Protein AF-0000000084587937 (afdb_homodimer)

InterPro domains:
  IPR008906 HAT, C-terminal dimerisation domain [PF05699] (592-671)
  IPR012337 Ribonuclease H-like superfamily [SSF53098] (220-672)
  IPR052035 Zinc finger BED domain-containing [PTHR46481] (29-673)

pLDDT: mean 74.57, std 22.75, range [17.94, 98.0]

Solvent-accessible surface area (backbone atoms only — not comparable to full-atom values): 96131 Å² total; per-residue (Å²): 128,82,76,77,56,80,65,52,80,54,34,46,64,87,81,43,53,25,82,91,40,92,83,28,32,26,27,34,52,44,46,56,34,50,51,42,36,51,53,50,51,53,49,42,52,52,35,40,72,74,68,75,44,94,73,76,79,56,72,69,54,38,49,69,70,48,23,52,72,73,45,78,62,36,51,47,43,64,69,50,46,42,52,41,47,62,64,41,86,65,49,54,70,68,56,32,53,56,45,56,57,51,51,55,55,50,60,54,50,58,61,54,53,60,56,53,59,60,51,59,66,55,63,80,67,66,70,90,72,89,72,80,79,77,77,77,82,73,83,80,71,83,72,76,79,74,67,87,77,73,76,66,61,61,50,53,68,69,54,44,50,52,50,48,48,51,50,43,50,37,32,40,64,59,66,51,64,57,43,41,48,70,32,66,60,45,43,51,49,42,53,68,61,32,62,30,55,75,78,61,48,44,62,53,37,66,67,46,46,42,57,52,53,34,50,52,52,51,52,51,48,30,63,70,37,45,75,31,61,28,24,35,25,33,39,60,48,60,48,75,40,54,45,40,29,37,36,36,34,36,35,39,92,87,39,79,42,84,71,49,73,41,77,50,36,83,51,74,92,38,26,65,53,53,37,50,54,49,50,54,49,51,52,51,41,35,70,68,29,41,38,43,78,47,25,44,12,26,47,65,47,50,41,44,46,50,19,46,50,53,46,33,70,76,38,64,44,40,53,58,40,56,17,47,32,57,50,52,49,28,46,51,10,55,51,54,68,66,65,50,74,59,55,55,41,54,33,52,51,35,46,46,46,51,50,36,67,72,25,46,45,46,36,47,53,46,40,53,30,16,35,71,66,67,67,40,39,79,58,81,52,74,49,47,62,53,35,71,62,32,46,52,48,23,51,50,45,52,58,71,41,42,63,20,50,54,49,42,56,71,72,40,51,73,73,61,48,20,55,52,59,44,87,51,67,69,42,27,53,52,37,47,52,46,49,50,53,73,70,33,65,64,48,56,53,41,44,52,49,48,47,62,65,43,47,62,56,45,34,47,37,46,44,32,47,33,81,68,23,28,31,30,59,51,46,32,44,53,51,38,50,43,52,57,33,66,65,39,59,76,91,42,30,65,57,16,50,56,50,44,51,46,50,44,54,56,52,66,72,36,53,47,66,61,29,54,47,22,35,37,60,32,84,64,45,31,65,71,54,44,26,53,85,81,47,58,61,33,77,72,57,35,46,57,59,53,50,55,50,49,29,41,59,69,65,44,62,88,82,58,75,78,50,68,44,29,53,52,40,50,51,32,45,73,66,44,32,84,90,33,75,55,8,62,72,64,49,39,48,49,56,48,46,51,52,18,33,74,67,27,27,60,64,60,64,57,60,51,43,54,73,69,54,81,82,58,92,50,43,48,38,44,56,40,54,48,42,43,55,48,53,58,37,44,30,29,33,40,56,44,41,44,48,51,15,53,41,48,71,60,42,32,51,48,26,21,42,51,51,68,66,54,49,51,43,39,49,56,43,28,53,50,55,52,48,53,43,57,71,30,71,69,35,68,70,60,58,73,72,80,67,69,70,79,37,38,65,60,78,62,71,86,67,79,77,61,71,65,76,61,78,60,56,75,66,47,72,63,86,64,68,81,83,71,79,84,76,70,40,36,37,50,74,75,64,78,74,65,43,69,72,52,37,68,45,78,49,50,76,34,41,40,23,20,36,53,58,68,47,30,49,50,25,52,46,49,39,39,46,47,26,32,50,50,35,50,44,36,51,49,38,52,51,50,50,54,50,51,51,70,66,41,88,78,45,56,64,50,54,62,21,58,53,46,43,55,90,72,77,78,51,64,84,61,45,40,54,78,66,72,80,68,81,62,72,66,73,74,69,75,87,75,80,84,73,78,69,65,77,76,54,60,60,58,69,58,48,63,36,12,48,53,51,48,54,52,50,49,50,50,53,43,47,42,55,9,51,63,48,64,70,63,78,77,77,76,72,73,76,74,86,117,128,82,75,77,57,78,67,51,78,53,33,45,62,89,82,42,52,24,83,91,39,88,83,28,32,26,28,34,51,45,47,56,36,50,51,43,36,51,53,50,49,52,48,38,52,52,33,42,72,72,67,76,43,93,73,72,80,54,73,69,56,38,47,69,72,46,24,54,72,74,45,80,64,38,50,47,42,67,68,51,45,43,52,42,49,63,64,42,85,65,48,54,70,69,56,33,54,55,44,56,57,51,53,57,56,51,58,56,51,55,63,56,52,62,58,52,56,64,54,54,66,59,61,75,72,67,68,98,83,82,84,86,82,79,79,79,84,72,84,81,72,81,72,77,76,73,67,87,77,70,76,64,61,60,51,51,68,69,55,41,51,51,50,48,48,50,51,42,50,38,33,40,65,58,66,50,64,58,44,42,46,70,33,66,61,44,43,50,49,42,53,68,61,32,64,29,56,74,78,60,48,44,63,52,36,64,67,45,45,43,57,52,53,33,50,51,52,50,52,50,48,28,64,71,36,46,75,31,61,26,24,34,25,32,40,61,48,57,47,75,38,54,46,39,30,37,36,36,34,36,34,38,91,88,39,79,41,84,72,49,75,40,78,50,36,82,52,73,92,38,26,65,54,52,37,50,53,51,51,53,49,52,52,50,42,37,68,69,28,41,40,42,78,48,25,42,10,25,46,67,46,51,41,44,46,51,20,47,50,54,45,34,71,77,40,64,46,39,53,59,40,56,16,46,34,57,51,53,50,27,46,50,9,55,52,53,68,67,63,50,75,59,56,54,40,53,32,52,48,36,46,46,48,49,50,37,66,72,26,45,46,49,38,46,52,47,41,53,30,16,36,71,66,68,68,42,41,78,57,82,54,76,50,47,63,51,36,71,61,33,46,52,49,22,50,51,45,52,58,71,40,43,64,20,50,54,51,43,57,71,74,40,50,70,72,60,46,20,54,53,58,44,87,49,67,69,40,26,52,50,36,47,52,47,50,50,52,73,68,32,67,65,48,56,52,40,45,51,50,48,48,64,65,44,47,62,54,45,33,47,38,48,44,32,47,34,83,69,22,29,32,29,59,49,46,32,43,53,51,38,49,43,52,56,32,66,64,39,58,77,91,43,30,64,57,16,49,54,51,44,51,43,50,44,56,56,53,67,73,35,51,45,63,62,30,53,46,22,35,39,59,33,84,63,44,31,64,72,54,45,28,54,84,81,46,59,62,32,78,70,58,33,45,56,59,52,50,56,50,50,27,40,58,70,67,44,62,87,82,57,77,77,50,68,44,29,53,52,40,49,50,31,46,72,65,44,32,83,90,32,75,54,8,62,73,65,47,37,48,50,55,46,46,50,53,18,35,73,67,26,28,62,65,60,65,56,57,50,41,56,75,70,54,83,82,59,91,50,43,47,38,43,56,40,54,50,40,44,56,47,54,58,38,43,31,30,33,37,56,43,41,46,48,51,15,55,39,48,70,61,41,32,52,50,25,21,43,51,53,68,67,55,48,50,42,40,50,56,42,26,55,50,53,53,48,53,44,56,70,28,72,71,34,69,68,61,57,74,70,79,64,68,70,79,38,39,66,59,80,65,70,84,67,73,72,67,71,68,79,62,78,63,56,73,74,47,70,64,84,72,70,82,82,71,80,83,78,70,42,34,39,52,75,76,64,80,72,66,45,69,72,52,34,70,48,76,47,49,77,35,43,43,22,20,37,54,58,60,50,31,49,51,27,51,46,48,39,42,45,48,28,32,49,51,34,49,44,34,50,49,41,52,51,50,51,54,49,51,52,70,65,40,86,77,46,53,63,49,57,62,18,57,55,39,51,52,94,68,84,76,54,64,84,61,45,41,54,79,65,72,80,68,82,63,72,66,74,74,68,77,86,76,81,84,74,77,68,65,75,77,56,60,60,59,67,59,47,63,41,12,47,52,52,48,54,51,49,50,49,48,53,43,47,42,55,9,50,62,46,65,69,62,80,76,77,79,72,74,76,74,82,118

Organism: NCBI:txid1423351

Nearest PDB structures (foldseek):
  3k9j-assembly3_B  TM=3.665E-01  e=6.910E-01  Homo sapiens
  3k9j-assembly2_A  TM=2.861E-01  e=4.932E-01  Homo sapiens
  3k9j-assembly3_B  TM=3.667E-01  e=8.224E-01  Homo sapiens
  3k9j-assembly2_A  TM=2.836E-01  e=1.059E+00  Homo sapiens
  8otz-assembly1_EY  TM=1.089E-01  e=8.691E+00  Bos taurus

Sequence (1764 aa):
MRPKDVSWGYFYSDGTKYKNDQSHENAWCRSEVDQKMQQLRERDKAAQYNGNIEVTRSEAGLKCDVAMKEVDPLSGKPDNLIDHLLKCSHVSSNIKAEMKKHRHVRDEAKKAGAIAKEALQAQISMVMPGATQAVDSGRGSTDISAAPGILLEKFPLPTQKEFEKDICDLFVACNFAWNALDNPIFRQFIGRWIPGAKSPSRGTISHRTLPERVAEVEDQAKKATRGGLAMGQSDGWKNIARNPVVAMMMTVRRQTHVLSVNHVGAERKTAENLLQLIKINMEEVELGYGVEWIGWCTDAGSDAQKARMLLHSEFPWLINPVCYAHQINLILGDLFKAKMDFISAVAMSQEVIKWFNNHSRALEMLHNEQLHSLRKTLALITPVLTRWTSIYMSVRRLLDCLPAFRGMINNCPCDQFQTLAGVDRKSRDKALDVWNILNNNQFWKDLTRVSGILAPLTVAAHITEGATTRLDQVALTYGNLYRIYSQLDGEDMPVGKVICESFERRWASGDQDPLILAVFFNPYIRGDLFDKASGDFLCGPFFGTVTRVWKRVFRHPEDSPPDPSFFGAYTEYYSRGPNSIFSDENMCLSMHEEIAHAQGKEVDIIQVWEALDDGSFSGRNWLVKLAIRILSVVANSAGCERLFSQMGRIHTKYRARLDLKRVRNAVVLKNSLMRQFEESPEAKHRNLKRKIRDYDEEEVGASQALVNDTSSEIAQSSTTHSLNDSNDASVTEPLDDSEIENNGYDFSDAEVEIAQRDDPERMLRTMANKLVNDALTDDAAAAEIGRLIRNAPNPNPLIHSAYFGRPVQTPLAVLFNFSPPTNHPAPPAPSGSNSSAPKRKSFDMYWRGAIRNMERRLQELELSQGLVSAQKPGCSAPPDERMRPKDVSWGYFYSDGTKYKNDQSHENAWCRSEVDQKMQQLRERDKAAQYNGNIEVTRSEAGLKCDVAMKEVDPLSGKPDNLIDHLLKCSHVSSNIKAEMKKHRHVRDEAKKAGAIAKEALQAQISMVMPGATQAVDSGRGSTDISAAPGILLEKFPLPTQKEFEKDICDLFVACNFAWNALDNPIFRQFIGRWIPGAKSPSRGTISHRTLPERVAEVEDQAKKATRGGLAMGQSDGWKNIARNPVVAMMMTVRRQTHVLSVNHVGAERKTAENLLQLIKINMEEVELGYGVEWIGWCTDAGSDAQKARMLLHSEFPWLINPVCYAHQINLILGDLFKAKMDFISAVAMSQEVIKWFNNHSRALEMLHNEQLHSLRKTLALITPVLTRWTSIYMSVRRLLDCLPAFRGMINNCPCDQFQTLAGVDRKSRDKALDVWNILNNNQFWKDLTRVSGILAPLTVAAHITEGATTRLDQVALTYGNLYRIYSQLDGEDMPVGKVICESFERRWASGDQDPLILAVFFNPYIRGDLFDKASGDFLCGPFFGTVTRVWKRVFRHPEDSPPDPSFFGAYTEYYSRGPNSIFSDENMCLSMHEEIAHAQGKEVDIIQVWEALDDGSFSGRNWLVKLAIRILSVVANSAGCERLFSQMGRIHTKYRARLDLKRVRNAVVLKNSLMRQFEESPEAKHRNLKRKIRDYDEEEVGASQALVNDTSSEIAQSSTTHSLNDSNDASVTEPLDDSEIENNGYDFSDAEVEIAQRDDPERMLRTMANKLVNDALTDDAAAAEIGRLIRNAPNPNPLIHSAYFGRPVQTPLAVLFNFSPPTNHPAPPAPSGSNSSAPKRKSFDMYWRGAIRNMERRLQELELSQGLVSAQKPGCSAPPDER

Radius of gyration: 39.72 Å; Cα contacts (8 Å, |Δi|>4): 2370; chains: 2; bounding box: 78×128×119 Å

Secondary structure (DSSP, 8-state):
-PPPPGGGGGEE--S-B-TT-SS-BEEEEHHHHHHHHHHHHHHHHHHHHTTS-SSPPPHHHHIIIIIHHHS--EE--HHHHHHHHHH-TTS-HHHHHHHHHHHHHHHHHHHHHHHHHHHHHHHTTSS-----------------------------HHHHHHHHHHHHHHHHHTT--GGGGG-HHHHHHHHHHSTTPPPPPHHIIIIIIHHHHHHHHHHHHHHHHTT-EEEEEEEEEE-TT--EEEEEEEEETTEEEEEEEEE-SSS---HHHHHHHHHHHHHHHHHHH--EEEEEEB-SSHHHHHHHHHHHHH-TTS---B-HHHHHHHHHHHHHHT--THHHHHHHHHHHHHHHHH-HHHHHHHHHHHHHHTSS--PPPPPPTT-THHHHHHHHHHHHTHHHHHHHHHHS-HHHHHHTS-SSHHHHHHHHHHHHHHH-HHHHHHHHHHHHHHHHHHHHHHHHTSTT-BHHHHHHHHHHHHHHHHT--GGGHHHHHHHHHHHHHHHHHS-HHHHHHHHHT-TTTTTTTB-GGGSTTSHHHHHHHHHHHHHHHTT--TTPPPPHHHHHHHHHHHHT-TTSTTSTTTTTHHHHHHHHHHHTS---HHHHHHTT--S-SSTTHHHHHHHHHHHT-B---HHHHHHHHHHHHHS-GGGTTS-HHHHHHHHHHHHHHHHHHHHSHHHHHHTTS---TTS------S------SGGGSGGGSSS-----------------SGGGS--SS---HHHHHHHHHS-HHHHHHHHHHHHHHHHHHHHHHHHHHHHHHHH-SS--HHHHHHHS-SSS---HHHHB--S-----------SS------PPP-GGGGHHHHHHHHHHHHHHHHHHTT----------------/-PPPPGGGGGEE--S-B-TT-SS-BEEEEHHHHHHHHHHHHHHHHHHHHHTS-SSPPPHHHHIIIIIHHHS--EE--HHHHHHHHHH-TTS-HHHHHHHHHHHHHHHHHHHHHHHHHHHHHHHTTS------------------------------HHHHHHHHHHHHHHHHHTT--GGGGG-HHHHHHHHHHSTTPPPPPHHIIIIIIHHHHHHHHHHHHHHHHTT-EEEEEEEEEE-TT--EEEEEEEEETTEEEEEEEEE-SSS---HHHHHHHHHHHHHHHHHHH--EEEEEEB-SSHHHHHHHHHHHHH-TTS---B-HHHHHHHHHHHHHHT--THHHHHHHHHHHHHHHHH-HHHHHHHHHHHHHHTSS--PPPPPPTT-THHHHHHHHHHHHTHHHHHHHHHHS-HHHHHHTS-S-HHHHHHHHHHHHHHH-HHHHHHHHHHHHHHHHHHHHHHHHTSTT-BHHHHHHHHHHHHHHHHT--GGGHHHHHHHHHHHHHHHHHS-HHHHHHHHHT-TTTTTTTB-GGGSTTSHHHHHHHHHHHHHHHTT--TTPPPPHHHHHHHHHHHHT-TTSTTSTTTTTHHHHHHHHHHHTS---HHHHHHTT--S-SSTTHHHHHHHHHHHT-B---HHHHHHHHHHHHHS-GGGTTS-HHHHHHHHHHHHHHHHHHHHSHHHHHHTTS---TTS------GGGG---GGGGSGGGSSS-----------------SGGGS--SS---HHHHHHHHHS-HHHHHHHHHHHHHHHHHHHHHHHHHHHHHHHH-SS--HHHHHHHH-SSS---HHHHB--S-----------SS------PPP-GGGGHHHHHHHHHHHHHHHHHHTT----------------

Structure (mmCIF, N/CA/C/O backbone):
data_AF-0000000084587937-model_v1
#
loop_
_entity.id
_entity.type
_entity.pdbx_description
1 polymer 'HAT family dimerization protein'
#
loop_
_atom_site.group_PDB
_atom_site.id
_atom_site.type_symbol
_atom_site.label_atom_id
_atom_site.label_alt_id
_atom_site.label_comp_id
_atom_site.label_asym_id
_atom_site.label_entity_id
_atom_site.label_seq_id
_atom_site.pdbx_PDB_ins_code
_atom_site.Cartn_x
_atom_site.Cartn_y
_atom_site.Cartn_z
_atom_site.occupancy
_atom_site.B_iso_or_equiv
_atom_site.auth_seq_id
_atom_site.auth_comp_id
_atom_site.auth_asym_id
_atom_site.auth_atom_id
_atom_site.pdbx_PDB_model_num
ATOM 1 N N . MET A 1 1 ? 11.297 22.25 -34.844 1 34.25 1 MET A N 1
ATOM 2 C CA . MET A 1 1 ? 12.094 21.078 -35.188 1 34.25 1 MET A CA 1
ATOM 3 C C . MET A 1 1 ? 13.047 21.359 -36.344 1 34.25 1 MET A C 1
ATOM 5 O O . MET A 1 1 ? 12.656 21.984 -37.312 1 34.25 1 MET A O 1
ATOM 9 N N . ARG A 1 2 ? 14.164 21.172 -36.312 1 53.69 2 ARG A N 1
ATOM 10 C CA . ARG A 1 2 ? 15.086 21.438 -37.406 1 53.69 2 ARG A CA 1
ATOM 11 C C . ARG A 1 2 ? 14.773 20.578 -38.625 1 53.69 2 ARG A C 1
ATOM 13 O O . ARG A 1 2 ? 14.43 19.391 -38.469 1 53.69 2 ARG A O 1
ATOM 20 N N . PRO A 1 3 ? 14.641 21.016 -39.688 1 60.59 3 PRO A N 1
ATOM 21 C CA . PRO A 1 3 ? 14.359 20.25 -40.906 1 60.59 3 PRO A CA 1
ATOM 22 C C . PRO A 1 3 ? 15.414 19.188 -41.188 1 60.59 3 PRO A C 1
ATOM 24 O O . PRO A 1 3 ? 16.594 19.375 -40.844 1 60.59 3 PRO A O 1
ATOM 27 N N . LYS A 1 4 ? 14.938 18.031 -41.625 1 71.88 4 LYS A N 1
ATOM 28 C CA . LYS A 1 4 ? 15.883 16.969 -41.938 1 71.88 4 LYS A CA 1
ATOM 29 C C . LYS A 1 4 ? 16.828 17.391 -43.062 1 71.88 4 LYS A C 1
ATOM 31 O O . LYS A 1 4 ? 16.422 18.125 -43.969 1 71.88 4 LYS A O 1
ATOM 36 N N . ASP A 1 5 ? 17.922 17 -42.875 1 76.75 5 ASP A N 1
ATOM 37 C CA . ASP A 1 5 ? 18.953 17.297 -43.875 1 76.75 5 ASP A CA 1
ATOM 38 C C . ASP A 1 5 ? 18.578 16.703 -45.219 1 76.75 5 ASP A C 1
ATOM 40 O O . ASP A 1 5 ? 17.859 15.695 -45.312 1 76.75 5 ASP A O 1
ATOM 44 N N . VAL A 1 6 ? 18.891 17.25 -46.312 1 76.81 6 VAL A N 1
ATOM 45 C CA . VAL A 1 6 ? 18.578 16.859 -47.688 1 76.81 6 VAL A CA 1
ATOM 46 C C . VAL A 1 6 ? 19.016 15.43 -47.938 1 76.81 6 VAL A C 1
ATOM 48 O O . VAL A 1 6 ? 18.453 14.734 -48.781 1 76.81 6 VAL A O 1
ATOM 51 N N . SER A 1 7 ? 19.938 14.938 -47.125 1 80.5 7 SER A N 1
ATOM 52 C CA . SER A 1 7 ? 20.453 13.578 -47.281 1 80.5 7 SER A CA 1
ATOM 53 C C . SER A 1 7 ? 19.391 12.539 -46.938 1 80.5 7 SER A C 1
ATOM 55 O O . SER A 1 7 ? 19.422 11.414 -47.438 1 80.5 7 SER A O 1
ATOM 57 N N . TRP A 1 8 ? 18.422 12.875 -46.25 1 79.56 8 TRP A N 1
ATOM 58 C CA . TRP A 1 8 ? 17.391 11.953 -45.812 1 79.56 8 TRP A CA 1
ATOM 59 C C . TRP A 1 8 ? 16.438 11.617 -46.938 1 79.56 8 TRP A C 1
ATOM 61 O O . TRP A 1 8 ? 15.695 10.633 -46.875 1 79.56 8 TRP A O 1
ATOM 71 N N . GLY A 1 9 ? 16.406 12.312 -47.938 1 79.56 9 GLY A N 1
ATOM 72 C CA . GLY A 1 9 ? 15.617 12.031 -49.125 1 79.56 9 GLY A CA 1
ATOM 73 C C . GLY A 1 9 ? 15.953 10.695 -49.75 1 79.56 9 GLY A C 1
ATOM 74 O O . GLY A 1 9 ? 15.141 10.141 -50.5 1 79.56 9 GLY A O 1
ATOM 75 N N . TYR A 1 10 ? 17.125 10.164 -49.406 1 81.62 10 TYR A N 1
ATOM 76 C CA . TYR A 1 10 ? 17.594 8.93 -50.031 1 81.62 10 TYR A CA 1
ATOM 77 C C . TYR A 1 10 ? 17.562 7.77 -49.031 1 81.62 10 TYR A C 1
ATOM 79 O O . TYR A 1 10 ? 18.109 6.695 -49.312 1 81.62 10 TYR A O 1
ATOM 87 N N . PHE A 1 11 ? 17.047 8.016 -47.938 1 80.44 11 PHE A N 1
ATOM 88 C CA . PHE A 1 11 ? 16.938 6.977 -46.906 1 80.44 11 PHE A CA 1
ATOM 89 C C . PHE A 1 11 ? 15.5 6.785 -46.469 1 80.44 11 PHE A C 1
ATOM 91 O O . PHE A 1 11 ? 14.695 7.723 -46.531 1 80.44 11 PHE A O 1
ATOM 98 N N . TYR A 1 12 ? 15.188 5.637 -46.156 1 77.75 12 TYR A N 1
ATOM 99 C CA . TYR A 1 12 ? 13.93 5.316 -45.5 1 77.75 12 TYR A CA 1
ATOM 100 C C . TYR A 1 12 ? 14.078 5.422 -44 1 77.75 12 TYR A C 1
ATOM 102 O O . TYR A 1 12 ? 15.141 5.125 -43.438 1 77.75 12 TYR A O 1
ATOM 110 N N . SER A 1 13 ? 13.164 6.02 -43.312 1 74.19 13 SER A N 1
ATOM 111 C CA . SER A 1 13 ? 13.156 6 -41.844 1 74.19 13 SER A CA 1
ATOM 112 C C . SER A 1 13 ? 11.891 5.34 -41.312 1 74.19 13 SER A C 1
ATOM 114 O O . SER A 1 13 ? 10.797 5.559 -41.844 1 74.19 13 SER A O 1
ATOM 116 N N . ASP A 1 14 ? 11.945 4.453 -40.5 1 66.88 14 ASP A N 1
ATOM 117 C CA . ASP A 1 14 ? 10.758 3.82 -39.938 1 66.88 14 ASP A CA 1
ATOM 118 C C . ASP A 1 14 ? 10.336 4.5 -38.656 1 66.88 14 ASP A C 1
ATOM 120 O O . ASP A 1 14 ? 9.477 3.99 -37.938 1 66.88 14 ASP A O 1
ATOM 124 N N . GLY A 1 15 ? 11.055 5.613 -38.25 1 71.19 15 GLY A N 1
ATOM 125 C CA . GLY A 1 15 ? 10.766 6.426 -37.094 1 71.19 15 GLY A CA 1
ATOM 126 C C . GLY A 1 15 ? 11.445 5.922 -35.844 1 71.19 15 GLY A C 1
ATOM 127 O O . GLY A 1 15 ? 11.328 6.535 -34.781 1 71.19 15 GLY A O 1
ATOM 128 N N . THR A 1 16 ? 12.266 4.996 -36.031 1 72.25 16 THR A N 1
ATOM 129 C CA . THR A 1 16 ? 12.969 4.418 -34.906 1 72.25 16 THR A CA 1
ATOM 130 C C . THR A 1 16 ? 14.391 4.957 -34.812 1 72.25 16 THR A C 1
ATOM 132 O O . THR A 1 16 ? 14.984 5.332 -35.812 1 72.25 16 THR A O 1
ATOM 135 N N . LYS A 1 17 ? 14.891 5.078 -33.594 1 73.06 17 LYS A N 1
ATOM 136 C CA . LYS A 1 17 ? 16.219 5.645 -33.375 1 73.06 17 LYS A CA 1
ATOM 137 C C . LYS A 1 17 ? 17.312 4.605 -33.625 1 73.06 17 LYS A C 1
ATOM 139 O O . LYS A 1 17 ? 17.062 3.4 -33.5 1 73.06 17 LYS A O 1
ATOM 144 N N . TYR A 1 18 ? 18.438 4.949 -33.969 1 71 18 TYR A N 1
ATOM 145 C CA . TYR A 1 18 ? 19.562 4.094 -34.312 1 71 18 TYR A CA 1
ATOM 146 C C . TYR A 1 18 ? 20.234 3.527 -33.062 1 71 18 TYR A C 1
ATOM 148 O O . TYR A 1 18 ? 20.797 4.277 -32.281 1 71 18 TYR A O 1
ATOM 156 N N . LYS A 1 19 ? 20.219 2.416 -32.812 1 65.25 19 LYS A N 1
ATOM 157 C CA . LYS A 1 19 ? 20.812 1.682 -31.703 1 65.25 19 LYS A CA 1
ATOM 158 C C . LYS A 1 19 ? 20.547 2.385 -30.375 1 65.25 19 LYS A C 1
ATOM 160 O O . LYS A 1 19 ? 19.406 2.656 -30.031 1 65.25 19 LYS A O 1
ATOM 165 N N . ASN A 1 20 ? 21.531 2.887 -29.75 1 58.66 20 ASN A N 1
ATOM 166 C CA . ASN A 1 20 ? 21.422 3.557 -28.453 1 58.66 20 ASN A CA 1
ATOM 167 C C . ASN A 1 20 ? 21.469 5.074 -28.609 1 58.66 20 ASN A C 1
ATOM 169 O O . ASN A 1 20 ? 21.641 5.797 -27.625 1 58.66 20 ASN A O 1
ATOM 173 N N . ASP A 1 21 ? 21.109 5.539 -29.75 1 59.88 21 ASP A N 1
ATOM 174 C CA . ASP A 1 21 ? 21.219 6.973 -30 1 59.88 21 ASP A CA 1
ATOM 175 C C . ASP A 1 21 ? 19.859 7.66 -29.828 1 59.88 21 ASP A C 1
ATOM 177 O O . ASP A 1 21 ? 18.859 7.219 -30.406 1 59.88 21 ASP A O 1
ATOM 181 N N . GLN A 1 22 ? 19.672 8.453 -28.953 1 59.69 22 GLN A N 1
ATOM 182 C CA . GLN A 1 22 ? 18.422 9.062 -28.531 1 59.69 22 GLN A CA 1
ATOM 183 C C . GLN A 1 22 ? 18.031 10.227 -29.438 1 59.69 22 GLN A C 1
ATOM 185 O O . GLN A 1 22 ? 16.938 10.766 -29.328 1 59.69 22 GLN A O 1
ATOM 190 N N . SER A 1 23 ? 18.844 10.461 -30.344 1 70.31 23 SER A N 1
ATOM 191 C CA . SER A 1 23 ? 18.594 11.695 -31.078 1 70.31 23 SER A CA 1
ATOM 192 C C . SER A 1 23 ? 18.406 11.422 -32.562 1 70.31 23 SER A C 1
ATOM 194 O O . SER A 1 23 ? 17.672 12.156 -33.25 1 70.31 23 SER A O 1
ATOM 196 N N . HIS A 1 24 ? 18.906 10.18 -33.031 1 76.38 24 HIS A N 1
ATOM 197 C CA . HIS A 1 24 ? 18.891 10.047 -34.5 1 76.38 24 HIS A CA 1
ATOM 198 C C . HIS A 1 24 ? 18.172 8.758 -34.906 1 76.38 24 HIS A C 1
ATOM 200 O O . HIS A 1 24 ? 18.344 7.719 -34.281 1 76.38 24 HIS A O 1
ATOM 206 N N . GLU A 1 25 ? 17.531 8.836 -35.938 1 75.81 25 GLU A N 1
ATOM 207 C CA . GLU A 1 25 ? 16.703 7.758 -36.438 1 75.81 25 GLU A CA 1
ATOM 208 C C . GLU A 1 25 ? 17.516 6.781 -37.281 1 75.81 25 GLU A C 1
ATOM 210 O O . GLU A 1 25 ? 18.594 7.129 -37.781 1 75.81 25 GLU A O 1
ATOM 215 N N . ASN A 1 26 ? 16.969 5.645 -37.219 1 79.25 26 ASN A N 1
ATOM 216 C CA . ASN A 1 26 ? 17.516 4.684 -38.188 1 79.25 26 ASN A CA 1
ATOM 217 C C . ASN A 1 26 ? 17.281 5.137 -39.625 1 79.25 26 ASN A C 1
ATOM 219 O O . ASN A 1 26 ? 16.219 5.66 -39.969 1 79.25 26 ASN A O 1
ATOM 223 N N . ALA A 1 27 ? 18.312 4.945 -40.375 1 81.62 27 ALA A N 1
ATOM 224 C CA . ALA A 1 27 ? 18.234 5.312 -41.781 1 81.62 27 ALA A CA 1
ATOM 225 C C . ALA A 1 27 ? 18.609 4.137 -42.688 1 81.62 27 ALA A C 1
ATOM 227 O O . ALA A 1 27 ? 19.719 3.588 -42.562 1 81.62 27 ALA A O 1
ATOM 228 N N . TRP A 1 28 ? 17.672 3.725 -43.438 1 81.56 28 TRP A N 1
ATOM 229 C CA . TRP A 1 28 ? 17.969 2.678 -44.406 1 81.56 28 TRP A CA 1
ATOM 230 C C . TRP A 1 28 ? 18.156 3.266 -45.781 1 81.56 28 TRP A C 1
ATOM 232 O O . TRP A 1 28 ? 17.281 3.957 -46.312 1 81.56 28 TRP A O 1
ATOM 242 N N . CYS A 1 29 ? 19.188 2.945 -46.375 1 81.5 29 CYS A N 1
ATOM 243 C CA . CYS A 1 29 ? 19.516 3.443 -47.719 1 81.5 29 CYS A CA 1
ATOM 244 C C . CYS A 1 29 ? 18.531 2.916 -48.75 1 81.5 29 CYS A C 1
ATOM 246 O O . CYS A 1 29 ? 18.391 1.704 -48.938 1 81.5 29 CYS A O 1
ATOM 248 N N . ARG A 1 30 ? 17.766 3.695 -49.375 1 80.19 30 ARG A N 1
ATOM 249 C CA . ARG A 1 30 ? 16.703 3.334 -50.312 1 80.19 30 ARG A CA 1
ATOM 250 C C . ARG A 1 30 ? 17.25 2.488 -51.438 1 80.19 30 ARG A C 1
ATOM 252 O O . ARG A 1 30 ? 16.609 1.527 -51.875 1 80.19 30 ARG A O 1
ATOM 259 N N . SER A 1 31 ? 18.5 2.787 -51.844 1 80.5 31 SER A N 1
ATOM 260 C CA . SER A 1 31 ? 19.094 2.041 -52.938 1 80.5 31 SER A CA 1
ATOM 261 C C . SER A 1 31 ? 19.469 0.624 -52.5 1 80.5 31 SER A C 1
ATOM 263 O O . SER A 1 31 ? 19.297 -0.325 -53.281 1 80.5 31 SER A O 1
ATOM 265 N N . GLU A 1 32 ? 19.906 0.54 -51.312 1 79.69 32 GLU A N 1
ATOM 266 C CA . GLU A 1 32 ? 20.219 -0.792 -50.812 1 79.69 32 GLU A CA 1
ATOM 267 C C . GLU A 1 32 ? 18.953 -1.612 -50.562 1 79.69 32 GLU A C 1
ATOM 269 O O . GLU A 1 32 ? 18.906 -2.803 -50.875 1 79.69 32 GLU A O 1
ATOM 274 N N . VAL A 1 33 ? 17.938 -1.027 -50.188 1 78.81 33 VAL A N 1
ATOM 275 C CA . VAL A 1 33 ? 16.672 -1.712 -49.938 1 78.81 33 VAL A CA 1
ATOM 276 C C . VAL A 1 33 ? 16.031 -2.109 -51.25 1 78.81 33 VAL A C 1
ATOM 278 O O . VAL A 1 33 ? 15.508 -3.221 -51.406 1 78.81 33 VAL A O 1
ATOM 281 N N . ASP A 1 34 ? 16.141 -1.333 -52.094 1 76.12 34 ASP A N 1
ATOM 282 C CA . ASP A 1 34 ? 15.578 -1.621 -53.406 1 76.12 34 ASP A CA 1
ATOM 283 C C . ASP A 1 34 ? 16.328 -2.773 -54.094 1 76.12 34 ASP A C 1
ATOM 285 O O . ASP A 1 34 ? 15.703 -3.625 -54.719 1 76.12 34 ASP A O 1
ATOM 289 N N . GLN A 1 35 ? 17.578 -2.715 -53.906 1 77.25 35 GLN A N 1
ATOM 290 C CA . GLN A 1 35 ? 18.344 -3.83 -54.438 1 77.25 35 GLN A CA 1
ATOM 291 C C . GLN A 1 35 ? 17.984 -5.141 -53.75 1 77.25 35 GLN A C 1
ATOM 293 O O . GLN A 1 35 ? 17.828 -6.172 -54.406 1 77.25 35 GLN A O 1
ATOM 298 N N . LYS A 1 36 ? 17.797 -4.996 -52.531 1 76.56 36 LYS A N 1
ATOM 299 C CA . LYS A 1 36 ? 17.422 -6.203 -51.812 1 76.56 36 LYS A CA 1
ATOM 300 C C . LYS A 1 36 ? 16 -6.645 -52.156 1 76.56 36 LYS A C 1
ATOM 302 O O . LYS A 1 36 ? 15.734 -7.84 -52.281 1 76.56 36 LYS A O 1
ATOM 307 N N . MET A 1 37 ? 15.234 -5.867 -52.344 1 74.69 37 MET A N 1
ATOM 308 C CA . MET A 1 37 ? 13.875 -6.18 -52.781 1 74.69 37 MET A CA 1
ATOM 309 C C . MET A 1 37 ? 13.883 -6.855 -54.125 1 74.69 37 MET A C 1
ATOM 311 O O . MET A 1 37 ? 13.117 -7.793 -54.375 1 74.69 37 MET A O 1
ATOM 315 N N . GLN A 1 38 ? 14.727 -6.398 -54.906 1 74.44 38 GLN A N 1
ATOM 316 C CA . GLN A 1 38 ? 14.844 -7.02 -56.219 1 74.44 38 GLN A CA 1
ATOM 317 C C . GLN A 1 38 ? 15.375 -8.445 -56.094 1 74.44 38 GLN A C 1
ATOM 319 O O . GLN A 1 38 ? 14.891 -9.352 -56.781 1 74.44 38 GLN A O 1
ATOM 324 N N . GLN A 1 39 ? 16.25 -8.617 -55.25 1 72.31 39 GLN A N 1
ATOM 325 C CA . GLN A 1 39 ? 16.766 -9.961 -55.031 1 72.31 39 GLN A CA 1
ATOM 326 C C . GLN A 1 39 ? 15.703 -10.883 -54.469 1 72.31 39 GLN A C 1
ATOM 328 O O . GLN A 1 39 ? 15.594 -12.047 -54.875 1 72.31 39 GLN A O 1
ATOM 333 N N . LEU A 1 40 ? 14.906 -10.344 -53.688 1 72.62 40 LEU A N 1
ATOM 334 C CA . LEU A 1 40 ? 13.859 -11.141 -53.031 1 72.62 40 LEU A CA 1
ATOM 335 C C . LEU A 1 40 ? 12.734 -11.438 -54.031 1 72.62 40 LEU A C 1
ATOM 337 O O . LEU A 1 40 ? 12.18 -12.539 -54.031 1 72.62 40 LEU A O 1
ATOM 341 N N . ARG A 1 41 ? 12.516 -10.602 -54.781 1 71.69 41 ARG A N 1
ATOM 342 C CA . ARG A 1 41 ? 11.539 -10.836 -55.844 1 71.69 41 ARG A CA 1
ATOM 343 C C . ARG A 1 41 ? 12.016 -11.945 -56.781 1 71.69 41 ARG A C 1
ATOM 345 O O . ARG A 1 41 ? 11.219 -12.797 -57.188 1 71.69 41 ARG A O 1
ATOM 352 N N . GLU A 1 42 ? 13.258 -11.844 -57.062 1 72.19 42 GLU A N 1
ATOM 353 C CA . GLU A 1 42 ? 13.812 -12.875 -57.938 1 72.19 42 GLU A CA 1
ATOM 354 C C . GLU A 1 42 ? 13.812 -14.234 -57.25 1 72.19 42 GLU A C 1
ATOM 356 O O . GLU A 1 42 ? 13.531 -15.258 -57.875 1 72.19 42 GLU A O 1
ATOM 361 N N . ARG A 1 43 ? 13.93 -14.172 -56 1 67.56 43 ARG A N 1
ATOM 362 C CA . ARG A 1 43 ? 13.867 -15.43 -55.25 1 67.56 43 ARG A CA 1
ATOM 363 C C . ARG A 1 43 ? 12.438 -15.945 -55.188 1 67.56 43 ARG A C 1
ATOM 365 O O . ARG A 1 43 ? 12.203 -17.156 -55.281 1 67.56 43 ARG A O 1
ATOM 372 N N . ASP A 1 44 ? 11.562 -15.172 -55.125 1 66.12 44 ASP A N 1
ATOM 373 C CA . ASP A 1 44 ? 10.156 -15.562 -55.094 1 66.12 44 ASP A CA 1
ATOM 374 C C . ASP A 1 44 ? 9.703 -16.094 -56.438 1 66.12 44 ASP A C 1
ATOM 376 O O . ASP A 1 44 ? 8.977 -17.094 -56.5 1 66.12 44 ASP A O 1
ATOM 380 N N . LYS A 1 45 ? 10.031 -15.484 -57.312 1 68.19 45 LYS A N 1
ATOM 381 C CA . LYS A 1 45 ? 9.711 -15.961 -58.656 1 68.19 45 LYS A CA 1
ATOM 382 C C . LYS A 1 45 ? 10.336 -17.328 -58.938 1 68.19 45 LYS A C 1
ATOM 384 O O . LYS A 1 45 ? 9.703 -18.203 -59.531 1 68.19 45 LYS A O 1
ATOM 389 N N . ALA A 1 46 ? 11.516 -17.375 -58.5 1 64.62 46 ALA A N 1
ATOM 390 C CA . ALA A 1 46 ? 12.172 -18.672 -58.688 1 64.62 46 ALA A CA 1
ATOM 391 C C . ALA A 1 46 ? 11.492 -19.75 -57.844 1 64.62 46 ALA A C 1
ATOM 393 O O . ALA A 1 46 ? 11.32 -20.891 -58.281 1 64.62 46 ALA A O 1
ATOM 394 N N . ALA A 1 47 ? 10.961 -19.438 -56.719 1 64.44 47 ALA A N 1
ATOM 395 C CA . ALA A 1 47 ? 10.281 -20.391 -55.844 1 64.44 47 ALA A CA 1
ATOM 396 C C . ALA A 1 47 ? 8.883 -20.703 -56.375 1 64.44 47 ALA A C 1
ATOM 398 O O . ALA A 1 47 ? 8.414 -21.844 -56.281 1 64.44 47 ALA A O 1
ATOM 399 N N . GLN A 1 48 ? 8.25 -19.875 -56.906 1 63 48 GLN A N 1
ATOM 400 C CA . GLN A 1 48 ? 6.988 -20.141 -57.594 1 63 48 GLN A CA 1
ATOM 401 C C . GLN A 1 48 ? 7.184 -21.094 -58.781 1 63 48 GLN A C 1
ATOM 403 O O . GLN A 1 48 ? 6.371 -22 -58.969 1 63 48 GLN A O 1
ATOM 408 N N . TYR A 1 49 ? 8.195 -20.766 -59.5 1 62.31 49 TYR A N 1
ATOM 409 C CA . TYR A 1 49 ? 8.484 -21.641 -60.625 1 62.31 49 TYR A CA 1
ATOM 410 C C . TYR A 1 49 ? 8.812 -23.047 -60.156 1 62.31 49 TYR A C 1
ATOM 412 O O . TYR A 1 49 ? 8.422 -24.031 -60.781 1 62.31 49 TYR A O 1
ATOM 420 N N . ASN A 1 50 ? 9.5 -23.078 -59.094 1 58.75 50 ASN A N 1
ATOM 421 C CA . ASN A 1 50 ? 9.883 -24.406 -58.625 1 58.75 50 ASN A CA 1
ATOM 422 C C . ASN A 1 50 ? 8.781 -25.031 -57.75 1 58.75 50 ASN A C 1
ATOM 424 O O . ASN A 1 50 ? 8.945 -26.156 -57.25 1 58.75 50 ASN A O 1
ATOM 428 N N . GLY A 1 51 ? 7.43 -24.578 -57.531 1 58.53 51 GLY A N 1
ATOM 429 C CA . GLY A 1 51 ? 6.191 -25.078 -56.938 1 58.53 51 GLY A CA 1
ATOM 430 C C . GLY A 1 51 ? 6.121 -24.875 -55.438 1 58.53 51 GLY A C 1
ATOM 431 O O . GLY A 1 51 ? 5.262 -25.469 -54.781 1 58.53 51 GLY A O 1
ATOM 432 N N . ASN A 1 52 ? 6.871 -24.359 -54.812 1 55.62 52 ASN A N 1
ATOM 433 C CA . ASN A 1 52 ? 7.062 -24.312 -53.344 1 55.62 52 ASN A CA 1
ATOM 434 C C . ASN A 1 52 ? 6.234 -23.203 -52.719 1 55.62 52 ASN A C 1
ATOM 436 O O . ASN A 1 52 ? 5.973 -23.25 -51.5 1 55.62 52 ASN A O 1
ATOM 440 N N . ILE A 1 53 ? 5.973 -22.094 -53.312 1 57.06 53 ILE A N 1
ATOM 441 C CA . ILE A 1 53 ? 5.164 -21 -52.781 1 57.06 53 ILE A CA 1
ATOM 442 C C . ILE A 1 53 ? 4.047 -20.656 -53.75 1 57.06 53 ILE A C 1
ATOM 444 O O . ILE A 1 53 ? 4.254 -20.672 -54.969 1 57.06 53 ILE A O 1
ATOM 448 N N . GLU A 1 54 ? 2.799 -20.672 -53.344 1 53.94 54 GLU A N 1
ATOM 449 C CA . GLU A 1 54 ? 1.696 -20.438 -54.25 1 53.94 54 GLU A CA 1
ATOM 450 C C . GLU A 1 54 ? 1.623 -18.969 -54.656 1 53.94 54 GLU A C 1
ATOM 452 O O . GLU A 1 54 ? 1.265 -18.641 -55.812 1 53.94 54 GLU A O 1
ATOM 457 N N . VAL A 1 55 ? 1.684 -17.922 -53.75 1 55.97 55 VAL A N 1
ATOM 458 C CA . VAL A 1 55 ? 1.43 -16.547 -54.156 1 55.97 55 VAL A CA 1
ATOM 459 C C . VAL A 1 55 ? 2.65 -15.688 -53.844 1 55.97 55 VAL A C 1
ATOM 461 O O . VAL A 1 55 ? 3.312 -15.891 -52.812 1 55.97 55 VAL A O 1
ATOM 464 N N . THR A 1 56 ? 3.162 -14.93 -54.75 1 57.56 56 THR A N 1
ATOM 465 C CA . THR A 1 56 ? 4.27 -13.992 -54.625 1 57.56 56 THR A CA 1
ATOM 466 C C . THR A 1 56 ? 3.912 -12.867 -53.656 1 57.56 56 THR A C 1
ATOM 468 O O . THR A 1 56 ? 2.775 -12.391 -53.625 1 57.56 56 THR A O 1
ATOM 471 N N . ARG A 1 57 ? 4.723 -12.586 -52.906 1 56.5 57 ARG A N 1
ATOM 472 C CA . ARG A 1 57 ? 4.449 -11.539 -51.906 1 56.5 57 ARG A CA 1
ATOM 473 C C . ARG A 1 57 ? 4.219 -10.195 -52.594 1 56.5 57 ARG A C 1
ATOM 475 O O . ARG A 1 57 ? 4.809 -9.906 -53.656 1 56.5 57 ARG A O 1
ATOM 482 N N . SER A 1 58 ? 3.342 -9.367 -52.219 1 59.94 58 SER A N 1
ATOM 483 C CA . SER A 1 58 ? 3.068 -8.031 -52.75 1 59.94 58 SER A CA 1
ATOM 484 C C . SER A 1 58 ? 4.258 -7.098 -52.531 1 59.94 58 SER A C 1
ATOM 486 O O . SER A 1 58 ? 5.121 -7.363 -51.688 1 59.94 58 SER A O 1
ATOM 488 N N . GLU A 1 59 ? 4.387 -6 -53.188 1 57.56 59 GLU A N 1
ATOM 489 C CA . GLU A 1 59 ? 5.488 -5.039 -53.125 1 57.56 59 GLU A CA 1
ATOM 490 C C . GLU A 1 59 ? 5.629 -4.434 -51.75 1 57.56 59 GLU A C 1
ATOM 492 O O . GLU A 1 59 ? 6.746 -4.242 -51.25 1 57.56 59 GLU A O 1
ATOM 497 N N . ALA A 1 60 ? 4.617 -4.023 -51.125 1 59.06 60 ALA A N 1
ATOM 498 C CA . ALA A 1 60 ? 4.602 -3.402 -49.812 1 59.06 60 ALA A CA 1
ATOM 499 C C . ALA A 1 60 ? 5.059 -4.387 -48.75 1 59.06 60 ALA A C 1
ATOM 501 O O . ALA A 1 60 ? 5.766 -4.012 -47.812 1 59.06 60 ALA A O 1
ATOM 502 N N . GLY A 1 61 ? 4.75 -5.473 -48.875 1 56.12 61 GLY A N 1
ATOM 503 C CA . GLY A 1 61 ? 5.156 -6.578 -48.031 1 56.12 61 GLY A CA 1
ATOM 504 C C . GLY A 1 61 ? 6.637 -6.906 -48.125 1 56.12 61 GLY A C 1
ATOM 505 O O . GLY A 1 61 ? 7.27 -7.273 -47.156 1 56.12 61 GLY A O 1
ATOM 506 N N . LEU A 1 62 ? 7.102 -6.805 -49.25 1 58.66 62 LEU A N 1
ATOM 507 C CA . LEU A 1 62 ? 8.516 -7.031 -49.531 1 58.66 62 LEU A CA 1
ATOM 508 C C . LEU A 1 62 ? 9.375 -5.922 -48.938 1 58.66 62 LEU A C 1
ATOM 510 O O . LEU A 1 62 ? 10.5 -6.168 -48.531 1 58.66 62 LEU A O 1
ATOM 514 N N . LYS A 1 63 ? 8.953 -4.781 -49.094 1 58.25 63 LYS A N 1
ATOM 515 C CA . LYS A 1 63 ? 9.672 -3.604 -48.625 1 58.25 63 LYS A CA 1
ATOM 516 C C . LYS A 1 63 ? 9.82 -3.633 -47.094 1 58.25 63 LYS A C 1
ATOM 518 O O . LYS A 1 63 ? 10.922 -3.426 -46.562 1 58.25 63 LYS A O 1
ATOM 523 N N . CYS A 1 64 ? 8.633 -3.541 -46.406 1 51.91 64 CYS A N 1
ATOM 524 C CA . CYS A 1 64 ? 8.609 -3.297 -44.969 1 51.91 64 CYS A CA 1
ATOM 525 C C . CYS A 1 64 ? 9.148 -4.5 -44.188 1 51.91 64 CYS A C 1
ATOM 527 O O . CYS A 1 64 ? 9.883 -4.34 -43.219 1 51.91 64 CYS A O 1
ATOM 529 N N . ASP A 1 65 ? 8.781 -5.734 -44.531 1 51.25 65 ASP A N 1
ATOM 530 C CA . ASP A 1 65 ? 8.875 -6.914 -43.688 1 51.25 65 ASP A CA 1
ATOM 531 C C . ASP A 1 65 ? 10.203 -7.641 -43.875 1 51.25 65 ASP A C 1
ATOM 533 O O . ASP A 1 65 ? 10.766 -8.195 -42.938 1 51.25 65 ASP A O 1
ATOM 537 N N . VAL A 1 66 ? 10.82 -7.465 -45.125 1 58.91 66 VAL A N 1
ATOM 538 C CA . VAL A 1 66 ? 11.945 -8.367 -45.344 1 58.91 66 VAL A CA 1
ATOM 539 C C . VAL A 1 66 ? 13.172 -7.578 -45.781 1 58.91 66 VAL A C 1
ATOM 541 O O . VAL A 1 66 ? 14.266 -7.773 -45.25 1 58.91 66 VAL A O 1
ATOM 544 N N . ALA A 1 67 ? 13.039 -6.691 -46.562 1 65.81 67 ALA A N 1
ATOM 545 C CA . ALA A 1 67 ? 14.227 -6.059 -47.125 1 65.81 67 ALA A CA 1
ATOM 546 C C . ALA A 1 67 ? 14.875 -5.109 -46.125 1 65.81 67 ALA A C 1
ATOM 548 O O . ALA A 1 67 ? 16.109 -5.086 -45.969 1 65.81 67 ALA A O 1
ATOM 549 N N . MET A 1 68 ? 14.102 -4.473 -45.375 1 68.12 68 MET A N 1
ATOM 550 C CA . MET A 1 68 ? 14.625 -3.504 -44.406 1 68.12 68 MET A CA 1
ATOM 551 C C . MET A 1 68 ? 15.242 -4.211 -43.188 1 68.12 68 MET A C 1
ATOM 553 O O . MET A 1 68 ? 16.141 -3.668 -42.531 1 68.12 68 MET A O 1
ATOM 557 N N . LYS A 1 69 ? 14.953 -5.406 -43 1 68.06 69 LYS A N 1
ATOM 558 C CA . LYS A 1 69 ? 15.516 -6.195 -41.906 1 68.06 69 LYS A CA 1
ATOM 559 C C . LYS A 1 69 ? 16.875 -6.781 -42.281 1 68.06 69 LYS A C 1
ATOM 561 O O . LYS A 1 69 ? 17.703 -7.031 -41.406 1 68.06 69 LYS A O 1
ATOM 566 N N . GLU A 1 70 ? 17.094 -6.875 -43.5 1 69.62 70 GLU A N 1
ATOM 567 C CA . GLU A 1 70 ? 18.344 -7.48 -43.938 1 69.62 70 GLU A CA 1
ATOM 568 C C . GLU A 1 70 ? 19.391 -6.414 -44.25 1 69.62 70 GLU A C 1
ATOM 570 O O . GLU A 1 70 ? 20.562 -6.734 -44.5 1 69.62 70 GLU A O 1
ATOM 575 N N . VAL A 1 71 ? 19 -5.188 -44.281 1 75.25 71 VAL A N 1
ATOM 576 C CA . VAL A 1 71 ? 19.938 -4.086 -44.469 1 75.25 71 VAL A CA 1
ATOM 577 C C . VAL A 1 71 ? 20.172 -3.365 -43.125 1 75.25 71 VAL A C 1
ATOM 579 O O . VAL A 1 71 ? 19.219 -2.969 -42.469 1 75.25 71 VAL A O 1
ATOM 582 N N . ASP A 1 72 ? 21.312 -3.207 -42.812 1 74.31 72 ASP A N 1
ATOM 583 C CA . ASP A 1 72 ? 21.641 -2.576 -41.531 1 74.31 72 ASP A CA 1
ATOM 584 C C . ASP A 1 72 ? 21.344 -1.078 -41.562 1 74.31 72 ASP A C 1
ATOM 586 O O . ASP A 1 72 ? 21.812 -0.371 -42.469 1 74.31 72 ASP A O 1
ATOM 590 N N . PRO A 1 73 ? 20.656 -0.713 -40.562 1 76.75 73 PRO A N 1
ATOM 591 C CA . PRO A 1 73 ? 20.375 0.725 -40.562 1 76.75 73 PRO A CA 1
ATOM 592 C C . PRO A 1 73 ? 21.578 1.558 -40.125 1 76.75 73 PRO A C 1
ATOM 594 O O . PRO A 1 73 ? 22.469 1.04 -39.469 1 76.75 73 PRO A O 1
ATOM 597 N N . LEU A 1 74 ? 21.625 2.867 -40.562 1 79.5 74 LEU A N 1
ATOM 598 C CA . LEU A 1 74 ? 22.656 3.83 -40.156 1 79.5 74 LEU A CA 1
ATOM 599 C C . LEU A 1 74 ? 22.078 4.867 -39.219 1 79.5 74 LEU A C 1
ATOM 601 O O . LEU A 1 74 ? 20.859 5.094 -39.188 1 79.5 74 LEU A O 1
ATOM 605 N N . SER A 1 75 ? 22.953 5.426 -38.5 1 78.81 75 SER A N 1
ATOM 606 C CA . SER A 1 75 ? 22.516 6.527 -37.656 1 78.81 75 SER A CA 1
ATOM 607 C C . SER A 1 75 ? 22.094 7.734 -38.5 1 78.81 75 SER A C 1
ATOM 609 O O . SER A 1 75 ? 22.828 8.141 -39.406 1 78.81 75 SER A O 1
ATOM 611 N N . GLY A 1 76 ? 21.047 8.203 -38.156 1 74.81 76 GLY A N 1
ATOM 612 C CA . GLY A 1 76 ? 20.453 9.266 -38.938 1 74.81 76 GLY A CA 1
ATOM 613 C C . GLY A 1 76 ? 21.156 10.602 -38.781 1 74.81 76 GLY A C 1
ATOM 614 O O . GLY A 1 76 ? 20.547 11.656 -38.969 1 74.81 76 GLY A O 1
ATOM 615 N N . LYS A 1 77 ? 22.391 10.664 -38.438 1 77.56 77 LYS A N 1
ATOM 616 C CA . LYS A 1 77 ? 23.203 11.875 -38.406 1 77.56 77 LYS A CA 1
ATOM 617 C C . LYS A 1 77 ? 23.578 12.32 -39.812 1 77.56 77 LYS A C 1
ATOM 619 O O . LYS A 1 77 ? 24 11.5 -40.625 1 77.56 77 LYS A O 1
ATOM 624 N N . PRO A 1 78 ? 23.328 13.406 -40.062 1 76.88 78 PRO A N 1
ATOM 625 C CA . PRO A 1 78 ? 23.531 13.883 -41.438 1 76.88 78 PRO A CA 1
ATOM 626 C C . PRO A 1 78 ? 24.938 13.562 -41.969 1 76.88 78 PRO A C 1
ATOM 628 O O . PRO A 1 78 ? 25.078 13.203 -43.125 1 76.88 78 PRO A O 1
ATOM 631 N N . ASP A 1 79 ? 25.906 13.578 -41.031 1 78.62 79 ASP A N 1
ATOM 632 C CA . ASP A 1 79 ? 27.25 13.281 -41.5 1 78.62 79 ASP A CA 1
ATOM 633 C C . ASP A 1 79 ? 27.406 11.805 -41.875 1 78.62 79 ASP A C 1
ATOM 635 O O . ASP A 1 79 ? 28.047 11.469 -42.844 1 78.62 79 ASP A O 1
ATOM 639 N N . ASN A 1 80 ? 26.672 10.977 -41.188 1 80.25 80 ASN A N 1
ATOM 640 C CA . ASN A 1 80 ? 26.719 9.539 -41.438 1 80.25 80 ASN A CA 1
ATOM 641 C C . ASN A 1 80 ? 25.938 9.172 -42.719 1 80.25 80 ASN A C 1
ATOM 643 O O . ASN A 1 80 ? 26.375 8.312 -43.5 1 80.25 80 ASN A O 1
ATOM 647 N N . LEU A 1 81 ? 25 9.812 -42.906 1 81.94 81 LEU A N 1
ATOM 648 C CA . LEU A 1 81 ? 24.156 9.578 -44.062 1 81.94 81 LEU A CA 1
ATOM 649 C C . LEU A 1 81 ? 24.875 10.008 -45.344 1 81.94 81 LEU A C 1
ATOM 651 O O . LEU A 1 81 ? 24.875 9.273 -46.344 1 81.94 81 LEU A O 1
ATOM 655 N N . ILE A 1 82 ? 25.547 11.109 -45.188 1 81.38 82 ILE A N 1
ATOM 656 C CA . ILE A 1 82 ? 26.266 11.641 -46.344 1 81.38 82 ILE A CA 1
ATOM 657 C C . ILE A 1 82 ? 27.469 10.742 -46.656 1 81.38 82 ILE A C 1
ATOM 659 O O . ILE A 1 82 ? 27.703 10.414 -47.812 1 81.38 82 ILE A O 1
ATOM 663 N N . ASP A 1 83 ? 28.109 10.281 -45.562 1 82.06 83 ASP A N 1
ATOM 664 C CA . ASP A 1 83 ? 29.266 9.398 -45.719 1 82.06 83 ASP A CA 1
ATOM 665 C C . ASP A 1 83 ? 28.844 8.078 -46.375 1 82.06 83 ASP A C 1
ATOM 667 O O . ASP A 1 83 ? 29.547 7.559 -47.25 1 82.06 83 ASP A O 1
ATOM 671 N N . HIS A 1 84 ? 27.75 7.66 -45.969 1 82.62 84 HIS A N 1
ATOM 672 C CA . HIS A 1 84 ? 27.266 6.402 -46.531 1 82.62 84 HIS A CA 1
ATOM 673 C C . HIS A 1 84 ? 26.891 6.551 -48 1 82.62 84 HIS A C 1
ATOM 675 O O . HIS A 1 84 ? 27.234 5.703 -48.812 1 82.62 84 HIS A O 1
ATOM 681 N N . LEU A 1 85 ? 26.266 7.543 -48.281 1 83.19 85 LEU A N 1
ATOM 682 C CA . LEU A 1 85 ? 25.812 7.766 -49.656 1 83.19 85 LEU A CA 1
ATOM 683 C C . LEU A 1 85 ? 27 7.93 -50.594 1 83.19 85 LEU A C 1
ATOM 685 O O . LEU A 1 85 ? 26.938 7.523 -51.75 1 83.19 85 LEU A O 1
ATOM 689 N N . LEU A 1 86 ? 28.094 8.383 -50 1 81.81 86 LEU A N 1
ATOM 690 C CA . LEU A 1 86 ? 29.297 8.578 -50.812 1 81.81 86 LEU A CA 1
ATOM 691 C C . LEU A 1 86 ? 30.062 7.266 -50.969 1 81.81 86 LEU A C 1
ATOM 693 O O . LEU A 1 86 ? 30.734 7.059 -51.969 1 81.81 86 LEU A O 1
ATOM 697 N N . LYS A 1 87 ? 29.781 6.309 -50 1 81.19 87 LYS A N 1
ATOM 698 C CA . LYS A 1 87 ? 30.562 5.07 -50.031 1 81.19 87 LYS A CA 1
ATOM 699 C C . LYS A 1 87 ? 29.734 3.906 -50.562 1 81.19 87 LYS A C 1
ATOM 701 O O . LYS A 1 87 ? 30.281 2.914 -51.031 1 81.19 87 LYS A O 1
ATOM 706 N N . CYS A 1 88 ? 28.5 4.035 -50.531 1 78.19 88 CYS A N 1
ATOM 707 C CA . CYS A 1 88 ? 27.609 2.938 -50.906 1 78.19 88 CYS A CA 1
ATOM 708 C C . CYS A 1 88 ? 27.656 2.654 -52.375 1 78.19 88 CYS A C 1
ATOM 710 O O . CYS A 1 88 ? 27.453 3.555 -53.219 1 78.19 88 CYS A O 1
ATOM 712 N N . SER A 1 89 ? 27.891 1.563 -52.75 1 78.81 89 SER A N 1
ATOM 713 C CA . SER A 1 89 ? 28.109 1.16 -54.125 1 78.81 89 SER A CA 1
ATOM 714 C C . SER A 1 89 ? 26.781 1.111 -54.906 1 78.81 89 SER A C 1
ATOM 716 O O . SER A 1 89 ? 26.781 1.085 -56.125 1 78.81 89 SER A O 1
ATOM 718 N N . HIS A 1 90 ? 25.672 1.253 -54.219 1 78.69 90 HIS A N 1
ATOM 719 C CA . HIS A 1 90 ? 24.375 1.068 -54.875 1 78.69 90 HIS A CA 1
ATOM 720 C C . HIS A 1 90 ? 23.734 2.408 -55.219 1 78.69 90 HIS A C 1
ATOM 722 O O . HIS A 1 90 ? 22.703 2.453 -55.875 1 78.69 90 HIS A O 1
ATOM 728 N N . VAL A 1 91 ? 24.406 3.459 -54.781 1 80.19 91 VAL A N 1
ATOM 729 C CA . VAL A 1 91 ? 23.859 4.793 -55 1 80.19 91 VAL A CA 1
ATOM 730 C C . VAL A 1 91 ? 24.391 5.363 -56.312 1 80.19 91 VAL A C 1
ATOM 732 O O . VAL A 1 91 ? 25.562 5.176 -56.656 1 80.19 91 VAL A O 1
ATOM 735 N N . SER A 1 92 ? 23.516 5.965 -57.062 1 79.31 92 SER A N 1
ATOM 736 C CA . SER A 1 92 ? 23.875 6.473 -58.375 1 79.31 92 SER A CA 1
ATOM 737 C C . SER A 1 92 ? 24.922 7.566 -58.281 1 79.31 92 SER A C 1
ATOM 739 O O . SER A 1 92 ? 25.031 8.25 -57.25 1 79.31 92 SER A O 1
ATOM 741 N N . SER A 1 93 ? 25.719 7.617 -59.219 1 78.19 93 SER A N 1
ATOM 742 C CA . SER A 1 93 ? 26.797 8.602 -59.281 1 78.19 93 SER A CA 1
ATOM 743 C C . SER A 1 93 ? 26.266 10.023 -59.188 1 78.19 93 SER A C 1
ATOM 745 O O . SER A 1 93 ? 26.953 10.922 -58.719 1 78.19 93 SER A O 1
ATOM 747 N N . ASN A 1 94 ? 24.984 10.164 -59.625 1 76.44 94 ASN A N 1
ATOM 748 C CA . ASN A 1 94 ? 24.391 11.492 -59.562 1 76.44 94 ASN A CA 1
ATOM 749 C C . ASN A 1 94 ? 24.078 11.898 -58.125 1 76.44 94 ASN A C 1
ATOM 751 O O . ASN A 1 94 ? 24.312 13.047 -57.75 1 76.44 94 ASN A O 1
ATOM 755 N N . ILE A 1 95 ? 23.75 10.969 -57.375 1 78.56 95 ILE A N 1
ATOM 756 C CA . ILE A 1 95 ? 23.453 11.25 -55.969 1 78.56 95 ILE A CA 1
ATOM 757 C C . ILE A 1 95 ? 24.75 11.461 -55.219 1 78.56 95 ILE A C 1
ATOM 759 O O . ILE A 1 95 ? 24.828 12.352 -54.375 1 78.56 95 ILE A O 1
ATOM 763 N N . LYS A 1 96 ? 25.75 10.836 -55.469 1 80.5 96 LYS A N 1
ATOM 764 C CA . LYS A 1 96 ? 27.047 10.992 -54.844 1 80.5 96 LYS A CA 1
ATOM 765 C C . LYS A 1 96 ? 27.641 12.375 -55.125 1 80.5 96 LYS A C 1
ATOM 767 O O . LYS A 1 96 ? 28.219 13 -54.219 1 80.5 96 LYS A O 1
ATOM 772 N N . ALA A 1 97 ? 27.406 12.797 -56.312 1 79.25 97 ALA A N 1
ATOM 773 C CA . ALA A 1 97 ? 27.891 14.125 -56.688 1 79.25 97 ALA A CA 1
ATOM 774 C C . ALA A 1 97 ? 27.125 15.219 -55.969 1 79.25 97 ALA A C 1
ATOM 776 O O . ALA A 1 97 ? 27.719 16.188 -55.5 1 79.25 97 ALA A O 1
ATOM 777 N N . GLU A 1 98 ? 25.891 15.039 -55.844 1 78.38 98 GLU A N 1
ATOM 778 C CA . GLU A 1 98 ? 25.047 16 -55.125 1 78.38 98 GLU A CA 1
ATOM 779 C C . GLU A 1 98 ? 25.406 16.031 -53.625 1 78.38 98 GLU A C 1
ATOM 781 O O . GLU A 1 98 ? 25.453 17.094 -53.031 1 78.38 98 GLU A O 1
ATOM 786 N N . MET A 1 99 ? 25.781 14.969 -53.062 1 78.88 99 MET A N 1
ATOM 787 C CA . MET A 1 99 ? 26.062 14.891 -51.656 1 78.88 99 MET A CA 1
ATOM 788 C C . MET A 1 99 ? 27.469 15.375 -51.344 1 78.88 99 MET A C 1
ATOM 790 O O . MET A 1 99 ? 27.734 15.914 -50.25 1 78.88 99 MET A O 1
ATOM 794 N N . LYS A 1 100 ? 28.344 15.305 -52.219 1 79.5 100 LYS A N 1
ATOM 795 C CA . LYS A 1 100 ? 29.688 15.883 -52.062 1 79.5 100 LYS A CA 1
ATOM 796 C C . LYS A 1 100 ? 29.609 17.406 -52 1 79.5 100 LYS A C 1
ATOM 798 O O . LYS A 1 100 ? 30.328 18.031 -51.219 1 79.5 100 LYS A O 1
ATOM 803 N N . LYS A 1 101 ? 28.719 17.969 -52.781 1 77.19 101 LYS A N 1
ATOM 804 C CA . LYS A 1 101 ? 28.484 19.422 -52.75 1 77.19 101 LYS A CA 1
ATOM 805 C C . LYS A 1 101 ? 27.828 19.828 -51.438 1 77.19 101 LYS A C 1
ATOM 807 O O . LYS A 1 101 ? 28.203 20.844 -50.812 1 77.19 101 LYS A O 1
ATOM 812 N N . HIS A 1 102 ? 26.984 19.031 -50.969 1 77.69 102 HIS A N 1
ATOM 813 C CA . HIS A 1 102 ? 26.281 19.312 -49.719 1 77.69 102 HIS A CA 1
ATOM 814 C C . HIS A 1 102 ? 27.203 19.203 -48.531 1 77.69 102 HIS A C 1
ATOM 816 O O . HIS A 1 102 ? 27.125 20.016 -47.594 1 77.69 102 HIS A O 1
ATOM 822 N N . ARG A 1 103 ? 28.078 18.328 -48.406 1 75.44 103 ARG A N 1
ATOM 823 C CA . ARG A 1 103 ? 29.078 18.188 -47.344 1 75.44 103 ARG A CA 1
ATOM 824 C C . ARG A 1 103 ? 30 19.406 -47.312 1 75.44 103 ARG A C 1
ATOM 826 O O . ARG A 1 103 ? 30.344 19.891 -46.219 1 75.44 103 ARG A O 1
ATOM 833 N N . HIS A 1 104 ? 30.297 19.938 -48.375 1 74.81 104 HIS A N 1
ATOM 834 C CA . HIS A 1 104 ? 31.141 21.109 -48.469 1 74.81 104 HIS A CA 1
ATOM 835 C C . HIS A 1 104 ? 30.453 22.344 -47.875 1 74.81 104 HIS A C 1
ATOM 837 O O . HIS A 1 104 ? 31.078 23.125 -47.156 1 74.81 104 HIS A O 1
ATOM 843 N N . VAL A 1 105 ? 29.266 22.438 -48.062 1 70 105 VAL A N 1
ATOM 844 C CA . VAL A 1 105 ? 28.516 23.578 -47.531 1 70 105 VAL A CA 1
ATOM 845 C C . VAL A 1 105 ? 28.359 23.453 -46.031 1 70 105 VAL A C 1
ATOM 847 O O . VAL A 1 105 ? 28.5 24.438 -45.281 1 70 105 VAL A O 1
ATOM 850 N N . ARG A 1 106 ? 28.188 22.281 -45.5 1 70.56 106 ARG A N 1
ATOM 851 C CA . ARG A 1 106 ? 28.016 22.078 -44.062 1 70.56 106 ARG A CA 1
ATOM 852 C C . ARG A 1 106 ? 29.328 22.281 -43.344 1 70.56 106 ARG A C 1
ATOM 854 O O . ARG A 1 106 ? 29.359 22.875 -42.25 1 70.56 106 ARG A O 1
ATOM 861 N N . ASP A 1 107 ? 30.328 21.906 -43.688 1 67.62 107 ASP A N 1
ATOM 862 C CA . ASP A 1 107 ? 31.641 22.094 -43.094 1 67.62 107 ASP A CA 1
ATOM 863 C C . ASP A 1 107 ? 32.031 23.562 -43.062 1 67.62 107 ASP A C 1
ATOM 865 O O . ASP A 1 107 ? 32.625 24.031 -42.094 1 67.62 107 ASP A O 1
ATOM 869 N N . GLU A 1 108 ? 31.531 24.312 -43.875 1 65.62 108 GLU A N 1
ATOM 870 C CA . GLU A 1 108 ? 31.781 25.75 -43.906 1 65.62 108 GLU A CA 1
ATOM 871 C C . GLU A 1 108 ? 30.906 26.469 -42.875 1 65.62 108 GLU A C 1
ATOM 873 O O . GLU A 1 108 ? 31.359 27.406 -42.219 1 65.62 108 GLU A O 1
ATOM 878 N N . ALA A 1 109 ? 29.781 25.906 -42.562 1 62.53 109 ALA A N 1
ATOM 879 C CA . ALA A 1 109 ? 28.875 26.516 -41.594 1 62.53 109 ALA A CA 1
ATOM 880 C C . ALA A 1 109 ? 29.328 26.203 -40.156 1 62.53 109 ALA A C 1
ATOM 882 O O . ALA A 1 109 ? 29.266 27.062 -39.281 1 62.53 109 ALA A O 1
ATOM 883 N N . LYS A 1 110 ? 29.781 25.125 -39.781 1 60.62 110 LYS A N 1
ATOM 884 C CA . LYS A 1 110 ? 30.344 24.766 -38.5 1 60.62 110 LYS A CA 1
ATOM 885 C C . LYS A 1 110 ? 31.562 25.609 -38.156 1 60.62 110 LYS A C 1
ATOM 887 O O . LYS A 1 110 ? 31.734 26.047 -37.031 1 60.62 110 LYS A O 1
ATOM 892 N N . LYS A 1 111 ? 32.281 25.875 -38.938 1 59.12 111 LYS A N 1
ATOM 893 C CA . LYS A 1 111 ? 33.438 26.75 -38.781 1 59.12 111 LYS A CA 1
ATOM 894 C C . LYS A 1 111 ? 33.031 28.172 -38.469 1 59.12 111 LYS A C 1
ATOM 896 O O . LYS A 1 111 ? 33.625 28.844 -37.625 1 59.12 111 LYS A O 1
ATOM 901 N N . ALA A 1 112 ? 31.938 28.516 -38.938 1 57.66 112 ALA A N 1
ATOM 902 C CA . ALA A 1 112 ? 31.469 29.891 -38.719 1 57.66 112 ALA A CA 1
ATOM 903 C C . ALA A 1 112 ? 30.812 30.016 -37.344 1 57.66 112 ALA A C 1
ATOM 905 O O . ALA A 1 112 ? 30.969 31.031 -36.656 1 57.66 112 ALA A O 1
ATOM 906 N N . GLY A 1 113 ? 30.094 29.062 -36.781 1 50.75 113 GLY A N 1
ATOM 907 C CA . GLY A 1 113 ? 29.469 29.109 -35.5 1 50.75 113 GLY A CA 1
ATOM 908 C C . GLY A 1 113 ? 30.453 29.031 -34.344 1 50.75 113 GLY A C 1
ATOM 909 O O . GLY A 1 113 ? 30.266 29.672 -33.312 1 50.75 113 GLY A O 1
ATOM 910 N N . ALA A 1 114 ? 31.453 28.312 -34.312 1 52.41 114 ALA A N 1
ATOM 911 C CA . ALA A 1 114 ? 32.531 28.281 -33.312 1 52.41 114 ALA A CA 1
ATOM 912 C C . ALA A 1 114 ? 33.156 29.656 -33.156 1 52.41 114 ALA A C 1
ATOM 914 O O . ALA A 1 114 ? 33.5 30.047 -32.031 1 52.41 114 ALA A O 1
ATOM 915 N N . ILE A 1 115 ? 33.219 30.406 -34.062 1 50.28 115 ILE A N 1
ATOM 916 C CA . ILE A 1 115 ? 33.75 31.75 -34 1 50.28 115 ILE A CA 1
ATOM 917 C C . ILE A 1 115 ? 32.781 32.656 -33.219 1 50.28 115 ILE A C 1
ATOM 919 O O . ILE A 1 115 ? 33.219 33.469 -32.406 1 50.28 115 ILE A O 1
ATOM 923 N N . ALA A 1 116 ? 31.484 32.438 -33.344 1 44.62 116 ALA A N 1
ATOM 924 C CA . ALA A 1 116 ? 30.531 33.344 -32.688 1 44.62 116 ALA A CA 1
ATOM 925 C C . ALA A 1 116 ? 30.453 33.062 -31.188 1 44.62 116 ALA A C 1
ATOM 927 O O . ALA A 1 116 ? 30.359 34.031 -30.406 1 44.62 116 ALA A O 1
ATOM 928 N N . LYS A 1 117 ? 30.531 31.922 -30.578 1 46.12 117 LYS A N 1
ATOM 929 C CA . LYS A 1 117 ? 30.547 31.625 -29.156 1 46.12 117 LYS A CA 1
ATOM 930 C C . LYS A 1 117 ? 31.797 32.188 -28.5 1 46.12 117 LYS A C 1
ATOM 932 O O . LYS A 1 117 ? 31.75 32.688 -27.375 1 46.12 117 LYS A O 1
ATOM 937 N N . GLU A 1 118 ? 32.812 32.188 -29.016 1 41.78 118 GLU A N 1
ATOM 938 C CA . GLU A 1 118 ? 34.031 32.812 -28.516 1 41.78 118 GLU A CA 1
ATOM 939 C C . GLU A 1 118 ? 33.844 34.344 -28.375 1 41.78 118 GLU A C 1
ATOM 941 O O . GLU A 1 118 ? 34.312 34.938 -27.406 1 41.78 118 GLU A O 1
ATOM 946 N N . ALA A 1 119 ? 33 34.906 -29.203 1 38.97 119 ALA A N 1
ATOM 947 C CA . ALA A 1 119 ? 32.875 36.344 -29.141 1 38.97 119 ALA A CA 1
ATOM 948 C C . ALA A 1 119 ? 31.938 36.75 -28 1 38.97 119 ALA A C 1
ATOM 950 O O . ALA A 1 119 ? 32.188 37.75 -27.312 1 38.97 119 ALA A O 1
ATOM 951 N N . LEU A 1 120 ? 30.891 36.031 -27.688 1 37.06 120 LEU A N 1
ATOM 952 C CA . LEU A 1 120 ? 29.969 36.438 -26.625 1 37.06 120 LEU A CA 1
ATOM 953 C C . LEU A 1 120 ? 30.609 36.281 -25.25 1 37.06 120 LEU A C 1
ATOM 955 O O . LEU A 1 120 ? 30.438 37.125 -24.359 1 37.06 120 LEU A O 1
ATOM 959 N N . GLN A 1 121 ? 31.438 35.281 -24.906 1 35.78 121 GLN A N 1
ATOM 960 C CA . GLN A 1 121 ? 32.219 35.188 -23.688 1 35.78 121 GLN A CA 1
ATOM 961 C C . GLN A 1 121 ? 33.125 36.406 -23.516 1 35.78 121 GLN A C 1
ATOM 963 O O . GLN A 1 121 ? 33.375 36.844 -22.391 1 35.78 121 GLN A O 1
ATOM 968 N N . ALA A 1 122 ? 33.438 37 -24.516 1 32.12 122 ALA A N 1
ATOM 969 C CA . ALA A 1 122 ? 34.344 38.156 -24.406 1 32.12 122 ALA A CA 1
ATOM 970 C C . ALA A 1 122 ? 33.594 39.375 -23.875 1 32.12 122 ALA A C 1
ATOM 972 O O . ALA A 1 122 ? 34.188 40.188 -23.141 1 32.12 122 ALA A O 1
ATOM 973 N N . GLN A 1 123 ? 32.344 39.625 -24.281 1 31.06 123 GLN A N 1
ATOM 974 C CA . GLN A 1 123 ? 31.75 40.938 -23.922 1 31.06 123 GLN A CA 1
ATOM 975 C C . GLN A 1 123 ? 31.312 40.938 -22.453 1 31.06 123 GLN A C 1
ATOM 977 O O . GLN A 1 123 ? 31.094 42 -21.875 1 31.06 123 GLN A O 1
ATOM 982 N N . ILE A 1 124 ? 30.828 39.844 -21.797 1 28.3 124 ILE A N 1
ATOM 983 C CA . ILE A 1 124 ? 30.375 39.969 -20.406 1 28.3 124 ILE A CA 1
ATOM 984 C C . ILE A 1 124 ? 31.547 40.281 -19.5 1 28.3 124 ILE A C 1
ATOM 986 O O . ILE A 1 124 ? 31.359 40.5 -18.297 1 28.3 124 ILE A O 1
ATOM 990 N N . SER A 1 125 ? 32.812 40.156 -19.891 1 25.92 125 SER A N 1
ATOM 991 C CA . SER A 1 125 ? 34.031 40.469 -19.109 1 25.92 125 SER A CA 1
ATOM 992 C C . SER A 1 125 ? 34.094 41.938 -18.734 1 25.92 125 SER A C 1
ATOM 994 O O . SER A 1 125 ? 34.906 42.344 -17.906 1 25.92 125 SER A O 1
ATOM 996 N N . MET A 1 126 ? 33.594 42.844 -19.5 1 23.73 126 MET A N 1
ATOM 997 C CA . MET A 1 126 ? 34.188 44.188 -19.328 1 23.73 126 MET A CA 1
ATOM 998 C C . MET A 1 126 ? 33.562 44.906 -18.141 1 23.73 126 MET A C 1
ATOM 1000 O O . MET A 1 126 ? 34.188 45.812 -17.562 1 23.73 126 MET A O 1
ATOM 1004 N N . VAL A 1 127 ? 32.219 45.094 -17.859 1 23.02 127 VAL A N 1
ATOM 1005 C CA . VAL A 1 127 ? 31.844 46.344 -17.234 1 23.02 127 VAL A CA 1
ATOM 1006 C C . VAL A 1 127 ? 32.062 46.281 -15.734 1 23.02 127 VAL A C 1
ATOM 1008 O O . VAL A 1 127 ? 32.312 47.312 -15.086 1 23.02 127 VAL A O 1
ATOM 1011 N N . MET A 1 128 ? 31.656 45.281 -14.875 1 21.67 128 MET A N 1
ATOM 1012 C CA . MET A 1 128 ? 31.438 45.781 -13.516 1 21.67 128 MET A CA 1
ATOM 1013 C C . MET A 1 128 ? 32.75 46.031 -12.812 1 21.67 128 MET A C 1
ATOM 1015 O O . MET A 1 128 ? 33.625 45.156 -12.734 1 21.67 128 MET A O 1
ATOM 1019 N N . PRO A 1 129 ? 33.188 47.219 -12.578 1 19.8 129 PRO A N 1
ATOM 1020 C CA . PRO A 1 129 ? 34.438 47.75 -11.992 1 19.8 129 PRO A CA 1
ATOM 1021 C C . PRO A 1 129 ? 34.656 47.25 -10.57 1 19.8 129 PRO A C 1
ATOM 1023 O O . PRO A 1 129 ? 35.781 46.875 -10.227 1 19.8 129 PRO A O 1
ATOM 1026 N N . GLY A 1 130 ? 33.875 47.781 -9.531 1 20.2 130 GLY A N 1
ATOM 1027 C CA . GLY A 1 130 ? 34.375 48.188 -8.227 1 20.2 130 GLY A CA 1
ATOM 1028 C C . GLY A 1 130 ? 34.75 47 -7.355 1 20.2 130 GLY A C 1
ATOM 1029 O O . GLY A 1 130 ? 33.969 46.031 -7.211 1 20.2 130 GLY A O 1
ATOM 1030 N N . ALA A 1 131 ? 36.062 46.688 -7.055 1 20.09 131 ALA A N 1
ATOM 1031 C CA . ALA A 1 131 ? 37 45.656 -6.59 1 20.09 131 ALA A CA 1
ATOM 1032 C C . ALA A 1 131 ? 36.938 45.5 -5.074 1 20.09 131 ALA A C 1
ATOM 1034 O O . ALA A 1 131 ? 37.594 46.25 -4.34 1 20.09 131 ALA A O 1
ATOM 1035 N N . THR A 1 132 ? 35.656 45.594 -4.445 1 20.25 132 THR A N 1
ATOM 1036 C CA . THR A 1 132 ? 35.812 45.719 -3.002 1 20.25 132 THR A CA 1
ATOM 1037 C C . THR A 1 132 ? 36.812 44.688 -2.475 1 20.25 132 THR A C 1
ATOM 1039 O O . THR A 1 132 ? 36.938 43.594 -3.025 1 20.25 132 THR A O 1
ATOM 1042 N N . GLN A 1 133 ? 37.781 45.094 -1.603 1 18.88 133 GLN A N 1
ATOM 1043 C CA . GLN A 1 133 ? 38.938 44.719 -0.818 1 18.88 133 GLN A CA 1
ATOM 1044 C C . GLN A 1 133 ? 38.594 43.594 0.182 1 18.88 133 GLN A C 1
ATOM 1046 O O . GLN A 1 133 ? 37.781 43.812 1.082 1 18.88 133 GLN A O 1
ATOM 1051 N N . ALA A 1 134 ? 38.406 42.438 -0.255 1 18.72 134 ALA A N 1
ATOM 1052 C CA . ALA A 1 134 ? 38.094 41.25 0.526 1 18.72 134 ALA A CA 1
ATOM 1053 C C . ALA A 1 134 ? 39.125 41.062 1.661 1 18.72 134 ALA A C 1
ATOM 1055 O O . ALA A 1 134 ? 40.312 40.906 1.418 1 18.72 134 ALA A O 1
ATOM 1056 N N . VAL A 1 135 ? 38.938 41.906 2.686 1 19.62 135 VAL A N 1
ATOM 1057 C CA . VAL A 1 135 ? 39.781 41.844 3.877 1 19.62 135 VAL A CA 1
ATOM 1058 C C . VAL A 1 135 ? 40 40.406 4.297 1 19.62 135 VAL A C 1
ATOM 1060 O O . VAL A 1 135 ? 39.094 39.562 4.156 1 19.62 135 VAL A O 1
ATOM 1063 N N . ASP A 1 136 ? 41.25 39.938 4.551 1 18.75 136 ASP A N 1
ATOM 1064 C CA . ASP A 1 136 ? 42.156 38.844 4.867 1 18.75 136 ASP A CA 1
ATOM 1065 C C . ASP A 1 136 ? 41.875 38.25 6.234 1 18.75 136 ASP A C 1
ATOM 1067 O O . ASP A 1 136 ? 42.75 37.688 6.895 1 18.75 136 ASP A O 1
ATOM 1071 N N . SER A 1 137 ? 40.625 38.344 6.773 1 20.7 137 SER A N 1
ATOM 1072 C CA . SER A 1 137 ? 40.562 38.156 8.219 1 20.7 137 SER A CA 1
ATOM 1073 C C . SER A 1 137 ? 41.125 36.812 8.625 1 20.7 137 SER A C 1
ATOM 1075 O O . SER A 1 137 ? 40.969 35.812 7.895 1 20.7 137 SER A O 1
ATOM 1077 N N . GLY A 1 138 ? 42.156 36.562 9.648 1 19.55 138 GLY A N 1
ATOM 1078 C CA . GLY A 1 138 ? 43.188 35.812 10.352 1 19.55 138 GLY A CA 1
ATOM 1079 C C . GLY A 1 138 ? 42.656 34.594 11.102 1 19.55 138 GLY A C 1
ATOM 1080 O O . GLY A 1 138 ? 43.375 33.938 11.844 1 19.55 138 GLY A O 1
ATOM 1081 N N . ARG A 1 139 ? 41.375 34.469 11.492 1 21.7 139 ARG A N 1
ATOM 1082 C CA . ARG A 1 139 ? 41.25 33.562 12.625 1 21.7 139 ARG A CA 1
ATOM 1083 C C . ARG A 1 139 ? 41.656 32.156 12.227 1 21.7 139 ARG A C 1
ATOM 1085 O O . ARG A 1 139 ? 41.438 31.734 11.086 1 21.7 139 ARG A O 1
ATOM 1092 N N . GLY A 1 140 ? 42.562 31.406 13.008 1 20.12 140 GLY A N 1
ATOM 1093 C CA . GLY A 1 140 ? 43.406 30.234 13.094 1 20.12 140 GLY A CA 1
ATOM 1094 C C . GLY A 1 140 ? 42.656 28.938 12.828 1 20.12 140 GLY A C 1
ATOM 1095 O O . GLY A 1 140 ? 41.875 28.484 13.664 1 20.12 140 GLY A O 1
ATOM 1096 N N . SER A 1 141 ? 42 28.797 11.734 1 20.86 141 SER A N 1
ATOM 1097 C CA . SER A 1 141 ? 41.219 27.609 11.398 1 20.86 141 SER A CA 1
ATOM 1098 C C . SER A 1 141 ? 42.094 26.359 11.469 1 20.86 141 SER A C 1
ATOM 1100 O O . SER A 1 141 ? 43.125 26.266 10.789 1 20.86 141 SER A O 1
ATOM 1102 N N . THR A 1 142 ? 42.344 25.828 12.672 1 22.69 142 THR A N 1
ATOM 1103 C CA . THR A 1 142 ? 43.25 24.688 12.898 1 22.69 142 THR A CA 1
ATOM 1104 C C . THR A 1 142 ? 43.125 23.672 11.781 1 22.69 142 THR A C 1
ATOM 1106 O O . THR A 1 142 ? 42 23.359 11.344 1 22.69 142 THR A O 1
ATOM 1109 N N . ASP A 1 143 ? 44.156 23.438 10.938 1 22.7 143 ASP A N 1
ATOM 1110 C CA . ASP A 1 143 ? 44.75 22.656 9.859 1 22.7 143 ASP A CA 1
ATOM 1111 C C . ASP A 1 143 ? 44.625 21.172 10.133 1 22.7 143 ASP A C 1
ATOM 1113 O O . ASP A 1 143 ? 45.438 20.594 10.867 1 22.7 143 ASP A O 1
ATOM 1117 N N . ILE A 1 144 ? 43.5 20.656 10.539 1 24.47 144 ILE A N 1
ATOM 1118 C CA . ILE A 1 144 ? 43.562 19.219 10.727 1 24.47 144 ILE A CA 1
ATOM 1119 C C . ILE A 1 144 ? 44.281 18.578 9.523 1 24.47 144 ILE A C 1
ATOM 1121 O O . ILE A 1 144 ? 43.938 18.859 8.375 1 24.47 144 ILE A O 1
ATOM 1125 N N . SER A 1 145 ? 45.5 18.203 9.586 1 24.67 145 SER A N 1
ATOM 1126 C CA . SER A 1 145 ? 46.531 17.578 8.734 1 24.67 145 SER A CA 1
ATOM 1127 C C . SER A 1 145 ? 45.906 16.578 7.77 1 24.67 145 SER A C 1
ATOM 1129 O O . SER A 1 145 ? 45.281 15.594 8.195 1 24.67 145 SER A O 1
ATOM 1131 N N . ALA A 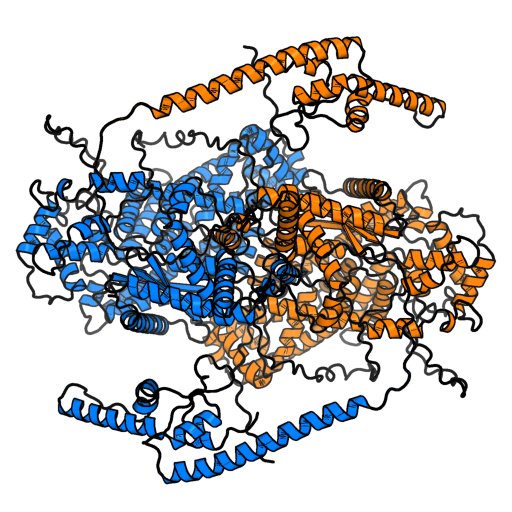1 146 ? 45.5 17 6.605 1 24.5 146 ALA A N 1
ATOM 1132 C CA . ALA A 1 146 ? 45.188 16.297 5.363 1 24.5 146 ALA A CA 1
ATOM 1133 C C . ALA A 1 146 ? 46.25 15.258 5.043 1 24.5 146 ALA A C 1
ATOM 1135 O O . ALA A 1 146 ? 47.438 15.594 4.879 1 24.5 146 ALA A O 1
ATOM 1136 N N . ALA A 1 147 ? 46.312 14.055 5.594 1 26.02 147 ALA A N 1
ATOM 1137 C CA . ALA A 1 147 ? 47.312 13.094 5.152 1 26.02 147 ALA A CA 1
ATOM 1138 C C . ALA A 1 147 ? 47.594 13.242 3.658 1 26.02 147 ALA A C 1
ATOM 1140 O O . ALA A 1 147 ? 46.781 13.805 2.92 1 26.02 147 ALA A O 1
ATOM 1141 N N . PRO A 1 148 ? 48.75 12.906 2.977 1 28.34 148 PRO A N 1
ATOM 1142 C CA . PRO A 1 148 ? 49.094 13.023 1.552 1 28.34 148 PRO A CA 1
ATOM 1143 C C . PRO A 1 148 ? 47.906 12.703 0.649 1 28.34 148 PRO A C 1
ATOM 1145 O O . PRO A 1 148 ? 47.062 11.859 0.994 1 28.34 148 PRO A O 1
ATOM 1148 N N . GLY A 1 149 ? 47.312 13.633 -0.071 1 31.72 149 GLY A N 1
ATOM 1149 C CA . GLY A 1 149 ? 46.281 13.781 -1.087 1 31.72 149 GLY A CA 1
ATOM 1150 C C . GLY A 1 149 ? 46.281 12.656 -2.107 1 31.72 149 GLY A C 1
ATOM 1151 O O . GLY A 1 149 ? 46.969 12.742 -3.123 1 31.72 149 GLY A O 1
ATOM 1152 N N . ILE A 1 150 ? 46.406 11.422 -1.767 1 33.09 150 ILE A N 1
ATOM 1153 C CA . ILE A 1 150 ? 46.344 10.367 -2.77 1 33.09 150 ILE A CA 1
ATOM 1154 C C . ILE A 1 150 ? 45.25 10.688 -3.785 1 33.09 150 ILE A C 1
ATOM 1156 O O . ILE A 1 150 ? 44.094 10.867 -3.418 1 33.09 150 ILE A O 1
ATOM 1160 N N . LEU A 1 151 ? 45.438 11.531 -4.82 1 36.16 151 LEU A N 1
ATOM 1161 C CA . LEU A 1 151 ? 44.75 11.703 -6.086 1 36.16 151 LEU A CA 1
ATOM 1162 C C . LEU A 1 151 ? 43.812 10.531 -6.363 1 36.16 151 LEU A C 1
ATOM 1164 O O . LEU A 1 151 ? 44.25 9.445 -6.715 1 36.16 151 LEU A O 1
ATOM 1168 N N . LEU A 1 152 ? 42.938 10.273 -5.559 1 47.12 152 LEU A N 1
ATOM 1169 C CA . LEU A 1 152 ? 42.031 9.156 -5.734 1 47.12 152 LEU A CA 1
ATOM 1170 C C . LEU A 1 152 ? 41.531 9.062 -7.18 1 47.12 152 LEU A C 1
ATOM 1172 O O . LEU A 1 152 ? 40.938 10.016 -7.699 1 47.12 152 LEU A O 1
ATOM 1176 N N . GLU A 1 153 ? 42.219 8.555 -8 1 60.47 153 GLU A N 1
ATOM 1177 C CA . GLU A 1 153 ? 42.031 8.234 -9.414 1 60.47 153 GLU A CA 1
ATOM 1178 C C . GLU A 1 153 ? 40.594 7.766 -9.703 1 60.47 153 GLU A C 1
ATOM 1180 O O . GLU A 1 153 ? 40.062 6.949 -8.961 1 60.47 153 GLU A O 1
ATOM 1185 N N . LYS A 1 154 ? 39.844 8.656 -10.484 1 80.88 154 LYS A N 1
ATOM 1186 C CA . LYS A 1 154 ? 38.531 8.297 -11.016 1 80.88 154 LYS A CA 1
ATOM 1187 C C . LYS A 1 154 ? 38.531 6.895 -11.617 1 80.88 154 LYS A C 1
ATOM 1189 O O . LYS A 1 154 ? 39.562 6.457 -12.164 1 80.88 154 LYS A O 1
ATOM 1194 N N . PHE A 1 155 ? 37.562 6.109 -11.328 1 89.25 155 PHE A N 1
ATOM 1195 C CA . PHE A 1 155 ? 37.406 4.773 -11.898 1 89.25 155 PHE A CA 1
ATOM 1196 C C . PHE A 1 155 ? 37.625 4.805 -13.406 1 89.25 155 PHE A C 1
ATOM 1198 O O . PHE A 1 155 ? 37.062 5.66 -14.102 1 89.25 155 PHE A O 1
ATOM 1205 N N . PRO A 1 156 ? 38.531 3.943 -13.859 1 86.19 156 PRO A N 1
ATOM 1206 C CA . PRO A 1 156 ? 38.531 3.764 -15.312 1 86.19 156 PRO A CA 1
ATOM 1207 C C . PRO A 1 156 ? 37.156 3.324 -15.859 1 86.19 156 PRO A C 1
ATOM 1209 O O . PRO A 1 156 ? 36.312 2.842 -15.094 1 86.19 156 PRO A O 1
ATOM 1212 N N . LEU A 1 157 ? 36.969 3.506 -17.094 1 87.31 157 LEU A N 1
ATOM 1213 C CA . LEU A 1 157 ? 35.656 3.305 -17.719 1 87.31 157 LEU A CA 1
ATOM 1214 C C . LEU A 1 157 ? 35.156 1.881 -17.5 1 87.31 157 LEU A C 1
ATOM 1216 O O . LEU A 1 157 ? 34 1.676 -17.109 1 87.31 157 LEU A O 1
ATOM 1220 N N . PRO A 1 158 ? 36 0.883 -17.734 1 88.62 158 PRO A N 1
ATOM 1221 C CA . PRO A 1 158 ? 35.5 -0.471 -17.5 1 88.62 158 PRO A CA 1
ATOM 1222 C C . PRO A 1 158 ? 35.125 -0.717 -16.047 1 88.62 158 PRO A C 1
ATOM 1224 O O . PRO A 1 158 ? 34.156 -1.412 -15.766 1 88.62 158 PRO A O 1
ATOM 1227 N N . THR A 1 159 ? 35.906 -0.179 -15.203 1 91.69 159 THR A N 1
ATOM 1228 C CA . THR A 1 159 ? 35.594 -0.335 -13.781 1 91.69 159 THR A CA 1
ATOM 1229 C C . THR A 1 159 ? 34.344 0.416 -13.406 1 91.69 159 THR A C 1
ATOM 1231 O O . THR A 1 159 ? 33.562 -0.054 -12.578 1 91.69 159 THR A O 1
ATOM 1234 N N . GLN A 1 160 ? 34.188 1.555 -13.992 1 93.56 160 GLN A N 1
ATOM 1235 C CA . GLN A 1 160 ? 32.969 2.324 -13.758 1 93.56 160 GLN A CA 1
ATOM 1236 C C . GLN A 1 160 ? 31.75 1.57 -14.25 1 93.56 160 GLN A C 1
ATOM 1238 O O . GLN A 1 160 ? 30.703 1.601 -13.609 1 93.56 160 GLN A O 1
ATOM 1243 N N . LYS A 1 161 ? 31.922 0.917 -15.344 1 93.31 161 LYS A N 1
ATOM 1244 C CA . LYS A 1 161 ? 30.812 0.139 -15.883 1 93.31 161 LYS A CA 1
ATOM 1245 C C . LYS A 1 161 ? 30.469 -1.037 -14.969 1 93.31 161 LYS A C 1
ATOM 1247 O O . LYS A 1 161 ? 29.297 -1.361 -14.781 1 93.31 161 LYS A O 1
ATOM 1252 N N . GLU A 1 162 ? 31.5 -1.611 -14.492 1 94.56 162 GLU A N 1
ATOM 1253 C CA . GLU A 1 162 ? 31.281 -2.715 -13.57 1 94.56 162 GLU A CA 1
ATOM 1254 C C . GLU A 1 162 ? 30.594 -2.229 -12.289 1 94.56 162 GLU A C 1
ATOM 1256 O O . GLU A 1 162 ? 29.75 -2.922 -11.727 1 94.56 162 GLU A O 1
ATOM 1261 N N . PHE A 1 163 ? 31.062 -1.089 -11.875 1 95.44 163 PHE A N 1
ATOM 1262 C CA . PHE A 1 163 ? 30.469 -0.481 -10.695 1 95.44 163 PHE A CA 1
ATOM 1263 C C . PHE A 1 163 ? 28.984 -0.203 -10.922 1 95.44 163 PHE A C 1
ATOM 1265 O O . PHE A 1 163 ? 28.156 -0.488 -10.055 1 95.44 163 PHE A O 1
ATOM 1272 N N . GLU A 1 164 ? 28.641 0.276 -12.07 1 96.31 164 GLU A N 1
ATOM 1273 C CA . GLU A 1 164 ? 27.266 0.578 -12.422 1 96.31 164 GLU A CA 1
ATOM 1274 C C . GLU A 1 164 ? 26.422 -0.695 -12.5 1 96.31 164 GLU A C 1
ATOM 1276 O O . GLU A 1 164 ? 25.25 -0.703 -12.102 1 96.31 164 GLU A O 1
ATOM 1281 N N . LYS A 1 165 ? 26.969 -1.738 -12.984 1 96.62 165 LYS A N 1
ATOM 1282 C CA . LYS A 1 165 ? 26.281 -3.021 -13.047 1 96.62 165 LYS A CA 1
ATOM 1283 C C . LYS A 1 165 ? 25.969 -3.547 -11.648 1 96.62 165 LYS A C 1
ATOM 1285 O O . LYS A 1 165 ? 24.859 -4.047 -11.398 1 96.62 165 LYS A O 1
ATOM 1290 N N . ASP A 1 166 ? 26.891 -3.387 -10.828 1 96.12 166 ASP A N 1
ATOM 1291 C CA . ASP A 1 166 ? 26.703 -3.875 -9.469 1 96.12 166 ASP A CA 1
ATOM 1292 C C . ASP A 1 166 ? 25.672 -3.031 -8.727 1 96.12 166 ASP A C 1
ATOM 1294 O O . ASP A 1 166 ? 24.922 -3.549 -7.891 1 96.12 166 ASP A O 1
ATOM 1298 N N . ILE A 1 167 ? 25.672 -1.75 -8.969 1 96.62 167 ILE A N 1
ATOM 1299 C CA . ILE A 1 167 ? 24.656 -0.878 -8.383 1 96.62 167 ILE A CA 1
ATOM 1300 C C . ILE A 1 167 ? 23.281 -1.286 -8.875 1 96.62 167 ILE A C 1
ATOM 1302 O O . ILE A 1 167 ? 22.328 -1.335 -8.094 1 96.62 167 ILE A O 1
ATOM 1306 N N . CYS A 1 168 ? 23.172 -1.537 -10.117 1 97.38 168 CYS A N 1
ATOM 1307 C CA . CYS A 1 168 ? 21.906 -1.99 -10.688 1 97.38 168 CYS A CA 1
ATOM 1308 C C . CYS A 1 168 ? 21.438 -3.277 -10.016 1 97.38 168 CYS A C 1
ATOM 1310 O O . CYS A 1 168 ? 20.281 -3.389 -9.633 1 97.38 168 CYS A O 1
ATOM 1312 N N . ASP A 1 169 ? 22.375 -4.199 -9.859 1 97.06 169 ASP A N 1
ATOM 1313 C CA . ASP A 1 169 ? 22.047 -5.465 -9.211 1 97.06 169 ASP A CA 1
ATOM 1314 C C . ASP A 1 169 ? 21.562 -5.246 -7.777 1 97.06 169 ASP A C 1
ATOM 1316 O O . ASP A 1 169 ? 20.609 -5.883 -7.332 1 97.06 169 ASP A O 1
ATOM 1320 N N . LEU A 1 170 ? 22.234 -4.367 -7.133 1 95.75 170 LEU A N 1
ATOM 1321 C CA . LEU A 1 170 ? 21.891 -4.059 -5.75 1 95.75 170 LEU A CA 1
ATOM 1322 C C . LEU A 1 170 ? 20.484 -3.477 -5.656 1 95.75 170 LEU A C 1
ATOM 1324 O O . LEU A 1 170 ? 19.672 -3.916 -4.832 1 95.75 170 LEU A O 1
ATOM 1328 N N . PHE A 1 171 ? 20.141 -2.492 -6.469 1 95.69 171 PHE A N 1
ATOM 1329 C CA . PHE A 1 171 ? 18.859 -1.796 -6.441 1 95.69 171 PHE A CA 1
ATOM 1330 C C . PHE A 1 171 ? 17.719 -2.744 -6.793 1 95.69 171 PHE A C 1
ATOM 1332 O O . PHE A 1 171 ? 16.656 -2.693 -6.184 1 95.69 171 PHE A O 1
ATOM 1339 N N . VAL A 1 172 ? 17.984 -3.58 -7.688 1 95.31 172 VAL A N 1
ATOM 1340 C CA . VAL A 1 172 ? 16.953 -4.496 -8.156 1 95.31 172 VAL A CA 1
ATOM 1341 C C . VAL A 1 172 ? 16.766 -5.617 -7.133 1 95.31 172 VAL A C 1
ATOM 1343 O O . VAL A 1 172 ? 15.625 -5.98 -6.809 1 95.31 172 VAL A O 1
ATOM 1346 N N . ALA A 1 173 ? 17.812 -6.156 -6.621 1 93.69 173 ALA A N 1
ATOM 1347 C CA . ALA A 1 173 ? 17.75 -7.266 -5.676 1 93.69 173 ALA A CA 1
ATOM 1348 C C . ALA A 1 173 ? 17.047 -6.848 -4.387 1 93.69 173 ALA A C 1
ATOM 1350 O O . ALA A 1 173 ? 16.328 -7.645 -3.775 1 93.69 173 ALA A O 1
ATOM 1351 N N . CYS A 1 174 ? 17.234 -5.633 -4.008 1 92.69 174 CYS A N 1
ATOM 1352 C CA . CYS A 1 174 ? 16.703 -5.156 -2.736 1 92.69 174 CYS A CA 1
ATOM 1353 C C . CYS A 1 174 ? 15.445 -4.32 -2.955 1 92.69 174 CYS A C 1
ATOM 1355 O O . CYS A 1 174 ? 14.891 -3.768 -2.006 1 92.69 174 CYS A O 1
ATOM 1357 N N . ASN A 1 175 ? 15.008 -4.148 -4.145 1 89.75 175 ASN A N 1
ATOM 1358 C CA . ASN A 1 175 ? 13.812 -3.391 -4.516 1 89.75 175 ASN A CA 1
ATOM 1359 C C . ASN A 1 175 ? 13.938 -1.923 -4.117 1 89.75 175 ASN A C 1
ATOM 1361 O O . ASN A 1 175 ? 12.984 -1.336 -3.592 1 89.75 175 ASN A O 1
ATOM 1365 N N . PHE A 1 176 ? 15.156 -1.371 -4.289 1 92.75 176 PHE A N 1
ATOM 1366 C CA . PHE A 1 176 ? 15.344 0.051 -4.027 1 92.75 176 PHE A CA 1
ATOM 1367 C C . PHE A 1 176 ? 14.742 0.89 -5.148 1 92.75 176 PHE A C 1
ATOM 1369 O O . PHE A 1 176 ? 14.828 0.524 -6.32 1 92.75 176 PHE A O 1
ATOM 1376 N N . ALA A 1 177 ? 14.109 1.995 -4.738 1 90.94 177 ALA A N 1
ATOM 1377 C CA . ALA A 1 177 ? 13.602 2.92 -5.75 1 90.94 177 ALA A CA 1
ATOM 1378 C C . ALA A 1 177 ? 14.75 3.611 -6.484 1 90.94 177 ALA A C 1
ATOM 1380 O O . ALA A 1 177 ? 15.766 3.945 -5.883 1 90.94 177 ALA A O 1
ATOM 1381 N N . TRP A 1 178 ? 14.578 3.918 -7.723 1 91.38 178 TRP A N 1
ATOM 1382 C CA . TRP A 1 178 ? 15.625 4.527 -8.547 1 91.38 178 TRP A CA 1
ATOM 1383 C C . TRP A 1 178 ? 15.922 5.949 -8.086 1 91.38 178 TRP A C 1
ATOM 1385 O O . TRP A 1 178 ? 17.031 6.449 -8.266 1 91.38 178 TRP A O 1
ATOM 1395 N N . ASN A 1 179 ? 14.945 6.594 -7.484 1 87.88 179 ASN A N 1
ATOM 1396 C CA . ASN A 1 179 ? 15.109 7.977 -7.055 1 87.88 179 ASN A CA 1
ATOM 1397 C C . ASN A 1 179 ? 16.156 8.102 -5.953 1 87.88 179 ASN A C 1
ATOM 1399 O O . ASN A 1 179 ? 16.672 9.188 -5.699 1 87.88 179 ASN A O 1
ATOM 1403 N N . ALA A 1 180 ? 16.453 7.004 -5.277 1 91.44 180 ALA A N 1
ATOM 1404 C CA . ALA A 1 180 ? 17.469 7.012 -4.23 1 91.44 180 ALA A CA 1
ATOM 1405 C C . ALA A 1 180 ? 18.844 7.383 -4.801 1 91.44 180 ALA A C 1
ATOM 1407 O O . ALA A 1 180 ? 19.688 7.914 -4.086 1 91.44 180 ALA A O 1
ATOM 1408 N N . LEU A 1 181 ? 19.078 7.125 -6.062 1 92.5 181 LEU A N 1
ATOM 1409 C CA . LEU A 1 181 ? 20.344 7.41 -6.703 1 92.5 181 LEU A CA 1
ATOM 1410 C C . LEU A 1 181 ? 20.609 8.914 -6.766 1 92.5 181 LEU A C 1
ATOM 1412 O O . LEU A 1 181 ? 21.75 9.352 -6.812 1 92.5 181 LEU A O 1
ATOM 1416 N N . ASP A 1 182 ? 19.484 9.641 -6.754 1 87.19 182 ASP A N 1
ATOM 1417 C CA . ASP A 1 182 ? 19.609 11.086 -6.824 1 87.19 182 ASP A CA 1
ATOM 1418 C C . ASP A 1 182 ? 19.547 11.711 -5.43 1 87.19 182 ASP A C 1
ATOM 1420 O O . ASP A 1 182 ? 19.641 12.938 -5.285 1 87.19 182 ASP A O 1
ATOM 1424 N N . ASN A 1 183 ? 19.359 10.891 -4.461 1 89.06 183 ASN A N 1
ATOM 1425 C CA . ASN A 1 183 ? 19.344 11.391 -3.092 1 89.06 183 ASN A CA 1
ATOM 1426 C C . ASN A 1 183 ? 20.703 11.898 -2.666 1 89.06 183 ASN A C 1
ATOM 1428 O O . ASN A 1 183 ? 21.719 11.234 -2.891 1 89.06 183 ASN A O 1
ATOM 1432 N N . PRO A 1 184 ? 20.766 13.055 -2.105 1 88.06 184 PRO A N 1
ATOM 1433 C CA . PRO A 1 184 ? 22.047 13.648 -1.742 1 88.06 184 PRO A CA 1
ATOM 1434 C C . PRO A 1 184 ? 22.828 12.789 -0.747 1 88.06 184 PRO A C 1
ATOM 1436 O O . PRO A 1 184 ? 24.062 12.742 -0.805 1 88.06 184 PRO A O 1
ATOM 1439 N N . ILE A 1 185 ? 22.188 12.148 0.122 1 91.94 185 ILE A N 1
ATOM 1440 C CA . ILE A 1 185 ? 22.875 11.328 1.125 1 91.94 185 ILE A CA 1
ATOM 1441 C C . ILE A 1 185 ? 23.5 10.109 0.458 1 91.94 185 ILE A C 1
ATOM 1443 O O . ILE A 1 185 ? 24.578 9.664 0.864 1 91.94 185 ILE A O 1
ATOM 1447 N N . PHE A 1 186 ? 22.844 9.578 -0.556 1 93 186 PHE A N 1
ATOM 1448 C CA . PHE A 1 186 ? 23.406 8.477 -1.318 1 93 186 PHE A CA 1
ATOM 1449 C C . PHE A 1 186 ? 24.688 8.914 -2.037 1 93 186 PHE A C 1
ATOM 1451 O O . PHE A 1 186 ? 25.688 8.203 -2.014 1 93 186 PHE A O 1
ATOM 1458 N N . ARG A 1 187 ? 24.625 10.023 -2.611 1 91.38 187 ARG A N 1
ATOM 1459 C CA . ARG A 1 187 ? 25.766 10.547 -3.344 1 91.38 187 ARG A CA 1
ATOM 1460 C C . ARG A 1 187 ? 26.938 10.836 -2.402 1 91.38 187 ARG A C 1
ATOM 1462 O O . ARG A 1 187 ? 28.094 10.594 -2.748 1 91.38 187 ARG A O 1
ATOM 1469 N N . GLN A 1 188 ? 26.609 11.375 -1.239 1 90.88 188 GLN A N 1
ATOM 1470 C CA . GLN A 1 188 ? 27.641 11.625 -0.232 1 90.88 188 GLN A CA 1
ATOM 1471 C C . GLN A 1 188 ? 28.281 10.32 0.24 1 90.88 188 GLN A C 1
ATOM 1473 O O . GLN A 1 188 ? 29.484 10.266 0.483 1 90.88 188 GLN A O 1
ATOM 1478 N N . PHE A 1 189 ? 27.469 9.32 0.368 1 94.25 189 PHE A N 1
ATOM 1479 C CA . PHE A 1 189 ? 27.953 8.016 0.803 1 94.25 189 PHE A CA 1
ATOM 1480 C C . PHE A 1 189 ? 28.938 7.445 -0.208 1 94.25 189 PHE A C 1
ATOM 1482 O O . PHE A 1 189 ? 30.016 6.977 0.164 1 94.25 189 PHE A O 1
ATOM 1489 N N . ILE A 1 190 ? 28.547 7.477 -1.466 1 93.94 190 ILE A N 1
ATOM 1490 C CA . ILE A 1 190 ? 29.406 6.953 -2.516 1 93.94 190 ILE A CA 1
ATOM 1491 C C . ILE A 1 190 ? 30.703 7.77 -2.572 1 93.94 190 ILE A C 1
ATOM 1493 O O . ILE A 1 190 ? 31.797 7.207 -2.693 1 93.94 190 ILE A O 1
ATOM 1497 N N . GLY A 1 191 ? 30.609 9.086 -2.482 1 91.12 191 GLY A N 1
ATOM 1498 C CA . GLY A 1 191 ? 31.781 9.945 -2.521 1 91.12 191 GLY A CA 1
ATOM 1499 C C . GLY A 1 191 ? 32.75 9.68 -1.39 1 91.12 191 GLY A C 1
ATOM 1500 O O . GLY A 1 191 ? 33.969 9.758 -1.578 1 91.12 191 GLY A O 1
ATOM 1501 N N . ARG A 1 192 ? 32.281 9.336 -0.315 1 91.94 192 ARG A N 1
ATOM 1502 C CA . ARG A 1 192 ? 33.094 9.18 0.876 1 91.94 192 ARG A CA 1
ATOM 1503 C C . ARG A 1 192 ? 33.719 7.789 0.921 1 91.94 192 ARG A C 1
ATOM 1505 O O . ARG A 1 192 ? 34.938 7.648 1.216 1 91.94 192 ARG A O 1
ATOM 1512 N N . TRP A 1 193 ? 33 6.766 0.642 1 93.31 193 TRP A N 1
ATOM 1513 C CA . TRP A 1 193 ? 33.469 5.41 0.922 1 93.31 193 TRP A CA 1
ATOM 1514 C C . TRP A 1 193 ? 33.938 4.723 -0.352 1 93.31 193 TRP A C 1
ATOM 1516 O O . TRP A 1 193 ? 34.625 3.705 -0.293 1 93.31 193 TRP A O 1
ATOM 1526 N N . ILE A 1 194 ? 33.5 5.145 -1.475 1 92.75 194 ILE A N 1
ATOM 1527 C CA . ILE A 1 194 ? 34 4.637 -2.752 1 92.75 194 ILE A CA 1
ATOM 1528 C C . ILE A 1 194 ? 34.562 5.785 -3.586 1 92.75 194 ILE A C 1
ATOM 1530 O O . ILE A 1 194 ? 34.031 6.117 -4.645 1 92.75 194 ILE A O 1
ATOM 1534 N N . PRO A 1 195 ? 35.688 6.09 -3.002 1 84.5 195 PRO A N 1
ATOM 1535 C CA . PRO A 1 195 ? 36.25 7.25 -3.691 1 84.5 195 PRO A CA 1
ATOM 1536 C C . PRO A 1 195 ? 36.688 6.934 -5.125 1 84.5 195 PRO A C 1
ATOM 1538 O O . PRO A 1 195 ? 37.062 5.805 -5.426 1 84.5 195 PRO A O 1
ATOM 1541 N N . GLY A 1 196 ? 36.344 7.703 -6.105 1 86.31 196 GLY A N 1
ATOM 1542 C CA . GLY A 1 196 ? 36.688 7.527 -7.508 1 86.31 196 GLY A CA 1
ATOM 1543 C C . GLY A 1 196 ? 35.5 7.23 -8.383 1 86.31 196 GLY A C 1
ATOM 1544 O O . GLY A 1 196 ? 35.562 7.391 -9.602 1 86.31 196 GLY A O 1
ATOM 1545 N N . ALA A 1 197 ? 34.625 6.539 -7.629 1 91.12 197 ALA A N 1
ATOM 1546 C CA . ALA A 1 197 ? 33.438 6.191 -8.391 1 91.12 197 ALA A CA 1
ATOM 1547 C C . ALA A 1 197 ? 32.594 7.43 -8.672 1 91.12 197 ALA A C 1
ATOM 1549 O O . ALA A 1 197 ? 32.438 8.305 -7.809 1 91.12 197 ALA A O 1
ATOM 1550 N N . LYS A 1 198 ? 32.188 7.52 -9.859 1 90.31 198 LYS A N 1
ATOM 1551 C CA . LYS A 1 198 ? 31.188 8.516 -10.18 1 90.31 198 LYS A CA 1
ATOM 1552 C C . LYS A 1 198 ? 29.781 8.008 -9.844 1 90.31 198 LYS A C 1
ATOM 1554 O O . LYS A 1 198 ? 29.391 6.926 -10.281 1 90.31 198 LYS A O 1
ATOM 1559 N N . SER A 1 199 ? 29.109 8.781 -9.078 1 90.56 199 SER A N 1
ATOM 1560 C CA . SER A 1 199 ? 27.75 8.367 -8.719 1 90.56 199 SER A CA 1
ATOM 1561 C C . SER A 1 199 ? 26.844 8.297 -9.945 1 90.56 199 SER A C 1
ATOM 1563 O O . SER A 1 199 ? 26.688 9.289 -10.664 1 90.56 199 SER A O 1
ATOM 1565 N N . PRO A 1 200 ? 26.328 7.148 -10.133 1 91.12 200 PRO A N 1
ATOM 1566 C CA . PRO A 1 200 ? 25.453 7.023 -11.312 1 91.12 200 PRO A CA 1
ATOM 1567 C C . PRO A 1 200 ? 24.125 7.75 -11.148 1 91.12 200 PRO A C 1
ATOM 1569 O O . PRO A 1 200 ? 23.656 7.953 -10.023 1 91.12 200 PRO A O 1
ATOM 1572 N N . SER A 1 201 ? 23.562 8.117 -12.25 1 88.5 201 SER A N 1
ATOM 1573 C CA . SER A 1 201 ? 22.25 8.75 -12.25 1 88.5 201 SER A CA 1
ATOM 1574 C C . SER A 1 201 ? 21.141 7.719 -12.43 1 88.5 201 SER A C 1
ATOM 1576 O O . SER A 1 201 ? 21.406 6.586 -12.844 1 88.5 201 SER A O 1
ATOM 1578 N N . ARG A 1 202 ? 20 8.109 -12.109 1 87.94 202 ARG A N 1
ATOM 1579 C CA . ARG A 1 202 ? 18.828 7.258 -12.297 1 87.94 202 ARG A CA 1
ATOM 1580 C C . ARG A 1 202 ? 18.688 6.836 -13.75 1 87.94 202 ARG A C 1
ATOM 1582 O O . ARG A 1 202 ? 18.375 5.676 -14.039 1 87.94 202 ARG A O 1
ATOM 1589 N N . GLY A 1 203 ? 18.938 7.738 -14.664 1 85.38 203 GLY A N 1
ATOM 1590 C CA . GLY A 1 203 ? 18.812 7.453 -16.094 1 85.38 203 GLY A CA 1
ATOM 1591 C C . GLY A 1 203 ? 19.844 6.438 -16.578 1 85.38 203 GLY A C 1
ATOM 1592 O O . GLY A 1 203 ? 19.516 5.551 -17.359 1 85.38 203 GLY A O 1
ATOM 1593 N N . THR A 1 204 ? 20.969 6.539 -16.031 1 91.06 204 THR A N 1
ATOM 1594 C CA . THR A 1 204 ? 22.047 5.625 -16.438 1 91.06 204 THR A CA 1
ATOM 1595 C C . THR A 1 204 ? 21.719 4.195 -16 1 91.06 204 THR A C 1
ATOM 1597 O O . THR A 1 204 ? 21.891 3.252 -16.766 1 91.06 204 THR A O 1
ATOM 1600 N N . ILE A 1 205 ? 21.219 4.035 -14.844 1 93.56 205 ILE A N 1
ATOM 1601 C CA . ILE A 1 205 ? 21 2.699 -14.305 1 93.56 205 ILE A CA 1
ATOM 1602 C C . ILE A 1 205 ? 19.703 2.121 -14.875 1 93.56 205 ILE A C 1
ATOM 1604 O O . ILE A 1 205 ? 19.688 0.988 -15.359 1 93.56 205 ILE A O 1
ATOM 1608 N N . SER A 1 206 ? 18.625 2.904 -14.883 1 89.75 206 SER A N 1
ATOM 1609 C CA . SER A 1 206 ? 17.297 2.383 -15.242 1 89.75 206 SER A CA 1
ATOM 1610 C C . SER A 1 206 ? 17.156 2.262 -16.766 1 89.75 206 SER A C 1
ATOM 1612 O O . SER A 1 206 ? 16.438 1.379 -17.25 1 89.75 206 SER A O 1
ATOM 1614 N N . HIS A 1 207 ? 17.828 3.094 -17.547 1 89.38 207 HIS A N 1
ATOM 1615 C CA . HIS A 1 207 ? 17.578 3.121 -18.984 1 89.38 207 HIS A CA 1
ATOM 1616 C C . HIS A 1 207 ? 18.688 2.402 -19.75 1 89.38 207 HIS A C 1
ATOM 1618 O O . HIS A 1 207 ? 18.469 1.916 -20.859 1 89.38 207 HIS A O 1
ATOM 1624 N N . ARG A 1 208 ? 19.781 2.357 -19.188 1 92 208 ARG A N 1
ATOM 1625 C CA . ARG A 1 208 ? 20.891 1.773 -19.938 1 92 208 ARG A CA 1
ATOM 1626 C C . ARG A 1 208 ? 21.375 0.484 -19.297 1 92 208 ARG A C 1
ATOM 1628 O O . ARG A 1 208 ? 21.328 -0.583 -19.906 1 92 208 ARG A O 1
ATOM 1635 N N . THR A 1 209 ? 21.766 0.557 -18.078 1 96.12 209 THR A N 1
ATOM 1636 C CA . THR A 1 209 ? 22.422 -0.566 -17.422 1 96.12 209 THR A CA 1
ATOM 1637 C C . THR A 1 209 ? 21.438 -1.715 -17.203 1 96.12 209 THR A C 1
ATOM 1639 O O . THR A 1 209 ? 21.797 -2.881 -17.391 1 96.12 209 THR A O 1
ATOM 1642 N N . LEU A 1 210 ? 20.219 -1.427 -16.781 1 96.75 210 LEU A N 1
ATOM 1643 C CA . LEU A 1 210 ? 19.234 -2.463 -16.516 1 96.75 210 LEU A CA 1
ATOM 1644 C C . LEU A 1 210 ? 18.922 -3.275 -17.766 1 96.75 210 LEU A C 1
ATOM 1646 O O . LEU A 1 210 ? 18.984 -4.508 -17.75 1 96.75 210 LEU A O 1
ATOM 1650 N N . PRO A 1 211 ? 18.609 -2.627 -18.891 1 95.5 211 PRO A N 1
ATOM 1651 C CA . PRO A 1 211 ? 18.359 -3.416 -20.109 1 95.5 211 PRO A CA 1
ATOM 1652 C C . PRO A 1 211 ? 19.578 -4.25 -20.531 1 95.5 211 PRO A C 1
ATOM 1654 O O . PRO A 1 211 ? 19.406 -5.363 -21.031 1 95.5 211 PRO A O 1
ATOM 1657 N N . GLU A 1 212 ? 20.766 -3.711 -20.297 1 96.25 212 GLU A N 1
ATOM 1658 C CA . GLU A 1 212 ? 21.969 -4.461 -20.625 1 96.25 212 GLU A CA 1
ATOM 1659 C C . GLU A 1 212 ? 22.094 -5.715 -19.766 1 96.25 212 GLU A C 1
ATOM 1661 O O . GLU A 1 212 ? 22.422 -6.789 -20.266 1 96.25 212 GLU A O 1
ATOM 1666 N N . ARG A 1 213 ? 21.844 -5.555 -18.531 1 96.88 213 ARG A N 1
ATOM 1667 C CA . ARG A 1 213 ? 21.891 -6.68 -17.609 1 96.88 213 ARG A CA 1
ATOM 1668 C C . ARG A 1 213 ? 20.844 -7.727 -17.953 1 96.88 213 ARG A C 1
ATOM 1670 O O . ARG A 1 213 ? 21.109 -8.93 -17.859 1 96.88 213 ARG A O 1
ATOM 1677 N N . VAL A 1 214 ? 19.703 -7.324 -18.328 1 97.38 214 VAL A N 1
ATOM 1678 C CA . VAL A 1 214 ? 18.609 -8.234 -18.672 1 97.38 214 VAL A CA 1
ATOM 1679 C C . VAL A 1 214 ? 18.953 -8.992 -19.953 1 97.38 214 VAL A C 1
ATOM 1681 O O . VAL A 1 214 ? 18.641 -10.18 -20.078 1 97.38 214 VAL A O 1
ATOM 1684 N N . ALA A 1 215 ? 19.609 -8.258 -20.875 1 96.19 215 ALA A N 1
ATOM 1685 C CA . ALA A 1 215 ? 20.031 -8.914 -22.094 1 96.19 215 ALA A CA 1
ATOM 1686 C C . ALA A 1 215 ? 21.016 -10.055 -21.797 1 96.19 215 ALA A C 1
ATOM 1688 O O . ALA A 1 215 ? 20.953 -11.102 -22.453 1 96.19 215 ALA A O 1
ATOM 1689 N N . GLU A 1 216 ? 21.828 -9.836 -20.828 1 95.88 216 GLU A N 1
ATOM 1690 C CA . GLU A 1 216 ? 22.75 -10.891 -20.422 1 95.88 216 GLU A CA 1
ATOM 1691 C C . GLU A 1 216 ? 22 -12.086 -19.844 1 95.88 216 GLU A C 1
ATOM 1693 O O . GLU A 1 216 ? 22.344 -13.242 -20.125 1 95.88 216 GLU A O 1
ATOM 1698 N N . VAL A 1 217 ? 21.031 -11.789 -19.031 1 95.94 217 VAL A N 1
ATOM 1699 C CA . VAL A 1 217 ? 20.234 -12.836 -18.406 1 95.94 217 VAL A CA 1
ATOM 1700 C C . VAL A 1 217 ? 19.469 -13.617 -19.484 1 95.94 217 VAL A C 1
ATOM 1702 O O . VAL A 1 217 ? 19.391 -14.844 -19.438 1 95.94 217 VAL A O 1
ATOM 1705 N N . GLU A 1 218 ? 18.922 -12.93 -20.422 1 95.31 218 GLU A N 1
ATOM 1706 C CA . GLU A 1 218 ? 18.156 -13.57 -21.484 1 95.31 218 GLU A CA 1
ATOM 1707 C C . GLU A 1 218 ? 19.062 -14.414 -22.375 1 95.31 218 GLU A C 1
ATOM 1709 O O . GLU A 1 218 ? 18.672 -15.484 -22.828 1 95.31 218 GLU A O 1
ATOM 1714 N N . ASP A 1 219 ? 20.281 -13.953 -22.594 1 95.19 219 ASP A N 1
ATOM 1715 C CA . ASP A 1 219 ? 21.234 -14.734 -23.391 1 95.19 219 ASP A CA 1
ATOM 1716 C C . ASP A 1 219 ? 21.594 -16.031 -22.672 1 95.19 219 ASP A C 1
ATOM 1718 O O . ASP A 1 219 ? 21.719 -17.078 -23.312 1 95.19 219 ASP A O 1
ATOM 1722 N N . GLN A 1 220 ? 21.734 -15.906 -21.453 1 93.62 220 GLN A N 1
ATOM 1723 C CA . GLN A 1 220 ? 22.016 -17.109 -20.688 1 93.62 220 GLN A CA 1
ATOM 1724 C C . GLN A 1 220 ? 20.812 -18.062 -20.688 1 93.62 220 GLN A C 1
ATOM 1726 O O . GLN A 1 220 ? 20.984 -19.281 -20.734 1 93.62 220 GLN A O 1
ATOM 1731 N N . ALA A 1 221 ? 19.688 -17.547 -20.594 1 94.06 221 ALA A N 1
ATOM 1732 C CA . ALA A 1 221 ? 18.469 -18.359 -20.625 1 94.06 221 ALA A CA 1
ATOM 1733 C C . ALA A 1 221 ? 18.328 -19.062 -21.969 1 94.06 221 ALA A C 1
ATOM 1735 O O . ALA A 1 221 ? 17.906 -20.219 -22.031 1 94.06 221 ALA A O 1
ATOM 1736 N N . LYS A 1 222 ? 18.703 -18.375 -23.031 1 95.44 222 LYS A N 1
ATOM 1737 C CA . LYS A 1 222 ? 18.641 -18.953 -24.375 1 95.44 222 LYS A CA 1
ATOM 1738 C C . LYS A 1 222 ? 19.578 -20.156 -24.484 1 95.44 222 LYS A C 1
ATOM 1740 O O . LYS A 1 222 ? 19.203 -21.188 -25.047 1 95.44 222 LYS A O 1
ATOM 1745 N N . LYS A 1 223 ? 20.672 -20.016 -23.891 1 93.75 223 LYS A N 1
ATOM 1746 C CA . LYS A 1 223 ? 21.625 -21.109 -23.922 1 93.75 223 LYS A CA 1
ATOM 1747 C C . LYS A 1 223 ? 21.156 -22.281 -23.078 1 93.75 223 LYS A C 1
ATOM 1749 O O . LYS A 1 223 ? 21.281 -23.438 -23.469 1 93.75 223 LYS A O 1
ATOM 1754 N N . ALA A 1 224 ? 20.609 -21.969 -22.016 1 92.56 224 ALA A N 1
ATOM 1755 C CA . ALA A 1 224 ? 20.234 -23 -21.047 1 92.56 224 ALA A CA 1
ATOM 1756 C C . ALA A 1 224 ? 18.984 -23.75 -21.5 1 92.56 224 ALA A C 1
ATOM 1758 O O . ALA A 1 224 ? 18.797 -24.906 -21.141 1 92.56 224 ALA A O 1
ATOM 1759 N N . THR A 1 225 ? 18.172 -23.188 -22.281 1 95.19 225 THR A N 1
ATOM 1760 C CA . THR A 1 225 ? 16.875 -23.781 -22.609 1 95.19 225 THR A CA 1
ATOM 1761 C C . THR A 1 225 ? 16.922 -24.422 -24 1 95.19 225 THR A C 1
ATOM 1763 O O . THR A 1 225 ? 16 -25.172 -24.359 1 95.19 225 THR A O 1
ATOM 1766 N N . ARG A 1 226 ? 17.969 -24.219 -24.688 1 94.69 226 ARG A N 1
ATOM 1767 C CA . ARG A 1 226 ? 18.062 -24.734 -26.047 1 94.69 226 ARG A CA 1
ATOM 1768 C C . ARG A 1 226 ? 17.875 -26.25 -26.078 1 94.69 226 ARG A C 1
ATOM 1770 O O . ARG A 1 226 ? 18.484 -26.969 -25.297 1 94.69 226 ARG A O 1
ATOM 1777 N N . GLY A 1 227 ? 16.953 -26.688 -26.938 1 92.5 227 GLY A N 1
ATOM 1778 C CA . GLY A 1 227 ? 16.688 -28.109 -27.109 1 92.5 227 GLY A CA 1
ATOM 1779 C C . GLY A 1 227 ? 15.734 -28.656 -26.062 1 92.5 227 GLY A C 1
ATOM 1780 O O . GLY A 1 227 ? 15.43 -29.844 -26.078 1 92.5 227 GLY A O 1
ATOM 1781 N N . GLY A 1 228 ? 15.281 -27.875 -25.188 1 94.88 228 GLY A N 1
ATOM 1782 C CA . GLY A 1 228 ? 14.414 -28.344 -24.109 1 94.88 228 GLY A CA 1
ATOM 1783 C C . GLY A 1 228 ? 12.938 -28.297 -24.484 1 94.88 228 GLY A C 1
ATOM 1784 O O . GLY A 1 228 ? 12.57 -27.703 -25.5 1 94.88 228 GLY A O 1
ATOM 1785 N N . LEU A 1 229 ? 12.109 -29.047 -23.719 1 96.44 229 LEU A N 1
ATOM 1786 C CA . LEU A 1 229 ? 10.664 -29.016 -23.844 1 96.44 229 LEU A CA 1
ATOM 1787 C C . LEU A 1 229 ? 10.07 -27.828 -23.094 1 96.44 229 LEU A C 1
ATOM 1789 O O . LEU A 1 229 ? 10.312 -27.672 -21.891 1 96.44 229 LEU A O 1
ATOM 1793 N N . ALA A 1 230 ? 9.305 -27.016 -23.828 1 97.31 230 ALA A N 1
ATOM 1794 C CA . ALA A 1 230 ? 8.836 -25.766 -23.234 1 97.31 230 ALA A CA 1
ATOM 1795 C C . ALA A 1 230 ? 7.324 -25.797 -23.016 1 97.31 230 ALA A C 1
ATOM 1797 O O . ALA A 1 230 ? 6.574 -26.25 -23.875 1 97.31 230 ALA A O 1
ATOM 1798 N N . MET A 1 231 ? 6.93 -25.406 -21.844 1 97.19 231 MET A N 1
ATOM 1799 C CA . MET A 1 231 ? 5.527 -25.156 -21.516 1 97.19 231 MET A CA 1
ATOM 1800 C C . MET A 1 231 ? 5.25 -23.656 -21.406 1 97.19 231 MET A C 1
ATOM 1802 O O . MET A 1 231 ? 5.926 -22.953 -20.656 1 97.19 231 MET A O 1
ATOM 1806 N N . GLY A 1 232 ? 4.281 -23.203 -22.203 1 96.38 232 GLY A N 1
ATOM 1807 C CA . GLY A 1 232 ? 3.898 -21.812 -22.125 1 96.38 232 GLY A CA 1
ATOM 1808 C C . GLY A 1 232 ? 2.795 -21.547 -21.125 1 96.38 232 GLY A C 1
ATOM 1809 O O . GLY A 1 232 ? 1.937 -22.406 -20.891 1 96.38 232 GLY A O 1
ATOM 1810 N N . GLN A 1 233 ? 2.861 -20.375 -20.531 1 95.62 233 GLN A N 1
ATOM 1811 C CA . GLN A 1 233 ? 1.83 -19.938 -19.594 1 95.62 233 GLN A CA 1
ATOM 1812 C C . GLN A 1 233 ? 1.465 -18.469 -19.828 1 95.62 233 GLN A C 1
ATOM 1814 O O . GLN A 1 233 ? 2.332 -17.656 -20.141 1 95.62 233 GLN A O 1
ATOM 1819 N N . SER A 1 234 ? 0.202 -18.156 -19.703 1 94.31 234 SER A N 1
ATOM 1820 C CA . SER A 1 234 ? -0.229 -16.766 -19.812 1 94.31 234 SER A CA 1
ATOM 1821 C C . SER A 1 234 ? -1.361 -16.453 -18.828 1 94.31 234 SER A C 1
ATOM 1823 O O . SER A 1 234 ? -2.143 -17.344 -18.484 1 94.31 234 SER A O 1
ATOM 1825 N N . ASP A 1 235 ? -1.342 -15.32 -18.281 1 91.44 235 ASP A N 1
ATOM 1826 C CA . ASP A 1 235 ? -2.375 -14.789 -17.406 1 91.44 235 ASP A CA 1
ATOM 1827 C C . ASP A 1 235 ? -2.428 -13.266 -17.469 1 91.44 235 ASP A C 1
ATOM 1829 O O . ASP A 1 235 ? -1.512 -12.633 -18 1 91.44 235 ASP A O 1
ATOM 1833 N N . GLY A 1 236 ? -3.537 -12.711 -17.047 1 87.56 236 GLY A N 1
ATOM 1834 C CA . GLY A 1 236 ? -3.719 -11.266 -17.094 1 87.56 236 GLY A CA 1
ATOM 1835 C C . GLY A 1 236 ? -3.732 -10.609 -15.734 1 87.56 236 GLY A C 1
ATOM 1836 O O . GLY A 1 236 ? -4.012 -11.266 -14.727 1 87.56 236 GLY A O 1
ATOM 1837 N N . TRP A 1 237 ? -3.338 -9.336 -15.719 1 84.56 237 TRP A N 1
ATOM 1838 C CA . TRP A 1 237 ? -3.275 -8.531 -14.5 1 84.56 237 TRP A CA 1
ATOM 1839 C C . TRP A 1 237 ? -3.486 -7.055 -14.812 1 84.56 237 TRP A C 1
ATOM 1841 O O . TRP A 1 237 ? -3.105 -6.578 -15.883 1 84.56 237 TRP A O 1
ATOM 1851 N N . LYS A 1 238 ? -4.117 -6.379 -13.938 1 80.81 238 LYS A N 1
ATOM 1852 C CA . LYS A 1 238 ? -4.188 -4.922 -14.023 1 80.81 238 LYS A CA 1
ATOM 1853 C C . LYS A 1 238 ? -3.24 -4.27 -13.016 1 80.81 238 LYS A C 1
ATOM 1855 O O . LYS A 1 238 ? -3.357 -4.484 -11.812 1 80.81 238 LYS A O 1
ATOM 1860 N N . ASN A 1 239 ? -2.346 -3.48 -13.453 1 82.38 239 ASN A N 1
ATOM 1861 C CA . ASN A 1 239 ? -1.335 -2.91 -12.57 1 82.38 239 ASN A CA 1
ATOM 1862 C C . ASN A 1 239 ? -1.863 -1.683 -11.828 1 82.38 239 ASN A C 1
ATOM 1864 O O . ASN A 1 239 ? -3.027 -1.309 -11.992 1 82.38 239 ASN A O 1
ATOM 1868 N N . ILE A 1 240 ? -1.043 -1.083 -10.992 1 76.56 240 ILE A N 1
ATOM 1869 C CA . ILE A 1 240 ? -1.428 0.03 -10.133 1 76.56 240 ILE A CA 1
ATOM 1870 C C . ILE A 1 240 ? -1.774 1.247 -10.984 1 76.56 240 ILE A C 1
ATOM 1872 O O . ILE A 1 240 ? -2.553 2.107 -10.562 1 76.56 240 ILE A O 1
ATOM 1876 N N . ALA A 1 241 ? -1.2 1.316 -12.164 1 74.62 241 ALA A N 1
ATOM 1877 C CA . ALA A 1 241 ? -1.508 2.398 -13.094 1 74.62 241 ALA A CA 1
ATOM 1878 C C . ALA A 1 241 ? -2.773 2.094 -13.891 1 74.62 241 ALA A C 1
ATOM 1880 O O . ALA A 1 241 ? -3.096 2.799 -14.852 1 74.62 241 ALA A O 1
ATOM 1881 N N . ARG A 1 242 ? -3.379 0.914 -13.617 1 71.88 242 ARG A N 1
ATOM 1882 C CA . ARG A 1 242 ? -4.652 0.497 -14.188 1 71.88 242 ARG A CA 1
ATOM 1883 C C . ARG A 1 242 ? -4.484 0.067 -15.641 1 71.88 242 ARG A C 1
ATOM 1885 O O . ARG A 1 242 ? -5.402 0.22 -16.453 1 71.88 242 ARG A O 1
ATOM 1892 N N . ASN A 1 243 ? -3.326 -0.374 -15.922 1 76.31 243 ASN A N 1
ATOM 1893 C CA . ASN A 1 243 ? -3.07 -0.958 -17.234 1 76.31 243 ASN A CA 1
ATOM 1894 C C . ASN A 1 243 ? -3.299 -2.467 -17.234 1 76.31 243 ASN A C 1
ATOM 1896 O O . ASN A 1 243 ? -2.719 -3.186 -16.422 1 76.31 243 ASN A O 1
ATOM 1900 N N . PRO A 1 244 ? -4.199 -2.871 -18.078 1 84.62 244 PRO A N 1
ATOM 1901 C CA . PRO A 1 244 ? -4.301 -4.324 -18.219 1 84.62 244 PRO A CA 1
ATOM 1902 C C . PRO A 1 244 ? -3.09 -4.934 -18.922 1 84.62 244 PRO A C 1
ATOM 1904 O O . PRO A 1 244 ? -2.688 -4.461 -20 1 84.62 244 PRO A O 1
ATOM 1907 N N . VAL A 1 245 ? -2.531 -5.879 -18.328 1 89.94 245 VAL A N 1
ATOM 1908 C CA . VAL A 1 245 ? -1.335 -6.5 -18.875 1 89.94 245 VAL A CA 1
ATOM 1909 C C . VAL A 1 245 ? -1.521 -8.016 -18.953 1 89.94 245 VAL A C 1
ATOM 1911 O O . VAL A 1 245 ? -2.305 -8.586 -18.188 1 89.94 245 VAL A O 1
ATOM 1914 N N . VAL A 1 246 ? -0.925 -8.648 -19.922 1 92.75 246 VAL A N 1
ATOM 1915 C CA . VAL A 1 246 ? -0.882 -10.102 -20.062 1 92.75 246 VAL A CA 1
ATOM 1916 C C . VAL A 1 246 ? 0.568 -10.578 -20.031 1 92.75 246 VAL A C 1
ATOM 1918 O O . VAL A 1 246 ? 1.396 -10.102 -20.812 1 92.75 246 VAL A O 1
ATOM 1921 N N . ALA A 1 247 ? 0.834 -11.469 -19.141 1 95.06 247 ALA A N 1
ATOM 1922 C CA . ALA A 1 247 ? 2.18 -12.023 -19.031 1 95.06 247 ALA A CA 1
ATOM 1923 C C . ALA A 1 247 ? 2.311 -13.305 -19.859 1 95.06 247 ALA A C 1
ATOM 1925 O O . ALA A 1 247 ? 1.382 -14.117 -19.906 1 95.06 247 ALA A O 1
ATOM 1926 N N . MET A 1 248 ? 3.377 -13.406 -20.562 1 95.81 248 MET A N 1
ATOM 1927 C CA . MET A 1 248 ? 3.783 -14.609 -21.266 1 95.81 248 MET A CA 1
ATOM 1928 C C . MET A 1 248 ? 5.02 -15.234 -20.625 1 95.81 248 MET A C 1
ATOM 1930 O O . MET A 1 248 ? 6.07 -14.594 -20.547 1 95.81 248 MET A O 1
ATOM 1934 N N . MET A 1 249 ? 4.84 -16.453 -20.188 1 95.88 249 MET A N 1
ATOM 1935 C CA . MET A 1 249 ? 5.93 -17.156 -19.5 1 95.88 249 MET A CA 1
ATOM 1936 C C . MET A 1 249 ? 6.242 -18.484 -20.172 1 95.88 249 MET A C 1
ATOM 1938 O O . MET A 1 249 ? 5.441 -18.984 -20.969 1 95.88 249 MET A O 1
ATOM 1942 N N . MET A 1 250 ? 7.414 -18.969 -19.875 1 95.94 250 MET A N 1
ATOM 1943 C CA . MET A 1 250 ? 7.832 -20.281 -20.359 1 95.94 250 MET A CA 1
ATOM 1944 C C . MET A 1 250 ? 8.523 -21.062 -19.25 1 95.94 250 MET A C 1
ATOM 1946 O O . MET A 1 250 ? 9.297 -20.516 -18.469 1 95.94 250 MET A O 1
ATOM 1950 N N . THR A 1 251 ? 8.172 -22.266 -19.109 1 95.69 251 THR A N 1
ATOM 1951 C CA . THR A 1 251 ? 8.852 -23.156 -18.172 1 95.69 251 THR A CA 1
ATOM 1952 C C . THR A 1 251 ? 9.602 -24.25 -18.922 1 95.69 251 THR A C 1
ATOM 1954 O O . THR A 1 251 ? 9.016 -24.969 -19.734 1 95.69 251 THR A O 1
ATOM 1957 N N . VAL A 1 252 ? 10.906 -24.344 -18.719 1 95.38 252 VAL A N 1
ATOM 1958 C CA . VAL A 1 252 ? 11.781 -25.344 -19.297 1 95.38 252 VAL A CA 1
ATOM 1959 C C . VAL A 1 252 ? 12.617 -26 -18.188 1 95.38 252 VAL A C 1
ATOM 1961 O O . VAL A 1 252 ? 13.219 -25.297 -17.375 1 95.38 252 VAL A O 1
ATOM 1964 N N . ARG A 1 253 ? 12.656 -27.328 -18.172 1 89.94 253 ARG A N 1
ATOM 1965 C CA . ARG A 1 253 ? 13.469 -28.062 -17.203 1 89.94 253 ARG A CA 1
ATOM 1966 C C . ARG A 1 253 ? 13.195 -27.578 -15.773 1 89.94 253 ARG A C 1
ATOM 1968 O O . ARG A 1 253 ? 14.133 -27.25 -15.039 1 89.94 253 ARG A O 1
ATOM 1975 N N . ARG A 1 254 ? 11.984 -27.297 -15.469 1 86.38 254 ARG A N 1
ATOM 1976 C CA . ARG A 1 254 ? 11.492 -26.969 -14.141 1 86.38 254 ARG A CA 1
ATOM 1977 C C . ARG A 1 254 ? 11.852 -25.531 -13.758 1 86.38 254 ARG A C 1
ATOM 1979 O O . ARG A 1 254 ? 11.812 -25.172 -12.586 1 86.38 254 ARG A O 1
ATOM 1986 N N . GLN A 1 255 ? 12.211 -24.719 -14.688 1 89 255 GLN A N 1
ATOM 1987 C CA . GLN A 1 255 ? 12.516 -23.312 -14.445 1 89 255 GLN A CA 1
ATOM 1988 C C . GLN A 1 255 ? 11.633 -22.406 -15.289 1 89 255 GLN A C 1
ATOM 1990 O O . GLN A 1 255 ? 11.492 -22.625 -16.5 1 89 255 GLN A O 1
ATOM 1995 N N . THR A 1 256 ? 11.133 -21.469 -14.547 1 92.44 256 THR A N 1
ATOM 1996 C CA . THR A 1 256 ? 10.234 -20.547 -15.234 1 92.44 256 THR A CA 1
ATOM 1997 C C . THR A 1 256 ? 10.992 -19.297 -15.711 1 92.44 256 THR A C 1
ATOM 1999 O O . THR A 1 256 ? 11.836 -18.766 -14.984 1 92.44 256 THR A O 1
ATOM 2002 N N . HIS A 1 257 ? 10.75 -18.906 -16.891 1 94.06 257 HIS A N 1
ATOM 2003 C CA . HIS A 1 257 ? 11.352 -17.719 -17.5 1 94.06 257 HIS A CA 1
ATOM 2004 C C . HIS A 1 257 ? 10.289 -16.734 -17.953 1 94.06 257 HIS A C 1
ATOM 2006 O O . HIS A 1 257 ? 9.25 -17.125 -18.484 1 94.06 257 HIS A O 1
ATOM 2012 N N . VAL A 1 258 ? 10.531 -15.516 -17.656 1 95.19 258 VAL A N 1
ATOM 2013 C CA . VAL A 1 258 ? 9.625 -14.461 -18.109 1 95.19 258 VAL A CA 1
ATOM 2014 C C . VAL A 1 258 ? 9.938 -14.086 -19.562 1 95.19 258 VAL A C 1
ATOM 2016 O O . VAL A 1 258 ? 11.07 -13.719 -19.875 1 95.19 258 VAL A O 1
ATOM 2019 N N . LEU A 1 259 ? 9 -14.18 -20.391 1 95.06 259 LEU A N 1
ATOM 2020 C CA . LEU A 1 259 ? 9.203 -13.836 -21.797 1 95.06 259 LEU A CA 1
ATOM 2021 C C . LEU A 1 259 ? 8.82 -12.383 -22.062 1 95.06 259 LEU A C 1
ATOM 2023 O O . LEU A 1 259 ? 9.695 -11.547 -22.312 1 95.06 259 LEU A O 1
ATOM 2027 N N . SER A 1 260 ? 7.52 -12.117 -21.922 1 93.88 260 SER A N 1
ATOM 2028 C CA . SER A 1 260 ? 7.055 -10.758 -22.172 1 93.88 260 SER A CA 1
ATOM 2029 C C . SER A 1 260 ? 5.84 -10.422 -21.312 1 93.88 260 SER A C 1
ATOM 2031 O O . SER A 1 260 ? 5.172 -11.312 -20.797 1 93.88 260 SER A O 1
ATOM 2033 N N . VAL A 1 261 ? 5.703 -9.203 -21.062 1 94.44 261 VAL A N 1
ATOM 2034 C CA . VAL A 1 261 ? 4.504 -8.633 -20.453 1 94.44 261 VAL A CA 1
ATOM 2035 C C . VAL A 1 261 ? 3.904 -7.582 -21.391 1 94.44 261 VAL A C 1
ATOM 2037 O O . VAL A 1 261 ? 4.523 -6.547 -21.656 1 94.44 261 VAL A O 1
ATOM 2040 N N . ASN A 1 262 ? 2.734 -7.836 -21.812 1 91.44 262 ASN A N 1
ATOM 2041 C CA . ASN A 1 262 ? 2.148 -7.008 -22.859 1 91.44 262 ASN A CA 1
ATOM 2042 C C . ASN A 1 262 ? 0.998 -6.16 -22.328 1 91.44 262 ASN A C 1
ATOM 2044 O O . ASN A 1 262 ? 0.145 -6.656 -21.594 1 91.44 262 ASN A O 1
ATOM 2048 N N . HIS A 1 263 ? 1.064 -4.91 -22.703 1 88.19 263 HIS A N 1
ATOM 2049 C CA . HIS A 1 263 ? -0.076 -4.035 -22.453 1 88.19 263 HIS A CA 1
ATOM 2050 C C . HIS A 1 263 ? -1.191 -4.281 -23.469 1 88.19 263 HIS A C 1
ATOM 2052 O O . HIS A 1 263 ? -0.984 -4.148 -24.672 1 88.19 263 HIS A O 1
ATOM 2058 N N . VAL A 1 264 ? -2.389 -4.66 -23.031 1 85.31 264 VAL A N 1
ATOM 2059 C CA . VAL A 1 264 ? -3.451 -5.059 -23.953 1 85.31 264 VAL A CA 1
ATOM 2060 C C . VAL A 1 264 ? -4.637 -4.109 -23.812 1 85.31 264 VAL A C 1
ATOM 2062 O O . VAL A 1 264 ? -5.777 -4.484 -24.094 1 85.31 264 VAL A O 1
ATOM 2065 N N . GLY A 1 265 ? -4.465 -2.926 -23.375 1 76.25 265 GLY A N 1
ATOM 2066 C CA . GLY A 1 265 ? -5.551 -2.002 -23.094 1 76.25 265 GLY A CA 1
ATOM 2067 C C . GLY A 1 265 ? -6.258 -1.517 -24.359 1 76.25 265 GLY A C 1
ATOM 2068 O O . GLY A 1 265 ? -7.457 -1.228 -24.328 1 76.25 265 GLY A O 1
ATOM 2069 N N . ALA A 1 266 ? -5.605 -1.478 -25.469 1 73.69 266 ALA A N 1
ATOM 2070 C CA . ALA A 1 266 ? -6.16 -0.896 -26.688 1 73.69 266 ALA A CA 1
ATOM 2071 C C . ALA A 1 266 ? -6.992 -1.92 -27.469 1 73.69 266 ALA A C 1
ATOM 2073 O O . ALA A 1 266 ? -7.883 -1.554 -28.234 1 73.69 266 ALA A O 1
ATOM 2074 N N . GLU A 1 267 ? -6.715 -3.152 -27.234 1 76.25 267 GLU A N 1
ATOM 2075 C CA . GLU A 1 267 ? -7.375 -4.203 -28 1 76.25 267 GLU A CA 1
ATOM 2076 C C . GLU A 1 267 ? -8.523 -4.828 -27.203 1 76.25 267 GLU A C 1
ATOM 2078 O O . GLU A 1 267 ? -8.523 -4.793 -25.969 1 76.25 267 GLU A O 1
ATOM 2083 N N . ARG A 1 268 ? -9.453 -5.316 -28.031 1 77.44 268 ARG A N 1
ATOM 2084 C CA . ARG A 1 268 ? -10.547 -6.039 -27.391 1 77.44 268 ARG A CA 1
ATOM 2085 C C . ARG A 1 268 ? -10.047 -7.344 -26.766 1 77.44 268 ARG A C 1
ATOM 2087 O O . ARG A 1 268 ? -9.211 -8.031 -27.359 1 77.44 268 ARG A O 1
ATOM 2094 N N . LYS A 1 269 ? -10.531 -7.621 -25.641 1 78.38 269 LYS A N 1
ATOM 2095 C CA . LYS A 1 269 ? -10.195 -8.891 -24.984 1 78.38 269 LYS A CA 1
ATOM 2096 C C . LYS A 1 269 ? -10.969 -10.047 -25.609 1 78.38 269 LYS A C 1
ATOM 2098 O O . LYS A 1 269 ? -12.023 -10.438 -25.109 1 78.38 269 LYS A O 1
ATOM 2103 N N . THR A 1 270 ? -10.422 -10.547 -26.688 1 81.25 270 THR A N 1
ATOM 2104 C CA . THR A 1 270 ? -11.055 -11.672 -27.375 1 81.25 270 THR A CA 1
ATOM 2105 C C . THR A 1 270 ? -10.125 -12.883 -27.391 1 81.25 270 THR A C 1
ATOM 2107 O O . THR A 1 270 ? -8.914 -12.75 -27.188 1 81.25 270 THR A O 1
ATOM 2110 N N . ALA A 1 271 ? -10.734 -13.969 -27.641 1 86.75 271 ALA A N 1
ATOM 2111 C CA . ALA A 1 271 ? -9.969 -15.211 -27.734 1 86.75 271 ALA A CA 1
ATOM 2112 C C . ALA A 1 271 ? -8.984 -15.164 -28.906 1 86.75 271 ALA A C 1
ATOM 2114 O O . ALA A 1 271 ? -7.863 -15.672 -28.797 1 86.75 271 ALA A O 1
ATOM 2115 N N . GLU A 1 272 ? -9.391 -14.492 -29.938 1 88.5 272 GLU A N 1
ATOM 2116 C CA . GLU A 1 272 ? -8.562 -14.406 -31.141 1 88.5 272 GLU A CA 1
ATOM 2117 C C . GLU A 1 272 ? -7.32 -13.555 -30.891 1 88.5 272 GLU A C 1
ATOM 2119 O O . GLU A 1 272 ? -6.219 -13.914 -31.312 1 88.5 272 GLU A O 1
ATOM 2124 N N . ASN A 1 273 ? -7.555 -12.508 -30.188 1 89.81 273 ASN A N 1
ATOM 2125 C CA . ASN A 1 273 ? -6.418 -11.641 -29.891 1 89.81 273 ASN A CA 1
ATOM 2126 C C . ASN A 1 273 ? -5.434 -12.312 -28.938 1 89.81 273 ASN A C 1
ATOM 2128 O O . ASN A 1 273 ? -4.219 -12.148 -29.078 1 89.81 273 ASN A O 1
ATOM 2132 N N . LEU A 1 274 ? -5.965 -13 -27.984 1 92.25 274 LEU A N 1
ATOM 2133 C CA . LEU A 1 274 ? -5.094 -13.727 -27.078 1 92.25 274 LEU A CA 1
ATOM 2134 C C . LEU A 1 274 ? -4.32 -14.812 -27.828 1 92.25 274 LEU A C 1
ATOM 2136 O O . LEU A 1 274 ? -3.125 -15.008 -27.578 1 92.25 274 LEU A O 1
ATOM 2140 N N . LEU A 1 275 ? -5.031 -15.531 -28.703 1 93.75 275 LEU A N 1
ATOM 2141 C CA . LEU A 1 275 ? -4.379 -16.562 -29.5 1 93.75 275 LEU A CA 1
ATOM 2142 C C . LEU A 1 275 ? -3.256 -15.977 -30.344 1 93.75 275 LEU A C 1
ATOM 2144 O O . LEU A 1 275 ? -2.18 -16.562 -30.453 1 93.75 275 LEU A O 1
ATOM 2148 N N . GLN A 1 276 ? -3.588 -14.828 -30.906 1 93.19 276 GLN A N 1
ATOM 2149 C CA . GLN A 1 276 ? -2.572 -14.188 -31.734 1 93.19 276 GLN A CA 1
ATOM 2150 C C . GLN A 1 276 ? -1.333 -13.844 -30.906 1 93.19 276 GLN A C 1
ATOM 2152 O O . GLN A 1 276 ? -0.204 -14.016 -31.375 1 93.19 276 GLN A O 1
ATOM 2157 N N . LEU A 1 277 ? -1.543 -13.367 -29.75 1 93.06 277 LEU A N 1
ATOM 2158 C CA . LEU A 1 277 ? -0.427 -13.039 -28.859 1 93.06 277 LEU A CA 1
ATOM 2159 C C . LEU A 1 277 ? 0.373 -14.289 -28.516 1 93.06 277 LEU A C 1
ATOM 2161 O O . LEU A 1 277 ? 1.604 -14.25 -28.469 1 93.06 277 LEU A O 1
ATOM 2165 N N . ILE A 1 278 ? -0.301 -15.375 -28.234 1 96 278 ILE A N 1
ATOM 2166 C CA . ILE A 1 278 ? 0.346 -16.641 -27.906 1 96 278 ILE A CA 1
ATOM 2167 C C . ILE A 1 278 ? 1.183 -17.109 -29.094 1 96 278 ILE A C 1
ATOM 2169 O O . ILE A 1 278 ? 2.352 -17.469 -28.938 1 96 278 ILE A O 1
ATOM 2173 N N . LYS A 1 279 ? 0.629 -17.047 -30.281 1 95.44 279 LYS A N 1
ATOM 2174 C CA . LYS A 1 279 ? 1.31 -17.516 -31.484 1 95.44 279 LYS A CA 1
ATOM 2175 C C . LYS A 1 279 ? 2.564 -16.703 -31.766 1 95.44 279 LYS A C 1
ATOM 2177 O O . LYS A 1 279 ? 3.605 -17.25 -32.125 1 95.44 279 LYS A O 1
ATOM 2182 N N . ILE A 1 280 ? 2.408 -15.43 -31.578 1 93.75 280 ILE A N 1
ATOM 2183 C CA . ILE A 1 280 ? 3.545 -14.547 -31.797 1 93.75 280 ILE A CA 1
ATOM 2184 C C . ILE A 1 280 ? 4.68 -14.914 -30.844 1 93.75 280 ILE A C 1
ATOM 2186 O O . ILE A 1 280 ? 5.84 -15 -31.25 1 93.75 280 ILE A O 1
ATOM 2190 N N . ASN A 1 281 ? 4.332 -15.156 -29.641 1 93.75 281 ASN A N 1
ATOM 2191 C CA . ASN A 1 281 ? 5.348 -15.508 -28.641 1 93.75 281 ASN A CA 1
ATOM 2192 C C . ASN A 1 281 ? 5.938 -16.891 -28.922 1 93.75 281 ASN A C 1
ATOM 2194 O O . ASN A 1 281 ? 7.137 -17.109 -28.734 1 93.75 281 ASN A O 1
ATOM 2198 N N . MET A 1 282 ? 5.086 -17.812 -29.281 1 96.44 282 MET A N 1
ATOM 2199 C CA . MET A 1 282 ? 5.57 -19.156 -29.594 1 96.44 282 MET A CA 1
ATOM 2200 C C . MET A 1 282 ? 6.602 -19.109 -30.719 1 96.44 282 MET A C 1
ATOM 2202 O O . MET A 1 282 ? 7.668 -19.719 -30.609 1 96.44 282 MET A O 1
ATOM 2206 N N . GLU A 1 283 ? 6.324 -18.328 -31.734 1 94.62 283 GLU A N 1
ATOM 2207 C CA . GLU A 1 283 ? 7.211 -18.234 -32.875 1 94.62 283 GLU A CA 1
ATOM 2208 C C . GLU A 1 283 ? 8.523 -17.547 -32.531 1 94.62 283 GLU A C 1
ATOM 2210 O O . GLU A 1 283 ? 9.602 -18.031 -32.875 1 94.62 283 GLU A O 1
ATOM 2215 N N . GLU A 1 284 ? 8.375 -16.5 -31.812 1 93.25 284 GLU A N 1
ATOM 2216 C CA . GLU A 1 284 ? 9.555 -15.734 -31.438 1 93.25 284 GLU A CA 1
ATOM 2217 C C . GLU A 1 284 ? 10.477 -16.547 -30.531 1 93.25 284 GLU A C 1
ATOM 2219 O O . GLU A 1 284 ? 11.695 -16.5 -30.672 1 93.25 284 GLU A O 1
ATOM 2224 N N . VAL A 1 285 ? 9.914 -17.219 -29.641 1 95 285 VAL A N 1
ATOM 2225 C CA . VAL A 1 285 ? 10.688 -17.953 -28.656 1 95 285 VAL A CA 1
ATOM 2226 C C . VAL A 1 285 ? 11.289 -19.203 -29.297 1 95 285 VAL A C 1
ATOM 2228 O O . VAL A 1 285 ? 12.414 -19.594 -28.984 1 95 285 VAL A O 1
ATOM 2231 N N . GLU A 1 286 ? 10.523 -19.875 -30.156 1 94.62 286 GLU A N 1
ATOM 2232 C CA . GLU A 1 286 ? 11.055 -21.031 -30.859 1 94.62 286 GLU A CA 1
ATOM 2233 C C . GLU A 1 286 ? 12.297 -20.672 -31.672 1 94.62 286 GLU A C 1
ATOM 2235 O O . GLU A 1 286 ? 13.273 -21.422 -31.688 1 94.62 286 GLU A O 1
ATOM 2240 N N . LEU A 1 287 ? 12.273 -19.516 -32.25 1 92.12 287 LEU A N 1
ATOM 2241 C CA . LEU A 1 287 ? 13.391 -19.047 -33.062 1 92.12 287 LEU A CA 1
ATOM 2242 C C . LEU A 1 287 ? 14.539 -18.562 -32.188 1 92.12 287 LEU A C 1
ATOM 2244 O O . LEU A 1 287 ? 15.711 -18.828 -32.469 1 92.12 287 LEU A O 1
ATOM 2248 N N . GLY A 1 288 ? 14.234 -17.922 -31.203 1 92.56 288 GLY A N 1
ATOM 2249 C CA . GLY A 1 288 ? 15.258 -17.312 -30.375 1 92.56 288 GLY A CA 1
ATOM 2250 C C . GLY A 1 288 ? 15.859 -18.266 -29.359 1 92.56 288 GLY A C 1
ATOM 2251 O O . GLY A 1 288 ? 17.078 -18.328 -29.203 1 92.56 288 GLY A O 1
ATOM 2252 N N . TYR A 1 289 ? 15.039 -19.031 -28.672 1 94.69 289 TYR A N 1
ATOM 2253 C CA . TYR A 1 289 ? 15.469 -19.891 -27.562 1 94.69 289 TYR A CA 1
ATOM 2254 C C . TYR A 1 289 ? 15.703 -21.312 -28.062 1 94.69 289 TYR A C 1
ATOM 2256 O O . TYR A 1 289 ? 16.359 -22.109 -27.375 1 94.69 289 TYR A O 1
ATOM 2264 N N . GLY A 1 290 ? 15.188 -21.688 -29.219 1 94.56 290 GLY A N 1
ATOM 2265 C CA . GLY A 1 290 ? 15.375 -23.016 -29.766 1 94.56 290 GLY A CA 1
ATOM 2266 C C . GLY A 1 290 ? 14.672 -24.094 -28.984 1 94.56 290 GLY A C 1
ATOM 2267 O O . GLY A 1 290 ? 15.211 -25.188 -28.797 1 94.56 290 GLY A O 1
ATOM 2268 N N . VAL A 1 291 ? 13.523 -23.828 -28.5 1 96.88 291 VAL A N 1
ATOM 2269 C CA . VAL A 1 291 ? 12.789 -24.781 -27.672 1 96.88 291 VAL A CA 1
ATOM 2270 C C . VAL A 1 291 ? 11.711 -25.469 -28.5 1 96.88 291 VAL A C 1
ATOM 2272 O O . VAL A 1 291 ? 11.398 -25.031 -29.609 1 96.88 291 VAL A O 1
ATOM 2275 N N . GLU A 1 292 ? 11.227 -26.594 -27.984 1 96.06 292 GLU A N 1
ATOM 2276 C CA . GLU A 1 292 ? 10.07 -27.281 -28.547 1 96.06 292 GLU A CA 1
ATOM 2277 C C . GLU A 1 292 ? 8.844 -27.109 -27.656 1 96.06 292 GLU A C 1
ATOM 2279 O O . GLU A 1 292 ? 8.859 -27.516 -26.5 1 96.06 292 GLU A O 1
ATOM 2284 N N . TRP A 1 293 ? 7.832 -26.516 -28.234 1 97.06 293 TRP A N 1
ATOM 2285 C CA . TRP A 1 293 ? 6.625 -26.281 -27.453 1 97.06 293 TRP A CA 1
ATOM 2286 C C . TRP A 1 293 ? 5.859 -27.594 -27.234 1 97.06 293 TRP A C 1
ATOM 2288 O O . TRP A 1 293 ? 5.645 -28.344 -28.188 1 97.06 293 TRP A O 1
ATOM 2298 N N . ILE A 1 294 ? 5.434 -27.859 -26.031 1 97.19 294 ILE A N 1
ATOM 2299 C CA . ILE A 1 294 ? 4.684 -29.078 -25.766 1 97.19 294 ILE A CA 1
ATOM 2300 C C . ILE A 1 294 ? 3.273 -28.734 -25.297 1 97.19 294 ILE A C 1
ATOM 2302 O O . ILE A 1 294 ? 2.406 -29.609 -25.203 1 97.19 294 ILE A O 1
ATOM 2306 N N . GLY A 1 295 ? 3.064 -27.484 -24.969 1 96.62 295 GLY A N 1
ATOM 2307 C CA . GLY A 1 295 ? 1.732 -27.062 -24.562 1 96.62 295 GLY A CA 1
ATOM 2308 C C . GLY A 1 295 ? 1.684 -25.625 -24.094 1 96.62 295 GLY A C 1
ATOM 2309 O O . GLY A 1 295 ? 2.703 -24.922 -24.078 1 96.62 295 GLY A O 1
ATOM 2310 N N . TRP A 1 296 ? 0.473 -25.172 -23.734 1 96.62 296 TRP A N 1
ATOM 2311 C CA . TRP A 1 296 ? 0.24 -23.812 -23.234 1 96.62 296 TRP A CA 1
ATOM 2312 C C . TRP A 1 296 ? -0.903 -23.797 -22.219 1 96.62 296 TRP A C 1
ATOM 2314 O O . TRP A 1 296 ? -1.997 -24.297 -22.5 1 96.62 296 TRP A O 1
ATOM 2324 N N . CYS A 1 297 ? -0.575 -23.25 -21.094 1 95.38 297 CYS A N 1
ATOM 2325 C CA . CYS A 1 297 ? -1.577 -23.172 -20.031 1 95.38 297 CYS A CA 1
ATOM 2326 C C . CYS A 1 297 ? -2.088 -21.75 -19.875 1 95.38 297 CYS A C 1
ATOM 2328 O O . CYS A 1 297 ? -1.312 -20.797 -19.938 1 95.38 297 CYS A O 1
ATOM 2330 N N . THR A 1 298 ? -3.396 -21.562 -19.781 1 90.12 298 THR A N 1
ATOM 2331 C CA . THR A 1 298 ? -4 -20.266 -19.547 1 90.12 298 THR A CA 1
ATOM 2332 C C . THR A 1 298 ? -4.98 -20.312 -18.375 1 90.12 298 THR A C 1
ATOM 2334 O O . THR A 1 298 ? -5.25 -21.391 -17.844 1 90.12 298 THR A O 1
ATOM 2337 N N . ASP A 1 299 ? -5.449 -19.188 -18.047 1 81.31 299 ASP A N 1
ATOM 2338 C CA . ASP A 1 299 ? -6.469 -19.109 -17 1 81.31 299 ASP A CA 1
ATOM 2339 C C . ASP A 1 299 ? -7.809 -19.641 -17.5 1 81.31 299 ASP A C 1
ATOM 2341 O O . ASP A 1 299 ? -7.914 -20.109 -18.641 1 81.31 299 ASP A O 1
ATOM 2345 N N . ALA A 1 300 ? -8.789 -19.703 -16.672 1 73.56 300 ALA A N 1
ATOM 2346 C CA . ALA A 1 300 ? -10.047 -20.375 -16.969 1 73.56 300 ALA A CA 1
ATOM 2347 C C . ALA A 1 300 ? -11.086 -19.391 -17.484 1 73.56 300 ALA A C 1
ATOM 2349 O O . ALA A 1 300 ? -12.25 -19.75 -17.688 1 73.56 300 ALA A O 1
ATOM 2350 N N . GLY A 1 301 ? -10.688 -18.203 -17.828 1 72.31 301 GLY A N 1
ATOM 2351 C CA . GLY A 1 301 ? -11.648 -17.25 -18.359 1 72.31 301 GLY A CA 1
ATOM 2352 C C . GLY A 1 301 ? -12.211 -17.672 -19.703 1 72.31 301 GLY A C 1
ATOM 2353 O O . GLY A 1 301 ? -11.625 -18.5 -20.391 1 72.31 301 GLY A O 1
ATOM 2354 N N . SER A 1 302 ? -13.352 -17.172 -20.094 1 72.5 302 SER A N 1
ATOM 2355 C CA . SER A 1 302 ? -14.031 -17.578 -21.312 1 72.5 302 SER A CA 1
ATOM 2356 C C . SER A 1 302 ? -13.164 -17.328 -22.531 1 72.5 302 SER A C 1
ATOM 2358 O O . SER A 1 302 ? -13.078 -18.172 -23.438 1 72.5 302 SER A O 1
ATOM 2360 N N . ASP A 1 303 ? -12.586 -16.219 -22.547 1 78.69 303 ASP A N 1
ATOM 2361 C CA . ASP A 1 303 ? -11.727 -15.891 -23.688 1 78.69 303 ASP A CA 1
ATOM 2362 C C . ASP A 1 303 ? -10.5 -16.797 -23.719 1 78.69 303 ASP A C 1
ATOM 2364 O O . ASP A 1 303 ? -10.086 -17.234 -24.797 1 78.69 303 ASP A O 1
ATOM 2368 N N . ALA A 1 304 ? -9.961 -17.094 -22.594 1 85.38 304 ALA A N 1
ATOM 2369 C CA . ALA A 1 304 ? -8.781 -17.953 -22.5 1 85.38 304 ALA A CA 1
ATOM 2370 C C . ALA A 1 304 ? -9.109 -19.391 -22.875 1 85.38 304 ALA A C 1
ATOM 2372 O O . ALA A 1 304 ? -8.312 -20.078 -23.516 1 85.38 304 ALA A O 1
ATOM 2373 N N . GLN A 1 305 ? -10.258 -19.812 -22.469 1 83.19 305 GLN A N 1
ATOM 2374 C CA . GLN A 1 305 ? -10.695 -21.156 -22.812 1 83.19 305 GLN A CA 1
ATOM 2375 C C . GLN A 1 305 ? -10.852 -21.328 -24.312 1 83.19 305 GLN A C 1
ATOM 2377 O O . GLN A 1 305 ? -10.406 -22.328 -24.891 1 83.19 305 GLN A O 1
ATOM 2382 N N . LYS A 1 306 ? -11.562 -20.359 -24.906 1 82.69 306 LYS A N 1
ATOM 2383 C CA . LYS A 1 306 ? -11.727 -20.391 -26.359 1 82.69 306 LYS A CA 1
ATOM 2384 C C . LYS A 1 306 ? -10.375 -20.297 -27.062 1 82.69 306 LYS A C 1
ATOM 2386 O O . LYS A 1 306 ? -10.164 -20.953 -28.094 1 82.69 306 LYS A O 1
ATOM 2391 N N . ALA A 1 307 ? -9.492 -19.531 -26.547 1 88.44 307 ALA A N 1
ATOM 2392 C CA . ALA A 1 307 ? -8.164 -19.406 -27.125 1 88.44 307 ALA A CA 1
ATOM 2393 C C . ALA A 1 307 ? -7.422 -20.75 -27.094 1 88.44 307 ALA A C 1
ATOM 2395 O O . ALA A 1 307 ? -6.73 -21.109 -28.047 1 88.44 307 ALA A O 1
ATOM 2396 N N . ARG A 1 308 ? -7.516 -21.5 -26.047 1 88.25 308 ARG A N 1
ATOM 2397 C CA . ARG A 1 308 ? -6.887 -22.812 -25.922 1 88.25 308 ARG A CA 1
ATOM 2398 C C . ARG A 1 308 ? -7.469 -23.781 -26.938 1 88.25 308 ARG A C 1
ATOM 2400 O O . ARG A 1 308 ? -6.738 -24.594 -27.531 1 88.25 308 ARG A O 1
ATOM 2407 N N . MET A 1 309 ? -8.672 -23.641 -27.094 1 83.12 309 MET A N 1
ATOM 2408 C CA . MET A 1 309 ? -9.336 -24.516 -28.047 1 83.12 309 MET A CA 1
ATOM 2409 C C . MET A 1 309 ? -8.852 -24.219 -29.469 1 83.12 309 MET A C 1
ATOM 2411 O O . MET A 1 309 ? -8.586 -25.156 -30.234 1 83.12 309 MET A O 1
ATOM 2415 N N . LEU A 1 310 ? -8.859 -22.984 -29.766 1 86.25 310 LEU A N 1
ATOM 2416 C CA . LEU A 1 310 ? -8.367 -22.594 -31.078 1 86.25 310 LEU A CA 1
ATOM 2417 C C . LEU A 1 310 ? -6.91 -23 -31.266 1 86.25 310 LEU A C 1
ATOM 2419 O O . LEU A 1 310 ? -6.512 -23.422 -32.344 1 86.25 310 LEU A O 1
ATOM 2423 N N . LEU A 1 311 ? -6.168 -22.906 -30.234 1 91.19 311 LEU A N 1
ATOM 2424 C CA . LEU A 1 311 ? -4.77 -23.312 -30.266 1 91.19 311 LEU A CA 1
ATOM 2425 C C . LEU A 1 311 ? -4.656 -24.812 -30.547 1 91.19 311 LEU A C 1
ATOM 2427 O O . LEU A 1 311 ? -3.807 -25.234 -31.344 1 91.19 311 LEU A O 1
ATOM 2431 N N . HIS A 1 312 ? -5.434 -25.562 -29.891 1 87.44 312 HIS A N 1
ATOM 2432 C CA . HIS A 1 312 ? -5.441 -27.016 -30.094 1 87.44 312 HIS A CA 1
ATOM 2433 C C . HIS A 1 312 ? -5.855 -27.375 -31.516 1 87.44 312 HIS A C 1
ATOM 2435 O O . HIS A 1 312 ? -5.363 -28.359 -32.062 1 87.44 312 HIS A O 1
ATOM 2441 N N . SER A 1 313 ? -6.809 -26.656 -32.062 1 83.75 313 SER A N 1
ATOM 2442 C CA . SER A 1 313 ? -7.254 -26.891 -33.406 1 83.75 313 SER A CA 1
ATOM 2443 C C . SER A 1 313 ? -6.129 -26.656 -34.406 1 83.75 313 SER A C 1
ATOM 2445 O O . SER A 1 313 ? -6.012 -27.391 -35.406 1 83.75 313 SER A O 1
ATOM 2447 N N . GLU A 1 314 ? -5.418 -25.703 -34.156 1 88.12 314 GLU A N 1
ATOM 2448 C CA . GLU A 1 314 ? -4.324 -25.375 -35.062 1 88.12 314 GLU A CA 1
ATOM 2449 C C . GLU A 1 314 ? -3.111 -26.266 -34.812 1 88.12 314 GLU A C 1
ATOM 2451 O O . GLU A 1 314 ? -2.4 -26.625 -35.75 1 88.12 314 GLU A O 1
ATOM 2456 N N . PHE A 1 315 ? -2.885 -26.562 -33.531 1 92.12 315 PHE A N 1
ATOM 2457 C CA . PHE A 1 315 ? -1.761 -27.391 -33.125 1 92.12 315 PHE A CA 1
ATOM 2458 C C . PHE A 1 315 ? -2.234 -28.562 -32.25 1 92.12 315 PHE A C 1
ATOM 2460 O O . PHE A 1 315 ? -1.977 -28.594 -31.062 1 92.12 315 PHE A O 1
ATOM 2467 N N . PRO A 1 316 ? -2.682 -29.609 -32.781 1 87.94 316 PRO A N 1
ATOM 2468 C CA . PRO A 1 316 ? -3.326 -30.688 -32.031 1 87.94 316 PRO A CA 1
ATOM 2469 C C . PRO A 1 316 ? -2.338 -31.484 -31.203 1 87.94 316 PRO A C 1
ATOM 2471 O O . PRO A 1 316 ? -2.742 -32.188 -30.266 1 87.94 316 PRO A O 1
ATOM 2474 N N . TRP A 1 317 ? -1.08 -31.406 -31.484 1 91.81 317 TRP A N 1
ATOM 2475 C CA . TRP A 1 317 ? -0.094 -32.188 -30.75 1 91.81 317 TRP A CA 1
ATOM 2476 C C . TRP A 1 317 ? 0.249 -31.547 -29.406 1 91.81 317 TRP A C 1
ATOM 2478 O O . TRP A 1 317 ? 0.868 -32.156 -28.547 1 91.81 317 TRP A O 1
ATOM 2488 N N . LEU A 1 318 ? -0.201 -30.328 -29.25 1 94.38 318 LEU A N 1
ATOM 2489 C CA . LEU A 1 318 ? 0.06 -29.625 -28 1 94.38 318 LEU A CA 1
ATOM 2490 C C . LEU A 1 318 ? -0.929 -30.047 -26.922 1 94.38 318 LEU A C 1
ATOM 2492 O O . LEU A 1 318 ? -2.098 -30.312 -27.203 1 94.38 318 LEU A O 1
ATOM 2496 N N . ILE A 1 319 ? -0.408 -30.172 -25.703 1 94.69 319 ILE A N 1
ATOM 2497 C CA . ILE A 1 319 ? -1.253 -30.391 -24.531 1 94.69 319 ILE A CA 1
ATOM 2498 C C . ILE A 1 319 ? -1.511 -29.062 -23.828 1 94.69 319 ILE A C 1
ATOM 2500 O O . ILE A 1 319 ? -0.603 -28.484 -23.234 1 94.69 319 ILE A O 1
ATOM 2504 N N . ASN A 1 320 ? -2.738 -28.594 -23.891 1 93.75 320 ASN A N 1
ATOM 2505 C CA . ASN A 1 320 ? -3.076 -27.266 -23.391 1 93.75 320 ASN A CA 1
ATOM 2506 C C . ASN A 1 320 ? -4 -27.344 -22.172 1 93.75 320 ASN A C 1
ATOM 2508 O O . ASN A 1 320 ? -5.203 -27.109 -22.297 1 93.75 320 ASN A O 1
ATOM 2512 N N . PRO A 1 321 ? -3.424 -27.469 -21 1 92.38 321 PRO A N 1
ATOM 2513 C CA . PRO A 1 321 ? -4.266 -27.594 -19.812 1 92.38 321 PRO A CA 1
ATOM 2514 C C . PRO A 1 321 ? -4.824 -26.25 -19.344 1 92.38 321 PRO A C 1
ATOM 2516 O O . PRO A 1 321 ? -4.25 -25.203 -19.641 1 92.38 321 PRO A O 1
ATOM 2519 N N . VAL A 1 322 ? -5.953 -26.359 -18.734 1 90 322 VAL A N 1
ATOM 2520 C CA . VAL A 1 322 ? -6.469 -25.234 -17.969 1 90 322 VAL A CA 1
ATOM 2521 C C . VAL A 1 322 ? -5.688 -25.094 -16.656 1 90 322 VAL A C 1
ATOM 2523 O O . VAL A 1 322 ? -5.059 -26.047 -16.203 1 90 322 VAL A O 1
ATOM 2526 N N . CYS A 1 323 ? -5.652 -23.891 -16.125 1 90.62 323 CYS A N 1
ATOM 2527 C CA . CYS A 1 323 ? -5 -23.734 -14.82 1 90.62 323 CYS A CA 1
ATOM 2528 C C . CYS A 1 323 ? -5.781 -24.453 -13.727 1 90.62 323 CYS A C 1
ATOM 2530 O O . CYS A 1 323 ? -6.855 -24 -13.328 1 90.62 323 CYS A O 1
ATOM 2532 N N . TYR A 1 324 ? -5.199 -25.469 -13.219 1 91.69 324 TYR A N 1
ATOM 2533 C CA . TYR A 1 324 ? -5.91 -26.297 -12.258 1 91.69 324 TYR A CA 1
ATOM 2534 C C . TYR A 1 324 ? -5.922 -25.641 -10.883 1 91.69 324 TYR A C 1
ATOM 2536 O O . TYR A 1 324 ? -6.688 -26.047 -10 1 91.69 324 TYR A O 1
ATOM 2544 N N . ALA A 1 325 ? -5.051 -24.672 -10.648 1 86.62 325 ALA A N 1
ATOM 2545 C CA . ALA A 1 325 ? -5.191 -23.875 -9.438 1 86.62 325 ALA A CA 1
ATOM 2546 C C . ALA A 1 325 ? -6.52 -23.125 -9.43 1 86.62 325 ALA A C 1
ATOM 2548 O O . ALA A 1 325 ? -7.199 -23.062 -8.398 1 86.62 325 ALA A O 1
ATOM 2549 N N . HIS A 1 326 ? -6.863 -22.609 -10.562 1 82.94 326 HIS A N 1
ATOM 2550 C CA . HIS A 1 326 ? -8.133 -21.906 -10.703 1 82.94 326 HIS A CA 1
ATOM 2551 C C . HIS A 1 326 ? -9.312 -22.875 -10.578 1 82.94 326 HIS A C 1
ATOM 2553 O O . HIS A 1 326 ? -10.367 -22.5 -10.062 1 82.94 326 HIS A O 1
ATOM 2559 N N . GLN A 1 327 ? -9.125 -24.031 -11.047 1 86.56 327 GLN A N 1
ATOM 2560 C CA . GLN A 1 327 ? -10.188 -25.016 -11 1 86.56 327 GLN A CA 1
ATOM 2561 C C . GLN A 1 327 ? -10.555 -25.375 -9.555 1 86.56 327 GLN A C 1
ATOM 2563 O O . GLN A 1 327 ? -11.727 -25.594 -9.242 1 86.56 327 GLN A O 1
ATOM 2568 N N . ILE A 1 328 ? -9.539 -25.438 -8.75 1 86.88 328 ILE A N 1
ATOM 2569 C CA . ILE A 1 328 ? -9.797 -25.703 -7.34 1 86.88 328 ILE A CA 1
ATOM 2570 C C . ILE A 1 328 ? -10.609 -24.562 -6.742 1 86.88 328 ILE A C 1
ATOM 2572 O O . ILE A 1 328 ? -11.5 -24.781 -5.914 1 86.88 328 ILE A O 1
ATOM 2576 N N . ASN A 1 329 ? -10.305 -23.359 -7.168 1 81.94 329 ASN A N 1
ATOM 2577 C CA . ASN A 1 329 ? -11.047 -22.203 -6.691 1 81.94 329 ASN A CA 1
ATOM 2578 C C . ASN A 1 329 ? -12.516 -22.25 -7.109 1 81.94 329 ASN A C 1
ATOM 2580 O O . ASN A 1 329 ? -13.398 -21.828 -6.359 1 81.94 329 ASN A O 1
ATOM 2584 N N . LEU A 1 330 ? -12.789 -22.75 -8.266 1 81.25 330 LEU A N 1
ATOM 2585 C CA . LEU A 1 330 ? -14.148 -22.828 -8.789 1 81.25 330 LEU A CA 1
ATOM 2586 C C . LEU A 1 330 ? -14.977 -23.844 -8.008 1 81.25 330 LEU A C 1
ATOM 2588 O O . LEU A 1 330 ? -16.188 -23.703 -7.902 1 81.25 330 LEU A O 1
ATOM 2592 N N . ILE A 1 331 ? -14.328 -24.812 -7.516 1 83.56 331 ILE A N 1
ATOM 2593 C CA . ILE A 1 331 ? -15.016 -25.812 -6.703 1 83.56 331 ILE A CA 1
ATOM 2594 C C . ILE A 1 331 ? -15.602 -25.156 -5.461 1 83.56 331 ILE A C 1
ATOM 2596 O O . ILE A 1 331 ? -16.703 -25.5 -5.035 1 83.56 331 ILE A O 1
ATOM 2600 N N . LEU A 1 332 ? -14.859 -24.281 -4.965 1 79.19 332 LEU A N 1
ATOM 2601 C CA . LEU A 1 332 ? -15.375 -23.531 -3.818 1 79.19 332 LEU A CA 1
ATOM 2602 C C . LEU A 1 332 ? -16.562 -22.672 -4.223 1 79.19 332 LEU A C 1
ATOM 2604 O O . LEU A 1 332 ? -17.5 -22.5 -3.445 1 79.19 332 LEU A O 1
ATOM 2608 N N . GLY A 1 333 ? -16.422 -22.062 -5.395 1 76 333 GLY A N 1
ATOM 2609 C CA . GLY A 1 333 ? -17.562 -21.328 -5.914 1 76 333 GLY A CA 1
ATOM 2610 C C . GLY A 1 333 ? -18.828 -22.156 -5.992 1 76 333 GLY A C 1
ATOM 2611 O O . GLY A 1 333 ? -19.922 -21.688 -5.652 1 76 333 GLY A O 1
ATOM 2612 N N . ASP A 1 334 ? -18.688 -23.391 -6.332 1 79.44 334 ASP A N 1
ATOM 2613 C CA . ASP A 1 334 ? -19.812 -24.297 -6.426 1 79.44 334 ASP A CA 1
ATOM 2614 C C . ASP A 1 334 ? -20.359 -24.641 -5.043 1 79.44 334 ASP A C 1
ATOM 2616 O O . ASP A 1 334 ? -21.562 -24.828 -4.875 1 79.44 334 ASP A O 1
ATOM 2620 N N . LEU A 1 335 ? -19.484 -24.688 -4.145 1 78.94 335 LEU A N 1
ATOM 2621 C CA . LEU A 1 335 ? -19.906 -24.938 -2.77 1 78.94 335 LEU A CA 1
ATOM 2622 C C . LEU A 1 335 ? -20.734 -23.781 -2.223 1 78.94 335 LEU A C 1
ATOM 2624 O O . LEU A 1 335 ? -21.75 -23.984 -1.562 1 78.94 335 LEU A O 1
ATOM 2628 N N . PHE A 1 336 ? -20.312 -22.594 -2.529 1 74.5 336 PHE A N 1
ATOM 2629 C CA . PHE A 1 336 ? -21 -21.406 -2.037 1 74.5 336 PHE A CA 1
ATOM 2630 C C . PHE A 1 336 ? -22.359 -21.234 -2.721 1 74.5 336 PHE A C 1
ATOM 2632 O O . PHE A 1 336 ? -23.297 -20.703 -2.123 1 74.5 336 PHE A O 1
ATOM 2639 N N . LYS A 1 337 ? -22.422 -21.656 -3.918 1 74 337 LYS A N 1
ATOM 2640 C CA . LYS A 1 337 ? -23.688 -21.609 -4.664 1 74 337 LYS A CA 1
ATOM 2641 C C . LYS A 1 337 ? -24.75 -22.469 -4.004 1 74 337 LYS A C 1
ATOM 2643 O O . LYS A 1 337 ? -25.938 -22.141 -4.031 1 74 337 LYS A O 1
ATOM 2648 N N . ALA A 1 338 ? -24.375 -23.516 -3.451 1 73.5 338 ALA A N 1
ATOM 2649 C CA . ALA A 1 338 ? -25.297 -24.469 -2.84 1 73.5 338 ALA A CA 1
ATOM 2650 C C . ALA A 1 338 ? -25.812 -23.938 -1.5 1 73.5 338 ALA A C 1
ATOM 2652 O O . ALA A 1 338 ? -26.672 -24.562 -0.867 1 73.5 338 ALA A O 1
ATOM 2653 N N . LYS A 1 339 ? -25.594 -22.609 -1.146 1 66.88 339 LYS A N 1
ATOM 2654 C CA . LYS A 1 339 ? -26.078 -21.906 0.042 1 66.88 339 LYS A CA 1
ATOM 2655 C C . LYS A 1 339 ? -26.062 -22.828 1.263 1 66.88 339 LYS A C 1
ATOM 2657 O O . LYS A 1 339 ? -27.109 -23.125 1.838 1 66.88 339 LYS A O 1
ATOM 2662 N N . MET A 1 340 ? -24.984 -23.188 1.606 1 67.69 340 MET A N 1
ATOM 2663 C CA . MET A 1 340 ? -24.859 -24.078 2.756 1 67.69 340 MET A CA 1
ATOM 2664 C C . MET A 1 340 ? -24.922 -23.297 4.062 1 67.69 340 MET A C 1
ATOM 2666 O O . MET A 1 340 ? -24.531 -22.125 4.105 1 67.69 340 MET A O 1
ATOM 2670 N N . ASP A 1 341 ? -25.484 -23.766 5.039 1 64.75 341 ASP A N 1
ATOM 2671 C CA . ASP A 1 341 ? -25.766 -23.156 6.328 1 64.75 341 ASP A CA 1
ATOM 2672 C C . ASP A 1 341 ? -24.484 -22.672 6.996 1 64.75 341 ASP A C 1
ATOM 2674 O O . ASP A 1 341 ? -24.484 -21.672 7.719 1 64.75 341 ASP A O 1
ATOM 2678 N N . PHE A 1 342 ? -23.516 -23.406 6.727 1 67.25 342 PHE A N 1
ATOM 2679 C CA . PHE A 1 342 ? -22.312 -23.094 7.512 1 67.25 342 PHE A CA 1
ATOM 2680 C C . PHE A 1 342 ? -21.641 -21.828 6.98 1 67.25 342 PHE A C 1
ATOM 2682 O O . PHE A 1 342 ? -20.75 -21.281 7.633 1 67.25 342 PHE A O 1
ATOM 2689 N N . ILE A 1 343 ? -22.172 -21.234 5.891 1 71.62 343 ILE A N 1
ATOM 2690 C CA . ILE A 1 343 ? -21.609 -20 5.34 1 71.62 343 ILE A CA 1
ATOM 2691 C C . ILE A 1 343 ? -21.938 -18.828 6.258 1 71.62 343 ILE A C 1
ATOM 2693 O O . ILE A 1 343 ? -21.156 -17.875 6.371 1 71.62 343 ILE A O 1
ATOM 2697 N N . SER A 1 344 ? -22.969 -19.047 6.961 1 78.69 344 SER A N 1
ATOM 2698 C CA . SER A 1 344 ? -23.359 -18.016 7.91 1 78.69 344 SER A CA 1
ATOM 2699 C C . SER A 1 344 ? -22.359 -17.906 9.062 1 78.69 344 SER A C 1
ATOM 2701 O O . SER A 1 344 ? -22.094 -16.828 9.57 1 78.69 344 SER A O 1
ATOM 2703 N N . ALA A 1 345 ? -21.797 -19.078 9.406 1 86.12 345 ALA A N 1
ATOM 2704 C CA . ALA A 1 345 ? -20.812 -19.078 10.477 1 86.12 345 ALA A CA 1
ATOM 2705 C C . ALA A 1 345 ? -19.547 -18.344 10.062 1 86.12 345 ALA A C 1
ATOM 2707 O O . ALA A 1 345 ? -18.906 -17.688 10.883 1 86.12 345 ALA A O 1
ATOM 2708 N N . VAL A 1 346 ? -19.25 -18.438 8.82 1 85.31 346 VAL A N 1
ATOM 2709 C CA . VAL A 1 346 ? -18.078 -17.734 8.312 1 85.31 346 VAL A CA 1
ATOM 2710 C C . VAL A 1 346 ? -18.312 -16.234 8.344 1 85.31 346 VAL A C 1
ATOM 2712 O O . VAL A 1 346 ? -17.406 -15.461 8.703 1 85.31 346 VAL A O 1
ATOM 2715 N N . ALA A 1 347 ? -19.453 -15.844 8 1 82.5 347 ALA A N 1
ATOM 2716 C CA . ALA A 1 347 ? -19.812 -14.422 8.047 1 82.5 347 ALA A CA 1
ATOM 2717 C C . ALA A 1 347 ? -19.734 -13.891 9.469 1 82.5 347 ALA A C 1
ATOM 2719 O O . ALA A 1 347 ? -19.234 -12.781 9.695 1 82.5 347 ALA A O 1
ATOM 2720 N N . MET A 1 348 ? -20.219 -14.664 10.383 1 88.5 348 MET A N 1
ATOM 2721 C CA . MET A 1 348 ? -20.188 -14.273 11.781 1 88.5 348 MET A CA 1
ATOM 2722 C C . MET A 1 348 ? -18.734 -14.18 12.281 1 88.5 348 MET A C 1
ATOM 2724 O O . MET A 1 348 ? -18.406 -13.289 13.07 1 88.5 348 MET A O 1
ATOM 2728 N N . SER A 1 349 ? -17.922 -15.109 11.828 1 90.12 349 SER A N 1
ATOM 2729 C CA . SER A 1 349 ? -16.516 -15.07 12.227 1 90.12 349 SER A CA 1
ATOM 2730 C C . SER A 1 349 ? -15.836 -13.789 11.758 1 90.12 349 SER A C 1
ATOM 2732 O O . SER A 1 349 ? -15.008 -13.219 12.477 1 90.12 349 SER A O 1
ATOM 2734 N N . GLN A 1 350 ? -16.188 -13.383 10.625 1 85.38 350 GLN A N 1
ATOM 2735 C CA . GLN A 1 350 ? -15.609 -12.156 10.094 1 85.38 350 GLN A CA 1
ATOM 2736 C C . GLN A 1 350 ? -16.078 -10.938 10.898 1 85.38 350 GLN A C 1
ATOM 2738 O O . GLN A 1 350 ? -15.312 -9.992 11.086 1 85.38 350 GLN A O 1
ATOM 2743 N N . GLU A 1 351 ? -17.25 -10.977 11.328 1 86.62 351 GLU A N 1
ATOM 2744 C CA . GLU A 1 351 ? -17.766 -9.898 12.172 1 86.62 351 GLU A CA 1
ATOM 2745 C C . GLU A 1 351 ? -17 -9.805 13.484 1 86.62 351 GLU A C 1
ATOM 2747 O O . GLU A 1 351 ? -16.672 -8.711 13.945 1 86.62 351 GLU A O 1
ATOM 2752 N N . VAL A 1 352 ? -16.719 -10.914 14 1 91.19 352 VAL A N 1
ATOM 2753 C CA . VAL A 1 352 ? -15.969 -10.969 15.25 1 91.19 352 VAL A CA 1
ATOM 2754 C C . VAL A 1 352 ? -14.562 -10.43 15.031 1 91.19 352 VAL A C 1
ATOM 2756 O O . VAL A 1 352 ? -14.086 -9.586 15.805 1 91.19 352 VAL A O 1
ATOM 2759 N N . ILE A 1 353 ? -13.93 -10.891 13.992 1 88 353 ILE A N 1
ATOM 2760 C CA . ILE A 1 353 ? -12.555 -10.508 13.695 1 88 353 ILE A CA 1
ATOM 2761 C C . ILE A 1 353 ? -12.484 -9 13.422 1 88 353 ILE A C 1
ATOM 2763 O O . ILE A 1 353 ? -11.633 -8.305 13.977 1 88 353 ILE A O 1
ATOM 2767 N N . LYS A 1 354 ? -13.398 -8.57 12.688 1 83 354 LYS A N 1
ATOM 2768 C CA . LYS A 1 354 ? -13.438 -7.152 12.352 1 83 354 LYS A CA 1
ATOM 2769 C C . LYS A 1 354 ? -13.664 -6.301 13.594 1 83 354 LYS A C 1
ATOM 2771 O O . LYS A 1 354 ? -13.023 -5.258 13.758 1 83 354 LYS A O 1
ATOM 2776 N N . TRP A 1 355 ? -14.57 -6.688 14.383 1 87.5 355 TRP A N 1
ATOM 2777 C CA . TRP A 1 355 ? -14.883 -5.922 15.586 1 87.5 355 TRP A CA 1
ATOM 2778 C C . TRP A 1 355 ? -13.664 -5.809 16.5 1 87.5 355 TRP A C 1
ATOM 2780 O O . TRP A 1 355 ? -13.336 -4.719 16.969 1 87.5 355 TRP A O 1
ATOM 2790 N N . PHE A 1 356 ? -12.992 -6.863 16.75 1 87.5 356 PHE A N 1
ATOM 2791 C CA . PHE A 1 356 ? -11.836 -6.855 17.625 1 87.5 356 PHE A CA 1
ATOM 2792 C C . PHE A 1 356 ? -10.695 -6.043 17.016 1 87.5 356 PHE A C 1
ATOM 2794 O O . PHE A 1 356 ? -10 -5.312 17.734 1 87.5 356 PHE A O 1
ATOM 2801 N N . ASN A 1 357 ? -10.516 -6.156 15.742 1 80.56 357 ASN A N 1
ATOM 2802 C CA . ASN A 1 357 ? -9.438 -5.426 15.078 1 80.56 357 ASN A CA 1
ATOM 2803 C C . ASN A 1 357 ? -9.711 -3.924 15.062 1 80.56 357 ASN A C 1
ATOM 2805 O O . ASN A 1 357 ? -8.781 -3.125 14.953 1 80.56 357 ASN A O 1
ATOM 2809 N N . ASN A 1 358 ? -11 -3.576 15.195 1 78.56 358 ASN A N 1
ATOM 2810 C CA . ASN A 1 358 ? -11.359 -2.162 15.141 1 78.56 358 ASN A CA 1
ATOM 2811 C C . ASN A 1 358 ? -11.484 -1.56 16.531 1 78.56 358 ASN A C 1
ATOM 2813 O O . ASN A 1 358 ? -11.625 -0.344 16.688 1 78.56 358 ASN A O 1
ATOM 2817 N N . HIS A 1 359 ? -11.5 -2.363 17.516 1 82 359 HIS A N 1
ATOM 2818 C CA . HIS A 1 359 ? -11.586 -1.899 18.891 1 82 359 HIS A CA 1
ATOM 2819 C C . HIS A 1 359 ? -10.336 -2.275 19.688 1 82 359 HIS A C 1
ATOM 2821 O O . HIS A 1 359 ? -10.219 -3.408 20.156 1 82 359 HIS A O 1
ATOM 2827 N N . SER A 1 360 ? -9.531 -1.307 19.859 1 78.5 360 SER A N 1
ATOM 2828 C CA . SER A 1 360 ? -8.195 -1.526 20.391 1 78.5 360 SER A CA 1
ATOM 2829 C C . SER A 1 360 ? -8.242 -2.055 21.828 1 78.5 360 SER A C 1
ATOM 2831 O O . SER A 1 360 ? -7.43 -2.898 22.203 1 78.5 360 SER A O 1
ATOM 2833 N N . ARG A 1 361 ? -9.172 -1.584 22.641 1 83.94 361 ARG A N 1
ATOM 2834 C CA . ARG A 1 361 ? -9.273 -2.045 24.016 1 83.94 361 ARG A CA 1
ATOM 2835 C C . ARG A 1 361 ? -9.672 -3.516 24.078 1 83.94 361 ARG A C 1
ATOM 2837 O O . ARG A 1 361 ? -9.141 -4.277 24.891 1 83.94 361 ARG A O 1
ATOM 2844 N N . ALA A 1 362 ? -10.617 -3.801 23.219 1 86.56 362 ALA A N 1
ATOM 2845 C CA . ALA A 1 362 ? -11.039 -5.199 23.156 1 86.56 362 ALA A CA 1
ATOM 2846 C C . ALA A 1 362 ? -9.898 -6.098 22.688 1 86.56 362 ALA A C 1
ATOM 2848 O O . ALA A 1 362 ? -9.703 -7.191 23.219 1 86.56 362 ALA A O 1
ATOM 2849 N N . LEU A 1 363 ? -9.172 -5.641 21.734 1 87.12 363 LEU A N 1
ATOM 2850 C CA . LEU A 1 363 ? -8.062 -6.41 21.203 1 87.12 363 LEU A CA 1
ATOM 2851 C C . LEU A 1 363 ? -6.977 -6.609 22.25 1 87.12 363 LEU A C 1
ATOM 2853 O O . LEU A 1 363 ? -6.391 -7.691 22.344 1 87.12 363 LEU A O 1
ATOM 2857 N N . GLU A 1 364 ? -6.734 -5.605 23.016 1 84 364 GLU A N 1
ATOM 2858 C CA . GLU A 1 364 ? -5.738 -5.711 24.078 1 84 364 GLU A CA 1
ATOM 2859 C C . GLU A 1 364 ? -6.18 -6.699 25.156 1 84 364 GLU A C 1
ATOM 2861 O O . GLU A 1 364 ? -5.363 -7.438 25.703 1 84 364 GLU A O 1
ATOM 2866 N N . MET A 1 365 ? -7.402 -6.629 25.469 1 87.88 365 MET A N 1
ATOM 2867 C CA . MET A 1 365 ? -7.93 -7.59 26.422 1 87.88 365 MET A CA 1
ATOM 2868 C C . MET A 1 365 ? -7.77 -9.016 25.922 1 87.88 365 MET A C 1
ATOM 2870 O O . MET A 1 365 ? -7.422 -9.914 26.688 1 87.88 365 MET A O 1
ATOM 2874 N N . LEU A 1 366 ? -8.07 -9.148 24.641 1 90.88 366 LEU A N 1
ATOM 2875 C CA . LEU A 1 366 ? -7.895 -10.469 24.047 1 90.88 366 LEU A CA 1
ATOM 2876 C C . LEU A 1 366 ? -6.434 -10.898 24.094 1 90.88 366 LEU A C 1
ATOM 2878 O O . LEU A 1 366 ? -6.137 -12.07 24.375 1 90.88 366 LEU A O 1
ATOM 2882 N N . HIS A 1 367 ? -5.551 -10.016 23.828 1 87.25 367 HIS A N 1
ATOM 2883 C CA . HIS A 1 367 ? -4.125 -10.32 23.875 1 87.25 367 HIS A CA 1
ATOM 2884 C C . HIS A 1 367 ? -3.703 -10.773 25.266 1 87.25 367 HIS A C 1
ATOM 2886 O O . HIS A 1 367 ? -2.916 -11.711 25.406 1 87.25 367 HIS A O 1
ATOM 2892 N N . ASN A 1 368 ? -4.215 -10.078 26.266 1 86.25 368 ASN A N 1
ATOM 2893 C CA . ASN A 1 368 ? -3.906 -10.461 27.641 1 86.25 368 ASN A CA 1
ATOM 2894 C C . ASN A 1 368 ? -4.402 -11.875 27.953 1 86.25 368 ASN A C 1
ATOM 2896 O O . ASN A 1 368 ? -3.701 -12.648 28.609 1 86.25 368 ASN A O 1
ATOM 2900 N N . GLU A 1 369 ? -5.582 -12.141 27.469 1 91.38 369 GLU A N 1
ATOM 2901 C CA . GLU A 1 369 ? -6.125 -13.477 27.672 1 91.38 369 GLU A CA 1
ATOM 2902 C C . GLU A 1 369 ? -5.328 -14.523 26.906 1 91.38 369 GLU A C 1
ATOM 2904 O O . GLU A 1 369 ? -5.184 -15.664 27.359 1 91.38 369 GLU A O 1
ATOM 2909 N N . GLN A 1 370 ? -4.863 -14.172 25.719 1 91.44 370 GLN A N 1
ATOM 2910 C CA . GLN A 1 370 ? -4.043 -15.078 24.922 1 91.44 370 GLN A CA 1
ATOM 2911 C C . GLN A 1 370 ? -2.734 -15.406 25.641 1 91.44 370 GLN A C 1
ATOM 2913 O O . GLN A 1 370 ? -2.293 -16.562 25.656 1 91.44 370 GLN A O 1
ATOM 2918 N N . LEU A 1 371 ? -2.236 -14.391 26.203 1 88 371 LEU A N 1
ATOM 2919 C CA . LEU A 1 371 ? -0.989 -14.602 26.938 1 88 371 LEU A CA 1
ATOM 2920 C C . LEU A 1 371 ? -1.197 -15.531 28.125 1 88 371 LEU A C 1
ATOM 2922 O O . LEU A 1 371 ? -0.316 -16.328 28.453 1 88 371 LEU A O 1
ATOM 2926 N N . HIS A 1 372 ? -2.295 -15.43 28.672 1 88.75 372 HIS A N 1
ATOM 2927 C CA . HIS A 1 372 ? -2.617 -16.266 29.828 1 88.75 372 HIS A CA 1
ATOM 2928 C C . HIS A 1 372 ? -2.918 -17.688 29.406 1 88.75 372 HIS A C 1
ATOM 2930 O O . HIS A 1 372 ? -2.457 -18.641 30.047 1 88.75 372 HIS A O 1
ATOM 2936 N N . SER A 1 373 ? -3.688 -17.781 28.328 1 88.56 373 SER A N 1
ATOM 2937 C CA . SER A 1 373 ? -4.188 -19.094 27.938 1 88.56 373 SER A CA 1
ATOM 2938 C C . SER A 1 373 ? -3.242 -19.766 26.953 1 88.56 373 SER A C 1
ATOM 2940 O O . SER A 1 373 ? -3.061 -20.984 26.984 1 88.56 373 SER A O 1
ATOM 2942 N N . LEU A 1 374 ? -2.689 -19.016 25.984 1 87.12 374 LEU A N 1
ATOM 2943 C CA . LEU A 1 374 ? -1.909 -19.594 24.891 1 87.12 374 LEU A CA 1
ATOM 2944 C C . LEU A 1 374 ? -0.426 -19.281 25.062 1 87.12 374 LEU A C 1
ATOM 2946 O O . LEU A 1 374 ? 0.42 -19.875 24.406 1 87.12 374 LEU A O 1
ATOM 2950 N N . ARG A 1 375 ? -0.063 -18.375 25.938 1 81.75 375 ARG A N 1
ATOM 2951 C CA . ARG A 1 375 ? 1.311 -17.953 26.203 1 81.75 375 ARG A CA 1
ATOM 2952 C C . ARG A 1 375 ? 1.912 -17.25 24.984 1 81.75 375 ARG A C 1
ATOM 2954 O O . ARG A 1 375 ? 3.135 -17.156 24.859 1 81.75 375 ARG A O 1
ATOM 2961 N N . LYS A 1 376 ? 1.146 -17.031 24.078 1 81.75 376 LYS A N 1
ATOM 2962 C CA . LYS A 1 376 ? 1.539 -16.266 22.906 1 81.75 376 LYS A CA 1
ATOM 2963 C C . LYS A 1 376 ? 0.375 -15.43 22.375 1 81.75 376 LYS A C 1
ATOM 2965 O O . LYS A 1 376 ? -0.781 -15.672 22.719 1 81.75 376 LYS A O 1
ATOM 2970 N N . THR A 1 377 ? 0.75 -14.438 21.703 1 83.25 377 THR A N 1
ATOM 2971 C CA . THR A 1 377 ? -0.287 -13.609 21.094 1 83.25 377 THR A CA 1
ATOM 2972 C C . THR A 1 377 ? -0.41 -13.906 19.594 1 83.25 377 THR A C 1
ATOM 2974 O O . THR A 1 377 ? 0.59 -13.922 18.875 1 83.25 377 THR A O 1
ATOM 2977 N N . LEU A 1 378 ? -1.562 -14.266 19.188 1 85.62 378 LEU A N 1
ATOM 2978 C CA . LEU A 1 378 ? -1.877 -14.539 17.781 1 85.62 378 LEU A CA 1
ATOM 2979 C C . LEU A 1 378 ? -2.715 -13.414 17.188 1 85.62 378 LEU A C 1
ATOM 2981 O O . LEU A 1 378 ? -3.617 -12.891 17.844 1 85.62 378 LEU A O 1
ATOM 2985 N N . ALA A 1 379 ? -2.338 -13.047 15.992 1 83.19 379 ALA A N 1
ATOM 2986 C CA . ALA A 1 379 ? -3.102 -12 15.312 1 83.19 379 ALA A CA 1
ATOM 2987 C C . ALA A 1 379 ? -4.387 -12.562 14.711 1 83.19 379 ALA A C 1
ATOM 2989 O O . ALA A 1 379 ? -4.395 -13.672 14.172 1 83.19 379 ALA A O 1
ATOM 2990 N N . LEU A 1 380 ? -5.438 -11.852 14.875 1 87.56 380 LEU A N 1
ATOM 2991 C CA . LEU A 1 380 ? -6.652 -12.203 14.148 1 87.56 380 LEU A CA 1
ATOM 2992 C C . LEU A 1 380 ? -6.531 -11.828 12.672 1 87.56 380 LEU A C 1
ATOM 2994 O O . LEU A 1 380 ? -6.336 -10.656 12.336 1 87.56 380 LEU A O 1
ATOM 2998 N N . ILE A 1 381 ? -6.633 -12.797 11.836 1 83.94 381 ILE A N 1
ATOM 2999 C CA . ILE A 1 381 ? -6.363 -12.617 10.414 1 83.94 381 ILE A CA 1
ATOM 3000 C C . ILE A 1 381 ? -7.648 -12.227 9.688 1 83.94 381 ILE A C 1
ATOM 3002 O O . ILE A 1 381 ? -8.68 -12.891 9.836 1 83.94 381 ILE A O 1
ATOM 3006 N N . THR A 1 382 ? -7.555 -11.172 8.938 1 79.75 382 THR A N 1
ATOM 3007 C CA . THR A 1 382 ? -8.648 -10.781 8.062 1 79.75 382 THR A CA 1
ATOM 3008 C C . THR A 1 382 ? -8.484 -11.406 6.676 1 79.75 382 THR A C 1
ATOM 3010 O O . THR A 1 382 ? -7.391 -11.367 6.102 1 79.75 382 THR A O 1
ATOM 3013 N N . PRO A 1 383 ? -9.523 -12.039 6.23 1 76.88 383 PRO A N 1
ATOM 3014 C CA . PRO A 1 383 ? -9.406 -12.633 4.898 1 76.88 383 PRO A CA 1
ATOM 3015 C C . PRO A 1 383 ? -9.141 -11.602 3.811 1 76.88 383 PRO A C 1
ATOM 3017 O O . PRO A 1 383 ? -9.562 -10.445 3.93 1 76.88 383 PRO A O 1
ATOM 3020 N N . VAL A 1 384 ? -8.391 -12.031 2.848 1 68.69 384 VAL A N 1
ATOM 3021 C CA . VAL A 1 384 ? -8.086 -11.195 1.689 1 68.69 384 VAL A CA 1
ATOM 3022 C C . VAL A 1 384 ? -9.031 -11.539 0.54 1 68.69 384 VAL A C 1
ATOM 3024 O O . VAL A 1 384 ? -9.234 -12.711 0.226 1 68.69 384 VAL A O 1
ATOM 3027 N N . LEU A 1 385 ? -9.602 -10.609 -0.091 1 59.28 385 LEU A N 1
ATOM 3028 C CA . LEU A 1 385 ? -10.656 -10.773 -1.088 1 59.28 385 LEU A CA 1
ATOM 3029 C C . LEU A 1 385 ? -10.156 -11.578 -2.283 1 59.28 385 LEU A C 1
ATOM 3031 O O . LEU A 1 385 ? -10.898 -12.359 -2.865 1 59.28 385 LEU A O 1
ATOM 3035 N N . THR A 1 386 ? -8.922 -11.508 -2.604 1 58.28 386 THR A N 1
ATOM 3036 C CA . THR A 1 386 ? -8.422 -12.086 -3.844 1 58.28 386 THR A CA 1
ATOM 3037 C C . THR A 1 386 ? -7.977 -13.531 -3.623 1 58.28 386 THR A C 1
ATOM 3039 O O . THR A 1 386 ? -7.629 -14.234 -4.578 1 58.28 386 THR A O 1
ATOM 3042 N N . ARG A 1 387 ? -8.062 -13.969 -2.398 1 68.31 387 ARG A N 1
ATOM 3043 C CA . ARG A 1 387 ? -7.602 -15.312 -2.084 1 68.31 387 ARG A CA 1
ATOM 3044 C C . ARG A 1 387 ? -8.57 -16.016 -1.141 1 68.31 387 ARG A C 1
ATOM 3046 O O . ARG A 1 387 ? -8.523 -15.812 0.074 1 68.31 387 ARG A O 1
ATOM 3053 N N . TRP A 1 388 ? -9.141 -16.938 -1.632 1 73.94 388 TRP A N 1
ATOM 3054 C CA . TRP A 1 388 ? -10.141 -17.609 -0.811 1 73.94 388 TRP A CA 1
ATOM 3055 C C . TRP A 1 388 ? -9.477 -18.406 0.31 1 73.94 388 TRP A C 1
ATOM 3057 O O . TRP A 1 388 ? -10.086 -18.641 1.355 1 73.94 388 TRP A O 1
ATOM 3067 N N . THR A 1 389 ? -8.242 -18.891 0.12 1 83.25 389 THR A N 1
ATOM 3068 C CA . THR A 1 389 ? -7.551 -19.672 1.141 1 83.25 389 THR A CA 1
ATOM 3069 C C . THR A 1 389 ? -7.379 -18.859 2.422 1 83.25 389 THR A C 1
ATOM 3071 O O . THR A 1 389 ? -7.195 -19.422 3.5 1 83.25 389 THR A O 1
ATOM 3074 N N . SER A 1 390 ? -7.484 -17.578 2.277 1 81.44 390 SER A N 1
ATOM 3075 C CA . SER A 1 390 ? -7.371 -16.719 3.451 1 81.44 390 SER A CA 1
ATOM 3076 C C . SER A 1 390 ? -8.586 -16.859 4.363 1 81.44 390 SER A C 1
ATOM 3078 O O . SER A 1 390 ? -8.5 -16.594 5.566 1 81.44 390 SER A O 1
ATOM 3080 N N . ILE A 1 391 ? -9.672 -17.281 3.818 1 81.62 391 ILE A N 1
ATOM 3081 C CA . ILE A 1 391 ? -10.859 -17.547 4.637 1 81.62 391 ILE A CA 1
ATOM 3082 C C . ILE A 1 391 ? -10.578 -18.703 5.59 1 81.62 391 ILE A C 1
ATOM 3084 O O . ILE A 1 391 ? -10.859 -18.609 6.789 1 81.62 391 ILE A O 1
ATOM 3088 N N . TYR A 1 392 ? -10.078 -19.781 4.961 1 87.5 392 TYR A N 1
ATOM 3089 C CA . TYR A 1 392 ? -9.727 -20.922 5.805 1 87.5 392 TYR A CA 1
ATOM 3090 C C . TYR A 1 392 ? -8.719 -20.516 6.875 1 87.5 392 TYR A C 1
ATOM 3092 O O . TYR A 1 392 ? -8.852 -20.906 8.039 1 87.5 392 TYR A O 1
ATOM 3100 N N . MET A 1 393 ? -7.738 -19.734 6.516 1 88.06 393 MET A N 1
ATOM 3101 C CA . MET A 1 393 ? -6.699 -19.328 7.457 1 88.06 393 MET A CA 1
ATOM 3102 C C . MET A 1 393 ? -7.281 -18.453 8.562 1 88.06 393 MET A C 1
ATOM 3104 O O . MET A 1 393 ? -6.867 -18.562 9.719 1 88.06 393 MET A O 1
ATOM 3108 N N . SER A 1 394 ? -8.164 -17.562 8.164 1 88.06 394 SER A N 1
ATOM 3109 C CA . SER A 1 394 ? -8.82 -16.703 9.141 1 88.06 394 SER A CA 1
ATOM 3110 C C . SER A 1 394 ? -9.641 -17.531 10.133 1 88.06 394 SER A C 1
ATOM 3112 O O . SER A 1 394 ? -9.594 -17.281 11.344 1 88.06 394 SER A O 1
ATOM 3114 N N . VAL A 1 395 ? -10.32 -18.516 9.648 1 89.56 395 VAL A N 1
ATOM 3115 C CA . VAL A 1 395 ? -11.156 -19.375 10.484 1 89.56 395 VAL A CA 1
ATOM 3116 C C . VAL A 1 395 ? -10.266 -20.219 11.398 1 89.56 395 VAL A C 1
ATOM 3118 O O . VAL A 1 395 ? -10.531 -20.344 12.594 1 89.56 395 VAL A O 1
ATOM 3121 N N . ARG A 1 396 ? -9.312 -20.75 10.805 1 90.88 396 ARG A N 1
ATOM 3122 C CA . ARG A 1 396 ? -8.383 -21.578 11.578 1 90.88 396 ARG A CA 1
ATOM 3123 C C . ARG A 1 396 ? -7.762 -20.766 12.711 1 90.88 396 ARG A C 1
ATOM 3125 O O . ARG A 1 396 ? -7.672 -21.25 13.844 1 90.88 396 ARG A O 1
ATOM 3132 N N . ARG A 1 397 ? -7.328 -19.625 12.422 1 90.69 397 ARG A N 1
ATOM 3133 C CA . ARG A 1 397 ? -6.715 -18.766 13.422 1 90.69 397 ARG A CA 1
ATOM 3134 C C . ARG A 1 397 ? -7.711 -18.406 14.523 1 90.69 397 ARG A C 1
ATOM 3136 O O . ARG A 1 397 ? -7.348 -18.359 15.703 1 90.69 397 ARG A O 1
ATOM 3143 N N . LEU A 1 398 ? -8.891 -18.078 14.109 1 93.25 398 LEU A N 1
ATOM 3144 C CA . LEU A 1 398 ? -9.914 -17.766 15.094 1 93.25 398 LEU A CA 1
ATOM 3145 C C . LEU A 1 398 ? -10.141 -18.953 16.031 1 93.25 398 LEU A C 1
ATOM 3147 O O . LEU A 1 398 ? -10.305 -18.766 17.234 1 93.25 398 LEU A O 1
ATOM 3151 N N . LEU A 1 399 ? -10.156 -20.156 15.484 1 93.69 399 LEU A N 1
ATOM 3152 C CA . LEU A 1 399 ? -10.336 -21.359 16.281 1 93.69 399 LEU A CA 1
ATOM 3153 C C . LEU A 1 399 ? -9.148 -21.578 17.203 1 93.69 399 LEU A C 1
ATOM 3155 O O . LEU A 1 399 ? -9.312 -22.047 18.344 1 93.69 399 LEU A O 1
ATOM 3159 N N . ASP A 1 400 ? -7.977 -21.234 16.734 1 91.25 400 ASP A N 1
ATOM 3160 C CA . ASP A 1 400 ? -6.793 -21.312 17.578 1 91.25 400 ASP A CA 1
ATOM 3161 C C . ASP A 1 400 ? -6.934 -20.422 18.812 1 91.25 400 ASP A C 1
ATOM 3163 O O . ASP A 1 400 ? -6.363 -20.703 19.859 1 91.25 400 ASP A O 1
ATOM 3167 N N . CYS A 1 401 ? -7.734 -19.391 18.672 1 93.5 401 CYS A N 1
ATOM 3168 C CA . CYS A 1 401 ? -7.879 -18.406 19.75 1 93.5 401 CYS A CA 1
ATOM 3169 C C . CYS A 1 401 ? -9.07 -18.75 20.641 1 93.5 401 CYS A C 1
ATOM 3171 O O . CYS A 1 401 ? -9.422 -17.969 21.531 1 93.5 401 CYS A O 1
ATOM 3173 N N . LEU A 1 402 ? -9.742 -19.875 20.422 1 94 402 LEU A N 1
ATOM 3174 C CA . LEU A 1 402 ? -10.961 -20.234 21.125 1 94 402 LEU A CA 1
ATOM 3175 C C . LEU A 1 402 ? -10.734 -20.25 22.641 1 94 402 LEU A C 1
ATOM 3177 O O . LEU A 1 402 ? -11.523 -19.703 23.391 1 94 402 LEU A O 1
ATOM 3181 N N . PRO A 1 403 ? -9.594 -20.766 23.078 1 92.56 403 PRO A N 1
ATOM 3182 C CA . PRO A 1 403 ? -9.391 -20.766 24.531 1 92.56 403 PRO A CA 1
ATOM 3183 C C . PRO A 1 403 ? -9.312 -19.344 25.109 1 92.56 403 PRO A C 1
ATOM 3185 O O . PRO A 1 403 ? -9.812 -19.094 26.203 1 92.56 403 PRO A O 1
ATOM 3188 N N . ALA A 1 404 ? -8.703 -18.484 24.406 1 94 404 ALA A N 1
ATOM 3189 C CA . ALA A 1 404 ? -8.578 -17.094 24.859 1 94 404 ALA A CA 1
ATOM 3190 C C . ALA A 1 404 ? -9.945 -16.406 24.859 1 94 404 ALA A C 1
ATOM 3192 O O . ALA A 1 404 ? -10.242 -15.633 25.766 1 94 404 ALA A O 1
ATOM 3193 N N . PHE A 1 405 ? -10.773 -16.703 23.906 1 95 405 PHE A N 1
ATOM 3194 C CA . PHE A 1 405 ? -12.109 -16.125 23.844 1 95 405 PHE A CA 1
ATOM 3195 C C . PHE A 1 405 ? -12.961 -16.625 25 1 95 405 PHE A C 1
ATOM 3197 O O . PHE A 1 405 ? -13.727 -15.859 25.594 1 95 405 PHE A O 1
ATOM 3204 N N . ARG A 1 406 ? -12.859 -17.875 25.281 1 92.44 406 ARG A N 1
ATOM 3205 C CA . ARG A 1 406 ? -13.602 -18.438 26.406 1 92.44 406 ARG A CA 1
ATOM 3206 C C . ARG A 1 406 ? -13.156 -17.812 27.719 1 92.44 406 ARG A C 1
ATOM 3208 O O . ARG A 1 406 ? -13.992 -17.516 28.578 1 92.44 406 ARG A O 1
ATOM 3215 N N . GLY A 1 407 ? -11.844 -17.641 27.828 1 91.38 407 GLY A N 1
ATOM 3216 C CA . GLY A 1 407 ? -11.336 -16.953 29 1 91.38 407 GLY A CA 1
ATOM 3217 C C . GLY A 1 407 ? -11.859 -15.531 29.125 1 91.38 407 GLY A C 1
ATOM 3218 O O . GLY A 1 407 ? -12.219 -15.102 30.234 1 91.38 407 GLY A O 1
ATOM 3219 N N . MET A 1 408 ? -11.938 -14.844 28.062 1 92.56 408 MET A N 1
ATOM 3220 C CA . MET A 1 408 ? -12.398 -13.461 28.047 1 92.56 408 MET A CA 1
ATOM 3221 C C . MET A 1 408 ? -13.867 -13.359 28.438 1 92.56 408 MET A C 1
ATOM 3223 O O . MET A 1 408 ? -14.25 -12.492 29.234 1 92.56 408 MET A O 1
ATOM 3227 N N . ILE A 1 409 ? -14.648 -14.289 27.906 1 90.12 409 ILE A N 1
ATOM 3228 C CA . ILE A 1 409 ? -16.078 -14.297 28.172 1 90.12 409 ILE A CA 1
ATOM 3229 C C . ILE A 1 409 ? -16.328 -14.641 29.641 1 90.12 409 ILE A C 1
ATOM 3231 O O . ILE A 1 409 ? -17.25 -14.102 30.266 1 90.12 409 ILE A O 1
ATOM 3235 N N . ASN A 1 410 ? -15.531 -15.422 30.141 1 88.94 410 ASN A N 1
ATOM 3236 C CA . ASN A 1 410 ? -15.68 -15.82 31.531 1 88.94 410 ASN A CA 1
ATOM 3237 C C . ASN A 1 410 ? -15.266 -14.695 32.469 1 88.94 410 ASN A C 1
ATOM 3239 O O . ASN A 1 410 ? -15.867 -14.516 33.531 1 88.94 410 ASN A O 1
ATOM 3243 N N . ASN A 1 411 ? -14.273 -13.945 32.125 1 87.94 411 ASN A N 1
ATOM 3244 C CA . ASN A 1 411 ? -13.695 -12.93 33 1 87.94 411 ASN A CA 1
ATOM 3245 C C . ASN A 1 411 ? -14.367 -11.578 32.812 1 87.94 411 ASN A C 1
ATOM 3247 O O . ASN A 1 411 ? -14.289 -10.711 33.688 1 87.94 411 ASN A O 1
ATOM 3251 N N . CYS A 1 412 ? -14.891 -11.391 31.672 1 86.12 412 CYS A N 1
ATOM 3252 C CA . CYS A 1 412 ? -15.5 -10.102 31.359 1 86.12 412 CYS A CA 1
ATOM 3253 C C . CYS A 1 412 ? -17 -10.242 31.141 1 86.12 412 CYS A C 1
ATOM 3255 O O . CYS A 1 412 ? -17.438 -10.562 30.031 1 86.12 412 CYS A O 1
ATOM 3257 N N . PRO A 1 413 ? -17.719 -9.836 32.188 1 85.38 413 PRO A N 1
ATOM 3258 C CA . PRO A 1 413 ? -19.172 -9.93 32 1 85.38 413 PRO A CA 1
ATOM 3259 C C . PRO A 1 413 ? -19.703 -9.047 30.875 1 85.38 413 PRO A C 1
ATOM 3261 O O . PRO A 1 413 ? -18.984 -8.148 30.422 1 85.38 413 PRO A O 1
ATOM 3264 N N . CYS A 1 414 ? -20.922 -9.328 30.438 1 86.25 414 CYS A N 1
ATOM 3265 C CA . CYS A 1 414 ? -21.547 -8.719 29.266 1 86.25 414 CYS A CA 1
ATOM 3266 C C . CYS A 1 414 ? -21.578 -7.199 29.406 1 86.25 414 CYS A C 1
ATOM 3268 O O . CYS A 1 414 ? -21.297 -6.48 28.438 1 86.25 414 CYS A O 1
ATOM 3270 N N . ASP A 1 415 ? -21.812 -6.723 30.562 1 84.06 415 ASP A N 1
ATOM 3271 C CA . ASP A 1 415 ? -21.922 -5.285 30.781 1 84.06 415 ASP A CA 1
ATOM 3272 C C . ASP A 1 415 ? -20.562 -4.605 30.609 1 84.06 415 ASP A C 1
ATOM 3274 O O . ASP A 1 415 ? -20.469 -3.531 30.016 1 84.06 415 ASP A O 1
ATOM 3278 N N . GLN A 1 416 ? -19.594 -5.258 31.094 1 85.56 416 GLN A N 1
ATOM 3279 C CA . GLN A 1 416 ? -18.25 -4.723 30.969 1 85.56 416 GLN A CA 1
ATOM 3280 C C . GLN A 1 416 ? -17.75 -4.809 29.531 1 85.56 416 GLN A C 1
ATOM 3282 O O . GLN A 1 416 ? -17.031 -3.918 29.062 1 85.56 416 GLN A O 1
ATOM 3287 N N . PHE A 1 417 ? -18.219 -5.883 28.922 1 89.56 417 PHE A N 1
ATOM 3288 C CA . PHE A 1 417 ? -17.828 -6.094 27.531 1 89.56 417 PHE A CA 1
ATOM 3289 C C . PHE A 1 417 ? -18.375 -4.988 26.641 1 89.56 417 PHE A C 1
ATOM 3291 O O . PHE A 1 417 ? -17.703 -4.52 25.734 1 89.56 417 PHE A O 1
ATOM 3298 N N . GLN A 1 418 ? -19.5 -4.543 26.922 1 87.88 418 GLN A N 1
ATOM 3299 C CA . GLN A 1 418 ? -20.141 -3.506 26.125 1 87.88 418 GLN A CA 1
ATOM 3300 C C . GLN A 1 418 ? -19.438 -2.166 26.281 1 87.88 418 GLN A C 1
ATOM 3302 O O . GLN A 1 418 ? -19.438 -1.339 25.375 1 87.88 418 GLN A O 1
ATOM 3307 N N . THR A 1 419 ? -18.812 -1.978 27.375 1 81.94 419 THR A N 1
ATOM 3308 C CA . THR A 1 419 ? -18.141 -0.711 27.641 1 81.94 419 THR A CA 1
ATOM 3309 C C . THR A 1 419 ? -16.844 -0.604 26.828 1 81.94 419 THR A C 1
ATOM 3311 O O . THR A 1 419 ? -16.297 0.489 26.656 1 81.94 419 THR A O 1
ATOM 3314 N N . LEU A 1 420 ? -16.453 -1.711 26.281 1 82.5 420 LEU A N 1
ATOM 3315 C CA . LEU A 1 420 ? -15.242 -1.712 25.469 1 82.5 420 LEU A CA 1
ATOM 3316 C C . LEU A 1 420 ? -15.477 -0.984 24.141 1 82.5 420 LEU A C 1
ATOM 3318 O O . LEU A 1 420 ? -14.523 -0.506 23.516 1 82.5 420 LEU A O 1
ATOM 3322 N N . ALA A 1 421 ? -16.672 -0.979 23.547 1 79.31 421 ALA A N 1
ATOM 3323 C CA . ALA A 1 421 ? -17 -0.385 22.25 1 79.31 421 ALA A CA 1
ATOM 3324 C C . ALA A 1 421 ? -17.234 1.118 22.391 1 79.31 421 ALA A C 1
ATOM 3326 O O . ALA A 1 421 ? -17.219 1.844 21.391 1 79.31 421 ALA A O 1
ATOM 3327 N N . GLY A 1 422 ? -17.422 1.678 23.531 1 71.25 422 GLY A N 1
ATOM 3328 C CA . GLY A 1 422 ? -17.672 3.1 23.719 1 71.25 422 GLY A CA 1
ATOM 3329 C C . GLY A 1 422 ? -18.969 3.393 24.438 1 71.25 422 GLY A C 1
ATOM 3330 O O . GLY A 1 422 ? -19.531 2.516 25.094 1 71.25 422 GLY A O 1
ATOM 3331 N N . VAL A 1 423 ? -19.406 4.734 24.203 1 68.38 423 VAL A N 1
ATOM 3332 C CA . VAL A 1 423 ? -20.547 5.191 24.984 1 68.38 423 VAL A CA 1
ATOM 3333 C C . VAL A 1 423 ? -21.797 5.215 24.094 1 68.38 423 VAL A C 1
ATOM 3335 O O . VAL A 1 423 ? -22.922 5.195 24.609 1 68.38 423 VAL A O 1
ATOM 3338 N N . ASP A 1 424 ? -21.578 5.078 22.812 1 71.62 424 ASP A N 1
ATOM 3339 C CA . ASP A 1 424 ? -22.703 5.203 21.906 1 71.62 424 ASP A CA 1
ATOM 3340 C C . ASP A 1 424 ? -23.516 3.912 21.875 1 71.62 424 ASP A C 1
ATOM 3342 O O . ASP A 1 424 ? -22.969 2.816 21.969 1 71.62 424 ASP A O 1
ATOM 3346 N N . ARG A 1 425 ? -24.859 4.098 21.812 1 75.25 425 ARG A N 1
ATOM 3347 C CA . ARG A 1 425 ? -25.797 2.977 21.859 1 75.25 425 ARG A CA 1
ATOM 3348 C C . ARG A 1 425 ? -25.531 2 20.719 1 75.25 425 ARG A C 1
ATOM 3350 O O . ARG A 1 425 ? -25.547 0.783 20.906 1 75.25 425 ARG A O 1
ATOM 3357 N N . LYS A 1 426 ? -25.297 2.516 19.562 1 78.31 426 LYS A N 1
ATOM 3358 C CA . LYS A 1 426 ? -25.078 1.651 18.406 1 78.31 426 LYS A CA 1
ATOM 3359 C C . LYS A 1 426 ? -23.844 0.772 18.609 1 78.31 426 LYS A C 1
ATOM 3361 O O . LYS A 1 426 ? -23.875 -0.419 18.281 1 78.31 426 LYS A O 1
ATOM 3366 N N . SER A 1 427 ? -22.828 1.278 19.125 1 80.88 427 SER A N 1
ATOM 3367 C CA . SER A 1 427 ? -21.578 0.54 19.359 1 80.88 427 SER A CA 1
ATOM 3368 C C . SER A 1 427 ? -21.75 -0.511 20.453 1 80.88 427 SER A C 1
ATOM 3370 O O . SER A 1 427 ? -21.203 -1.608 20.359 1 80.88 427 SER A O 1
ATOM 3372 N N . ARG A 1 428 ? -22.641 -0.16 21.406 1 86.25 428 ARG A N 1
ATOM 3373 C CA . ARG A 1 428 ? -22.875 -1.099 22.484 1 86.25 428 ARG A CA 1
ATOM 3374 C C . ARG A 1 428 ? -23.734 -2.273 22.031 1 86.25 428 ARG A C 1
ATOM 3376 O O . ARG A 1 428 ? -23.516 -3.408 22.453 1 86.25 428 ARG A O 1
ATOM 3383 N N . ASP A 1 429 ? -24.625 -1.93 21.141 1 88.06 429 ASP A N 1
ATOM 3384 C CA . ASP A 1 429 ? -25.453 -2.994 20.562 1 88.06 429 ASP A CA 1
ATOM 3385 C C . ASP A 1 429 ? -24.594 -3.955 19.734 1 88.06 429 ASP A C 1
ATOM 3387 O O . ASP A 1 429 ? -24.812 -5.168 19.781 1 88.06 429 ASP A O 1
ATOM 3391 N N . LYS A 1 430 ? -23.719 -3.428 19.016 1 88.19 430 LYS A N 1
ATOM 3392 C CA . LYS A 1 430 ? -22.828 -4.27 18.219 1 88.19 430 LYS A CA 1
ATOM 3393 C C . LYS A 1 430 ? -21.938 -5.129 19.109 1 88.19 430 LYS A C 1
ATOM 3395 O O . LYS A 1 430 ? -21.656 -6.281 18.781 1 88.19 430 LYS A O 1
ATOM 3400 N N . ALA A 1 431 ? -21.469 -4.609 20.188 1 91.44 431 ALA A N 1
ATOM 3401 C CA . ALA A 1 431 ? -20.656 -5.363 21.141 1 91.44 431 ALA A CA 1
ATOM 3402 C C . ALA A 1 431 ? -21.438 -6.523 21.734 1 91.44 431 ALA A C 1
ATOM 3404 O O . ALA A 1 431 ? -20.891 -7.609 21.953 1 91.44 431 ALA A O 1
ATOM 3405 N N . LEU A 1 432 ? -22.703 -6.203 21.938 1 91.56 432 LEU A N 1
ATOM 3406 C CA . LEU A 1 432 ? -23.562 -7.254 22.469 1 91.56 432 LEU A CA 1
ATOM 3407 C C . LEU A 1 432 ? -23.734 -8.375 21.438 1 91.56 432 LEU A C 1
ATOM 3409 O O . LEU A 1 432 ? -23.75 -9.555 21.797 1 91.56 432 LEU A O 1
ATOM 3413 N N . ASP A 1 433 ? -23.891 -7.961 20.219 1 91.94 433 ASP A N 1
ATOM 3414 C CA . ASP A 1 433 ? -23.984 -8.961 19.156 1 91.94 433 ASP A CA 1
ATOM 3415 C C . ASP A 1 433 ? -22.75 -9.852 19.109 1 91.94 433 ASP A C 1
ATOM 3417 O O . ASP A 1 433 ? -22.859 -11.07 18.984 1 91.94 433 ASP A O 1
ATOM 3421 N N . VAL A 1 434 ? -21.578 -9.258 19.203 1 93.62 434 VAL A N 1
ATOM 3422 C CA . VAL A 1 434 ? -20.312 -9.992 19.156 1 93.62 434 VAL A CA 1
ATOM 3423 C C . VAL A 1 434 ? -20.203 -10.906 20.375 1 93.62 434 VAL A C 1
ATOM 3425 O O . VAL A 1 434 ? -19.766 -12.055 20.266 1 93.62 434 VAL A O 1
ATOM 3428 N N . TRP A 1 435 ? -20.656 -10.391 21.5 1 93.94 435 TRP A N 1
ATOM 3429 C CA . TRP A 1 435 ? -20.656 -11.188 22.719 1 93.94 435 TRP A CA 1
ATOM 3430 C C . TRP A 1 435 ? -21.531 -12.422 22.562 1 93.94 435 TRP A C 1
ATOM 3432 O O . TRP A 1 435 ? -21.156 -13.523 22.984 1 93.94 435 TRP A O 1
ATOM 3442 N N . ASN A 1 436 ? -22.609 -12.242 21.938 1 93.25 436 ASN A N 1
ATOM 3443 C CA . ASN A 1 436 ? -23.547 -13.352 21.734 1 93.25 436 ASN A CA 1
ATOM 3444 C C . ASN A 1 436 ? -22.984 -14.398 20.781 1 93.25 436 ASN A C 1
ATOM 3446 O O . ASN A 1 436 ? -23.188 -15.594 20.969 1 93.25 436 ASN A O 1
ATOM 3450 N N . ILE A 1 437 ? -22.297 -13.953 19.781 1 94.5 437 ILE A N 1
ATOM 3451 C CA . ILE A 1 437 ? -21.672 -14.875 18.828 1 94.5 437 ILE A CA 1
ATOM 3452 C C . ILE A 1 437 ? -20.625 -15.719 19.547 1 94.5 437 ILE A C 1
ATOM 3454 O O . ILE A 1 437 ? -20.594 -16.938 19.391 1 94.5 437 ILE A O 1
ATOM 3458 N N . LEU A 1 438 ? -19.844 -15.086 20.375 1 94.56 438 LEU A N 1
ATOM 3459 C CA . LEU A 1 438 ? -18.734 -15.75 21.062 1 94.56 438 LEU A CA 1
ATOM 3460 C C . LEU A 1 438 ? -19.266 -16.734 22.094 1 94.56 438 LEU A C 1
ATOM 3462 O O . LEU A 1 438 ? -18.625 -17.766 22.359 1 94.56 438 LEU A O 1
ATOM 3466 N N . ASN A 1 439 ? -20.391 -16.406 22.641 1 92.88 439 ASN A N 1
ATOM 3467 C CA . ASN A 1 439 ? -20.953 -17.234 23.703 1 92.88 439 ASN A CA 1
ATOM 3468 C C . ASN A 1 439 ? -21.781 -18.391 23.141 1 92.88 439 ASN A C 1
ATOM 3470 O O . ASN A 1 439 ? -22.172 -19.297 23.875 1 92.88 439 ASN A O 1
ATOM 3474 N N . ASN A 1 440 ? -21.984 -18.438 21.891 1 92.44 440 ASN A N 1
ATOM 3475 C CA . ASN A 1 440 ? -22.781 -19.469 21.234 1 92.44 440 ASN A CA 1
ATOM 3476 C C . ASN A 1 440 ? -21.938 -20.688 20.875 1 92.44 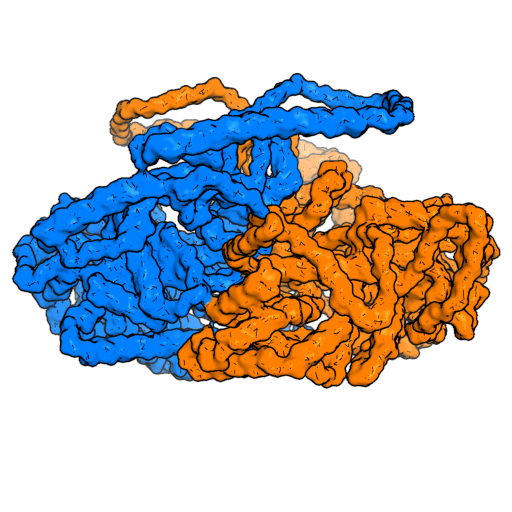440 ASN A C 1
ATOM 3478 O O . ASN A 1 440 ? -21.109 -20.625 19.969 1 92.44 440 ASN A O 1
ATOM 3482 N N . ASN A 1 441 ? -22.188 -21.828 21.5 1 91.81 441 ASN A N 1
ATOM 3483 C CA . ASN A 1 441 ? -21.438 -23.047 21.25 1 91.81 441 ASN A CA 1
ATOM 3484 C C . ASN A 1 441 ? -21.688 -23.594 19.844 1 91.81 441 ASN A C 1
ATOM 3486 O O . ASN A 1 441 ? -20.797 -24.219 19.25 1 91.81 441 ASN A O 1
ATOM 3490 N N . GLN A 1 442 ? -22.828 -23.312 19.375 1 90 442 GLN A N 1
ATOM 3491 C CA . GLN A 1 442 ? -23.141 -23.781 18.031 1 90 442 GLN A CA 1
ATOM 3492 C C . GLN A 1 442 ? -22.281 -23.062 16.984 1 90 442 GLN A C 1
ATOM 3494 O O . GLN A 1 442 ? -21.891 -23.672 15.984 1 90 442 GLN A O 1
ATOM 3499 N N . PHE A 1 443 ? -22 -21.828 17.281 1 92.94 443 PHE A N 1
ATOM 3500 C CA . PHE A 1 443 ? -21.141 -21.062 16.391 1 92.94 443 PHE A CA 1
ATOM 3501 C C . PHE A 1 443 ? -19.781 -21.734 16.266 1 92.94 443 PHE A C 1
ATOM 3503 O O . PHE A 1 443 ? -19.281 -21.922 15.148 1 92.94 443 PHE A O 1
ATOM 3510 N N . TRP A 1 444 ? -19.203 -22.156 17.312 1 93.31 444 TRP A N 1
ATOM 3511 C CA . TRP A 1 444 ? -17.875 -22.75 17.312 1 93.31 444 TRP A CA 1
ATOM 3512 C C . TRP A 1 444 ? -17.891 -24.141 16.688 1 93.31 444 TRP A C 1
ATOM 3514 O O . TRP A 1 444 ? -16.953 -24.531 16 1 93.31 444 TRP A O 1
ATOM 3524 N N . LYS A 1 445 ? -18.938 -24.875 16.875 1 90.38 445 LYS A N 1
ATOM 3525 C CA . LYS A 1 445 ? -19.078 -26.188 16.25 1 90.38 445 LYS A CA 1
ATOM 3526 C C . LYS A 1 445 ? -19.188 -26.062 14.734 1 90.38 445 LYS A C 1
ATOM 3528 O O . LYS A 1 445 ? -18.578 -26.844 14 1 90.38 445 LYS A O 1
ATOM 3533 N N . ASP A 1 446 ? -19.953 -25.078 14.383 1 90.19 446 ASP A N 1
ATOM 3534 C CA . ASP A 1 446 ? -20.109 -24.859 12.953 1 90.19 446 ASP A CA 1
ATOM 3535 C C . ASP A 1 446 ? -18.781 -24.422 12.328 1 90.19 446 ASP A C 1
ATOM 3537 O O . ASP A 1 446 ? -18.453 -24.812 11.203 1 90.19 446 ASP A O 1
ATOM 3541 N N . LEU A 1 447 ? -18.047 -23.625 13.023 1 92.12 447 LEU A N 1
ATOM 3542 C CA . LEU A 1 447 ? -16.766 -23.156 12.5 1 92.12 447 LEU A CA 1
ATOM 3543 C C . LEU A 1 447 ? -15.773 -24.328 12.383 1 92.12 447 LEU A C 1
ATOM 3545 O O . LEU A 1 447 ? -14.969 -24.359 11.453 1 92.12 447 LEU A O 1
ATOM 3549 N N . THR A 1 448 ? -15.844 -25.172 13.305 1 90.94 448 THR A N 1
ATOM 3550 C CA . THR A 1 448 ? -14.992 -26.359 13.242 1 90.94 448 THR A CA 1
ATOM 3551 C C . THR A 1 448 ? -15.375 -27.234 12.055 1 90.94 448 THR A C 1
ATOM 3553 O O . THR A 1 448 ? -14.5 -27.781 11.375 1 90.94 448 THR A O 1
ATOM 3556 N N . ARG A 1 449 ? -16.625 -27.312 11.875 1 88.5 449 ARG A N 1
ATOM 3557 C CA . ARG A 1 449 ? -17.125 -28.062 10.727 1 88.5 449 ARG A CA 1
ATOM 3558 C C . ARG A 1 449 ? -16.656 -27.438 9.414 1 88.5 449 ARG A C 1
ATOM 3560 O O . ARG A 1 449 ? -16.172 -28.141 8.531 1 88.5 449 ARG A O 1
ATOM 3567 N N . VAL A 1 450 ? -16.75 -26.156 9.359 1 87.56 450 VAL A N 1
ATOM 3568 C CA . VAL A 1 450 ? -16.328 -25.438 8.164 1 87.56 450 VAL A CA 1
ATOM 3569 C C . VAL A 1 450 ? -14.836 -25.641 7.938 1 87.56 450 VAL A C 1
ATOM 3571 O O . VAL A 1 450 ? -14.391 -25.844 6.805 1 87.56 450 VAL A O 1
ATOM 3574 N N . SER A 1 451 ? -14.102 -25.547 8.969 1 90.19 451 SER A N 1
ATOM 3575 C CA . SER A 1 451 ? -12.656 -25.75 8.883 1 90.19 451 SER A CA 1
ATOM 3576 C C . SER A 1 451 ? -12.328 -27.156 8.359 1 90.19 451 SER A C 1
ATOM 3578 O O . SER A 1 451 ? -11.414 -27.312 7.551 1 90.19 451 SER A O 1
ATOM 3580 N N . GLY A 1 452 ? -13.031 -28.094 8.758 1 88.56 452 GLY A N 1
ATOM 3581 C CA . GLY A 1 452 ? -12.828 -29.453 8.297 1 88.56 452 GLY A CA 1
ATOM 3582 C C . GLY A 1 452 ? -13.148 -29.641 6.828 1 88.56 452 GLY A C 1
ATOM 3583 O O . GLY A 1 452 ? -12.469 -30.406 6.133 1 88.56 452 GLY A O 1
ATOM 3584 N N . ILE A 1 453 ? -14.078 -28.984 6.414 1 87.75 453 ILE A N 1
ATOM 3585 C CA . ILE A 1 453 ? -14.5 -29.094 5.023 1 87.75 453 ILE A CA 1
ATOM 3586 C C . ILE A 1 453 ? -13.516 -28.359 4.121 1 87.75 453 ILE A C 1
ATOM 3588 O O . ILE A 1 453 ? -13.18 -28.844 3.037 1 87.75 453 ILE A O 1
ATOM 3592 N N . LEU A 1 454 ? -13 -27.219 4.582 1 88.81 454 LEU A N 1
ATOM 3593 C CA . LEU A 1 454 ? -12.18 -26.359 3.73 1 88.81 454 LEU A CA 1
ATOM 3594 C C . LEU A 1 454 ? -10.719 -26.797 3.76 1 88.81 454 LEU A C 1
ATOM 3596 O O . LEU A 1 454 ? -9.961 -26.484 2.842 1 88.81 454 LEU A O 1
ATOM 3600 N N . ALA A 1 455 ? -10.32 -27.516 4.715 1 90.81 455 ALA A N 1
ATOM 3601 C CA . ALA A 1 455 ? -8.914 -27.844 4.922 1 90.81 455 ALA A CA 1
ATOM 3602 C C . ALA A 1 455 ? -8.352 -28.625 3.736 1 90.81 455 ALA A C 1
ATOM 3604 O O . ALA A 1 455 ? -7.328 -28.25 3.168 1 90.81 455 ALA A O 1
ATOM 3605 N N . PRO A 1 456 ? -9.023 -29.672 3.297 1 91.88 456 PRO A N 1
ATOM 3606 C CA . PRO A 1 456 ? -8.477 -30.422 2.16 1 91.88 456 PRO A CA 1
ATOM 3607 C C . PRO A 1 456 ? -8.414 -29.594 0.883 1 91.88 456 PRO A C 1
ATOM 3609 O O . PRO A 1 456 ? -7.477 -29.734 0.091 1 91.88 456 PRO A O 1
ATOM 3612 N N . LEU A 1 457 ? -9.391 -28.781 0.708 1 90.56 457 LEU A N 1
ATOM 3613 C CA . LEU A 1 457 ? -9.398 -27.922 -0.468 1 90.56 457 LEU A CA 1
ATOM 3614 C C . LEU A 1 457 ? -8.242 -26.922 -0.417 1 90.56 457 LEU A C 1
ATOM 3616 O O . LEU A 1 457 ? -7.66 -26.594 -1.449 1 90.56 457 LEU A O 1
ATOM 3620 N N . THR A 1 458 ? -7.969 -26.438 0.767 1 90.38 458 THR A N 1
ATOM 3621 C CA . THR A 1 458 ? -6.859 -25.5 0.935 1 90.38 458 THR A CA 1
ATOM 3622 C C . THR A 1 458 ? -5.527 -26.188 0.637 1 90.38 458 THR A C 1
ATOM 3624 O O . THR A 1 458 ? -4.66 -25.609 -0.017 1 90.38 458 THR A O 1
ATOM 3627 N N . VAL A 1 459 ? -5.398 -27.359 1.044 1 90.88 459 VAL A N 1
ATOM 3628 C CA . VAL A 1 459 ? -4.188 -28.125 0.765 1 90.88 459 VAL A CA 1
ATOM 3629 C C . VAL A 1 459 ? -4.051 -28.344 -0.74 1 90.88 459 VAL A C 1
ATOM 3631 O O . VAL A 1 459 ? -2.961 -28.188 -1.299 1 90.88 459 VAL A O 1
ATOM 3634 N N . ALA A 1 460 ? -5.133 -28.703 -1.323 1 92.69 460 ALA A N 1
ATOM 3635 C CA . ALA A 1 460 ? -5.141 -28.906 -2.768 1 92.69 460 ALA A CA 1
ATOM 3636 C C . ALA A 1 460 ? -4.738 -27.641 -3.512 1 92.69 460 ALA A C 1
ATOM 3638 O O . ALA A 1 460 ? -4.031 -27.703 -4.52 1 92.69 460 ALA A O 1
ATOM 3639 N N . ALA A 1 461 ? -5.242 -26.531 -3.021 1 89.94 461 ALA A N 1
ATOM 3640 C CA . ALA A 1 461 ? -4.887 -25.25 -3.639 1 89.94 461 ALA A CA 1
ATOM 3641 C C . ALA A 1 461 ? -3.381 -25.016 -3.58 1 89.94 461 ALA A C 1
ATOM 3643 O O . ALA A 1 461 ? -2.783 -24.531 -4.547 1 89.94 461 ALA A O 1
ATOM 3644 N N . HIS A 1 462 ? -2.752 -25.406 -2.553 1 88.88 462 HIS A N 1
ATOM 3645 C CA . HIS A 1 462 ? -1.32 -25.188 -2.383 1 88.88 462 HIS A CA 1
ATOM 3646 C C . HIS A 1 462 ? -0.51 -26.172 -3.221 1 88.88 462 HIS A C 1
ATOM 3648 O O . HIS A 1 462 ? 0.626 -25.875 -3.602 1 88.88 462 HIS A O 1
ATOM 3654 N N . ILE A 1 463 ? -1.098 -27.297 -3.545 1 90.25 463 ILE A N 1
ATOM 3655 C CA . ILE A 1 463 ? -0.437 -28.234 -4.445 1 90.25 463 ILE A CA 1
ATOM 3656 C C . ILE A 1 463 ? -0.482 -27.688 -5.875 1 90.25 463 ILE A C 1
ATOM 3658 O O . ILE A 1 463 ? 0.537 -27.672 -6.566 1 90.25 463 ILE A O 1
ATOM 3662 N N . THR A 1 464 ? -1.625 -27.25 -6.219 1 91.06 464 THR A N 1
ATOM 3663 C CA . THR A 1 464 ? -1.852 -26.891 -7.613 1 91.06 464 THR A CA 1
ATOM 3664 C C . THR A 1 464 ? -1.283 -25.5 -7.91 1 91.06 464 THR A C 1
ATOM 3666 O O . THR A 1 464 ? -1.114 -25.125 -9.078 1 91.06 464 THR A O 1
ATOM 3669 N N . GLU A 1 465 ? -0.937 -24.812 -6.91 1 86.62 465 GLU A N 1
ATOM 3670 C CA . GLU A 1 465 ? -0.359 -23.484 -7.105 1 86.62 465 GLU A CA 1
ATOM 3671 C C . GLU A 1 465 ? 1.165 -23.547 -7.059 1 86.62 465 GLU A C 1
ATOM 3673 O O . GLU A 1 465 ? 1.824 -22.5 -7.008 1 86.62 465 GLU A O 1
ATOM 3678 N N . GLY A 1 466 ? 1.703 -24.641 -7.074 1 82.31 466 GLY A N 1
ATOM 3679 C CA . GLY A 1 466 ? 3.152 -24.75 -7.113 1 82.31 466 GLY A CA 1
ATOM 3680 C C . GLY A 1 466 ? 3.764 -24.156 -8.367 1 82.31 466 GLY A C 1
ATOM 3681 O O . GLY A 1 466 ? 3.062 -23.922 -9.359 1 82.31 466 GLY A O 1
ATOM 3682 N N . ALA A 1 467 ? 5.008 -23.922 -8.422 1 76.69 467 ALA A N 1
ATOM 3683 C CA . ALA A 1 467 ? 5.688 -23.281 -9.547 1 76.69 467 ALA A CA 1
ATOM 3684 C C . ALA A 1 467 ? 5.629 -24.156 -10.797 1 76.69 467 ALA A C 1
ATOM 3686 O O . ALA A 1 467 ? 5.453 -23.656 -11.906 1 76.69 467 ALA A O 1
ATOM 3687 N N . THR A 1 468 ? 5.816 -25.484 -10.508 1 85.38 468 THR A N 1
ATOM 3688 C CA . THR A 1 468 ? 5.824 -26.422 -11.625 1 85.38 468 THR A CA 1
ATOM 3689 C C . THR A 1 468 ? 4.906 -27.609 -11.336 1 85.38 468 THR A C 1
ATOM 3691 O O . THR A 1 468 ? 5.324 -28.766 -11.43 1 85.38 468 THR A O 1
ATOM 3694 N N . THR A 1 469 ? 3.672 -27.281 -11.172 1 92.25 469 THR A N 1
ATOM 3695 C CA . THR A 1 469 ? 2.713 -28.344 -10.898 1 92.25 469 THR A CA 1
ATOM 3696 C C . THR A 1 469 ? 2.529 -29.234 -12.133 1 92.25 469 THR A C 1
ATOM 3698 O O . THR A 1 469 ? 2.195 -28.734 -13.211 1 92.25 469 THR A O 1
ATOM 3701 N N . ARG A 1 470 ? 2.729 -30.484 -11.922 1 94.81 470 ARG A N 1
ATOM 3702 C CA . ARG A 1 470 ? 2.623 -31.453 -13.016 1 94.81 470 ARG A CA 1
ATOM 3703 C C . ARG A 1 470 ? 1.213 -32.031 -13.102 1 94.81 470 ARG A C 1
ATOM 3705 O O . ARG A 1 470 ? 0.413 -31.859 -12.18 1 94.81 470 ARG A O 1
ATOM 3712 N N . LEU A 1 471 ? 0.98 -32.719 -14.172 1 95.94 471 LEU A N 1
ATOM 3713 C CA . LEU A 1 471 ? -0.334 -33.312 -14.406 1 95.94 471 LEU A CA 1
ATOM 3714 C C . LEU A 1 471 ? -0.607 -34.438 -13.414 1 95.94 471 LEU A C 1
ATOM 3716 O O . LEU A 1 471 ? -1.755 -34.688 -13.031 1 95.94 471 LEU A O 1
ATOM 3720 N N . ASP A 1 472 ? 0.41 -35.188 -13 1 95.5 472 ASP A N 1
ATOM 3721 C CA . ASP A 1 472 ? 0.193 -36.281 -12.047 1 95.5 472 ASP A CA 1
ATOM 3722 C C . ASP A 1 472 ? -0.228 -35.75 -10.68 1 95.5 472 ASP A C 1
ATOM 3724 O O . ASP A 1 472 ? -1.08 -36.312 -10.008 1 95.5 472 ASP A O 1
ATOM 3728 N N . GLN A 1 473 ? 0.382 -34.656 -10.305 1 94.12 473 GLN A N 1
ATOM 3729 C CA . GLN A 1 473 ? 0.005 -34 -9.047 1 94.12 473 GLN A CA 1
ATOM 3730 C C . GLN A 1 473 ? -1.469 -33.625 -9.047 1 94.12 473 GLN A C 1
ATOM 3732 O O . GLN A 1 473 ? -2.164 -33.781 -8.047 1 94.12 473 GLN A O 1
ATOM 3737 N N . VAL A 1 474 ? -1.885 -33.125 -10.18 1 95.19 474 VAL A N 1
ATOM 3738 C CA . VAL A 1 474 ? -3.27 -32.688 -10.32 1 95.19 474 VAL A CA 1
ATOM 3739 C C . VAL A 1 474 ? -4.207 -33.875 -10.227 1 95.19 474 VAL A C 1
ATOM 3741 O O . VAL A 1 474 ? -5.164 -33.875 -9.445 1 95.19 474 VAL A O 1
ATOM 3744 N N . ALA A 1 475 ? -3.922 -34.906 -10.992 1 94.81 475 ALA A N 1
ATOM 3745 C CA . ALA A 1 475 ? -4.785 -36.062 -11.039 1 94.81 475 ALA A CA 1
ATOM 3746 C C . ALA A 1 475 ? -4.855 -36.75 -9.68 1 94.81 475 ALA A C 1
ATOM 3748 O O . ALA A 1 475 ? -5.93 -37.156 -9.234 1 94.81 475 ALA A O 1
ATOM 3749 N N . LEU A 1 476 ? -3.76 -36.875 -9.062 1 94 476 LEU A N 1
ATOM 3750 C CA . LEU A 1 476 ? -3.721 -37.5 -7.742 1 94 476 LEU A CA 1
ATOM 3751 C C . LEU A 1 476 ? -4.473 -36.656 -6.719 1 94 476 LEU A C 1
ATOM 3753 O O . LEU A 1 476 ? -5.145 -37.188 -5.84 1 94 476 LEU A O 1
ATOM 3757 N N . THR A 1 477 ? -4.301 -35.375 -6.828 1 93.81 477 THR A N 1
ATOM 3758 C CA . THR A 1 477 ? -5.012 -34.469 -5.93 1 93.81 477 THR A CA 1
ATOM 3759 C C . THR A 1 477 ? -6.52 -34.594 -6.109 1 93.81 477 THR A C 1
ATOM 3761 O O . THR A 1 477 ? -7.262 -34.688 -5.133 1 93.81 477 THR A O 1
ATOM 3764 N N . TYR A 1 478 ? -6.977 -34.625 -7.371 1 93.88 478 TYR A N 1
ATOM 3765 C CA . TYR A 1 478 ? -8.398 -34.844 -7.648 1 93.88 478 TYR A CA 1
ATOM 3766 C C . TYR A 1 478 ? -8.875 -36.188 -7.078 1 93.88 478 TYR A C 1
ATOM 3768 O O . TYR A 1 478 ? -9.945 -36.25 -6.473 1 93.88 478 TYR A O 1
ATOM 3776 N N . GLY A 1 479 ? -8.055 -37.188 -7.273 1 92.88 479 GLY A N 1
ATOM 3777 C CA . GLY A 1 479 ? -8.398 -38.5 -6.727 1 92.88 479 GLY A CA 1
ATOM 3778 C C . GLY A 1 479 ? -8.523 -38.5 -5.215 1 92.88 479 GLY A C 1
ATOM 3779 O O . GLY A 1 479 ? -9.469 -39.031 -4.664 1 92.88 479 GLY A O 1
ATOM 3780 N N . ASN A 1 480 ? -7.562 -37.844 -4.598 1 92.19 480 ASN A N 1
ATOM 3781 C CA . ASN A 1 480 ? -7.566 -37.781 -3.139 1 92.19 480 ASN A CA 1
ATOM 3782 C C . ASN A 1 480 ? -8.758 -37 -2.611 1 92.19 480 ASN A C 1
ATOM 3784 O O . ASN A 1 480 ? -9.367 -37.375 -1.608 1 92.19 480 ASN A O 1
ATOM 3788 N N . LEU A 1 481 ? -9.016 -35.906 -3.256 1 93.25 481 LEU A N 1
ATOM 3789 C CA . LEU A 1 481 ? -10.148 -35.094 -2.836 1 93.25 481 LEU A CA 1
ATOM 3790 C C . LEU A 1 481 ? -11.461 -35.844 -3.012 1 93.25 481 LEU A C 1
ATOM 3792 O O . LEU A 1 481 ? -12.336 -35.781 -2.145 1 93.25 481 LEU A O 1
ATOM 3796 N N . TYR A 1 482 ? -11.57 -36.5 -4.121 1 93.5 482 TYR A N 1
ATOM 3797 C CA . TYR A 1 482 ? -12.766 -37.281 -4.34 1 93.5 482 TYR A CA 1
ATOM 3798 C C . TYR A 1 482 ? -12.922 -38.344 -3.258 1 93.5 482 TYR A C 1
ATOM 3800 O O . TYR A 1 482 ? -14.031 -38.594 -2.764 1 93.5 482 TYR A O 1
ATOM 3808 N N . ARG A 1 483 ? -11.859 -38.969 -2.926 1 91.19 483 ARG A N 1
ATOM 3809 C CA . ARG A 1 483 ? -11.875 -39.969 -1.868 1 91.19 483 ARG A CA 1
ATOM 3810 C C . ARG A 1 483 ? -12.336 -39.375 -0.545 1 91.19 483 ARG A C 1
ATOM 3812 O O . ARG A 1 483 ? -13.195 -39.938 0.135 1 91.19 483 ARG A O 1
ATOM 3819 N N . ILE A 1 484 ? -11.812 -38.281 -0.17 1 91.31 484 ILE A N 1
ATOM 3820 C CA . ILE A 1 484 ? -12.086 -37.625 1.104 1 91.31 484 ILE A CA 1
ATOM 3821 C C . ILE A 1 484 ? -13.555 -37.188 1.159 1 91.31 484 ILE A C 1
ATOM 3823 O O . ILE A 1 484 ? -14.258 -37.5 2.131 1 91.31 484 ILE A O 1
ATOM 3827 N N . TYR A 1 485 ? -14.062 -36.594 0.165 1 92.75 485 TYR A N 1
ATOM 3828 C CA . TYR A 1 485 ? -15.383 -35.969 0.216 1 92.75 485 TYR A CA 1
ATOM 3829 C C . TYR A 1 485 ? -16.469 -37 -0.076 1 92.75 485 TYR A C 1
ATOM 3831 O O . TYR A 1 485 ? -17.625 -36.844 0.345 1 92.75 485 TYR A O 1
ATOM 3839 N N . SER A 1 486 ? -16.109 -38.031 -0.814 1 91.19 486 SER A N 1
ATOM 3840 C CA . SER A 1 486 ? -17.078 -39.094 -1.061 1 91.19 486 SER A CA 1
ATOM 3841 C C . SER A 1 486 ? -17.359 -39.875 0.213 1 91.19 486 SER A C 1
ATOM 3843 O O . SER A 1 486 ? -18.406 -40.531 0.319 1 91.19 486 SER A O 1
ATOM 3845 N N . GLN A 1 487 ? -16.5 -39.75 1.154 1 88.38 487 GLN A N 1
ATOM 3846 C CA . GLN A 1 487 ? -16.641 -40.531 2.387 1 88.38 487 GLN A CA 1
ATOM 3847 C C . GLN A 1 487 ? -17.328 -39.688 3.473 1 88.38 487 GLN A C 1
ATOM 3849 O O . GLN A 1 487 ? -17.531 -40.188 4.586 1 88.38 487 GLN A O 1
ATOM 3854 N N . LEU A 1 488 ? -17.578 -38.531 3.092 1 89.19 488 LEU A N 1
ATOM 3855 C CA . LEU A 1 488 ? -18.281 -37.719 4.082 1 89.19 488 LEU A CA 1
ATOM 3856 C C . LEU A 1 488 ? -19.672 -38.281 4.336 1 89.19 488 LEU A C 1
ATOM 3858 O O . LEU A 1 488 ? -20.359 -38.688 3.4 1 89.19 488 LEU A O 1
ATOM 3862 N N . ASP A 1 489 ? -20 -38.438 5.66 1 84.44 489 ASP A N 1
ATOM 3863 C CA . ASP A 1 489 ? -21.281 -39.031 6.035 1 84.44 489 ASP A CA 1
ATOM 3864 C C . ASP A 1 489 ? -22.047 -38.125 6.98 1 84.44 489 ASP A C 1
ATOM 3866 O O . ASP A 1 489 ? -21.562 -37.031 7.34 1 84.44 489 ASP A O 1
ATOM 3870 N N . GLY A 1 490 ? -23.297 -38.406 7.152 1 82 490 GLY A N 1
ATOM 3871 C CA . GLY A 1 490 ? -24.109 -37.656 8.102 1 82 490 GLY A CA 1
ATOM 3872 C C . GLY A 1 490 ? -24.578 -36.344 7.559 1 82 490 GLY A C 1
ATOM 3873 O O . GLY A 1 490 ? -25.094 -36.25 6.441 1 82 490 GLY A O 1
ATOM 3874 N N . GLU A 1 491 ? -24.359 -35.312 8.367 1 79.5 491 GLU A N 1
ATOM 3875 C CA . GLU A 1 491 ? -24.828 -33.969 8.055 1 79.5 491 GLU A CA 1
ATOM 3876 C C . GLU A 1 491 ? -24.031 -33.375 6.91 1 79.5 491 GLU A C 1
ATOM 3878 O O . GLU A 1 491 ? -24.516 -32.438 6.23 1 79.5 491 GLU A O 1
ATOM 3883 N N . ASP A 1 492 ? -22.922 -34 6.629 1 86.5 492 ASP A N 1
ATOM 3884 C CA . ASP A 1 492 ? -22.047 -33.406 5.633 1 86.5 492 ASP A CA 1
ATOM 3885 C C . ASP A 1 492 ? -22.156 -34.156 4.301 1 86.5 492 ASP A C 1
ATOM 3887 O O . ASP A 1 492 ? -21.438 -33.844 3.35 1 86.5 492 ASP A O 1
ATOM 3891 N N . MET A 1 493 ? -23.078 -35.062 4.16 1 88.62 493 MET A N 1
ATOM 3892 C CA . MET A 1 493 ? -23.234 -35.844 2.943 1 88.62 493 MET A CA 1
ATOM 3893 C C . MET A 1 493 ? -23.594 -34.969 1.761 1 88.62 493 MET A C 1
ATOM 3895 O O . MET A 1 493 ? -23.047 -35.125 0.667 1 88.62 493 MET A O 1
ATOM 3899 N N . PRO A 1 494 ? -24.484 -34.031 2.035 1 86.19 494 PRO A N 1
ATOM 3900 C CA . PRO A 1 494 ? -24.812 -33.156 0.899 1 86.19 494 PRO A CA 1
ATOM 3901 C C . PRO A 1 494 ? -23.625 -32.312 0.426 1 86.19 494 PRO A C 1
ATOM 3903 O O . PRO A 1 494 ? -23.484 -32.062 -0.771 1 86.19 494 PRO A O 1
ATOM 3906 N N . VAL A 1 495 ? -22.812 -31.984 1.298 1 88.25 495 VAL A N 1
ATOM 3907 C CA . VAL A 1 495 ? -21.609 -31.219 0.955 1 88.25 495 VAL A CA 1
ATOM 3908 C C . VAL A 1 495 ? -20.672 -32.062 0.105 1 88.25 495 VAL A C 1
ATOM 3910 O O . VAL A 1 495 ? -20.156 -31.609 -0.91 1 88.25 495 VAL A O 1
ATOM 3913 N N . GLY A 1 496 ? -20.531 -33.281 0.513 1 90.94 496 GLY A N 1
ATOM 3914 C CA . GLY A 1 496 ? -19.688 -34.188 -0.236 1 90.94 496 GLY A CA 1
ATOM 3915 C C . GLY A 1 496 ? -20.188 -34.438 -1.646 1 90.94 496 GLY A C 1
ATOM 3916 O O . GLY A 1 496 ? -19.406 -34.531 -2.59 1 90.94 496 GLY A O 1
ATOM 3917 N N . LYS A 1 497 ? -21.438 -34.531 -1.755 1 90.56 497 LYS A N 1
ATOM 3918 C CA . LYS A 1 497 ? -22.047 -34.781 -3.062 1 90.56 497 LYS A CA 1
ATOM 3919 C C . LYS A 1 497 ? -21.812 -33.594 -4.008 1 90.56 497 LYS A C 1
ATOM 3921 O O . LYS A 1 497 ? -21.469 -33.781 -5.176 1 90.56 497 LYS A O 1
ATOM 3926 N N . VAL A 1 498 ? -22.031 -32.438 -3.49 1 88.81 498 VAL A N 1
ATOM 3927 C CA . VAL A 1 498 ? -21.875 -31.25 -4.305 1 88.81 498 VAL A CA 1
ATOM 3928 C C . VAL A 1 498 ? -20.422 -31.125 -4.773 1 88.81 498 VAL A C 1
ATOM 3930 O O . VAL A 1 498 ? -20.172 -30.828 -5.938 1 88.81 498 VAL A O 1
ATOM 3933 N N . ILE A 1 499 ? -19.5 -31.375 -3.916 1 91.06 499 ILE A N 1
ATOM 3934 C CA . ILE A 1 499 ? -18.094 -31.234 -4.23 1 91.06 499 ILE A CA 1
ATOM 3935 C C . ILE A 1 499 ? -17.672 -32.312 -5.219 1 91.06 499 ILE A C 1
ATOM 3937 O O . ILE A 1 499 ? -16.953 -32.062 -6.184 1 91.06 499 ILE A O 1
ATOM 3941 N N . CYS A 1 500 ? -18.141 -33.5 -5.023 1 93.25 500 CYS A N 1
ATOM 3942 C CA . CYS A 1 500 ? -17.812 -34.594 -5.918 1 93.25 500 CYS A CA 1
ATOM 3943 C C . CYS A 1 500 ? -18.375 -34.344 -7.312 1 93.25 500 CYS A C 1
ATOM 3945 O O . CYS A 1 500 ? -17.719 -34.656 -8.312 1 93.25 500 CYS A O 1
ATOM 3947 N N . GLU A 1 501 ? -19.562 -33.812 -7.32 1 90.88 501 GLU A N 1
ATOM 3948 C CA . GLU A 1 501 ? -20.141 -33.5 -8.617 1 90.88 501 GLU A CA 1
ATOM 3949 C C . GLU A 1 501 ? -19.328 -32.406 -9.32 1 90.88 501 GLU A C 1
ATOM 3951 O O . GLU A 1 501 ? -19.172 -32.438 -10.547 1 90.88 501 GLU A O 1
ATOM 3956 N N . SER A 1 502 ? -18.906 -31.5 -8.562 1 90.31 502 SER A N 1
ATOM 3957 C CA . SER A 1 502 ? -18.062 -30.438 -9.117 1 90.31 502 SER A CA 1
ATOM 3958 C C . SER A 1 502 ? -16.766 -31 -9.664 1 90.31 502 SER A C 1
ATOM 3960 O O . SER A 1 502 ? -16.312 -30.609 -10.742 1 90.31 502 SER A O 1
ATOM 3962 N N . PHE A 1 503 ? -16.156 -31.938 -8.953 1 91.19 503 PHE A N 1
ATOM 3963 C CA . PHE A 1 503 ? -14.922 -32.562 -9.406 1 91.19 503 PHE A CA 1
ATOM 3964 C C . PHE A 1 503 ? -15.148 -33.312 -10.719 1 91.19 503 PHE A C 1
ATOM 3966 O O . PHE A 1 503 ? -14.336 -33.219 -11.641 1 91.19 503 PHE A O 1
ATOM 3973 N N . GLU A 1 504 ? -16.234 -33.969 -10.734 1 90.06 504 GLU A N 1
ATOM 3974 C CA . GLU A 1 504 ? -16.531 -34.75 -11.93 1 90.06 504 GLU A CA 1
ATOM 3975 C C . GLU A 1 504 ? -16.734 -33.844 -13.141 1 90.06 504 GLU A C 1
ATOM 3977 O O . GLU A 1 504 ? -16.281 -34.156 -14.242 1 90.06 504 GLU A O 1
ATOM 3982 N N . ARG A 1 505 ? -17.391 -32.781 -12.93 1 85.56 505 ARG A N 1
ATOM 3983 C CA . ARG A 1 505 ? -17.625 -31.844 -14.008 1 85.56 505 ARG A CA 1
ATOM 3984 C C . ARG A 1 505 ? -16.328 -31.234 -14.523 1 85.56 505 ARG A C 1
ATOM 3986 O O . ARG A 1 505 ? -16.109 -31.141 -15.727 1 85.56 505 ARG A O 1
ATOM 3993 N N . ARG A 1 506 ? -15.469 -30.875 -13.664 1 86.62 506 ARG A N 1
ATOM 3994 C CA . ARG A 1 506 ? -14.203 -30.25 -14.039 1 86.62 506 ARG A CA 1
ATOM 3995 C C . ARG A 1 506 ? -13.25 -31.266 -14.648 1 86.62 506 ARG A C 1
ATOM 3997 O O . ARG A 1 506 ? -12.469 -30.953 -15.539 1 86.62 506 ARG A O 1
ATOM 4004 N N . TRP A 1 507 ? -13.258 -32.438 -14.094 1 89.38 507 TRP A N 1
ATOM 4005 C CA . TRP A 1 507 ? -12.477 -33.562 -14.656 1 89.38 507 TRP A CA 1
ATOM 4006 C C . TRP A 1 507 ? -12.922 -33.875 -16.078 1 89.38 507 TRP A C 1
ATOM 4008 O O . TRP A 1 507 ? -12.094 -34.125 -16.953 1 89.38 507 TRP A O 1
ATOM 4018 N N . ALA A 1 508 ? -14.188 -33.812 -16.266 1 83.69 508 ALA A N 1
ATOM 4019 C CA . ALA A 1 508 ? -14.758 -34.125 -17.562 1 83.69 508 ALA A CA 1
ATOM 4020 C C . ALA A 1 508 ? -14.352 -33.094 -18.609 1 83.69 508 ALA A C 1
ATOM 4022 O O . ALA A 1 508 ? -14.234 -33.438 -19.797 1 83.69 508 ALA A O 1
ATOM 4023 N N . SER A 1 509 ? -14.109 -31.906 -18.188 1 77.38 509 SER A N 1
ATOM 4024 C CA . SER A 1 509 ? -13.773 -30.828 -19.109 1 77.38 509 SER A CA 1
ATOM 4025 C C . SER A 1 509 ? -12.281 -30.828 -19.453 1 77.38 509 SER A C 1
ATOM 4027 O O . SER A 1 509 ? -11.852 -30.172 -20.391 1 77.38 509 SER A O 1
ATOM 4029 N N . GLY A 1 510 ? -11.484 -31.656 -18.781 1 82 510 GLY A N 1
ATOM 4030 C CA . GLY A 1 510 ? -10.047 -31.688 -19 1 82 510 GLY A CA 1
ATOM 4031 C C . GLY A 1 510 ? -9.609 -32.719 -20.016 1 82 510 GLY A C 1
ATOM 4032 O O . GLY A 1 510 ? -10.391 -33.594 -20.406 1 82 510 GLY A O 1
ATOM 4033 N N . ASP A 1 511 ? -8.391 -32.5 -20.547 1 87.19 511 ASP A N 1
ATOM 4034 C CA . ASP A 1 511 ? -7.746 -33.531 -21.375 1 87.19 511 ASP A CA 1
ATOM 4035 C C . ASP A 1 511 ? -7.305 -34.719 -20.547 1 87.19 511 ASP A C 1
ATOM 4037 O O . ASP A 1 511 ? -6.164 -34.781 -20.078 1 87.19 511 ASP A O 1
ATOM 4041 N N . GLN A 1 512 ? -8.07 -35.781 -20.422 1 90.62 512 GLN A N 1
ATOM 4042 C CA . GLN A 1 512 ? -7.938 -36.812 -19.422 1 90.62 512 GLN A CA 1
ATOM 4043 C C . GLN A 1 512 ? -6.766 -37.75 -19.734 1 90.62 512 GLN A C 1
ATOM 4045 O O . GLN A 1 512 ? -6.047 -38.188 -18.844 1 90.62 512 GLN A O 1
ATOM 4050 N N . ASP A 1 513 ? -6.512 -38.062 -21.016 1 91.75 513 ASP A N 1
ATOM 4051 C CA . ASP A 1 513 ? -5.5 -39.031 -21.391 1 91.75 513 ASP A CA 1
ATOM 4052 C C . ASP A 1 513 ? -4.125 -38.625 -20.859 1 91.75 513 ASP A C 1
ATOM 4054 O O . ASP A 1 513 ? -3.469 -39.406 -20.172 1 91.75 513 ASP A O 1
ATOM 4058 N N . PRO A 1 514 ? -3.762 -37.406 -21.188 1 94.44 514 PRO A N 1
ATOM 4059 C CA . PRO A 1 514 ? -2.467 -37 -20.625 1 94.44 514 PRO A CA 1
ATOM 4060 C C . PRO A 1 514 ? -2.453 -37 -19.109 1 94.44 514 PRO A C 1
ATOM 4062 O O . PRO A 1 514 ? -1.429 -37.312 -18.484 1 94.44 514 PRO A O 1
ATOM 4065 N N . LEU A 1 515 ? -3.535 -36.656 -18.438 1 94.75 515 LEU A N 1
ATOM 4066 C CA . LEU A 1 515 ? -3.635 -36.688 -16.984 1 94.75 515 LEU A CA 1
ATOM 4067 C C . LEU A 1 515 ? -3.469 -38.094 -16.438 1 94.75 515 LEU A C 1
ATOM 4069 O O . LEU A 1 515 ? -2.73 -38.281 -15.469 1 94.75 515 LEU A O 1
ATOM 4073 N N . ILE A 1 516 ? -4.109 -39 -17.016 1 94.75 516 ILE A N 1
ATOM 4074 C CA . ILE A 1 516 ? -4.062 -40.375 -16.594 1 94.75 516 ILE A CA 1
ATOM 4075 C C . ILE A 1 516 ? -2.664 -40.938 -16.828 1 94.75 516 ILE A C 1
ATOM 4077 O O . ILE A 1 516 ? -2.105 -41.625 -15.961 1 94.75 516 ILE A O 1
ATOM 4081 N N . LEU A 1 517 ? -2.131 -40.656 -17.984 1 96.31 517 LEU A N 1
ATOM 4082 C CA . LEU A 1 517 ? -0.798 -41.156 -18.297 1 96.31 517 LEU A CA 1
ATOM 4083 C C . LEU A 1 517 ? 0.244 -40.562 -17.359 1 96.31 517 LEU A C 1
ATOM 4085 O O . LEU A 1 517 ? 1.237 -41.219 -17.031 1 96.31 517 LEU A O 1
ATOM 4089 N N . ALA A 1 518 ? 0.03 -39.344 -16.969 1 97.25 518 ALA A N 1
ATOM 4090 C CA . ALA A 1 518 ? 0.966 -38.719 -16.031 1 97.25 518 ALA A CA 1
ATOM 4091 C C . ALA A 1 518 ? 1.045 -39.5 -14.734 1 97.25 518 ALA A C 1
ATOM 4093 O O . ALA A 1 518 ? 2.125 -39.688 -14.164 1 97.25 518 ALA A O 1
ATOM 4094 N N . VAL A 1 519 ? -0.08 -39.938 -14.258 1 96.44 519 VAL A N 1
ATOM 4095 C CA . VAL A 1 519 ? -0.096 -40.781 -13.055 1 96.44 519 VAL A CA 1
ATOM 4096 C C . VAL A 1 519 ? 0.617 -42.094 -13.328 1 96.44 519 VAL A C 1
ATOM 4098 O O . VAL A 1 519 ? 1.423 -42.562 -12.516 1 96.44 519 VAL A O 1
ATOM 4101 N N . PHE A 1 520 ? 0.35 -42.656 -14.492 1 96.75 520 PHE A N 1
ATOM 4102 C CA . PHE A 1 520 ? 0.952 -43.938 -14.883 1 96.75 520 PHE A CA 1
ATOM 4103 C C . PHE A 1 520 ? 2.469 -43.812 -14.961 1 96.75 520 PHE A C 1
ATOM 4105 O O . PHE A 1 520 ? 3.191 -44.719 -14.578 1 96.75 520 PHE A O 1
ATOM 4112 N N . PHE A 1 521 ? 2.934 -42.75 -15.469 1 97.5 521 PHE A N 1
ATOM 4113 C CA . PHE A 1 521 ? 4.359 -42.562 -15.703 1 97.5 521 PHE A CA 1
ATOM 4114 C C . PHE A 1 521 ? 5.07 -42.156 -14.422 1 97.5 521 PHE A C 1
ATOM 4116 O O . PHE A 1 521 ? 6.289 -41.938 -14.422 1 97.5 521 PHE A O 1
ATOM 4123 N N . ASN A 1 522 ? 4.301 -41.875 -13.383 1 95.81 522 ASN A N 1
ATOM 4124 C CA . ASN A 1 522 ? 4.941 -41.781 -12.07 1 95.81 522 ASN A CA 1
ATOM 4125 C C . ASN A 1 522 ? 5.457 -43.125 -11.594 1 95.81 522 ASN A C 1
ATOM 4127 O O . ASN A 1 522 ? 4.672 -44 -11.242 1 95.81 522 ASN A O 1
ATOM 4131 N N . PRO A 1 523 ? 6.723 -43.25 -11.562 1 94.44 523 PRO A N 1
ATOM 4132 C CA . PRO A 1 523 ? 7.273 -44.594 -11.32 1 94.44 523 PRO A CA 1
ATOM 4133 C C . PRO A 1 523 ? 6.969 -45.094 -9.914 1 94.44 523 PRO A C 1
ATOM 4135 O O . PRO A 1 523 ? 7.074 -46.312 -9.656 1 94.44 523 PRO A O 1
ATOM 4138 N N . TYR A 1 524 ? 6.605 -44.281 -9.062 1 92.25 524 TYR A N 1
ATOM 4139 C CA . TYR A 1 524 ? 6.297 -44.688 -7.699 1 92.25 524 TYR A CA 1
ATOM 4140 C C . TYR A 1 524 ? 4.871 -45.219 -7.602 1 92.25 524 TYR A C 1
ATOM 4142 O O . TYR A 1 524 ? 4.52 -45.906 -6.641 1 92.25 524 TYR A O 1
ATOM 4150 N N . ILE A 1 525 ? 4.035 -44.906 -8.555 1 92.94 525 ILE A N 1
ATOM 4151 C CA . ILE A 1 525 ? 2.623 -45.25 -8.508 1 92.94 525 ILE A CA 1
ATOM 4152 C C . ILE A 1 525 ? 2.297 -46.25 -9.633 1 92.94 525 ILE A C 1
ATOM 4154 O O . ILE A 1 525 ? 1.728 -47.312 -9.398 1 92.94 525 ILE A O 1
ATOM 4158 N N . ARG A 1 526 ? 2.695 -45.812 -10.938 1 93.12 526 ARG A N 1
ATOM 4159 C CA . ARG A 1 526 ? 2.41 -46.594 -12.141 1 93.12 526 ARG A CA 1
ATOM 4160 C C . ARG A 1 526 ? 0.914 -46.844 -12.281 1 93.12 526 ARG A C 1
ATOM 4162 O O . ARG A 1 526 ? 0.109 -45.906 -12.234 1 93.12 526 ARG A O 1
ATOM 4169 N N . GLY A 1 527 ? 0.459 -48.062 -12.398 1 90.19 527 GLY A N 1
ATOM 4170 C CA . GLY A 1 527 ? -0.955 -48.375 -12.539 1 90.19 527 GLY A CA 1
ATOM 4171 C C . GLY A 1 527 ? -1.587 -48.875 -11.266 1 90.19 527 GLY A C 1
ATOM 4172 O O . GLY A 1 527 ? -2.742 -49.312 -11.266 1 90.19 527 GLY A O 1
ATOM 4173 N N . ASP A 1 528 ? -0.978 -48.719 -10.133 1 88.12 528 ASP A N 1
ATOM 4174 C CA . ASP A 1 528 ? -1.39 -49.375 -8.883 1 88.12 528 ASP A CA 1
ATOM 4175 C C . ASP A 1 528 ? -2.68 -48.75 -8.352 1 88.12 528 ASP A C 1
ATOM 4177 O O . ASP A 1 528 ? -3.471 -49.406 -7.688 1 88.12 528 ASP A O 1
ATOM 4181 N N . LEU A 1 529 ? -2.881 -47.5 -8.633 1 90.56 529 LEU A N 1
ATOM 4182 C CA . LEU A 1 529 ? -4.02 -46.812 -8.039 1 90.56 529 LEU A CA 1
ATOM 4183 C C . LEU A 1 529 ? -5.246 -46.906 -8.938 1 90.56 529 LEU A C 1
ATOM 4185 O O . LEU A 1 529 ? -6.359 -46.594 -8.508 1 90.56 529 LEU A O 1
ATOM 4189 N N . PHE A 1 530 ? -5.051 -47.344 -10.172 1 93.25 530 PHE A N 1
ATOM 4190 C CA . PHE A 1 530 ? -6.168 -47.406 -11.102 1 93.25 530 PHE A CA 1
ATOM 4191 C C . PHE A 1 530 ? -7.105 -48.531 -10.766 1 93.25 530 PHE A C 1
ATOM 4193 O O . PHE A 1 530 ? -6.672 -49.562 -10.211 1 93.25 530 PHE A O 1
ATOM 4200 N N . ASP A 1 531 ? -8.328 -48.344 -11.008 1 90.94 531 ASP A N 1
ATOM 4201 C CA . ASP A 1 531 ? -9.312 -49.375 -10.805 1 90.94 531 ASP A CA 1
ATOM 4202 C C . ASP A 1 531 ? -9.258 -50.406 -11.938 1 90.94 531 ASP A C 1
ATOM 4204 O O . ASP A 1 531 ? -9.688 -50.125 -13.055 1 90.94 531 ASP A O 1
ATOM 4208 N N . LYS A 1 532 ? -8.844 -51.594 -11.641 1 87.75 532 LYS A N 1
ATOM 4209 C CA . LYS A 1 532 ? -8.656 -52.625 -12.648 1 87.75 532 LYS A CA 1
ATOM 4210 C C . LYS A 1 532 ? -9.93 -53.438 -12.844 1 87.75 532 LYS A C 1
ATOM 4212 O O . LYS A 1 532 ? -10.008 -54.281 -13.742 1 87.75 532 LYS A O 1
ATOM 4217 N N . ALA A 1 533 ? -10.938 -53.156 -12.062 1 83.31 533 ALA A N 1
ATOM 4218 C CA . ALA A 1 533 ? -12.172 -53.938 -12.109 1 83.31 533 ALA A CA 1
ATOM 4219 C C . ALA A 1 533 ? -12.906 -53.719 -13.438 1 83.31 533 ALA A C 1
ATOM 4221 O O . ALA A 1 533 ? -13.562 -54.625 -13.945 1 83.31 533 ALA A O 1
ATOM 4222 N N . SER A 1 534 ? -12.828 -52.562 -13.961 1 78 534 SER A N 1
ATOM 4223 C CA . SER A 1 534 ? -13.523 -52.281 -15.211 1 78 534 SER A CA 1
ATOM 4224 C C . SER A 1 534 ? -12.844 -52.938 -16.391 1 78 534 SER A C 1
ATOM 4226 O O . SER A 1 534 ? -13.453 -53.094 -17.453 1 78 534 SER A O 1
ATOM 4228 N N . GLY A 1 535 ? -11.516 -53.25 -16.25 1 82.56 535 GLY A N 1
ATOM 4229 C CA . GLY A 1 535 ? -10.766 -53.906 -17.328 1 82.56 535 GLY A CA 1
ATOM 4230 C C . GLY A 1 535 ? -10 -52.906 -18.188 1 82.56 535 GLY A C 1
ATOM 4231 O O . GLY A 1 535 ? -9.078 -53.281 -18.906 1 82.56 535 GLY A O 1
ATOM 4232 N N . ASP A 1 536 ? -10.398 -51.656 -18.172 1 85.38 536 ASP A N 1
ATOM 4233 C CA . ASP A 1 536 ? -9.82 -50.625 -19.031 1 85.38 536 ASP A CA 1
ATOM 4234 C C . ASP A 1 536 ? -8.367 -50.344 -18.656 1 85.38 536 ASP A C 1
ATOM 4236 O O . ASP A 1 536 ? -7.57 -49.938 -19.484 1 85.38 536 ASP A O 1
ATOM 4240 N N . PHE A 1 537 ? -8 -50.656 -17.438 1 91.44 537 PHE A N 1
ATOM 4241 C CA . PHE A 1 537 ? -6.684 -50.25 -16.969 1 91.44 537 PHE A CA 1
ATOM 4242 C C . PHE A 1 537 ? -5.789 -51.469 -16.766 1 91.44 537 PHE A C 1
ATOM 4244 O O . PHE A 1 537 ? -4.773 -51.406 -16.078 1 91.44 537 PHE A O 1
ATOM 4251 N N . LEU A 1 538 ? -6.219 -52.531 -17.375 1 91.38 538 LEU A N 1
ATOM 4252 C CA . LEU A 1 538 ? -5.332 -53.688 -17.453 1 91.38 538 LEU A CA 1
ATOM 4253 C C . LEU A 1 538 ? -4.223 -53.438 -18.484 1 91.38 538 LEU A C 1
ATOM 4255 O O . LEU A 1 538 ? -4.332 -52.562 -19.328 1 91.38 538 LEU A O 1
ATOM 4259 N N . CYS A 1 539 ? -3.242 -54.188 -18.422 1 92.12 539 CYS A N 1
ATOM 4260 C CA . CYS A 1 539 ? -2.035 -53.969 -19.219 1 92.12 539 CYS A CA 1
ATOM 4261 C C . CYS A 1 539 ? -2.361 -53.875 -20.703 1 92.12 539 CYS A C 1
ATOM 4263 O O . CYS A 1 539 ? -1.894 -53 -21.391 1 92.12 539 CYS A O 1
ATOM 4265 N N . GLY A 1 540 ? -3.133 -54.75 -21.234 1 88.81 540 GLY A N 1
ATOM 4266 C CA . GLY A 1 540 ? -3.447 -54.781 -22.656 1 88.81 540 GLY A CA 1
ATOM 4267 C C . GLY A 1 540 ? -4.266 -53.594 -23.125 1 88.81 540 GLY A C 1
ATOM 4268 O O . GLY A 1 540 ? -3.789 -52.781 -23.922 1 88.81 540 GLY A O 1
ATOM 4269 N N . PRO A 1 541 ? -5.473 -53.406 -22.578 1 89.31 541 PRO A N 1
ATOM 4270 C CA . PRO A 1 541 ? -6.348 -52.312 -23.016 1 89.31 541 PRO A CA 1
ATOM 4271 C C . PRO A 1 541 ? -5.754 -50.938 -22.75 1 89.31 541 PRO A C 1
ATOM 4273 O O . PRO A 1 541 ? -5.973 -50 -23.516 1 89.31 541 PRO A O 1
ATOM 4276 N N . PHE A 1 542 ? -5.062 -50.844 -21.703 1 93 542 PHE A N 1
ATOM 4277 C CA . PHE A 1 542 ? -4.516 -49.531 -21.312 1 93 542 PHE A CA 1
ATOM 4278 C C . PHE A 1 542 ? -3.465 -49.062 -22.312 1 93 542 PHE A C 1
ATOM 4280 O O . PHE A 1 542 ? -3.197 -47.875 -22.422 1 93 542 PHE A O 1
ATOM 4287 N N . PHE A 1 543 ? -2.857 -49.969 -23.031 1 92.88 543 PHE A N 1
ATOM 4288 C CA . PHE A 1 543 ? -1.889 -49.625 -24.047 1 92.88 543 PHE A CA 1
ATOM 4289 C C . PHE A 1 543 ? -2.549 -48.781 -25.156 1 92.88 543 PHE A C 1
ATOM 4291 O O . PHE A 1 543 ? -1.888 -48 -25.828 1 92.88 543 PHE A O 1
ATOM 4298 N N . GLY A 1 544 ? -3.873 -48.969 -25.359 1 87.31 544 GLY A N 1
ATOM 4299 C CA . GLY A 1 544 ? -4.605 -48.156 -26.297 1 87.31 544 GLY A CA 1
ATOM 4300 C C . GLY A 1 544 ? -4.516 -46.656 -25.969 1 87.31 544 GLY A C 1
ATOM 4301 O O . GLY A 1 544 ? -4.363 -45.844 -26.859 1 87.31 544 GLY A O 1
ATOM 4302 N N . THR A 1 545 ? -4.621 -46.312 -24.672 1 90.25 545 THR A N 1
ATOM 4303 C CA . THR A 1 545 ? -4.496 -44.938 -24.219 1 90.25 545 THR A CA 1
ATOM 4304 C C . THR A 1 545 ? -3.08 -44.438 -24.453 1 90.25 545 THR A C 1
ATOM 4306 O O . THR A 1 545 ? -2.896 -43.281 -24.906 1 90.25 545 THR A O 1
ATOM 4309 N N . VAL A 1 546 ? -2.086 -45.219 -24.203 1 93.19 546 VAL A N 1
ATOM 4310 C CA . VAL A 1 546 ? -0.685 -44.844 -24.391 1 93.19 546 VAL A CA 1
ATOM 4311 C C . VAL A 1 546 ? -0.41 -44.562 -25.859 1 93.19 546 VAL A C 1
ATOM 4313 O O . VAL A 1 546 ? 0.228 -43.562 -26.188 1 93.19 546 VAL A O 1
ATOM 4316 N N . THR A 1 547 ? -0.899 -45.406 -26.703 1 91.25 547 THR A N 1
ATOM 4317 C CA . THR A 1 547 ? -0.632 -45.281 -28.141 1 91.25 547 THR A CA 1
ATOM 4318 C C . THR A 1 547 ? -1.349 -44.062 -28.719 1 91.25 547 THR A C 1
ATOM 4320 O O . THR A 1 547 ? -0.819 -43.406 -29.594 1 91.25 547 THR A O 1
ATOM 4323 N N . ARG A 1 548 ? -2.537 -43.844 -28.281 1 88.38 548 ARG A N 1
ATOM 4324 C CA . ARG A 1 548 ? -3.283 -42.688 -28.75 1 88.38 548 ARG A CA 1
ATOM 4325 C C . ARG A 1 548 ? -2.529 -41.406 -28.453 1 88.38 548 ARG A C 1
ATOM 4327 O O . ARG A 1 548 ? -2.408 -40.531 -29.328 1 88.38 548 ARG A O 1
ATOM 4334 N N . VAL A 1 549 ? -2.021 -41.281 -27.266 1 92.75 549 VAL A N 1
ATOM 4335 C CA . VAL A 1 549 ? -1.304 -40.062 -26.875 1 92.75 549 VAL A CA 1
ATOM 4336 C C . VAL A 1 549 ? 0.042 -40 -27.594 1 92.75 549 VAL A C 1
ATOM 4338 O O . VAL A 1 549 ? 0.482 -38.938 -28.016 1 92.75 549 VAL A O 1
ATOM 4341 N N . TRP A 1 550 ? 0.712 -41.125 -27.688 1 93.38 550 TRP A N 1
ATOM 4342 C CA . TRP A 1 550 ? 1.986 -41.219 -28.391 1 93.38 550 TRP A CA 1
ATOM 4343 C C . TRP A 1 550 ? 1.84 -40.75 -29.828 1 93.38 550 TRP A C 1
ATOM 4345 O O . TRP A 1 550 ? 2.654 -39.938 -30.312 1 93.38 550 TRP A O 1
ATOM 4355 N N . LYS A 1 551 ? 0.828 -41.156 -30.547 1 91.31 551 LYS A N 1
ATOM 4356 C CA . LYS A 1 551 ? 0.584 -40.781 -31.922 1 91.31 551 LYS A CA 1
ATOM 4357 C C . LYS A 1 551 ? 0.325 -39.281 -32.031 1 91.31 551 LYS A C 1
ATOM 4359 O O . LYS A 1 551 ? 0.83 -38.594 -32.938 1 91.31 551 LYS A O 1
ATOM 4364 N N . ARG A 1 552 ? -0.361 -38.781 -31.094 1 89.69 552 ARG A N 1
ATOM 4365 C CA . ARG A 1 552 ? -0.734 -37.375 -31.094 1 89.69 552 ARG A CA 1
ATOM 4366 C C . ARG A 1 552 ? 0.483 -36.5 -30.859 1 89.69 552 ARG A C 1
ATOM 4368 O O . ARG A 1 552 ? 0.777 -35.594 -31.672 1 89.69 552 ARG A O 1
ATOM 4375 N N . VAL A 1 553 ? 1.226 -36.75 -29.844 1 93.62 553 VAL A N 1
ATOM 4376 C CA . VAL A 1 553 ? 2.25 -35.844 -29.375 1 93.62 553 VAL A CA 1
ATOM 4377 C C . VAL A 1 553 ? 3.477 -35.906 -30.281 1 93.62 553 VAL A C 1
ATOM 4379 O O . VAL A 1 553 ? 4.195 -34.938 -30.453 1 93.62 553 VAL A O 1
ATOM 4382 N N . PHE A 1 554 ? 3.701 -37.031 -30.844 1 93.06 554 PHE A N 1
ATOM 4383 C CA . PHE A 1 554 ? 4.855 -37.188 -31.719 1 93.06 554 PHE A CA 1
ATOM 4384 C C . PHE A 1 554 ? 4.43 -37.125 -33.188 1 93.06 554 PHE A C 1
ATOM 4386 O O . PHE A 1 554 ? 5.234 -37.406 -34.062 1 93.06 554 PHE A O 1
ATOM 4393 N N . ARG A 1 555 ? 3.184 -36.906 -33.438 1 89.38 555 ARG A N 1
ATOM 4394 C CA . ARG A 1 555 ? 2.633 -36.625 -34.75 1 89.38 555 ARG A CA 1
ATOM 4395 C C . ARG A 1 555 ? 2.816 -37.812 -35.688 1 89.38 555 ARG A C 1
ATOM 4397 O O . ARG A 1 555 ? 3.275 -37.625 -36.812 1 89.38 555 ARG A O 1
ATOM 4404 N N . HIS A 1 556 ? 2.527 -38.938 -35.094 1 87.25 556 HIS A N 1
ATOM 4405 C CA . HIS A 1 556 ? 2.543 -40.125 -35.938 1 87.25 556 HIS A CA 1
ATOM 4406 C C . HIS A 1 556 ? 1.214 -40.312 -36.656 1 87.25 556 HIS A C 1
ATOM 4408 O O . HIS A 1 556 ? 0.158 -39.969 -36.125 1 87.25 556 HIS A O 1
ATOM 4414 N N . PRO A 1 557 ? 1.401 -40.875 -37.875 1 80 557 PRO A N 1
ATOM 4415 C CA . PRO A 1 557 ? 0.141 -41.156 -38.562 1 80 557 PRO A CA 1
ATOM 4416 C C . PRO A 1 557 ? -0.745 -42.156 -37.812 1 80 557 PRO A C 1
ATOM 4418 O O . PRO A 1 557 ? -0.237 -43.031 -37.125 1 80 557 PRO A O 1
ATOM 4421 N N . GLU A 1 558 ? -1.953 -42 -38 1 73.62 558 GLU A N 1
ATOM 4422 C CA . GLU A 1 558 ? -2.936 -42.812 -37.281 1 73.62 558 GLU A CA 1
ATOM 4423 C C . GLU A 1 558 ? -2.783 -44.312 -37.594 1 73.62 558 GLU A C 1
ATOM 4425 O O . GLU A 1 558 ? -3.018 -45.156 -36.75 1 73.62 558 GLU A O 1
ATOM 4430 N N . ASP A 1 559 ? -2.352 -44.562 -38.719 1 72.81 559 ASP A N 1
ATOM 4431 C CA . ASP A 1 559 ? -2.314 -45.938 -39.188 1 72.81 559 ASP A CA 1
ATOM 4432 C C . ASP A 1 559 ? -0.954 -46.562 -38.875 1 72.81 559 ASP A C 1
ATOM 4434 O O . ASP A 1 559 ? -0.754 -47.75 -39.125 1 72.81 559 ASP A O 1
ATOM 4438 N N . SER A 1 560 ? -0.201 -45.875 -38.25 1 78.44 560 SER A N 1
ATOM 4439 C CA . SER A 1 560 ? 1.124 -46.406 -37.969 1 78.44 560 SER A CA 1
ATOM 4440 C C . SER A 1 560 ? 1.104 -47.344 -36.75 1 78.44 560 SER A C 1
ATOM 4442 O O . SER A 1 560 ? 0.711 -46.906 -35.656 1 78.44 560 SER A O 1
ATOM 4444 N N . PRO A 1 561 ? 1.457 -48.531 -37 1 79.19 561 PRO A N 1
ATOM 4445 C CA . PRO A 1 561 ? 1.493 -49.406 -35.812 1 79.19 561 PRO A CA 1
ATOM 4446 C C . PRO A 1 561 ? 2.688 -49.125 -34.906 1 79.19 561 PRO A C 1
ATOM 4448 O O . PRO A 1 561 ? 3.758 -48.75 -35.406 1 79.19 561 PRO A O 1
ATOM 4451 N N . PRO A 1 562 ? 2.463 -49.25 -33.625 1 82.31 562 PRO A N 1
ATOM 4452 C CA . PRO A 1 562 ? 3.592 -49.031 -32.719 1 82.31 562 PRO A CA 1
ATOM 4453 C C . PRO A 1 562 ? 4.656 -50.125 -32.844 1 82.31 562 PRO A C 1
ATOM 4455 O O . PRO A 1 562 ? 4.34 -51.281 -33.188 1 82.31 562 PRO A O 1
ATOM 4458 N N . ASP A 1 563 ? 5.82 -49.781 -32.625 1 84.75 563 ASP A N 1
ATOM 4459 C CA . ASP A 1 563 ? 6.961 -50.688 -32.594 1 84.75 563 ASP A CA 1
ATOM 4460 C C . ASP A 1 563 ? 6.781 -51.75 -31.531 1 84.75 563 ASP A C 1
ATOM 4462 O O . ASP A 1 563 ? 6.379 -51.469 -30.406 1 84.75 563 ASP A O 1
ATOM 4466 N N . PRO A 1 564 ? 6.934 -53.031 -31.891 1 89.81 564 PRO A N 1
ATOM 4467 C CA . PRO A 1 564 ? 6.809 -54.094 -30.906 1 89.81 564 PRO A CA 1
ATOM 4468 C C . PRO A 1 564 ? 7.699 -53.875 -29.672 1 89.81 564 PRO A C 1
ATOM 4470 O O . PRO A 1 564 ? 7.324 -54.25 -28.562 1 89.81 564 PRO A O 1
ATOM 4473 N N . SER A 1 565 ? 8.781 -53.312 -29.969 1 92.38 565 SER A N 1
ATOM 4474 C CA . SER A 1 565 ? 9.68 -53.031 -28.859 1 92.38 565 SER A CA 1
ATOM 4475 C C . SER A 1 565 ? 9.086 -52 -27.922 1 92.38 565 SER A C 1
ATOM 4477 O O . SER A 1 565 ? 9.383 -51.969 -26.719 1 92.38 565 SER A O 1
ATOM 4479 N N . PHE A 1 566 ? 8.289 -51.125 -28.5 1 94.38 566 PHE A N 1
ATOM 4480 C CA . PHE A 1 566 ? 7.562 -50.156 -27.703 1 94.38 566 PHE A CA 1
ATOM 4481 C C . PHE A 1 566 ? 6.555 -50.812 -26.781 1 94.38 566 PHE A C 1
ATOM 4483 O O . PHE A 1 566 ? 6.477 -50.5 -25.594 1 94.38 566 PHE A O 1
ATOM 4490 N N . PHE A 1 567 ? 5.859 -51.719 -27.281 1 93.75 567 PHE A N 1
ATOM 4491 C CA . PHE A 1 567 ? 4.887 -52.469 -26.5 1 93.75 567 PHE A CA 1
ATOM 4492 C C . PHE A 1 567 ? 5.582 -53.312 -25.422 1 93.75 567 PHE A C 1
ATOM 4494 O O . PHE A 1 567 ? 5.086 -53.406 -24.297 1 93.75 567 PHE A O 1
ATOM 4501 N N . GLY A 1 568 ? 6.684 -53.969 -25.766 1 92.44 568 GLY A N 1
ATOM 4502 C CA . GLY A 1 568 ? 7.453 -54.719 -24.781 1 92.44 568 GLY A CA 1
ATOM 4503 C C . GLY A 1 568 ? 7.906 -53.875 -23.609 1 92.44 568 GLY A C 1
ATOM 4504 O O . GLY A 1 568 ? 7.812 -54.312 -22.453 1 92.44 568 GLY A O 1
ATOM 4505 N N . ALA A 1 569 ? 8.375 -52.719 -23.953 1 94.75 569 ALA A N 1
ATOM 4506 C CA . ALA A 1 569 ? 8.828 -51.812 -22.906 1 94.75 569 ALA A CA 1
ATOM 4507 C C . ALA A 1 569 ? 7.672 -51.406 -22 1 94.75 569 ALA A C 1
ATOM 4509 O O . ALA A 1 569 ? 7.828 -51.312 -20.781 1 94.75 569 ALA A O 1
ATOM 4510 N N . TYR A 1 570 ? 6.547 -51.062 -22.625 1 95.12 570 TYR A N 1
ATOM 4511 C CA . TYR A 1 570 ? 5.332 -50.719 -21.891 1 95.12 570 TYR A CA 1
ATOM 4512 C C . TYR A 1 570 ? 4.941 -51.844 -20.938 1 95.12 570 TYR A C 1
ATOM 4514 O O . TYR A 1 570 ? 4.645 -51.562 -19.766 1 95.12 570 TYR A O 1
ATOM 4522 N N . THR A 1 571 ? 4.941 -53.031 -21.375 1 93.88 571 THR A N 1
ATOM 4523 C CA . THR A 1 571 ? 4.547 -54.188 -20.562 1 93.88 571 THR A CA 1
ATOM 4524 C C . THR A 1 571 ? 5.516 -54.375 -19.406 1 93.88 571 THR A C 1
ATOM 4526 O O . THR A 1 571 ? 5.098 -54.719 -18.297 1 93.88 571 THR A O 1
ATOM 4529 N N . GLU A 1 572 ? 6.73 -54.219 -19.688 1 94.12 572 GLU A N 1
ATOM 4530 C CA . GLU A 1 572 ? 7.746 -54.344 -18.641 1 94.12 572 GLU A CA 1
ATOM 4531 C C . GLU A 1 572 ? 7.555 -53.281 -17.562 1 94.12 572 GLU A C 1
ATOM 4533 O O . GLU A 1 572 ? 7.715 -53.562 -16.375 1 94.12 572 GLU A O 1
ATOM 4538 N N . TYR A 1 573 ? 7.309 -52.062 -18 1 95.81 573 TYR A N 1
ATOM 4539 C CA . TYR A 1 573 ? 7.078 -51 -17.047 1 95.81 573 TYR A CA 1
ATOM 4540 C C . TYR A 1 573 ? 5.816 -51.25 -16.234 1 95.81 573 TYR A C 1
ATOM 4542 O O . TYR A 1 573 ? 5.812 -51.062 -15.016 1 95.81 573 TYR A O 1
ATOM 4550 N N . TYR A 1 574 ? 4.734 -51.594 -16.953 1 94.5 574 TYR A N 1
ATOM 4551 C CA . TYR A 1 574 ? 3.445 -51.844 -16.328 1 94.5 574 TYR A CA 1
ATOM 4552 C C . TYR A 1 574 ? 3.564 -52.938 -15.258 1 94.5 574 TYR A C 1
ATOM 4554 O O . TYR A 1 574 ? 3.012 -52.812 -14.164 1 94.5 574 TYR A O 1
ATOM 4562 N N . SER A 1 575 ? 4.336 -54 -15.508 1 90.25 575 SER A N 1
ATOM 4563 C CA . SER A 1 575 ? 4.398 -55.188 -14.656 1 90.25 575 SER A CA 1
ATOM 4564 C C . SER A 1 575 ? 5.555 -55.094 -13.664 1 90.25 575 SER A C 1
ATOM 4566 O O . SER A 1 575 ? 5.707 -55.938 -12.789 1 90.25 575 SER A O 1
ATOM 4568 N N . ARG A 1 576 ? 6.301 -54.125 -13.758 1 88.69 576 ARG A N 1
ATOM 4569 C CA . ARG A 1 576 ? 7.473 -53.969 -12.906 1 88.69 576 ARG A CA 1
ATOM 4570 C C . ARG A 1 576 ? 8.391 -55.188 -13.008 1 88.69 576 ARG A C 1
ATOM 4572 O O . ARG A 1 576 ? 8.82 -55.75 -11.992 1 88.69 576 ARG A O 1
ATOM 4579 N N . GLY A 1 577 ? 8.617 -55.562 -14.094 1 82.19 577 GLY A N 1
ATOM 4580 C CA . GLY A 1 577 ? 9.414 -56.781 -14.281 1 82.19 577 GLY A CA 1
ATOM 4581 C C . GLY A 1 577 ? 10.766 -56.719 -13.594 1 82.19 577 GLY A C 1
ATOM 4582 O O . GLY A 1 577 ? 11.461 -55.688 -13.68 1 82.19 577 GLY A O 1
ATOM 4583 N N . PRO A 1 578 ? 11.133 -57.688 -12.719 1 82 578 PRO A N 1
ATOM 4584 C CA . PRO A 1 578 ? 12.375 -57.625 -11.945 1 82 578 PRO A CA 1
ATOM 4585 C C . PRO A 1 578 ? 13.609 -57.469 -12.828 1 82 578 PRO A C 1
ATOM 4587 O O . PRO A 1 578 ? 14.586 -56.844 -12.43 1 82 578 PRO A O 1
ATOM 4590 N N . ASN A 1 579 ? 13.688 -58.031 -14.008 1 83.44 579 ASN A N 1
ATOM 4591 C CA . ASN A 1 579 ? 14.875 -57.938 -14.852 1 83.44 579 ASN A CA 1
ATOM 4592 C C . ASN A 1 579 ? 14.734 -56.875 -15.922 1 83.44 579 ASN A C 1
ATOM 4594 O O . ASN A 1 579 ? 15.594 -56.719 -16.797 1 83.44 579 ASN A O 1
ATOM 4598 N N . SER A 1 580 ? 13.844 -56 -15.68 1 90.31 580 SER A N 1
ATOM 4599 C CA . SER A 1 580 ? 13.594 -54.938 -16.656 1 90.31 580 SER A CA 1
ATOM 4600 C C . SER A 1 580 ? 14.328 -53.656 -16.281 1 90.31 580 SER A C 1
ATOM 4602 O O . SER A 1 580 ? 14.625 -53.438 -15.109 1 90.31 580 SER A O 1
ATOM 4604 N N . ILE A 1 581 ? 14.68 -52.875 -17.281 1 92.19 581 ILE A N 1
ATOM 4605 C CA . ILE A 1 581 ? 15.297 -51.562 -17.047 1 92.19 581 ILE A CA 1
ATOM 4606 C C . ILE A 1 581 ? 14.336 -50.656 -16.297 1 92.19 581 ILE A C 1
ATOM 4608 O O . ILE A 1 581 ? 14.75 -49.656 -15.695 1 92.19 581 ILE A O 1
ATOM 4612 N N . PHE A 1 582 ? 13.07 -51.094 -16.297 1 94.5 582 PHE A N 1
ATOM 4613 C CA . PHE A 1 582 ? 12.039 -50.25 -15.672 1 94.5 582 PHE A CA 1
ATOM 4614 C C . PHE A 1 582 ? 11.695 -50.781 -14.289 1 94.5 582 PHE A C 1
ATOM 4616 O O . PHE A 1 582 ? 10.688 -50.406 -13.695 1 94.5 582 PHE A O 1
ATOM 4623 N N . SER A 1 583 ? 12.469 -51.719 -13.773 1 92.44 583 SER A N 1
ATOM 4624 C CA . SER A 1 583 ? 12.266 -52.188 -12.398 1 92.44 583 SER A CA 1
ATOM 4625 C C . SER A 1 583 ? 12.578 -51.094 -11.391 1 92.44 583 SER A C 1
ATOM 4627 O O . SER A 1 583 ? 13.289 -50.125 -11.711 1 92.44 583 SER A O 1
ATOM 4629 N N . ASP A 1 584 ? 12.086 -51.188 -10.234 1 91.19 584 ASP A N 1
ATOM 4630 C CA . ASP A 1 584 ? 12.297 -50.188 -9.195 1 91.19 584 ASP A CA 1
ATOM 4631 C C . ASP A 1 584 ? 13.781 -50 -8.898 1 91.19 584 ASP A C 1
ATOM 4633 O O . ASP A 1 584 ? 14.242 -48.875 -8.664 1 91.19 584 ASP A O 1
ATOM 4637 N N . GLU A 1 585 ? 14.469 -51.062 -8.93 1 90.06 585 GLU A N 1
ATOM 4638 C CA . GLU A 1 585 ? 15.898 -51.062 -8.633 1 90.06 585 GLU A CA 1
ATOM 4639 C C . GLU A 1 585 ? 16.688 -50.406 -9.758 1 90.06 585 GLU A C 1
ATOM 4641 O O . GLU A 1 585 ? 17.562 -49.562 -9.508 1 90.06 585 GLU A O 1
ATOM 4646 N N . ASN A 1 586 ? 16.266 -50.812 -10.953 1 91.19 586 ASN A N 1
ATOM 4647 C CA . ASN A 1 586 ? 17.031 -50.312 -12.086 1 91.19 586 ASN A CA 1
ATOM 4648 C C . ASN A 1 586 ? 16.719 -48.812 -12.344 1 91.19 586 ASN A C 1
ATOM 4650 O O . ASN A 1 586 ? 17.547 -48.094 -12.883 1 91.19 586 ASN A O 1
ATOM 4654 N N . MET A 1 587 ? 15.609 -48.406 -11.938 1 93.69 587 MET A N 1
ATOM 4655 C CA . MET A 1 587 ? 15.266 -47 -12.031 1 93.69 587 MET A CA 1
ATOM 4656 C C . MET A 1 587 ? 15.781 -46.219 -10.82 1 93.69 587 MET A C 1
ATOM 4658 O O . MET A 1 587 ? 15.617 -45 -10.734 1 93.69 587 MET A O 1
ATOM 4662 N N . CYS A 1 588 ? 16.375 -46.844 -9.883 1 92.5 588 CYS A N 1
ATOM 4663 C CA . CYS A 1 588 ? 17 -46.25 -8.695 1 92.5 588 CYS A CA 1
ATOM 4664 C C . CYS A 1 588 ? 16 -45.406 -7.914 1 92.5 588 CYS A C 1
ATOM 4666 O O . CYS A 1 588 ? 16.297 -44.281 -7.547 1 92.5 588 CYS A O 1
ATOM 4668 N N . LEU A 1 589 ? 14.82 -45.875 -7.77 1 92.06 589 LEU A N 1
ATOM 4669 C CA . LEU A 1 589 ? 13.758 -45.094 -7.16 1 92.06 589 LEU A CA 1
ATOM 4670 C C . LEU A 1 589 ? 14.078 -44.781 -5.703 1 92.06 589 LEU A C 1
ATOM 4672 O O . LEU A 1 589 ? 13.883 -43.656 -5.25 1 92.06 589 LEU A O 1
ATOM 4676 N N . SER A 1 590 ? 14.578 -45.781 -4.965 1 90 590 SER A N 1
ATOM 4677 C CA . SER A 1 590 ? 14.93 -45.562 -3.564 1 90 590 SER A CA 1
ATOM 4678 C C . SER A 1 590 ? 16.031 -44.531 -3.424 1 90 590 SER A C 1
ATOM 4680 O O . SER A 1 590 ? 16 -43.688 -2.508 1 90 590 SER A O 1
ATOM 4682 N N . MET A 1 591 ? 16.891 -44.562 -4.277 1 90.69 591 MET A N 1
ATOM 4683 C CA . MET A 1 591 ? 18 -43.625 -4.238 1 90.69 591 MET A CA 1
ATOM 4684 C C . MET A 1 591 ? 17.516 -42.188 -4.527 1 90.69 591 MET A C 1
ATOM 4686 O O . MET A 1 591 ? 17.938 -41.25 -3.875 1 90.69 591 MET A O 1
ATOM 4690 N N . HIS A 1 592 ? 16.703 -42.125 -5.516 1 91.75 592 HIS A N 1
ATOM 4691 C CA . HIS A 1 592 ? 16.141 -40.812 -5.84 1 91.75 592 HIS A CA 1
ATOM 4692 C C . HIS A 1 592 ? 15.359 -40.219 -4.664 1 91.75 592 HIS A C 1
ATOM 4694 O O . HIS A 1 592 ? 15.398 -39.031 -4.41 1 91.75 592 HIS A O 1
ATOM 4700 N N . GLU A 1 593 ? 14.695 -40.938 -4.039 1 88.44 593 GLU A N 1
ATOM 4701 C CA . GLU A 1 593 ? 13.93 -40.531 -2.869 1 88.44 593 GLU A CA 1
ATOM 4702 C C . GLU A 1 593 ? 14.852 -40.062 -1.744 1 88.44 593 GLU A C 1
ATOM 4704 O O . GLU A 1 593 ? 14.57 -39.094 -1.062 1 88.44 593 GLU A O 1
ATOM 4709 N N . GLU A 1 594 ? 15.867 -40.812 -1.518 1 87.06 594 GLU A N 1
ATOM 4710 C CA . GLU A 1 594 ? 16.828 -40.469 -0.472 1 87.06 594 GLU A CA 1
ATOM 4711 C C . GLU A 1 594 ? 17.516 -39.125 -0.768 1 87.06 594 GLU A C 1
ATOM 4713 O O . GLU A 1 594 ? 17.703 -38.312 0.134 1 87.06 594 GLU A O 1
ATOM 4718 N N . ILE A 1 595 ? 17.875 -39 -1.96 1 87 595 ILE A N 1
ATOM 4719 C CA . ILE A 1 595 ? 18.516 -37.75 -2.365 1 87 595 ILE A CA 1
ATOM 4720 C C . ILE A 1 595 ? 17.547 -36.562 -2.158 1 87 595 ILE A C 1
ATOM 4722 O O . ILE A 1 595 ? 17.953 -35.531 -1.652 1 87 595 ILE A O 1
ATOM 4726 N N . ALA A 1 596 ? 16.375 -36.75 -2.635 1 85.38 596 ALA A N 1
ATOM 4727 C CA . ALA A 1 596 ? 15.359 -35.719 -2.482 1 85.38 596 ALA A CA 1
ATOM 4728 C C . ALA A 1 596 ? 15.125 -35.406 -1.01 1 85.38 596 ALA A C 1
ATOM 4730 O O . ALA A 1 596 ? 14.984 -34.219 -0.636 1 85.38 596 ALA A O 1
ATOM 4731 N N . HIS A 1 597 ? 15.109 -36.344 -0.234 1 80.25 597 HIS A N 1
ATOM 4732 C CA . HIS A 1 597 ? 14.914 -36.156 1.201 1 80.25 597 HIS A CA 1
ATOM 4733 C C . HIS A 1 597 ? 16.094 -35.406 1.826 1 80.25 597 HIS A C 1
ATOM 4735 O O . HIS A 1 597 ? 15.891 -34.562 2.686 1 80.25 597 HIS A O 1
ATOM 4741 N N . ALA A 1 598 ? 17.203 -35.781 1.469 1 75.12 598 ALA A N 1
ATOM 4742 C CA . ALA A 1 598 ? 18.406 -35.125 1.985 1 75.12 598 ALA A CA 1
ATOM 4743 C C . ALA A 1 598 ? 18.422 -33.625 1.613 1 75.12 598 ALA A C 1
ATOM 4745 O O . ALA A 1 598 ? 18.922 -32.812 2.375 1 75.12 598 ALA A O 1
ATOM 4746 N N . GLN A 1 599 ? 17.906 -33.406 0.55 1 75 599 GLN A N 1
ATOM 4747 C CA . GLN A 1 599 ? 17.906 -32 0.074 1 75 599 GLN A CA 1
ATOM 4748 C C . GLN A 1 599 ? 16.641 -31.281 0.532 1 75 599 GLN A C 1
ATOM 4750 O O . GLN A 1 599 ? 16.516 -30.078 0.322 1 75 599 GLN A O 1
ATOM 4755 N N . GLY A 1 600 ? 15.75 -31.922 1.109 1 70.12 600 GLY A N 1
ATOM 4756 C CA . GLY A 1 600 ? 14.516 -31.312 1.576 1 70.12 600 GLY A CA 1
ATOM 4757 C C . GLY A 1 600 ? 13.586 -30.906 0.448 1 70.12 600 GLY A C 1
ATOM 4758 O O . GLY A 1 600 ? 12.875 -29.906 0.547 1 70.12 600 GLY A O 1
ATOM 4759 N N . LYS A 1 601 ? 13.719 -31.594 -0.724 1 76.44 601 LYS A N 1
ATOM 4760 C CA . LYS A 1 601 ? 12.898 -31.312 -1.898 1 76.44 601 LYS A CA 1
ATOM 4761 C C . LYS A 1 601 ? 12.047 -32.531 -2.285 1 76.44 601 LYS A C 1
ATOM 4763 O O . LYS A 1 601 ? 12.219 -33.625 -1.731 1 76.44 601 LYS A O 1
ATOM 4768 N N . GLU A 1 602 ? 11.117 -32.281 -3.121 1 80.75 602 GLU A N 1
ATOM 4769 C CA . GLU A 1 602 ? 10.336 -33.375 -3.686 1 80.75 602 GLU A CA 1
ATOM 4770 C C . GLU A 1 602 ? 11.125 -34.125 -4.758 1 80.75 602 GLU A C 1
ATOM 4772 O O . GLU A 1 602 ? 11.969 -33.531 -5.438 1 80.75 602 GLU A O 1
ATOM 4777 N N . VAL A 1 603 ? 10.805 -35.375 -4.805 1 87.31 603 VAL A N 1
ATOM 4778 C CA . VAL A 1 603 ? 11.492 -36.188 -5.793 1 87.31 603 VAL A CA 1
ATOM 4779 C C . VAL A 1 603 ? 11.188 -35.688 -7.199 1 87.31 603 VAL A C 1
ATOM 4781 O O . VAL A 1 603 ? 10.031 -35.375 -7.516 1 87.31 603 VAL A O 1
ATOM 4784 N N . ASP A 1 604 ? 12.195 -35.594 -7.965 1 89.19 604 ASP A N 1
ATOM 4785 C CA . ASP A 1 604 ? 12.039 -35.188 -9.359 1 89.19 604 ASP A CA 1
ATOM 4786 C C . ASP A 1 604 ? 11.82 -36.406 -10.266 1 89.19 604 ASP A C 1
ATOM 4788 O O . ASP A 1 604 ? 12.781 -37 -10.734 1 89.19 604 ASP A O 1
ATOM 4792 N N . ILE A 1 605 ? 10.648 -36.625 -10.578 1 92.75 605 ILE A N 1
ATOM 4793 C CA . ILE A 1 605 ? 10.266 -37.812 -11.328 1 92.75 605 ILE A CA 1
ATOM 4794 C C . ILE A 1 605 ? 10.766 -37.688 -12.766 1 92.75 605 ILE A C 1
ATOM 4796 O O . ILE A 1 605 ? 11.031 -38.688 -13.43 1 92.75 605 ILE A O 1
ATOM 4800 N N . ILE A 1 606 ? 10.875 -36.5 -13.289 1 94 606 ILE A N 1
ATOM 4801 C CA . ILE A 1 606 ? 11.352 -36.312 -14.656 1 94 606 ILE A CA 1
ATOM 4802 C C . ILE A 1 606 ? 12.812 -36.719 -14.758 1 94 606 ILE A C 1
ATOM 4804 O O . ILE A 1 606 ? 13.227 -37.312 -15.75 1 94 606 ILE A O 1
ATOM 4808 N N . GLN A 1 607 ? 13.523 -36.406 -13.719 1 92.44 607 GLN A N 1
ATOM 4809 C CA . GLN A 1 607 ? 14.93 -36.781 -13.688 1 92.44 607 GLN A CA 1
ATOM 4810 C C . GLN A 1 607 ? 15.102 -38.312 -13.727 1 92.44 607 GLN A C 1
ATOM 4812 O O . GLN A 1 607 ? 16.062 -38.812 -14.305 1 92.44 607 GLN A O 1
ATOM 4817 N N . VAL A 1 608 ? 14.211 -39.031 -13.094 1 95.12 608 VAL A N 1
ATOM 4818 C CA . VAL A 1 608 ? 14.242 -40.469 -13.086 1 95.12 608 VAL A CA 1
ATOM 4819 C C . VAL A 1 608 ? 14.133 -41 -14.523 1 95.12 608 VAL A C 1
ATOM 4821 O O . VAL A 1 608 ? 14.883 -41.906 -14.914 1 95.12 608 VAL A O 1
ATOM 4824 N N . TRP A 1 609 ? 13.258 -40.469 -15.266 1 96.75 609 TRP A N 1
ATOM 4825 C CA . TRP A 1 609 ? 13.047 -40.875 -16.641 1 96.75 609 TRP A CA 1
ATOM 4826 C C . TRP A 1 609 ? 14.195 -40.406 -17.547 1 96.75 609 TRP A C 1
ATOM 4828 O O . TRP A 1 609 ? 14.617 -41.125 -18.453 1 96.75 609 TRP A O 1
ATOM 4838 N N . GLU A 1 610 ? 14.672 -39.219 -17.297 1 94.69 610 GLU A N 1
ATOM 4839 C CA . GLU A 1 610 ? 15.766 -38.688 -18.094 1 94.69 610 GLU A CA 1
ATOM 4840 C C . GLU A 1 610 ? 17.016 -39.531 -18 1 94.69 610 GLU A C 1
ATOM 4842 O O . GLU A 1 610 ? 17.766 -39.656 -18.953 1 94.69 610 GLU A O 1
ATOM 4847 N N . ALA A 1 611 ? 17.234 -40.156 -16.891 1 94.06 611 ALA A N 1
ATOM 4848 C CA . ALA A 1 611 ? 18.391 -41 -16.672 1 94.06 611 ALA A CA 1
ATOM 4849 C C . ALA A 1 611 ? 18.328 -42.25 -17.547 1 94.06 611 ALA A C 1
ATOM 4851 O O . ALA A 1 611 ? 19.344 -42.875 -17.812 1 94.06 611 ALA A O 1
ATOM 4852 N N . LEU A 1 612 ? 17.125 -42.594 -18.031 1 95.25 612 LEU A N 1
ATOM 4853 C CA . LEU A 1 612 ? 16.938 -43.781 -18.844 1 95.25 612 LEU A CA 1
ATOM 4854 C C . LEU A 1 612 ? 16.922 -43.438 -20.328 1 95.25 612 LEU A C 1
ATOM 4856 O O . LEU A 1 612 ? 16.875 -44.344 -21.172 1 95.25 612 LEU A O 1
ATOM 4860 N N . ASP A 1 613 ? 16.984 -42.156 -20.656 1 95.12 613 ASP A N 1
ATOM 4861 C CA . ASP A 1 613 ? 16.859 -41.719 -22.031 1 95.12 613 ASP A CA 1
ATOM 4862 C C . ASP A 1 613 ? 18.172 -41.906 -22.797 1 95.12 613 ASP A C 1
ATOM 4864 O O . ASP A 1 613 ? 19.203 -41.344 -22.453 1 95.12 613 ASP A O 1
ATOM 4868 N N . ASP A 1 614 ? 18.109 -42.625 -23.812 1 92.44 614 ASP A N 1
ATOM 4869 C CA . ASP A 1 614 ? 19.312 -42.844 -24.594 1 92.44 614 ASP A CA 1
ATOM 4870 C C . ASP A 1 614 ? 19.375 -41.938 -25.812 1 92.44 614 ASP A C 1
ATOM 4872 O O . ASP A 1 614 ? 20.281 -42.062 -26.641 1 92.44 614 ASP A O 1
ATOM 4876 N N . GLY A 1 615 ? 18.438 -41.094 -25.984 1 90.19 615 GLY A N 1
ATOM 4877 C CA . GLY A 1 615 ? 18.484 -40.062 -27.031 1 90.19 615 GLY A CA 1
ATOM 4878 C C . GLY A 1 615 ? 17.766 -40.469 -28.297 1 90.19 615 GLY A C 1
ATOM 4879 O O . GLY A 1 615 ? 17.406 -39.625 -29.125 1 90.19 615 GLY A O 1
ATOM 4880 N N . SER A 1 616 ? 17.422 -41.719 -28.438 1 90.69 616 SER A N 1
ATOM 4881 C CA . SER A 1 616 ? 16.812 -42.219 -29.672 1 90.69 616 SER A CA 1
ATOM 4882 C C . SER A 1 616 ? 15.297 -42.125 -29.641 1 90.69 616 SER A C 1
ATOM 4884 O O . SER A 1 616 ? 14.711 -41.969 -28.562 1 90.69 616 SER A O 1
ATOM 4886 N N . PHE A 1 617 ? 14.664 -42.125 -30.844 1 90.81 617 PHE A N 1
ATOM 4887 C CA . PHE A 1 617 ? 13.211 -42.125 -30.984 1 90.81 617 PHE A CA 1
ATOM 4888 C C . PHE A 1 617 ? 12.727 -43.438 -31.609 1 90.81 617 PHE A C 1
ATOM 4890 O O . PHE A 1 617 ? 12.07 -43.406 -32.656 1 90.81 617 PHE A O 1
ATOM 4897 N N . SER A 1 618 ? 13.148 -44.5 -30.938 1 89.5 618 SER A N 1
ATOM 4898 C CA . SER A 1 618 ? 12.781 -45.812 -31.453 1 89.5 618 SER A CA 1
ATOM 4899 C C . SER A 1 618 ? 12.719 -46.844 -30.344 1 89.5 618 SER A C 1
ATOM 4901 O O . SER A 1 618 ? 13.266 -46.625 -29.266 1 89.5 618 SER A O 1
ATOM 4903 N N . GLY A 1 619 ? 11.891 -47.875 -30.578 1 90.19 619 GLY A N 1
ATOM 4904 C CA . GLY A 1 619 ? 11.844 -49.031 -29.719 1 90.19 619 GLY A CA 1
ATOM 4905 C C . GLY A 1 619 ? 11.383 -48.719 -28.312 1 90.19 619 GLY A C 1
ATOM 4906 O O . GLY A 1 619 ? 10.352 -48.062 -28.125 1 90.19 619 GLY A O 1
ATOM 4907 N N . ARG A 1 620 ? 12.148 -49.188 -27.312 1 90.88 620 ARG A N 1
ATOM 4908 C CA . ARG A 1 620 ? 11.805 -49.031 -25.906 1 90.88 620 ARG A CA 1
ATOM 4909 C C . ARG A 1 620 ? 11.82 -47.562 -25.5 1 90.88 620 ARG A C 1
ATOM 4911 O O . ARG A 1 620 ? 11.094 -47.156 -24.578 1 90.88 620 ARG A O 1
ATOM 4918 N N . ASN A 1 621 ? 12.648 -46.781 -26.188 1 95.12 621 ASN A N 1
ATOM 4919 C CA . ASN A 1 621 ? 12.875 -45.406 -25.781 1 95.12 621 ASN A CA 1
ATOM 4920 C C . ASN A 1 621 ? 11.664 -44.531 -26.094 1 95.12 621 ASN A C 1
ATOM 4922 O O . ASN A 1 621 ? 11.562 -43.406 -25.594 1 95.12 621 ASN A O 1
ATOM 4926 N N . TRP A 1 622 ? 10.68 -45 -26.844 1 94.62 622 TRP A N 1
ATOM 4927 C CA . TRP A 1 622 ? 9.43 -44.281 -27.047 1 94.62 622 TRP A CA 1
ATOM 4928 C C . TRP A 1 622 ? 8.695 -44.094 -25.734 1 94.62 622 TRP A C 1
ATOM 4930 O O . TRP A 1 622 ? 8.062 -43.031 -25.531 1 94.62 622 TRP A O 1
ATOM 4940 N N . LEU A 1 623 ? 8.797 -45.125 -24.906 1 96.25 623 LEU A N 1
ATOM 4941 C CA . LEU A 1 623 ? 8.133 -45 -23.609 1 96.25 623 LEU A CA 1
ATOM 4942 C C . LEU A 1 623 ? 8.789 -43.906 -22.766 1 96.25 623 LEU A C 1
ATOM 4944 O O . LEU A 1 623 ? 8.094 -43.156 -22.094 1 96.25 623 LEU A O 1
ATOM 4948 N N . VAL A 1 624 ? 10.078 -43.844 -22.828 1 97.06 624 VAL A N 1
ATOM 4949 C CA . VAL A 1 624 ? 10.852 -42.875 -22.047 1 97.06 624 VAL A CA 1
ATOM 4950 C C . VAL A 1 624 ? 10.562 -41.469 -22.547 1 97.06 624 VAL A C 1
ATOM 4952 O O . VAL A 1 624 ? 10.281 -40.562 -21.75 1 97.06 624 VAL A O 1
ATOM 4955 N N . LYS A 1 625 ? 10.578 -41.312 -23.844 1 96.75 625 LYS A N 1
ATOM 4956 C CA . LYS A 1 625 ? 10.328 -40 -24.422 1 96.75 625 LYS A CA 1
ATOM 4957 C C . LYS A 1 625 ? 8.914 -39.531 -24.109 1 96.75 625 LYS A C 1
ATOM 4959 O O . LYS A 1 625 ? 8.695 -38.344 -23.828 1 96.75 625 LYS A O 1
ATOM 4964 N N . LEU A 1 626 ? 7.988 -40.406 -24.219 1 96.94 626 LEU A N 1
ATOM 4965 C CA . LEU A 1 626 ? 6.598 -40.062 -23.938 1 96.94 626 LEU A CA 1
ATOM 4966 C C . LEU A 1 626 ? 6.43 -39.656 -22.484 1 96.94 626 LEU A C 1
ATOM 4968 O O . LEU A 1 626 ? 5.738 -38.688 -22.188 1 96.94 626 LEU A O 1
ATOM 4972 N N . ALA A 1 627 ? 7.023 -40.406 -21.547 1 98 627 ALA A N 1
ATOM 4973 C CA . ALA A 1 627 ? 6.941 -40.094 -20.109 1 98 627 ALA A CA 1
ATOM 4974 C C . ALA A 1 627 ? 7.508 -38.719 -19.812 1 98 627 ALA A C 1
ATOM 4976 O O . ALA A 1 627 ? 6.891 -37.938 -19.094 1 98 627 ALA A O 1
ATOM 4977 N N . ILE A 1 628 ? 8.641 -38.438 -20.391 1 97.44 628 ILE A N 1
ATOM 4978 C CA . ILE A 1 628 ? 9.297 -37.156 -20.141 1 97.44 628 ILE A CA 1
ATOM 4979 C C . ILE A 1 628 ? 8.414 -36 -20.672 1 97.44 628 ILE A C 1
ATOM 4981 O O . ILE A 1 628 ? 8.234 -35 -19.984 1 97.44 628 ILE A O 1
ATOM 4985 N N . ARG A 1 629 ? 7.875 -36.219 -21.781 1 97.12 629 ARG A N 1
ATOM 4986 C CA . ARG A 1 629 ? 7.051 -35.188 -22.406 1 97.12 629 ARG A CA 1
ATOM 4987 C C . ARG A 1 629 ? 5.797 -34.906 -21.578 1 97.12 629 ARG A C 1
ATOM 4989 O O . ARG A 1 629 ? 5.473 -33.75 -21.312 1 97.12 629 ARG A O 1
ATOM 4996 N N . ILE A 1 630 ? 5.109 -35.875 -21.172 1 97.31 630 ILE A N 1
ATOM 4997 C CA . ILE A 1 630 ? 3.861 -35.75 -20.438 1 97.31 630 ILE A CA 1
ATOM 4998 C C . ILE A 1 630 ? 4.137 -35.156 -19.062 1 97.31 630 ILE A C 1
ATOM 5000 O O . ILE A 1 630 ? 3.408 -34.25 -18.609 1 97.31 630 ILE A O 1
ATOM 5004 N N . LEU A 1 631 ? 5.199 -35.594 -18.438 1 97 631 LEU A N 1
ATOM 5005 C CA . LEU A 1 631 ? 5.512 -35.125 -17.078 1 97 631 LEU A CA 1
ATOM 5006 C C . LEU A 1 631 ? 6.082 -33.719 -17.109 1 97 631 LEU A C 1
ATOM 5008 O O . LEU A 1 631 ? 6.137 -33.062 -16.062 1 97 631 LEU A O 1
ATOM 5012 N N . SER A 1 632 ? 6.473 -33.219 -18.266 1 96.62 632 SER A N 1
ATOM 5013 C CA . SER A 1 632 ? 7.027 -31.875 -18.391 1 96.62 632 SER A CA 1
ATOM 5014 C C . SER A 1 632 ? 5.926 -30.828 -18.562 1 96.62 632 SER A C 1
ATOM 5016 O O . SER A 1 632 ? 6.188 -29.625 -18.5 1 96.62 632 SER A O 1
ATOM 5018 N N . VAL A 1 633 ? 4.703 -31.281 -18.703 1 96.75 633 VAL A N 1
ATOM 5019 C CA . VAL A 1 633 ? 3.576 -30.359 -18.844 1 96.75 633 VAL A CA 1
ATOM 5020 C C . VAL A 1 633 ? 3.244 -29.734 -17.5 1 96.75 633 VAL A C 1
ATOM 5022 O O . VAL A 1 633 ? 3.127 -30.438 -16.484 1 96.75 633 VAL A O 1
ATOM 5025 N N . VAL A 1 634 ? 3.176 -28.438 -17.484 1 95.62 634 VAL A N 1
ATOM 5026 C CA . VAL A 1 634 ? 2.816 -27.703 -16.281 1 95.62 634 VAL A CA 1
ATOM 5027 C C . VAL A 1 634 ? 1.336 -27.328 -16.328 1 95.62 634 VAL A C 1
ATOM 5029 O O . VAL A 1 634 ? 0.866 -26.734 -17.312 1 95.62 634 VAL A O 1
ATOM 5032 N N . ALA A 1 635 ? 0.657 -27.578 -15.242 1 94.81 635 ALA A N 1
ATOM 5033 C CA . ALA A 1 635 ? -0.801 -27.516 -15.281 1 94.81 635 ALA A CA 1
ATOM 5034 C C . ALA A 1 635 ? -1.311 -26.281 -14.539 1 94.81 635 ALA A C 1
ATOM 5036 O O . ALA A 1 635 ? -2.357 -26.328 -13.891 1 94.81 635 ALA A O 1
ATOM 5037 N N . ASN A 1 636 ? -0.577 -25.25 -14.508 1 91.94 636 ASN A N 1
ATOM 5038 C CA . ASN A 1 636 ? -1.051 -24.031 -13.875 1 91.94 636 ASN A CA 1
ATOM 5039 C C . ASN A 1 636 ? -0.379 -22.797 -14.477 1 91.94 636 ASN A C 1
ATOM 5041 O O . ASN A 1 636 ? 0.554 -22.906 -15.273 1 91.94 636 ASN A O 1
ATOM 5045 N N . SER A 1 637 ? -0.947 -21.672 -14.203 1 89.06 637 SER A N 1
ATOM 5046 C CA . SER A 1 637 ? -0.372 -20.391 -14.602 1 89.06 637 SER A CA 1
ATOM 5047 C C . SER A 1 637 ? 0.165 -19.625 -13.398 1 89.06 637 SER A C 1
ATOM 5049 O O . SER A 1 637 ? 0.156 -18.391 -13.391 1 89.06 637 SER A O 1
ATOM 5051 N N . ALA A 1 638 ? 0.489 -20.266 -12.336 1 85.12 638 ALA A N 1
ATOM 5052 C CA . ALA A 1 638 ? 0.955 -19.672 -11.086 1 85.12 638 ALA A CA 1
ATOM 5053 C C . ALA A 1 638 ? 2.221 -18.859 -11.305 1 85.12 638 ALA A C 1
ATOM 5055 O O . ALA A 1 638 ? 2.469 -17.875 -10.594 1 85.12 638 ALA A O 1
ATOM 5056 N N . GLY A 1 639 ? 3.035 -19.266 -12.289 1 86.75 639 GLY A N 1
ATOM 5057 C CA . GLY A 1 639 ? 4.207 -18.469 -12.617 1 86.75 639 GLY A CA 1
ATOM 5058 C C . GLY A 1 639 ? 3.877 -17.031 -12.938 1 86.75 639 GLY A C 1
ATOM 5059 O O . GLY A 1 639 ? 4.617 -16.109 -12.555 1 86.75 639 GLY A O 1
ATOM 5060 N N . CYS A 1 640 ? 2.779 -16.844 -13.586 1 91.38 640 CYS A N 1
ATOM 5061 C CA . CYS A 1 640 ? 2.338 -15.492 -13.914 1 91.38 640 CYS A CA 1
ATOM 5062 C C . CYS A 1 640 ? 1.918 -14.734 -12.664 1 91.38 640 CYS A C 1
ATOM 5064 O O . CYS A 1 640 ? 2.229 -13.547 -12.516 1 91.38 640 CYS A O 1
ATOM 5066 N N . GLU A 1 641 ? 1.231 -15.359 -11.789 1 85.25 641 GLU A N 1
ATOM 5067 C CA . GLU A 1 641 ? 0.786 -14.727 -10.547 1 85.25 641 GLU A CA 1
ATOM 5068 C C . GLU A 1 641 ? 1.973 -14.305 -9.688 1 85.25 641 GLU A C 1
ATOM 5070 O O . GLU A 1 641 ? 1.942 -13.242 -9.062 1 85.25 641 GLU A O 1
ATOM 5075 N N . ARG A 1 642 ? 2.918 -15.141 -9.672 1 86.38 642 ARG A N 1
ATOM 5076 C CA . ARG A 1 642 ? 4.133 -14.797 -8.938 1 86.38 642 ARG A CA 1
ATOM 5077 C C . ARG A 1 642 ? 4.828 -13.594 -9.562 1 86.38 642 ARG A C 1
ATOM 5079 O O . ARG A 1 642 ? 5.363 -12.742 -8.852 1 86.38 642 ARG A O 1
ATOM 5086 N N . LEU A 1 643 ? 4.855 -13.641 -10.828 1 92.06 643 LEU A N 1
ATOM 5087 C CA . LEU A 1 643 ? 5.414 -12.492 -11.531 1 92.06 643 LEU A CA 1
ATOM 5088 C C . LEU A 1 643 ? 4.672 -11.211 -11.164 1 92.06 643 LEU A C 1
ATOM 5090 O O . LEU A 1 643 ? 5.293 -10.188 -10.875 1 92.06 643 LEU A O 1
ATOM 5094 N N . PHE A 1 644 ? 3.381 -11.273 -11.188 1 89.94 644 PHE A N 1
ATOM 5095 C CA . PHE A 1 644 ? 2.568 -10.094 -10.891 1 89.94 644 PHE A CA 1
ATOM 5096 C C . PHE A 1 644 ? 2.797 -9.641 -9.453 1 89.94 644 PHE A C 1
ATOM 5098 O O . PHE A 1 644 ? 2.812 -8.438 -9.172 1 89.94 644 PHE A O 1
ATOM 5105 N N . SER A 1 645 ? 2.953 -10.562 -8.578 1 85 645 SER A N 1
ATOM 5106 C CA . SER A 1 645 ? 3.264 -10.219 -7.191 1 85 645 SER A CA 1
ATOM 5107 C C . SER A 1 645 ? 4.586 -9.469 -7.094 1 85 645 SER A C 1
ATOM 5109 O O . SER A 1 645 ? 4.695 -8.484 -6.363 1 85 645 SER A O 1
ATOM 5111 N N . GLN A 1 646 ? 5.535 -9.914 -7.758 1 90.06 646 GLN A N 1
ATOM 5112 C CA . GLN A 1 646 ? 6.836 -9.25 -7.77 1 90.06 646 GLN A CA 1
ATOM 5113 C C . GLN A 1 646 ? 6.75 -7.875 -8.422 1 90.06 646 GLN A C 1
ATOM 5115 O O . GLN A 1 646 ? 7.355 -6.914 -7.934 1 90.06 646 GLN A O 1
ATOM 5120 N N . MET A 1 647 ? 6.043 -7.883 -9.484 1 92.56 647 MET A N 1
ATOM 5121 C CA . MET A 1 647 ? 5.848 -6.598 -10.156 1 92.56 647 MET A CA 1
ATOM 5122 C C . MET A 1 647 ? 5.129 -5.613 -9.242 1 92.56 647 MET A C 1
ATOM 5124 O O . MET A 1 647 ? 5.441 -4.418 -9.242 1 92.56 647 MET A O 1
ATOM 5128 N N . GLY A 1 648 ? 4.219 -6.129 -8.461 1 87.44 648 GLY A N 1
ATOM 5129 C CA . GLY A 1 648 ? 3.488 -5.293 -7.52 1 87.44 648 GLY A CA 1
ATOM 5130 C C . GLY A 1 648 ? 4.363 -4.719 -6.422 1 87.44 648 GLY A C 1
ATOM 5131 O O . GLY A 1 648 ? 4.094 -3.629 -5.914 1 87.44 648 GLY A O 1
ATOM 5132 N N . ARG A 1 649 ? 5.406 -5.324 -6.098 1 85 649 ARG A N 1
ATOM 5133 C CA . ARG A 1 649 ? 6.344 -4.84 -5.086 1 85 649 ARG A CA 1
ATOM 5134 C C . ARG A 1 649 ? 7.191 -3.695 -5.625 1 85 649 ARG A C 1
ATOM 5136 O O . ARG A 1 649 ? 7.66 -2.85 -4.863 1 85 649 ARG A O 1
ATOM 5143 N N . ILE A 1 650 ? 7.371 -3.783 -6.824 1 90 650 ILE A N 1
ATOM 5144 C CA . ILE A 1 650 ? 8.195 -2.771 -7.473 1 90 650 ILE A CA 1
ATOM 5145 C C . ILE A 1 650 ? 7.328 -1.593 -7.902 1 90 650 ILE A C 1
ATOM 5147 O O . ILE A 1 650 ? 7.656 -0.437 -7.625 1 90 650 ILE A O 1
ATOM 5151 N N . HIS A 1 651 ? 6.262 -1.95 -8.547 1 88.44 651 HIS A N 1
ATOM 5152 C CA . HIS A 1 651 ? 5.336 -0.956 -9.078 1 88.44 651 HIS A CA 1
ATOM 5153 C C . HIS A 1 651 ? 4.344 -0.504 -8.016 1 88.44 651 HIS A C 1
ATOM 5155 O O . HIS A 1 651 ? 3.186 -0.926 -8.023 1 88.44 651 HIS A O 1
ATOM 5161 N N . THR A 1 652 ? 4.785 0.392 -7.23 1 83.75 652 THR A N 1
ATOM 5162 C CA . THR A 1 652 ? 3.973 0.896 -6.133 1 83.75 652 THR A CA 1
ATOM 5163 C C . THR A 1 652 ? 3.34 2.236 -6.496 1 83.75 652 THR A C 1
ATOM 5165 O O . THR A 1 652 ? 3.584 2.77 -7.582 1 83.75 652 THR A O 1
ATOM 5168 N N . LYS A 1 653 ? 2.604 2.809 -5.559 1 75.19 653 LYS A N 1
ATOM 5169 C CA . LYS A 1 653 ? 1.946 4.094 -5.785 1 75.19 653 LYS A CA 1
ATOM 5170 C C . LYS A 1 653 ? 2.971 5.203 -6.008 1 75.19 653 LYS A C 1
ATOM 5172 O O . LYS A 1 653 ? 2.705 6.164 -6.73 1 75.19 653 LYS A O 1
ATOM 5177 N N . TYR A 1 654 ? 4.137 4.996 -5.418 1 82.19 654 TYR A N 1
ATOM 5178 C CA . TYR A 1 654 ? 5.18 6.008 -5.543 1 82.19 654 TYR A CA 1
ATOM 5179 C C . TYR A 1 654 ? 5.992 5.801 -6.816 1 82.19 654 TYR A C 1
ATOM 5181 O O . TYR A 1 654 ? 6.781 6.664 -7.203 1 82.19 654 TYR A O 1
ATOM 5189 N N . ARG A 1 655 ? 5.734 4.676 -7.406 1 86.69 655 ARG A N 1
ATOM 5190 C CA . ARG A 1 655 ? 6.43 4.34 -8.641 1 86.69 655 ARG A CA 1
ATOM 5191 C C . ARG A 1 655 ? 5.438 3.963 -9.742 1 86.69 655 ARG A C 1
ATOM 5193 O O . ARG A 1 655 ? 5.711 3.074 -10.555 1 86.69 655 ARG A O 1
ATOM 5200 N N . ALA A 1 656 ? 4.316 4.543 -9.727 1 80.19 656 ALA A N 1
ATOM 5201 C CA . ALA A 1 656 ? 3.211 4.172 -10.602 1 80.19 656 ALA A CA 1
ATOM 5202 C C . ALA A 1 656 ? 3.504 4.562 -12.047 1 80.19 656 ALA A C 1
ATOM 5204 O O . ALA A 1 656 ? 2.936 3.988 -12.984 1 80.19 656 ALA A O 1
ATOM 5205 N N . ARG A 1 657 ? 4.512 5.406 -12.273 1 80.31 657 ARG A N 1
ATOM 5206 C CA . ARG A 1 657 ? 4.77 5.918 -13.617 1 80.31 657 ARG A CA 1
ATOM 5207 C C . ARG A 1 657 ? 5.887 5.133 -14.297 1 80.31 657 ARG A C 1
ATOM 5209 O O . ARG A 1 657 ? 6.266 5.438 -15.43 1 80.31 657 ARG A O 1
ATOM 5216 N N . LEU A 1 658 ? 6.359 4.172 -13.609 1 86.06 658 LEU A N 1
ATOM 5217 C CA . LEU A 1 658 ? 7.391 3.332 -14.211 1 86.06 658 LEU A CA 1
ATOM 5218 C C . LEU A 1 658 ? 6.84 2.592 -15.43 1 86.06 658 LEU A C 1
ATOM 5220 O O . LEU A 1 658 ? 5.711 2.096 -15.398 1 86.06 658 LEU A O 1
ATOM 5224 N N . ASP A 1 659 ? 7.719 2.584 -16.359 1 86.19 659 ASP A N 1
ATOM 5225 C CA . ASP A 1 659 ? 7.352 1.841 -17.562 1 86.19 659 ASP A CA 1
ATOM 5226 C C . ASP A 1 659 ? 7.258 0.344 -17.281 1 86.19 659 ASP A C 1
ATOM 5228 O O . ASP A 1 659 ? 8.055 -0.198 -16.516 1 86.19 659 ASP A O 1
ATOM 5232 N N . LEU A 1 660 ? 6.293 -0.25 -18 1 89.75 660 LEU A N 1
ATOM 5233 C CA . LEU A 1 660 ? 6.031 -1.673 -17.797 1 89.75 660 LEU A CA 1
ATOM 5234 C C . LEU A 1 660 ? 7.273 -2.5 -18.109 1 89.75 660 LEU A C 1
ATOM 5236 O O . LEU A 1 660 ? 7.566 -3.475 -17.422 1 89.75 660 LEU A O 1
ATOM 5240 N N . LYS A 1 661 ? 7.977 -2.133 -19.109 1 91.25 661 LYS A N 1
ATOM 5241 C CA . LYS A 1 661 ? 9.172 -2.871 -19.516 1 91.25 661 LYS A CA 1
ATOM 5242 C C . LYS A 1 661 ? 10.25 -2.805 -18.438 1 91.25 661 LYS A C 1
ATOM 5244 O O . LYS A 1 661 ? 10.969 -3.779 -18.219 1 91.25 661 LYS A O 1
ATOM 5249 N N . ARG A 1 662 ? 10.352 -1.74 -17.844 1 92.75 662 ARG A N 1
ATOM 5250 C CA . ARG A 1 662 ? 11.344 -1.575 -16.781 1 92.75 662 ARG A CA 1
ATOM 5251 C C . ARG A 1 662 ? 10.992 -2.422 -15.562 1 92.75 662 ARG A C 1
ATOM 5253 O O . ARG A 1 662 ? 11.867 -3 -14.93 1 92.75 662 ARG A O 1
ATOM 5260 N N . VAL A 1 663 ? 9.734 -2.406 -15.234 1 93.81 663 VAL A N 1
ATOM 5261 C CA . VAL A 1 663 ? 9.273 -3.221 -14.117 1 93.81 663 VAL A CA 1
ATOM 5262 C C . VAL A 1 663 ? 9.562 -4.695 -14.398 1 93.81 663 VAL A C 1
ATOM 5264 O O . VAL A 1 663 ? 10.094 -5.402 -13.539 1 93.81 663 VAL A O 1
ATOM 5267 N N . ARG A 1 664 ? 9.211 -5.125 -15.578 1 95.75 664 ARG A N 1
ATOM 5268 C CA . ARG A 1 664 ? 9.492 -6.5 -15.977 1 95.75 664 ARG A CA 1
ATOM 5269 C C . ARG A 1 664 ? 10.977 -6.805 -15.875 1 95.75 664 ARG A C 1
ATOM 5271 O O . ARG A 1 664 ? 11.367 -7.84 -15.336 1 95.75 664 ARG A O 1
ATOM 5278 N N . ASN A 1 665 ? 11.773 -5.898 -16.469 1 96.69 665 ASN A N 1
ATOM 5279 C CA . ASN A 1 665 ? 13.219 -6.098 -16.5 1 96.69 665 ASN A CA 1
ATOM 5280 C C . ASN A 1 665 ? 13.789 -6.219 -15.086 1 96.69 665 ASN A C 1
ATOM 5282 O O . ASN A 1 665 ? 14.68 -7.031 -14.836 1 96.69 665 ASN A O 1
ATOM 5286 N N . ALA A 1 666 ? 13.281 -5.438 -14.242 1 96.12 666 ALA A N 1
ATOM 5287 C CA . ALA A 1 666 ? 13.742 -5.492 -12.859 1 96.12 666 ALA A CA 1
ATOM 5288 C C . ALA A 1 666 ? 13.453 -6.855 -12.234 1 96.12 666 ALA A C 1
ATOM 5290 O O . ALA A 1 666 ? 14.289 -7.414 -11.531 1 96.12 666 ALA A O 1
ATOM 5291 N N . VAL A 1 667 ? 12.336 -7.395 -12.5 1 95.75 667 VAL A N 1
ATOM 5292 C CA . VAL A 1 667 ? 11.945 -8.68 -11.938 1 95.75 667 VAL A CA 1
ATOM 5293 C C . VAL A 1 667 ? 12.805 -9.789 -12.539 1 95.75 667 VAL A C 1
ATOM 5295 O O . VAL A 1 667 ? 13.258 -10.688 -11.828 1 95.75 667 VAL A O 1
ATOM 5298 N N . VAL A 1 668 ? 12.984 -9.703 -13.859 1 96.88 668 VAL A N 1
ATOM 5299 C CA . VAL A 1 668 ? 13.773 -10.719 -14.555 1 96.88 668 VAL A CA 1
ATOM 5300 C C . VAL A 1 668 ? 15.188 -10.758 -13.969 1 96.88 668 VAL A C 1
ATOM 5302 O O . VAL A 1 668 ? 15.703 -11.836 -13.664 1 96.88 668 VAL A O 1
ATOM 5305 N N . LEU A 1 669 ? 15.719 -9.641 -13.812 1 97.06 669 LEU A N 1
ATOM 5306 C CA . LEU A 1 669 ? 17.062 -9.562 -13.258 1 97.06 669 LEU A CA 1
ATOM 5307 C C . LEU A 1 669 ? 17.094 -10.047 -11.812 1 97.06 669 LEU A C 1
ATOM 5309 O O . LEU A 1 669 ? 17.984 -10.805 -11.422 1 97.06 669 LEU A O 1
ATOM 5313 N N . LYS A 1 670 ? 16.172 -9.625 -11.031 1 94.44 670 LYS A N 1
ATOM 5314 C CA . LYS A 1 670 ? 16.094 -10.023 -9.625 1 94.44 670 LYS A CA 1
ATOM 5315 C C . LYS A 1 670 ? 16.031 -11.539 -9.492 1 94.44 670 LYS A C 1
ATOM 5317 O O . LYS A 1 670 ? 16.75 -12.133 -8.688 1 94.44 670 LYS A O 1
ATOM 5322 N N . ASN A 1 671 ? 15.141 -12.094 -10.234 1 91.31 671 ASN A N 1
ATOM 5323 C CA . ASN A 1 671 ? 14.984 -13.547 -10.18 1 91.31 671 ASN A CA 1
ATOM 5324 C C . ASN A 1 671 ? 16.281 -14.266 -10.539 1 91.31 671 ASN A C 1
ATOM 5326 O O . ASN A 1 671 ? 16.625 -15.273 -9.914 1 91.31 671 ASN A O 1
ATOM 5330 N N . SER A 1 672 ? 16.938 -13.781 -11.516 1 93.62 672 SER A N 1
ATOM 5331 C CA . SER A 1 672 ? 18.203 -14.391 -11.922 1 93.62 672 SER A CA 1
ATOM 5332 C C . SER A 1 672 ? 19.25 -14.258 -10.828 1 93.62 672 SER A C 1
ATOM 5334 O O . SER A 1 672 ? 19.969 -15.219 -10.531 1 93.62 672 SER A O 1
ATOM 5336 N N . LEU A 1 673 ? 19.375 -13.102 -10.273 1 92.38 673 LEU A N 1
ATOM 5337 C CA . LEU A 1 673 ? 20.359 -12.859 -9.219 1 92.38 673 LEU A CA 1
ATOM 5338 C C . LEU A 1 673 ? 20.109 -13.766 -8.023 1 92.38 673 LEU A C 1
ATOM 5340 O O . LEU A 1 673 ? 21.047 -14.352 -7.469 1 92.38 673 LEU A O 1
ATOM 5344 N N . MET A 1 674 ? 18.922 -13.883 -7.652 1 87 674 MET A N 1
ATOM 5345 C CA . MET A 1 674 ? 18.562 -14.688 -6.484 1 87 674 MET A CA 1
ATOM 5346 C C . MET A 1 674 ? 18.797 -16.172 -6.762 1 87 674 MET A C 1
ATOM 5348 O O . MET A 1 674 ? 19.203 -16.922 -5.871 1 87 674 MET A O 1
ATOM 5352 N N . ARG A 1 675 ? 18.531 -16.547 -7.945 1 85.38 675 ARG A N 1
ATOM 5353 C CA . ARG A 1 675 ? 18.797 -17.922 -8.32 1 85.38 675 ARG A CA 1
ATOM 5354 C C . ARG A 1 675 ? 20.297 -18.234 -8.273 1 85.38 675 ARG A C 1
ATOM 5356 O O . ARG A 1 675 ? 20.703 -19.297 -7.801 1 85.38 675 ARG A O 1
ATOM 5363 N N . GLN A 1 676 ? 21.031 -17.375 -8.797 1 84.5 676 GLN A N 1
ATOM 5364 C CA . GLN A 1 676 ? 22.484 -17.562 -8.789 1 84.5 676 GLN A CA 1
ATOM 5365 C C . GLN A 1 676 ? 23.016 -17.672 -7.359 1 84.5 676 GLN A C 1
ATOM 5367 O O . GLN A 1 676 ? 23.922 -18.469 -7.09 1 84.5 676 GLN A O 1
ATOM 5372 N N . PHE A 1 677 ? 22.469 -16.922 -6.574 1 81.19 677 PHE A N 1
ATOM 5373 C CA . PHE A 1 677 ? 22.891 -16.984 -5.18 1 81.19 677 PHE A CA 1
ATOM 5374 C C . PHE A 1 677 ? 22.484 -18.297 -4.543 1 81.19 677 PHE A C 1
ATOM 5376 O O . PHE A 1 677 ? 23.25 -18.906 -3.793 1 81.19 677 PHE A O 1
ATOM 5383 N N . GLU A 1 678 ? 21.266 -18.703 -4.785 1 76.62 678 GLU A N 1
ATOM 5384 C CA . GLU A 1 678 ? 20.781 -19.953 -4.207 1 76.62 678 GLU A CA 1
ATOM 5385 C C . GLU A 1 678 ? 21.594 -21.141 -4.68 1 76.62 678 GLU A C 1
ATOM 5387 O O . GLU A 1 678 ? 21.75 -22.141 -3.955 1 76.62 678 GLU A O 1
ATOM 5392 N N . GLU A 1 679 ? 22.078 -21.031 -5.848 1 74.75 679 GLU A N 1
ATOM 5393 C CA . GLU A 1 679 ? 22.875 -22.109 -6.414 1 74.75 679 GLU A CA 1
ATOM 5394 C C . GLU A 1 679 ? 24.328 -22.016 -5.949 1 74.75 679 GLU A C 1
ATOM 5396 O O . GLU A 1 679 ? 25.094 -22.969 -6.098 1 74.75 679 GLU A O 1
ATOM 5401 N N . SER A 1 680 ? 24.562 -20.875 -5.336 1 73.69 680 SER A N 1
ATOM 5402 C CA . SER A 1 680 ? 25.938 -20.703 -4.855 1 73.69 680 SER A CA 1
ATOM 5403 C C . SER A 1 680 ? 26.188 -21.531 -3.602 1 73.69 680 SER A C 1
ATOM 5405 O O . SER A 1 680 ? 25.266 -21.812 -2.836 1 73.69 680 SER A O 1
ATOM 5407 N N . PRO A 1 681 ? 27.266 -22.062 -3.486 1 64.12 681 PRO A N 1
ATOM 5408 C CA . PRO A 1 681 ? 27.609 -22.875 -2.314 1 64.12 681 PRO A CA 1
ATOM 5409 C C . PRO A 1 681 ? 27.391 -22.125 -1 1 64.12 681 PRO A C 1
ATOM 5411 O O . PRO A 1 681 ? 27.078 -22.75 0.02 1 64.12 681 PRO A O 1
ATOM 5414 N N . GLU A 1 682 ? 27.5 -20.844 -0.982 1 61.06 682 GLU A N 1
ATOM 5415 C CA . GLU A 1 682 ? 27.297 -20.047 0.227 1 61.06 682 GLU A CA 1
ATOM 5416 C C . GLU A 1 682 ? 25.859 -20.172 0.737 1 61.06 682 GLU A C 1
ATOM 5418 O O . GLU A 1 682 ? 25.641 -20.203 1.947 1 61.06 682 GLU A O 1
ATOM 5423 N N . ALA A 1 683 ? 24.969 -20.109 -0.199 1 62.84 683 ALA A N 1
ATOM 5424 C CA . ALA A 1 683 ? 23.562 -20.172 0.157 1 62.84 683 ALA A CA 1
ATOM 5425 C C . ALA A 1 683 ? 23.203 -21.547 0.723 1 62.84 683 ALA A C 1
ATOM 5427 O O . ALA A 1 683 ? 22.328 -21.656 1.599 1 62.84 683 ALA A O 1
ATOM 5428 N N . LYS A 1 684 ? 23.672 -22.656 0.13 1 55.09 684 LYS A N 1
ATOM 5429 C CA . LYS A 1 684 ? 23.391 -24.016 0.567 1 55.09 684 LYS A CA 1
ATOM 5430 C C . LYS A 1 684 ? 23.703 -24.203 2.049 1 55.09 684 LYS A C 1
ATOM 5432 O O . LYS A 1 684 ? 23.031 -24.953 2.746 1 55.09 684 LYS A O 1
ATOM 5437 N N . HIS A 1 685 ? 24.594 -23.422 2.477 1 46.22 685 HIS A N 1
ATOM 5438 C CA . HIS A 1 685 ? 24.969 -23.562 3.883 1 46.22 685 HIS A CA 1
ATOM 5439 C C . HIS A 1 685 ? 24.016 -22.766 4.773 1 46.22 685 HIS A C 1
ATOM 5441 O O . HIS A 1 685 ? 23.734 -23.172 5.902 1 46.22 685 HIS A O 1
ATOM 5447 N N . ARG A 1 686 ? 23.594 -21.656 4.383 1 47.06 686 ARG A N 1
ATOM 5448 C CA . ARG A 1 686 ? 22.859 -20.734 5.258 1 47.06 686 ARG A CA 1
ATOM 5449 C C . ARG A 1 686 ? 21.375 -21.031 5.254 1 47.06 686 ARG A C 1
ATOM 5451 O O . ARG A 1 686 ? 20.625 -20.516 6.09 1 47.06 686 ARG A O 1
ATOM 5458 N N . ASN A 1 687 ? 20.859 -21.562 4.242 1 45.69 687 ASN A N 1
ATOM 5459 C CA . ASN A 1 687 ? 19.438 -21.641 3.924 1 45.69 687 ASN A CA 1
ATOM 5460 C C . ASN A 1 687 ? 18.672 -22.484 4.938 1 45.69 687 ASN A C 1
ATOM 5462 O O . ASN A 1 687 ? 17.516 -22.812 4.727 1 45.69 687 ASN A O 1
ATOM 5466 N N . LEU A 1 688 ? 19.344 -22.984 5.941 1 39.47 688 LEU A N 1
ATOM 5467 C CA . LEU A 1 688 ? 18.484 -23.797 6.805 1 39.47 688 LEU A CA 1
ATOM 5468 C C . LEU A 1 688 ? 17.375 -22.938 7.402 1 39.47 688 LEU A C 1
ATOM 5470 O O . LEU A 1 688 ? 16.266 -23.438 7.641 1 39.47 688 LEU A O 1
ATOM 5474 N N . LYS A 1 689 ? 17.531 -21.719 8.062 1 40.12 689 LYS A N 1
ATOM 5475 C CA . LYS A 1 689 ? 16.438 -21.078 8.766 1 40.12 689 LYS A CA 1
ATOM 5476 C C . LYS A 1 689 ? 15.648 -20.156 7.832 1 40.12 689 LYS A C 1
ATOM 5478 O O . LYS A 1 689 ? 16.219 -19.25 7.223 1 40.12 689 LYS A O 1
ATOM 5483 N N . ARG A 1 690 ? 14.688 -20.625 7.074 1 44.16 690 ARG A N 1
ATOM 5484 C CA . ARG A 1 690 ? 13.789 -20.094 6.055 1 44.16 690 ARG A CA 1
ATOM 5485 C C . ARG A 1 690 ? 13.266 -18.719 6.445 1 44.16 690 ARG A C 1
ATOM 5487 O O . ARG A 1 690 ? 12.266 -18.609 7.156 1 44.16 690 ARG A O 1
ATOM 5494 N N . LYS A 1 691 ? 14.117 -17.703 6.574 1 49.72 691 LYS A N 1
ATOM 5495 C CA . LYS A 1 691 ? 13.617 -16.375 6.898 1 49.72 691 LYS A CA 1
ATOM 5496 C C . LYS A 1 691 ? 12.891 -15.75 5.707 1 49.72 691 LYS A C 1
ATOM 5498 O O . LYS A 1 691 ? 13.297 -15.938 4.559 1 49.72 691 LYS A O 1
ATOM 5503 N N . ILE A 1 692 ? 11.594 -15.453 5.871 1 53.56 692 ILE A N 1
ATOM 5504 C CA . ILE A 1 692 ? 10.836 -14.734 4.855 1 53.56 692 ILE A CA 1
ATOM 5505 C C . ILE A 1 692 ? 11.531 -13.406 4.543 1 53.56 692 ILE A C 1
ATOM 5507 O O . ILE A 1 692 ? 11.406 -12.445 5.301 1 53.56 692 ILE A O 1
ATOM 5511 N N . ARG A 1 693 ? 12.422 -13.344 3.584 1 53.41 693 ARG A N 1
ATOM 5512 C CA . ARG A 1 693 ? 13.391 -12.297 3.275 1 53.41 693 ARG A CA 1
ATOM 5513 C C . ARG A 1 693 ? 12.688 -10.977 2.982 1 53.41 693 ARG A C 1
ATOM 5515 O O . ARG A 1 693 ? 13.273 -9.906 3.164 1 53.41 693 ARG A O 1
ATOM 5522 N N . ASP A 1 694 ? 11.414 -11.008 2.684 1 59.62 694 ASP A N 1
ATOM 5523 C CA . ASP A 1 694 ? 10.828 -9.781 2.168 1 59.62 694 ASP A CA 1
ATOM 5524 C C . ASP A 1 694 ? 10.227 -8.938 3.297 1 59.62 694 ASP A C 1
ATOM 5526 O O . ASP A 1 694 ? 9.844 -7.789 3.084 1 59.62 694 ASP A O 1
ATOM 5530 N N . TYR A 1 695 ? 10.258 -9.508 4.477 1 65.75 695 TYR A N 1
ATOM 5531 C CA . TYR A 1 695 ? 9.617 -8.789 5.57 1 65.75 695 TYR A CA 1
ATOM 5532 C C . TYR A 1 695 ? 10.641 -8.344 6.605 1 65.75 695 TYR A C 1
ATOM 5534 O O . TYR A 1 695 ? 11.602 -9.062 6.887 1 65.75 695 TYR A O 1
ATOM 5542 N N . ASP A 1 696 ? 10.516 -7.117 7.008 1 65.56 696 ASP A N 1
ATOM 5543 C CA . ASP A 1 696 ? 11.328 -6.609 8.109 1 65.56 696 ASP A CA 1
ATOM 5544 C C . ASP A 1 696 ? 10.82 -7.137 9.453 1 65.56 696 ASP A C 1
ATOM 5546 O O . ASP A 1 696 ? 9.727 -6.77 9.898 1 65.56 696 ASP A O 1
ATOM 5550 N N . GLU A 1 697 ? 11.367 -8.352 9.805 1 58.72 697 GLU A N 1
ATOM 5551 C CA . GLU A 1 697 ? 10.906 -8.945 11.055 1 58.72 697 GLU A CA 1
ATOM 5552 C C . GLU A 1 697 ? 11.727 -8.438 12.242 1 58.72 697 GLU A C 1
ATOM 5554 O O . GLU A 1 697 ? 12.891 -8.078 12.086 1 58.72 697 GLU A O 1
ATOM 5559 N N . GLU A 1 698 ? 11.07 -7.91 13.289 1 51 698 GLU A N 1
ATOM 5560 C CA . GLU A 1 698 ? 11.797 -7.625 14.523 1 51 698 GLU A CA 1
ATOM 5561 C C . GLU A 1 698 ? 12.516 -8.867 15.039 1 51 698 GLU A C 1
ATOM 5563 O O . GLU A 1 698 ? 11.953 -9.961 15.039 1 51 698 GLU A O 1
ATOM 5568 N N . GLU A 1 699 ? 13.836 -8.883 14.773 1 42.34 699 GLU A N 1
ATOM 5569 C CA . GLU A 1 699 ? 14.586 -9.977 15.391 1 42.34 699 GLU A CA 1
ATOM 5570 C C . GLU A 1 699 ? 14.094 -10.266 16.797 1 42.34 699 GLU A C 1
ATOM 5572 O O . GLU A 1 699 ? 14.242 -9.422 17.703 1 42.34 699 GLU A O 1
ATOM 5577 N N . VAL A 1 700 ? 12.945 -10.812 16.922 1 35.91 700 VAL A N 1
ATOM 5578 C CA . VAL A 1 700 ? 12.75 -11.281 18.297 1 35.91 700 VAL A CA 1
ATOM 5579 C C . VAL A 1 700 ? 13.992 -12.031 18.766 1 35.91 700 VAL A C 1
ATOM 5581 O O . VAL A 1 700 ? 14.648 -12.719 17.969 1 35.91 700 VAL A O 1
ATOM 5584 N N . GLY A 1 701 ? 14.641 -11.695 19.75 1 28.8 701 GLY A N 1
ATOM 5585 C CA . GLY A 1 701 ? 15.539 -12.641 20.391 1 28.8 701 GLY A CA 1
ATOM 5586 C C . GLY A 1 701 ? 15.141 -14.086 20.172 1 28.8 701 GLY A C 1
ATOM 5587 O O . GLY A 1 701 ? 13.984 -14.375 19.859 1 28.8 701 GLY A O 1
ATOM 5588 N N . ALA A 1 702 ? 16.125 -15.023 20.094 1 26.67 702 ALA A N 1
ATOM 5589 C CA . ALA A 1 702 ? 16.047 -16.484 20.141 1 26.67 702 ALA A CA 1
ATOM 5590 C C . ALA A 1 702 ? 14.883 -16.953 21 1 26.67 702 ALA A C 1
ATOM 5592 O O . ALA A 1 702 ? 14.977 -17.969 21.688 1 26.67 702 ALA A O 1
ATOM 5593 N N . SER A 1 703 ? 14.094 -16.312 21.609 1 24.44 703 SER A N 1
ATOM 5594 C CA . SER A 1 703 ? 13.281 -17.234 22.391 1 24.44 703 SER A CA 1
ATOM 5595 C C . SER A 1 703 ? 12.664 -18.328 21.5 1 24.44 703 SER A C 1
ATOM 5597 O O . SER A 1 703 ? 12.68 -18.203 20.281 1 24.44 703 SER A O 1
ATOM 5599 N N . GLN A 1 704 ? 11.273 -18.828 21.969 1 24.8 704 GLN A N 1
ATOM 5600 C CA . GLN A 1 704 ? 10.602 -20.125 21.906 1 24.8 704 GLN A CA 1
ATOM 5601 C C . GLN A 1 704 ? 10.094 -20.422 20.5 1 24.8 704 GLN A C 1
ATOM 5603 O O . GLN A 1 704 ? 9.148 -19.781 20.031 1 24.8 704 GLN A O 1
ATOM 5608 N N . ALA A 1 705 ? 10.758 -20.469 19.609 1 26.72 705 ALA A N 1
ATOM 5609 C CA . ALA A 1 705 ? 10.266 -21.484 18.656 1 26.72 705 ALA A CA 1
ATOM 5610 C C . ALA A 1 705 ? 9.742 -22.703 19.391 1 26.72 705 ALA A C 1
ATOM 5612 O O . ALA A 1 705 ? 10.445 -23.719 19.5 1 26.72 705 ALA A O 1
ATOM 5613 N N . LEU A 1 706 ? 9.273 -22.578 20.688 1 23.25 706 LEU A N 1
ATOM 5614 C CA . LEU A 1 706 ? 8.602 -23.812 21.109 1 23.25 706 LEU A CA 1
ATOM 5615 C C . LEU A 1 706 ? 7.41 -24.109 20.219 1 23.25 706 LEU A C 1
ATOM 5617 O O . LEU A 1 706 ? 6.316 -23.578 20.422 1 23.25 706 LEU A O 1
ATOM 5621 N N . VAL A 1 707 ? 7.348 -23.734 19.047 1 24.97 707 VAL A N 1
ATOM 5622 C CA . VAL A 1 707 ? 6.355 -24.578 18.391 1 24.97 707 VAL A CA 1
ATOM 5623 C C . VAL A 1 707 ? 6.5 -26.016 18.875 1 24.97 707 VAL A C 1
ATOM 5625 O O . VAL A 1 707 ? 7.516 -26.672 18.609 1 24.97 707 VAL A O 1
ATOM 5628 N N . ASN A 1 708 ? 6.062 -26.281 20.094 1 23.78 708 ASN A N 1
ATOM 5629 C CA . ASN A 1 708 ? 5.734 -27.656 20.469 1 23.78 708 ASN A CA 1
ATOM 5630 C C . ASN A 1 708 ? 5.07 -28.406 19.328 1 23.78 708 ASN A C 1
ATOM 5632 O O . ASN A 1 708 ? 4.324 -27.812 18.531 1 23.78 708 ASN A O 1
ATOM 5636 N N . ASP A 1 709 ? 5.555 -29.516 18.984 1 25.44 709 ASP A N 1
ATOM 5637 C CA . ASP A 1 709 ? 5.211 -30.766 18.297 1 25.44 709 ASP A CA 1
ATOM 5638 C C . ASP A 1 709 ? 3.768 -31.172 18.594 1 25.44 709 ASP A C 1
ATOM 5640 O O . ASP A 1 709 ? 3.357 -32.281 18.281 1 25.44 709 ASP A O 1
ATOM 5644 N N . THR A 1 710 ? 3.08 -30.406 19.562 1 24.34 710 THR A N 1
ATOM 5645 C CA . THR A 1 710 ? 1.841 -31.062 19.969 1 24.34 710 THR A CA 1
ATOM 5646 C C . THR A 1 710 ? 0.778 -30.938 18.875 1 24.34 710 THR A C 1
ATOM 5648 O O . THR A 1 710 ? -0.367 -31.34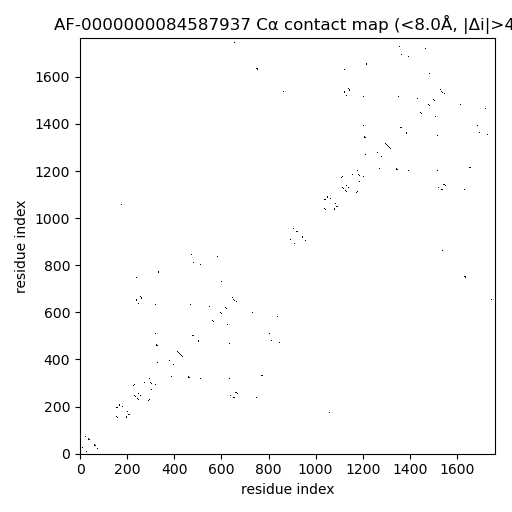4 19.078 1 24.34 710 THR A O 1
ATOM 5651 N N . SER A 1 711 ? 0.923 -30.172 17.969 1 25.94 711 SER A N 1
ATOM 5652 C CA . SER A 1 711 ? -0.241 -30.266 17.094 1 25.94 711 SER A CA 1
ATOM 5653 C C . SER A 1 711 ? -0.406 -31.672 16.547 1 25.94 711 SER A C 1
ATOM 5655 O O . SER A 1 711 ? -1.145 -31.891 15.578 1 25.94 711 SER A O 1
ATOM 5657 N N . SER A 1 712 ? 0.367 -32.625 17.094 1 25.22 712 SER A N 1
ATOM 5658 C CA . SER A 1 712 ? 0.131 -34 16.641 1 25.22 712 SER A CA 1
ATOM 5659 C C . SER A 1 712 ? -1.275 -34.469 17 1 25.22 712 SER A C 1
ATOM 5661 O O . SER A 1 712 ? -1.765 -35.469 16.453 1 25.22 712 SER A O 1
ATOM 5663 N N . GLU A 1 713 ? -1.767 -34 18.188 1 25.17 713 GLU A N 1
ATOM 5664 C CA . GLU A 1 713 ? -2.848 -34.844 18.688 1 25.17 713 GLU A CA 1
ATOM 5665 C C . GLU A 1 713 ? -4.152 -34.562 17.953 1 25.17 713 GLU A C 1
ATOM 5667 O O . GLU A 1 713 ? -5.094 -35.375 18.016 1 25.17 713 GLU A O 1
ATOM 5672 N N . ILE A 1 714 ? -4.398 -33.375 17.594 1 25.02 714 ILE A N 1
ATOM 5673 C CA . ILE A 1 714 ? -5.82 -33.281 17.297 1 25.02 714 ILE A CA 1
ATOM 5674 C C . ILE A 1 714 ? -6.152 -34.125 16.078 1 25.02 714 ILE A C 1
ATOM 5676 O O . ILE A 1 714 ? -7.32 -34.406 15.797 1 25.02 714 ILE A O 1
ATOM 5680 N N . ALA A 1 715 ? -5.215 -34.406 15.102 1 25.61 715 ALA A N 1
ATOM 5681 C CA . ALA A 1 715 ? -5.781 -35.219 14.039 1 25.61 715 ALA A CA 1
ATOM 5682 C C . ALA A 1 715 ? -6.074 -36.625 14.539 1 25.61 715 ALA A C 1
ATOM 5684 O O . ALA A 1 715 ? -6.344 -37.531 13.75 1 25.61 715 ALA A O 1
ATOM 5685 N N . GLN A 1 716 ? -5.855 -36.969 15.82 1 25.3 716 GLN A N 1
ATOM 5686 C CA . GLN A 1 716 ? -5.969 -38.406 16.031 1 25.3 716 GLN A CA 1
ATOM 5687 C C . GLN A 1 716 ? -7.402 -38.875 15.805 1 25.3 716 GLN A C 1
ATOM 5689 O O . GLN A 1 716 ? -7.656 -40.094 15.742 1 25.3 716 GLN A O 1
ATOM 5694 N N . SER A 1 717 ? -8.398 -38.25 16.234 1 24.88 717 SER A N 1
ATOM 5695 C CA . SER A 1 717 ? -9.477 -39.219 16.344 1 24.88 717 SER A CA 1
ATOM 5696 C C . SER A 1 717 ? -9.797 -39.875 15 1 24.88 717 SER A C 1
ATOM 5698 O O . SER A 1 717 ? -10.375 -40.938 14.938 1 24.88 717 SER A O 1
ATOM 5700 N N . SER A 1 718 ? -10.359 -39.312 14.016 1 25.48 718 SER A N 1
ATOM 5701 C CA . SER A 1 718 ? -10.836 -40.375 13.125 1 25.48 718 SER A CA 1
ATOM 5702 C C . SER A 1 718 ? -9.695 -41.281 12.695 1 25.48 718 SER A C 1
ATOM 5704 O O . SER A 1 718 ? -8.523 -40.938 12.883 1 25.48 718 SER A O 1
ATOM 5706 N N . THR A 1 719 ? -9.828 -42.438 11.742 1 24.2 719 THR A N 1
ATOM 5707 C CA . THR A 1 719 ? -8.953 -43.531 11.352 1 24.2 719 THR A CA 1
ATOM 5708 C C . THR A 1 719 ? -7.586 -43.031 10.922 1 24.2 719 THR A C 1
ATOM 5710 O O . THR A 1 719 ? -6.812 -43.75 10.281 1 24.2 719 THR A O 1
ATOM 5713 N N . THR A 1 720 ? -7.25 -41.781 11.047 1 24.45 720 THR A N 1
ATOM 5714 C CA . THR A 1 720 ? -5.902 -41.656 10.508 1 24.45 720 THR A CA 1
ATOM 5715 C C . THR A 1 720 ? -4.914 -42.5 11.312 1 24.45 720 THR A C 1
ATOM 5717 O O . THR A 1 720 ? -4.781 -42.312 12.523 1 24.45 720 THR A O 1
ATOM 5720 N N . HIS A 1 721 ? -4.621 -43.812 10.984 1 23.33 721 HIS A N 1
ATOM 5721 C CA . HIS A 1 721 ? -3.432 -44.594 11.281 1 23.33 721 HIS A CA 1
ATOM 5722 C C . HIS A 1 721 ? -2.223 -43.719 11.531 1 23.33 721 HIS A C 1
ATOM 5724 O O . HIS A 1 721 ? -2.178 -42.562 11.062 1 23.33 721 HIS A O 1
ATOM 5730 N N . SER A 1 722 ? -1.392 -44.156 12.516 1 26.31 722 SER A N 1
ATOM 5731 C CA . SER A 1 722 ? -0.101 -43.75 13.055 1 26.31 722 SER A CA 1
ATOM 5732 C C . SER A 1 722 ? 0.856 -43.344 11.938 1 26.31 722 SER A C 1
ATOM 5734 O O . SER A 1 722 ? 1.481 -44.188 11.312 1 26.31 722 SER A O 1
ATOM 5736 N N . LEU A 1 723 ? 0.429 -42.625 10.977 1 24.14 723 LEU A N 1
ATOM 5737 C CA . LEU A 1 723 ? 1.502 -42.25 10.062 1 24.14 723 LEU A CA 1
ATOM 5738 C C . LEU A 1 723 ? 2.717 -41.75 10.828 1 24.14 723 LEU A C 1
ATOM 5740 O O . LEU A 1 723 ? 2.73 -40.594 11.281 1 24.14 723 LEU A O 1
ATOM 5744 N N . ASN A 1 724 ? 3.293 -42.531 11.844 1 24.17 724 ASN A N 1
ATOM 5745 C CA . ASN A 1 724 ? 4.543 -42.406 12.586 1 24.17 724 ASN A CA 1
ATOM 5746 C C . ASN A 1 724 ? 5.648 -41.781 11.734 1 24.17 724 ASN A C 1
ATOM 5748 O O . ASN A 1 724 ? 6.391 -40.906 12.195 1 24.17 724 ASN A O 1
ATOM 5752 N N . ASP A 1 725 ? 6.258 -42.75 10.867 1 24.25 725 ASP A N 1
ATOM 5753 C CA . ASP A 1 725 ? 7.707 -42.875 10.758 1 24.25 725 ASP A CA 1
ATOM 5754 C C . ASP A 1 725 ? 8.312 -41.625 10.125 1 24.25 725 ASP A C 1
ATOM 5756 O O . ASP A 1 725 ? 9.258 -41.031 10.664 1 24.25 725 ASP A O 1
ATOM 5760 N N . SER A 1 726 ? 8.617 -41.844 8.711 1 23.61 726 SER A N 1
ATOM 5761 C CA . SER A 1 726 ? 9.789 -41.375 7.996 1 23.61 726 SER A CA 1
ATOM 5762 C C . SER A 1 726 ? 9.719 -39.844 7.781 1 23.61 726 SER A C 1
ATOM 5764 O O . SER A 1 726 ? 8.625 -39.281 7.691 1 23.61 726 SER A O 1
ATOM 5766 N N . ASN A 1 727 ? 10.891 -39.125 8.125 1 25.48 727 ASN A N 1
ATOM 5767 C CA . ASN A 1 727 ? 11.516 -37.812 8.008 1 25.48 727 ASN A CA 1
ATOM 5768 C C . ASN A 1 727 ? 11.281 -37.219 6.629 1 25.48 727 ASN A C 1
ATOM 5770 O O . ASN A 1 727 ? 12.234 -36.875 5.926 1 25.48 727 ASN A O 1
ATOM 5774 N N . ASP A 1 728 ? 10.375 -37.781 5.906 1 26.03 728 ASP A N 1
ATOM 5775 C CA . ASP A 1 728 ? 10.445 -37.25 4.539 1 26.03 728 ASP A CA 1
ATOM 5776 C C . ASP A 1 728 ? 10.18 -35.75 4.492 1 26.03 728 ASP A C 1
ATOM 5778 O O . ASP A 1 728 ? 9.07 -35.312 4.801 1 26.03 728 ASP A O 1
ATOM 5782 N N . ALA A 1 729 ? 11.242 -35 4.793 1 27.66 729 ALA A N 1
ATOM 5783 C CA . ALA A 1 729 ? 11.445 -33.562 4.715 1 27.66 729 ALA A CA 1
ATOM 5784 C C . ALA A 1 729 ? 11.125 -33.031 3.314 1 27.66 729 ALA A C 1
ATOM 5786 O O . ALA A 1 729 ? 12.023 -32.906 2.48 1 27.66 729 ALA A O 1
ATOM 5787 N N . SER A 1 730 ? 10.242 -33.625 2.611 1 26.91 730 SER A N 1
ATOM 5788 C CA . SER A 1 730 ? 10.133 -33 1.29 1 26.91 730 SER A CA 1
ATOM 5789 C C . SER A 1 730 ? 9.758 -31.531 1.393 1 26.91 730 SER A C 1
ATOM 5791 O O . SER A 1 730 ? 8.656 -31.188 1.839 1 26.91 730 SER A O 1
ATOM 5793 N N . VAL A 1 731 ? 10.727 -30.734 1.742 1 29.27 731 VAL A N 1
ATOM 5794 C CA . VAL A 1 731 ? 10.523 -29.281 1.703 1 29.27 731 VAL A CA 1
ATOM 5795 C C . VAL A 1 731 ? 10.18 -28.844 0.281 1 29.27 731 VAL A C 1
ATOM 5797 O O . VAL A 1 731 ? 10.914 -29.141 -0.663 1 29.27 731 VAL A O 1
ATOM 5800 N N . THR A 1 732 ? 9.023 -28.891 -0.094 1 31.72 732 THR A N 1
ATOM 5801 C CA . THR A 1 732 ? 8.688 -28.203 -1.34 1 31.72 732 THR A CA 1
ATOM 5802 C C . THR A 1 732 ? 9.398 -26.859 -1.428 1 31.72 732 THR A C 1
ATOM 5804 O O . THR A 1 732 ? 9.719 -26.25 -0.403 1 31.72 732 THR A O 1
ATOM 5807 N N . GLU A 1 733 ? 10.109 -26.672 -2.51 1 32.31 733 GLU A N 1
ATOM 5808 C CA . GLU A 1 733 ? 10.836 -25.438 -2.811 1 32.31 733 GLU A CA 1
ATOM 5809 C C . GLU A 1 733 ? 10.094 -24.219 -2.285 1 32.31 733 GLU A C 1
ATOM 5811 O O . GLU A 1 733 ? 8.867 -24.109 -2.432 1 32.31 733 GLU A O 1
ATOM 5816 N N . PRO A 1 734 ? 10.664 -23.641 -1.349 1 31.3 734 PRO A N 1
ATOM 5817 C CA . PRO A 1 734 ? 10.055 -22.438 -0.767 1 31.3 734 PRO A CA 1
ATOM 5818 C C . PRO A 1 734 ? 9.531 -21.469 -1.823 1 31.3 734 PRO A C 1
ATOM 5820 O O . PRO A 1 734 ? 10.203 -21.219 -2.824 1 31.3 734 PRO A O 1
ATOM 5823 N N . LEU A 1 735 ? 8.312 -21.594 -2.113 1 32.22 735 LEU A N 1
ATOM 5824 C CA . LEU A 1 735 ? 7.645 -20.625 -2.969 1 32.22 735 LEU A CA 1
ATOM 5825 C C . LEU A 1 735 ? 8.117 -19.203 -2.652 1 32.22 735 LEU A C 1
ATOM 5827 O O . LEU A 1 735 ? 8.367 -18.875 -1.49 1 32.22 735 LEU A O 1
ATOM 5831 N N . ASP A 1 736 ? 8.922 -18.719 -3.459 1 30.7 736 ASP A N 1
ATOM 5832 C CA . ASP A 1 736 ? 9.234 -17.297 -3.377 1 30.7 736 ASP A CA 1
ATOM 5833 C C . ASP A 1 736 ? 8.023 -16.5 -2.895 1 30.7 736 ASP A C 1
ATOM 5835 O O . ASP A 1 736 ? 6.949 -16.547 -3.498 1 30.7 736 ASP A O 1
ATOM 5839 N N . ASP A 1 737 ? 7.906 -16.281 -1.657 1 32.38 737 ASP A N 1
ATOM 5840 C CA . ASP A 1 737 ? 6.93 -15.906 -0.636 1 32.38 737 ASP A CA 1
ATOM 5841 C C . ASP A 1 737 ? 6.191 -14.625 -1.024 1 32.38 737 ASP A C 1
ATOM 5843 O O . ASP A 1 737 ? 5.438 -14.07 -0.221 1 32.38 737 ASP A O 1
ATOM 5847 N N . SER A 1 738 ? 6.758 -13.93 -1.945 1 30.53 738 SER A N 1
ATOM 5848 C CA . SER A 1 738 ? 6.238 -12.57 -2.047 1 30.53 738 SER A CA 1
ATOM 5849 C C . SER A 1 738 ? 4.824 -12.555 -2.621 1 30.53 738 SER A C 1
ATOM 5851 O O . SER A 1 738 ? 4.328 -11.508 -3.035 1 30.53 738 SER A O 1
ATOM 5853 N N . GLU A 1 739 ? 4.172 -13.773 -2.746 1 32.41 739 GLU A N 1
ATOM 5854 C CA . GLU A 1 739 ? 3.039 -13.953 -3.646 1 32.41 739 GLU A CA 1
ATOM 5855 C C . GLU A 1 739 ? 1.793 -13.25 -3.115 1 32.41 739 GLU A C 1
ATOM 5857 O O . GLU A 1 739 ? 0.69 -13.461 -3.623 1 32.41 739 GLU A O 1
ATOM 5862 N N . ILE A 1 740 ? 1.854 -12.797 -1.979 1 30.31 740 ILE A N 1
ATOM 5863 C CA . ILE A 1 740 ? 0.561 -12.758 -1.305 1 30.31 740 ILE A CA 1
ATOM 5864 C C . ILE A 1 740 ? -0.4 -11.867 -2.086 1 30.31 740 ILE A C 1
ATOM 5866 O O . ILE A 1 740 ? -1.619 -12.031 -2.006 1 30.31 740 ILE A O 1
ATOM 5870 N N . GLU A 1 741 ? 0.094 -10.742 -2.475 1 31.25 741 GLU A N 1
ATOM 5871 C CA . GLU A 1 741 ? -1.007 -9.781 -2.516 1 31.25 741 GLU A CA 1
ATOM 5872 C C . GLU A 1 741 ? -1.948 -10.07 -3.682 1 31.25 741 GLU A C 1
ATOM 5874 O O . GLU A 1 741 ? -3.16 -9.875 -3.57 1 31.25 741 GLU A O 1
ATOM 5879 N N . ASN A 1 742 ? -1.41 -10.023 -4.938 1 28.42 742 ASN A N 1
ATOM 5880 C CA . ASN A 1 742 ? -2.316 -9.727 -6.043 1 28.42 742 ASN A CA 1
ATOM 5881 C C . ASN A 1 742 ? -2.902 -11 -6.645 1 28.42 742 ASN A C 1
ATOM 5883 O O . ASN A 1 742 ? -2.275 -11.641 -7.492 1 28.42 742 ASN A O 1
ATOM 5887 N N . ASN A 1 743 ? -3.385 -11.852 -5.906 1 28.58 743 ASN A N 1
ATOM 5888 C CA . ASN A 1 743 ? -3.959 -12.883 -6.766 1 28.58 743 ASN A CA 1
ATOM 5889 C C . ASN A 1 743 ? -4.848 -12.273 -7.848 1 28.58 743 ASN A C 1
ATOM 5891 O O . ASN A 1 743 ? -5.398 -11.188 -7.668 1 28.58 743 ASN A O 1
ATOM 5895 N N . GLY A 1 744 ? -4.855 -12.914 -8.977 1 29.17 744 GLY A N 1
ATOM 5896 C CA . GLY A 1 744 ? -5.461 -12.812 -10.297 1 29.17 744 GLY A CA 1
ATOM 5897 C C . GLY A 1 744 ? -6.773 -12.055 -10.289 1 29.17 744 GLY A C 1
ATOM 5898 O O . GLY A 1 744 ? -7.48 -12.023 -11.297 1 29.17 744 GLY A O 1
ATOM 5899 N N . TYR A 1 745 ? -7.328 -12.211 -9.164 1 31.02 745 TYR A N 1
ATOM 5900 C CA . TYR A 1 745 ? -8.641 -11.594 -9.336 1 31.02 745 TYR A CA 1
ATOM 5901 C C . TYR A 1 745 ? -8.523 -10.086 -9.516 1 31.02 745 TYR A C 1
ATOM 5903 O O . TYR A 1 745 ? -7.68 -9.445 -8.883 1 31.02 745 TYR A O 1
ATOM 5911 N N . ASP A 1 746 ? -8.812 -9.781 -10.578 1 32.31 746 ASP A N 1
ATOM 5912 C CA . ASP A 1 746 ? -8.883 -8.422 -11.102 1 32.31 746 ASP A CA 1
ATOM 5913 C C . ASP A 1 746 ? -9.43 -7.453 -10.062 1 32.31 746 ASP A C 1
ATOM 5915 O O . ASP A 1 746 ? -10.594 -7.055 -10.125 1 32.31 746 ASP A O 1
ATOM 5919 N N . PHE A 1 747 ? -9.234 -7.906 -8.859 1 31.84 747 PHE A N 1
ATOM 5920 C CA . PHE A 1 747 ? -9.711 -6.797 -8.031 1 31.84 747 PHE A CA 1
ATOM 5921 C C . PHE A 1 747 ? -8.703 -5.656 -8.031 1 31.84 747 PHE A C 1
ATOM 5923 O O . PHE A 1 747 ? -7.492 -5.887 -8.062 1 31.84 747 PHE A O 1
ATOM 5930 N N . SER A 1 748 ? -8.93 -4.766 -8.516 1 32.28 748 SER A N 1
ATOM 5931 C CA . SER A 1 748 ? -8.07 -3.596 -8.383 1 32.28 748 SER A CA 1
ATOM 5932 C C . SER A 1 748 ? -7.672 -3.369 -6.926 1 32.28 748 SER A C 1
ATOM 5934 O O . SER A 1 748 ? -8.383 -3.793 -6.012 1 32.28 748 SER A O 1
ATOM 5936 N N . ASP A 1 749 ? -6.488 -3.23 -6.516 1 34.62 749 ASP A N 1
ATOM 5937 C CA . ASP A 1 749 ? -5.961 -2.936 -5.188 1 34.62 749 ASP A CA 1
ATOM 5938 C C . ASP A 1 749 ? -6.969 -2.133 -4.363 1 34.62 749 ASP A C 1
ATOM 5940 O O . ASP A 1 749 ? -7.109 -2.354 -3.158 1 34.62 749 ASP A O 1
ATOM 5944 N N . ALA A 1 750 ? -7.746 -1.446 -5.031 1 32.75 750 ALA A N 1
ATOM 5945 C CA . ALA A 1 750 ? -8.789 -0.593 -4.469 1 32.75 750 ALA A CA 1
ATOM 5946 C C . ALA A 1 750 ? -9.969 -1.424 -3.969 1 32.75 750 ALA A C 1
ATOM 5948 O O . ALA A 1 750 ? -10.531 -1.14 -2.91 1 32.75 750 ALA A O 1
ATOM 5949 N N . GLU A 1 751 ? -10.227 -2.561 -4.727 1 37.34 751 GLU A N 1
ATOM 5950 C CA . GLU A 1 751 ? -11.352 -3.443 -4.441 1 37.34 751 GLU A CA 1
ATOM 5951 C C . GLU A 1 751 ? -11.094 -4.285 -3.195 1 37.34 751 GLU A C 1
ATOM 5953 O O . GLU A 1 751 ? -12.008 -4.512 -2.396 1 37.34 751 GLU A O 1
ATOM 5958 N N . VAL A 1 752 ? -10 -4.758 -3.154 1 38.44 752 VAL A N 1
ATOM 5959 C CA . VAL A 1 752 ? -9.602 -5.621 -2.049 1 38.44 752 VAL A CA 1
ATOM 5960 C C . VAL A 1 752 ? -9.648 -4.84 -0.738 1 38.44 752 VAL A C 1
ATOM 5962 O O . VAL A 1 752 ? -10.141 -5.344 0.276 1 38.44 752 VAL A O 1
ATOM 5965 N N . GLU A 1 753 ? -9.242 -3.65 -0.671 1 38.03 753 GLU A N 1
ATOM 5966 C CA . GLU A 1 753 ? -9.164 -2.82 0.527 1 38.03 753 GLU A CA 1
ATOM 5967 C C . GLU A 1 753 ? -10.562 -2.422 1.011 1 38.03 753 GLU A C 1
ATOM 5969 O O . GLU A 1 753 ? -10.828 -2.414 2.215 1 38.03 753 GLU A O 1
ATOM 5974 N N . ILE A 1 754 ? -11.555 -2.252 0.13 1 35.16 754 ILE A N 1
ATOM 5975 C CA . ILE A 1 754 ? -12.953 -1.907 0.35 1 35.16 754 ILE A CA 1
ATOM 5976 C C . ILE A 1 754 ? -13.68 -3.084 0.996 1 35.16 754 ILE A C 1
ATOM 5978 O O . ILE A 1 754 ? -14.438 -2.904 1.951 1 35.16 754 ILE A O 1
ATOM 5982 N N . ALA A 1 755 ? -13.625 -4.258 0.417 1 36.97 755 ALA A N 1
ATOM 5983 C CA . ALA A 1 755 ? -14.344 -5.457 0.844 1 36.97 755 ALA A CA 1
ATOM 5984 C C . ALA A 1 755 ? -13.953 -5.852 2.266 1 36.97 755 ALA A C 1
ATOM 5986 O O . ALA A 1 755 ? -14.781 -6.371 3.02 1 36.97 755 ALA A O 1
ATOM 5987 N N . GLN A 1 756 ? -12.867 -5.691 2.664 1 38.06 756 GLN A N 1
ATOM 5988 C CA . GLN A 1 756 ? -12.398 -6.176 3.959 1 38.06 756 GLN A CA 1
ATOM 5989 C C . GLN A 1 756 ? -12.961 -5.328 5.098 1 38.06 756 GLN A C 1
ATOM 5991 O O . GLN A 1 756 ? -13.211 -5.84 6.191 1 38.06 756 GLN A O 1
ATOM 5996 N N . ARG A 1 757 ? -12.977 -4.004 5.203 1 40.03 757 ARG A N 1
ATOM 5997 C CA . ARG A 1 757 ? -13.328 -3.203 6.371 1 40.03 757 ARG A CA 1
ATOM 5998 C C . ARG A 1 757 ? -14.836 -3.188 6.594 1 40.03 757 ARG A C 1
ATOM 6000 O O . ARG A 1 757 ? -15.297 -3.006 7.719 1 40.03 757 ARG A O 1
ATOM 6007 N N . ASP A 1 758 ? -15.766 -3.068 5.547 1 40 758 ASP A N 1
ATOM 6008 C CA . ASP A 1 758 ? -17.156 -2.834 5.918 1 40 758 ASP A CA 1
ATOM 6009 C C . ASP A 1 758 ? -17.766 -4.07 6.574 1 40 758 ASP A C 1
ATOM 6011 O O . ASP A 1 758 ? -17.406 -4.422 7.699 1 40 758 ASP A O 1
ATOM 6015 N N . ASP A 1 759 ? -18.562 -4.742 5.688 1 46.22 759 ASP A N 1
ATOM 6016 C CA . ASP A 1 759 ? -19.391 -5.852 6.152 1 46.22 759 ASP A CA 1
ATOM 6017 C C . ASP A 1 759 ? -18.75 -7.195 5.816 1 46.22 759 ASP A C 1
ATOM 6019 O O . ASP A 1 759 ? -18.641 -7.562 4.645 1 46.22 759 ASP A O 1
ATOM 6023 N N . PRO A 1 760 ? -18.016 -7.535 6.746 1 48.25 760 PRO A N 1
ATOM 6024 C CA . PRO A 1 760 ? -17.438 -8.867 6.523 1 48.25 760 PRO A CA 1
ATOM 6025 C C . PRO A 1 760 ? -18.375 -9.773 5.727 1 48.25 760 PRO A C 1
ATOM 6027 O O . PRO A 1 760 ? -17.906 -10.57 4.902 1 48.25 760 PRO A O 1
ATOM 6030 N N . GLU A 1 761 ? -19.625 -9.562 5.934 1 54.25 761 GLU A N 1
ATOM 6031 C CA . GLU A 1 761 ? -20.578 -10.359 5.172 1 54.25 761 GLU A CA 1
ATOM 6032 C C . GLU A 1 761 ? -20.531 -10.016 3.686 1 54.25 761 GLU A C 1
ATOM 6034 O O . GLU A 1 761 ? -20.625 -10.898 2.832 1 54.25 761 GLU A O 1
ATOM 6039 N N . ARG A 1 762 ? -20.219 -8.797 3.578 1 56.75 762 ARG A N 1
ATOM 6040 C CA . ARG A 1 762 ? -20.203 -8.352 2.189 1 56.75 762 ARG A CA 1
ATOM 6041 C C . ARG A 1 762 ? -18.938 -8.844 1.479 1 56.75 762 ARG A C 1
ATOM 6043 O O . ARG A 1 762 ? -18.984 -9.219 0.304 1 56.75 762 ARG A O 1
ATOM 6050 N N . MET A 1 763 ? -17.891 -8.906 2.262 1 60.66 763 MET A N 1
ATOM 6051 C CA . MET A 1 763 ? -16.656 -9.422 1.672 1 60.66 763 MET A CA 1
ATOM 6052 C C . MET A 1 763 ? -16.828 -10.875 1.251 1 60.66 763 MET A C 1
ATOM 6054 O O . MET A 1 763 ? -16.469 -11.242 0.127 1 60.66 763 MET A O 1
ATOM 6058 N N . LEU A 1 764 ? -17.359 -11.555 2.156 1 63.56 764 LEU A N 1
ATOM 6059 C CA . LEU A 1 764 ? -17.562 -12.977 1.869 1 63.56 764 LEU A CA 1
ATOM 6060 C C . LEU A 1 764 ? -18.547 -13.156 0.723 1 63.56 764 LEU A C 1
ATOM 6062 O O . LEU A 1 764 ? -18.344 -14.016 -0.143 1 63.56 764 LEU A O 1
ATOM 6066 N N . ARG A 1 765 ? -19.5 -12.242 0.803 1 66.06 765 ARG A N 1
ATOM 6067 C CA . ARG A 1 765 ? -20.5 -12.32 -0.261 1 66.06 765 ARG A CA 1
ATOM 6068 C C . ARG A 1 765 ? -19.891 -11.945 -1.608 1 66.06 765 ARG A C 1
ATOM 6070 O O . ARG A 1 765 ? -20.172 -12.594 -2.621 1 66.06 765 ARG A O 1
ATOM 6077 N N . THR A 1 766 ? -19.031 -11.008 -1.469 1 64.88 766 THR A N 1
ATOM 6078 C CA . THR A 1 766 ? -18.391 -10.578 -2.705 1 64.88 766 THR A CA 1
ATOM 6079 C C . THR A 1 766 ? -17.453 -11.648 -3.232 1 64.88 766 THR A C 1
ATOM 6081 O O . THR A 1 766 ? -17.438 -11.945 -4.43 1 64.88 766 THR A O 1
ATOM 6084 N N . MET A 1 767 ? -16.703 -12.18 -2.318 1 67.62 767 MET A N 1
ATOM 6085 C CA . MET A 1 767 ? -15.805 -13.266 -2.711 1 67.62 767 MET A CA 1
ATOM 6086 C C . MET A 1 767 ? -16.594 -14.461 -3.242 1 67.62 767 MET A C 1
ATOM 6088 O O . MET A 1 767 ? -16.25 -15.016 -4.285 1 67.62 767 MET A O 1
ATOM 6092 N N . ALA A 1 768 ? -17.609 -14.773 -2.5 1 67.69 768 ALA A N 1
ATOM 6093 C CA . ALA A 1 768 ? -18.438 -15.898 -2.898 1 67.69 768 ALA A CA 1
ATOM 6094 C C . ALA A 1 768 ? -19.078 -15.656 -4.262 1 67.69 768 ALA A C 1
ATOM 6096 O O . ALA A 1 768 ? -19.078 -16.531 -5.125 1 67.69 768 ALA A O 1
ATOM 6097 N N . ASN A 1 769 ? -19.5 -14.453 -4.43 1 68 769 ASN A N 1
ATOM 6098 C CA . ASN A 1 769 ? -20.141 -14.117 -5.695 1 68 769 ASN A CA 1
ATOM 6099 C C . ASN A 1 769 ? -19.141 -14.172 -6.855 1 68 769 ASN A C 1
ATOM 6101 O O . ASN A 1 769 ? -19.484 -14.625 -7.949 1 68 769 ASN A O 1
ATOM 6105 N N . LYS A 1 770 ? -18.016 -13.758 -6.535 1 66.75 770 LYS A N 1
ATOM 6106 C CA . LYS A 1 770 ? -17 -13.805 -7.582 1 66.75 770 LYS A CA 1
ATOM 6107 C C . LYS A 1 770 ? -16.672 -15.242 -7.969 1 66.75 770 LYS A C 1
ATOM 6109 O O . LYS A 1 770 ? -16.594 -15.57 -9.156 1 66.75 770 LYS A O 1
ATOM 6114 N N . LEU A 1 771 ? -16.516 -16 -7.012 1 69.5 771 LEU A N 1
ATOM 6115 C CA . LEU A 1 771 ? -16.203 -17.406 -7.254 1 69.5 771 LEU A CA 1
ATOM 6116 C C . LEU A 1 771 ? -17.359 -18.094 -7.988 1 69.5 771 LEU A C 1
ATOM 6118 O O . LEU A 1 771 ? -17.125 -18.906 -8.898 1 69.5 771 LEU A O 1
ATOM 6122 N N . VAL A 1 772 ? -18.531 -17.734 -7.613 1 67.38 772 VAL A N 1
ATOM 6123 C CA . VAL A 1 772 ? -19.719 -18.297 -8.25 1 67.38 772 VAL A CA 1
ATOM 6124 C C . VAL A 1 772 ? -19.797 -17.844 -9.703 1 67.38 772 VAL A C 1
ATOM 6126 O O . VAL A 1 772 ? -20.031 -18.656 -10.602 1 67.38 772 VAL A O 1
ATOM 6129 N N . ASN A 1 773 ? -19.531 -16.594 -9.875 1 68.69 773 ASN A N 1
ATOM 6130 C CA . ASN A 1 773 ? -19.562 -16.047 -11.234 1 68.69 773 ASN A CA 1
ATOM 6131 C C . ASN A 1 773 ? -18.484 -16.672 -12.109 1 68.69 773 ASN A C 1
ATOM 6133 O O . ASN A 1 773 ? -18.734 -16.969 -13.281 1 68.69 773 ASN A O 1
ATOM 6137 N N . ASP A 1 774 ? -17.359 -16.875 -11.5 1 67.44 774 ASP A N 1
ATOM 6138 C CA . ASP A 1 774 ? -16.281 -17.516 -12.242 1 67.44 774 ASP A CA 1
ATOM 6139 C C . ASP A 1 774 ? -16.641 -18.938 -12.633 1 67.44 774 ASP A C 1
ATOM 6141 O O . ASP A 1 774 ? -16.375 -19.375 -13.758 1 67.44 774 ASP A O 1
ATOM 6145 N N . ALA A 1 775 ? -17.25 -19.594 -11.758 1 67.06 775 ALA A N 1
ATOM 6146 C CA . ALA A 1 775 ? -17.672 -20.969 -12.016 1 67.06 775 ALA A CA 1
ATOM 6147 C C . ALA A 1 775 ? -18.734 -21.016 -13.109 1 67.06 775 ALA A C 1
ATOM 6149 O O . ALA A 1 775 ? -18.672 -21.875 -14 1 67.06 775 ALA A O 1
ATOM 6150 N N . LEU A 1 776 ? -19.625 -20.094 -13.055 1 67.31 776 LEU A N 1
ATOM 6151 C CA . LEU A 1 776 ? -20.688 -20.047 -14.047 1 67.31 776 LEU A CA 1
ATOM 6152 C C . LEU A 1 776 ? -20.141 -19.703 -15.43 1 67.31 776 LEU A C 1
ATOM 6154 O O . LEU A 1 776 ? -20.562 -20.281 -16.438 1 67.31 776 LEU A O 1
ATOM 6158 N N . THR A 1 777 ? -19.219 -18.797 -15.398 1 67.75 777 THR A N 1
ATOM 6159 C CA . THR A 1 777 ? -18.625 -18.391 -16.672 1 67.75 777 THR A CA 1
ATOM 6160 C C . THR A 1 777 ? -17.828 -19.547 -17.281 1 67.75 777 THR A C 1
ATOM 6162 O O . THR A 1 777 ? -17.875 -19.75 -18.5 1 67.75 777 THR A O 1
ATOM 6165 N N . ASP A 1 778 ? -17.172 -20.266 -16.422 1 64.56 778 ASP A N 1
ATOM 6166 C CA . ASP A 1 778 ? -16.422 -21.422 -16.875 1 64.56 778 ASP A CA 1
ATOM 6167 C C . ASP A 1 778 ? -17.344 -22.5 -17.438 1 64.56 778 ASP A C 1
ATOM 6169 O O . ASP A 1 778 ? -17.062 -23.078 -18.5 1 64.56 778 ASP A O 1
ATOM 6173 N N . ASP A 1 779 ? -18.422 -22.719 -16.781 1 64.44 779 ASP A N 1
ATOM 6174 C CA . ASP A 1 779 ? -19.391 -23.734 -17.219 1 64.44 779 ASP A CA 1
ATOM 6175 C C . ASP A 1 779 ? -20.047 -23.328 -18.531 1 64.44 779 ASP A C 1
ATOM 6177 O O . ASP A 1 779 ? -20.25 -24.172 -19.406 1 64.44 779 ASP A O 1
ATOM 6181 N N . ALA A 1 780 ? -20.344 -22.047 -18.609 1 67.94 780 ALA A N 1
ATOM 6182 C CA . ALA A 1 780 ? -20.953 -21.547 -19.844 1 67.94 780 ALA A CA 1
ATOM 6183 C C . ALA A 1 780 ? -19.984 -21.641 -21.016 1 67.94 780 ALA A C 1
ATOM 6185 O O . ALA A 1 780 ? -20.391 -22 -22.125 1 67.94 780 ALA A O 1
ATOM 6186 N N . ALA A 1 781 ? -18.766 -21.344 -20.75 1 65.06 781 ALA A N 1
ATOM 6187 C CA . ALA A 1 781 ? -17.75 -21.438 -21.781 1 65.06 781 ALA A CA 1
ATOM 6188 C C . ALA A 1 781 ? -17.562 -22.891 -22.234 1 65.06 781 ALA A C 1
ATOM 6190 O O . ALA A 1 781 ? -17.469 -23.156 -23.438 1 65.06 781 ALA A O 1
ATOM 6191 N N . ALA A 1 782 ? -17.562 -23.766 -21.266 1 65.62 782 ALA A N 1
ATOM 6192 C CA . ALA A 1 782 ? -17.422 -25.188 -21.562 1 65.62 782 ALA A CA 1
ATOM 6193 C C . ALA A 1 782 ? -18.609 -25.688 -22.391 1 65.62 782 ALA A C 1
ATOM 6195 O O . ALA A 1 782 ? -18.438 -26.453 -23.328 1 65.62 782 ALA A O 1
ATOM 6196 N N . ALA A 1 783 ? -19.797 -25.188 -22.047 1 64.88 783 ALA A N 1
ATOM 6197 C CA . ALA A 1 783 ? -21 -25.562 -22.766 1 64.88 783 ALA A CA 1
ATOM 6198 C C . ALA A 1 783 ? -20.984 -25.031 -24.203 1 64.88 783 ALA A C 1
ATOM 6200 O O . ALA A 1 783 ? -21.391 -25.719 -25.141 1 64.88 783 ALA A O 1
ATOM 6201 N N . GLU A 1 784 ? -20.547 -23.844 -24.359 1 66.19 784 GLU A N 1
ATOM 6202 C CA . GLU A 1 784 ? -20.453 -23.234 -25.688 1 66.19 784 GLU A CA 1
ATOM 6203 C C . GLU A 1 784 ? -19.469 -24 -26.562 1 66.19 784 GLU A C 1
ATOM 6205 O O . GLU A 1 784 ? -19.75 -24.25 -27.734 1 66.19 784 GLU A O 1
ATOM 6210 N N . ILE A 1 785 ? -18.391 -24.359 -26.016 1 63.38 785 ILE A N 1
ATOM 6211 C CA . ILE A 1 785 ? -17.391 -25.141 -26.734 1 63.38 785 ILE A CA 1
ATOM 6212 C C . ILE A 1 785 ? -17.969 -26.5 -27.109 1 63.38 785 ILE A C 1
ATOM 6214 O O . ILE A 1 785 ? -17.766 -26.984 -28.234 1 63.38 785 ILE A O 1
ATOM 6218 N N . GLY A 1 786 ? -18.656 -27.047 -26.125 1 61.09 786 GLY A N 1
ATOM 6219 C CA . GLY A 1 786 ? -19.328 -28.297 -26.422 1 61.09 786 GLY A CA 1
ATOM 6220 C C . GLY A 1 786 ? -20.281 -28.203 -27.609 1 61.09 786 GLY A C 1
ATOM 6221 O O . GLY A 1 786 ? -20.344 -29.094 -28.438 1 61.09 786 GLY A O 1
ATOM 6222 N N . ARG A 1 787 ? -20.938 -27.078 -27.719 1 62.88 787 ARG A N 1
ATOM 6223 C CA . ARG A 1 787 ? -21.875 -26.859 -28.812 1 62.88 787 ARG A CA 1
ATOM 6224 C C . ARG A 1 787 ? -21.125 -26.656 -30.125 1 62.88 787 ARG A C 1
ATOM 6226 O O . ARG A 1 787 ? -21.531 -27.188 -31.156 1 62.88 787 ARG A O 1
ATOM 6233 N N . LEU A 1 788 ? -20.094 -25.875 -30.156 1 61.41 788 LEU A N 1
ATOM 6234 C CA . LEU A 1 788 ? -19.312 -25.609 -31.359 1 61.41 788 LEU A CA 1
ATOM 6235 C C . LEU A 1 788 ? -18.703 -26.891 -31.922 1 61.41 788 LEU A C 1
ATOM 6237 O O . LEU A 1 788 ? -18.656 -27.078 -33.125 1 61.41 788 LEU A O 1
ATOM 6241 N N . ILE A 1 789 ? -18.312 -27.656 -31.031 1 59.75 789 ILE A N 1
ATOM 6242 C CA . ILE A 1 789 ? -17.719 -28.938 -31.453 1 59.75 789 ILE A CA 1
ATOM 6243 C C . ILE A 1 789 ? -18.797 -29.812 -32.094 1 59.75 789 ILE A C 1
ATOM 6245 O O . ILE A 1 789 ? -18.547 -30.453 -33.094 1 59.75 789 ILE A O 1
ATOM 6249 N N . ARG A 1 790 ? -19.953 -29.766 -31.516 1 56.97 790 ARG A N 1
ATOM 6250 C CA . ARG A 1 790 ? -21.047 -30.578 -32.031 1 56.97 790 ARG A CA 1
ATOM 6251 C C . ARG A 1 790 ? -21.5 -30.094 -33.375 1 56.97 790 ARG A C 1
ATOM 6253 O O . ARG A 1 790 ? -21.859 -30.906 -34.25 1 56.97 790 ARG A O 1
ATOM 6260 N N . ASN A 1 791 ? -21.469 -28.781 -33.688 1 54.81 791 ASN A N 1
ATOM 6261 C CA . ASN A 1 791 ? -22.016 -28.203 -34.906 1 54.81 791 ASN A CA 1
ATOM 6262 C C . ASN A 1 791 ? -20.953 -28.078 -36 1 54.81 791 ASN A C 1
ATOM 6264 O O . ASN A 1 791 ? -21.234 -27.625 -37.125 1 54.81 791 ASN A O 1
ATOM 6268 N N . ALA A 1 792 ? -19.703 -28.266 -35.719 1 50.84 792 ALA A N 1
ATOM 6269 C CA . ALA A 1 792 ? -18.672 -28.125 -36.75 1 50.84 792 ALA A CA 1
ATOM 6270 C C . ALA A 1 792 ? -18.859 -29.156 -37.844 1 50.84 792 ALA A C 1
ATOM 6272 O O . ALA A 1 792 ? -19.25 -30.297 -37.594 1 50.84 792 ALA A O 1
ATOM 6273 N N . PRO A 1 793 ? -19.203 -28.672 -39.25 1 48.91 793 PRO A N 1
ATOM 6274 C CA . PRO A 1 793 ? -19.484 -29.594 -40.375 1 48.91 793 PRO A CA 1
ATOM 6275 C C . PRO A 1 793 ? -18.547 -30.797 -40.406 1 48.91 793 PRO A C 1
ATOM 6277 O O . PRO A 1 793 ? -18.953 -31.891 -40.75 1 48.91 793 PRO A O 1
ATOM 6280 N N . ASN A 1 794 ? -17.203 -30.562 -40.781 1 39.25 794 ASN A N 1
ATOM 6281 C CA . ASN A 1 794 ? -16.219 -31.625 -40.688 1 39.25 794 ASN A CA 1
ATOM 6282 C C . ASN A 1 794 ? -15.648 -31.766 -39.281 1 39.25 794 ASN A C 1
ATOM 6284 O O . ASN A 1 794 ? -14.68 -31.094 -38.938 1 39.25 794 ASN A O 1
ATOM 6288 N N . PRO A 1 795 ? -16.516 -32.062 -38.594 1 39.25 795 PRO A N 1
ATOM 6289 C CA . PRO A 1 795 ? -16.031 -32.156 -37.219 1 39.25 795 PRO A CA 1
ATOM 6290 C C . PRO A 1 795 ? -14.734 -32.969 -37.094 1 39.25 795 PRO A C 1
ATOM 6292 O O . PRO A 1 795 ? -14.703 -34.156 -37.469 1 39.25 795 PRO A O 1
ATOM 6295 N N . ASN A 1 796 ? -13.727 -32.469 -37.688 1 34.88 796 ASN A N 1
ATOM 6296 C CA . ASN A 1 796 ? -12.539 -33.281 -37.406 1 34.88 796 ASN A CA 1
ATOM 6297 C C . ASN A 1 796 ? -12.664 -34 -36.094 1 34.88 796 ASN A C 1
ATOM 6299 O O . ASN A 1 796 ? -12.836 -33.375 -35.031 1 34.88 796 ASN A O 1
ATOM 6303 N N . PRO A 1 797 ? -13.164 -35.219 -36.125 1 36.16 797 PRO A N 1
ATOM 6304 C CA . PRO A 1 797 ? -13.328 -36.062 -34.938 1 36.16 797 PRO A CA 1
ATOM 6305 C C . PRO A 1 797 ? -12.281 -35.75 -33.875 1 36.16 797 PRO A C 1
ATOM 6307 O O . PRO A 1 797 ? -12.453 -36.156 -32.719 1 36.16 797 PRO A O 1
ATOM 6310 N N . LEU A 1 798 ? -11.156 -35.406 -34.344 1 35.69 798 LEU A N 1
ATOM 6311 C CA . LEU A 1 798 ? -10.023 -35.219 -33.469 1 35.69 798 LEU A CA 1
ATOM 6312 C C . LEU A 1 798 ? -10.242 -34.031 -32.531 1 35.69 798 LEU A C 1
ATOM 6314 O O . LEU A 1 798 ? -9.57 -33.906 -31.516 1 35.69 798 LEU A O 1
ATOM 6318 N N . ILE A 1 799 ? -10.875 -33.031 -33.031 1 39.09 799 ILE A N 1
ATOM 6319 C CA . ILE A 1 799 ? -11.047 -31.875 -32.188 1 39.09 799 ILE A CA 1
ATOM 6320 C C . ILE A 1 799 ? -11.836 -32.281 -30.938 1 39.09 799 ILE A C 1
ATOM 6322 O O . ILE A 1 799 ? -11.5 -31.859 -29.812 1 39.09 799 ILE A O 1
ATOM 6326 N N . HIS A 1 800 ? -13.031 -32.844 -31.203 1 39.78 800 HIS A N 1
ATOM 6327 C CA . HIS A 1 800 ? -13.75 -33.344 -30.047 1 39.78 800 HIS A CA 1
ATOM 6328 C C . HIS A 1 800 ? -12.883 -34.344 -29.25 1 39.78 800 HIS A C 1
ATOM 6330 O O . HIS A 1 800 ? -12.883 -34.312 -28.016 1 39.78 800 HIS A O 1
ATOM 6336 N N . SER A 1 801 ? -12.375 -35.281 -30 1 37.12 801 SER A N 1
ATOM 6337 C CA . SER A 1 801 ? -11.469 -36.281 -29.453 1 37.12 801 SER A CA 1
ATOM 6338 C C . SER A 1 801 ? -10.219 -35.625 -28.875 1 37.12 801 SER A C 1
ATOM 6340 O O . SER A 1 801 ? -9.562 -36.219 -28 1 37.12 801 SER A O 1
ATOM 6342 N N . ALA A 1 802 ? -9.57 -34.906 -29.594 1 36.06 802 ALA A N 1
ATOM 6343 C CA . ALA A 1 802 ? -8.359 -34.156 -29.25 1 36.06 802 ALA A CA 1
ATOM 6344 C C . ALA A 1 802 ? -8.547 -33.344 -27.984 1 36.06 802 ALA A C 1
ATOM 6346 O O . ALA A 1 802 ? -7.598 -33.156 -27.203 1 36.06 802 ALA A O 1
ATOM 6347 N N . TYR A 1 803 ? -9.43 -32.281 -27.969 1 38.72 803 TYR A N 1
ATOM 6348 C CA . TYR A 1 803 ? -9.555 -31.859 -26.578 1 38.72 803 TYR A CA 1
ATOM 6349 C C . TYR A 1 803 ? -9.703 -33.062 -25.656 1 38.72 803 TYR A C 1
ATOM 6351 O O . TYR A 1 803 ? -9.078 -33.125 -24.594 1 38.72 803 TYR A O 1
ATOM 6359 N N . PHE A 1 804 ? -10.93 -33.875 -25.328 1 39 804 PHE A N 1
ATOM 6360 C CA . PHE A 1 804 ? -10.867 -35.062 -24.469 1 39 804 PHE A CA 1
ATOM 6361 C C . PHE A 1 804 ? -10.859 -36.312 -25.297 1 39 804 PHE A C 1
ATOM 6363 O O . PHE A 1 804 ? -10.898 -37.438 -24.75 1 39 804 PHE A O 1
ATOM 6370 N N . GLY A 1 805 ? -10.219 -36.5 -26.438 1 35.41 805 GLY A N 1
ATOM 6371 C CA . GLY A 1 805 ? -10.039 -37.719 -27.25 1 35.41 805 GLY A CA 1
ATOM 6372 C C . GLY A 1 805 ? -11.078 -38.781 -26.969 1 35.41 805 GLY A C 1
ATOM 6373 O O . GLY A 1 805 ? -11.258 -39.688 -27.766 1 35.41 805 GLY A O 1
ATOM 6374 N N . ARG A 1 806 ? -10.875 -39.594 -25.891 1 44.16 806 ARG A N 1
ATOM 6375 C CA . ARG A 1 806 ? -11.656 -40.812 -25.734 1 44.16 806 ARG A CA 1
ATOM 6376 C C . ARG A 1 806 ? -13.148 -40.531 -25.797 1 44.16 806 ARG A C 1
ATOM 6378 O O . ARG A 1 806 ? -13.625 -39.562 -25.188 1 44.16 806 ARG A O 1
ATOM 6385 N N . PRO A 1 807 ? -13.906 -41.031 -26.891 1 45.91 807 PRO A N 1
ATOM 6386 C CA . PRO A 1 807 ? -15.367 -41.031 -26.859 1 45.91 807 PRO A CA 1
ATOM 6387 C C . PRO A 1 807 ? -15.922 -41.062 -25.438 1 45.91 807 PRO A C 1
ATOM 6389 O O . PRO A 1 807 ? -16.938 -40.438 -25.141 1 45.91 807 PRO A O 1
ATOM 6392 N N . VAL A 1 808 ? -15.422 -42.219 -24.656 1 49.22 808 VAL A N 1
ATOM 6393 C CA . VAL A 1 808 ? -16.062 -42.406 -23.344 1 49.22 808 VAL A CA 1
ATOM 6394 C C . VAL A 1 808 ? -15.227 -41.719 -22.266 1 49.22 808 VAL A C 1
ATOM 6396 O O . VAL A 1 808 ? -14.023 -41.938 -22.172 1 49.22 808 VAL A O 1
ATOM 6399 N N . GLN A 1 809 ? -15.555 -40.531 -21.672 1 71.62 809 GLN A N 1
ATOM 6400 C CA . GLN A 1 809 ? -15 -39.906 -20.484 1 71.62 809 GLN A CA 1
ATOM 6401 C C . GLN A 1 809 ? -15 -40.844 -19.297 1 71.62 809 GLN A C 1
ATOM 6403 O O . GLN A 1 809 ? -15.969 -41.562 -19.062 1 71.62 809 GLN A O 1
ATOM 6408 N N . THR A 1 810 ? -13.734 -41.156 -18.844 1 84.25 810 THR A N 1
ATOM 6409 C CA . THR A 1 810 ? -13.633 -41.938 -17.609 1 84.25 810 THR A CA 1
ATOM 6410 C C . THR A 1 810 ? -13.938 -41.062 -16.406 1 84.25 810 THR A C 1
ATOM 6412 O O . THR A 1 810 ? -13.188 -40.125 -16.094 1 84.25 810 THR A O 1
ATOM 6415 N N . PRO A 1 811 ? -15.047 -41.312 -15.836 1 88.94 811 PRO A N 1
ATOM 6416 C CA . PRO A 1 811 ? -15.32 -40.531 -14.617 1 88.94 811 PRO A CA 1
ATOM 6417 C C . PRO A 1 811 ? -14.266 -40.781 -13.539 1 88.94 811 PRO A C 1
ATOM 6419 O O . PRO A 1 811 ? -13.625 -41.812 -13.5 1 88.94 811 PRO A O 1
ATOM 6422 N N . LEU A 1 812 ? -14.062 -39.844 -12.758 1 90.25 812 LEU A N 1
ATOM 6423 C CA . LEU A 1 812 ? -13.094 -39.938 -11.664 1 90.25 812 LEU A CA 1
ATOM 6424 C C . LEU A 1 812 ? -13.461 -41.062 -10.695 1 90.25 812 LEU A C 1
ATOM 6426 O O . LEU A 1 812 ? -12.578 -41.719 -10.141 1 90.25 812 LEU A O 1
ATOM 6430 N N . ALA A 1 813 ? -14.727 -41.312 -10.5 1 88.44 813 ALA A N 1
ATOM 6431 C CA . ALA A 1 813 ? -15.258 -42.281 -9.562 1 88.44 813 ALA A CA 1
ATOM 6432 C C . ALA A 1 813 ? -14.797 -43.688 -9.93 1 88.44 813 ALA A C 1
ATOM 6434 O O . ALA A 1 813 ? -14.688 -44.562 -9.062 1 88.44 813 ALA A O 1
ATOM 6435 N N . VAL A 1 814 ? -14.484 -43.844 -11.234 1 89.06 814 VAL A N 1
ATOM 6436 C CA . VAL A 1 814 ? -14.148 -45.188 -11.68 1 89.06 814 VAL A CA 1
ATOM 6437 C C . VAL A 1 814 ? -12.688 -45.219 -12.117 1 89.06 814 VAL A C 1
ATOM 6439 O O . VAL A 1 814 ? -12.18 -46.281 -12.477 1 89.06 814 VAL A O 1
ATOM 6442 N N . LEU A 1 815 ? -12.07 -44.156 -12.07 1 91.81 815 LEU A N 1
ATOM 6443 C CA . LEU A 1 815 ? -10.672 -44.094 -12.484 1 91.81 815 LEU A CA 1
ATOM 6444 C C . LEU A 1 815 ? -9.773 -44.781 -11.453 1 91.81 815 LEU A C 1
ATOM 6446 O O . LEU A 1 815 ? -8.906 -45.562 -11.82 1 91.81 815 LEU A O 1
ATOM 6450 N N . PHE A 1 816 ? -10.008 -44.469 -10.227 1 91.12 816 PHE A N 1
ATOM 6451 C CA . PHE A 1 816 ? -9.156 -44.969 -9.148 1 91.12 816 PHE A CA 1
ATOM 6452 C C . PHE A 1 816 ? -9.898 -45.969 -8.289 1 91.12 816 PHE A C 1
ATOM 6454 O O . PHE A 1 816 ? -11.125 -45.969 -8.258 1 91.12 816 PHE A O 1
ATOM 6461 N N . ASN A 1 817 ? -9.117 -46.75 -7.707 1 88.25 817 ASN A N 1
ATOM 6462 C CA . ASN A 1 817 ? -9.648 -47.656 -6.695 1 88.25 817 ASN A CA 1
ATOM 6463 C C . ASN A 1 817 ? -9.594 -47.031 -5.305 1 88.25 817 ASN A C 1
ATOM 6465 O O . ASN A 1 817 ? -8.523 -46.938 -4.699 1 88.25 817 ASN A O 1
ATOM 6469 N N . PHE A 1 818 ? -10.742 -46.688 -4.852 1 85.5 818 PHE A N 1
ATOM 6470 C CA . PHE A 1 818 ? -10.805 -45.969 -3.58 1 85.5 818 PHE A CA 1
ATOM 6471 C C . PHE A 1 818 ? -11.039 -46.938 -2.43 1 85.5 818 PHE A C 1
ATOM 6473 O O . PHE A 1 818 ? -11.18 -46.531 -1.278 1 85.5 818 PHE A O 1
ATOM 6480 N N . SER A 1 819 ? -11.086 -48.219 -2.643 1 72.88 819 SER A N 1
ATOM 6481 C CA . SER A 1 819 ? -11.352 -49.219 -1.606 1 72.88 819 SER A CA 1
ATOM 6482 C C . SER A 1 819 ? -10.172 -49.344 -0.646 1 72.88 819 SER A C 1
ATOM 6484 O O . SER A 1 819 ? -9.016 -49.219 -1.055 1 72.88 819 SER A O 1
ATOM 6486 N N . PRO A 1 820 ? -10.516 -49.219 0.647 1 59.56 820 PRO A N 1
ATOM 6487 C CA . PRO A 1 820 ? -9.422 -49.375 1.608 1 59.56 820 PRO A CA 1
ATOM 6488 C C . PRO A 1 820 ? -8.539 -50.594 1.302 1 59.56 820 PRO A C 1
ATOM 6490 O O . PRO A 1 820 ? -9.023 -51.594 0.754 1 59.56 820 PRO A O 1
ATOM 6493 N N . PRO A 1 821 ? -7.25 -50.344 1.168 1 46.81 821 PRO A N 1
ATOM 6494 C CA . PRO A 1 821 ? -6.422 -51.531 0.879 1 46.81 821 PRO A CA 1
ATOM 6495 C C . PRO A 1 821 ? -6.891 -52.781 1.618 1 46.81 821 PRO A C 1
ATOM 6497 O O . PRO A 1 821 ? -7.105 -52.75 2.832 1 46.81 821 PRO A O 1
ATOM 6500 N N . THR A 1 822 ? -7.734 -53.594 1.045 1 37.84 822 THR A N 1
ATOM 6501 C CA . THR A 1 822 ? -7.914 -54.906 1.665 1 37.84 822 THR A CA 1
ATOM 6502 C C . THR A 1 822 ? -6.586 -55.438 2.174 1 37.84 822 THR A C 1
ATOM 6504 O O . THR A 1 822 ? -5.539 -55.188 1.569 1 37.84 822 THR A O 1
ATOM 6507 N N . ASN A 1 823 ? -6.496 -55.844 3.488 1 33.84 823 ASN A N 1
ATOM 6508 C CA . ASN A 1 823 ? -5.375 -56.5 4.129 1 33.84 823 ASN A CA 1
ATOM 6509 C C . ASN A 1 823 ? -4.754 -57.562 3.205 1 33.84 823 ASN A C 1
ATOM 6511 O O . ASN A 1 823 ? -4.969 -58.75 3.385 1 33.84 823 ASN A O 1
ATOM 6515 N N . HIS A 1 824 ? -4.895 -57.531 2 1 31.98 824 HIS A N 1
ATOM 6516 C CA . HIS A 1 824 ? -4.145 -58.688 1.499 1 31.98 824 HIS A CA 1
ATOM 6517 C C . HIS A 1 824 ? -2.695 -58.656 1.966 1 31.98 824 HIS A C 1
ATOM 6519 O O . HIS A 1 824 ? -2.043 -57.594 1.887 1 31.98 824 HIS A O 1
ATOM 6525 N N . PRO A 1 825 ? -2.301 -59.5 2.859 1 30.61 825 PRO A N 1
ATOM 6526 C CA . PRO A 1 825 ? -0.912 -59.562 3.324 1 30.61 825 PRO A CA 1
ATOM 6527 C C . PRO A 1 825 ? 0.096 -59.344 2.199 1 30.61 825 PRO A C 1
ATOM 6529 O O . PRO A 1 825 ? -0.06 -59.875 1.104 1 30.61 825 PRO A O 1
ATOM 6532 N N . ALA A 1 826 ? 0.598 -58.219 2.068 1 34.03 826 ALA A N 1
ATOM 6533 C CA . ALA A 1 826 ? 1.721 -58.125 1.138 1 34.03 826 ALA A CA 1
ATOM 6534 C C . ALA A 1 826 ? 2.504 -59.438 1.096 1 34.03 826 ALA A C 1
ATOM 6536 O O . ALA A 1 826 ? 2.686 -60.094 2.125 1 34.03 826 ALA A O 1
ATOM 6537 N N . PRO A 1 827 ? 2.441 -60.156 0.04 1 33 827 PRO A N 1
ATOM 6538 C CA . PRO A 1 827 ? 3.234 -61.406 0.154 1 33 827 PRO A CA 1
ATOM 6539 C C . PRO A 1 827 ? 4.527 -61.188 0.937 1 33 827 PRO A C 1
ATOM 6541 O O . PRO A 1 827 ? 5.074 -60.094 0.954 1 33 827 PRO A O 1
ATOM 6544 N N . PRO A 1 828 ? 4.688 -62 2.025 1 29.97 828 PRO A N 1
ATOM 6545 C CA . PRO A 1 828 ? 5.918 -61.875 2.805 1 29.97 828 PRO A CA 1
ATOM 6546 C C . PRO A 1 828 ? 7.145 -61.625 1.932 1 29.97 828 PRO A C 1
ATOM 6548 O O . PRO A 1 828 ? 7.27 -62.188 0.854 1 29.97 828 PRO A O 1
ATOM 6551 N N . ALA A 1 829 ? 7.664 -60.469 1.965 1 30.55 829 ALA A N 1
ATOM 6552 C CA . ALA A 1 829 ? 8.938 -60.281 1.273 1 30.55 829 ALA A CA 1
ATOM 6553 C C . ALA A 1 829 ? 9.82 -61.531 1.417 1 30.55 829 ALA A C 1
ATOM 6555 O O . ALA A 1 829 ? 9.789 -62.188 2.451 1 30.55 829 ALA A O 1
ATOM 6556 N N . PRO A 1 830 ? 10.07 -62.219 0.355 1 29.03 830 PRO A N 1
ATOM 6557 C CA . PRO A 1 830 ? 11.023 -63.312 0.631 1 29.03 830 PRO A CA 1
ATOM 6558 C C . PRO A 1 830 ? 12.094 -62.906 1.646 1 29.03 830 PRO A C 1
ATOM 6560 O O . PRO A 1 830 ? 12.383 -61.719 1.809 1 29.03 830 PRO A O 1
ATOM 6563 N N . SER A 1 831 ? 12.43 -63.75 2.752 1 30.05 831 SER A N 1
ATOM 6564 C CA . SER A 1 831 ? 13.312 -63.625 3.91 1 30.05 831 SER A CA 1
ATOM 6565 C C . SER A 1 831 ? 14.562 -62.812 3.584 1 30.05 831 SER A C 1
ATOM 6567 O O . SER A 1 831 ? 15.25 -62.344 4.484 1 30.05 831 SER A O 1
ATOM 6569 N N . GLY A 1 832 ? 15.398 -63.188 2.486 1 29.64 832 GLY A N 1
ATOM 6570 C CA . GLY A 1 832 ? 16.812 -62.844 2.504 1 29.64 832 GLY A CA 1
ATOM 6571 C C . GLY A 1 832 ? 17.062 -61.375 2.432 1 29.64 832 GLY A C 1
ATOM 6572 O O . GLY A 1 832 ? 17.875 -60.844 3.193 1 29.64 832 GLY A O 1
ATOM 6573 N N . SER A 1 833 ? 17.125 -60.781 1.075 1 29.28 833 SER A N 1
ATOM 6574 C CA . SER A 1 833 ? 17.922 -59.562 0.896 1 29.28 833 SER A CA 1
ATOM 6575 C C . SER A 1 833 ? 17.219 -58.344 1.506 1 29.28 833 SER A C 1
ATOM 6577 O O . SER A 1 833 ? 16 -58.219 1.398 1 29.28 833 SER A O 1
ATOM 6579 N N . ASN A 1 834 ? 17.609 -57.719 2.604 1 32.56 834 ASN A N 1
ATOM 6580 C CA . ASN A 1 834 ? 17.438 -56.469 3.336 1 32.56 834 ASN A CA 1
ATOM 6581 C C . ASN A 1 834 ? 17.109 -55.312 2.396 1 32.56 834 ASN A C 1
ATOM 6583 O O . ASN A 1 834 ? 17.344 -54.156 2.736 1 32.56 834 ASN A O 1
ATOM 6587 N N . SER A 1 835 ? 17 -55.438 1.063 1 35.12 835 SER A N 1
ATOM 6588 C CA . SER A 1 835 ? 16.922 -54.25 0.245 1 35.12 835 SER A CA 1
ATOM 6589 C C . SER A 1 835 ? 15.602 -53.531 0.468 1 35.12 835 SER A C 1
ATOM 6591 O O . SER A 1 835 ? 14.531 -54.125 0.386 1 35.12 835 SER A O 1
ATOM 6593 N N . SER A 1 836 ? 15.477 -52.438 1.3 1 38.34 836 SER A N 1
ATOM 6594 C CA . SER A 1 836 ? 14.445 -51.469 1.629 1 38.34 836 SER A CA 1
ATOM 6595 C C . SER A 1 836 ? 13.672 -51.062 0.385 1 38.34 836 SER A C 1
ATOM 6597 O O . SER A 1 836 ? 14.18 -50.281 -0.44 1 38.34 836 SER A O 1
ATOM 6599 N N . ALA A 1 837 ? 12.836 -51.812 -0.185 1 44.72 837 ALA A N 1
ATOM 6600 C CA . ALA A 1 837 ? 11.961 -51.469 -1.311 1 44.72 837 ALA A CA 1
ATOM 6601 C C . ALA A 1 837 ? 11.242 -50.156 -1.074 1 44.72 837 ALA A C 1
ATOM 6603 O O . ALA A 1 837 ? 10.836 -49.844 0.051 1 44.72 837 ALA A O 1
ATOM 6604 N N . PRO A 1 838 ? 11.438 -49.219 -2.021 1 49 838 PRO A N 1
ATOM 6605 C CA . PRO A 1 838 ? 10.758 -47.938 -1.877 1 49 838 PRO A CA 1
ATOM 6606 C C . PRO A 1 838 ? 9.266 -48.094 -1.611 1 49 838 PRO A C 1
ATOM 6608 O O . PRO A 1 838 ? 8.609 -48.938 -2.211 1 49 838 PRO A O 1
ATOM 6611 N N . LYS A 1 839 ? 8.742 -47.688 -0.445 1 54 839 LYS A N 1
ATOM 6612 C CA . LYS A 1 839 ? 7.336 -47.719 -0.044 1 54 839 LYS A CA 1
ATOM 6613 C C . LYS A 1 839 ? 6.434 -47.125 -1.115 1 54 839 LYS A C 1
ATOM 6615 O O . LYS A 1 839 ? 6.727 -46.062 -1.649 1 54 839 LYS A O 1
ATOM 6620 N N . ARG A 1 840 ? 5.523 -47.875 -1.656 1 60.75 840 ARG A N 1
ATOM 6621 C CA . ARG A 1 840 ? 4.512 -47.469 -2.619 1 60.75 840 ARG A CA 1
ATOM 6622 C C . ARG A 1 840 ? 3.762 -46.219 -2.111 1 60.75 840 ARG A C 1
ATOM 6624 O O . ARG A 1 840 ? 3.488 -46.125 -0.915 1 60.75 840 ARG A O 1
ATOM 6631 N N . LYS A 1 841 ? 3.736 -45.188 -3.053 1 73 841 LYS A N 1
ATOM 6632 C CA . LYS A 1 841 ? 3.072 -43.938 -2.709 1 73 841 LYS A CA 1
ATOM 6633 C C . LYS A 1 841 ? 1.604 -43.969 -3.119 1 73 841 LYS A C 1
ATOM 6635 O O . LYS A 1 841 ? 1.187 -44.812 -3.902 1 73 841 LYS A O 1
ATOM 6640 N N . SER A 1 842 ? 0.811 -43.25 -2.34 1 80 842 SER A N 1
ATOM 6641 C CA . SER A 1 842 ? -0.625 -43.188 -2.596 1 80 842 SER A CA 1
ATOM 6642 C C . SER A 1 842 ? -1.079 -41.75 -2.875 1 80 842 SER A C 1
ATOM 6644 O O . SER A 1 842 ? -0.288 -40.938 -3.322 1 80 842 SER A O 1
ATOM 6646 N N . PHE A 1 843 ? -2.314 -41.594 -2.777 1 82.5 843 PHE A N 1
ATOM 6647 C CA . PHE A 1 843 ? -2.957 -40.344 -3.137 1 82.5 843 PHE A CA 1
ATOM 6648 C C . PHE A 1 843 ? -2.312 -39.188 -2.398 1 82.5 843 PHE A C 1
ATOM 6650 O O . PHE A 1 843 ? -2.334 -38.031 -2.879 1 82.5 843 PHE A O 1
ATOM 6657 N N . ASP A 1 844 ? -1.654 -39.438 -1.333 1 79.25 844 ASP A N 1
ATOM 6658 C CA . ASP A 1 844 ? -1.205 -38.344 -0.454 1 79.25 844 ASP A CA 1
ATOM 6659 C C . ASP A 1 844 ? 0.276 -38.062 -0.669 1 79.25 844 ASP A C 1
ATOM 6661 O O . ASP A 1 844 ? 0.92 -37.438 0.184 1 79.25 844 ASP A O 1
ATOM 6665 N N . MET A 1 845 ? 0.741 -38.5 -1.738 1 83.19 845 MET A N 1
ATOM 6666 C CA . MET A 1 845 ? 2.162 -38.344 -2.033 1 83.19 845 MET A CA 1
ATOM 6667 C C . MET A 1 845 ? 2.59 -36.875 -1.896 1 83.19 845 MET A C 1
ATOM 6669 O O . MET A 1 845 ? 3.664 -36.594 -1.367 1 83.19 845 MET A O 1
ATOM 6673 N N . TYR A 1 846 ? 1.74 -36 -2.27 1 83.06 846 TYR A N 1
ATOM 6674 C CA . TYR A 1 846 ? 2.15 -34.625 -2.338 1 83.06 846 TYR A CA 1
ATOM 6675 C C . TYR A 1 846 ? 1.451 -33.781 -1.265 1 83.06 846 TYR A C 1
ATOM 6677 O O . TYR A 1 846 ? 1.592 -32.562 -1.225 1 83.06 846 TYR A O 1
ATOM 6685 N N . TRP A 1 847 ? 0.771 -34.344 -0.373 1 85.19 847 TRP A N 1
ATOM 6686 C CA . TRP A 1 847 ? -0.054 -33.625 0.613 1 85.19 847 TRP A CA 1
ATOM 6687 C C . TRP A 1 847 ? 0.811 -33 1.694 1 85.19 847 TRP A C 1
ATOM 6689 O O . TRP A 1 847 ? 0.563 -31.859 2.104 1 85.19 847 TRP A O 1
ATOM 6699 N N . ARG A 1 848 ? 1.789 -33.656 2.074 1 78.06 848 ARG A N 1
ATOM 6700 C CA . ARG A 1 848 ? 2.629 -33.156 3.156 1 78.06 848 ARG A CA 1
ATOM 6701 C C . ARG A 1 848 ? 3.344 -31.859 2.742 1 78.06 848 ARG A C 1
ATOM 6703 O O . ARG A 1 848 ? 3.441 -30.922 3.529 1 78.06 848 ARG A O 1
ATOM 6710 N N . GLY A 1 849 ? 3.877 -31.922 1.587 1 77.12 849 GLY A N 1
ATOM 6711 C CA . GLY A 1 849 ? 4.512 -30.719 1.092 1 77.12 849 GLY A CA 1
ATOM 6712 C C . GLY A 1 849 ? 3.562 -29.531 1.006 1 77.12 849 GLY A C 1
ATOM 6713 O O . GLY A 1 849 ? 3.934 -28.406 1.336 1 77.12 849 GLY A O 1
ATOM 6714 N N . ALA A 1 850 ? 2.393 -29.75 0.719 1 84 850 ALA A N 1
ATOM 6715 C CA . ALA A 1 850 ? 1.387 -28.703 0.582 1 84 850 ALA A CA 1
ATOM 6716 C C . ALA A 1 850 ? 0.998 -28.141 1.944 1 84 850 ALA A C 1
ATOM 6718 O O . ALA A 1 850 ? 0.734 -26.938 2.072 1 84 850 ALA A O 1
ATOM 6719 N N . ILE A 1 851 ? 0.927 -28.969 2.936 1 83.12 851 ILE A N 1
ATOM 6720 C CA . ILE A 1 851 ? 0.585 -28.531 4.281 1 83.12 851 ILE A CA 1
ATOM 6721 C C . ILE A 1 851 ? 1.67 -27.594 4.805 1 83.12 851 ILE A C 1
ATOM 6723 O O . ILE A 1 851 ? 1.368 -26.578 5.43 1 83.12 851 ILE A O 1
ATOM 6727 N N . ARG A 1 852 ? 2.832 -27.859 4.504 1 79.44 852 ARG A N 1
ATOM 6728 C CA . ARG A 1 852 ? 3.93 -26.984 4.902 1 79.44 852 ARG A CA 1
ATOM 6729 C C . ARG A 1 852 ? 3.812 -25.625 4.23 1 79.44 852 ARG A C 1
ATOM 6731 O O . ARG A 1 852 ? 4.035 -24.594 4.867 1 79.44 852 ARG A O 1
ATOM 6738 N N . ASN A 1 853 ? 3.525 -25.688 3.008 1 79 853 ASN A N 1
ATOM 6739 C CA . ASN A 1 853 ? 3.336 -24.438 2.283 1 79 853 ASN A CA 1
ATOM 6740 C C . ASN A 1 853 ? 2.172 -23.625 2.854 1 79 853 ASN A C 1
ATOM 6742 O O . ASN A 1 853 ? 2.234 -22.391 2.912 1 79 853 ASN A O 1
ATOM 6746 N N . MET A 1 854 ? 1.241 -24.344 3.25 1 81.38 854 MET A N 1
ATOM 6747 C CA . MET A 1 854 ? 0.073 -23.688 3.842 1 81.38 854 MET A CA 1
ATOM 6748 C C . MET A 1 854 ? 0.437 -23 5.152 1 81.38 854 MET A C 1
ATOM 6750 O O . MET A 1 854 ? 0.01 -21.875 5.406 1 81.38 854 MET A O 1
ATOM 6754 N N . GLU A 1 855 ? 1.2 -23.625 5.922 1 79.69 855 GLU A N 1
ATOM 6755 C CA . GLU A 1 855 ? 1.625 -23.047 7.188 1 79.69 855 GLU A CA 1
ATOM 6756 C C . GLU A 1 855 ? 2.494 -21.812 6.965 1 79.69 855 GLU A C 1
ATOM 6758 O O . GLU A 1 855 ? 2.375 -20.828 7.691 1 79.69 855 GLU A O 1
ATOM 6763 N N . ARG A 1 856 ? 3.262 -21.906 6.008 1 78.44 856 ARG A N 1
ATOM 6764 C CA . ARG A 1 856 ? 4.086 -20.766 5.652 1 78.44 856 ARG A CA 1
ATOM 6765 C C . ARG A 1 856 ? 3.221 -19.578 5.211 1 78.44 856 ARG A C 1
ATOM 6767 O O . ARG A 1 856 ? 3.496 -18.438 5.57 1 78.44 856 ARG A O 1
ATOM 6774 N N . ARG A 1 857 ? 2.244 -19.875 4.52 1 79.88 857 ARG A N 1
ATOM 6775 C CA . ARG A 1 857 ? 1.338 -18.828 4.055 1 79.88 857 ARG A CA 1
ATOM 6776 C C . ARG A 1 857 ? 0.582 -18.203 5.223 1 79.88 857 ARG A C 1
ATOM 6778 O O . ARG A 1 857 ? 0.319 -16.984 5.223 1 79.88 857 ARG A O 1
ATOM 6785 N N . LEU A 1 858 ? 0.287 -19 6.113 1 78.62 858 LEU A N 1
ATOM 6786 C CA . LEU A 1 858 ? -0.37 -18.5 7.316 1 78.62 858 LEU A CA 1
ATOM 6787 C C . LEU A 1 858 ? 0.538 -17.531 8.062 1 78.62 858 LEU A C 1
ATOM 6789 O O . LEU A 1 858 ? 0.087 -16.469 8.516 1 78.62 858 LEU A O 1
ATOM 6793 N N . GLN A 1 859 ? 1.729 -17.828 8.102 1 76.62 859 GLN A N 1
ATOM 6794 C CA . GLN A 1 859 ? 2.697 -16.953 8.758 1 76.62 859 GLN A CA 1
ATOM 6795 C C . GLN A 1 859 ? 2.869 -15.648 7.996 1 76.62 859 GLN A C 1
ATOM 6797 O O . GLN A 1 859 ? 2.98 -14.586 8.602 1 76.62 859 GLN A O 1
ATOM 6802 N N . GLU A 1 860 ? 2.889 -15.766 6.758 1 75.38 860 GLU A N 1
ATOM 6803 C CA . GLU A 1 860 ? 3.031 -14.57 5.93 1 75.38 860 GLU A CA 1
ATOM 6804 C C . GLU A 1 860 ? 1.852 -13.625 6.117 1 75.38 860 GLU A C 1
ATOM 6806 O O . GLU A 1 860 ? 2.029 -12.406 6.164 1 75.38 860 GLU A O 1
ATOM 6811 N N . LEU A 1 861 ? 0.744 -14.195 6.156 1 75.81 861 LEU A N 1
ATOM 6812 C CA . LEU A 1 861 ? -0.449 -13.383 6.363 1 75.81 861 LEU A CA 1
ATOM 6813 C C . LEU A 1 861 ? -0.406 -12.695 7.723 1 75.81 861 LEU A C 1
ATOM 6815 O O . LEU A 1 861 ? -0.807 -11.531 7.848 1 75.81 861 LEU A O 1
ATOM 6819 N N . GLU A 1 862 ? 0.154 -13.383 8.633 1 76 862 GLU A N 1
ATOM 6820 C CA . GLU A 1 862 ? 0.293 -12.812 9.977 1 76 862 GLU A CA 1
ATOM 6821 C C . GLU A 1 862 ? 1.278 -11.641 9.977 1 76 862 GLU A C 1
ATOM 6823 O O . GLU A 1 862 ? 1.039 -10.625 10.625 1 76 862 GLU A O 1
ATOM 6828 N N . LEU A 1 863 ? 2.285 -11.828 9.242 1 71.56 863 LEU A N 1
ATOM 6829 C CA . LEU A 1 863 ? 3.324 -10.805 9.188 1 71.56 863 LEU A CA 1
ATOM 6830 C C . LEU A 1 863 ? 2.826 -9.562 8.453 1 71.56 863 LEU A C 1
ATOM 6832 O O . LEU A 1 863 ? 3.184 -8.438 8.82 1 71.56 863 LEU A O 1
ATOM 6836 N N . SER A 1 864 ? 2.041 -9.812 7.535 1 69.62 864 SER A N 1
ATOM 6837 C CA . SER A 1 864 ? 1.591 -8.695 6.707 1 69.62 864 SER A CA 1
ATOM 6838 C C . SER A 1 864 ? 0.501 -7.891 7.406 1 69.62 864 SER A C 1
ATOM 6840 O O . SER A 1 864 ? 0.288 -6.719 7.09 1 69.62 864 SER A O 1
ATOM 6842 N N . GLN A 1 865 ? -0.202 -8.484 8.336 1 68.06 865 GLN A N 1
ATOM 6843 C CA . GLN A 1 865 ? -1.314 -7.789 8.977 1 68.06 865 GLN A CA 1
ATOM 6844 C C . GLN A 1 865 ? -0.966 -7.387 10.406 1 68.06 865 GLN A C 1
ATOM 6846 O O . GLN A 1 865 ? -1.803 -6.836 11.125 1 68.06 865 GLN A O 1
ATOM 6851 N N . GLY A 1 866 ? 0.396 -7.016 10.852 1 58.97 866 GLY A N 1
ATOM 6852 C CA . GLY A 1 866 ? 1 -6.273 11.953 1 58.97 866 GLY A CA 1
ATOM 6853 C C . GLY A 1 866 ? 0.761 -6.914 13.305 1 58.97 866 GLY A C 1
ATOM 6854 O O . GLY A 1 866 ? 0.82 -6.238 14.336 1 58.97 866 GLY A O 1
ATOM 6855 N N . LEU A 1 867 ? 0.18 -8.039 13.703 1 51.06 867 LEU A N 1
ATOM 6856 C CA . LEU A 1 867 ? -0.073 -8.18 15.133 1 51.06 867 LEU A CA 1
ATOM 6857 C C . LEU A 1 867 ? 1.213 -8.516 15.883 1 51.06 867 LEU A C 1
ATOM 6859 O O . LEU A 1 867 ? 1.923 -9.453 15.516 1 51.06 867 LEU A O 1
ATOM 6863 N N . VAL A 1 868 ? 1.795 -7.406 16.297 1 42.25 868 VAL A N 1
ATOM 6864 C CA . VAL A 1 868 ? 2.902 -7.664 17.219 1 42.25 868 VAL A CA 1
ATOM 6865 C C . VAL A 1 868 ? 2.396 -8.414 18.453 1 42.25 868 VAL A C 1
ATOM 6867 O O . VAL A 1 868 ? 1.385 -8.039 19.047 1 42.25 868 VAL A O 1
ATOM 6870 N N . SER A 1 869 ? 2.457 -9.719 18.516 1 35.72 869 SER A N 1
ATOM 6871 C CA . SER A 1 869 ? 2.289 -10.367 19.812 1 35.72 869 SER A CA 1
ATOM 6872 C C . SER A 1 869 ? 2.871 -9.508 20.938 1 35.72 869 SER A C 1
ATOM 6874 O O . SER A 1 869 ? 4.035 -9.109 20.875 1 35.72 869 SER A O 1
ATOM 6876 N N . ALA A 1 870 ? 1.951 -8.852 21.562 1 33.72 870 ALA A N 1
ATOM 6877 C CA . ALA A 1 870 ? 2.426 -8.273 22.812 1 33.72 870 ALA A CA 1
ATOM 6878 C C . ALA A 1 870 ? 2.984 -9.359 23.734 1 33.72 870 ALA A C 1
ATOM 6880 O O . ALA A 1 870 ? 2.25 -10.242 24.172 1 33.72 870 ALA A O 1
ATOM 6881 N N . GLN A 1 871 ? 3.92 -10.07 23.578 1 27.41 871 GLN A N 1
ATOM 6882 C CA . GLN A 1 871 ? 4.371 -10.914 24.688 1 27.41 871 GLN A CA 1
ATOM 6883 C C . GLN A 1 871 ? 4.266 -10.18 26.016 1 27.41 871 GLN A C 1
ATOM 6885 O O . GLN A 1 871 ? 4.738 -9.047 26.156 1 27.41 871 GLN A O 1
ATOM 6890 N N . LYS A 1 872 ? 3.141 -10.586 26.875 1 29.16 872 LYS A N 1
ATOM 6891 C CA . LYS A 1 872 ? 3.254 -10.227 28.281 1 29.16 872 LYS A CA 1
ATOM 6892 C C . LYS A 1 872 ? 4.688 -10.383 28.781 1 29.16 872 LYS A C 1
ATOM 6894 O O . LYS A 1 872 ? 5.395 -11.305 28.359 1 29.16 872 LYS A O 1
ATOM 6899 N N . PRO A 1 873 ? 5.027 -9.594 29.562 1 26.95 873 PRO A N 1
ATOM 6900 C CA . PRO A 1 873 ? 6.203 -10 30.328 1 26.95 873 PRO A CA 1
ATOM 6901 C C . PRO A 1 873 ? 5.949 -11.258 31.172 1 26.95 873 PRO A C 1
ATOM 6903 O O . PRO A 1 873 ? 4.887 -11.391 31.781 1 26.95 873 PRO A O 1
ATOM 6906 N N . GLY A 1 874 ? 6.199 -12.5 30.719 1 23.83 874 GLY A N 1
ATOM 6907 C CA . GLY A 1 874 ? 6.105 -13.734 31.484 1 23.83 874 GLY A CA 1
ATOM 6908 C C . GLY A 1 874 ? 6.152 -13.508 32.969 1 23.83 874 GLY A C 1
ATOM 6909 O O . GLY A 1 874 ? 7.047 -12.82 33.469 1 23.83 874 GLY A O 1
ATOM 6910 N N . CYS A 1 875 ? 4.984 -13.641 33.688 1 22.69 875 CYS A N 1
ATOM 6911 C CA . CYS A 1 875 ? 4.949 -14.055 35.094 1 22.69 875 CYS A CA 1
ATOM 6912 C C . CYS A 1 875 ? 5.82 -15.281 35.312 1 22.69 875 CYS A C 1
ATOM 6914 O O . CYS A 1 875 ? 5.684 -16.281 34.625 1 22.69 875 CYS A O 1
ATOM 6916 N N . SER A 1 876 ? 6.934 -15.188 35.938 1 23.97 876 SER A N 1
ATOM 6917 C CA . SER A 1 876 ? 7.719 -16.25 36.531 1 23.97 876 SER A CA 1
ATOM 6918 C C . SER A 1 876 ? 6.84 -17.172 37.375 1 23.97 876 SER A C 1
ATOM 6920 O O . SER A 1 876 ? 6.121 -16.703 38.25 1 23.97 876 SER A O 1
ATOM 6922 N N . ALA A 1 877 ? 6.461 -18.266 36.844 1 22.45 877 ALA A N 1
ATOM 6923 C CA . ALA A 1 877 ? 5.914 -19.344 37.656 1 22.45 877 ALA A CA 1
ATOM 6924 C C . ALA A 1 877 ? 6.711 -19.531 38.938 1 22.45 877 ALA A C 1
ATOM 6926 O O . ALA A 1 877 ? 7.926 -19.328 38.969 1 22.45 877 ALA A O 1
ATOM 6927 N N . PRO A 1 878 ? 5.988 -19.5 40.125 1 22.89 878 PRO A N 1
ATOM 6928 C CA . PRO A 1 878 ? 6.652 -19.859 41.375 1 22.89 878 PRO A CA 1
ATOM 6929 C C . PRO A 1 878 ? 7.398 -21.203 41.281 1 22.89 878 PRO A C 1
ATOM 6931 O O . PRO A 1 878 ? 7.043 -22.047 40.469 1 22.89 878 PRO A O 1
ATOM 6934 N N . PRO A 1 879 ? 8.688 -21.156 41.531 1 23.72 879 PRO A N 1
ATOM 6935 C CA . PRO A 1 879 ? 9.383 -22.453 41.594 1 23.72 879 PRO A CA 1
ATOM 6936 C C . PRO A 1 879 ? 8.602 -23.5 42.375 1 23.72 879 PRO A C 1
ATOM 6938 O O . PRO A 1 879 ? 7.93 -23.172 43.344 1 23.72 879 PRO A O 1
ATOM 6941 N N . ASP A 1 880 ? 7.965 -24.266 41.594 1 18.7 880 ASP A N 1
ATOM 6942 C CA . ASP A 1 880 ? 7.551 -25.5 42.25 1 18.7 880 ASP A CA 1
ATOM 6943 C C . ASP A 1 880 ? 8.641 -26.016 43.219 1 18.7 880 ASP A C 1
ATOM 6945 O O . ASP A 1 880 ? 9.812 -26.078 42.844 1 18.7 880 ASP A O 1
ATOM 6949 N N . GLU A 1 881 ? 8.422 -25.734 44.5 1 21.62 881 GLU A N 1
ATOM 6950 C CA . GLU A 1 881 ? 8.898 -26.422 45.688 1 21.62 881 GLU A CA 1
ATOM 6951 C C . GLU A 1 881 ? 8.953 -27.922 45.469 1 21.62 881 GLU A C 1
ATOM 6953 O O . GLU A 1 881 ? 8.016 -28.641 45.844 1 21.62 881 GLU A O 1
ATOM 6958 N N . ARG A 1 882 ? 9.555 -28.5 44.469 1 18.47 882 ARG A N 1
ATOM 6959 C CA . ARG A 1 882 ? 10.258 -29.656 45 1 18.47 882 ARG A CA 1
ATOM 6960 C C . ARG A 1 882 ? 11.656 -29.297 45.469 1 18.47 882 ARG A C 1
ATOM 6962 O O . ARG A 1 882 ? 12.336 -28.469 44.812 1 18.47 882 ARG A O 1
ATOM 6969 N N . MET B 1 1 ? 19.531 -23.844 37.625 1 36.09 1 MET B N 1
ATOM 6970 C CA . MET B 1 1 ? 19.859 -22.422 37.594 1 36.09 1 MET B CA 1
ATOM 6971 C C . MET B 1 1 ? 21.094 -22.109 38.406 1 36.09 1 MET B C 1
ATOM 6973 O O . MET B 1 1 ? 21.234 -22.609 39.531 1 36.09 1 MET B O 1
ATOM 6977 N N . ARG B 1 2 ? 22.031 -21.609 38 1 57.59 2 ARG B N 1
ATOM 6978 C CA . ARG B 1 2 ? 23.234 -21.328 38.812 1 57.59 2 ARG B CA 1
ATOM 6979 C C . ARG B 1 2 ? 22.922 -20.375 39.938 1 57.59 2 ARG B C 1
ATOM 6981 O O . ARG B 1 2 ? 22.141 -19.438 39.781 1 57.59 2 ARG B O 1
ATOM 6988 N N . PRO B 1 3 ? 23.25 -20.594 41 1 64.56 3 PRO B N 1
ATOM 6989 C CA . PRO B 1 3 ? 23.016 -19.75 42.188 1 64.56 3 PRO B CA 1
ATOM 6990 C C . PRO B 1 3 ? 23.625 -18.359 42.062 1 64.56 3 PRO B C 1
ATOM 6992 O O . PRO B 1 3 ? 24.656 -18.203 41.406 1 64.56 3 PRO B O 1
ATOM 6995 N N . LYS B 1 4 ? 22.875 -17.391 42.531 1 73.19 4 LYS B N 1
ATOM 6996 C CA . LYS B 1 4 ? 23.391 -16.016 42.438 1 73.19 4 LYS B CA 1
ATOM 6997 C C . LYS B 1 4 ? 24.672 -15.867 43.281 1 73.19 4 LYS B C 1
ATOM 6999 O O . LYS B 1 4 ? 24.812 -16.5 44.312 1 73.19 4 LYS B O 1
ATOM 7004 N N . ASP B 1 5 ? 25.484 -15.164 42.719 1 77.88 5 ASP B N 1
ATOM 7005 C CA . ASP B 1 5 ? 26.766 -14.875 43.375 1 77.88 5 ASP B CA 1
ATOM 7006 C C . ASP B 1 5 ? 26.531 -14.18 44.719 1 77.88 5 ASP B C 1
ATOM 7008 O O . ASP B 1 5 ? 25.531 -13.484 44.906 1 77.88 5 ASP B O 1
ATOM 7012 N N . VAL B 1 6 ? 27.312 -14.359 45.688 1 77.88 6 VAL B N 1
ATOM 7013 C CA . VAL B 1 6 ? 27.203 -13.836 47.031 1 77.88 6 VAL B CA 1
ATOM 7014 C C . VAL B 1 6 ? 27.141 -12.312 47 1 77.88 6 VAL B C 1
ATOM 7016 O O . VAL B 1 6 ? 26.562 -11.68 47.875 1 77.88 6 VAL B O 1
ATOM 7019 N N . SER B 1 7 ? 27.625 -11.719 45.938 1 80.62 7 SER B N 1
ATOM 7020 C CA . SER B 1 7 ? 27.625 -10.266 45.781 1 80.62 7 SER B CA 1
ATOM 7021 C C . SER B 1 7 ? 26.203 -9.719 45.656 1 80.62 7 SER B C 1
ATOM 7023 O O . SER B 1 7 ? 25.938 -8.57 46 1 80.62 7 SER B O 1
ATOM 7025 N N . TRP B 1 8 ? 25.312 -10.484 45.344 1 80.88 8 TRP B N 1
ATOM 7026 C CA . TRP B 1 8 ? 23.938 -10.055 45.156 1 80.88 8 TRP B CA 1
ATOM 7027 C C . TRP B 1 8 ? 23.234 -9.797 46.469 1 80.88 8 TRP B C 1
ATOM 7029 O O . TRP B 1 8 ? 22.188 -9.141 46.531 1 80.88 8 TRP B O 1
ATOM 7039 N N . GLY B 1 9 ? 23.734 -10.234 47.469 1 80.38 9 GLY B N 1
ATOM 7040 C CA . GLY B 1 9 ? 23.219 -9.984 48.812 1 80.38 9 GLY B CA 1
ATOM 7041 C C . GLY B 1 9 ? 23.172 -8.516 49.188 1 80.38 9 GLY B C 1
ATOM 7042 O O . GLY B 1 9 ? 22.422 -8.102 50.062 1 80.38 9 GLY B O 1
ATOM 7043 N N . TYR B 1 10 ? 23.922 -7.719 48.438 1 82.06 10 TYR B N 1
ATOM 7044 C CA . TYR B 1 10 ? 24.047 -6.301 48.75 1 82.06 10 TYR B CA 1
ATOM 7045 C C . TYR B 1 10 ? 23.344 -5.445 47.719 1 82.06 10 TYR B C 1
ATOM 7047 O O . TYR B 1 10 ? 23.484 -4.223 47.719 1 82.06 10 TYR B O 1
ATOM 7055 N N . PHE B 1 11 ? 22.734 -6.066 46.906 1 80.56 11 PHE B N 1
ATOM 7056 C CA . PHE B 1 11 ? 22.016 -5.348 45.844 1 80.56 11 PHE B CA 1
ATOM 7057 C C . PHE B 1 11 ? 20.547 -5.727 45.844 1 80.56 11 PHE B C 1
ATOM 7059 O O . PHE B 1 11 ? 20.188 -6.844 46.219 1 80.56 11 PHE B O 1
ATOM 7066 N N . TYR B 1 12 ? 19.797 -4.789 45.469 1 78.38 12 TYR B N 1
ATOM 7067 C CA . TYR B 1 12 ? 18.391 -5.039 45.156 1 78.38 12 TYR B CA 1
ATOM 7068 C C . TYR B 1 12 ? 18.188 -5.406 43.688 1 78.38 12 TYR B C 1
ATOM 7070 O O . TYR B 1 12 ? 18.906 -4.895 42.844 1 78.38 12 TYR B O 1
ATOM 7078 N N . SER B 1 13 ? 17.453 -6.383 43.375 1 73.31 13 SER B N 1
ATOM 7079 C CA . SER B 1 13 ? 17.094 -6.684 42 1 73.31 13 SER B CA 1
ATOM 7080 C C . SER B 1 13 ? 15.578 -6.594 41.812 1 73.31 13 SER B C 1
ATOM 7082 O O . SER B 1 13 ? 14.805 -7.039 42.656 1 73.31 13 SER B O 1
ATOM 7084 N N . ASP B 1 14 ? 15.109 -5.891 40.906 1 67.62 14 ASP B N 1
ATOM 7085 C CA . ASP B 1 14 ? 13.68 -5.812 40.656 1 67.62 14 ASP B CA 1
ATOM 7086 C C . ASP B 1 14 ? 13.242 -6.848 39.625 1 67.62 14 ASP B C 1
ATOM 7088 O O . ASP B 1 14 ? 12.102 -6.828 39.156 1 67.62 14 ASP B O 1
ATOM 7092 N N . GLY B 1 15 ? 14.219 -7.746 39.156 1 72.44 15 GLY B N 1
ATOM 7093 C CA . GLY B 1 15 ? 13.953 -8.82 38.219 1 72.44 15 GLY B CA 1
ATOM 7094 C C . GLY B 1 15 ? 14.07 -8.383 36.75 1 72.44 15 GLY B C 1
ATOM 7095 O O . GLY B 1 15 ? 13.945 -9.203 35.844 1 72.44 15 GLY B O 1
ATOM 7096 N N . THR B 1 16 ? 14.477 -7.18 36.656 1 73.06 16 THR B N 1
ATOM 7097 C CA . THR B 1 16 ? 14.609 -6.652 35.312 1 73.06 16 THR B CA 1
ATOM 7098 C C . THR B 1 16 ? 16.062 -6.699 34.844 1 73.06 16 THR B C 1
ATOM 7100 O O . THR B 1 16 ? 16.984 -6.641 35.656 1 73.06 16 THR B O 1
ATOM 7103 N N . LYS B 1 17 ? 16.281 -6.922 33.594 1 74.31 17 LYS B N 1
ATOM 7104 C CA . LYS B 1 17 ? 17.625 -7.055 33.031 1 74.31 17 LYS B CA 1
ATOM 7105 C C . LYS B 1 17 ? 18.281 -5.688 32.844 1 74.31 17 LYS B C 1
ATOM 7107 O O . LYS B 1 17 ? 17.594 -4.68 32.719 1 74.31 17 LYS B O 1
ATOM 7112 N N . TYR B 1 18 ? 19.484 -5.562 32.875 1 71.69 18 TYR B N 1
ATOM 7113 C CA . TYR B 1 18 ? 20.281 -4.336 32.812 1 71.69 18 TYR B CA 1
ATOM 7114 C C . TYR B 1 18 ? 20.344 -3.83 31.359 1 71.69 18 TYR B C 1
ATOM 7116 O O . TYR B 1 18 ? 20.922 -4.496 30.5 1 71.69 18 TYR B O 1
ATOM 7124 N N . LYS B 1 19 ? 19.844 -2.879 31.016 1 65.81 19 LYS B N 1
ATOM 7125 C CA . LYS B 1 19 ? 19.828 -2.225 29.719 1 65.81 19 LYS B CA 1
ATOM 7126 C C . LYS B 1 19 ? 19.5 -3.219 28.609 1 65.81 19 LYS B C 1
ATOM 7128 O O . LYS B 1 19 ? 18.469 -3.893 28.656 1 65.81 19 LYS B O 1
ATOM 7133 N N . ASN B 1 20 ? 20.375 -3.527 27.766 1 59.59 20 ASN B N 1
ATOM 7134 C CA . ASN B 1 20 ? 20.156 -4.457 26.672 1 59.59 20 ASN B CA 1
ATOM 7135 C C . ASN B 1 20 ? 20.797 -5.812 26.938 1 59.59 20 ASN B C 1
ATOM 7137 O O . ASN B 1 20 ? 20.953 -6.629 26.031 1 59.59 20 ASN B O 1
ATOM 7141 N N . ASP B 1 21 ? 20.984 -6.133 28.188 1 62.59 21 ASP B N 1
ATOM 7142 C CA . ASP B 1 21 ? 21.656 -7.379 28.531 1 62.59 21 ASP B CA 1
ATOM 7143 C C . ASP B 1 21 ? 20.641 -8.492 28.781 1 62.59 21 ASP B C 1
ATOM 7145 O O . ASP B 1 21 ? 19.688 -8.305 29.531 1 62.59 21 ASP B O 1
ATOM 7149 N N . GLN B 1 22 ? 20.609 -9.461 28.141 1 60.53 22 GLN B N 1
ATOM 7150 C CA . GLN B 1 22 ? 19.625 -10.531 28.156 1 60.53 22 GLN B CA 1
ATOM 7151 C C . GLN B 1 22 ? 19.922 -11.531 29.266 1 60.53 22 GLN B C 1
ATOM 7153 O O . GLN B 1 22 ? 19.094 -12.391 29.562 1 60.53 22 GLN B O 1
ATOM 7158 N N . SER B 1 23 ? 21.016 -11.289 29.844 1 72.12 23 SER B N 1
ATOM 7159 C CA . SER B 1 23 ? 21.406 -12.367 30.75 1 72.12 23 SER B CA 1
ATOM 7160 C C . SER B 1 23 ? 21.484 -11.875 32.188 1 72.12 23 SER B C 1
ATOM 7162 O O . SER B 1 23 ? 21.234 -12.641 33.125 1 72.12 23 SER B O 1
ATOM 7164 N N . HIS B 1 24 ? 21.625 -10.484 32.344 1 77.12 24 HIS B N 1
ATOM 7165 C CA . HIS B 1 24 ? 21.906 -10.055 33.719 1 77.12 24 HIS B CA 1
ATOM 7166 C C . HIS B 1 24 ? 20.906 -9.023 34.188 1 77.12 24 HIS B C 1
ATOM 7168 O O . HIS B 1 24 ? 20.469 -8.156 33.406 1 77.12 24 HIS B O 1
ATOM 7174 N N . GLU B 1 25 ? 20.625 -9.078 35.375 1 76.62 25 GLU B N 1
ATOM 7175 C CA . GLU B 1 25 ? 19.594 -8.266 36.031 1 76.62 25 GLU B CA 1
ATOM 7176 C C . GLU B 1 25 ? 20.172 -6.926 36.5 1 76.62 25 GLU B C 1
ATOM 7178 O O . GLU B 1 25 ? 21.375 -6.797 36.688 1 76.62 25 GLU B O 1
ATOM 7183 N N . ASN B 1 26 ? 19.25 -5.992 36.469 1 79.06 26 ASN B N 1
ATOM 7184 C CA . ASN B 1 26 ? 19.625 -4.746 37.125 1 79.06 26 ASN B CA 1
ATOM 7185 C C . ASN B 1 26 ? 19.922 -4.965 38.625 1 79.06 26 ASN B C 1
ATOM 7187 O O . ASN B 1 26 ? 19.234 -5.727 39.281 1 79.06 26 ASN B O 1
ATOM 7191 N N . ALA B 1 27 ? 20.953 -4.305 39 1 83.12 27 ALA B N 1
ATOM 7192 C CA . ALA B 1 27 ? 21.359 -4.371 40.406 1 83.12 27 ALA B CA 1
ATOM 7193 C C . ALA B 1 27 ? 21.469 -2.977 41 1 83.12 27 ALA B C 1
ATOM 7195 O O . ALA B 1 27 ? 22.219 -2.133 40.5 1 83.12 27 ALA B O 1
ATOM 7196 N N . TRP B 1 28 ? 20.688 -2.781 41.938 1 81.38 28 TRP B N 1
ATOM 7197 C CA . TRP B 1 28 ? 20.797 -1.521 42.656 1 81.38 28 TRP B CA 1
ATOM 7198 C C . TRP B 1 28 ? 21.531 -1.724 44 1 81.38 28 TRP B C 1
ATOM 7200 O O . TRP B 1 28 ? 21.125 -2.543 44.812 1 81.38 28 TRP B O 1
ATOM 7210 N N . CYS B 1 29 ? 22.453 -0.964 44.188 1 81.94 29 CYS B N 1
ATOM 7211 C CA . CYS B 1 29 ? 23.25 -1.046 45.406 1 81.94 29 CYS B CA 1
ATOM 7212 C C . CYS B 1 29 ? 22.406 -0.666 46.625 1 81.94 29 CYS B C 1
ATOM 7214 O O . CYS B 1 29 ? 21.891 0.447 46.688 1 81.94 29 CYS B O 1
ATOM 7216 N N . ARG B 1 30 ? 22.172 -1.508 47.5 1 80 30 ARG B N 1
ATOM 7217 C CA . ARG B 1 30 ? 21.312 -1.32 48.688 1 80 30 ARG B CA 1
ATOM 7218 C C . ARG B 1 30 ? 21.766 -0.127 49.5 1 80 30 ARG B C 1
ATOM 7220 O O . ARG B 1 30 ? 20.953 0.642 50 1 80 30 ARG B O 1
ATOM 7227 N N . SER B 1 31 ? 23.094 0.086 49.562 1 80.12 31 SER B N 1
ATOM 7228 C CA . SER B 1 31 ? 23.609 1.193 50.344 1 80.12 31 SER B CA 1
ATOM 7229 C C . SER B 1 31 ? 23.328 2.535 49.688 1 80.12 31 SER B C 1
ATOM 7231 O O . SER B 1 31 ? 23 3.512 50.375 1 80.12 31 SER B O 1
ATOM 7233 N N . GLU B 1 32 ? 23.359 2.508 48.438 1 79.38 32 GLU B N 1
ATOM 7234 C CA . GLU B 1 32 ? 23.047 3.742 47.719 1 79.38 32 GLU B CA 1
ATOM 7235 C C . GLU B 1 32 ? 21.547 4.043 47.781 1 79.38 32 GLU B C 1
ATOM 7237 O O . GLU B 1 32 ? 21.141 5.195 47.969 1 79.38 32 GLU B O 1
ATOM 7242 N N . VAL B 1 33 ? 20.781 3.141 47.75 1 79 33 VAL B N 1
ATOM 7243 C CA . VAL B 1 33 ? 19.344 3.314 47.812 1 79 33 VAL B CA 1
ATOM 7244 C C . VAL B 1 33 ? 18.922 3.742 49.219 1 79 33 VAL B C 1
ATOM 7246 O O . VAL B 1 33 ? 18.094 4.633 49.375 1 79 33 VAL B O 1
ATOM 7249 N N . ASP B 1 34 ? 19.531 3.205 50.062 1 76.12 34 ASP B N 1
ATOM 7250 C CA . ASP B 1 34 ? 19.234 3.559 51.438 1 76.12 34 ASP B CA 1
ATOM 7251 C C . ASP B 1 34 ? 19.641 5 51.75 1 76.12 34 ASP B C 1
ATOM 7253 O O . ASP B 1 34 ? 18.922 5.719 52.438 1 76.12 34 ASP B O 1
ATOM 7257 N N . GLN B 1 35 ? 20.734 5.312 51.188 1 76.56 35 GLN B N 1
ATOM 7258 C CA . GLN B 1 35 ? 21.141 6.699 51.375 1 76.56 35 GLN B CA 1
ATOM 7259 C C . GLN B 1 35 ? 20.156 7.652 50.688 1 76.56 35 GLN B C 1
ATOM 7261 O O . GLN B 1 35 ? 19.797 8.688 51.281 1 76.56 35 GLN B O 1
ATOM 7266 N N . LYS B 1 36 ? 19.766 7.238 49.625 1 76.38 36 LYS B N 1
ATOM 7267 C CA . LYS B 1 36 ? 18.812 8.094 48.938 1 76.38 36 LYS B CA 1
ATOM 7268 C C . LYS B 1 36 ? 17.453 8.109 49.625 1 76.38 36 LYS B C 1
ATOM 7270 O O . LYS B 1 36 ? 16.812 9.156 49.688 1 76.38 36 LYS B O 1
ATOM 7275 N N . MET B 1 37 ? 17.094 7.184 50.062 1 75.06 37 MET B N 1
ATOM 7276 C CA . MET B 1 37 ? 15.859 7.125 50.844 1 75.06 37 MET B CA 1
ATOM 7277 C C . MET B 1 37 ? 15.953 8.031 52.062 1 75.06 37 MET B C 1
ATOM 7279 O O . MET B 1 37 ? 14.984 8.703 52.438 1 75.06 37 MET B O 1
ATOM 7283 N N . GLN B 1 38 ? 17.078 8.008 52.594 1 74.56 38 GLN B N 1
ATOM 7284 C CA . GLN B 1 38 ? 17.281 8.883 53.75 1 74.56 38 GLN B CA 1
ATOM 7285 C C . GLN B 1 38 ? 17.203 10.352 53.344 1 74.56 38 GLN B C 1
ATOM 7287 O O . GLN B 1 38 ? 16.609 11.172 54.031 1 74.56 38 GLN B O 1
ATOM 7292 N N . GLN B 1 39 ? 17.719 10.641 52.281 1 71.88 39 GLN B N 1
ATOM 7293 C CA . GLN B 1 39 ? 17.656 12.008 51.781 1 71.88 39 GLN B CA 1
ATOM 7294 C C . GLN B 1 39 ? 16.219 12.414 51.438 1 71.88 39 GLN B C 1
ATOM 7296 O O . GLN B 1 39 ? 15.797 13.531 51.75 1 71.88 39 GLN B O 1
ATOM 7301 N N . LEU B 1 40 ? 15.523 11.539 51 1 72.62 40 LEU B N 1
ATOM 7302 C CA . LEU B 1 40 ? 14.133 11.805 50.625 1 72.62 40 LEU B CA 1
ATOM 7303 C C . LEU B 1 40 ? 13.258 11.922 51.875 1 72.62 40 LEU B C 1
ATOM 7305 O O . LEU B 1 40 ? 12.359 12.766 51.938 1 72.62 40 LEU B O 1
ATOM 7309 N N . ARG B 1 41 ? 13.586 11.211 52.719 1 72.06 41 ARG B N 1
ATOM 7310 C CA . ARG B 1 41 ? 12.883 11.336 54 1 72.06 41 ARG B CA 1
ATOM 7311 C C . ARG B 1 41 ? 13.141 12.703 54.625 1 72.06 41 ARG B C 1
ATOM 7313 O O . ARG B 1 41 ? 12.219 13.328 55.156 1 72.06 41 ARG B O 1
ATOM 7320 N N . GLU B 1 42 ? 14.352 13.055 54.5 1 71.44 42 GLU B N 1
ATOM 7321 C CA . GLU B 1 42 ? 14.688 14.359 55.062 1 71.44 42 GLU B CA 1
ATOM 7322 C C . GLU B 1 42 ? 14.031 15.484 54.281 1 71.44 42 GLU B C 1
ATOM 7324 O O . GLU B 1 42 ? 13.562 16.469 54.844 1 71.44 42 GLU B O 1
ATOM 7329 N N . ARG B 1 43 ? 13.852 15.234 53.094 1 67.44 43 ARG B N 1
ATOM 7330 C CA . ARG B 1 43 ? 13.164 16.219 52.281 1 67.44 43 ARG B CA 1
ATOM 7331 C C . ARG B 1 43 ? 11.672 16.234 52.562 1 67.44 43 ARG B C 1
ATOM 7333 O O . ARG B 1 43 ? 11.047 17.297 52.594 1 67.44 43 ARG B O 1
ATOM 7340 N N . ASP B 1 44 ? 11.148 15.242 52.812 1 67.38 44 ASP B N 1
ATOM 7341 C CA . ASP B 1 44 ? 9.734 15.156 53.156 1 67.38 44 ASP B CA 1
ATOM 7342 C C . ASP B 1 44 ? 9.477 15.781 54.531 1 67.38 44 ASP B C 1
ATOM 7344 O O . ASP B 1 44 ? 8.484 16.5 54.719 1 67.38 44 ASP B O 1
ATOM 7348 N N . LYS B 1 45 ? 10.25 15.492 55.312 1 69.06 45 LYS B N 1
ATOM 7349 C CA . LYS B 1 45 ? 10.117 16.094 56.625 1 69.06 45 LYS B CA 1
ATOM 7350 C C . LYS B 1 45 ? 10.266 17.609 56.562 1 69.06 45 LYS B C 1
ATOM 7352 O O . LYS B 1 45 ? 9.531 18.344 57.219 1 69.06 45 LYS B O 1
ATOM 7357 N N . ALA B 1 46 ? 11.203 17.969 55.812 1 63.81 46 ALA B N 1
ATOM 7358 C CA . ALA B 1 46 ? 11.367 19.406 55.656 1 63.81 46 ALA B CA 1
ATOM 7359 C C . ALA B 1 46 ? 10.164 20.031 54.938 1 63.81 46 ALA B C 1
ATOM 7361 O O . ALA B 1 46 ? 9.711 21.109 55.312 1 63.81 46 ALA B O 1
ATOM 7362 N N . ALA B 1 47 ? 9.5 19.375 54.062 1 64.81 47 ALA B N 1
ATOM 7363 C CA . ALA B 1 47 ? 8.312 19.859 53.375 1 64.81 47 ALA B CA 1
ATOM 7364 C C . ALA B 1 47 ? 7.086 19.828 54.281 1 64.81 47 ALA B C 1
ATOM 7366 O O . ALA B 1 47 ? 6.223 20.703 54.188 1 64.81 47 ALA B O 1
ATOM 7367 N N . GLN B 1 48 ? 6.988 18.953 55.031 1 63.81 48 GLN B N 1
ATOM 7368 C CA . GLN B 1 48 ? 5.93 18.922 56.031 1 63.81 48 GLN B CA 1
ATOM 7369 C C . GLN B 1 48 ? 6.059 20.094 57 1 63.81 48 GLN B C 1
ATOM 7371 O O . GLN B 1 48 ? 5.062 20.734 57.375 1 63.81 48 GLN B O 1
ATOM 7376 N N . TYR B 1 49 ? 7.273 20.266 57.406 1 64.06 49 TYR B N 1
ATOM 7377 C CA . TYR B 1 49 ? 7.504 21.391 58.312 1 64.06 49 TYR B CA 1
ATOM 7378 C C . TYR B 1 49 ? 7.172 22.719 57.656 1 64.06 49 TYR B C 1
ATOM 7380 O O . TYR B 1 49 ? 6.609 23.609 58.281 1 64.06 49 TYR B O 1
ATOM 7388 N N . ASN B 1 50 ? 7.512 22.812 56.406 1 59.72 50 ASN B N 1
ATOM 7389 C CA . ASN B 1 50 ? 7.254 24.062 55.719 1 59.72 50 ASN B CA 1
ATOM 7390 C C . ASN B 1 50 ? 5.828 24.141 55.188 1 59.72 50 ASN B C 1
ATOM 7392 O O . ASN B 1 50 ? 5.438 25.125 54.562 1 59.72 50 ASN B O 1
ATOM 7396 N N . GLY B 1 51 ? 4.762 23.281 55.344 1 60.59 51 GLY B N 1
ATOM 7397 C CA . GLY B 1 51 ? 3.326 23.234 55.125 1 60.59 51 GLY B CA 1
ATOM 7398 C C . GLY B 1 51 ? 2.967 22.75 53.719 1 60.59 51 GLY B C 1
ATOM 7399 O O . GLY B 1 51 ? 1.825 22.891 53.281 1 60.59 51 GLY B O 1
ATOM 7400 N N . ASN B 1 52 ? 3.723 22.375 52.906 1 56.25 52 ASN B N 1
ATOM 7401 C CA . ASN B 1 52 ? 3.562 22.109 51.469 1 56.25 52 ASN B CA 1
ATOM 7402 C C . ASN B 1 52 ? 3.008 20.703 51.219 1 56.25 52 ASN B C 1
ATOM 7404 O O . ASN B 1 52 ? 2.441 20.438 50.156 1 56.25 52 ASN B O 1
ATOM 7408 N N . ILE B 1 53 ? 3.273 19.688 52 1 57.12 53 ILE B N 1
ATOM 7409 C CA . ILE B 1 53 ? 2.746 18.328 51.875 1 57.12 53 ILE B CA 1
ATOM 7410 C C . ILE B 1 53 ? 2.113 17.891 53.188 1 57.12 53 ILE B C 1
ATOM 7412 O O . ILE B 1 53 ? 2.615 18.219 54.281 1 57.12 53 ILE B O 1
ATOM 7416 N N . GLU B 1 54 ? 0.853 17.406 53.188 1 55.28 54 GLU B N 1
ATOM 7417 C CA . GLU B 1 54 ? 0.168 17.016 54.406 1 55.28 54 GLU B CA 1
ATOM 7418 C C . GLU B 1 54 ? 0.738 15.719 54.969 1 55.28 54 GLU B C 1
ATOM 7420 O O . GLU B 1 54 ? 0.807 15.547 56.188 1 55.28 54 GLU B O 1
ATOM 7425 N N . VAL B 1 55 ? 0.982 14.586 54.188 1 58.28 55 VAL B N 1
ATOM 7426 C CA . VAL B 1 55 ? 1.361 13.297 54.75 1 58.28 55 VAL B CA 1
ATOM 7427 C C . VAL B 1 55 ? 2.686 12.836 54.156 1 58.28 55 VAL B C 1
ATOM 7429 O O . VAL B 1 55 ? 2.938 13.047 52.969 1 58.28 55 VAL B O 1
ATOM 7432 N N . THR B 1 56 ? 3.68 12.461 54.938 1 59.5 56 THR B N 1
ATOM 7433 C CA . THR B 1 56 ? 4.965 11.906 54.531 1 59.5 56 THR B CA 1
ATOM 7434 C C . THR B 1 56 ? 4.777 10.562 53.812 1 59.5 56 THR B C 1
ATOM 7436 O O . THR B 1 56 ? 3.906 9.773 54.188 1 59.5 56 THR B O 1
ATOM 7439 N N . ARG B 1 57 ? 5.457 10.414 52.938 1 57.72 57 ARG B N 1
ATOM 7440 C CA . ARG B 1 57 ? 5.309 9.164 52.188 1 57.72 57 ARG B CA 1
ATOM 7441 C C . ARG B 1 57 ? 5.73 7.969 53.031 1 57.72 57 ARG B C 1
ATOM 7443 O O . ARG B 1 57 ? 6.609 8.086 53.875 1 57.72 57 ARG B O 1
ATOM 7450 N N . SER B 1 58 ? 5.125 6.777 52.938 1 61.44 58 SER B N 1
ATOM 7451 C CA . SER B 1 58 ? 5.457 5.555 53.656 1 61.44 58 SER B CA 1
ATOM 7452 C C . SER B 1 58 ? 6.805 4.996 53.219 1 61.44 58 SER B C 1
ATOM 7454 O O . SER B 1 58 ? 7.297 5.332 52.125 1 61.44 58 SER B O 1
ATOM 7456 N N . GLU B 1 59 ? 7.492 4.133 53.938 1 59.5 59 GLU B N 1
ATOM 7457 C CA . GLU B 1 59 ? 8.805 3.549 53.688 1 59.5 59 GLU B CA 1
ATOM 7458 C C . GLU B 1 59 ? 8.789 2.768 52.375 1 59.5 59 GLU B C 1
ATOM 7460 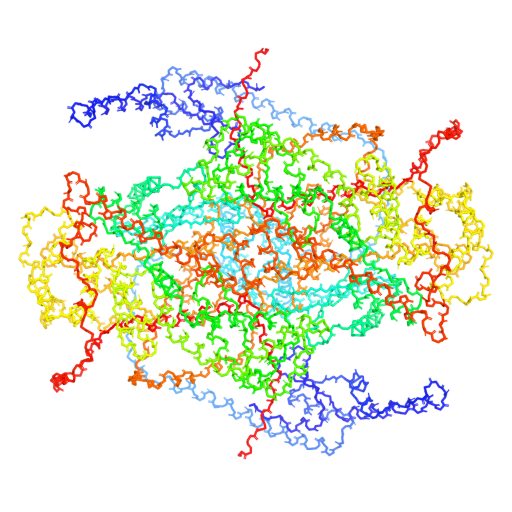O O . GLU B 1 59 ? 9.75 2.826 51.594 1 59.5 59 GLU B O 1
ATOM 7465 N N . ALA B 1 60 ? 7.879 1.944 52.125 1 59.84 60 ALA B N 1
ATOM 7466 C CA . ALA B 1 60 ? 7.734 1.12 50.938 1 59.84 60 ALA B CA 1
ATOM 7467 C C . ALA B 1 60 ? 7.559 1.985 49.688 1 59.84 60 ALA B C 1
ATOM 7469 O O . ALA B 1 60 ? 8.094 1.672 48.625 1 59.84 60 ALA B O 1
ATOM 7470 N N . GLY B 1 61 ? 6.91 2.941 49.812 1 57.59 61 GLY B N 1
ATOM 7471 C CA . GLY B 1 61 ? 6.684 3.932 48.75 1 57.59 61 GLY B CA 1
ATOM 7472 C C . GLY B 1 61 ? 7.934 4.715 48.406 1 57.59 61 GLY B C 1
ATOM 7473 O O . GLY B 1 61 ? 8.133 5.074 47.25 1 57.59 61 GLY B O 1
ATOM 7474 N N . LEU B 1 62 ? 8.68 5.012 49.312 1 59.06 62 LEU B N 1
ATOM 7475 C CA . LEU B 1 62 ? 9.961 5.699 49.156 1 59.06 62 LEU B CA 1
ATOM 7476 C C . LEU B 1 62 ? 10.969 4.805 48.438 1 59.06 62 LEU B C 1
ATOM 7478 O O . LEU B 1 62 ? 11.812 5.289 47.688 1 59.06 62 LEU B O 1
ATOM 7482 N N . LYS B 1 63 ? 11.023 3.619 48.844 1 58.38 63 LYS B N 1
ATOM 7483 C CA . LYS B 1 63 ? 11.961 2.643 48.312 1 58.38 63 LYS B CA 1
ATOM 7484 C C . LYS B 1 63 ? 11.727 2.426 46.812 1 58.38 63 LYS B C 1
ATOM 7486 O O . LYS B 1 63 ? 12.672 2.475 46.031 1 58.38 63 LYS B O 1
ATOM 7491 N N . CYS B 1 64 ? 10.547 1.756 46.531 1 52.47 64 CYS B N 1
ATOM 7492 C CA . CYS B 1 64 ? 10.273 1.236 45.188 1 52.47 64 CYS B CA 1
ATOM 7493 C C . CYS B 1 64 ? 10.18 2.367 44.156 1 52.47 64 CYS B C 1
ATOM 7495 O O . CYS B 1 64 ? 10.672 2.244 43.062 1 52.47 64 CYS B O 1
ATOM 7497 N N . ASP B 1 65 ? 9.453 3.471 44.406 1 51.38 65 ASP B N 1
ATOM 7498 C CA . ASP B 1 65 ? 8.922 4.402 43.406 1 51.38 65 ASP B CA 1
ATOM 7499 C C . ASP B 1 65 ? 9.891 5.555 43.188 1 51.38 65 ASP B C 1
ATOM 7501 O O . ASP B 1 65 ? 9.977 6.07 42.062 1 51.38 65 ASP B O 1
ATOM 7505 N N . VAL B 1 66 ? 10.766 5.852 44.25 1 58 66 VAL B N 1
ATOM 7506 C CA . VAL B 1 66 ? 11.5 7.094 44.031 1 58 66 VAL B CA 1
ATOM 7507 C C . VAL B 1 66 ? 13 6.836 44.156 1 58 66 VAL B C 1
ATOM 7509 O O . VAL B 1 66 ? 13.797 7.266 43.312 1 58 66 VAL B O 1
ATOM 7512 N N . ALA B 1 67 ? 13.406 6.145 45.031 1 64.81 67 ALA B N 1
ATOM 7513 C CA . ALA B 1 67 ? 14.844 6.039 45.281 1 64.81 67 ALA B CA 1
ATOM 7514 C C . ALA B 1 67 ? 15.523 5.168 44.219 1 64.81 67 ALA B C 1
ATOM 7516 O O . ALA B 1 67 ? 16.609 5.5 43.75 1 64.81 67 ALA B O 1
ATOM 7517 N N . MET B 1 68 ? 14.906 4.152 43.875 1 67.38 68 MET B N 1
ATOM 7518 C CA . MET B 1 68 ? 15.484 3.229 42.906 1 67.38 68 MET B CA 1
ATOM 7519 C C . MET B 1 68 ? 15.492 3.846 41.5 1 67.38 68 MET B C 1
ATOM 7521 O O . MET B 1 68 ? 16.328 3.488 40.656 1 67.38 68 MET B O 1
ATOM 7525 N N . LYS B 1 69 ? 14.711 4.844 41.25 1 67.69 69 LYS B N 1
ATOM 7526 C CA . LYS B 1 69 ? 14.672 5.539 39.969 1 67.69 69 LYS B CA 1
ATOM 7527 C C . LYS B 1 69 ? 15.773 6.59 39.875 1 67.69 69 LYS B C 1
ATOM 7529 O O . LYS B 1 69 ? 16.234 6.914 38.781 1 67.69 69 LYS B O 1
ATOM 7534 N N . GLU B 1 70 ? 16.266 6.973 40.969 1 68.06 70 GLU B N 1
ATOM 7535 C CA . GLU B 1 70 ? 17.297 8.016 41 1 68.06 70 GLU B CA 1
ATOM 7536 C C . GLU B 1 70 ? 18.688 7.414 41.094 1 68.06 70 GLU B C 1
ATOM 7538 O O . GLU B 1 70 ? 19.688 8.125 40.938 1 68.06 70 GLU B O 1
ATOM 7543 N N . VAL B 1 71 ? 18.797 6.148 41.344 1 74.19 71 VAL B N 1
ATOM 7544 C CA . VAL B 1 71 ? 20.094 5.465 41.344 1 74.19 71 VAL B CA 1
ATOM 7545 C C . VAL B 1 71 ? 20.234 4.594 40.125 1 74.19 71 VAL B C 1
ATOM 7547 O O . VAL B 1 71 ? 19.359 3.777 39.812 1 74.19 71 VAL B O 1
ATOM 7550 N N . ASP B 1 72 ? 21.281 4.754 39.5 1 73.19 72 ASP B N 1
ATOM 7551 C CA . ASP B 1 72 ? 21.5 4.012 38.25 1 73.19 72 ASP B CA 1
ATOM 7552 C C . ASP B 1 72 ? 21.781 2.537 38.531 1 73.19 72 ASP B C 1
ATOM 7554 O O . ASP B 1 72 ? 22.656 2.211 39.344 1 73.19 72 ASP B O 1
ATOM 7558 N N . PRO B 1 73 ? 21.062 1.774 37.875 1 76.81 73 PRO B N 1
ATOM 7559 C CA . PRO B 1 73 ? 21.328 0.355 38.094 1 76.81 73 PRO B CA 1
ATOM 7560 C C . PRO B 1 73 ? 22.609 -0.122 37.406 1 76.81 73 PRO B C 1
ATOM 7562 O O . PRO B 1 73 ? 23.062 0.515 36.438 1 76.81 73 PRO B O 1
ATOM 7565 N N . LEU B 1 74 ? 23.219 -1.263 37.938 1 79.06 74 LEU B N 1
ATOM 7566 C CA . LEU B 1 74 ? 24.406 -1.912 37.375 1 79.06 74 LEU B CA 1
ATOM 7567 C C . LEU B 1 74 ? 24.031 -3.246 36.75 1 79.06 74 LEU B C 1
ATOM 7569 O O . LEU B 1 74 ? 23 -3.844 37.094 1 79.06 74 LEU B O 1
ATOM 7573 N N . SER B 1 75 ? 24.828 -3.637 35.844 1 79.31 75 SER B N 1
ATOM 7574 C CA . SER B 1 75 ? 24.625 -4.973 35.312 1 79.31 75 SER B CA 1
ATOM 7575 C C . SER B 1 75 ? 24.906 -6.051 36.344 1 79.31 75 SER B C 1
ATOM 7577 O O . SER B 1 75 ? 25.922 -6.004 37.031 1 79.31 75 SER B O 1
ATOM 7579 N N . GLY B 1 76 ? 24.109 -6.875 36.406 1 75.62 76 GLY B N 1
ATOM 7580 C CA . GLY B 1 76 ? 24.156 -7.898 37.438 1 75.62 76 GLY B CA 1
ATOM 7581 C C . GLY B 1 76 ? 25.234 -8.93 37.188 1 75.62 76 GLY B C 1
ATOM 7582 O O . GLY B 1 76 ? 25.109 -10.078 37.656 1 75.62 76 GLY B O 1
ATOM 7583 N N . LYS B 1 77 ? 26.25 -8.648 36.531 1 78.06 77 LYS B N 1
ATOM 7584 C CA . LYS B 1 77 ? 27.438 -9.508 36.375 1 78.06 77 LYS B CA 1
ATOM 7585 C C . LYS B 1 77 ? 28.266 -9.5 37.656 1 78.06 77 LYS B C 1
ATOM 7587 O O . LYS B 1 77 ? 28.531 -8.445 38.25 1 78.06 77 LYS B O 1
ATOM 7592 N N . PRO B 1 78 ? 28.484 -10.547 38.031 1 77.44 78 PRO B N 1
ATOM 7593 C CA . PRO B 1 78 ? 29.188 -10.641 39.344 1 77.44 78 PRO B CA 1
ATOM 7594 C C . PRO B 1 78 ? 30.438 -9.773 39.375 1 77.44 78 PRO B C 1
ATOM 7596 O O . PRO B 1 78 ? 30.719 -9.156 40.406 1 77.44 78 PRO B O 1
ATOM 7599 N N . ASP B 1 79 ? 31.094 -9.641 38.25 1 78.88 79 ASP B N 1
ATOM 7600 C CA . ASP B 1 79 ? 32.312 -8.828 38.25 1 78.88 79 ASP B CA 1
ATOM 7601 C C . ASP B 1 79 ? 31.969 -7.344 38.406 1 78.88 79 ASP B C 1
ATOM 7603 O O . ASP B 1 79 ? 32.656 -6.625 39.125 1 78.88 79 ASP B O 1
ATOM 7607 N N . ASN B 1 80 ? 30.844 -6.941 37.875 1 80.12 80 ASN B N 1
ATOM 7608 C CA . ASN B 1 80 ? 30.406 -5.551 38 1 80.12 80 ASN B CA 1
ATOM 7609 C C . ASN B 1 80 ? 29.891 -5.227 39.375 1 80.12 80 ASN B C 1
ATOM 7611 O O . ASN B 1 80 ? 30.141 -4.137 39.906 1 80.12 80 ASN B O 1
ATOM 7615 N N . LEU B 1 81 ? 29.312 -6.082 39.875 1 82.25 81 LEU B N 1
ATOM 7616 C CA . LEU B 1 81 ? 28.766 -5.922 41.219 1 82.25 81 LEU B CA 1
ATOM 7617 C C . LEU B 1 81 ? 29.875 -5.816 42.281 1 82.25 81 LEU B C 1
ATOM 7619 O O . LEU B 1 81 ? 29.828 -4.938 43.125 1 82.25 81 LEU B O 1
ATOM 7623 N N . ILE B 1 82 ? 30.844 -6.645 42.062 1 81.25 82 ILE B N 1
ATOM 7624 C CA . ILE B 1 82 ? 31.969 -6.664 42.969 1 81.25 82 ILE B CA 1
ATOM 7625 C C . ILE B 1 82 ? 32.781 -5.383 42.812 1 81.25 82 ILE B C 1
ATOM 7627 O O . ILE B 1 82 ? 33.156 -4.754 43.812 1 81.25 82 ILE B O 1
ATOM 7631 N N . ASP B 1 83 ? 32.969 -4.957 41.562 1 82.12 83 ASP B N 1
ATOM 7632 C CA . ASP B 1 83 ? 33.688 -3.729 41.281 1 82.12 83 ASP B CA 1
ATOM 7633 C C . ASP B 1 83 ? 33 -2.514 41.875 1 82.12 83 ASP B C 1
ATOM 7635 O O . ASP B 1 83 ? 33.625 -1.632 42.469 1 82.12 83 ASP B O 1
ATOM 7639 N N . HIS B 1 84 ? 31.781 -2.562 41.781 1 82.12 84 HIS B N 1
ATOM 7640 C CA . HIS B 1 84 ? 31.016 -1.454 42.312 1 82.12 84 HIS B CA 1
ATOM 7641 C C . HIS B 1 84 ? 31.078 -1.425 43.844 1 82.12 84 HIS B C 1
ATOM 7643 O O . HIS B 1 84 ? 31.281 -0.365 44.438 1 82.12 84 HIS B O 1
ATOM 7649 N N . LEU B 1 85 ? 30.922 -2.49 44.406 1 82.75 85 LEU B N 1
ATOM 7650 C CA . LEU B 1 85 ? 30.938 -2.574 45.844 1 82.75 85 LEU B CA 1
ATOM 7651 C C . LEU B 1 85 ? 32.281 -2.152 46.406 1 82.75 85 LEU B C 1
ATOM 7653 O O . LEU B 1 85 ? 32.375 -1.568 47.5 1 82.75 85 LEU B O 1
ATOM 7657 N N . LEU B 1 86 ? 33.312 -2.332 45.594 1 82.12 86 LEU B N 1
ATOM 7658 C CA . LEU B 1 86 ? 34.656 -1.959 46 1 82.12 86 LEU B CA 1
ATOM 7659 C C . LEU B 1 86 ? 34.875 -0.465 45.812 1 82.12 86 LEU B C 1
ATOM 7661 O O . LEU B 1 86 ? 35.656 0.151 46.562 1 82.12 86 LEU B O 1
ATOM 7665 N N . LYS B 1 87 ? 34.094 0.152 44.875 1 81.25 87 LYS B N 1
ATOM 7666 C CA . LYS B 1 87 ? 34.344 1.549 44.531 1 81.25 87 LYS B CA 1
ATOM 7667 C C . LYS B 1 87 ? 33.281 2.463 45.156 1 81.25 87 LYS B C 1
ATOM 7669 O O . LYS B 1 87 ? 33.531 3.652 45.375 1 81.25 87 LYS B O 1
ATOM 7674 N N . CYS B 1 88 ? 32.219 1.966 45.5 1 77.81 88 CYS B N 1
ATOM 7675 C CA . CYS B 1 88 ? 31.094 2.758 46 1 77.81 88 CYS B CA 1
ATOM 7676 C C . CYS B 1 88 ? 31.391 3.324 47.375 1 77.81 88 CYS B C 1
ATOM 7678 O O . CYS B 1 88 ? 31.734 2.58 48.312 1 77.81 88 CYS B O 1
ATOM 7680 N N . SER B 1 89 ? 31.266 4.484 47.531 1 77.94 89 SER B N 1
ATOM 7681 C CA . SER B 1 89 ? 31.641 5.188 48.75 1 77.94 89 SER B CA 1
ATOM 7682 C C . SER B 1 89 ? 30.625 4.957 49.844 1 77.94 89 SER B C 1
ATOM 7684 O O . SER B 1 89 ? 30.906 5.207 51.031 1 77.94 89 SER B O 1
ATOM 7686 N N . HIS B 1 90 ? 29.547 4.332 49.594 1 78.56 90 HIS B N 1
ATOM 7687 C CA . HIS B 1 90 ? 28.469 4.215 50.562 1 78.56 90 HIS B CA 1
ATOM 7688 C C . HIS B 1 90 ? 28.469 2.834 51.219 1 78.56 90 HIS B C 1
ATOM 7690 O O . HIS B 1 90 ? 27.719 2.596 52.156 1 78.56 90 HIS B O 1
ATOM 7696 N N . VAL B 1 91 ? 29.312 2.006 50.719 1 80.19 91 VAL B N 1
ATOM 7697 C CA . VAL B 1 91 ? 29.359 0.639 51.219 1 80.19 91 VAL B CA 1
ATOM 7698 C C . VAL B 1 91 ? 30.344 0.547 52.375 1 80.19 91 VAL B C 1
ATOM 7700 O O . VAL B 1 91 ? 31.406 1.164 52.344 1 80.19 91 VAL B O 1
ATOM 7703 N N . SER B 1 92 ? 29.969 -0.161 53.375 1 79.38 92 SER B N 1
ATOM 7704 C CA . SER B 1 92 ? 30.781 -0.254 54.562 1 79.38 92 SER B CA 1
ATOM 7705 C C . SER B 1 92 ? 32.125 -0.943 54.281 1 79.38 92 SER B C 1
ATOM 7707 O O . SER B 1 92 ? 32.219 -1.738 53.344 1 79.38 92 SER B O 1
ATOM 7709 N N . SER B 1 93 ? 33.094 -0.54 54.969 1 78.69 93 SER B N 1
ATOM 7710 C CA . SER B 1 93 ? 34.438 -1.074 54.844 1 78.69 93 SER B CA 1
ATOM 7711 C C . SER B 1 93 ? 34.469 -2.584 55.062 1 78.69 93 SER B C 1
ATOM 7713 O O . SER B 1 93 ? 35.312 -3.287 54.469 1 78.69 93 SER B O 1
ATOM 7715 N N . ASN B 1 94 ? 33.438 -3.07 55.906 1 77.44 94 ASN B N 1
ATOM 7716 C CA . ASN B 1 94 ? 33.375 -4.504 56.156 1 77.44 94 ASN B CA 1
ATOM 7717 C C . ASN B 1 94 ? 32.906 -5.27 54.906 1 77.44 94 ASN B C 1
ATOM 7719 O O . ASN B 1 94 ? 33.469 -6.324 54.594 1 77.44 94 ASN B O 1
ATOM 7723 N N . ILE B 1 95 ? 32.094 -4.664 54.188 1 78.81 95 ILE B N 1
ATOM 7724 C CA . ILE B 1 95 ? 31.594 -5.297 52.969 1 78.81 95 ILE B CA 1
ATOM 7725 C C . ILE B 1 95 ? 32.656 -5.219 51.875 1 78.81 95 ILE B C 1
ATOM 7727 O O . ILE B 1 95 ? 32.875 -6.184 51.125 1 78.81 95 ILE B O 1
ATOM 7731 N N . LYS B 1 96 ? 33.406 -4.262 51.75 1 80.69 96 LYS B N 1
ATOM 7732 C CA . LYS B 1 96 ? 34.5 -4.105 50.781 1 80.69 96 LYS B CA 1
ATOM 7733 C C . LYS B 1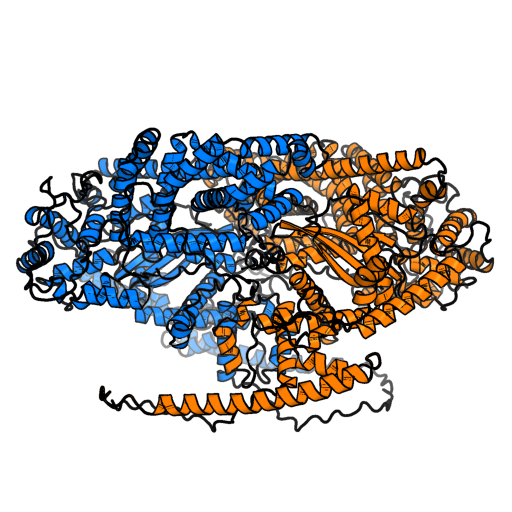 96 ? 35.594 -5.137 51 1 80.69 96 LYS B C 1
ATOM 7735 O O . LYS B 1 96 ? 36.125 -5.707 50.062 1 80.69 96 LYS B O 1
ATOM 7740 N N . ALA B 1 97 ? 35.812 -5.375 52.25 1 79.44 97 ALA B N 1
ATOM 7741 C CA . ALA B 1 97 ? 36.844 -6.367 52.625 1 79.44 97 ALA B CA 1
ATOM 7742 C C . ALA B 1 97 ? 36.375 -7.773 52.25 1 79.44 97 ALA B C 1
ATOM 7744 O O . ALA B 1 97 ? 37.156 -8.578 51.719 1 79.44 97 ALA B O 1
ATOM 7745 N N . GLU B 1 98 ? 35.156 -8.062 52.469 1 79.06 98 GLU B N 1
ATOM 7746 C CA . GLU B 1 98 ? 34.594 -9.359 52.125 1 79.06 98 GLU B CA 1
ATOM 7747 C C . GLU B 1 98 ? 34.562 -9.562 50.625 1 79.06 98 GLU B C 1
ATOM 7749 O O . GLU B 1 98 ? 34.844 -10.656 50.125 1 79.06 98 GLU B O 1
ATOM 7754 N N . MET B 1 99 ? 34.375 -8.547 49.844 1 79.12 99 MET B N 1
ATOM 7755 C CA . MET B 1 99 ? 34.25 -8.664 48.406 1 79.12 99 MET B CA 1
ATOM 7756 C C . MET B 1 99 ? 35.625 -8.703 47.75 1 79.12 99 MET B C 1
ATOM 7758 O O . MET B 1 99 ? 35.812 -9.336 46.719 1 79.12 99 MET B O 1
ATOM 7762 N N . LYS B 1 100 ? 36.625 -8.188 48.281 1 79.62 100 LYS B N 1
ATOM 7763 C CA . LYS B 1 100 ? 38 -8.32 47.812 1 79.62 100 LYS B CA 1
ATOM 7764 C C . LYS B 1 100 ? 38.469 -9.758 47.938 1 79.62 100 LYS B C 1
ATOM 7766 O O . LYS B 1 100 ? 39.156 -10.266 47.031 1 79.62 100 LYS B O 1
ATOM 7771 N N . LYS B 1 101 ? 38.031 -10.445 49 1 78.06 101 LYS B N 1
ATOM 7772 C CA . LYS B 1 101 ? 38.344 -11.859 49.188 1 78.06 101 LYS B CA 1
ATOM 7773 C C . LYS B 1 101 ? 37.594 -12.711 48.156 1 78.06 101 LYS B C 1
ATOM 7775 O O . LYS B 1 101 ? 38.156 -13.633 47.562 1 78.06 101 LYS B O 1
ATOM 7780 N N . HIS B 1 102 ? 36.438 -12.344 47.875 1 78.06 102 HIS B N 1
ATOM 7781 C CA . HIS B 1 102 ? 35.625 -13.078 46.938 1 78.06 102 HIS B CA 1
ATOM 7782 C C . HIS B 1 102 ? 36.125 -12.898 45.5 1 78.06 102 HIS B C 1
ATOM 7784 O O . HIS B 1 102 ? 36.125 -13.852 44.719 1 78.06 102 HIS B O 1
ATOM 7790 N N . ARG B 1 103 ? 36.562 -11.797 45.062 1 75.5 103 ARG B N 1
ATOM 7791 C CA . ARG B 1 103 ? 37.156 -11.539 43.75 1 75.5 103 ARG B CA 1
ATOM 7792 C C . ARG B 1 103 ? 38.438 -12.367 43.562 1 75.5 103 ARG B C 1
ATOM 7794 O O . ARG B 1 103 ? 38.656 -12.914 42.469 1 75.5 103 ARG B O 1
ATOM 7801 N N . HIS B 1 104 ? 39.156 -12.539 44.5 1 75.5 104 HIS B N 1
ATOM 7802 C CA . HIS B 1 104 ? 40.375 -13.328 44.438 1 75.5 104 HIS B CA 1
ATOM 7803 C C . HIS B 1 104 ? 40.094 -14.805 44.188 1 75.5 104 HIS B C 1
ATOM 7805 O O . HIS B 1 104 ? 40.75 -15.453 43.406 1 75.5 104 HIS B O 1
ATOM 7811 N N . VAL B 1 105 ? 39.062 -15.266 44.719 1 70.75 105 VAL B N 1
ATOM 7812 C CA . VAL B 1 105 ? 38.688 -16.672 44.562 1 70.75 105 VAL B CA 1
ATOM 7813 C C . VAL B 1 105 ? 38.156 -16.875 43.156 1 70.75 105 VAL B C 1
ATOM 7815 O O . VAL B 1 105 ? 38.469 -17.891 42.5 1 70.75 105 VAL B O 1
ATOM 7818 N N . ARG B 1 106 ? 37.469 -15.938 42.594 1 70.56 106 ARG B N 1
ATOM 7819 C CA . ARG B 1 106 ? 36.875 -16.078 41.25 1 70.56 106 ARG B CA 1
ATOM 7820 C C . ARG B 1 106 ? 37.969 -15.953 40.188 1 70.56 106 ARG B C 1
ATOM 7822 O O . ARG B 1 106 ? 37.938 -16.688 39.188 1 70.56 106 ARG B O 1
ATOM 7829 N N . ASP B 1 107 ? 38.844 -15.148 40.188 1 68.31 107 ASP B N 1
ATOM 7830 C CA . ASP B 1 107 ? 39.938 -14.969 39.25 1 68.31 107 ASP B CA 1
ATOM 7831 C C . ASP B 1 107 ? 40.844 -16.203 39.219 1 68.31 107 ASP B C 1
ATOM 7833 O O . ASP B 1 107 ? 41.312 -16.609 38.156 1 68.31 107 ASP B O 1
ATOM 7837 N N . GLU B 1 108 ? 40.875 -16.922 40.188 1 66.69 108 GLU B N 1
ATOM 7838 C CA . GLU B 1 108 ? 41.625 -18.172 40.25 1 66.69 108 GLU B CA 1
ATOM 7839 C C . GLU B 1 108 ? 40.875 -19.297 39.562 1 66.69 108 GLU B C 1
ATOM 7841 O O . GLU B 1 108 ? 41.469 -20.125 38.875 1 66.69 108 GLU B O 1
ATOM 7846 N N . ALA B 1 109 ? 39.562 -19.203 39.531 1 62.06 109 ALA B N 1
ATOM 7847 C CA . ALA B 1 109 ? 38.781 -20.234 38.875 1 62.06 109 ALA B CA 1
ATOM 7848 C C . ALA B 1 109 ? 38.719 -20.047 37.375 1 62.06 109 ALA B C 1
ATOM 7850 O O . ALA B 1 109 ? 38.781 -21.016 36.625 1 62.06 109 ALA B O 1
ATOM 7851 N N . LYS B 1 110 ? 38.688 -18.938 36.812 1 60.81 110 LYS B N 1
ATOM 7852 C CA . LYS B 1 110 ? 38.719 -18.625 35.375 1 60.81 110 LYS B CA 1
ATOM 7853 C C . LYS B 1 110 ? 40.062 -19.016 34.781 1 60.81 110 LYS B C 1
ATOM 7855 O O . LYS B 1 110 ? 40.094 -19.547 33.656 1 60.81 110 LYS B O 1
ATOM 7860 N N . LYS B 1 111 ? 41.031 -18.781 35.281 1 59.28 111 LYS B N 1
ATOM 7861 C CA . LYS B 1 111 ? 42.344 -19.203 34.844 1 59.28 111 LYS B CA 1
ATOM 7862 C C . LYS B 1 111 ? 42.438 -20.734 34.781 1 59.28 111 LYS B C 1
ATOM 7864 O O . LYS B 1 111 ? 43.031 -21.281 33.844 1 59.28 111 LYS B O 1
ATOM 7869 N N . ALA B 1 112 ? 41.688 -21.359 35.531 1 58.31 112 ALA B N 1
ATOM 7870 C CA . ALA B 1 112 ? 41.75 -22.828 35.531 1 58.31 112 ALA B CA 1
ATOM 7871 C C . ALA B 1 112 ? 40.875 -23.406 34.406 1 58.31 112 ALA B C 1
ATOM 7873 O O . ALA B 1 112 ? 41.219 -24.406 33.781 1 58.31 112 ALA B O 1
ATOM 7874 N N . GLY B 1 113 ? 39.812 -22.828 33.969 1 51.62 113 GLY B N 1
ATOM 7875 C CA . GLY B 1 113 ? 38.938 -23.281 32.906 1 51.62 113 GLY B CA 1
ATOM 7876 C C . GLY B 1 113 ? 39.5 -23.047 31.516 1 51.62 113 GLY B C 1
ATOM 7877 O O . GLY B 1 113 ? 39.344 -23.875 30.625 1 51.62 113 GLY B O 1
ATOM 7878 N N . ALA B 1 114 ? 40.094 -21.984 31.125 1 54.22 114 ALA B N 1
ATOM 7879 C CA . ALA B 1 114 ? 40.781 -21.703 29.859 1 54.22 114 ALA B CA 1
ATOM 7880 C C . ALA B 1 114 ? 41.844 -22.75 29.562 1 54.22 114 ALA B C 1
ATOM 7882 O O . ALA B 1 114 ? 42.031 -23.172 28.422 1 54.22 114 ALA B O 1
ATOM 7883 N N . ILE B 1 115 ? 42.438 -23.25 30.391 1 52.38 115 ILE B N 1
ATOM 7884 C CA . ILE B 1 115 ? 43.438 -24.297 30.234 1 52.38 115 ILE B CA 1
ATOM 7885 C C . ILE B 1 115 ? 42.781 -25.609 29.828 1 52.38 115 ILE B C 1
ATOM 7887 O O . ILE B 1 115 ? 43.25 -26.328 28.953 1 52.38 115 ILE B O 1
ATOM 7891 N N . ALA B 1 116 ? 41.5 -25.812 30.219 1 45.44 116 ALA B N 1
ATOM 7892 C CA . ALA B 1 116 ? 40.844 -27.078 29.906 1 45.44 116 ALA B CA 1
ATOM 7893 C C . ALA B 1 116 ? 40.312 -27.078 28.484 1 45.44 116 ALA B C 1
ATOM 7895 O O . ALA B 1 116 ? 40.375 -28.109 27.781 1 45.44 116 ALA B O 1
ATOM 7896 N N . LYS B 1 117 ? 39.812 -26.047 27.859 1 47.03 117 LYS B N 1
ATOM 7897 C CA . LYS B 1 117 ? 39.312 -26 26.484 1 47.03 117 LYS B CA 1
ATOM 7898 C C . LYS B 1 117 ? 40.438 -26.125 25.469 1 47.03 117 LYS B C 1
ATOM 7900 O O . LYS B 1 117 ? 40.312 -26.766 24.438 1 47.03 117 LYS B O 1
ATOM 7905 N N . GLU B 1 118 ? 41.531 -25.562 25.562 1 43.12 118 GLU B N 1
ATOM 7906 C CA . GLU B 1 118 ? 42.719 -25.781 24.75 1 43.12 118 GLU B CA 1
ATOM 7907 C C . GLU B 1 118 ? 43.094 -27.25 24.703 1 43.12 118 GLU B C 1
ATOM 7909 O O . GLU B 1 118 ? 43.5 -27.766 23.656 1 43.12 118 GLU B O 1
ATOM 7914 N N . ALA B 1 119 ? 42.781 -27.969 25.75 1 40.28 119 ALA B N 1
ATOM 7915 C CA . ALA B 1 119 ? 43.188 -29.375 25.781 1 40.28 119 ALA B CA 1
ATOM 7916 C C . ALA B 1 119 ? 42.219 -30.234 24.969 1 40.28 119 ALA B C 1
ATOM 7918 O O . ALA B 1 119 ? 42.625 -31.188 24.312 1 40.28 119 ALA B O 1
ATOM 7919 N N . LEU B 1 120 ? 40.938 -29.906 24.875 1 37.62 120 LEU B N 1
ATOM 7920 C CA . LEU B 1 120 ? 39.969 -30.734 24.141 1 37.62 120 LEU B CA 1
ATOM 7921 C C . LEU B 1 120 ? 40.125 -30.547 22.641 1 37.62 120 LEU B C 1
ATOM 7923 O O . LEU B 1 120 ? 40.062 -31.516 21.875 1 37.62 120 LEU B O 1
ATOM 7927 N N . GLN B 1 121 ? 40.406 -29.344 22.016 1 36.97 121 GLN B N 1
ATOM 7928 C CA . GLN B 1 121 ? 40.688 -29.141 20.609 1 36.97 121 GLN B CA 1
ATOM 7929 C C . GLN B 1 121 ? 41.906 -29.922 20.156 1 36.97 121 GLN B C 1
ATOM 7931 O O . GLN B 1 121 ? 42 -30.359 19.016 1 36.97 121 GLN B O 1
ATOM 7936 N N . ALA B 1 122 ? 42.75 -30.109 20.938 1 33.16 122 ALA B N 1
ATOM 7937 C CA . ALA B 1 122 ? 43.969 -30.875 20.594 1 33.16 122 ALA B CA 1
ATOM 7938 C C . ALA B 1 122 ? 43.594 -32.344 20.344 1 33.16 122 ALA B C 1
ATOM 7940 O O . ALA B 1 122 ? 44.219 -33 19.5 1 33.16 122 ALA B O 1
ATOM 7941 N N . GLN B 1 123 ? 42.625 -32.938 21.125 1 30.7 123 GLN B N 1
ATOM 7942 C CA . GLN B 1 123 ? 42.438 -34.375 21.016 1 30.7 123 GLN B CA 1
ATOM 7943 C C . GLN B 1 123 ? 41.656 -34.719 19.781 1 30.7 123 GLN B C 1
ATOM 7945 O O . GLN B 1 123 ? 41.625 -35.875 19.344 1 30.7 123 GLN B O 1
ATOM 7950 N N . ILE B 1 124 ? 40.719 -33.875 19.25 1 28.78 124 ILE B N 1
ATOM 7951 C CA . ILE B 1 124 ? 39.875 -34.312 18.125 1 28.78 124 ILE B CA 1
ATOM 7952 C C . ILE B 1 124 ? 40.75 -34.375 16.859 1 28.78 124 ILE B C 1
ATOM 7954 O O . ILE B 1 124 ? 40.25 -34.844 15.812 1 28.78 124 ILE B O 1
ATOM 7958 N N . SER B 1 125 ? 42 -33.719 16.688 1 25.89 125 SER B N 1
ATOM 7959 C CA . SER B 1 125 ? 42.906 -33.812 15.547 1 25.89 125 SER B CA 1
ATOM 7960 C C . SER B 1 125 ? 43.312 -35.25 15.258 1 25.89 125 SER B C 1
ATOM 7962 O O . SER B 1 125 ? 43.969 -35.5 14.25 1 25.89 125 SER B O 1
ATOM 7964 N N . MET B 1 126 ? 43.469 -36.062 16.188 1 23.17 126 MET B N 1
ATOM 7965 C CA . MET B 1 126 ? 44.312 -37.219 15.938 1 23.17 126 MET B CA 1
ATOM 7966 C C . MET B 1 126 ? 43.594 -38.281 15.133 1 23.17 126 MET B C 1
ATOM 7968 O O . MET B 1 126 ? 44.219 -39.125 14.5 1 23.17 126 MET B O 1
ATOM 7972 N N . VAL B 1 127 ? 42.312 -38.781 15.344 1 21.64 127 VAL B N 1
ATOM 7973 C CA . VAL B 1 127 ? 42.094 -40.188 15.102 1 21.64 127 VAL B CA 1
ATOM 7974 C C . VAL B 1 127 ? 41.844 -40.438 13.617 1 21.64 127 VAL B C 1
ATOM 7976 O O . VAL B 1 127 ? 42.344 -41.406 13.047 1 21.64 127 VAL B O 1
ATOM 7979 N N . MET B 1 128 ? 40.75 -39.938 12.836 1 20.62 128 MET B N 1
ATOM 7980 C CA . MET B 1 128 ? 40.188 -40.938 11.906 1 20.62 128 MET B CA 1
ATOM 7981 C C . MET B 1 128 ? 41.062 -41.031 10.656 1 20.62 128 MET B C 1
ATOM 7983 O O . MET B 1 128 ? 41.344 -40.031 10 1 20.62 128 MET B O 1
ATOM 7987 N N . PRO B 1 129 ? 41.781 -42.125 10.164 1 20.16 129 PRO B N 1
ATOM 7988 C CA . PRO B 1 129 ? 42.75 -42.688 9.211 1 20.16 129 PRO B CA 1
ATOM 7989 C C . PRO B 1 129 ? 42.25 -42.594 7.77 1 20.16 129 PRO B C 1
ATOM 7991 O O . PRO B 1 129 ? 43 -42.156 6.887 1 20.16 129 PRO B O 1
ATOM 7994 N N . GLY B 1 130 ? 41.438 -43.594 7.098 1 18.66 130 GLY B N 1
ATOM 7995 C CA . GLY B 1 130 ? 41.656 -44.375 5.891 1 18.66 130 GLY B CA 1
ATOM 7996 C C . GLY B 1 130 ? 41.188 -43.656 4.633 1 18.66 130 GLY B C 1
ATOM 7997 O O . GLY B 1 130 ? 41.688 -43.938 3.541 1 18.66 130 GLY B O 1
ATOM 7998 N N . ALA B 1 131 ? 39.875 -43.312 4.398 1 18.64 131 ALA B N 1
ATOM 7999 C CA . ALA B 1 131 ? 39.156 -43.594 3.146 1 18.64 131 ALA B CA 1
ATOM 8000 C C . ALA B 1 131 ? 39.75 -42.781 1.997 1 18.64 131 ALA B C 1
ATOM 8002 O O . ALA B 1 131 ? 40.469 -41.812 2.225 1 18.64 131 ALA B O 1
ATOM 8003 N N . THR B 1 132 ? 38.875 -42.344 0.871 1 19.88 132 THR B N 1
ATOM 8004 C CA . THR B 1 132 ? 38.969 -42.469 -0.581 1 19.88 132 THR B CA 1
ATOM 8005 C C . THR B 1 132 ? 39.875 -41.375 -1.145 1 19.88 132 THR B C 1
ATOM 8007 O O . THR B 1 132 ? 39.969 -40.281 -0.568 1 19.88 132 THR B O 1
ATOM 8010 N N . GLN B 1 133 ? 40.719 -41.656 -2.107 1 18.78 133 GLN B N 1
ATOM 8011 C CA . GLN B 1 133 ? 41.781 -41.25 -3.021 1 18.78 133 GLN B CA 1
ATOM 8012 C C . GLN B 1 133 ? 41.281 -40.219 -4.043 1 18.78 133 GLN B C 1
ATOM 8014 O O . GLN B 1 133 ? 40.656 -40.594 -5.027 1 18.78 133 GLN B O 1
ATOM 8019 N N . ALA B 1 134 ? 40.562 -39.188 -3.697 1 17.94 134 ALA B N 1
ATOM 8020 C CA . ALA B 1 134 ? 39.969 -38.312 -4.699 1 17.94 134 ALA B CA 1
ATOM 8021 C C . ALA B 1 134 ? 41.062 -37.781 -5.656 1 17.94 134 ALA B C 1
ATOM 8023 O O . ALA B 1 134 ? 42.094 -37.281 -5.223 1 17.94 134 ALA B O 1
ATOM 8024 N N . VAL B 1 135 ? 41.094 -38.344 -6.867 1 19.08 135 VAL B N 1
ATOM 8025 C CA . VAL B 1 135 ? 41.938 -38.156 -8.031 1 19.08 135 VAL B CA 1
ATOM 8026 C C . VAL B 1 135 ? 42.094 -36.656 -8.344 1 19.08 135 VAL B C 1
ATOM 8028 O O . VAL B 1 135 ? 41.156 -35.875 -8.133 1 19.08 135 VAL B O 1
ATOM 8031 N N . ASP B 1 136 ? 43.281 -36.125 -8.641 1 18.06 136 ASP B N 1
ATOM 8032 C CA . ASP B 1 136 ? 44.094 -34.906 -8.852 1 18.06 136 ASP B CA 1
ATOM 8033 C C . ASP B 1 136 ? 43.75 -34.25 -10.172 1 18.06 136 ASP B C 1
ATOM 8035 O O . ASP B 1 136 ? 44.531 -33.438 -10.695 1 18.06 136 ASP B O 1
ATOM 8039 N N . SER B 1 137 ? 42.5 -34.469 -10.805 1 20.48 137 SER B N 1
ATOM 8040 C CA . SER B 1 137 ? 42.469 -34.156 -12.227 1 20.48 137 SER B CA 1
ATOM 8041 C C . SER B 1 137 ? 42.938 -32.719 -12.477 1 20.48 137 SER B C 1
ATOM 8043 O O . SER B 1 137 ? 42.688 -31.828 -11.656 1 20.48 137 SER B O 1
ATOM 8045 N N . GLY B 1 138 ? 43.906 -32.312 -13.484 1 19.3 138 GLY B N 1
ATOM 8046 C CA . GLY B 1 138 ? 44.875 -31.406 -14.078 1 19.3 138 GLY B CA 1
ATOM 8047 C C . GLY B 1 138 ? 44.219 -30.203 -14.734 1 19.3 138 GLY B C 1
ATOM 8048 O O . GLY B 1 138 ? 44.875 -29.453 -15.445 1 19.3 138 GLY B O 1
ATOM 8049 N N . ARG B 1 139 ? 42.938 -30.109 -15.109 1 21.48 139 ARG B N 1
ATOM 8050 C CA . ARG B 1 139 ? 42.688 -29.125 -16.156 1 21.48 139 ARG B CA 1
ATOM 8051 C C . ARG B 1 139 ? 43.062 -27.719 -15.703 1 21.48 139 ARG B C 1
ATOM 8053 O O . ARG B 1 139 ? 42.938 -27.391 -14.523 1 21.48 139 ARG B O 1
ATOM 8060 N N . GLY B 1 140 ? 43.875 -26.891 -16.5 1 20 140 GLY B N 1
ATOM 8061 C CA . GLY B 1 140 ? 44.688 -25.688 -16.594 1 20 140 GLY B CA 1
ATOM 8062 C C . GLY B 1 140 ? 43.938 -24.422 -16.219 1 20 140 GLY B C 1
ATOM 8063 O O . GLY B 1 140 ? 43.062 -23.969 -16.969 1 20 140 GLY B O 1
ATOM 8064 N N . SER B 1 141 ? 43.375 -24.328 -15.094 1 20.66 141 SER B N 1
ATOM 8065 C CA . SER B 1 141 ? 42.594 -23.203 -14.617 1 20.66 141 SER B CA 1
ATOM 8066 C C . SER B 1 141 ? 43.375 -21.891 -14.68 1 20.66 141 SER B C 1
ATOM 8068 O O . SER B 1 141 ? 44.438 -21.766 -14.07 1 20.66 141 SER B O 1
ATOM 8070 N N . THR B 1 142 ? 43.531 -21.297 -15.93 1 23.05 142 THR B N 1
ATOM 8071 C CA . THR B 1 142 ? 44.344 -20.094 -16.141 1 23.05 142 THR B CA 1
ATOM 8072 C C . THR B 1 142 ? 44.156 -19.109 -14.984 1 23.05 142 THR B C 1
ATOM 8074 O O . THR B 1 142 ? 43.031 -18.875 -14.523 1 23.05 142 THR B O 1
ATOM 8077 N N . ASP B 1 143 ? 45.156 -18.875 -14.164 1 22.67 143 ASP B N 1
ATOM 8078 C CA . ASP B 1 143 ? 45.656 -18.109 -13.031 1 22.67 143 ASP B CA 1
ATOM 8079 C C . ASP B 1 143 ? 45.469 -16.609 -13.242 1 22.67 143 ASP B C 1
ATOM 8081 O O . ASP B 1 143 ? 46.219 -15.961 -13.953 1 22.67 143 ASP B O 1
ATOM 8085 N N . ILE B 1 144 ? 44.281 -16.156 -13.633 1 24.55 144 ILE B N 1
ATOM 8086 C CA . ILE B 1 144 ? 44.219 -14.703 -13.734 1 24.55 144 ILE B CA 1
ATOM 8087 C C . ILE B 1 144 ? 44.906 -14.07 -12.523 1 24.55 144 ILE B C 1
ATOM 8089 O O . ILE B 1 144 ? 44.625 -14.422 -11.383 1 24.55 144 ILE B O 1
ATOM 8093 N N . SER B 1 145 ? 46.156 -13.641 -12.641 1 24.22 145 SER B N 1
ATOM 8094 C CA . SER B 1 145 ? 47.125 -12.969 -11.805 1 24.22 145 SER B CA 1
ATOM 8095 C C . SER B 1 145 ? 46.469 -12.016 -10.82 1 24.22 145 SER B C 1
ATOM 8097 O O . SER B 1 145 ? 45.781 -11.078 -11.227 1 24.22 145 SER B O 1
ATOM 8099 N N . ALA B 1 146 ? 46.188 -12.453 -9.656 1 24.2 146 ALA B N 1
ATOM 8100 C CA . ALA B 1 146 ? 45.875 -11.789 -8.391 1 24.2 146 ALA B CA 1
ATOM 8101 C C . ALA B 1 146 ? 46.844 -10.648 -8.125 1 24.2 146 ALA B C 1
ATOM 8103 O O . ALA B 1 146 ? 48.062 -10.859 -8.07 1 24.2 146 ALA B O 1
ATOM 8104 N N . ALA B 1 147 ? 46.75 -9.453 -8.695 1 26.58 147 ALA B N 1
ATOM 8105 C CA . ALA B 1 147 ? 47.656 -8.383 -8.305 1 26.58 147 ALA B CA 1
ATOM 8106 C C . ALA B 1 147 ? 48.062 -8.516 -6.84 1 26.58 147 ALA B C 1
ATOM 8108 O O . ALA B 1 147 ? 47.375 -9.172 -6.059 1 26.58 147 ALA B O 1
ATOM 8109 N N . PRO B 1 148 ? 49.281 -8.102 -6.281 1 28.16 148 PRO B N 1
ATOM 8110 C CA . PRO B 1 148 ? 49.719 -8.219 -4.887 1 28.16 148 PRO B CA 1
ATOM 8111 C C . PRO B 1 148 ? 48.594 -8.008 -3.891 1 28.16 148 PRO B C 1
ATOM 8113 O O . PRO B 1 148 ? 47.656 -7.238 -4.156 1 28.16 148 PRO B O 1
ATOM 8116 N N . GLY B 1 149 ? 48.156 -9 -3.148 1 31.92 149 GLY B N 1
ATOM 8117 C CA . GLY B 1 149 ? 47.25 -9.227 -2.043 1 31.92 149 GLY B CA 1
ATOM 8118 C C . GLY B 1 149 ? 47.25 -8.102 -1.028 1 31.92 149 GLY B C 1
ATOM 8119 O O . GLY B 1 149 ? 48 -8.117 -0.071 1 31.92 149 GLY B O 1
ATOM 8120 N N . ILE B 1 150 ? 47.281 -6.848 -1.396 1 32.94 150 ILE B N 1
ATOM 8121 C CA . ILE B 1 150 ? 47.188 -5.789 -0.396 1 32.94 150 ILE B CA 1
ATOM 8122 C C . ILE B 1 150 ? 46.188 -6.188 0.697 1 32.94 150 ILE B C 1
ATOM 8124 O O . ILE B 1 150 ? 45.031 -6.477 0.413 1 32.94 150 ILE B O 1
ATOM 8128 N N . LEU B 1 151 ? 46.562 -6.973 1.71 1 36.12 151 LEU B N 1
ATOM 8129 C CA . LEU B 1 151 ? 45.969 -7.195 3.025 1 36.12 151 LEU B CA 1
ATOM 8130 C C . LEU B 1 151 ? 44.938 -6.109 3.35 1 36.12 151 LEU B C 1
ATOM 8132 O O . LEU B 1 151 ? 45.312 -4.977 3.662 1 36.12 151 LEU B O 1
ATOM 8136 N N . LEU B 1 152 ? 44 -5.918 2.588 1 47.25 152 LEU B N 1
ATOM 8137 C CA . LEU B 1 152 ? 43 -4.895 2.812 1 47.25 152 LEU B CA 1
ATOM 8138 C C . LEU B 1 152 ? 42.594 -4.836 4.285 1 47.25 152 LEU B C 1
ATOM 8140 O O . LEU B 1 152 ? 42.125 -5.828 4.844 1 47.25 152 LEU B O 1
ATOM 8144 N N . GLU B 1 153 ? 43.281 -4.25 5.035 1 60.81 153 GLU B N 1
ATOM 8145 C CA . GLU B 1 153 ? 43.156 -3.939 6.457 1 60.81 153 GLU B CA 1
ATOM 8146 C C . GLU B 1 153 ? 41.688 -3.611 6.816 1 60.81 153 GLU B C 1
ATOM 8148 O O . GLU B 1 153 ? 41.031 -2.854 6.109 1 60.81 153 GLU B O 1
ATOM 8153 N N . LYS B 1 154 ? 41.062 -4.562 7.617 1 81 154 LYS B N 1
ATOM 8154 C CA . LYS B 1 154 ? 39.75 -4.332 8.219 1 81 154 LYS B CA 1
ATOM 8155 C C . LYS B 1 154 ? 39.688 -2.932 8.82 1 81 154 LYS B C 1
ATOM 8157 O O . LYS B 1 154 ? 40.656 -2.395 9.312 1 81 154 LYS B O 1
ATOM 8162 N N . PHE B 1 155 ? 38.594 -2.244 8.578 1 89.31 155 PHE B N 1
ATOM 8163 C CA . PHE B 1 155 ? 38.375 -0.927 9.156 1 89.31 155 PHE B CA 1
ATOM 8164 C C . PHE B 1 155 ? 38.656 -0.933 10.648 1 89.31 155 PHE B C 1
ATOM 8166 O O . PHE B 1 155 ? 38.219 -1.84 11.367 1 89.31 155 PHE B O 1
ATOM 8173 N N . PRO B 1 156 ? 39.469 0.024 11.062 1 86.12 156 PRO B N 1
ATOM 8174 C CA . PRO B 1 156 ? 39.531 0.204 12.516 1 86.12 156 PRO B CA 1
ATOM 8175 C C . PRO B 1 156 ? 38.156 0.496 13.133 1 86.12 156 PRO B C 1
ATOM 8177 O O . PRO B 1 156 ? 37.25 0.89 12.422 1 86.12 156 PRO B O 1
ATOM 8180 N N . LEU B 1 157 ? 38.031 0.296 14.383 1 87.69 157 LEU B N 1
ATOM 8181 C CA . LEU B 1 157 ? 36.75 0.353 15.078 1 87.69 157 LEU B CA 1
ATOM 8182 C C . LEU B 1 157 ? 36.094 1.714 14.891 1 87.69 157 LEU B C 1
ATOM 8184 O O . LEU B 1 157 ? 34.906 1.791 14.562 1 87.69 157 LEU B O 1
ATOM 8188 N N . PRO B 1 158 ? 36.844 2.799 15.086 1 88.88 158 PRO B N 1
ATOM 8189 C CA . PRO B 1 158 ? 36.188 4.09 14.883 1 88.88 158 PRO B CA 1
ATOM 8190 C C . PRO B 1 158 ? 35.719 4.293 13.453 1 88.88 158 PRO B C 1
ATOM 8192 O O . PRO B 1 158 ? 34.656 4.875 13.234 1 88.88 158 PRO B O 1
ATOM 8195 N N . THR B 1 159 ? 36.469 3.844 12.562 1 91.81 159 THR B N 1
ATOM 8196 C CA . THR B 1 159 ? 36.094 3.965 11.164 1 91.81 159 THR B CA 1
ATOM 8197 C C . THR B 1 159 ? 34.875 3.078 10.859 1 91.81 159 THR B C 1
ATOM 8199 O O . THR B 1 159 ? 34 3.459 10.078 1 91.81 159 THR B O 1
ATOM 8202 N N . GLN B 1 160 ? 34.906 1.935 11.438 1 93.69 160 GLN B N 1
ATOM 8203 C CA . GLN B 1 160 ? 33.781 1.036 11.273 1 93.69 160 GLN B CA 1
ATOM 8204 C C . GLN B 1 160 ? 32.5 1.651 11.844 1 93.69 160 GLN B C 1
ATOM 8206 O O . GLN B 1 160 ? 31.422 1.509 11.266 1 93.69 160 GLN B O 1
ATOM 8211 N N . LYS B 1 161 ? 32.656 2.307 12.93 1 93.44 161 LYS B N 1
ATOM 8212 C CA . LYS B 1 161 ? 31.5 2.959 13.539 1 93.44 161 LYS B CA 1
ATOM 8213 C C . LYS B 1 161 ? 30.984 4.09 12.656 1 93.44 161 LYS B C 1
ATOM 8215 O O . LYS B 1 161 ? 29.781 4.281 12.531 1 93.44 161 LYS B O 1
ATOM 8220 N N . GLU B 1 162 ? 31.906 4.785 12.117 1 94.56 162 GLU B N 1
ATOM 8221 C CA . GLU B 1 162 ? 31.516 5.855 11.211 1 94.56 162 GLU B CA 1
ATOM 8222 C C . GLU B 1 162 ? 30.828 5.297 9.969 1 94.56 162 GLU B C 1
ATOM 8224 O O . GLU B 1 162 ? 29.875 5.895 9.461 1 94.56 162 GLU B O 1
ATOM 8229 N N . PHE B 1 163 ? 31.391 4.207 9.539 1 95.44 163 PHE B N 1
ATOM 8230 C CA . PHE B 1 163 ? 30.797 3.535 8.391 1 95.44 163 PHE B CA 1
ATOM 8231 C C . PHE B 1 163 ? 29.375 3.098 8.695 1 95.44 163 PHE B C 1
ATOM 8233 O O . PHE B 1 163 ? 28.469 3.289 7.879 1 95.44 163 PHE B O 1
ATOM 8240 N N . GLU B 1 164 ? 29.156 2.592 9.867 1 96.44 164 GLU B N 1
ATOM 8241 C CA . GLU B 1 164 ? 27.828 2.143 10.289 1 96.44 164 GLU B CA 1
ATOM 8242 C C . GLU B 1 164 ? 26.859 3.316 10.43 1 96.44 164 GLU B C 1
ATOM 8244 O O . GLU B 1 164 ? 25.688 3.195 10.094 1 96.44 164 GLU B O 1
ATOM 8249 N N . LYS B 1 165 ? 27.328 4.41 10.883 1 96.75 165 LYS B N 1
ATOM 8250 C CA . LYS B 1 165 ? 26.5 5.609 10.992 1 96.75 165 LYS B CA 1
ATOM 8251 C C . LYS B 1 165 ? 26.062 6.094 9.617 1 96.75 165 LYS B C 1
ATOM 8253 O O . LYS B 1 165 ? 24.906 6.477 9.43 1 96.75 165 LYS B O 1
ATOM 8258 N N . ASP B 1 166 ? 26.953 6.035 8.75 1 96.19 166 ASP B N 1
ATOM 8259 C CA . ASP B 1 166 ? 26.641 6.496 7.398 1 96.19 166 ASP B CA 1
ATOM 8260 C C . ASP B 1 166 ? 25.656 5.547 6.711 1 96.19 166 ASP B C 1
ATOM 8262 O O . ASP B 1 166 ? 24.812 5.98 5.926 1 96.19 166 ASP B O 1
ATOM 8266 N N . ILE B 1 167 ? 25.812 4.273 6.949 1 96.62 167 ILE B N 1
ATOM 8267 C CA . ILE B 1 167 ? 24.875 3.299 6.414 1 96.62 167 ILE B CA 1
ATOM 8268 C C . ILE B 1 167 ? 23.484 3.557 6.988 1 96.62 167 ILE B C 1
ATOM 8270 O O . ILE B 1 167 ? 22.484 3.496 6.266 1 96.62 167 ILE B O 1
ATOM 8274 N N . CYS B 1 168 ? 23.422 3.801 8.234 1 97.44 168 CYS B N 1
ATOM 8275 C CA . CYS B 1 168 ? 22.156 4.121 8.875 1 97.44 168 CYS B CA 1
ATOM 8276 C C . CYS B 1 168 ? 21.516 5.348 8.234 1 97.44 168 CYS B C 1
ATOM 8278 O O . CYS B 1 168 ? 20.328 5.336 7.918 1 97.44 168 CYS B O 1
ATOM 8280 N N . ASP B 1 169 ? 22.328 6.359 8.016 1 97.12 169 ASP B N 1
ATOM 8281 C CA . ASP B 1 169 ? 21.844 7.582 7.391 1 97.12 169 ASP B CA 1
ATOM 8282 C C . ASP B 1 169 ? 21.297 7.305 5.988 1 97.12 169 ASP B C 1
ATOM 8284 O O . ASP B 1 169 ? 20.25 7.832 5.602 1 97.12 169 ASP B O 1
ATOM 8288 N N . LEU B 1 170 ? 22.016 6.5 5.316 1 95.75 170 LEU B N 1
ATOM 8289 C CA . LEU B 1 170 ? 21.625 6.152 3.953 1 95.75 170 LEU B CA 1
ATOM 8290 C C . LEU B 1 170 ? 20.297 5.418 3.939 1 95.75 170 LEU B C 1
ATOM 8292 O O . LEU B 1 170 ? 19.391 5.77 3.166 1 95.75 170 LEU B O 1
ATOM 8296 N N . PHE B 1 171 ? 20.109 4.406 4.766 1 95.81 171 PHE B N 1
ATOM 8297 C CA . PHE B 1 171 ? 18.906 3.58 4.805 1 95.81 171 PHE B CA 1
ATOM 8298 C C . PHE B 1 171 ? 17.688 4.406 5.223 1 95.81 171 PHE B C 1
ATOM 8300 O O . PHE B 1 171 ? 16.609 4.234 4.676 1 95.81 171 PHE B O 1
ATOM 8307 N N . VAL B 1 172 ? 17.922 5.266 6.105 1 95.44 172 VAL B N 1
ATOM 8308 C CA . VAL B 1 172 ? 16.828 6.07 6.629 1 95.44 172 VAL B CA 1
ATOM 8309 C C . VAL B 1 172 ? 16.453 7.16 5.625 1 95.44 172 VAL B C 1
ATOM 8311 O O . VAL B 1 172 ? 15.266 7.395 5.363 1 95.44 172 VAL B O 1
ATOM 8314 N N . ALA B 1 173 ? 17.422 7.816 5.055 1 93.69 173 ALA B N 1
ATOM 8315 C CA . ALA B 1 173 ? 17.172 8.914 4.117 1 93.69 173 ALA B CA 1
ATOM 8316 C C . ALA B 1 173 ? 16.453 8.414 2.869 1 93.69 173 ALA B C 1
ATOM 8318 O O . ALA B 1 173 ? 15.617 9.125 2.303 1 93.69 173 ALA B O 1
ATOM 8319 N N . CYS B 1 174 ? 16.75 7.215 2.484 1 92.69 174 CYS B N 1
ATOM 8320 C CA . CYS B 1 174 ? 16.188 6.68 1.247 1 92.69 174 CYS B CA 1
ATOM 8321 C C . CYS B 1 174 ? 15.047 5.715 1.535 1 92.69 174 CYS B C 1
ATOM 8323 O O . CYS B 1 174 ? 14.5 5.102 0.617 1 92.69 174 CYS B O 1
ATOM 8325 N N . ASN B 1 175 ? 14.68 5.508 2.756 1 89.88 175 ASN B N 1
ATOM 8326 C CA . ASN B 1 175 ? 13.602 4.633 3.191 1 89.88 175 ASN B CA 1
ATOM 8327 C C . ASN B 1 175 ? 13.859 3.184 2.787 1 89.88 175 ASN B C 1
ATOM 8329 O O . ASN B 1 175 ? 12.945 2.496 2.318 1 89.88 175 ASN B O 1
ATOM 8333 N N . PHE B 1 176 ? 15.133 2.766 2.879 1 92.88 176 PHE B N 1
ATOM 8334 C CA . PHE B 1 176 ? 15.453 1.37 2.604 1 92.88 176 PHE B CA 1
ATOM 8335 C C . PHE B 1 176 ? 15.008 0.475 3.754 1 92.88 176 PHE B C 1
ATOM 8337 O O . PHE B 1 176 ? 15.133 0.851 4.922 1 92.88 176 PHE B O 1
ATOM 8344 N N . ALA B 1 177 ? 14.469 -0.698 3.373 1 91 177 ALA B N 1
ATOM 8345 C CA . ALA B 1 177 ? 14.117 -1.669 4.406 1 91 177 ALA B CA 1
ATOM 8346 C C . ALA B 1 177 ? 15.375 -2.234 5.07 1 91 177 ALA B C 1
ATOM 8348 O O . ALA B 1 177 ? 16.391 -2.461 4.402 1 91 177 ALA B O 1
ATOM 8349 N N . TRP B 1 178 ? 15.312 -2.545 6.316 1 91.31 178 TRP B N 1
ATOM 8350 C CA . TRP B 1 178 ? 16.469 -3.029 7.074 1 91.31 178 TRP B CA 1
ATOM 8351 C C . TRP B 1 178 ? 16.891 -4.414 6.598 1 91.31 178 TRP B C 1
ATOM 8353 O O . TRP B 1 178 ? 18.047 -4.793 6.715 1 91.31 178 TRP B O 1
ATOM 8363 N N . ASN B 1 179 ? 15.961 -5.164 6.051 1 87.81 179 ASN B N 1
ATOM 8364 C CA . ASN B 1 179 ? 16.25 -6.523 5.613 1 87.81 179 ASN B CA 1
ATOM 8365 C C . ASN B 1 179 ? 17.234 -6.543 4.449 1 87.81 179 ASN B C 1
ATOM 8367 O O . ASN B 1 179 ? 17.859 -7.57 4.168 1 87.81 179 ASN B O 1
ATOM 8371 N N . ALA B 1 180 ? 17.375 -5.434 3.77 1 91.38 180 ALA B N 1
ATOM 8372 C CA . ALA B 1 180 ? 18.328 -5.34 2.664 1 91.38 180 ALA B CA 1
ATOM 8373 C C . ALA B 1 180 ? 19.75 -5.559 3.148 1 91.38 180 ALA B C 1
ATOM 8375 O O . ALA B 1 180 ? 20.609 -6 2.385 1 91.38 180 ALA B O 1
ATOM 8376 N N . LEU B 1 181 ? 20.031 -5.266 4.391 1 92.5 181 LEU B N 1
ATOM 8377 C CA . LEU B 1 181 ? 21.375 -5.41 4.953 1 92.5 181 LEU B CA 1
ATOM 8378 C C . LEU B 1 181 ? 21.797 -6.875 5 1 92.5 181 LEU B C 1
ATOM 8380 O O . LEU B 1 181 ? 22.984 -7.188 4.977 1 92.5 181 LEU B O 1
ATOM 8384 N N . ASP B 1 182 ? 20.75 -7.719 5.055 1 87.31 182 ASP B N 1
ATOM 8385 C CA . ASP B 1 182 ? 21.047 -9.148 5.113 1 87.31 182 ASP B CA 1
ATOM 8386 C C . ASP B 1 182 ? 20.969 -9.781 3.727 1 87.31 182 ASP B C 1
ATOM 8388 O O . ASP B 1 182 ? 21.172 -10.984 3.574 1 87.31 182 ASP B O 1
ATOM 8392 N N . ASN B 1 183 ? 20.625 -8.992 2.773 1 89.19 183 ASN B N 1
ATOM 8393 C CA . ASN B 1 183 ? 20.594 -9.5 1.405 1 89.19 183 ASN B CA 1
ATOM 8394 C C . ASN B 1 183 ? 21.984 -9.859 0.902 1 89.19 183 ASN B C 1
ATOM 8396 O O . ASN B 1 183 ? 22.922 -9.086 1.072 1 89.19 183 ASN B O 1
ATOM 8400 N N . PRO B 1 184 ? 22.141 -10.984 0.344 1 88.25 184 PRO B N 1
ATOM 8401 C CA . PRO B 1 184 ? 23.469 -11.43 -0.092 1 88.25 184 PRO B CA 1
ATOM 8402 C C . PRO B 1 184 ? 24.094 -10.508 -1.133 1 88.25 184 PRO B C 1
ATOM 8404 O O . PRO B 1 184 ? 25.312 -10.32 -1.147 1 88.25 184 PRO B O 1
ATOM 8407 N N . ILE B 1 185 ? 23.328 -9.938 -1.973 1 91.94 185 ILE B N 1
ATOM 8408 C CA . ILE B 1 185 ? 23.844 -9.055 -3.012 1 91.94 185 ILE B CA 1
ATOM 8409 C C . ILE B 1 185 ? 24.375 -7.777 -2.377 1 91.94 185 ILE B C 1
ATOM 8411 O O . ILE B 1 185 ? 25.375 -7.219 -2.844 1 91.94 185 ILE B O 1
ATOM 8415 N N . PHE B 1 186 ? 23.734 -7.312 -1.317 1 93.06 186 PHE B N 1
ATOM 8416 C CA . PHE B 1 186 ? 24.219 -6.152 -0.586 1 93.06 186 PHE B CA 1
ATOM 8417 C C . PHE B 1 186 ? 25.562 -6.449 0.059 1 93.06 186 PHE B C 1
ATOM 8419 O O . PHE B 1 186 ? 26.484 -5.637 -0.021 1 93.06 186 PHE B O 1
ATOM 8426 N N . ARG B 1 187 ? 25.672 -7.57 0.623 1 91.5 187 ARG B N 1
ATOM 8427 C CA . ARG B 1 187 ? 26.906 -7.965 1.285 1 91.5 187 ARG B CA 1
ATOM 8428 C C . ARG B 1 187 ? 28.047 -8.125 0.277 1 91.5 187 ARG B C 1
ATOM 8430 O O . ARG B 1 187 ? 29.188 -7.762 0.555 1 91.5 187 ARG B O 1
ATOM 8437 N N . GLN B 1 188 ? 27.703 -8.688 -0.86 1 90.94 188 GLN B N 1
ATOM 8438 C CA . GLN B 1 188 ? 28.688 -8.828 -1.926 1 90.94 188 GLN B CA 1
ATOM 8439 C C . GLN B 1 188 ? 29.156 -7.469 -2.43 1 90.94 188 GLN B C 1
ATOM 8441 O O . GLN B 1 188 ? 30.328 -7.285 -2.744 1 90.94 188 GLN B O 1
ATOM 8446 N N . PHE B 1 189 ? 28.234 -6.562 -2.516 1 94.19 189 PHE B N 1
ATOM 8447 C CA . PHE B 1 189 ? 28.562 -5.219 -2.975 1 94.19 189 PHE B CA 1
ATOM 8448 C C . PHE B 1 189 ? 29.531 -4.543 -2.021 1 94.19 189 PHE B C 1
ATOM 8450 O O . PHE B 1 189 ? 30.531 -3.959 -2.455 1 94.19 189 PHE B O 1
ATOM 8457 N N . ILE B 1 190 ? 29.219 -4.613 -0.738 1 93.94 190 ILE B N 1
ATOM 8458 C CA . ILE B 1 190 ? 30.078 -4 0.261 1 93.94 190 ILE B CA 1
ATOM 8459 C C . ILE B 1 190 ? 31.453 -4.668 0.237 1 93.94 190 ILE B C 1
ATOM 8461 O O . ILE B 1 190 ? 32.469 -3.992 0.298 1 93.94 190 ILE B O 1
ATOM 8465 N N . GLY B 1 191 ? 31.5 -5.98 0.146 1 91.12 191 GLY B N 1
ATOM 8466 C CA . GLY B 1 191 ? 32.75 -6.711 0.114 1 91.12 191 GLY B CA 1
ATOM 8467 C C . GLY B 1 191 ? 33.625 -6.348 -1.074 1 91.12 191 GLY B C 1
ATOM 8468 O O . GLY B 1 191 ? 34.844 -6.289 -0.958 1 91.12 191 GLY B O 1
ATOM 8469 N N . ARG B 1 192 ? 33.062 -6.066 -2.113 1 91.94 192 ARG B N 1
ATOM 8470 C CA . ARG B 1 192 ? 33.781 -5.82 -3.352 1 91.94 192 ARG B CA 1
ATOM 8471 C C . ARG B 1 192 ? 34.25 -4.371 -3.432 1 91.94 192 ARG B C 1
ATOM 8473 O O . ARG B 1 192 ? 35.406 -4.105 -3.791 1 91.94 192 ARG B O 1
ATOM 8480 N N . TRP B 1 193 ? 33.406 -3.43 -3.111 1 93.31 193 TRP B N 1
ATOM 8481 C CA . TRP B 1 193 ? 33.719 -2.033 -3.416 1 93.31 193 TRP B CA 1
ATOM 8482 C C . TRP B 1 193 ? 34.188 -1.292 -2.172 1 93.31 193 TRP B C 1
ATOM 8484 O O . TRP B 1 193 ? 34.75 -0.202 -2.27 1 93.31 193 TRP B O 1
ATOM 8494 N N . ILE B 1 194 ? 33.906 -1.763 -1.02 1 92.88 194 ILE B N 1
ATOM 8495 C CA . ILE B 1 194 ? 34.406 -1.198 0.226 1 92.88 194 ILE B CA 1
ATOM 8496 C C . ILE B 1 194 ? 35.125 -2.275 1.02 1 92.88 194 ILE B C 1
ATOM 8498 O O . ILE B 1 194 ? 34.688 -2.662 2.107 1 92.88 194 ILE B O 1
ATOM 8502 N N . PRO B 1 195 ? 36.25 -2.461 0.355 1 85.56 195 PRO B N 1
ATOM 8503 C CA . PRO B 1 195 ? 36.969 -3.547 1.006 1 85.56 195 PRO B CA 1
ATOM 8504 C C . PRO B 1 195 ? 37.438 -3.18 2.412 1 85.56 195 PRO B C 1
ATOM 8506 O O . PRO B 1 195 ? 37.75 -2.016 2.682 1 85.56 195 PRO B O 1
ATOM 8509 N N . GLY B 1 196 ? 37.281 -3.994 3.396 1 86.62 196 GLY B N 1
ATOM 8510 C CA . GLY B 1 196 ? 37.688 -3.764 4.773 1 86.62 196 GLY B CA 1
ATOM 8511 C C . GLY B 1 196 ? 36.531 -3.588 5.723 1 86.62 196 GLY B C 1
ATOM 8512 O O . GLY B 1 196 ? 36.688 -3.727 6.938 1 86.62 196 GLY B O 1
ATOM 8513 N N . ALA B 1 197 ? 35.531 -3.006 5.039 1 91.25 197 ALA B N 1
ATOM 8514 C CA . ALA B 1 197 ? 34.344 -2.787 5.867 1 91.25 197 ALA B CA 1
ATOM 8515 C C . ALA B 1 197 ? 33.656 -4.105 6.195 1 91.25 197 ALA B C 1
ATOM 8517 O O . ALA B 1 197 ? 33.562 -4.996 5.344 1 91.25 197 ALA B O 1
ATOM 8518 N N . LYS B 1 198 ? 33.344 -4.23 7.402 1 90.31 198 LYS B N 1
ATOM 8519 C CA . LYS B 1 198 ? 32.469 -5.332 7.781 1 90.31 198 LYS B CA 1
ATOM 8520 C C . LYS B 1 198 ? 31.016 -4.977 7.527 1 90.31 198 LYS B C 1
ATOM 8522 O O . LYS B 1 198 ? 30.531 -3.941 7.996 1 90.31 198 LYS B O 1
ATOM 8527 N N . SER B 1 199 ? 30.359 -5.82 6.805 1 90.81 199 SER B N 1
ATOM 8528 C CA . SER B 1 199 ? 28.953 -5.559 6.523 1 90.81 199 SER B CA 1
ATOM 8529 C C . SER B 1 199 ? 28.125 -5.582 7.801 1 90.81 199 SER B C 1
ATOM 8531 O O . SER B 1 199 ? 28.109 -6.582 8.523 1 90.81 199 SER B O 1
ATOM 8533 N N . PRO B 1 200 ? 27.5 -4.492 8.031 1 91.31 200 PRO B N 1
ATOM 8534 C CA . PRO B 1 200 ? 26.688 -4.461 9.258 1 91.31 200 PRO B CA 1
ATOM 8535 C C . PRO B 1 200 ? 25.438 -5.328 9.164 1 91.31 200 PRO B C 1
ATOM 8537 O O . PRO B 1 200 ? 24.938 -5.57 8.062 1 91.31 200 PRO B O 1
ATOM 8540 N N . SER B 1 201 ? 24.984 -5.746 10.297 1 88.56 201 SER B N 1
ATOM 8541 C CA . SER B 1 201 ? 23.75 -6.516 10.367 1 88.56 201 SER B CA 1
ATOM 8542 C C . SER B 1 201 ? 22.547 -5.609 10.609 1 88.56 201 SER B C 1
ATOM 8544 O O . SER B 1 201 ? 22.703 -4.453 11.008 1 88.56 201 SER B O 1
ATOM 8546 N N . ARG B 1 202 ? 21.422 -6.129 10.359 1 88 202 ARG B N 1
ATOM 8547 C CA . ARG B 1 202 ? 20.188 -5.406 10.617 1 88 202 ARG B CA 1
ATOM 8548 C C . ARG B 1 202 ? 20.078 -4.992 12.078 1 88 202 ARG B C 1
ATOM 8550 O O . ARG B 1 202 ? 19.656 -3.873 12.383 1 88 202 ARG B O 1
ATOM 8557 N N . GLY B 1 203 ? 20.469 -5.855 12.969 1 85.38 203 GLY B N 1
ATOM 8558 C CA . GLY B 1 203 ? 20.406 -5.578 14.391 1 85.38 203 GLY B CA 1
ATOM 8559 C C . GLY B 1 203 ? 21.344 -4.457 14.82 1 85.38 203 GLY B C 1
ATOM 8560 O O . GLY B 1 203 ? 20.969 -3.605 15.633 1 85.38 203 GLY B O 1
ATOM 8561 N N . THR B 1 204 ? 22.453 -4.438 14.211 1 91.25 204 THR B N 1
ATOM 8562 C CA . THR B 1 204 ? 23.438 -3.414 14.547 1 91.25 204 THR B CA 1
ATOM 8563 C C . THR B 1 204 ? 22.938 -2.031 14.141 1 91.25 204 THR B C 1
ATOM 8565 O O . THR B 1 204 ? 23.062 -1.07 14.906 1 91.25 204 THR B O 1
ATOM 8568 N N . ILE B 1 205 ? 22.359 -1.935 13.023 1 93.62 205 ILE B N 1
ATOM 8569 C CA . ILE B 1 205 ? 21.969 -0.63 12.5 1 93.62 205 ILE B CA 1
ATOM 8570 C C . ILE B 1 205 ? 20.656 -0.192 13.141 1 93.62 205 ILE B C 1
ATOM 8572 O O . ILE B 1 205 ? 20.531 0.933 13.633 1 93.62 205 ILE B O 1
ATOM 8576 N N . SER B 1 206 ? 19.656 -1.081 13.203 1 89.88 206 SER B N 1
ATOM 8577 C CA . SER B 1 206 ? 18.312 -0.702 13.633 1 89.88 206 SER B CA 1
ATOM 8578 C C . SER B 1 206 ? 18.234 -0.598 15.156 1 89.88 206 SER B C 1
ATOM 8580 O O . SER B 1 206 ? 17.469 0.203 15.688 1 89.88 206 SER B O 1
ATOM 8582 N N . HIS B 1 207 ? 19.016 -1.342 15.906 1 89.31 207 HIS B N 1
ATOM 8583 C CA . HIS B 1 207 ? 18.859 -1.394 17.359 1 89.31 207 HIS B CA 1
ATOM 8584 C C . HIS B 1 207 ? 19.922 -0.56 18.062 1 89.31 207 HIS B C 1
ATOM 8586 O O . HIS B 1 207 ? 19.703 -0.097 19.188 1 89.31 207 HIS B O 1
ATOM 8592 N N . ARG B 1 208 ? 20.969 -0.406 17.438 1 92 208 ARG B N 1
ATOM 8593 C CA . ARG B 1 208 ? 22.047 0.292 18.125 1 92 208 ARG B CA 1
ATOM 8594 C C . ARG B 1 208 ? 22.359 1.625 17.469 1 92 208 ARG B C 1
ATOM 8596 O O . ARG B 1 208 ? 22.234 2.684 18.078 1 92 208 ARG B O 1
ATOM 8603 N N . THR B 1 209 ? 22.703 1.593 16.234 1 96.19 209 THR B N 1
ATOM 8604 C CA . THR B 1 209 ? 23.188 2.779 15.539 1 96.19 209 THR B CA 1
ATOM 8605 C C . THR B 1 209 ? 22.078 3.814 15.383 1 96.19 209 THR B C 1
ATOM 8607 O O . THR B 1 209 ? 22.312 5.012 15.555 1 96.19 209 THR B O 1
ATOM 8610 N N . LEU B 1 210 ? 20.859 3.387 15.039 1 96.81 210 LEU B N 1
ATOM 8611 C CA . LEU B 1 210 ? 19.75 4.309 14.828 1 96.81 210 LEU B CA 1
ATOM 8612 C C . LEU B 1 210 ? 19.438 5.086 16.094 1 96.81 210 LEU B C 1
ATOM 8614 O O . LEU B 1 210 ? 19.359 6.316 16.078 1 96.81 210 LEU B O 1
ATOM 8618 N N . PRO B 1 211 ? 19.266 4.41 17.234 1 95.62 211 PRO B N 1
ATOM 8619 C CA . PRO B 1 211 ? 19 5.168 18.469 1 95.62 211 PRO B CA 1
ATOM 8620 C C . PRO B 1 211 ? 20.125 6.133 18.828 1 95.62 211 PRO B C 1
ATOM 8622 O O . PRO B 1 211 ? 19.875 7.223 19.344 1 95.62 211 PRO B O 1
ATOM 8625 N N . GLU B 1 212 ? 21.359 5.73 18.516 1 96.19 212 GLU B N 1
ATOM 8626 C CA . GLU B 1 212 ? 22.5 6.609 18.781 1 96.19 212 GLU B CA 1
ATOM 8627 C C . GLU B 1 212 ? 22.422 7.867 17.922 1 96.19 212 GLU B C 1
ATOM 8629 O O . GLU B 1 212 ? 22.672 8.969 18.406 1 96.19 212 GLU B O 1
ATOM 8634 N N . ARG B 1 213 ? 22.109 7.68 16.703 1 96.94 213 ARG B N 1
ATOM 8635 C CA . ARG B 1 213 ? 22 8.797 15.773 1 96.94 213 ARG B CA 1
ATOM 8636 C C . ARG B 1 213 ? 20.859 9.727 16.172 1 96.94 213 ARG B C 1
ATOM 8638 O O . ARG B 1 213 ? 20.984 10.953 16.062 1 96.94 213 ARG B O 1
ATOM 8645 N N . VAL B 1 214 ? 19.797 9.195 16.641 1 97.38 214 VAL B N 1
ATOM 8646 C CA . VAL B 1 214 ? 18.641 9.984 17.031 1 97.38 214 VAL B CA 1
ATOM 8647 C C . VAL B 1 214 ? 18.953 10.781 18.297 1 97.38 214 VAL B C 1
ATOM 8649 O O . VAL B 1 214 ? 18.531 11.93 18.438 1 97.38 214 VAL B O 1
ATOM 8652 N N . ALA B 1 215 ? 19.734 10.125 19.172 1 96.19 215 ALA B N 1
ATOM 8653 C CA . ALA B 1 215 ? 20.156 10.828 20.375 1 96.19 215 ALA B CA 1
ATOM 8654 C C . ALA B 1 215 ? 20.984 12.062 20.031 1 96.19 215 ALA B C 1
ATOM 8656 O O . ALA B 1 215 ? 20.859 13.102 20.672 1 96.19 215 ALA B O 1
ATOM 8657 N N . GLU B 1 216 ? 21.766 11.938 19.016 1 95.94 216 GLU B N 1
ATOM 8658 C CA . GLU B 1 216 ? 22.547 13.086 18.547 1 95.94 216 GLU B CA 1
ATOM 8659 C C . GLU B 1 216 ? 21.641 14.188 18.031 1 95.94 216 GLU B C 1
ATOM 8661 O O . GLU B 1 216 ? 21.875 15.375 18.281 1 95.94 216 GLU B O 1
ATOM 8666 N N . VAL B 1 217 ? 20.656 13.781 17.266 1 96 217 VAL B N 1
ATOM 8667 C CA . VAL B 1 217 ? 19.719 14.742 16.688 1 96 217 VAL B CA 1
ATOM 8668 C C . VAL B 1 217 ? 18.953 15.43 17.812 1 96 217 VAL B C 1
ATOM 8670 O O . VAL B 1 217 ? 18.734 16.641 17.766 1 96 217 VAL B O 1
ATOM 8673 N N . GLU B 1 218 ? 18.531 14.703 18.781 1 95.38 218 GLU B N 1
ATOM 8674 C CA . GLU B 1 218 ? 17.766 15.258 19.891 1 95.38 218 GLU B CA 1
ATOM 8675 C C . GLU B 1 218 ? 18.625 16.188 20.734 1 95.38 218 GLU B C 1
ATOM 8677 O O . GLU B 1 218 ? 18.141 17.219 21.219 1 95.38 218 GLU B O 1
ATOM 8682 N N . ASP B 1 219 ? 19.891 15.883 20.875 1 95.25 219 ASP B N 1
ATOM 8683 C CA . ASP B 1 219 ? 20.797 16.75 21.609 1 95.25 219 ASP B CA 1
ATOM 8684 C C . ASP B 1 219 ? 20.984 18.078 20.891 1 95.25 219 ASP B C 1
ATOM 8686 O O . ASP B 1 219 ? 21.031 19.141 21.531 1 95.25 219 ASP B O 1
ATOM 8690 N N . GLN B 1 220 ? 21.062 17.969 19.656 1 93.75 220 GLN B N 1
ATOM 8691 C CA . GLN B 1 220 ? 21.156 19.188 18.875 1 93.75 220 GLN B CA 1
ATOM 8692 C C . GLN B 1 220 ? 19.875 20 18.953 1 93.75 220 GLN B C 1
ATOM 8694 O O . GLN B 1 220 ? 19.922 21.234 18.984 1 93.75 220 GLN B O 1
ATOM 8699 N N . ALA B 1 221 ? 18.797 19.359 18.922 1 94.19 221 ALA B N 1
ATOM 8700 C CA . ALA B 1 221 ? 17.5 20.047 19.031 1 94.19 221 ALA B CA 1
ATOM 8701 C C . ALA B 1 221 ? 17.359 20.734 20.375 1 94.19 221 ALA B C 1
ATOM 8703 O O . ALA B 1 221 ? 16.812 21.844 20.469 1 94.19 221 ALA B O 1
ATOM 8704 N N . LYS B 1 222 ? 17.891 20.094 21.422 1 95.44 222 LYS B N 1
ATOM 8705 C CA . LYS B 1 222 ? 17.844 20.672 22.75 1 95.44 222 LYS B CA 1
ATOM 8706 C C . LYS B 1 222 ? 18.641 21.969 22.812 1 95.44 222 LYS B C 1
ATOM 8708 O O . LYS B 1 222 ? 18.188 22.953 23.406 1 95.44 222 LYS B O 1
ATOM 8713 N N . LYS B 1 223 ? 19.688 21.938 22.172 1 93.81 223 LYS B N 1
ATOM 8714 C CA . LYS B 1 223 ? 20.531 23.141 22.156 1 93.81 223 LYS B CA 1
ATOM 8715 C C . LYS B 1 223 ? 19.891 24.25 21.328 1 93.81 223 LYS B C 1
ATOM 8717 O O . LYS B 1 223 ? 19.906 25.406 21.719 1 93.81 223 LYS B O 1
ATOM 8722 N N . ALA B 1 224 ? 19.312 23.875 20.297 1 92.69 224 ALA B N 1
ATOM 8723 C CA . ALA B 1 224 ? 18.766 24.844 19.344 1 92.69 224 ALA B CA 1
ATOM 8724 C C . ALA B 1 224 ? 17.484 25.469 19.875 1 92.69 224 ALA B C 1
ATOM 8726 O O . ALA B 1 224 ? 17.141 26.594 19.547 1 92.69 224 ALA B O 1
ATOM 8727 N N . THR B 1 225 ? 16.766 24.812 20.703 1 95.31 225 THR B N 1
ATOM 8728 C CA . THR B 1 225 ? 15.445 25.266 21.125 1 95.31 225 THR B CA 1
ATOM 8729 C C . THR B 1 225 ? 15.5 25.922 22.5 1 95.31 225 THR B C 1
ATOM 8731 O O . THR B 1 225 ? 14.539 26.562 22.922 1 95.31 225 THR B O 1
ATOM 8734 N N . ARG B 1 226 ? 16.609 25.828 23.109 1 94.69 226 ARG B N 1
ATOM 8735 C CA . ARG B 1 226 ? 16.719 26.344 24.484 1 94.69 226 ARG B CA 1
ATOM 8736 C C . ARG B 1 226 ? 16.375 27.828 24.531 1 94.69 226 ARG B C 1
ATOM 8738 O O . ARG B 1 226 ? 16.859 28.625 23.719 1 94.69 226 ARG B O 1
ATOM 8745 N N . GLY B 1 227 ? 15.461 28.172 25.438 1 92.56 227 GLY B N 1
ATOM 8746 C CA . GLY B 1 227 ? 15.047 29.547 25.625 1 92.56 227 GLY B CA 1
ATOM 8747 C C . GLY B 1 227 ? 13.977 29.984 24.641 1 92.56 227 GLY B C 1
ATOM 8748 O O . GLY B 1 227 ? 13.539 31.141 24.672 1 92.56 227 GLY B O 1
ATOM 8749 N N . GLY B 1 228 ? 13.562 29.172 23.781 1 94.88 228 GLY B N 1
ATOM 8750 C CA . GLY B 1 228 ? 12.578 29.531 22.766 1 94.88 228 GLY B CA 1
ATOM 8751 C C . GLY B 1 228 ? 11.148 29.328 23.219 1 94.88 228 GLY B C 1
ATOM 8752 O O . GLY B 1 228 ? 10.898 28.703 24.25 1 94.88 228 GLY B O 1
ATOM 8753 N N . LEU B 1 229 ? 10.203 29.984 22.516 1 96.5 229 LEU B N 1
ATOM 8754 C CA . LEU B 1 229 ? 8.773 29.797 22.734 1 96.5 229 LEU B CA 1
ATOM 8755 C C . LEU B 1 229 ? 8.273 28.547 22.016 1 96.5 229 LEU B C 1
ATOM 8757 O O . LEU B 1 229 ? 8.461 28.422 20.797 1 96.5 229 LEU B O 1
ATOM 8761 N N . ALA B 1 230 ? 7.652 27.656 22.781 1 97.31 230 ALA B N 1
ATOM 8762 C CA . ALA B 1 230 ? 7.285 26.359 22.219 1 97.31 230 ALA B CA 1
ATOM 8763 C C . ALA B 1 230 ? 5.77 26.234 22.078 1 97.31 230 ALA B C 1
ATOM 8765 O O . ALA B 1 230 ? 5.027 26.609 23 1 97.31 230 ALA B O 1
ATOM 8766 N N . MET B 1 231 ? 5.348 25.797 20.938 1 97.19 231 MET B N 1
ATOM 8767 C CA . MET B 1 231 ? 3.967 25.406 20.688 1 97.19 231 MET B CA 1
ATOM 8768 C C . MET B 1 231 ? 3.85 23.891 20.594 1 97.19 231 MET B C 1
ATOM 8770 O O . MET B 1 231 ? 4.543 23.25 19.797 1 97.19 231 MET B O 1
ATOM 8774 N N . GLY B 1 232 ? 2.992 23.328 21.438 1 96.5 232 GLY B N 1
ATOM 8775 C CA . GLY B 1 232 ? 2.756 21.891 21.375 1 96.5 232 GLY B CA 1
ATOM 8776 C C . GLY B 1 232 ? 1.634 21.516 20.438 1 96.5 232 GLY B C 1
ATOM 8777 O O . GLY B 1 232 ? 0.678 22.266 20.25 1 96.5 232 GLY B O 1
ATOM 8778 N N . GLN B 1 233 ? 1.787 20.344 19.844 1 95.69 233 GLN B N 1
ATOM 8779 C CA . GLN B 1 233 ? 0.76 19.797 18.969 1 95.69 233 GLN B CA 1
ATOM 8780 C C . GLN B 1 233 ? 0.571 18.312 19.203 1 95.69 233 GLN B C 1
ATOM 8782 O O . GLN B 1 233 ? 1.538 17.578 19.469 1 95.69 233 GLN B O 1
ATOM 8787 N N . SER B 1 234 ? -0.653 17.859 19.156 1 94.44 234 SER B N 1
ATOM 8788 C CA . SER B 1 234 ? -0.924 16.438 19.281 1 94.44 234 SER B CA 1
ATOM 8789 C C . SER B 1 234 ? -2.066 16 18.359 1 94.44 234 SER B C 1
ATOM 8791 O O . SER B 1 234 ? -2.955 16.797 18.047 1 94.44 234 SER B O 1
ATOM 8793 N N . ASP B 1 235 ? -1.961 14.867 17.797 1 91.44 235 ASP B N 1
ATOM 8794 C CA . ASP B 1 235 ? -2.973 14.234 16.969 1 91.44 235 ASP B CA 1
ATOM 8795 C C . ASP B 1 235 ? -2.863 12.711 17.031 1 91.44 235 ASP B C 1
ATOM 8797 O O . ASP B 1 235 ? -1.854 12.18 17.5 1 91.44 235 ASP B O 1
ATOM 8801 N N . GLY B 1 236 ? -3.932 12.039 16.688 1 87.62 236 GLY B N 1
ATOM 8802 C CA . GLY B 1 236 ? -3.957 10.586 16.75 1 87.62 236 GLY B CA 1
ATOM 8803 C C . GLY B 1 236 ? -3.975 9.93 15.375 1 87.62 236 GLY B C 1
ATOM 8804 O O . GLY B 1 236 ? -4.387 10.547 14.391 1 87.62 236 GLY B O 1
ATOM 8805 N N . TRP B 1 237 ? -3.439 8.703 15.336 1 84.19 237 TRP B N 1
ATOM 8806 C CA . TRP B 1 237 ? -3.354 7.906 14.117 1 84.19 237 TRP B CA 1
ATOM 8807 C C . TRP B 1 237 ? -3.389 6.418 14.438 1 84.19 237 TRP B C 1
ATOM 8809 O O . TRP B 1 237 ? -2.908 5.988 15.484 1 84.19 237 TRP B O 1
ATOM 8819 N N . LYS B 1 238 ? -3.975 5.676 13.594 1 80.5 238 LYS B N 1
ATOM 8820 C CA . LYS B 1 238 ? -3.885 4.219 13.672 1 80.5 238 LYS B CA 1
ATOM 8821 C C . LYS B 1 238 ? -2.928 3.672 12.617 1 80.5 238 LYS B C 1
ATOM 8823 O O . LYS B 1 238 ? -3.139 3.867 11.422 1 80.5 238 LYS B O 1
ATOM 8828 N N . ASN B 1 239 ? -1.931 2.994 12.992 1 81.94 239 ASN B N 1
ATOM 8829 C CA . ASN B 1 239 ? -0.916 2.535 12.047 1 81.94 239 ASN B CA 1
ATOM 8830 C C . ASN B 1 239 ? -1.354 1.262 11.328 1 81.94 239 ASN B C 1
ATOM 8832 O O . ASN B 1 239 ? -2.465 0.774 11.547 1 81.94 239 ASN B O 1
ATOM 8836 N N . ILE B 1 240 ? -0.522 0.756 10.453 1 76.25 240 ILE B N 1
ATOM 8837 C CA . ILE B 1 240 ? -0.835 -0.39 9.602 1 76.25 240 ILE B CA 1
ATOM 8838 C C . ILE B 1 240 ? -1.006 -1.639 10.469 1 76.25 240 ILE B C 1
ATOM 8840 O O . ILE B 1 240 ? -1.715 -2.572 10.086 1 76.25 240 ILE B O 1
ATOM 8844 N N . ALA B 1 241 ? -0.36 -1.652 11.602 1 74 241 ALA B N 1
ATOM 8845 C CA . ALA B 1 241 ? -0.5 -2.764 12.539 1 74 241 ALA B CA 1
ATOM 8846 C C . ALA B 1 241 ? -1.745 -2.596 13.406 1 74 241 ALA B C 1
ATOM 8848 O O . ALA B 1 241 ? -1.939 -3.334 14.375 1 74 241 ALA B O 1
ATOM 8849 N N . ARG B 1 242 ? -2.479 -1.476 13.188 1 71.38 242 ARG B N 1
ATOM 8850 C CA . ARG B 1 242 ? -3.758 -1.198 13.836 1 71.38 242 ARG B CA 1
ATOM 8851 C C . ARG B 1 242 ? -3.557 -0.753 15.281 1 71.38 242 ARG B C 1
ATOM 8853 O O . ARG B 1 242 ? -4.414 -0.992 16.125 1 71.38 242 ARG B O 1
ATOM 8860 N N . ASN B 1 243 ? -2.438 -0.206 15.5 1 75.81 243 ASN B N 1
ATOM 8861 C CA . ASN B 1 243 ? -2.172 0.4 16.797 1 75.81 243 ASN B CA 1
ATOM 8862 C C . ASN B 1 243 ? -2.555 1.877 16.828 1 75.81 243 ASN B C 1
ATOM 8864 O O . ASN B 1 243 ? -2.092 2.654 15.984 1 75.81 243 ASN B O 1
ATOM 8868 N N . PRO B 1 244 ? -3.443 2.184 17.719 1 84.38 244 PRO B N 1
ATOM 8869 C CA . PRO B 1 244 ? -3.691 3.621 17.875 1 84.38 244 PRO B CA 1
ATOM 8870 C C . PRO B 1 244 ? -2.518 4.359 18.516 1 84.38 244 PRO B C 1
ATOM 8872 O O . PRO B 1 244 ? -2.01 3.934 19.547 1 84.38 244 PRO B O 1
ATOM 8875 N N . VAL B 1 245 ? -2.113 5.352 17.875 1 89.81 245 VAL B N 1
ATOM 8876 C CA . VAL B 1 245 ? -0.96 6.098 18.375 1 89.81 245 VAL B CA 1
ATOM 8877 C C . VAL B 1 245 ? -1.305 7.586 18.453 1 89.81 245 VAL B C 1
ATOM 8879 O O . VAL B 1 245 ? -2.186 8.062 17.734 1 89.81 245 VAL B O 1
ATOM 8882 N N . VAL B 1 246 ? -0.731 8.289 19.391 1 92.69 246 VAL B N 1
ATOM 8883 C CA . VAL B 1 246 ? -0.835 9.734 19.516 1 92.69 246 VAL B CA 1
ATOM 8884 C C . VAL B 1 246 ? 0.552 10.367 19.406 1 92.69 246 VAL B C 1
ATOM 8886 O O . VAL B 1 246 ? 1.475 9.977 20.125 1 92.69 246 VAL B O 1
ATOM 8889 N N . ALA B 1 247 ? 0.667 11.273 18.516 1 95.19 247 ALA B N 1
ATOM 8890 C CA . ALA B 1 247 ? 1.937 11.977 18.328 1 95.19 247 ALA B CA 1
ATOM 8891 C C . ALA B 1 247 ? 1.979 13.258 19.141 1 95.19 247 ALA B C 1
ATOM 8893 O O . ALA B 1 247 ? 0.973 13.969 19.25 1 95.19 247 ALA B O 1
ATOM 8894 N N . MET B 1 248 ? 3.062 13.484 19.781 1 95.88 248 MET B N 1
ATOM 8895 C CA . MET B 1 248 ? 3.375 14.727 20.484 1 95.88 248 MET B CA 1
ATOM 8896 C C . MET B 1 248 ? 4.5 15.477 19.781 1 95.88 248 MET B C 1
ATOM 8898 O O . MET B 1 248 ? 5.609 14.961 19.641 1 95.88 248 MET B O 1
ATOM 8902 N N . MET B 1 249 ? 4.168 16.672 19.344 1 95.88 249 MET B N 1
ATOM 8903 C CA . MET B 1 249 ? 5.137 17.469 18.609 1 95.88 249 MET B CA 1
ATOM 8904 C C . MET B 1 249 ? 5.34 18.828 19.266 1 95.88 249 MET B C 1
ATOM 8906 O O . MET B 1 249 ? 4.531 19.25 20.109 1 95.88 249 MET B O 1
ATOM 8910 N N . MET B 1 250 ? 6.422 19.453 18.906 1 96 250 MET B N 1
ATOM 8911 C CA . MET B 1 250 ? 6.719 20.797 19.359 1 96 250 MET B CA 1
ATOM 8912 C C . MET B 1 250 ? 7.258 21.656 18.219 1 96 250 MET B C 1
ATOM 8914 O O . MET B 1 250 ? 8.039 21.188 17.406 1 96 250 MET B O 1
ATOM 8918 N N . THR B 1 251 ? 6.773 22.812 18.094 1 95.69 251 THR B N 1
ATOM 8919 C CA . THR B 1 251 ? 7.297 23.766 17.125 1 95.69 251 THR B CA 1
ATOM 8920 C C . THR B 1 251 ? 7.965 24.938 17.844 1 95.69 251 THR B C 1
ATOM 8922 O O . THR B 1 251 ? 7.355 25.594 18.688 1 95.69 251 THR B O 1
ATOM 8925 N N . VAL B 1 252 ? 9.234 25.172 17.578 1 95.44 252 VAL B N 1
ATOM 8926 C CA . VAL B 1 252 ? 10.023 26.266 18.109 1 95.44 252 VAL B CA 1
ATOM 8927 C C . VAL B 1 252 ? 10.719 27 16.969 1 95.44 252 VAL B C 1
ATOM 8929 O O . VAL B 1 252 ? 11.352 26.375 16.109 1 95.44 252 VAL B O 1
ATOM 8932 N N . ARG B 1 253 ? 10.617 28.312 16.922 1 89.81 253 ARG B N 1
ATOM 8933 C CA . ARG B 1 253 ? 11.281 29.125 15.906 1 89.81 253 ARG B CA 1
ATOM 8934 C C . ARG B 1 253 ? 10.992 28.609 14.508 1 89.81 253 ARG B C 1
ATOM 8936 O O . ARG B 1 253 ? 11.922 28.391 13.719 1 89.81 253 ARG B O 1
ATOM 8943 N N . ARG B 1 254 ? 9.797 28.203 14.266 1 86.25 254 ARG B N 1
ATOM 8944 C CA . ARG B 1 254 ? 9.273 27.812 12.969 1 86.25 254 ARG B CA 1
ATOM 8945 C C . ARG B 1 254 ? 9.773 26.422 12.562 1 86.25 254 ARG B C 1
ATOM 8947 O O . ARG B 1 254 ? 9.727 26.062 11.391 1 86.25 254 ARG B O 1
ATOM 8954 N N . GLN B 1 255 ? 10.281 25.672 13.469 1 89.06 255 GLN B N 1
ATOM 8955 C CA . GLN B 1 255 ? 10.719 24.312 13.203 1 89.06 255 GLN B CA 1
ATOM 8956 C C . GLN B 1 255 ? 9.984 23.312 14.094 1 89.06 255 GLN B C 1
ATOM 8958 O O . GLN B 1 255 ? 9.883 23.516 15.312 1 89.06 255 GLN B O 1
ATOM 8963 N N . THR B 1 256 ? 9.562 22.312 13.383 1 92.44 256 THR B N 1
ATOM 8964 C CA . THR B 1 256 ? 8.805 21.297 14.117 1 92.44 256 THR B CA 1
ATOM 8965 C C . THR B 1 256 ? 9.719 20.141 14.547 1 92.44 256 THR B C 1
ATOM 8967 O O . THR B 1 256 ? 10.578 19.703 13.789 1 92.44 256 THR B O 1
ATOM 8970 N N . HIS B 1 257 ? 9.57 19.734 15.75 1 94.19 257 HIS B N 1
ATOM 8971 C CA . HIS B 1 257 ? 10.328 18.625 16.328 1 94.19 257 HIS B CA 1
ATOM 8972 C C . HIS B 1 257 ? 9.406 17.531 16.828 1 94.19 257 HIS B C 1
ATOM 8974 O O . HIS B 1 257 ? 8.367 17.812 17.438 1 94.19 257 HIS B O 1
ATOM 8980 N N . VAL B 1 258 ? 9.766 16.344 16.516 1 95.25 258 VAL B N 1
ATOM 8981 C CA . VAL B 1 258 ? 9.008 15.203 17.016 1 95.25 258 VAL B CA 1
ATOM 8982 C C . VAL B 1 258 ? 9.445 14.867 18.438 1 95.25 258 VAL B C 1
ATOM 8984 O O . VAL B 1 258 ? 10.625 14.609 18.688 1 95.25 258 VAL B O 1
ATOM 8987 N N . LEU B 1 259 ? 8.547 14.867 19.312 1 95.06 259 LEU B N 1
ATOM 8988 C CA . LEU B 1 259 ? 8.859 14.547 20.703 1 95.06 259 LEU B CA 1
ATOM 8989 C C . LEU B 1 259 ? 8.664 13.062 20.984 1 95.06 259 LEU B C 1
ATOM 8991 O O . LEU B 1 259 ? 9.633 12.328 21.188 1 95.06 259 LEU B O 1
ATOM 8995 N N . SER B 1 260 ? 7.395 12.648 20.922 1 93.81 260 SER B N 1
ATOM 8996 C CA . SER B 1 260 ? 7.09 11.242 21.188 1 93.81 260 SER B CA 1
ATOM 8997 C C . SER B 1 260 ? 5.871 10.781 20.391 1 93.81 260 SER B C 1
ATOM 8999 O O . SER B 1 260 ? 5.082 11.602 19.922 1 93.81 260 SER B O 1
ATOM 9001 N N . VAL B 1 261 ? 5.855 9.555 20.141 1 94.31 261 VAL B N 1
ATOM 9002 C CA . VAL B 1 261 ? 4.691 8.859 19.609 1 94.31 261 VAL B CA 1
ATOM 9003 C C . VAL B 1 261 ? 4.266 7.75 20.578 1 94.31 261 VAL B C 1
ATOM 9005 O O . VAL B 1 261 ? 5 6.781 20.781 1 94.31 261 VAL B O 1
ATOM 9008 N N . ASN B 1 262 ? 3.102 7.891 21.078 1 91.38 262 ASN B N 1
ATOM 9009 C CA . ASN B 1 262 ? 2.672 7.008 22.156 1 91.38 262 ASN B CA 1
ATOM 9010 C C . ASN B 1 262 ? 1.591 6.035 21.672 1 91.38 262 ASN B C 1
ATOM 9012 O O . ASN B 1 262 ? 0.649 6.434 20.984 1 91.38 262 ASN B O 1
ATOM 9016 N N . HIS B 1 263 ? 1.812 4.793 22.047 1 88.12 263 HIS B N 1
ATOM 9017 C CA . HIS B 1 263 ? 0.763 3.797 21.859 1 88.12 263 HIS B CA 1
ATOM 9018 C C . HIS B 1 263 ? -0.315 3.928 22.938 1 88.12 263 HIS B C 1
ATOM 9020 O O . HIS B 1 263 ? -0.026 3.822 24.125 1 88.12 263 HIS B O 1
ATOM 9026 N N . VAL B 1 264 ? -1.562 4.18 22.578 1 85.19 264 VAL B N 1
ATOM 9027 C CA . VAL B 1 264 ? -2.609 4.461 23.547 1 85.19 264 VAL B CA 1
ATOM 9028 C C . VAL B 1 264 ? -3.693 3.389 23.469 1 85.19 264 VAL B C 1
ATOM 9030 O O . VAL B 1 264 ? -4.852 3.639 23.812 1 85.19 264 VAL B O 1
ATOM 9033 N N . GLY B 1 265 ? -3.416 2.23 23.031 1 76.19 265 GLY B N 1
ATOM 9034 C CA . GLY B 1 265 ? -4.414 1.194 22.828 1 76.19 265 GLY B CA 1
ATOM 9035 C C . GLY B 1 265 ? -4.992 0.644 24.109 1 76.19 265 GLY B C 1
ATOM 9036 O O . GLY B 1 265 ? -6.156 0.239 24.156 1 76.19 265 GLY B O 1
ATOM 9037 N N . ALA B 1 266 ? -4.285 0.685 25.203 1 73.69 266 ALA B N 1
ATOM 9038 C CA . ALA B 1 266 ? -4.699 0.053 26.453 1 73.69 266 ALA B CA 1
ATOM 9039 C C . ALA B 1 266 ? -5.598 0.983 27.266 1 73.69 266 ALA B C 1
ATOM 9041 O O . ALA B 1 266 ? -6.422 0.523 28.062 1 73.69 266 ALA B O 1
ATOM 9042 N N . GLU B 1 267 ? -5.477 2.232 27 1 76.19 267 GLU B N 1
ATOM 9043 C CA . GLU B 1 267 ? -6.211 3.207 27.812 1 76.19 267 GLU B CA 1
ATOM 9044 C C . GLU B 1 267 ? -7.457 3.697 27.078 1 76.19 267 GLU B C 1
ATOM 9046 O O . GLU B 1 267 ? -7.512 3.664 25.844 1 76.19 267 GLU B O 1
ATOM 9051 N N . ARG B 1 268 ? -8.398 4.078 27.953 1 77.31 268 ARG B N 1
ATOM 9052 C CA . ARG B 1 268 ? -9.594 4.68 27.359 1 77.31 268 ARG B CA 1
ATOM 9053 C C . ARG B 1 268 ? -9.281 6.027 26.734 1 77.31 268 ARG B C 1
ATOM 9055 O O . ARG B 1 268 ? -8.492 6.805 27.281 1 77.31 268 ARG B O 1
ATOM 9062 N N . LYS B 1 269 ? -9.844 6.25 25.609 1 78.06 269 LYS B N 1
ATOM 9063 C CA . LYS B 1 269 ? -9.68 7.543 24.953 1 78.06 269 LYS B CA 1
ATOM 9064 C C . LYS B 1 269 ? -10.539 8.609 25.625 1 78.06 269 LYS B C 1
ATOM 9066 O O . LYS B 1 269 ? -11.656 8.891 25.188 1 78.06 269 LYS B O 1
ATOM 9071 N N . THR B 1 270 ? -9.992 9.172 26.672 1 81.31 270 THR B N 1
ATOM 9072 C CA . THR B 1 270 ? -10.703 10.219 27.406 1 81.31 270 THR B CA 1
ATOM 9073 C C . THR B 1 270 ? -9.914 11.523 27.375 1 81.31 270 THR B C 1
ATOM 9075 O O . THR B 1 270 ? -8.711 11.523 27.109 1 81.31 270 THR B O 1
ATOM 9078 N N . ALA B 1 271 ? -10.617 12.539 27.656 1 86.81 271 ALA B N 1
ATOM 9079 C CA . ALA B 1 271 ? -9.992 13.859 27.719 1 86.81 271 ALA B CA 1
ATOM 9080 C C . ALA B 1 271 ? -8.945 13.922 28.828 1 86.81 271 ALA B C 1
ATOM 9082 O O . ALA B 1 271 ? -7.898 14.547 28.672 1 86.81 271 ALA B O 1
ATOM 9083 N N . GLU B 1 272 ? -9.219 13.211 29.891 1 88.62 272 GLU B N 1
ATOM 9084 C CA . GLU B 1 272 ? -8.32 13.219 31.047 1 88.62 272 GLU B CA 1
ATOM 9085 C C . GLU B 1 272 ? -7.008 12.508 30.719 1 88.62 272 GLU B C 1
ATOM 9087 O O . GLU B 1 272 ? -5.934 12.992 31.094 1 88.62 272 GLU B O 1
ATOM 9092 N N . ASN B 1 273 ? -7.164 11.438 30.031 1 89.88 273 ASN B N 1
ATOM 9093 C CA . ASN B 1 273 ? -5.961 10.703 29.672 1 89.88 273 ASN B CA 1
ATOM 9094 C C . ASN B 1 273 ? -5.109 11.477 28.672 1 89.88 273 ASN B C 1
ATOM 9096 O O . ASN B 1 273 ? -3.879 11.445 28.734 1 89.88 273 ASN B O 1
ATOM 9100 N N . LEU B 1 274 ? -5.762 12.086 27.75 1 92.38 274 LEU B N 1
ATOM 9101 C CA . LEU B 1 274 ? -5.027 12.906 26.781 1 92.38 274 LEU B CA 1
ATOM 9102 C C . LEU B 1 274 ? -4.336 14.07 27.484 1 92.38 274 LEU B C 1
ATOM 9104 O O . LEU B 1 274 ? -3.184 14.383 27.188 1 92.38 274 LEU B O 1
ATOM 9108 N N . LEU B 1 275 ? -5.07 14.703 28.406 1 93.88 275 LEU B N 1
ATOM 9109 C CA . LEU B 1 275 ? -4.492 15.805 29.172 1 93.88 275 LEU B CA 1
ATOM 9110 C C . LEU B 1 275 ? -3.268 15.344 29.953 1 93.88 275 LEU B C 1
ATOM 9112 O O . LEU B 1 275 ? -2.258 16.047 30.016 1 93.88 275 LEU B O 1
ATOM 9116 N N . GLN B 1 276 ? -3.434 14.18 30.531 1 93.19 276 GLN B N 1
ATOM 9117 C CA . GLN B 1 276 ? -2.309 13.648 31.297 1 93.19 276 GLN B CA 1
ATOM 9118 C C . GLN B 1 276 ? -1.088 13.438 30.406 1 93.19 276 GLN B C 1
ATOM 9120 O O . GLN B 1 276 ? 0.038 13.734 30.797 1 93.19 276 GLN B O 1
ATOM 9125 N N . LEU B 1 277 ? -1.314 12.938 29.25 1 93.06 277 LEU B N 1
ATOM 9126 C CA . LEU B 1 277 ? -0.221 12.734 28.312 1 93.06 277 LEU B CA 1
ATOM 9127 C C . LEU B 1 277 ? 0.418 14.062 27.922 1 93.06 277 LEU B C 1
ATOM 9129 O O . LEU B 1 277 ? 1.642 14.156 27.812 1 93.06 277 LEU B O 1
ATOM 9133 N N . ILE B 1 278 ? -0.381 15.078 27.672 1 96.12 278 ILE B N 1
ATOM 9134 C CA . ILE B 1 278 ? 0.106 16.406 27.312 1 96.12 278 ILE B CA 1
ATOM 9135 C C . ILE B 1 278 ? 0.953 16.969 28.453 1 96.12 278 ILE B C 1
ATOM 9137 O O . ILE B 1 278 ? 2.064 17.453 28.234 1 96.12 278 ILE B O 1
ATOM 9141 N N . LYS B 1 279 ? 0.48 16.828 29.672 1 95.5 279 LYS B N 1
ATOM 9142 C CA . LYS B 1 279 ? 1.173 17.375 30.844 1 95.5 279 LYS B CA 1
ATOM 9143 C C . LYS B 1 279 ? 2.521 16.688 31.047 1 95.5 279 LYS B C 1
ATOM 9145 O O . LYS B 1 279 ? 3.518 17.359 31.344 1 95.5 279 LYS B O 1
ATOM 9150 N N . ILE B 1 280 ? 2.506 15.422 30.859 1 93.81 280 ILE B N 1
ATOM 9151 C CA . ILE B 1 280 ? 3.742 14.656 31.016 1 93.81 280 ILE B CA 1
ATOM 9152 C C . ILE B 1 280 ? 4.773 15.148 30 1 93.81 280 ILE B C 1
ATOM 9154 O O . ILE B 1 280 ? 5.941 15.359 30.359 1 93.81 280 ILE B O 1
ATOM 9158 N N . ASN B 1 281 ? 4.328 15.344 28.812 1 93.81 281 ASN B N 1
ATOM 9159 C CA . ASN B 1 281 ? 5.238 15.805 27.766 1 93.81 281 ASN B CA 1
ATOM 9160 C C . ASN B 1 281 ? 5.691 17.25 28.016 1 93.81 281 ASN B C 1
ATOM 9162 O O . ASN B 1 281 ? 6.848 17.594 27.766 1 93.81 281 ASN B O 1
ATOM 9166 N N . MET B 1 282 ? 4.762 18.078 28.422 1 96.44 282 MET B N 1
ATOM 9167 C CA . MET B 1 282 ? 5.121 19.469 28.719 1 96.44 282 MET B CA 1
ATOM 9168 C C . MET B 1 282 ? 6.211 19.531 29.781 1 96.44 282 MET B C 1
ATOM 9170 O O . MET B 1 282 ? 7.195 20.25 29.625 1 96.44 282 MET B O 1
ATOM 9174 N N . GLU B 1 283 ? 6.082 18.719 30.797 1 94.56 283 GLU B N 1
ATOM 9175 C CA . GLU B 1 283 ? 7.035 18.719 31.906 1 94.56 283 GLU B CA 1
ATOM 9176 C C . GLU B 1 283 ? 8.391 18.172 31.469 1 94.56 283 GLU B C 1
ATOM 9178 O O . GLU B 1 283 ? 9.43 18.781 31.75 1 94.56 283 GLU B O 1
ATOM 9183 N N . GLU B 1 284 ? 8.32 17.125 30.766 1 93.31 284 GLU B N 1
ATOM 9184 C CA . GLU B 1 284 ? 9.555 16.484 30.312 1 93.31 284 GLU B CA 1
ATOM 9185 C C . GLU B 1 284 ? 10.328 17.391 29.359 1 93.31 284 GLU B C 1
ATOM 9187 O O . GLU B 1 284 ? 11.555 17.484 29.438 1 93.31 284 GLU B O 1
ATOM 9192 N N . VAL B 1 285 ? 9.648 18 28.516 1 95 285 VAL B N 1
ATOM 9193 C CA . VAL B 1 285 ? 10.281 18.828 27.484 1 95 285 VAL B CA 1
ATOM 9194 C C . VAL B 1 285 ? 10.773 20.125 28.094 1 95 285 VAL B C 1
ATOM 9196 O O . VAL B 1 285 ? 11.836 20.641 27.719 1 95 285 VAL B O 1
ATOM 9199 N N . GLU B 1 286 ? 9.992 20.719 29 1 94.62 286 GLU B N 1
ATOM 9200 C CA . GLU B 1 286 ? 10.43 21.938 29.672 1 94.62 286 GLU B CA 1
ATOM 9201 C C . GLU B 1 286 ? 11.742 21.719 30.422 1 94.62 286 GLU B C 1
ATOM 9203 O O . GLU B 1 286 ? 12.633 22.562 30.375 1 94.62 286 GLU B O 1
ATOM 9208 N N . LEU B 1 287 ? 11.883 20.562 30.984 1 92.12 287 LEU B N 1
ATOM 9209 C CA . LEU B 1 287 ? 13.086 20.219 31.734 1 92.12 287 LEU B CA 1
ATOM 9210 C C . LEU B 1 287 ? 14.234 19.859 30.797 1 92.12 287 LEU B C 1
ATOM 9212 O O . LEU B 1 287 ? 15.383 20.25 31.031 1 92.12 287 LEU B O 1
ATOM 9216 N N . GLY B 1 288 ? 13.945 19.172 29.844 1 92.5 288 GLY B N 1
ATOM 9217 C CA . GLY B 1 288 ? 14.984 18.672 28.953 1 92.5 288 GLY B CA 1
ATOM 9218 C C . GLY B 1 288 ? 15.422 19.703 27.922 1 92.5 288 GLY B C 1
ATOM 9219 O O . GLY B 1 288 ? 16.625 19.891 27.688 1 92.5 288 GLY B O 1
ATOM 9220 N N . TYR B 1 289 ? 14.492 20.359 27.266 1 94.62 289 TYR B N 1
ATOM 9221 C CA . TYR B 1 289 ? 14.758 21.266 26.156 1 94.62 289 TYR B CA 1
ATOM 9222 C C . TYR B 1 289 ? 14.875 22.703 26.641 1 94.62 289 TYR B C 1
ATOM 9224 O O . TYR B 1 289 ? 15.398 23.562 25.922 1 94.62 289 TYR B O 1
ATOM 9232 N N . GLY B 1 290 ? 14.375 23.016 27.828 1 94.56 290 GLY B N 1
ATOM 9233 C CA . GLY B 1 290 ? 14.453 24.375 28.375 1 94.56 290 GLY B CA 1
ATOM 9234 C C . GLY B 1 290 ? 13.594 25.359 27.625 1 94.56 290 GLY B C 1
ATOM 9235 O O . GLY B 1 290 ? 13.992 26.516 27.406 1 94.56 290 GLY B O 1
ATOM 9236 N N . VAL B 1 291 ? 12.453 24.969 27.188 1 96.88 291 VAL B N 1
ATOM 9237 C CA . VAL B 1 291 ? 11.578 25.828 26.406 1 96.88 291 VAL B CA 1
ATOM 9238 C C . VAL B 1 291 ? 10.477 26.406 27.297 1 96.88 291 VAL B C 1
ATOM 9240 O O . VAL B 1 291 ? 10.281 25.938 28.422 1 96.88 291 VAL B O 1
ATOM 9243 N N . GLU B 1 292 ? 9.844 27.453 26.828 1 96.19 292 GLU B N 1
ATOM 9244 C CA . GLU B 1 292 ? 8.648 28 27.453 1 96.19 292 GLU B CA 1
ATOM 9245 C C . GLU B 1 292 ? 7.402 27.703 26.625 1 96.19 292 GLU B C 1
ATOM 9247 O O . GLU B 1 292 ? 7.305 28.125 25.469 1 96.19 292 GLU B O 1
ATOM 9252 N N . TRP B 1 293 ? 6.496 27.016 27.25 1 97.06 293 TRP B N 1
ATOM 9253 C CA . TRP B 1 293 ? 5.277 26.656 26.531 1 97.06 293 TRP B CA 1
ATOM 9254 C C . TRP B 1 293 ? 4.363 27.859 26.391 1 97.06 293 TRP B C 1
ATOM 9256 O O . TRP B 1 293 ? 4.121 28.594 27.344 1 97.06 293 TRP B O 1
ATOM 9266 N N . ILE B 1 294 ? 3.854 28.094 25.203 1 97.19 294 ILE B N 1
ATOM 9267 C CA . ILE B 1 294 ? 2.963 29.219 24.984 1 97.19 294 ILE B CA 1
ATOM 9268 C C . ILE B 1 294 ? 1.571 28.719 24.594 1 97.19 294 ILE B C 1
ATOM 9270 O O . ILE B 1 294 ? 0.612 29.5 24.578 1 97.19 294 ILE B O 1
ATOM 9274 N N . GLY B 1 295 ? 1.482 27.453 24.281 1 96.62 295 GLY B N 1
ATOM 9275 C CA . GLY B 1 295 ? 0.183 26.891 23.953 1 96.62 295 GLY B CA 1
ATOM 9276 C C . GLY B 1 295 ? 0.262 25.453 23.469 1 96.62 295 GLY B C 1
ATOM 9277 O O . GLY B 1 295 ? 1.35 24.875 23.406 1 96.62 295 GLY B O 1
ATOM 9278 N N . TRP B 1 296 ? -0.92 24.859 23.188 1 96.69 296 TRP B N 1
ATOM 9279 C CA . TRP B 1 296 ? -1.033 23.484 22.703 1 96.69 296 TRP B CA 1
ATOM 9280 C C . TRP B 1 296 ? -2.221 23.344 21.75 1 96.69 296 TRP B C 1
ATOM 9282 O O . TRP B 1 296 ? -3.344 23.719 22.094 1 96.69 296 TRP B O 1
ATOM 9292 N N . CYS B 1 297 ? -1.903 22.844 20.609 1 95.56 297 CYS B N 1
ATOM 9293 C CA . CYS B 1 297 ? -2.947 22.656 19.609 1 95.56 297 CYS B CA 1
ATOM 9294 C C . CYS B 1 297 ? -3.309 21.172 19.469 1 95.56 297 CYS B C 1
ATOM 9296 O O . CYS B 1 297 ? -2.432 20.312 19.5 1 95.56 297 CYS B O 1
ATOM 9298 N N . THR B 1 298 ? -4.586 20.859 19.438 1 90.44 298 THR B N 1
ATOM 9299 C CA . THR B 1 298 ? -5.059 19.484 19.234 1 90.44 298 THR B CA 1
ATOM 9300 C C . THR B 1 298 ? -6.094 19.438 18.125 1 90.44 298 THR B C 1
ATOM 9302 O O . THR B 1 298 ? -6.5 20.469 17.594 1 90.44 298 THR B O 1
ATOM 9305 N N . ASP B 1 299 ? -6.473 18.266 17.812 1 82 299 ASP B N 1
ATOM 9306 C CA . ASP B 1 299 ? -7.523 18.078 16.812 1 82 299 ASP B CA 1
ATOM 9307 C C . ASP B 1 299 ? -8.891 18.469 17.375 1 82 299 ASP B C 1
ATOM 9309 O O . ASP B 1 299 ? -8.992 18.922 18.516 1 82 299 ASP B O 1
ATOM 9313 N N . ALA B 1 300 ? -9.914 18.422 16.594 1 74 300 ALA B N 1
ATOM 9314 C CA . ALA B 1 300 ? -11.219 18.953 16.969 1 74 300 ALA B CA 1
ATOM 9315 C C . ALA B 1 300 ? -12.117 17.859 17.531 1 74 300 ALA B C 1
ATOM 9317 O O . ALA B 1 300 ? -13.305 18.094 17.766 1 74 300 ALA B O 1
ATOM 9318 N N . GLY B 1 301 ? -11.57 16.734 17.859 1 72.31 301 GLY B N 1
ATOM 9319 C CA . GLY B 1 301 ? -12.398 15.688 18.453 1 72.31 301 GLY B CA 1
ATOM 9320 C C . GLY B 1 301 ? -12.93 16.047 19.828 1 72.31 301 GLY B C 1
ATOM 9321 O O . GLY B 1 301 ? -12.391 16.953 20.484 1 72.31 301 GLY B O 1
ATOM 9322 N N . SER B 1 302 ? -13.984 15.438 20.266 1 72.62 302 SER B N 1
ATOM 9323 C CA . SER B 1 302 ? -14.633 15.773 21.531 1 72.62 302 SER B CA 1
ATOM 9324 C C . SER B 1 302 ? -13.672 15.617 22.703 1 72.62 302 SER B C 1
ATOM 9326 O O . SER B 1 302 ? -13.633 16.469 23.594 1 72.62 302 SER B O 1
ATOM 9328 N N . ASP B 1 303 ? -12.992 14.578 22.688 1 78.5 303 ASP B N 1
ATOM 9329 C CA . ASP B 1 303 ? -12.039 14.344 23.766 1 78.5 303 ASP B CA 1
ATOM 9330 C C . ASP B 1 303 ? -10.914 15.367 23.734 1 78.5 303 ASP B C 1
ATOM 9332 O O . ASP B 1 303 ? -10.477 15.852 24.781 1 78.5 303 ASP B O 1
ATOM 9336 N N . ALA B 1 304 ? -10.484 15.719 22.578 1 85.62 304 ALA B N 1
ATOM 9337 C CA . ALA B 1 304 ? -9.406 16.688 22.422 1 85.62 304 ALA B CA 1
ATOM 9338 C C . ALA B 1 304 ? -9.867 18.094 22.828 1 85.62 304 ALA B C 1
ATOM 9340 O O . ALA B 1 304 ? -9.109 18.859 23.422 1 85.62 304 ALA B O 1
ATOM 9341 N N . GLN B 1 305 ? -11.07 18.391 22.5 1 83.38 305 GLN B N 1
ATOM 9342 C CA . GLN B 1 305 ? -11.625 19.688 22.859 1 83.38 305 GLN B CA 1
ATOM 9343 C C . GLN B 1 305 ? -11.719 19.844 24.375 1 83.38 305 GLN B C 1
ATOM 9345 O O . GLN B 1 305 ? -11.352 20.875 24.922 1 83.38 305 GLN B O 1
ATOM 9350 N N . LYS B 1 306 ? -12.273 18.797 24.984 1 82.81 306 LYS B N 1
ATOM 9351 C CA . LYS B 1 306 ? -12.367 18.828 26.438 1 82.81 306 LYS B CA 1
ATOM 9352 C C . LYS B 1 306 ? -10.977 18.875 27.078 1 82.81 306 LYS B C 1
ATOM 9354 O O . LYS B 1 306 ? -10.781 19.531 28.109 1 82.81 306 LYS B O 1
ATOM 9359 N N . ALA B 1 307 ? -10.047 18.203 26.516 1 88.56 307 ALA B N 1
ATOM 9360 C CA . ALA B 1 307 ? -8.68 18.234 27.016 1 88.56 307 ALA B CA 1
ATOM 9361 C C . ALA B 1 307 ? -8.094 19.641 26.953 1 88.56 307 ALA B C 1
ATOM 9363 O O . ALA B 1 307 ? -7.395 20.062 27.875 1 88.56 307 ALA B O 1
ATOM 9364 N N . ARG B 1 308 ? -8.328 20.359 25.906 1 88.31 308 ARG B N 1
ATOM 9365 C CA . ARG B 1 308 ? -7.852 21.734 25.766 1 88.31 308 ARG B CA 1
ATOM 9366 C C . ARG B 1 308 ? -8.477 22.641 26.812 1 88.31 308 ARG B C 1
ATOM 9368 O O . ARG B 1 308 ? -7.809 23.531 27.359 1 88.31 308 ARG B O 1
ATOM 9375 N N . MET B 1 309 ? -9.641 22.375 27.031 1 82.81 309 MET B N 1
ATOM 9376 C CA . MET B 1 309 ? -10.336 23.188 28.031 1 82.81 309 MET B CA 1
ATOM 9377 C C . MET B 1 309 ? -9.75 22.953 29.422 1 82.81 309 MET B C 1
ATOM 9379 O O . MET B 1 309 ? -9.547 23.906 30.172 1 82.81 309 MET B O 1
ATOM 9383 N N . LEU B 1 310 ? -9.609 21.703 29.703 1 86.06 310 LEU B N 1
ATOM 9384 C CA . LEU B 1 310 ? -9.008 21.375 30.984 1 86.06 310 LEU B CA 1
ATOM 9385 C C . LEU B 1 310 ? -7.598 21.938 31.094 1 86.06 310 LEU B C 1
ATOM 9387 O O . LEU B 1 310 ? -7.191 22.406 32.156 1 86.06 310 LEU B O 1
ATOM 9391 N N . LEU B 1 311 ? -6.922 21.922 30.016 1 91.12 311 LEU B N 1
ATOM 9392 C CA . LEU B 1 311 ? -5.578 22.484 29.984 1 91.12 311 LEU B CA 1
ATOM 9393 C C . LEU B 1 311 ? -5.605 23.984 30.266 1 91.12 311 LEU B C 1
ATOM 9395 O O . LEU B 1 311 ? -4.766 24.484 31 1 91.12 311 LEU B O 1
ATOM 9399 N N . HIS B 1 312 ? -6.496 24.656 29.656 1 87.06 312 HIS B N 1
ATOM 9400 C CA . HIS B 1 312 ? -6.645 26.094 29.859 1 87.06 312 HIS B CA 1
ATOM 9401 C C . HIS B 1 312 ? -7.012 26.406 31.297 1 87.06 312 HIS B C 1
ATOM 9403 O O . HIS B 1 312 ? -6.59 27.422 31.844 1 87.06 312 HIS B O 1
ATOM 9409 N N . SER B 1 313 ? -7.852 25.594 31.891 1 83.75 313 SER B N 1
ATOM 9410 C CA . SER B 1 313 ? -8.25 25.797 33.281 1 83.75 313 SER B CA 1
ATOM 9411 C C . SER B 1 313 ? -7.051 25.688 34.219 1 83.75 313 SER B C 1
ATOM 9413 O O . SER B 1 313 ? -6.957 26.422 35.219 1 83.75 313 SER B O 1
ATOM 9415 N N . GLU B 1 314 ? -6.238 24.797 33.906 1 88 314 GLU B N 1
ATOM 9416 C CA . GLU B 1 314 ? -5.066 24.594 34.75 1 88 314 GLU B CA 1
ATOM 9417 C C . GLU B 1 314 ? -3.971 25.609 34.438 1 88 314 GLU B C 1
ATOM 9419 O O . GLU B 1 314 ? -3.25 26.047 35.344 1 88 314 GLU B O 1
ATOM 9424 N N . PHE B 1 315 ? -3.854 25.906 33.125 1 92.06 315 PHE B N 1
ATOM 9425 C CA . PHE B 1 315 ? -2.85 26.859 32.688 1 92.06 315 PHE B CA 1
ATOM 9426 C C . PHE B 1 315 ? -3.492 27.969 31.859 1 92.06 315 PHE B C 1
ATOM 9428 O O . PHE B 1 315 ? -3.305 28.031 30.641 1 92.06 315 PHE B O 1
ATOM 9435 N N . PRO B 1 316 ? -4.023 28.969 32.406 1 87.81 316 PRO B N 1
ATOM 9436 C CA . PRO B 1 316 ? -4.824 29.969 31.703 1 87.81 316 PRO B CA 1
ATOM 9437 C C . PRO B 1 316 ? -3.979 30.875 30.812 1 87.81 316 PRO B C 1
ATOM 9439 O O . PRO B 1 316 ? -4.508 31.516 29.906 1 87.81 316 PRO B O 1
ATOM 9442 N N . TRP B 1 317 ? -2.701 30.922 31.016 1 91.69 317 TRP B N 1
ATOM 9443 C CA . TRP B 1 317 ? -1.847 31.812 30.234 1 91.69 317 TRP B CA 1
ATOM 9444 C C . TRP B 1 317 ? -1.511 31.203 28.891 1 91.69 317 TRP B C 1
ATOM 9446 O O . TRP B 1 317 ? -1.014 31.875 27.984 1 91.69 317 TRP B O 1
ATOM 9456 N N . LEU B 1 318 ? -1.841 29.938 28.75 1 94.38 318 LEU B N 1
ATOM 9457 C CA . LEU B 1 318 ? -1.572 29.266 27.484 1 94.38 318 LEU B CA 1
ATOM 9458 C C . LEU B 1 318 ? -2.66 29.562 26.453 1 94.38 318 LEU B C 1
ATOM 9460 O O . LEU B 1 318 ? -3.832 29.719 26.812 1 94.38 318 LEU B O 1
ATOM 9464 N N . ILE B 1 319 ? -2.219 29.766 25.219 1 94.62 319 ILE B N 1
ATOM 9465 C CA . ILE B 1 319 ? -3.145 29.875 24.094 1 94.62 319 ILE B CA 1
ATOM 9466 C C . ILE B 1 319 ? -3.295 28.531 23.406 1 94.62 319 ILE B C 1
ATOM 9468 O O . ILE B 1 319 ? -2.365 28.062 22.75 1 94.62 319 ILE B O 1
ATOM 9472 N N . ASN B 1 320 ? -4.457 27.922 23.531 1 93.81 320 ASN B N 1
ATOM 9473 C CA . ASN B 1 320 ? -4.676 26.562 23.047 1 93.81 320 ASN B CA 1
ATOM 9474 C C . ASN B 1 320 ? -5.668 26.531 21.891 1 93.81 320 ASN B C 1
ATOM 9476 O O . ASN B 1 320 ? -6.832 26.172 22.078 1 93.81 320 ASN B O 1
ATOM 9480 N N . PRO B 1 321 ? -5.188 26.734 20.688 1 92.5 321 PRO B N 1
ATOM 9481 C CA . PRO B 1 321 ? -6.102 26.766 19.547 1 92.5 321 PRO B CA 1
ATOM 9482 C C . PRO B 1 321 ? -6.535 25.359 19.109 1 92.5 321 PRO B C 1
ATOM 9484 O O . PRO B 1 321 ? -5.832 24.391 19.359 1 92.5 321 PRO B O 1
ATOM 9487 N N . VAL B 1 322 ? -7.703 25.344 18.562 1 90.25 322 VAL B N 1
ATOM 9488 C CA . VAL B 1 322 ? -8.141 24.156 17.812 1 90.25 322 VAL B CA 1
ATOM 9489 C C . VAL B 1 322 ? -7.422 24.109 16.469 1 90.25 322 VAL B C 1
ATOM 9491 O O . VAL B 1 322 ? -6.922 25.125 15.984 1 90.25 322 VAL B O 1
ATOM 9494 N N . CYS B 1 323 ? -7.285 22.922 15.922 1 91.06 323 CYS B N 1
ATOM 9495 C CA . CYS B 1 323 ? -6.695 22.828 14.594 1 91.06 323 CYS B CA 1
ATOM 9496 C C . CYS B 1 323 ? -7.609 23.453 13.547 1 91.06 323 CYS B C 1
ATOM 9498 O O . CYS B 1 323 ? -8.648 22.875 13.211 1 91.06 323 CYS B O 1
ATOM 9500 N N . TYR B 1 324 ? -7.176 24.547 13.023 1 91.94 324 TYR B N 1
ATOM 9501 C CA . TYR B 1 324 ? -8.031 25.281 12.102 1 91.94 324 TYR B CA 1
ATOM 9502 C C . TYR B 1 324 ? -8.047 24.625 10.727 1 91.94 324 TYR B C 1
ATOM 9504 O O . TYR B 1 324 ? -8.898 24.938 9.891 1 91.94 324 TYR B O 1
ATOM 9512 N N . ALA B 1 325 ? -7.094 23.734 10.445 1 87.31 325 ALA B N 1
ATOM 9513 C CA . ALA B 1 325 ? -7.219 22.922 9.242 1 87.31 325 ALA B CA 1
ATOM 9514 C C . ALA B 1 325 ? -8.461 22.047 9.297 1 87.31 325 ALA B C 1
ATOM 9516 O O . ALA B 1 325 ? -9.188 21.906 8.312 1 87.31 325 ALA B O 1
ATOM 9517 N N . HIS B 1 326 ? -8.672 21.5 10.453 1 83.69 326 HIS B N 1
ATOM 9518 C CA . HIS B 1 326 ? -9.852 20.672 10.664 1 83.69 326 HIS B CA 1
ATOM 9519 C C . HIS B 1 326 ? -11.133 21.5 10.617 1 83.69 326 HIS B C 1
ATOM 9521 O O . HIS B 1 326 ? -12.172 21.031 10.148 1 83.69 326 HIS B O 1
ATOM 9527 N N . GLN B 1 327 ? -11.047 22.672 11.078 1 87.06 327 GLN B N 1
ATOM 9528 C CA . GLN B 1 327 ? -12.211 23.547 11.094 1 87.06 327 GLN B CA 1
ATOM 9529 C C . GLN B 1 327 ? -12.688 23.859 9.672 1 87.06 327 GLN B C 1
ATOM 9531 O O . GLN B 1 327 ? -13.891 23.953 9.422 1 87.06 327 GLN B O 1
ATOM 9536 N N . ILE B 1 328 ? -11.727 24.031 8.812 1 87.38 328 ILE B N 1
ATOM 9537 C CA . ILE B 1 328 ? -12.094 24.266 7.418 1 87.38 328 ILE B CA 1
ATOM 9538 C C . ILE B 1 328 ? -12.812 23.031 6.867 1 87.38 328 ILE B C 1
ATOM 9540 O O . ILE B 1 328 ? -13.766 23.172 6.09 1 87.38 328 ILE B O 1
ATOM 9544 N N . ASN B 1 329 ? -12.367 21.875 7.277 1 82.5 329 ASN B N 1
ATOM 9545 C CA . ASN B 1 329 ? -13.008 20.641 6.84 1 82.5 329 ASN B CA 1
ATOM 9546 C C . ASN B 1 329 ? -14.445 20.547 7.344 1 82.5 329 ASN B C 1
ATOM 9548 O O . ASN B 1 329 ? -15.32 20.031 6.641 1 82.5 329 ASN B O 1
ATOM 9552 N N . LEU B 1 330 ? -14.703 21.016 8.516 1 81.94 330 LEU B N 1
ATOM 9553 C CA . LEU B 1 330 ? -16.031 20.938 9.117 1 81.94 330 LEU B CA 1
ATOM 9554 C C . LEU B 1 330 ? -17 21.859 8.383 1 81.94 330 LEU B C 1
ATOM 9556 O O . LEU B 1 330 ? -18.203 21.594 8.352 1 81.94 330 LEU B O 1
ATOM 9560 N N . ILE B 1 331 ? -16.5 22.891 7.848 1 84.31 331 ILE B N 1
ATOM 9561 C CA . ILE B 1 331 ? -17.328 23.812 7.082 1 84.31 331 ILE B CA 1
ATOM 9562 C C . ILE B 1 331 ? -17.922 23.078 5.875 1 84.31 331 ILE B C 1
ATOM 9564 O O . ILE B 1 331 ? -19.094 23.297 5.52 1 84.31 331 ILE B O 1
ATOM 9568 N N . LEU B 1 332 ? -17.125 22.281 5.344 1 79.75 332 LEU B N 1
ATOM 9569 C CA . LEU B 1 332 ? -17.625 21.484 4.23 1 79.75 332 LEU B CA 1
ATOM 9570 C C . LEU B 1 332 ? -18.688 20.5 4.707 1 79.75 332 LEU B C 1
ATOM 9572 O O . LEU B 1 332 ? -19.641 20.219 3.988 1 79.75 332 LEU B O 1
ATOM 9576 N N . GLY B 1 333 ? -18.422 19.906 5.867 1 76.56 333 GLY B N 1
ATOM 9577 C CA . GLY B 1 333 ? -19.438 19.062 6.453 1 76.56 333 GLY B CA 1
ATOM 9578 C C . GLY B 1 333 ? -20.781 19.75 6.602 1 76.56 333 GLY B C 1
ATOM 9579 O O . GLY B 1 333 ? -21.828 19.156 6.336 1 76.56 333 GLY B O 1
ATOM 9580 N N . ASP B 1 334 ? -20.75 20.984 6.918 1 79.88 334 ASP B N 1
ATOM 9581 C CA . ASP B 1 334 ? -21.969 21.781 7.078 1 79.88 334 ASP B CA 1
ATOM 9582 C C . ASP B 1 334 ? -22.625 22.047 5.727 1 79.88 334 ASP B C 1
ATOM 9584 O O . ASP B 1 334 ? -23.859 22.109 5.633 1 79.88 334 ASP B O 1
ATOM 9588 N N . LEU B 1 335 ? -21.812 22.188 4.785 1 79.5 335 LEU B N 1
ATOM 9589 C CA . LEU B 1 335 ? -22.344 22.375 3.438 1 79.5 335 LEU B CA 1
ATOM 9590 C C . LEU B 1 335 ? -23.062 21.125 2.945 1 79.5 335 LEU B C 1
ATOM 9592 O O . LEU B 1 335 ? -24.125 21.219 2.342 1 79.5 335 LEU B O 1
ATOM 9596 N N . PHE B 1 336 ? -22.5 20 3.229 1 74.88 336 PHE B N 1
ATOM 9597 C CA . PHE B 1 336 ? -23.078 18.734 2.783 1 74.88 336 PHE B CA 1
ATOM 9598 C C . PHE B 1 336 ? -24.375 18.438 3.549 1 74.88 336 PHE B C 1
ATOM 9600 O O . PHE B 1 336 ? -25.281 17.812 3.01 1 74.88 336 PHE B O 1
ATOM 9607 N N . LYS B 1 337 ? -24.391 18.844 4.754 1 74.44 337 LYS B N 1
ATOM 9608 C CA . LYS B 1 337 ? -25.594 18.656 5.574 1 74.44 337 LYS B CA 1
ATOM 9609 C C . LYS B 1 337 ? -26.781 19.406 4.98 1 74.44 337 LYS B C 1
ATOM 9611 O O . LYS B 1 337 ? -27.922 18.938 5.074 1 74.44 337 LYS B O 1
ATOM 9616 N N . ALA B 1 338 ? -26.562 20.5 4.402 1 74.38 338 ALA B N 1
ATOM 9617 C CA . ALA B 1 338 ? -27.625 21.328 3.848 1 74.38 338 ALA B CA 1
ATOM 9618 C C . ALA B 1 338 ? -28.156 20.75 2.539 1 74.38 338 ALA B C 1
ATOM 9620 O O . ALA B 1 338 ? -29.109 21.266 1.971 1 74.38 338 ALA B O 1
ATOM 9621 N N . LYS B 1 339 ? -27.797 19.453 2.16 1 67.19 339 LYS B N 1
ATOM 9622 C CA . LYS B 1 339 ? -28.266 18.703 0.998 1 67.19 339 LYS B CA 1
ATOM 9623 C C . LYS B 1 339 ? -28.422 19.609 -0.216 1 67.19 339 LYS B C 1
ATOM 9625 O O . LYS B 1 339 ? -29.516 19.797 -0.727 1 67.19 339 LYS B O 1
ATOM 9630 N N . MET B 1 340 ? -27.422 20.094 -0.628 1 67.88 340 MET B N 1
ATOM 9631 C CA . MET B 1 340 ? -27.453 20.984 -1.778 1 67.88 340 MET B CA 1
ATOM 9632 C C . MET B 1 340 ? -27.516 20.203 -3.082 1 67.88 340 MET B C 1
ATOM 9634 O O . MET B 1 340 ? -27.016 19.078 -3.156 1 67.88 340 MET B O 1
ATOM 9638 N N . ASP B 1 341 ? -28.172 20.609 -4.031 1 64.62 341 ASP B N 1
ATOM 9639 C CA . ASP B 1 341 ? -28.469 19.969 -5.305 1 64.62 341 ASP B CA 1
ATOM 9640 C C . ASP B 1 341 ? -27.188 19.609 -6.051 1 64.62 341 ASP B C 1
ATOM 9642 O O . ASP B 1 341 ? -27.141 18.609 -6.773 1 64.62 341 ASP B O 1
ATOM 9646 N N . PHE B 1 342 ? -26.281 20.438 -5.836 1 67.31 342 PHE B N 1
ATOM 9647 C CA . PHE B 1 342 ? -25.125 20.25 -6.691 1 67.31 342 PHE B CA 1
ATOM 9648 C C . PHE B 1 342 ? -24.281 19.078 -6.203 1 67.31 342 PHE B C 1
ATOM 9650 O O . PHE B 1 342 ? -23.359 18.641 -6.895 1 67.31 342 PHE B O 1
ATOM 9657 N N . ILE B 1 343 ? -24.672 18.406 -5.102 1 72 343 ILE B N 1
ATOM 9658 C CA . ILE B 1 343 ? -23.938 17.25 -4.586 1 72 343 ILE B CA 1
ATOM 9659 C C . ILE B 1 343 ? -24.188 16.047 -5.492 1 72 343 ILE B C 1
ATOM 9661 O O . ILE B 1 343 ? -23.297 15.203 -5.648 1 72 343 ILE B O 1
ATOM 9665 N N . SER B 1 344 ? -25.266 16.141 -6.148 1 78.56 344 SER B N 1
ATOM 9666 C CA . SER B 1 344 ? -25.594 15.07 -7.078 1 78.56 344 SER B CA 1
ATOM 9667 C C . SER B 1 344 ? -24.656 15.07 -8.281 1 78.56 344 SER B C 1
ATOM 9669 O O . SER B 1 344 ? -24.297 14.016 -8.797 1 78.56 344 SER B O 1
ATOM 9671 N N . ALA B 1 345 ? -24.25 16.281 -8.648 1 86.19 345 ALA B N 1
ATOM 9672 C CA . ALA B 1 345 ? -23.328 16.391 -9.773 1 86.19 345 ALA B CA 1
ATOM 9673 C C . ALA B 1 345 ? -21.969 15.797 -9.422 1 86.19 345 ALA B C 1
ATOM 9675 O O . ALA B 1 345 ? -21.297 15.211 -10.281 1 86.19 345 ALA B O 1
ATOM 9676 N N . VAL B 1 346 ? -21.625 15.93 -8.203 1 85.25 346 VAL B N 1
ATOM 9677 C CA . VAL B 1 346 ? -20.344 15.375 -7.762 1 85.25 346 VAL B CA 1
ATOM 9678 C C . VAL B 1 346 ? -20.406 13.844 -7.781 1 85.25 346 VAL B C 1
ATOM 9680 O O . VAL B 1 346 ? -19.453 13.18 -8.195 1 85.25 346 VAL B O 1
ATOM 9683 N N . ALA B 1 347 ? -21.5 13.344 -7.383 1 82.56 347 ALA B N 1
ATOM 9684 C CA . ALA B 1 347 ? -21.688 11.898 -7.41 1 82.56 347 ALA B CA 1
ATOM 9685 C C . ALA B 1 347 ? -21.641 11.367 -8.836 1 82.56 347 ALA B C 1
ATOM 9687 O O . ALA B 1 347 ? -21.031 10.32 -9.094 1 82.56 347 ALA B O 1
ATOM 9688 N N . MET B 1 348 ? -22.266 12.078 -9.711 1 88.44 348 MET B N 1
ATOM 9689 C CA . MET B 1 348 ? -22.266 11.68 -11.117 1 88.44 348 MET B CA 1
ATOM 9690 C C . MET B 1 348 ? -20.859 11.734 -11.695 1 88.44 348 MET B C 1
ATOM 9692 O O . MET B 1 348 ? -20.469 10.891 -12.508 1 88.44 348 MET B O 1
ATOM 9696 N N . SER B 1 349 ? -20.109 12.75 -11.297 1 90.06 349 SER B N 1
ATOM 9697 C CA . SER B 1 349 ? -18.734 12.875 -11.773 1 90.06 349 SER B CA 1
ATOM 9698 C C . SER B 1 349 ? -17.891 11.672 -11.344 1 90.06 349 SER B C 1
ATOM 9700 O O . SER B 1 349 ? -17.047 11.195 -12.102 1 90.06 349 SER B O 1
ATOM 9702 N N . GLN B 1 350 ? -18.141 11.234 -10.195 1 85.62 350 GLN B N 1
ATOM 9703 C CA . GLN B 1 350 ? -17.391 10.078 -9.703 1 85.62 350 GLN B CA 1
ATOM 9704 C C . GLN B 1 350 ? -17.766 8.812 -10.477 1 85.62 350 GLN B C 1
ATOM 9706 O O . GLN B 1 350 ? -16.922 7.953 -10.719 1 85.62 350 GLN B O 1
ATOM 9711 N N . GLU B 1 351 ? -18.984 8.727 -10.852 1 86.62 351 GLU B N 1
ATOM 9712 C CA . GLU B 1 351 ? -19.422 7.602 -11.664 1 86.62 351 GLU B CA 1
ATOM 9713 C C . GLU B 1 351 ? -18.719 7.59 -13.016 1 86.62 351 GLU B C 1
ATOM 9715 O O . GLU B 1 351 ? -18.312 6.531 -13.5 1 86.62 351 GLU B O 1
ATOM 9720 N N . VAL B 1 352 ? -18.594 8.719 -13.539 1 91.12 352 VAL B N 1
ATOM 9721 C CA . VAL B 1 352 ? -17.922 8.852 -14.836 1 91.12 352 VAL B CA 1
ATOM 9722 C C . VAL B 1 352 ? -16.453 8.469 -14.703 1 91.12 352 VAL B C 1
ATOM 9724 O O . VAL B 1 352 ? -15.938 7.684 -15.5 1 91.12 352 VAL B O 1
ATOM 9727 N N . ILE B 1 353 ? -15.812 9 -13.711 1 87.94 353 ILE B N 1
ATOM 9728 C CA . ILE B 1 353 ? -14.383 8.773 -13.492 1 87.94 353 ILE B CA 1
ATOM 9729 C C . ILE B 1 353 ? -14.141 7.285 -13.234 1 87.94 353 ILE B C 1
ATOM 9731 O O . ILE B 1 353 ? -13.242 6.688 -13.828 1 87.94 353 ILE B O 1
ATOM 9735 N N . LYS B 1 354 ? -14.961 6.758 -12.43 1 83.06 354 LYS B N 1
ATOM 9736 C CA . LYS B 1 354 ? -14.82 5.344 -12.102 1 83.06 354 LYS B CA 1
ATOM 9737 C C . LYS B 1 354 ? -15.016 4.469 -13.336 1 83.06 354 LYS B C 1
ATOM 9739 O O . LYS B 1 354 ? -14.281 3.502 -13.539 1 83.06 354 LYS B O 1
ATOM 9744 N N . TRP B 1 355 ? -16.016 4.754 -14.062 1 87.69 355 TRP B N 1
ATOM 9745 C CA . TRP B 1 355 ? -16.312 3.957 -15.25 1 87.69 355 TRP B CA 1
ATOM 9746 C C . TRP B 1 355 ? -15.133 3.977 -16.219 1 87.69 355 TRP B C 1
ATOM 9748 O O . TRP B 1 355 ? -14.719 2.928 -16.719 1 87.69 355 TRP B O 1
ATOM 9758 N N . PHE B 1 356 ? -14.609 5.098 -16.516 1 87.75 356 PHE B N 1
ATOM 9759 C CA . PHE B 1 356 ? -13.5 5.215 -17.453 1 87.75 356 PHE B CA 1
ATOM 9760 C C . PHE B 1 356 ? -12.258 4.527 -16.922 1 87.75 356 PHE B C 1
ATOM 9762 O O . PHE B 1 356 ? -11.523 3.875 -17.672 1 87.75 356 PHE B O 1
ATOM 9769 N N . ASN B 1 357 ? -12.016 4.668 -15.656 1 80.81 357 ASN B N 1
ATOM 9770 C CA . ASN B 1 357 ? -10.828 4.062 -15.062 1 80.81 357 ASN B CA 1
ATOM 9771 C C . ASN B 1 357 ? -10.938 2.541 -15.031 1 80.81 357 ASN B C 1
ATOM 9773 O O . ASN B 1 357 ? -9.914 1.846 -14.977 1 80.81 357 ASN B O 1
ATOM 9777 N N . ASN B 1 358 ? -12.188 2.049 -15.102 1 78.62 358 ASN B N 1
ATOM 9778 C CA . ASN B 1 358 ? -12.383 0.605 -15.023 1 78.62 358 ASN B CA 1
ATOM 9779 C C . ASN B 1 358 ? -12.523 -0.014 -16.406 1 78.62 358 ASN B C 1
ATOM 9781 O O . ASN B 1 358 ? -12.539 -1.238 -16.547 1 78.62 358 ASN B O 1
ATOM 9785 N N . HIS B 1 359 ? -12.68 0.785 -17.375 1 82.44 359 HIS B N 1
ATOM 9786 C CA . HIS B 1 359 ? -12.789 0.311 -18.75 1 82.44 359 HIS B CA 1
ATOM 9787 C C . HIS B 1 359 ? -11.633 0.817 -19.609 1 82.44 359 HIS B C 1
ATOM 9789 O O . HIS B 1 359 ? -11.664 1.951 -20.094 1 82.44 359 HIS B O 1
ATOM 9795 N N . SER B 1 360 ? -10.742 -0.052 -19.844 1 79.5 360 SER B N 1
ATOM 9796 C CA . SER B 1 360 ? -9.461 0.31 -20.438 1 79.5 360 SER B CA 1
ATOM 9797 C C . SER B 1 360 ? -9.648 0.823 -21.875 1 79.5 360 SER B C 1
ATOM 9799 O O . SER B 1 360 ? -8.945 1.744 -22.297 1 79.5 360 SER B O 1
ATOM 9801 N N . ARG B 1 361 ? -10.562 0.26 -22.625 1 84 361 ARG B N 1
ATOM 9802 C CA . ARG B 1 361 ? -10.789 0.704 -24 1 84 361 ARG B CA 1
ATOM 9803 C C . ARG B 1 361 ? -11.344 2.125 -24.031 1 84 361 ARG B C 1
ATOM 9805 O O . ARG B 1 361 ? -10.945 2.934 -24.875 1 84 361 ARG B O 1
ATOM 9812 N N . ALA B 1 362 ? -12.258 2.305 -23.125 1 86.75 362 ALA B N 1
ATOM 9813 C CA . ALA B 1 362 ? -12.828 3.646 -23.031 1 86.75 362 ALA B CA 1
ATOM 9814 C C . ALA B 1 362 ? -11.766 4.664 -22.625 1 86.75 362 ALA B C 1
ATOM 9816 O O . ALA B 1 362 ? -11.719 5.773 -23.156 1 86.75 362 ALA B O 1
ATOM 9817 N N . LEU B 1 363 ? -10.953 4.289 -21.719 1 87.12 363 LEU B N 1
ATOM 9818 C CA . LEU B 1 363 ? -9.898 5.176 -21.234 1 87.12 363 LEU B CA 1
ATOM 9819 C C . LEU B 1 363 ? -8.906 5.488 -22.344 1 87.12 363 LEU B C 1
ATOM 9821 O O . LEU B 1 363 ? -8.438 6.625 -22.469 1 87.12 363 LEU B O 1
ATOM 9825 N N . GLU B 1 364 ? -8.602 4.516 -23.125 1 84.06 364 GLU B N 1
ATOM 9826 C CA . GLU B 1 364 ? -7.676 4.73 -24.234 1 84.06 364 GLU B CA 1
ATOM 9827 C C . GLU B 1 364 ? -8.281 5.656 -25.297 1 84.06 364 GLU B C 1
ATOM 9829 O O . GLU B 1 364 ? -7.578 6.477 -25.875 1 84.06 364 GLU B O 1
ATOM 9834 N N . MET B 1 365 ? -9.492 5.445 -25.531 1 87.62 365 MET B N 1
ATOM 9835 C CA . MET B 1 365 ? -10.18 6.34 -26.469 1 87.62 365 MET B CA 1
ATOM 9836 C C . MET B 1 365 ? -10.141 7.781 -25.969 1 87.62 365 MET B C 1
ATOM 9838 O O . MET B 1 365 ? -9.93 8.711 -26.734 1 87.62 365 MET B O 1
ATOM 9842 N N . LEU B 1 366 ? -10.391 7.887 -24.672 1 90.94 366 LEU B N 1
ATOM 9843 C CA . LEU B 1 366 ? -10.328 9.219 -24.078 1 90.94 366 LEU B CA 1
ATOM 9844 C C . LEU B 1 366 ? -8.922 9.797 -24.203 1 90.94 366 LEU B C 1
ATOM 9846 O O . LEU B 1 366 ? -8.766 10.992 -24.484 1 90.94 366 LEU B O 1
ATOM 9850 N N . HIS B 1 367 ? -7.941 9.023 -24 1 87.44 367 HIS B N 1
ATOM 9851 C CA . HIS B 1 367 ? -6.559 9.477 -24.109 1 87.44 367 HIS B CA 1
ATOM 9852 C C . HIS B 1 367 ? -6.262 9.977 -25.531 1 87.44 367 HIS B C 1
ATOM 9854 O O . HIS B 1 367 ? -5.59 10.992 -25.703 1 87.44 367 HIS B O 1
ATOM 9860 N N . ASN B 1 368 ? -6.758 9.227 -26.5 1 86.31 368 ASN B N 1
ATOM 9861 C CA . ASN B 1 368 ? -6.566 9.633 -27.875 1 86.31 368 ASN B CA 1
ATOM 9862 C C . ASN B 1 368 ? -7.227 10.977 -28.172 1 86.31 368 ASN B C 1
ATOM 9864 O O . ASN B 1 368 ? -6.648 11.828 -28.844 1 86.31 368 ASN B O 1
ATOM 9868 N N . GLU B 1 369 ? -8.391 11.117 -27.609 1 91.38 369 GLU B N 1
ATOM 9869 C CA . GLU B 1 369 ? -9.086 12.383 -27.797 1 91.38 369 GLU B CA 1
ATOM 9870 C C . GLU B 1 369 ? -8.359 13.516 -27.062 1 91.38 369 GLU B C 1
ATOM 9872 O O . GLU B 1 369 ? -8.367 14.656 -27.516 1 91.38 369 GLU B O 1
ATOM 9877 N N . GLN B 1 370 ? -7.809 13.227 -25.906 1 91.44 370 GLN B N 1
ATOM 9878 C CA . GLN B 1 370 ? -7.051 14.227 -25.156 1 91.44 370 GLN B CA 1
ATOM 9879 C C . GLN B 1 370 ? -5.824 14.688 -25.938 1 91.44 370 GLN B C 1
ATOM 9881 O O . GLN B 1 370 ? -5.508 15.875 -25.969 1 91.44 370 GLN B O 1
ATOM 9886 N N . LEU B 1 371 ? -5.254 13.727 -26.531 1 88.25 371 LEU B N 1
ATOM 9887 C CA . LEU B 1 371 ? -4.074 14.062 -27.328 1 88.25 371 LEU B CA 1
ATOM 9888 C C . LEU B 1 371 ? -4.449 14.969 -28.484 1 88.25 371 LEU B C 1
ATOM 9890 O O . LEU B 1 371 ? -3.676 15.852 -28.875 1 88.25 371 LEU B O 1
ATOM 9894 N N . HIS B 1 372 ? -5.559 14.75 -29 1 88.69 372 HIS B N 1
ATOM 9895 C CA . HIS B 1 372 ? -6.031 15.539 -30.125 1 88.69 372 HIS B CA 1
ATOM 9896 C C . HIS B 1 372 ? -6.465 16.938 -29.688 1 88.69 372 HIS B C 1
ATOM 9898 O O . HIS B 1 372 ? -6.137 17.922 -30.328 1 88.69 372 HIS B O 1
ATOM 9904 N N . SER B 1 373 ? -7.184 16.938 -28.578 1 88.62 373 SER B N 1
ATOM 9905 C CA . SER B 1 373 ? -7.801 18.188 -28.141 1 88.62 373 SER B CA 1
ATOM 9906 C C . SER B 1 373 ? -6.883 18.953 -27.203 1 88.62 373 SER B C 1
ATOM 9908 O O . SER B 1 373 ? -6.844 20.188 -27.25 1 88.62 373 SER B O 1
ATOM 9910 N N . LEU B 1 374 ? -6.199 18.281 -26.281 1 87.19 374 LEU B N 1
ATOM 9911 C CA . LEU B 1 374 ? -5.426 18.922 -25.234 1 87.19 374 LEU B CA 1
ATOM 9912 C C . LEU B 1 374 ? -3.928 18.766 -25.484 1 87.19 374 LEU B C 1
ATOM 9914 O O . LEU B 1 374 ? -3.117 19.469 -24.875 1 87.19 374 LEU B O 1
ATOM 9918 N N . ARG B 1 375 ? -3.516 17.906 -26.375 1 81.62 375 ARG B N 1
ATOM 9919 C CA . ARG B 1 375 ? -2.123 17.625 -26.719 1 81.62 375 ARG B CA 1
ATOM 9920 C C . ARG B 1 375 ? -1.386 17.016 -25.531 1 81.62 375 ARG B C 1
ATOM 9922 O O . ARG B 1 375 ? -0.155 17.047 -25.469 1 81.62 375 ARG B O 1
ATOM 9929 N N . LYS B 1 376 ? -2.066 16.703 -24.594 1 81.88 376 LYS B N 1
ATOM 9930 C CA . LYS B 1 376 ? -1.531 15.992 -23.438 1 81.88 376 LYS B CA 1
ATOM 9931 C C . LYS B 1 376 ? -2.568 15.031 -22.844 1 81.88 376 LYS B C 1
ATOM 9933 O O . LYS B 1 376 ? -3.762 15.148 -23.141 1 81.88 376 LYS B O 1
ATOM 9938 N N . THR B 1 377 ? -2.057 14.094 -22.188 1 83.38 377 THR B N 1
ATOM 9939 C CA . THR B 1 377 ? -2.963 13.156 -21.547 1 83.38 377 THR B CA 1
ATOM 9940 C C . THR B 1 377 ? -3.023 13.43 -20.031 1 83.38 377 THR B C 1
ATOM 9942 O O . THR B 1 377 ? -1.988 13.531 -19.375 1 83.38 377 THR B O 1
ATOM 9945 N N . LEU B 1 378 ? -4.176 13.664 -19.547 1 85.56 378 LEU B N 1
ATOM 9946 C CA . LEU B 1 378 ? -4.43 13.906 -18.141 1 85.56 378 LEU B CA 1
ATOM 9947 C C . LEU B 1 378 ? -5.113 12.703 -17.5 1 85.56 378 LEU B C 1
ATOM 9949 O O . LEU B 1 378 ? -5.992 12.086 -18.094 1 85.56 378 LEU B O 1
ATOM 9953 N N . ALA B 1 379 ? -4.641 12.375 -16.328 1 83.12 379 ALA B N 1
ATOM 9954 C CA . ALA B 1 379 ? -5.25 11.266 -15.609 1 83.12 379 ALA B CA 1
ATOM 9955 C C . ALA B 1 379 ? -6.551 11.695 -14.93 1 83.12 379 ALA B C 1
ATOM 9957 O O . ALA B 1 379 ? -6.637 12.789 -14.383 1 83.12 379 ALA B O 1
ATOM 9958 N N . LEU B 1 380 ? -7.527 10.875 -15.047 1 87.75 380 LEU B N 1
ATOM 9959 C CA . LEU B 1 380 ? -8.727 11.102 -14.25 1 87.75 380 LEU B CA 1
ATOM 9960 C C . LEU B 1 380 ? -8.492 10.742 -12.789 1 87.75 380 LEU B C 1
ATOM 9962 O O . LEU B 1 380 ? -8.125 9.609 -12.469 1 87.75 380 LEU B O 1
ATOM 9966 N N . ILE B 1 381 ? -8.664 11.703 -11.945 1 84 381 ILE B N 1
ATOM 9967 C CA . ILE B 1 381 ? -8.297 11.555 -10.539 1 84 381 ILE B CA 1
ATOM 9968 C C . ILE B 1 381 ? -9.492 11.031 -9.75 1 84 381 ILE B C 1
ATOM 9970 O O . ILE B 1 381 ? -10.594 11.586 -9.836 1 84 381 ILE B O 1
ATOM 9974 N N . THR B 1 382 ? -9.234 10 -9.016 1 79.94 382 THR B N 1
ATOM 9975 C CA . THR B 1 382 ? -10.227 9.492 -8.07 1 79.94 382 THR B CA 1
ATOM 9976 C C . THR B 1 382 ? -10.039 10.125 -6.695 1 79.94 382 THR B C 1
ATOM 9978 O O . THR B 1 382 ? -8.922 10.195 -6.184 1 79.94 382 THR B O 1
ATOM 9981 N N . PRO B 1 383 ? -11.125 10.641 -6.18 1 76.81 383 PRO B N 1
ATOM 9982 C CA . PRO B 1 383 ? -10.984 11.242 -4.855 1 76.81 383 PRO B CA 1
ATOM 9983 C C . PRO B 1 383 ? -10.547 10.242 -3.787 1 76.81 383 PRO B C 1
ATOM 9985 O O . PRO B 1 383 ? -10.844 9.055 -3.898 1 76.81 383 PRO B O 1
ATOM 9988 N N . VAL B 1 384 ? -9.812 10.758 -2.85 1 68.88 384 VAL B N 1
ATOM 9989 C CA . VAL B 1 384 ? -9.359 9.961 -1.711 1 68.88 384 VAL B CA 1
ATOM 9990 C C . VAL B 1 384 ? -10.273 10.203 -0.512 1 68.88 384 VAL B C 1
ATOM 9992 O O . VAL B 1 384 ? -10.594 11.352 -0.192 1 68.88 384 VAL B O 1
ATOM 9995 N N . LEU B 1 385 ? -10.688 9.227 0.153 1 59.53 385 LEU B N 1
ATOM 9996 C CA . LEU B 1 385 ? -11.695 9.273 1.209 1 59.53 385 LEU B CA 1
ATOM 9997 C C . LEU B 1 385 ? -11.219 10.141 2.373 1 59.53 385 LEU B C 1
ATOM 9999 O O . LEU B 1 385 ? -12.016 10.844 2.996 1 59.53 385 LEU B O 1
ATOM 10003 N N . THR B 1 386 ? -9.969 10.211 2.629 1 58.53 386 THR B N 1
ATOM 10004 C CA . THR B 1 386 ? -9.469 10.852 3.84 1 58.53 386 THR B CA 1
ATOM 10005 C C . THR B 1 386 ? -9.195 12.328 3.594 1 58.53 386 THR B C 1
ATOM 10007 O O . THR B 1 386 ? -8.852 13.062 4.523 1 58.53 386 THR B O 1
ATOM 10010 N N . ARG B 1 387 ? -9.406 12.742 2.371 1 68.5 387 ARG B N 1
ATOM 10011 C CA . ARG B 1 387 ? -9.109 14.125 2.029 1 68.5 387 ARG B CA 1
ATOM 10012 C C . ARG B 1 387 ? -10.195 14.719 1.142 1 68.5 387 ARG B C 1
ATOM 10014 O O . ARG B 1 387 ? -10.188 14.523 -0.075 1 68.5 387 ARG B O 1
ATOM 10021 N N . TRP B 1 388 ? -10.844 15.578 1.659 1 74 388 TRP B N 1
ATOM 10022 C CA . TRP B 1 388 ? -11.953 16.141 0.896 1 74 388 TRP B CA 1
ATOM 10023 C C . TRP B 1 388 ? -11.438 17 -0.258 1 74 388 TRP B C 1
ATOM 10025 O O . TRP B 1 388 ? -12.125 17.156 -1.269 1 74 388 TRP B O 1
ATOM 10035 N N . THR B 1 389 ? -10.25 17.609 -0.138 1 83.19 389 THR B N 1
ATOM 10036 C CA . THR B 1 389 ? -9.711 18.469 -1.193 1 83.19 389 THR B CA 1
ATOM 10037 C C . THR B 1 389 ? -9.523 17.672 -2.482 1 83.19 389 THR B C 1
ATOM 10039 O O . THR B 1 389 ? -9.461 18.25 -3.57 1 83.19 389 THR B O 1
ATOM 10042 N N . SER B 1 390 ? -9.477 16.375 -2.342 1 81.31 390 SER B N 1
ATOM 10043 C CA . SER B 1 390 ? -9.336 15.531 -3.523 1 81.31 390 SER B CA 1
ATOM 10044 C C . SER B 1 390 ? -10.602 15.539 -4.363 1 81.31 390 SER B C 1
ATOM 10046 O O . SER B 1 390 ? -10.562 15.273 -5.566 1 81.31 390 SER B O 1
ATOM 10048 N N . ILE B 1 391 ? -11.703 15.852 -3.756 1 81.62 391 ILE B N 1
ATOM 10049 C CA . ILE B 1 391 ? -12.945 15.969 -4.504 1 81.62 391 ILE B CA 1
ATOM 10050 C C . ILE B 1 391 ? -12.859 17.156 -5.469 1 81.62 391 ILE B C 1
ATOM 10052 O O . ILE B 1 391 ? -13.195 17.031 -6.648 1 81.62 391 ILE B O 1
ATOM 10056 N N . TYR B 1 392 ? -12.445 18.297 -4.867 1 87.56 392 TYR B N 1
ATOM 10057 C CA . TYR B 1 392 ? -12.258 19.453 -5.723 1 87.56 392 TYR B CA 1
ATOM 10058 C C . TYR B 1 392 ? -11.281 19.156 -6.852 1 87.56 392 TYR B C 1
ATOM 10060 O O . TYR B 1 392 ? -11.516 19.516 -8 1 87.56 392 TYR B O 1
ATOM 10068 N N . MET B 1 393 ? -10.195 18.484 -6.551 1 87.88 393 MET B N 1
ATOM 10069 C CA . MET B 1 393 ? -9.172 18.188 -7.551 1 87.88 393 MET B CA 1
ATOM 10070 C C . MET B 1 393 ? -9.719 17.25 -8.625 1 87.88 393 MET B C 1
ATOM 10072 O O . MET B 1 393 ? -9.383 17.391 -9.805 1 87.88 393 MET B O 1
ATOM 10076 N N . SER B 1 394 ? -10.477 16.266 -8.172 1 87.94 394 SER B N 1
ATOM 10077 C CA . SER B 1 394 ? -11.094 15.336 -9.117 1 87.94 394 SER B CA 1
ATOM 10078 C C . SER B 1 394 ? -12.055 16.062 -10.062 1 87.94 394 SER B C 1
ATOM 10080 O O . SER B 1 394 ? -12.047 15.812 -11.266 1 87.94 394 SER B O 1
ATOM 10082 N N . VAL B 1 395 ? -12.805 16.969 -9.531 1 89.44 395 VAL B N 1
ATOM 10083 C CA . VAL B 1 395 ? -13.773 17.719 -10.32 1 89.44 395 VAL B CA 1
ATOM 10084 C C . VAL B 1 395 ? -13.031 18.656 -11.281 1 89.44 395 VAL B C 1
ATOM 10086 O O . VAL B 1 395 ? -13.375 18.75 -12.461 1 89.44 395 VAL B O 1
ATOM 10089 N N . ARG B 1 396 ? -12.117 19.312 -10.742 1 90.88 396 ARG B N 1
ATOM 10090 C CA . ARG B 1 396 ? -11.336 20.219 -11.562 1 90.88 396 ARG B CA 1
ATOM 10091 C C . ARG B 1 396 ? -10.688 19.484 -12.734 1 90.88 396 ARG B C 1
ATOM 10093 O O . ARG B 1 396 ? -10.719 19.969 -13.867 1 90.88 396 ARG B O 1
ATOM 10100 N N . ARG B 1 397 ? -10.109 18.406 -12.477 1 90.62 397 ARG B N 1
ATOM 10101 C CA . ARG B 1 397 ? -9.461 17.609 -13.508 1 90.62 397 ARG B CA 1
ATOM 10102 C C . ARG B 1 397 ? -10.469 17.156 -14.555 1 90.62 397 ARG B C 1
ATOM 10104 O O . ARG B 1 397 ? -10.172 17.141 -15.75 1 90.62 397 ARG B O 1
ATOM 10111 N N . LEU B 1 398 ? -11.586 16.688 -14.078 1 93.19 398 LEU B N 1
ATOM 10112 C CA . LEU B 1 398 ? -12.625 16.266 -15.016 1 93.19 398 LEU B CA 1
ATOM 10113 C C . LEU B 1 398 ? -13.031 17.406 -15.93 1 93.19 398 LEU B C 1
ATOM 10115 O O . LEU B 1 398 ? -13.242 17.203 -17.125 1 93.19 398 LEU B O 1
ATOM 10119 N N . LEU B 1 399 ? -13.148 18.609 -15.375 1 93.75 399 LEU B N 1
ATOM 10120 C CA . LEU B 1 399 ? -13.5 19.797 -16.156 1 93.75 399 LEU B CA 1
ATOM 10121 C C . LEU B 1 399 ? -12.391 20.141 -17.141 1 93.75 399 LEU B C 1
ATOM 10123 O O . LEU B 1 399 ? -12.672 20.594 -18.266 1 93.75 399 LEU B O 1
ATOM 10127 N N . ASP B 1 400 ? -11.172 19.922 -16.734 1 91.25 400 ASP B N 1
ATOM 10128 C CA . ASP B 1 400 ? -10.047 20.141 -17.641 1 91.25 400 ASP B CA 1
ATOM 10129 C C . ASP B 1 400 ? -10.156 19.234 -18.859 1 91.25 400 ASP B C 1
ATOM 10131 O O . ASP B 1 400 ? -9.688 19.578 -19.953 1 91.25 400 ASP B O 1
ATOM 10135 N N . CYS B 1 401 ? -10.836 18.125 -18.703 1 93.38 401 CYS B N 1
ATOM 10136 C CA . CYS B 1 401 ? -10.93 17.125 -19.766 1 93.38 401 CYS B CA 1
ATOM 10137 C C . CYS B 1 401 ? -12.203 17.328 -20.594 1 93.38 401 CYS B C 1
ATOM 10139 O O . CYS B 1 401 ? -12.516 16.516 -21.469 1 93.38 401 CYS B O 1
ATOM 10141 N N . LEU B 1 402 ? -12.977 18.375 -20.312 1 94 402 LEU B N 1
ATOM 10142 C CA . LEU B 1 402 ? -14.266 18.609 -20.953 1 94 402 LEU B CA 1
ATOM 10143 C C . LEU B 1 402 ? -14.117 18.641 -22.484 1 94 402 LEU B C 1
ATOM 10145 O O . LEU B 1 402 ? -14.891 18 -23.188 1 94 402 LEU B O 1
ATOM 10149 N N . PRO B 1 403 ? -13.078 19.281 -22.984 1 92.62 403 PRO B N 1
ATOM 10150 C CA . PRO B 1 403 ? -12.953 19.297 -24.453 1 92.62 403 PRO B CA 1
ATOM 10151 C C . PRO B 1 403 ? -12.758 17.891 -25.031 1 92.62 403 PRO B C 1
ATOM 10153 O O . PRO B 1 403 ? -13.289 17.578 -26.109 1 92.62 403 PRO B O 1
ATOM 10156 N N . ALA B 1 404 ? -12.023 17.109 -24.375 1 94.12 404 ALA B N 1
ATOM 10157 C CA . ALA B 1 404 ? -11.781 15.742 -24.844 1 94.12 404 ALA B CA 1
ATOM 10158 C C . ALA B 1 404 ? -13.055 14.906 -24.766 1 94.12 404 ALA B C 1
ATOM 10160 O O . ALA B 1 404 ? -13.32 14.102 -25.672 1 94.12 404 ALA B O 1
ATOM 10161 N N . PHE B 1 405 ? -13.852 15.102 -23.766 1 95 405 PHE B N 1
ATOM 10162 C CA . PHE B 1 405 ? -15.109 14.383 -23.625 1 95 405 PHE B CA 1
ATOM 10163 C C . PHE B 1 405 ? -16.078 14.781 -24.734 1 95 405 PHE B C 1
ATOM 10165 O O . PHE B 1 405 ? -16.781 13.938 -25.281 1 95 405 PHE B O 1
ATOM 10172 N N . ARG B 1 406 ? -16.125 16.031 -25.016 1 92.56 406 ARG B N 1
ATOM 10173 C CA . ARG B 1 406 ? -17 16.5 -26.078 1 92.56 406 ARG B CA 1
ATOM 10174 C C . ARG B 1 406 ? -16.562 15.938 -27.438 1 92.56 406 ARG B C 1
ATOM 10176 O O . ARG B 1 406 ? -17.406 15.539 -28.234 1 92.56 406 ARG B O 1
ATOM 10183 N N . GLY B 1 407 ? -15.234 15.898 -27.609 1 91.25 407 GLY B N 1
ATOM 10184 C CA . GLY B 1 407 ? -14.727 15.266 -28.812 1 91.25 407 GLY B CA 1
ATOM 10185 C C . GLY B 1 407 ? -15.094 13.797 -28.922 1 91.25 407 GLY B C 1
ATOM 10186 O O . GLY B 1 407 ? -15.469 13.32 -30 1 91.25 407 GLY B O 1
ATOM 10187 N N . MET B 1 408 ? -15.031 13.109 -27.859 1 92.31 408 MET B N 1
ATOM 10188 C CA . MET B 1 408 ? -15.336 11.68 -27.828 1 92.31 408 MET B CA 1
ATOM 10189 C C . MET B 1 408 ? -16.797 11.422 -28.141 1 92.31 408 MET B C 1
ATOM 10191 O O . MET B 1 408 ? -17.125 10.516 -28.906 1 92.31 408 MET B O 1
ATOM 10195 N N . ILE B 1 409 ? -17.672 12.258 -27.547 1 89.88 409 ILE B N 1
ATOM 10196 C CA . ILE B 1 409 ? -19.109 12.102 -27.734 1 89.88 409 ILE B CA 1
ATOM 10197 C C . ILE B 1 409 ? -19.469 12.414 -29.188 1 89.88 409 ILE B C 1
ATOM 10199 O O . ILE B 1 409 ? -20.359 11.773 -29.766 1 89.88 409 ILE B O 1
ATOM 10203 N N . ASN B 1 410 ? -18.781 13.289 -29.719 1 88.5 410 ASN B N 1
ATOM 10204 C CA . ASN B 1 410 ? -19.062 13.656 -31.109 1 88.5 410 ASN B CA 1
ATOM 10205 C C . ASN B 1 410 ? -18.578 12.586 -32.094 1 88.5 410 ASN B C 1
ATOM 10207 O O . ASN B 1 410 ? -19.203 12.344 -33.125 1 88.5 410 ASN B O 1
ATOM 10211 N N . ASN B 1 411 ? -17.484 11.945 -31.781 1 87.56 411 ASN B N 1
ATOM 10212 C CA . ASN B 1 411 ? -16.859 11 -32.719 1 87.56 411 ASN B CA 1
ATOM 10213 C C . ASN B 1 411 ? -17.375 9.586 -32.469 1 87.56 411 ASN B C 1
ATOM 10215 O O . ASN B 1 411 ? -17.234 8.727 -33.375 1 87.56 411 ASN B O 1
ATOM 10219 N N . CYS B 1 412 ? -17.797 9.336 -31.312 1 85.75 412 CYS B N 1
ATOM 10220 C CA . CYS B 1 412 ? -18.25 7.988 -30.984 1 85.75 412 CYS B CA 1
ATOM 10221 C C . CYS B 1 412 ? -19.75 7.969 -30.688 1 85.75 412 CYS B C 1
ATOM 10223 O O . CYS B 1 412 ? -20.156 8.242 -29.562 1 85.75 412 CYS B O 1
ATOM 10225 N N . PRO B 1 413 ? -20.469 7.484 -31.672 1 85 413 PRO B N 1
ATOM 10226 C CA . PRO B 1 413 ? -21.906 7.422 -31.422 1 85 413 PRO B CA 1
ATOM 10227 C C . PRO B 1 413 ? -22.266 6.492 -30.266 1 85 413 PRO B C 1
ATOM 10229 O O . PRO B 1 413 ? -21.453 5.676 -29.844 1 85 413 PRO B O 1
ATOM 10232 N N . CYS B 1 414 ? -23.5 6.641 -29.75 1 86.06 414 CYS B N 1
ATOM 10233 C CA . CYS B 1 414 ? -23.969 5.965 -28.547 1 86.06 414 CYS B CA 1
ATOM 10234 C C . CYS B 1 414 ? -23.844 4.453 -28.672 1 86.06 414 CYS B C 1
ATOM 10236 O O . CYS B 1 414 ? -23.438 3.775 -27.734 1 86.06 414 CYS B O 1
ATOM 10238 N N . ASP B 1 415 ? -24.109 3.943 -29.812 1 84.19 415 ASP B N 1
ATOM 10239 C CA . ASP B 1 415 ? -24.078 2.5 -30.031 1 84.19 415 ASP B CA 1
ATOM 10240 C C . ASP B 1 415 ? -22.641 1.977 -29.938 1 84.19 415 ASP B C 1
ATOM 10242 O O . ASP B 1 415 ? -22.391 0.926 -29.344 1 84.19 415 ASP B O 1
ATOM 10246 N N . GLN B 1 416 ? -21.766 2.738 -30.469 1 85.44 416 GLN B N 1
ATOM 10247 C CA . GLN B 1 416 ? -20.359 2.355 -30.422 1 85.44 416 GLN B CA 1
ATOM 10248 C C . GLN B 1 416 ? -19.797 2.498 -29.016 1 85.44 416 GLN B C 1
ATOM 10250 O O . GLN B 1 416 ? -18.969 1.69 -28.594 1 85.44 416 GLN B O 1
ATOM 10255 N N . PHE B 1 417 ? -20.344 3.512 -28.375 1 89.31 417 PHE B N 1
ATOM 10256 C CA . PHE B 1 417 ? -19.906 3.762 -27.016 1 89.31 417 PHE B CA 1
ATOM 10257 C C . PHE B 1 417 ? -20.297 2.607 -26.094 1 89.31 417 PHE B C 1
ATOM 10259 O O . PHE B 1 417 ? -19.531 2.215 -25.219 1 89.31 417 PHE B O 1
ATOM 10266 N N . GLN B 1 418 ? -21.375 2.047 -26.328 1 87.88 418 GLN B N 1
ATOM 10267 C CA . GLN B 1 418 ? -21.875 0.944 -25.5 1 87.88 418 GLN B CA 1
ATOM 10268 C C . GLN B 1 418 ? -21.031 -0.312 -25.703 1 87.88 418 GLN B C 1
ATOM 10270 O O . GLN B 1 418 ? -20.891 -1.132 -24.797 1 87.88 418 GLN B O 1
ATOM 10275 N N . THR B 1 419 ? -20.453 -0.427 -26.844 1 82 419 THR B N 1
ATOM 10276 C CA . THR B 1 419 ? -19.656 -1.613 -27.141 1 82 419 THR B CA 1
ATOM 10277 C C . THR B 1 419 ? -18.328 -1.587 -26.406 1 82 419 THR B C 1
ATOM 10279 O O . THR B 1 419 ? -17.672 -2.617 -26.266 1 82 419 THR B O 1
ATOM 10282 N N . LEU B 1 420 ? -18 -0.436 -25.875 1 82.56 420 LEU B N 1
ATOM 10283 C CA . LEU B 1 420 ? -16.766 -0.311 -25.109 1 82.56 420 LEU B CA 1
ATOM 10284 C C . LEU B 1 420 ? -16.859 -1.058 -23.781 1 82.56 420 LEU B C 1
ATOM 10286 O O . LEU B 1 420 ? -15.836 -1.436 -23.203 1 82.56 420 LEU B O 1
ATOM 10290 N N . ALA B 1 421 ? -18.031 -1.188 -23.125 1 79.5 421 ALA B N 1
ATOM 10291 C CA . ALA B 1 421 ? -18.219 -1.81 -21.812 1 79.5 421 ALA B CA 1
ATOM 10292 C C . ALA B 1 421 ? -18.297 -3.328 -21.938 1 79.5 421 ALA B C 1
ATOM 10294 O O . ALA B 1 421 ? -18.188 -4.047 -20.938 1 79.5 421 ALA B O 1
ATOM 10295 N N . GLY B 1 422 ? -18.438 -3.916 -23.078 1 71.75 422 GLY B N 1
ATOM 10296 C CA . GLY B 1 422 ? -18.547 -5.355 -23.25 1 71.75 422 GLY B CA 1
ATOM 10297 C C . GLY B 1 422 ? -19.844 -5.797 -23.891 1 71.75 422 GLY B C 1
ATOM 10298 O O . GLY B 1 422 ? -20.547 -4.988 -24.5 1 71.75 422 GLY B O 1
ATOM 10299 N N . VAL B 1 423 ? -20.125 -7.172 -23.641 1 68.56 423 VAL B N 1
ATOM 10300 C CA . VAL B 1 423 ? -21.266 -7.762 -24.344 1 68.56 423 VAL B CA 1
ATOM 10301 C C . VAL B 1 423 ? -22.453 -7.91 -23.391 1 68.56 423 VAL B C 1
ATOM 10303 O O . VAL B 1 423 ? -23.594 -8.016 -23.828 1 68.56 423 VAL B O 1
ATOM 10306 N N . ASP B 1 424 ? -22.172 -7.734 -22.125 1 72.12 424 ASP B N 1
ATOM 10307 C CA . ASP B 1 424 ? -23.234 -7.969 -21.156 1 72.12 424 ASP B CA 1
ATOM 10308 C C . ASP B 1 424 ? -24.172 -6.777 -21.078 1 72.12 424 ASP B C 1
ATOM 10310 O O . ASP B 1 424 ? -23.75 -5.625 -21.203 1 72.12 424 ASP B O 1
ATOM 10314 N N . ARG B 1 425 ? -25.484 -7.105 -20.938 1 75.62 425 ARG B N 1
ATOM 10315 C CA . ARG B 1 425 ? -26.531 -6.098 -20.922 1 75.62 425 ARG B CA 1
ATOM 10316 C C . ARG B 1 425 ? -26.328 -5.09 -19.797 1 75.62 425 ARG B C 1
ATOM 10318 O O . ARG B 1 425 ? -26.484 -3.885 -20 1 75.62 425 ARG B O 1
ATOM 10325 N N . LYS B 1 426 ? -25.969 -5.566 -18.672 1 78.75 426 LYS B N 1
ATOM 10326 C CA . LYS B 1 426 ? -25.781 -4.676 -17.531 1 78.75 426 LYS B CA 1
ATOM 10327 C C . LYS B 1 426 ? -24.672 -3.674 -17.781 1 78.75 426 LYS B C 1
ATOM 10329 O O . LYS B 1 426 ? -24.797 -2.492 -17.469 1 78.75 426 LYS B O 1
ATOM 10334 N N . SER B 1 427 ? -23.641 -4.07 -18.375 1 81.06 427 SER B N 1
ATOM 10335 C CA . SER B 1 427 ? -22.5 -3.207 -18.672 1 81.06 427 SER B CA 1
ATOM 10336 C C . SER B 1 427 ? -22.828 -2.186 -19.75 1 81.06 427 SER B C 1
ATOM 10338 O O . SER B 1 427 ? -22.391 -1.035 -19.688 1 81.06 427 SER B O 1
ATOM 10340 N N . ARG B 1 428 ? -23.719 -2.639 -20.656 1 86.44 428 ARG B N 1
ATOM 10341 C CA . ARG B 1 428 ? -24.109 -1.734 -21.734 1 86.44 428 ARG B CA 1
ATOM 10342 C C . ARG B 1 428 ? -25.062 -0.655 -21.219 1 86.44 428 ARG B C 1
ATOM 10344 O O . ARG B 1 428 ? -25 0.493 -21.672 1 86.44 428 ARG B O 1
ATOM 10351 N N . ASP B 1 429 ? -25.859 -1.083 -20.281 1 88.38 429 ASP B N 1
ATOM 10352 C CA . ASP B 1 429 ? -26.766 -0.109 -19.672 1 88.38 429 ASP B CA 1
ATOM 10353 C C . ASP B 1 429 ? -25.984 0.938 -18.875 1 88.38 429 ASP B C 1
ATOM 10355 O O . ASP B 1 429 ? -26.312 2.123 -18.906 1 88.38 429 ASP B O 1
ATOM 10359 N N . LYS B 1 430 ? -25.016 0.503 -18.219 1 88.44 430 LYS B N 1
ATOM 10360 C CA . LYS B 1 430 ? -24.188 1.438 -17.453 1 88.44 430 LYS B CA 1
ATOM 10361 C C . LYS B 1 430 ? -23.438 2.385 -18.391 1 88.44 430 LYS B C 1
ATOM 10363 O O . LYS B 1 430 ? -23.25 3.562 -18.078 1 88.44 430 LYS B O 1
ATOM 10368 N N . ALA B 1 431 ? -22.969 1.921 -19.5 1 91.56 431 ALA B N 1
ATOM 10369 C CA . ALA B 1 431 ? -22.297 2.756 -20.484 1 91.56 431 ALA B CA 1
ATOM 10370 C C . ALA B 1 431 ? -23.234 3.826 -21.031 1 91.56 431 ALA B C 1
ATOM 10372 O O . ALA B 1 431 ? -22.828 4.961 -21.281 1 91.56 431 ALA B O 1
ATOM 10373 N N . LEU B 1 432 ? -24.469 3.371 -21.172 1 91.75 432 LEU B N 1
ATOM 10374 C CA . LEU B 1 432 ? -25.453 4.324 -21.656 1 91.75 432 LEU B CA 1
ATOM 10375 C C . LEU B 1 432 ? -25.703 5.418 -20.625 1 91.75 432 LEU B C 1
ATOM 10377 O O . LEU B 1 432 ? -25.859 6.59 -20.969 1 91.75 432 LEU B O 1
ATOM 10381 N N . ASP B 1 433 ? -25.734 4.996 -19.375 1 92 433 ASP B N 1
ATOM 10382 C CA . ASP B 1 433 ? -25.891 5.98 -18.312 1 92 433 ASP B CA 1
ATOM 10383 C C . ASP B 1 433 ? -24.75 6.996 -18.328 1 92 433 ASP B C 1
ATOM 10385 O O . ASP B 1 433 ? -24.984 8.203 -18.188 1 92 433 ASP B O 1
ATOM 10389 N N . VAL B 1 434 ? -23.516 6.539 -18.5 1 93.69 434 VAL B N 1
ATOM 10390 C CA . VAL B 1 434 ? -22.344 7.402 -18.516 1 93.69 434 VAL B CA 1
ATOM 10391 C C . VAL B 1 434 ? -22.391 8.32 -19.734 1 93.69 434 VAL B C 1
ATOM 10393 O O . VAL B 1 434 ? -22.078 9.508 -19.641 1 93.69 434 VAL B O 1
ATOM 10396 N N . TRP B 1 435 ? -22.844 7.762 -20.844 1 93.88 435 TRP B N 1
ATOM 10397 C CA . TRP B 1 435 ? -23 8.555 -22.062 1 93.88 435 TRP B CA 1
ATOM 10398 C C . TRP B 1 435 ? -24 9.688 -21.844 1 93.88 435 TRP B C 1
ATOM 10400 O O . TRP B 1 435 ? -23.766 10.812 -22.281 1 93.88 435 TRP B O 1
ATOM 10410 N N . ASN B 1 436 ? -25.016 9.391 -21.156 1 93.19 436 ASN B N 1
ATOM 10411 C CA . ASN B 1 436 ? -26.047 10.391 -20.906 1 93.19 436 ASN B CA 1
ATOM 10412 C C . ASN B 1 436 ? -25.547 11.492 -19.984 1 93.19 436 ASN B C 1
ATOM 10414 O O . ASN B 1 436 ? -25.906 12.664 -20.156 1 93.19 436 ASN B O 1
ATOM 10418 N N . ILE B 1 437 ? -24.766 11.133 -19 1 94.38 437 ILE B N 1
ATOM 10419 C CA . ILE B 1 437 ? -24.203 12.117 -18.094 1 94.38 437 ILE B CA 1
ATOM 10420 C C . ILE B 1 437 ? -23.297 13.07 -18.859 1 94.38 437 ILE B C 1
ATOM 10422 O O . ILE B 1 437 ? -23.375 14.289 -18.719 1 94.38 437 ILE B O 1
ATOM 10426 N N . LEU B 1 438 ? -22.5 12.516 -19.734 1 94.5 438 LEU B N 1
ATOM 10427 C CA . LEU B 1 438 ? -21.516 13.297 -20.484 1 94.5 438 LEU B CA 1
ATOM 10428 C C . LEU B 1 438 ? -22.188 14.219 -21.484 1 94.5 438 LEU B C 1
ATOM 10430 O O . LEU B 1 438 ? -21.703 15.305 -21.781 1 94.5 438 LEU B O 1
ATOM 10434 N N . ASN B 1 439 ? -23.312 13.766 -21.969 1 92.69 439 ASN B N 1
ATOM 10435 C CA . ASN B 1 439 ? -24.016 14.531 -22.984 1 92.69 439 ASN B CA 1
ATOM 10436 C C . ASN B 1 439 ? -24.938 15.586 -22.375 1 92.69 439 ASN B C 1
ATOM 10438 O O . ASN B 1 439 ? -25.484 16.438 -23.078 1 92.69 439 ASN B O 1
ATOM 10442 N N . ASN B 1 440 ? -25.078 15.617 -21.109 1 92.31 440 ASN B N 1
ATOM 10443 C CA . ASN B 1 440 ? -25.938 16.562 -20.406 1 92.31 440 ASN B CA 1
ATOM 10444 C C . ASN B 1 440 ? -25.203 17.859 -20.078 1 92.31 440 ASN B C 1
ATOM 10446 O O . ASN B 1 440 ? -24.328 17.875 -19.219 1 92.31 440 ASN B O 1
ATOM 10450 N N . ASN B 1 441 ? -25.625 18.953 -20.672 1 91.81 441 ASN B N 1
ATOM 10451 C CA . ASN B 1 441 ? -25 20.25 -20.469 1 91.81 441 ASN B CA 1
ATOM 10452 C C . ASN B 1 441 ? -25.219 20.766 -19.047 1 91.81 441 ASN B C 1
ATOM 10454 O O . ASN B 1 441 ? -24.375 21.469 -18.5 1 91.81 441 ASN B O 1
ATOM 10458 N N . GLN B 1 442 ? -26.297 20.375 -18.5 1 90.12 442 GLN B N 1
ATOM 10459 C CA . GLN B 1 442 ? -26.594 20.812 -17.141 1 90.12 442 GLN B CA 1
ATOM 10460 C C . GLN B 1 442 ? -25.594 20.188 -16.141 1 90.12 442 GLN B C 1
ATOM 10462 O O . GLN B 1 442 ? -25.203 20.828 -15.172 1 90.12 442 GLN B O 1
ATOM 10467 N N . PHE B 1 443 ? -25.203 18.984 -16.469 1 93 443 PHE B N 1
ATOM 10468 C CA . PHE B 1 443 ? -24.203 18.312 -15.633 1 93 443 PHE B CA 1
ATOM 10469 C C . PHE B 1 443 ? -22.922 19.125 -15.57 1 93 443 PHE B C 1
ATOM 10471 O O . PHE B 1 443 ? -22.391 19.375 -14.484 1 93 443 PHE B O 1
ATOM 10478 N N . TRP B 1 444 ? -22.469 19.609 -16.656 1 93.44 444 TRP B N 1
ATOM 10479 C CA . TRP B 1 444 ? -21.203 20.344 -16.734 1 93.44 444 TRP B CA 1
ATOM 10480 C C . TRP B 1 444 ? -21.344 21.734 -16.109 1 93.44 444 TRP B C 1
ATOM 10482 O O . TRP B 1 444 ? -20.406 22.234 -15.469 1 93.44 444 TRP B O 1
ATOM 10492 N N . LYS B 1 445 ? -22.469 22.359 -16.219 1 90.5 445 LYS B N 1
ATOM 10493 C CA . LYS B 1 445 ? -22.719 23.656 -15.586 1 90.5 445 LYS B CA 1
ATOM 10494 C C . LYS B 1 445 ? -22.719 23.516 -14.07 1 90.5 445 LYS B C 1
ATOM 10496 O O . LYS B 1 445 ? -22.156 24.359 -13.367 1 90.5 445 LYS B O 1
ATOM 10501 N N . ASP B 1 446 ? -23.344 22.469 -13.688 1 90.19 446 ASP B N 1
ATOM 10502 C CA . ASP B 1 446 ? -23.391 22.219 -12.25 1 90.19 446 ASP B CA 1
ATOM 10503 C C . ASP B 1 446 ? -22 21.922 -11.695 1 90.19 446 ASP B C 1
ATOM 10505 O O . ASP B 1 446 ? -21.656 22.359 -10.594 1 90.19 446 ASP B O 1
ATOM 10509 N N . LEU B 1 447 ? -21.219 21.219 -12.43 1 92.19 447 LEU B N 1
ATOM 10510 C CA . LEU B 1 447 ? -19.859 20.906 -11.984 1 92.19 447 LEU B CA 1
ATOM 10511 C C . LEU B 1 447 ? -19 22.156 -11.922 1 92.19 447 LEU B C 1
ATOM 10513 O O . LEU B 1 447 ? -18.156 22.281 -11.031 1 92.19 447 LEU B O 1
ATOM 10517 N N . THR B 1 448 ? -19.219 22.984 -12.844 1 91.06 448 THR B N 1
ATOM 10518 C CA . THR B 1 448 ? -18.484 24.25 -12.828 1 91.06 448 THR B CA 1
ATOM 10519 C C . THR B 1 448 ? -18.891 25.094 -11.625 1 91.06 448 THR B C 1
ATOM 10521 O O . THR B 1 448 ? -18.047 25.734 -10.992 1 91.06 448 THR B O 1
ATOM 10524 N N . ARG B 1 449 ? -20.125 25.031 -11.367 1 88.56 449 ARG B N 1
ATOM 10525 C CA . ARG B 1 449 ? -20.641 25.75 -10.195 1 88.56 449 ARG B CA 1
ATOM 10526 C C . ARG B 1 449 ? -20.047 25.188 -8.914 1 88.56 449 ARG B C 1
ATOM 10528 O O . ARG B 1 449 ? -19.578 25.938 -8.047 1 88.56 449 ARG B O 1
ATOM 10535 N N . VAL B 1 450 ? -20 23.891 -8.844 1 87.44 450 VAL B N 1
ATOM 10536 C CA . VAL B 1 450 ? -19.438 23.234 -7.672 1 87.44 450 VAL B CA 1
ATOM 10537 C C . VAL B 1 450 ? -17.969 23.578 -7.531 1 87.44 450 VAL B C 1
ATOM 10539 O O . VAL B 1 450 ? -17.484 23.828 -6.426 1 87.44 450 VAL B O 1
ATOM 10542 N N . SER B 1 451 ? -17.297 23.562 -8.617 1 90.31 451 SER B N 1
ATOM 10543 C CA . SER B 1 451 ? -15.875 23.922 -8.617 1 90.31 451 SER B CA 1
ATOM 10544 C C . SER B 1 451 ? -15.664 25.344 -8.109 1 90.31 451 SER B C 1
ATOM 10546 O O . SER B 1 451 ? -14.719 25.609 -7.355 1 90.31 451 SER B O 1
ATOM 10548 N N . GLY B 1 452 ? -16.5 26.203 -8.453 1 88.5 452 GLY B N 1
ATOM 10549 C CA . GLY B 1 452 ? -16.406 27.594 -8.008 1 88.5 452 GLY B CA 1
ATOM 10550 C C . GLY B 1 452 ? -16.672 27.75 -6.523 1 88.5 452 GLY B C 1
ATOM 10551 O O . GLY B 1 452 ? -16.047 28.594 -5.867 1 88.5 452 GLY B O 1
ATOM 10552 N N . ILE B 1 453 ? -17.5 26.984 -6.055 1 87.81 453 ILE B N 1
ATOM 10553 C CA . ILE B 1 453 ? -17.844 27.047 -4.641 1 87.81 453 ILE B CA 1
ATOM 10554 C C . ILE B 1 453 ? -16.734 26.438 -3.797 1 87.81 453 ILE B C 1
ATOM 10556 O O . ILE B 1 453 ? -16.406 26.953 -2.729 1 87.81 453 ILE B O 1
ATOM 10560 N N . LEU B 1 454 ? -16.125 25.359 -4.289 1 88.88 454 LEU B N 1
ATOM 10561 C CA . LEU B 1 454 ? -15.172 24.594 -3.488 1 88.88 454 LEU B CA 1
ATOM 10562 C C . LEU B 1 454 ? -13.766 25.188 -3.6 1 88.88 454 LEU B C 1
ATOM 10564 O O . LEU B 1 454 ? -12.93 24.969 -2.725 1 88.88 454 LEU B O 1
ATOM 10568 N N . ALA B 1 455 ? -13.5 25.938 -4.578 1 90.88 455 ALA B N 1
ATOM 10569 C CA . ALA B 1 455 ? -12.148 26.406 -4.863 1 90.88 455 ALA B CA 1
ATOM 10570 C C . ALA B 1 455 ? -11.609 27.25 -3.713 1 90.88 455 ALA B C 1
ATOM 10572 O O . ALA B 1 455 ? -10.516 27 -3.207 1 90.88 455 ALA B O 1
ATOM 10573 N N . PRO B 1 456 ? -12.367 28.234 -3.227 1 92 456 PRO B N 1
ATOM 10574 C CA . PRO B 1 456 ? -11.836 29.031 -2.123 1 92 456 PRO B CA 1
ATOM 10575 C C . PRO B 1 456 ? -11.609 28.219 -0.854 1 92 456 PRO B C 1
ATOM 10577 O O . PRO B 1 456 ? -10.648 28.453 -0.12 1 92 456 PRO B O 1
ATOM 10580 N N . LEU B 1 457 ? -12.477 27.328 -0.625 1 90.69 457 LEU B N 1
ATOM 10581 C CA . LEU B 1 457 ? -12.328 26.469 0.548 1 90.69 457 LEU B CA 1
ATOM 10582 C C . LEU B 1 457 ? -11.078 25.594 0.427 1 90.69 457 LEU B C 1
ATOM 10584 O O . LEU B 1 457 ? -10.398 25.344 1.424 1 90.69 457 LEU B O 1
ATOM 10588 N N . THR B 1 458 ? -10.82 25.125 -0.77 1 90.44 458 THR B N 1
ATOM 10589 C CA . THR B 1 458 ? -9.625 24.328 -1.006 1 90.44 458 THR B CA 1
ATOM 10590 C C . THR B 1 458 ? -8.359 25.141 -0.784 1 90.44 458 THR B C 1
ATOM 10592 O O . THR B 1 458 ? -7.395 24.672 -0.186 1 90.44 458 THR B O 1
ATOM 10595 N N . VAL B 1 459 ? -8.391 26.328 -1.203 1 91.12 459 VAL B N 1
ATOM 10596 C CA . VAL B 1 459 ? -7.254 27.219 -0.994 1 91.12 459 VAL B CA 1
ATOM 10597 C C . VAL B 1 459 ? -7.051 27.453 0.501 1 91.12 459 VAL B C 1
ATOM 10599 O O . VAL B 1 459 ? -5.922 27.422 0.996 1 91.12 459 VAL B O 1
ATOM 10602 N N . ALA B 1 460 ? -8.133 27.703 1.148 1 92.81 460 ALA B N 1
ATOM 10603 C CA . ALA B 1 460 ? -8.078 27.922 2.592 1 92.81 460 ALA B CA 1
ATOM 10604 C C . ALA B 1 460 ? -7.504 26.703 3.311 1 92.81 460 ALA B C 1
ATOM 10606 O O . ALA B 1 460 ? -6.754 26.844 4.281 1 92.81 460 ALA B O 1
ATOM 10607 N N . ALA B 1 461 ? -7.914 25.531 2.852 1 90 461 ALA B N 1
ATOM 10608 C CA . ALA B 1 461 ? -7.391 24.312 3.447 1 90 461 ALA B CA 1
ATOM 10609 C C . ALA B 1 461 ? -5.875 24.234 3.303 1 90 461 ALA B C 1
ATOM 10611 O O . ALA B 1 461 ? -5.176 23.828 4.234 1 90 461 ALA B O 1
ATOM 10612 N N . HIS B 1 462 ? -5.359 24.688 2.242 1 89 462 HIS B N 1
ATOM 10613 C CA . HIS B 1 462 ? -3.924 24.609 1.99 1 89 462 HIS B CA 1
ATOM 10614 C C . HIS B 1 462 ? -3.176 25.672 2.789 1 89 462 HIS B C 1
ATOM 10616 O O . HIS B 1 462 ? -1.999 25.5 3.113 1 89 462 HIS B O 1
ATOM 10622 N N . ILE B 1 463 ? -3.85 26.75 3.141 1 90.5 463 ILE B N 1
ATOM 10623 C CA . ILE B 1 463 ? -3.244 27.75 4.008 1 90.5 463 ILE B CA 1
ATOM 10624 C C . ILE B 1 463 ? -3.152 27.219 5.434 1 90.5 463 ILE B C 1
ATOM 10626 O O . ILE B 1 463 ? -2.1 27.297 6.07 1 90.5 463 ILE B O 1
ATOM 10630 N N . THR B 1 464 ? -4.223 26.656 5.844 1 91.38 464 THR B N 1
ATOM 10631 C CA . THR B 1 464 ? -4.332 26.281 7.25 1 91.38 464 THR B CA 1
ATOM 10632 C C . THR B 1 464 ? -3.609 24.969 7.512 1 91.38 464 THR B C 1
ATOM 10634 O O . THR B 1 464 ? -3.35 24.609 8.664 1 91.38 464 THR B O 1
ATOM 10637 N N . GLU B 1 465 ? -3.24 24.312 6.492 1 86.94 465 GLU B N 1
ATOM 10638 C CA . GLU B 1 465 ? -2.514 23.062 6.648 1 86.94 465 GLU B CA 1
ATOM 10639 C C . GLU B 1 465 ? -1.008 23.281 6.531 1 86.94 465 GLU B C 1
ATOM 10641 O O . GLU B 1 465 ? -0.243 22.312 6.457 1 86.94 465 GLU B O 1
ATOM 10646 N N . GLY B 1 466 ? -0.592 24.438 6.5 1 82.88 466 GLY B N 1
ATOM 10647 C CA . GLY B 1 466 ? 0.837 24.703 6.469 1 82.88 466 GLY B CA 1
ATOM 10648 C C . GLY B 1 466 ? 1.572 24.188 7.688 1 82.88 466 GLY B C 1
ATOM 10649 O O . GLY B 1 466 ? 0.955 23.891 8.711 1 82.88 466 GLY B O 1
ATOM 10650 N N . ALA B 1 467 ? 2.838 24.062 7.68 1 76.94 467 ALA B N 1
ATOM 10651 C CA . ALA B 1 467 ? 3.641 23.516 8.766 1 76.94 467 ALA B CA 1
ATOM 10652 C C . ALA B 1 467 ? 3.568 24.391 10.008 1 76.94 467 ALA B C 1
ATOM 10654 O O . ALA B 1 467 ? 3.52 23.891 11.133 1 76.94 467 ALA B O 1
ATOM 10655 N N . THR B 1 468 ? 3.596 25.719 9.703 1 85.69 468 THR B N 1
ATOM 10656 C CA . THR B 1 468 ? 3.58 26.672 10.805 1 85.69 468 THR B CA 1
ATOM 10657 C C . THR B 1 468 ? 2.518 27.734 10.586 1 85.69 468 THR B C 1
ATOM 10659 O O . THR B 1 468 ? 2.807 28.938 10.664 1 85.69 468 THR B O 1
ATOM 10662 N N . THR B 1 469 ? 1.322 27.281 10.477 1 92.38 469 THR B N 1
ATOM 10663 C CA . THR B 1 469 ? 0.234 28.234 10.273 1 92.38 469 THR B CA 1
ATOM 10664 C C . THR B 1 469 ? 0.028 29.094 11.508 1 92.38 469 THR B C 1
ATOM 10666 O O . THR B 1 469 ? -0.178 28.578 12.609 1 92.38 469 THR B O 1
ATOM 10669 N N . ARG B 1 470 ? 0.065 30.359 11.289 1 94.88 470 ARG B N 1
ATOM 10670 C CA . ARG B 1 470 ? -0.082 31.312 12.383 1 94.88 470 ARG B CA 1
ATOM 10671 C C . ARG B 1 470 ? -1.539 31.734 12.555 1 94.88 470 ARG B C 1
ATOM 10673 O O . ARG B 1 470 ? -2.369 31.484 11.68 1 94.88 470 ARG B O 1
ATOM 10680 N N . LEU B 1 471 ? -1.787 32.406 13.633 1 96.06 471 LEU B N 1
ATOM 10681 C CA . LEU B 1 471 ? -3.143 32.844 13.945 1 96.06 471 LEU B CA 1
ATOM 10682 C C . LEU B 1 471 ? -3.592 33.938 12.977 1 96.06 471 LEU B C 1
ATOM 10684 O O . LEU B 1 471 ? -4.781 34.062 12.664 1 96.06 471 LEU B O 1
ATOM 10688 N N . ASP B 1 472 ? -2.688 34.812 12.508 1 95.56 472 ASP B N 1
ATOM 10689 C CA . ASP B 1 472 ? -3.074 35.875 11.562 1 95.56 472 ASP B CA 1
ATOM 10690 C C . ASP B 1 472 ? -3.51 35.281 10.227 1 95.56 472 ASP B C 1
ATOM 10692 O O . ASP B 1 472 ? -4.457 35.75 9.609 1 95.56 472 ASP B O 1
ATOM 10696 N N . GLN B 1 473 ? -2.801 34.25 9.812 1 94.38 473 GLN B N 1
ATOM 10697 C CA . GLN B 1 473 ? -3.174 33.562 8.578 1 94.38 473 GLN B CA 1
ATOM 10698 C C . GLN B 1 473 ? -4.594 33 8.664 1 94.38 473 GLN B C 1
ATOM 10700 O O . GLN B 1 473 ? -5.359 33.094 7.699 1 94.38 473 GLN B O 1
ATOM 10705 N N . VAL B 1 474 ? -4.895 32.469 9.828 1 95.31 474 VAL B N 1
ATOM 10706 C CA . VAL B 1 474 ? -6.215 31.891 10.039 1 95.31 474 VAL B CA 1
ATOM 10707 C C . VAL B 1 474 ? -7.281 33 10 1 95.31 474 VAL B C 1
ATOM 10709 O O . VAL B 1 474 ? -8.273 32.875 9.281 1 95.31 474 VAL B O 1
ATOM 10712 N N . ALA B 1 475 ? -7.066 34.031 10.75 1 95 475 ALA B N 1
ATOM 10713 C CA . ALA B 1 475 ? -8.047 35.094 10.852 1 95 475 ALA B CA 1
ATOM 10714 C C . ALA B 1 475 ? -8.266 35.781 9.5 1 95 475 ALA B C 1
ATOM 10716 O O . ALA B 1 475 ? -9.406 36.062 9.125 1 95 475 ALA B O 1
ATOM 10717 N N . LEU B 1 476 ? -7.227 36 8.82 1 94.12 476 LEU B N 1
ATOM 10718 C CA . LEU B 1 476 ? -7.328 36.594 7.5 1 94.12 476 LEU B CA 1
ATOM 10719 C C . LEU B 1 476 ? -8.039 35.688 6.516 1 94.12 476 LEU B C 1
ATOM 10721 O O . LEU B 1 476 ? -8.812 36.156 5.676 1 94.12 476 LEU B O 1
ATOM 10725 N N . THR B 1 477 ? -7.715 34.438 6.609 1 93.88 477 THR B N 1
ATOM 10726 C CA . THR B 1 477 ? -8.375 33.469 5.754 1 93.88 477 THR B CA 1
ATOM 10727 C C . THR B 1 477 ? -9.875 33.438 6.02 1 93.88 477 THR B C 1
ATOM 10729 O O . THR B 1 477 ? -10.68 33.406 5.086 1 93.88 477 THR B O 1
ATOM 10732 N N . TYR B 1 478 ? -10.266 33.406 7.309 1 94 478 TYR B N 1
ATOM 10733 C CA . TYR B 1 478 ? -11.672 33.469 7.668 1 94 478 TYR B CA 1
ATOM 10734 C C . TYR B 1 478 ? -12.328 34.75 7.129 1 94 478 TYR B C 1
ATOM 10736 O O . TYR B 1 478 ? -13.43 34.688 6.582 1 94 478 TYR B O 1
ATOM 10744 N N . GLY B 1 479 ? -11.609 35.844 7.277 1 93 479 GLY B N 1
ATOM 10745 C CA . GLY B 1 479 ? -12.125 37.094 6.758 1 93 479 GLY B CA 1
ATOM 10746 C C . GLY B 1 479 ? -12.336 37.062 5.254 1 93 479 GLY B C 1
ATOM 10747 O O . GLY B 1 479 ? -13.359 37.531 4.758 1 93 479 GLY B O 1
ATOM 10748 N N . ASN B 1 480 ? -11.352 36.531 4.574 1 92.31 480 ASN B N 1
ATOM 10749 C CA . ASN B 1 480 ? -11.43 36.469 3.119 1 92.31 480 ASN B CA 1
ATOM 10750 C C . ASN B 1 480 ? -12.562 35.531 2.66 1 92.31 480 ASN B C 1
ATOM 10752 O O . ASN B 1 480 ? -13.266 35.844 1.695 1 92.31 480 ASN B O 1
ATOM 10756 N N . LEU B 1 481 ? -12.664 34.438 3.316 1 93.5 481 LEU B N 1
ATOM 10757 C CA . LEU B 1 481 ? -13.719 33.5 2.959 1 93.5 481 LEU B CA 1
ATOM 10758 C C . LEU B 1 481 ? -15.094 34.094 3.213 1 93.5 481 LEU B C 1
ATOM 10760 O O . LEU B 1 481 ? -16 33.938 2.4 1 93.5 481 LEU B O 1
ATOM 10764 N N . TYR B 1 482 ? -15.211 34.75 4.328 1 93.69 482 TYR B N 1
ATOM 10765 C CA . TYR B 1 482 ? -16.469 35.406 4.625 1 93.69 482 TYR B CA 1
ATOM 10766 C C . TYR B 1 482 ? -16.812 36.438 3.557 1 93.69 482 TYR B C 1
ATOM 10768 O O . TYR B 1 482 ? -17.953 36.562 3.135 1 93.69 482 TYR B O 1
ATOM 10776 N N . ARG B 1 483 ? -15.836 37.188 3.162 1 91.38 483 ARG B N 1
ATOM 10777 C CA . ARG B 1 483 ? -16.016 38.188 2.111 1 91.38 483 ARG B CA 1
ATOM 10778 C C . ARG B 1 483 ? -16.484 37.531 0.815 1 91.38 483 ARG B C 1
ATOM 10780 O O . ARG B 1 483 ? -17.438 38 0.19 1 91.38 483 ARG B O 1
ATOM 10787 N N . ILE B 1 484 ? -15.867 36.469 0.413 1 91.38 484 ILE B N 1
ATOM 10788 C CA . ILE B 1 484 ? -16.156 35.781 -0.844 1 91.38 484 ILE B CA 1
ATOM 10789 C C . ILE B 1 484 ? -17.562 35.219 -0.812 1 91.38 484 ILE B C 1
ATOM 10791 O O . ILE B 1 484 ? -18.344 35.438 -1.738 1 91.38 484 ILE B O 1
ATOM 10795 N N . TYR B 1 485 ? -17.938 34.562 0.206 1 93.06 485 TYR B N 1
ATOM 10796 C CA . TYR B 1 485 ? -19.188 33.812 0.233 1 93.06 485 TYR B CA 1
ATOM 10797 C C . TYR B 1 485 ? -20.359 34.719 0.591 1 93.06 485 TYR B C 1
ATOM 10799 O O . TYR B 1 485 ? -21.5 34.438 0.234 1 93.06 485 TYR B O 1
ATOM 10807 N N . SER B 1 486 ? -20.062 35.781 1.321 1 91.38 486 SER B N 1
ATOM 10808 C CA . SER B 1 486 ? -21.125 36.719 1.627 1 91.38 486 SER B CA 1
ATOM 10809 C C . SER B 1 486 ? -21.578 37.469 0.377 1 91.38 486 SER B C 1
ATOM 10811 O O . SER B 1 486 ? -22.688 38 0.331 1 91.38 486 SER B O 1
ATOM 10813 N N . GLN B 1 487 ? -20.75 37.469 -0.616 1 88.5 487 GLN B N 1
ATOM 10814 C CA . GLN B 1 487 ? -21.047 38.219 -1.835 1 88.5 487 GLN B CA 1
ATOM 10815 C C . GLN B 1 487 ? -21.688 37.312 -2.887 1 88.5 487 GLN B C 1
ATOM 10817 O O . GLN B 1 487 ? -22.016 37.75 -3.984 1 88.5 487 GLN B O 1
ATOM 10822 N N . LEU B 1 488 ? -21.797 36.125 -2.5 1 89.31 488 LEU B N 1
ATOM 10823 C CA . LEU B 1 488 ? -22.469 35.25 -3.451 1 89.31 488 LEU B CA 1
ATOM 10824 C C . LEU B 1 488 ? -23.922 35.656 -3.627 1 89.31 488 LEU B C 1
ATOM 10826 O O . LEU B 1 488 ? -24.609 36 -2.652 1 89.31 488 LEU B O 1
ATOM 10830 N N . ASP B 1 489 ? -24.344 35.781 -4.93 1 84.25 489 ASP B N 1
ATOM 10831 C CA . ASP B 1 489 ? -25.688 36.219 -5.23 1 84.25 489 ASP B CA 1
ATOM 10832 C C . ASP B 1 489 ? -26.422 35.219 -6.129 1 84.25 489 ASP B C 1
ATOM 10834 O O . ASP B 1 489 ? -25.844 34.188 -6.523 1 84.25 489 ASP B O 1
ATOM 10838 N N . GLY B 1 490 ? -27.688 35.375 -6.215 1 82.12 490 GLY B N 1
ATOM 10839 C CA . GLY B 1 490 ? -28.484 34.531 -7.109 1 82.12 490 GLY B CA 1
ATOM 10840 C C . GLY B 1 490 ? -28.766 33.156 -6.551 1 82.12 490 GLY B C 1
ATOM 10841 O O . GLY B 1 490 ? -29.203 33.031 -5.406 1 82.12 490 GLY B O 1
ATOM 10842 N N . GLU B 1 491 ? -28.484 32.188 -7.375 1 79.69 491 GLU B N 1
ATOM 10843 C CA . GLU B 1 491 ? -28.781 30.812 -7.047 1 79.69 491 GLU B CA 1
ATOM 10844 C C . GLU B 1 491 ? -27.859 30.281 -5.949 1 79.69 491 GLU B C 1
ATOM 10846 O O . GLU B 1 491 ? -28.203 29.328 -5.246 1 79.69 491 GLU B O 1
ATOM 10851 N N . ASP B 1 492 ? -26.828 31.031 -5.738 1 86.69 492 ASP B N 1
ATOM 10852 C CA . ASP B 1 492 ? -25.812 30.547 -4.797 1 86.69 492 ASP B CA 1
ATOM 10853 C C . ASP B 1 492 ? -25.922 31.281 -3.457 1 86.69 492 ASP B C 1
ATOM 10855 O O . ASP B 1 492 ? -25.125 31.031 -2.549 1 86.69 492 ASP B O 1
ATOM 10859 N N . MET B 1 493 ? -26.922 32.094 -3.264 1 88.81 493 MET B N 1
ATOM 10860 C CA . MET B 1 493 ? -27.094 32.844 -2.035 1 88.81 493 MET B CA 1
ATOM 10861 C C . MET B 1 493 ? -27.297 31.922 -0.837 1 88.81 493 MET B C 1
ATOM 10863 O O . MET B 1 493 ? -26.719 32.156 0.227 1 88.81 493 MET B O 1
ATOM 10867 N N . PRO B 1 494 ? -28.094 30.891 -1.06 1 86.44 494 PRO B N 1
ATOM 10868 C CA . PRO B 1 494 ? -28.266 30 0.089 1 86.44 494 PRO B CA 1
ATOM 10869 C C . PRO B 1 494 ? -26.969 29.297 0.491 1 86.44 494 PRO B C 1
ATOM 10871 O O . PRO B 1 494 ? -26.734 29.062 1.678 1 86.44 494 PRO B O 1
ATOM 10874 N N . VAL B 1 495 ? -26.188 29.047 -0.427 1 88.44 495 VAL B N 1
ATOM 10875 C CA . VAL B 1 495 ? -24.891 28.422 -0.158 1 88.44 495 VAL B CA 1
ATOM 10876 C C . VAL B 1 495 ? -24.016 29.375 0.642 1 88.44 495 VAL B C 1
ATOM 10878 O O . VAL B 1 495 ? -23.391 28.969 1.626 1 88.44 495 VAL B O 1
ATOM 10881 N N . GLY B 1 496 ? -24.016 30.578 0.214 1 91.12 496 GLY B N 1
ATOM 10882 C CA . GLY B 1 496 ? -23.234 31.594 0.919 1 91.12 496 GLY B CA 1
ATOM 10883 C C . GLY B 1 496 ? -23.688 31.797 2.355 1 91.12 496 GLY B C 1
ATOM 10884 O O . GLY B 1 496 ? -22.859 31.953 3.252 1 91.12 496 GLY B O 1
ATOM 10885 N N . LYS B 1 497 ? -24.938 31.719 2.541 1 90.81 497 LYS B N 1
ATOM 10886 C CA . LYS B 1 497 ? -25.484 31.922 3.883 1 90.81 497 LYS B CA 1
ATOM 10887 C C . LYS B 1 497 ? -25.078 30.766 4.809 1 90.81 497 LYS B C 1
ATOM 10889 O O . LYS B 1 497 ? -24.688 31 5.953 1 90.81 497 LYS B O 1
ATOM 10894 N N . VAL B 1 498 ? -25.188 29.594 4.305 1 89.25 498 VAL B N 1
ATOM 10895 C CA . VAL B 1 498 ? -24.844 28.422 5.105 1 89.25 498 VAL B CA 1
ATOM 10896 C C . VAL B 1 498 ? -23.375 28.469 5.488 1 89.25 498 VAL B C 1
ATOM 10898 O O . VAL B 1 498 ? -23.016 28.188 6.637 1 89.25 498 VAL B O 1
ATOM 10901 N N . ILE B 1 499 ? -22.531 28.812 4.574 1 91.44 499 ILE B N 1
ATOM 10902 C CA . ILE B 1 499 ? -21.094 28.844 4.805 1 91.44 499 ILE B CA 1
ATOM 10903 C C . ILE B 1 499 ? -20.75 29.969 5.773 1 91.44 499 ILE B C 1
ATOM 10905 O O . ILE B 1 499 ? -19.938 29.781 6.688 1 91.44 499 ILE B O 1
ATOM 10909 N N . CYS B 1 500 ? -21.359 31.078 5.609 1 93.56 500 CYS B N 1
ATOM 10910 C CA . CYS B 1 500 ? -21.094 32.219 6.488 1 93.56 500 CYS B CA 1
ATOM 10911 C C . CYS B 1 500 ? -21.547 31.906 7.914 1 93.56 500 CYS B C 1
ATOM 10913 O O . CYS B 1 500 ? -20.875 32.281 8.875 1 93.56 500 CYS B O 1
ATOM 10915 N N . GLU B 1 501 ? -22.672 31.25 7.992 1 91.31 501 GLU B N 1
ATOM 10916 C CA . GLU B 1 501 ? -23.141 30.859 9.312 1 91.31 501 GLU B CA 1
ATOM 10917 C C . GLU B 1 501 ? -22.172 29.875 9.969 1 91.31 501 GLU B C 1
ATOM 10919 O O . GLU B 1 501 ? -21.953 29.922 11.18 1 91.31 501 GLU B O 1
ATOM 10924 N N . SER B 1 502 ? -21.688 29.016 9.195 1 90.69 502 SER B N 1
ATOM 10925 C CA . SER B 1 502 ? -20.703 28.062 9.695 1 90.69 502 SER B CA 1
ATOM 10926 C C . SER B 1 502 ? -19.438 28.766 10.164 1 90.69 502 SER B C 1
ATOM 10928 O O . SER B 1 502 ? -18.891 28.422 11.219 1 90.69 502 SER B O 1
ATOM 10930 N N . PHE B 1 503 ? -19 29.75 9.414 1 91.31 503 PHE B N 1
ATOM 10931 C CA . PHE B 1 503 ? -17.812 30.516 9.797 1 91.31 503 PHE B CA 1
ATOM 10932 C C . PHE B 1 503 ? -18.047 31.234 11.125 1 91.31 503 PHE B C 1
ATOM 10934 O O . PHE B 1 503 ? -17.172 31.234 11.992 1 91.31 503 PHE B O 1
ATOM 10941 N N . GLU B 1 504 ? -19.188 31.766 11.203 1 90.44 504 GLU B N 1
ATOM 10942 C CA . GLU B 1 504 ? -19.516 32.5 12.422 1 90.44 504 GLU B CA 1
ATOM 10943 C C . GLU B 1 504 ? -19.531 31.578 13.633 1 90.44 504 GLU B C 1
ATOM 10945 O O . GLU B 1 504 ? -19.047 31.953 14.711 1 90.44 504 GLU B O 1
ATOM 10950 N N . ARG B 1 505 ? -20.078 30.469 13.453 1 85.94 505 ARG B N 1
ATOM 10951 C CA . ARG B 1 505 ? -20.156 29.5 14.547 1 85.94 505 ARG B CA 1
ATOM 10952 C C . ARG B 1 505 ? -18.75 29.047 14.977 1 85.94 505 ARG B C 1
ATOM 10954 O O . ARG B 1 505 ? -18.469 28.969 16.172 1 85.94 505 ARG B O 1
ATOM 10961 N N . ARG B 1 506 ? -17.906 28.766 14.062 1 87.06 506 ARG B N 1
ATOM 10962 C CA . ARG B 1 506 ? -16.562 28.297 14.359 1 87.06 506 ARG B CA 1
ATOM 10963 C C . ARG B 1 506 ? -15.688 29.422 14.914 1 87.06 506 ARG B C 1
ATOM 10965 O O . ARG B 1 506 ? -14.828 29.172 15.766 1 87.06 506 ARG B O 1
ATOM 10972 N N . TRP B 1 507 ? -15.875 30.594 14.367 1 89.69 507 TRP B N 1
ATOM 10973 C CA . TRP B 1 507 ? -15.188 31.766 14.883 1 89.69 507 TRP B CA 1
ATOM 10974 C C . TRP B 1 507 ? -15.586 32.031 16.328 1 89.69 507 TRP B C 1
ATOM 10976 O O . TRP B 1 507 ? -14.734 32.406 17.156 1 89.69 507 TRP B O 1
ATOM 10986 N N . ALA B 1 508 ? -16.828 31.828 16.594 1 83.94 508 ALA B N 1
ATOM 10987 C CA . ALA B 1 508 ? -17.344 32.094 17.938 1 83.94 508 ALA B CA 1
ATOM 10988 C C . ALA B 1 508 ? -16.766 31.141 18.953 1 83.94 508 ALA B C 1
ATOM 10990 O O . ALA B 1 508 ? -16.609 31.484 20.125 1 83.94 508 ALA B O 1
ATOM 10991 N N . SER B 1 509 ? -16.422 29.969 18.516 1 77.75 509 SER B N 1
ATOM 10992 C CA . SER B 1 509 ? -15.922 28.938 19.422 1 77.75 509 SER B CA 1
ATOM 10993 C C . SER B 1 509 ? -14.43 29.109 19.672 1 77.75 509 SER B C 1
ATOM 10995 O O . SER B 1 509 ? -13.875 28.5 20.594 1 77.75 509 SER B O 1
ATOM 10997 N N . GLY B 1 510 ? -13.758 30 18.953 1 82.12 510 GLY B N 1
ATOM 10998 C CA . GLY B 1 510 ? -12.32 30.188 19.094 1 82.12 510 GLY B CA 1
ATOM 10999 C C . GLY B 1 510 ? -11.938 31.266 20.094 1 82.12 510 GLY B C 1
ATOM 11000 O O . GLY B 1 510 ? -12.781 32.062 20.5 1 82.12 510 GLY B O 1
ATOM 11001 N N . ASP B 1 511 ? -10.68 31.188 20.531 1 87.31 511 ASP B N 1
ATOM 11002 C CA . ASP B 1 511 ? -10.094 32.281 21.328 1 87.31 511 ASP B CA 1
ATOM 11003 C C . ASP B 1 511 ? -9.836 33.5 20.484 1 87.31 511 ASP B C 1
ATOM 11005 O O . ASP B 1 511 ? -8.742 33.688 19.938 1 87.31 511 ASP B O 1
ATOM 11009 N N . GLN B 1 512 ? -10.719 34.469 20.406 1 90.56 512 GLN B N 1
ATOM 11010 C CA . GLN B 1 512 ? -10.766 35.531 19.406 1 90.56 512 GLN B CA 1
ATOM 11011 C C . GLN B 1 512 ? -9.68 36.562 19.656 1 90.56 512 GLN B C 1
ATOM 11013 O O . GLN B 1 512 ? -9.07 37.094 18.719 1 90.56 512 GLN B O 1
ATOM 11018 N N . ASP B 1 513 ? -9.391 36.906 20.922 1 91.69 513 ASP B N 1
ATOM 11019 C CA . ASP B 1 513 ? -8.469 38 21.234 1 91.69 513 ASP B CA 1
ATOM 11020 C C . ASP B 1 513 ? -7.09 37.75 20.625 1 91.69 513 ASP B C 1
ATOM 11022 O O . ASP B 1 513 ? -6.566 38.594 19.891 1 91.69 513 ASP B O 1
ATOM 11026 N N . PRO B 1 514 ? -6.578 36.562 20.922 1 94.5 514 PRO B N 1
ATOM 11027 C CA . PRO B 1 514 ? -5.281 36.312 20.281 1 94.5 514 PRO B CA 1
ATOM 11028 C C . PRO B 1 514 ? -5.359 36.312 18.766 1 94.5 514 PRO B C 1
ATOM 11030 O O . PRO B 1 514 ? -4.418 36.719 18.078 1 94.5 514 PRO B O 1
ATOM 11033 N N . LEU B 1 515 ? -6.438 35.844 18.156 1 94.81 515 LEU B N 1
ATOM 11034 C CA . LEU B 1 515 ? -6.625 35.844 16.719 1 94.81 515 LEU B CA 1
ATOM 11035 C C . LEU B 1 515 ? -6.645 37.25 16.156 1 94.81 515 LEU B C 1
ATOM 11037 O O . LEU B 1 515 ? -5.996 37.531 15.156 1 94.81 515 LEU B O 1
ATOM 11041 N N . ILE B 1 516 ? -7.34 38.094 16.781 1 94.75 516 ILE B N 1
ATOM 11042 C CA . ILE B 1 516 ? -7.469 39.469 16.359 1 94.75 516 ILE B CA 1
ATOM 11043 C C . ILE B 1 516 ? -6.129 40.188 16.516 1 94.75 516 ILE B C 1
ATOM 11045 O O . ILE B 1 516 ? -5.699 40.906 15.617 1 94.75 516 ILE B O 1
ATOM 11049 N N . LEU B 1 517 ? -5.508 39.938 17.641 1 96.38 517 LEU B N 1
ATOM 11050 C CA . LEU B 1 517 ? -4.219 40.594 17.891 1 96.38 517 LEU B CA 1
ATOM 11051 C C . LEU B 1 517 ? -3.176 40.125 16.875 1 96.38 517 LEU B C 1
ATOM 11053 O O . LEU B 1 517 ? -2.281 40.875 16.5 1 96.38 517 LEU B O 1
ATOM 11057 N N . ALA B 1 518 ? -3.277 38.875 16.5 1 97.31 518 ALA B N 1
ATOM 11058 C CA . ALA B 1 518 ? -2.336 38.375 15.508 1 97.31 518 ALA B CA 1
ATOM 11059 C C . ALA B 1 518 ? -2.418 39.156 14.203 1 97.31 518 ALA B C 1
ATOM 11061 O O . ALA B 1 518 ? -1.396 39.438 13.57 1 97.31 518 ALA B O 1
ATOM 11062 N N . VAL B 1 519 ? -3.617 39.469 13.797 1 96.44 519 VAL B N 1
ATOM 11063 C CA . VAL B 1 519 ? -3.791 40.281 12.602 1 96.44 519 VAL B CA 1
ATOM 11064 C C . VAL B 1 519 ? -3.211 41.688 12.844 1 96.44 519 VAL B C 1
ATOM 11066 O O . VAL B 1 519 ? -2.506 42.219 11.992 1 96.44 519 VAL B O 1
ATOM 11069 N N . PHE B 1 520 ? -3.461 42.219 14.031 1 96.75 520 PHE B N 1
ATOM 11070 C CA . PHE B 1 520 ? -2.98 43.531 14.398 1 96.75 520 PHE B CA 1
ATOM 11071 C C . PHE B 1 520 ? -1.457 43.594 14.383 1 96.75 520 PHE B C 1
ATOM 11073 O O . PHE B 1 520 ? -0.863 44.562 13.953 1 96.75 520 PHE B O 1
ATOM 11080 N N . PHE B 1 521 ? -0.849 42.594 14.844 1 97.56 521 PHE B N 1
ATOM 11081 C CA . PHE B 1 521 ? 0.601 42.562 15 1 97.56 521 PHE B CA 1
ATOM 11082 C C . PHE B 1 521 ? 1.278 42.219 13.68 1 97.56 521 PHE B C 1
ATOM 11084 O O . PHE B 1 521 ? 2.508 42.156 13.602 1 97.56 521 PHE B O 1
ATOM 11091 N N . ASN B 1 522 ? 0.491 41.844 12.672 1 95.88 522 ASN B N 1
ATOM 11092 C CA . ASN B 1 522 ? 1.06 41.812 11.328 1 95.88 522 ASN B CA 1
ATOM 11093 C C . ASN B 1 522 ? 1.401 43.219 10.836 1 95.88 522 ASN B C 1
ATOM 11095 O O . ASN B 1 522 ? 0.507 44 10.523 1 95.88 522 ASN B O 1
ATOM 11099 N N . PRO B 1 523 ? 2.643 43.469 10.734 1 94.5 523 PRO B N 1
ATOM 11100 C CA . PRO B 1 523 ? 3.031 44.844 10.469 1 94.5 523 PRO B CA 1
ATOM 11101 C C . PRO B 1 523 ? 2.592 45.344 9.086 1 94.5 523 PRO B C 1
ATOM 11103 O O . PRO B 1 523 ? 2.555 46.531 8.828 1 94.5 523 PRO B O 1
ATOM 11106 N N . TYR B 1 524 ? 2.273 44.5 8.258 1 92.25 524 TYR B N 1
ATOM 11107 C CA . TYR B 1 524 ? 1.841 44.875 6.914 1 92.25 524 TYR B CA 1
ATOM 11108 C C . TYR B 1 524 ? 0.362 45.219 6.898 1 92.25 524 TYR B C 1
ATOM 11110 O O . TYR B 1 524 ? -0.116 45.875 5.965 1 92.25 524 TYR B O 1
ATOM 11118 N N . ILE B 1 525 ? -0.369 44.844 7.914 1 93 525 ILE B N 1
ATOM 11119 C CA . ILE B 1 525 ? -1.813 45.031 7.945 1 93 525 ILE B CA 1
ATOM 11120 C C . ILE B 1 525 ? -2.182 45.969 9.094 1 93 525 ILE B C 1
ATOM 11122 O O . ILE B 1 525 ? -2.879 46.969 8.898 1 93 525 ILE B O 1
ATOM 11126 N N . ARG B 1 526 ? -1.672 45.625 10.367 1 93.31 526 ARG B N 1
ATOM 11127 C CA . ARG B 1 526 ? -1.974 46.344 11.586 1 93.31 526 ARG B CA 1
ATOM 11128 C C . ARG B 1 526 ? -3.479 46.438 11.812 1 93.31 526 ARG B C 1
ATOM 11130 O O . ARG B 1 526 ? -4.176 45.438 11.805 1 93.31 526 ARG B O 1
ATOM 11137 N N . GLY B 1 527 ? -4.059 47.594 11.969 1 90.31 527 GLY B N 1
ATOM 11138 C CA . GLY B 1 527 ? -5.484 47.75 12.188 1 90.31 527 GLY B CA 1
ATOM 11139 C C . GLY B 1 527 ? -6.238 48.188 10.945 1 90.31 527 GLY B C 1
ATOM 11140 O O . GLY B 1 527 ? -7.43 48.5 11.016 1 90.31 527 GLY B O 1
ATOM 11141 N N . ASP B 1 528 ? -5.68 48.094 9.781 1 88.25 528 ASP B N 1
ATOM 11142 C CA . ASP B 1 528 ? -6.227 48.688 8.562 1 88.25 528 ASP B CA 1
ATOM 11143 C C . ASP B 1 528 ? -7.473 47.906 8.102 1 88.25 528 ASP B C 1
ATOM 11145 O O . ASP B 1 528 ? -8.367 48.5 7.488 1 88.25 528 ASP B O 1
ATOM 11149 N N . LEU B 1 529 ? -7.523 46.656 8.398 1 90.62 529 LEU B N 1
ATOM 11150 C CA . LEU B 1 529 ? -8.609 45.844 7.863 1 90.62 529 LEU B CA 1
ATOM 11151 C C . LEU B 1 529 ? -9.789 45.812 8.828 1 90.62 529 LEU B C 1
ATOM 11153 O O . LEU B 1 529 ? -10.891 45.406 8.461 1 90.62 529 LEU B O 1
ATOM 11157 N N . PHE B 1 530 ? -9.578 46.25 10.055 1 93.25 530 PHE B N 1
ATOM 11158 C CA . PHE B 1 530 ? -10.641 46.188 11.055 1 93.25 530 PHE B CA 1
ATOM 11159 C C . PHE B 1 530 ? -11.711 47.25 10.766 1 93.25 530 PHE B C 1
ATOM 11161 O O . PHE B 1 530 ? -11.414 48.312 10.211 1 93.25 530 PHE B O 1
ATOM 11168 N N . ASP B 1 531 ? -12.898 46.906 11.078 1 90.94 531 ASP B N 1
ATOM 11169 C CA . ASP B 1 531 ? -14 47.844 10.938 1 90.94 531 ASP B CA 1
ATOM 11170 C C . ASP B 1 531 ? -13.992 48.875 12.062 1 90.94 531 ASP B C 1
ATOM 11172 O O . ASP B 1 531 ? -14.305 48.562 13.211 1 90.94 531 ASP B O 1
ATOM 11176 N N . LYS B 1 532 ? -13.742 50.094 11.758 1 87.75 532 LYS B N 1
ATOM 11177 C CA . LYS B 1 532 ? -13.609 51.156 12.75 1 87.75 532 LYS B CA 1
ATOM 11178 C C . LYS B 1 532 ? -14.953 51.812 13.031 1 87.75 532 LYS B C 1
ATOM 11180 O O . LYS B 1 532 ? -15.062 52.625 13.945 1 87.75 532 LYS B O 1
ATOM 11185 N N . ALA B 1 533 ? -15.969 51.406 12.297 1 83.56 533 ALA B N 1
ATOM 11186 C CA . ALA B 1 533 ? -17.281 52.031 12.422 1 83.56 533 ALA B CA 1
ATOM 11187 C C . ALA B 1 533 ? -17.891 51.75 13.789 1 83.56 533 ALA B C 1
ATOM 11189 O O . ALA B 1 533 ? -18.609 52.594 14.336 1 83.56 533 ALA B O 1
ATOM 11190 N N . SER B 1 534 ? -17.656 50.625 14.305 1 77.94 534 SER B N 1
ATOM 11191 C CA . SER B 1 534 ? -18.234 50.25 15.586 1 77.94 534 SER B CA 1
ATOM 11192 C C . SER B 1 534 ? -17.562 51 16.734 1 77.94 534 SER B C 1
ATOM 11194 O O . SER B 1 534 ? -18.125 51.094 17.828 1 77.94 534 SER B O 1
ATOM 11196 N N . GLY B 1 535 ? -16.281 51.469 16.516 1 82.12 535 GLY B N 1
ATOM 11197 C CA . GLY B 1 535 ? -15.539 52.188 17.531 1 82.12 535 GLY B CA 1
ATOM 11198 C C . GLY B 1 535 ? -14.625 51.281 18.359 1 82.12 535 GLY B C 1
ATOM 11199 O O . GLY B 1 535 ? -13.711 51.75 19.016 1 82.12 535 GLY B O 1
ATOM 11200 N N . ASP B 1 536 ? -14.891 50 18.359 1 85.25 536 ASP B N 1
ATOM 11201 C CA . ASP B 1 536 ? -14.156 49.031 19.188 1 85.25 536 ASP B CA 1
ATOM 11202 C C . ASP B 1 536 ? -12.703 48.906 18.719 1 85.25 536 ASP B C 1
ATOM 11204 O O . ASP B 1 536 ? -11.82 48.594 19.5 1 85.25 536 ASP B O 1
ATOM 11208 N N . PHE B 1 537 ? -12.453 49.25 17.484 1 91.31 537 PHE B N 1
ATOM 11209 C CA . PHE B 1 537 ? -11.125 49 16.938 1 91.31 537 PHE B CA 1
ATOM 11210 C C . PHE B 1 537 ? -10.383 50.312 16.688 1 91.31 537 PHE B C 1
ATOM 11212 O O . PHE B 1 537 ? -9.406 50.344 15.938 1 91.31 537 PHE B O 1
ATOM 11219 N N . LEU B 1 538 ? -10.898 51.312 17.312 1 91.38 538 LEU B N 1
ATOM 11220 C CA . LEU B 1 538 ? -10.141 52.562 17.344 1 91.38 538 LEU B CA 1
ATOM 11221 C C . LEU B 1 538 ? -8.953 52.438 18.297 1 91.38 538 LEU B C 1
ATOM 11223 O O . LEU B 1 538 ? -8.914 51.562 19.141 1 91.38 538 LEU B O 1
ATOM 11227 N N . CYS B 1 539 ? -8.07 53.281 18.188 1 92.12 539 CYS B N 1
ATOM 11228 C CA . CYS B 1 539 ? -6.805 53.219 18.906 1 92.12 539 CYS B CA 1
ATOM 11229 C C . CYS B 1 539 ? -7.031 53.094 20.406 1 92.12 539 CYS B C 1
ATOM 11231 O O . CYS B 1 539 ? -6.426 52.25 21.062 1 92.12 539 CYS B O 1
ATOM 11233 N N . GLY B 1 540 ? -7.859 53.844 20.984 1 88.75 540 GLY B N 1
ATOM 11234 C CA . GLY B 1 540 ? -8.094 53.875 22.406 1 88.75 540 GLY B CA 1
ATOM 11235 C C . GLY B 1 540 ? -8.742 52.594 22.922 1 88.75 540 GLY B C 1
ATOM 11236 O O . GLY B 1 540 ? -8.133 51.844 23.688 1 88.75 540 GLY B O 1
ATOM 11237 N N . PRO B 1 541 ? -9.961 52.281 22.469 1 89.19 541 PRO B N 1
ATOM 11238 C CA . PRO B 1 541 ? -10.68 51.125 22.953 1 89.19 541 PRO B CA 1
ATOM 11239 C C . PRO B 1 541 ? -9.953 49.812 22.641 1 89.19 541 PRO B C 1
ATOM 11241 O O . PRO B 1 541 ? -10.023 48.844 23.422 1 89.19 541 PRO B O 1
ATOM 11244 N N . PHE B 1 542 ? -9.32 49.781 21.562 1 93 542 PHE B N 1
ATOM 11245 C CA . PHE B 1 542 ? -8.656 48.531 21.141 1 93 542 PHE B CA 1
ATOM 11246 C C . PHE B 1 542 ? -7.504 48.188 22.062 1 93 542 PHE B C 1
ATOM 11248 O O . PHE B 1 542 ? -7.102 47.031 22.172 1 93 542 PHE B O 1
ATOM 11255 N N . PHE B 1 543 ? -6.961 49.156 22.75 1 92.81 543 PHE B N 1
ATOM 11256 C CA . PHE B 1 543 ? -5.898 48.906 23.703 1 92.81 543 PHE B CA 1
ATOM 11257 C C . PHE B 1 543 ? -6.398 48.031 24.844 1 92.81 543 PHE B C 1
ATOM 11259 O O . PHE B 1 543 ? -5.617 47.312 25.469 1 92.81 543 PHE B O 1
ATOM 11266 N N . GLY B 1 544 ? -7.715 48.062 25.125 1 87.31 544 GLY B N 1
ATOM 11267 C CA . GLY B 1 544 ? -8.297 47.156 26.109 1 87.31 544 GLY B CA 1
ATOM 11268 C C . GLY B 1 544 ? -8.062 45.688 25.766 1 87.31 544 GLY B C 1
ATOM 11269 O O . GLY B 1 544 ? -7.77 44.875 26.656 1 87.31 544 GLY B O 1
ATOM 11270 N N . THR B 1 545 ? -8.203 45.312 24.484 1 90.25 545 THR B N 1
ATOM 11271 C CA . THR B 1 545 ? -7.953 43.969 24.016 1 90.25 545 THR B CA 1
ATOM 11272 C C . THR B 1 545 ? -6.48 43.594 24.172 1 90.25 545 THR B C 1
ATOM 11274 O O . THR B 1 545 ? -6.145 42.5 24.609 1 90.25 545 THR B O 1
ATOM 11277 N N . VAL B 1 546 ? -5.602 44.5 23.859 1 93.25 546 VAL B N 1
ATOM 11278 C CA . VAL B 1 546 ? -4.16 44.312 23.969 1 93.25 546 VAL B CA 1
ATOM 11279 C C . VAL B 1 546 ? -3.771 44.062 25.422 1 93.25 546 VAL B C 1
ATOM 11281 O O . VAL B 1 546 ? -3.008 43.125 25.719 1 93.25 546 VAL B O 1
ATOM 11284 N N . THR B 1 547 ? -4.301 44.875 26.297 1 91.12 547 THR B N 1
ATOM 11285 C CA . THR B 1 547 ? -3.939 44.781 27.703 1 91.12 547 THR B CA 1
ATOM 11286 C C . THR B 1 547 ? -4.484 43.5 28.328 1 91.12 547 THR B C 1
ATOM 11288 O O . THR B 1 547 ? -3.832 42.875 29.172 1 91.12 547 THR B O 1
ATOM 11291 N N . ARG B 1 548 ? -5.672 43.125 27.969 1 88.38 548 ARG B N 1
ATOM 11292 C CA . ARG B 1 548 ? -6.258 41.906 28.469 1 88.38 548 ARG B CA 1
ATOM 11293 C C . ARG B 1 548 ? -5.387 40.688 28.125 1 88.38 548 ARG B C 1
ATOM 11295 O O . ARG B 1 548 ? -5.125 39.844 28.984 1 88.38 548 ARG B O 1
ATOM 11302 N N . VAL B 1 549 ? -4.926 40.625 26.922 1 92.62 549 VAL B N 1
ATOM 11303 C CA . VAL B 1 549 ? -4.105 39.5 26.484 1 92.62 549 VAL B CA 1
ATOM 11304 C C . VAL B 1 549 ? -2.721 39.594 27.125 1 92.62 549 VAL B C 1
ATOM 11306 O O . VAL B 1 549 ? -2.145 38.562 27.516 1 92.62 549 VAL B O 1
ATOM 11309 N N . TRP B 1 550 ? -2.176 40.781 27.172 1 93.31 550 TRP B N 1
ATOM 11310 C CA . TRP B 1 550 ? -0.879 41 27.797 1 93.31 550 TRP B CA 1
ATOM 11311 C C . TRP B 1 550 ? -0.89 40.531 29.25 1 93.31 550 TRP B C 1
ATOM 11313 O O . TRP B 1 550 ? 0.032 39.844 29.688 1 93.31 550 TRP B O 1
ATOM 11323 N N . LYS B 1 551 ? -1.909 40.844 30.016 1 91.31 551 LYS B N 1
ATOM 11324 C CA . LYS B 1 551 ? -2.025 40.438 31.422 1 91.31 551 LYS B CA 1
ATOM 11325 C C . LYS B 1 551 ? -2.115 38.906 31.531 1 91.31 551 LYS B C 1
ATOM 11327 O O . LYS B 1 551 ? -1.487 38.312 32.406 1 91.31 551 LYS B O 1
ATOM 11332 N N . ARG B 1 552 ? -2.789 38.344 30.641 1 89.5 552 ARG B N 1
ATOM 11333 C CA . ARG B 1 552 ? -3.006 36.906 30.656 1 89.5 552 ARG B CA 1
ATOM 11334 C C . ARG B 1 552 ? -1.716 36.156 30.344 1 89.5 552 ARG B C 1
ATOM 11336 O O . ARG B 1 552 ? -1.282 35.281 31.125 1 89.5 552 ARG B O 1
ATOM 11343 N N . VAL B 1 553 ? -1.065 36.5 29.297 1 93.62 553 VAL B N 1
ATOM 11344 C CA . VAL B 1 553 ? 0.024 35.688 28.766 1 93.62 553 VAL B CA 1
ATOM 11345 C C . VAL B 1 553 ? 1.285 35.906 29.594 1 93.62 553 VAL B C 1
ATOM 11347 O O . VAL B 1 553 ? 2.113 35 29.719 1 93.62 553 VAL B O 1
ATOM 11350 N N . PHE B 1 554 ? 1.415 37.031 30.125 1 93.12 554 PHE B N 1
ATOM 11351 C CA . PHE B 1 554 ? 2.594 37.312 30.938 1 93.12 554 PHE B CA 1
ATOM 11352 C C . PHE B 1 554 ? 2.262 37.219 32.438 1 93.12 554 PHE B C 1
ATOM 11354 O O . PHE B 1 554 ? 3.084 37.594 33.281 1 93.12 554 PHE B O 1
ATOM 11361 N N . ARG B 1 555 ? 1.053 36.875 32.75 1 89.19 555 ARG B N 1
ATOM 11362 C CA . ARG B 1 555 ? 0.614 36.531 34.125 1 89.19 555 ARG B CA 1
ATOM 11363 C C . ARG B 1 555 ? 0.721 37.75 35.031 1 89.19 555 ARG B C 1
ATOM 11365 O O . ARG B 1 555 ? 1.259 37.625 36.156 1 89.19 555 ARG B O 1
ATOM 11372 N N . HIS B 1 556 ? 0.281 38.812 34.469 1 87.44 556 HIS B N 1
ATOM 11373 C CA . HIS B 1 556 ? 0.208 40 35.312 1 87.44 556 HIS B CA 1
ATOM 11374 C C . HIS B 1 556 ? -1.1 40.062 36.094 1 87.44 556 HIS B C 1
ATOM 11376 O O . HIS B 1 556 ? -2.137 39.594 35.594 1 87.44 556 HIS B O 1
ATOM 11382 N N . PRO B 1 557 ? -0.922 40.656 37.281 1 79.69 557 PRO B N 1
ATOM 11383 C CA . PRO B 1 557 ? -2.17 40.781 38.062 1 79.69 557 PRO B CA 1
ATOM 11384 C C . PRO B 1 557 ? -3.195 41.688 37.344 1 79.69 557 PRO B C 1
ATOM 11386 O O . PRO B 1 557 ? -2.822 42.594 36.625 1 79.69 557 PRO B O 1
ATOM 11389 N N . GLU B 1 558 ? -4.383 41.406 37.562 1 74.19 558 GLU B N 1
ATOM 11390 C CA . GLU B 1 558 ? -5.484 42.125 36.906 1 74.19 558 GLU B CA 1
ATOM 11391 C C . GLU B 1 558 ? -5.469 43.594 37.219 1 74.19 558 GLU B C 1
ATOM 11393 O O . GLU B 1 558 ? -5.84 44.438 36.375 1 74.19 558 GLU B O 1
ATOM 11398 N N . ASP B 1 559 ? -5 43.906 38.344 1 73.75 559 ASP B N 1
ATOM 11399 C CA . ASP B 1 559 ? -5.082 45.281 38.781 1 73.75 559 ASP B CA 1
ATOM 11400 C C . ASP B 1 559 ? -3.809 46.062 38.406 1 73.75 559 ASP B C 1
ATOM 11402 O O . ASP B 1 559 ? -3.719 47.25 38.656 1 73.75 559 ASP B O 1
ATOM 11406 N N . SER B 1 560 ? -3.02 45.438 37.75 1 78.75 560 SER B N 1
ATOM 11407 C CA . SER B 1 560 ? -1.773 46.094 37.406 1 78.75 560 SER B CA 1
ATOM 11408 C C . SER B 1 560 ? -1.956 47 36.188 1 78.75 560 SER B C 1
ATOM 11410 O O . SER B 1 560 ? -2.363 46.562 35.125 1 78.75 560 SER B O 1
ATOM 11412 N N . PRO B 1 561 ? -1.713 48.219 36.438 1 79.25 561 PRO B N 1
ATOM 11413 C CA . PRO B 1 561 ? -1.83 49.125 35.25 1 79.25 561 PRO B CA 1
ATOM 11414 C C . PRO B 1 561 ? -0.666 48.969 34.281 1 79.25 561 PRO B C 1
ATOM 11416 O O . PRO B 1 561 ? 0.466 48.688 34.688 1 79.25 561 PRO B O 1
ATOM 11419 N N . PRO B 1 562 ? -0.984 49.062 33 1 82.12 562 PRO B N 1
ATOM 11420 C CA . PRO B 1 562 ? 0.107 48.969 32.031 1 82.12 562 PRO B CA 1
ATOM 11421 C C . PRO B 1 562 ? 1.051 50.156 32.094 1 82.12 562 PRO B C 1
ATOM 11423 O O . PRO B 1 562 ? 0.629 51.281 32.438 1 82.12 562 PRO B O 1
ATOM 11426 N N . ASP B 1 563 ? 2.225 49.938 31.812 1 84.81 563 ASP B N 1
ATOM 11427 C CA . ASP B 1 563 ? 3.256 50.969 31.719 1 84.81 563 ASP B CA 1
ATOM 11428 C C . ASP B 1 563 ? 2.895 52 30.672 1 84.81 563 ASP B C 1
ATOM 11430 O O . ASP B 1 563 ? 2.465 51.656 29.562 1 84.81 563 ASP B O 1
ATOM 11434 N N . PRO B 1 564 ? 2.947 53.281 31.031 1 90 564 PRO B N 1
ATOM 11435 C CA . PRO B 1 564 ? 2.65 54.312 30.047 1 90 564 PRO B CA 1
ATOM 11436 C C . PRO B 1 564 ? 3.486 54.188 28.781 1 90 564 PRO B C 1
ATOM 11438 O O . PRO B 1 564 ? 3.012 54.5 27.688 1 90 564 PRO B O 1
ATOM 11441 N N . SER B 1 565 ? 4.629 53.75 29 1 92.5 565 SER B N 1
ATOM 11442 C CA . SER B 1 565 ? 5.484 53.594 27.844 1 92.5 565 SER B CA 1
ATOM 11443 C C . SER B 1 565 ? 4.957 52.469 26.938 1 92.5 565 SER B C 1
ATOM 11445 O O . SER B 1 565 ? 5.18 52.469 25.719 1 92.5 565 SER B O 1
ATOM 11447 N N . PHE B 1 566 ? 4.297 51.531 27.562 1 94.44 566 PHE B N 1
ATOM 11448 C CA . PHE B 1 566 ? 3.637 50.469 26.797 1 94.44 566 PHE B CA 1
ATOM 11449 C C . PHE B 1 566 ? 2.508 51.031 25.953 1 94.44 566 PHE B C 1
ATOM 11451 O O . PHE B 1 566 ? 2.396 50.719 24.766 1 94.44 566 PHE B O 1
ATOM 11458 N N . PHE B 1 567 ? 1.747 51.844 26.484 1 93.88 567 PHE B N 1
ATOM 11459 C CA . PHE B 1 567 ? 0.656 52.469 25.766 1 93.88 567 PHE B CA 1
ATOM 11460 C C . PHE B 1 567 ? 1.194 53.375 24.656 1 93.88 567 PHE B C 1
ATOM 11462 O O . PHE B 1 567 ? 0.624 53.438 23.562 1 93.88 567 PHE B O 1
ATOM 11469 N N . GLY B 1 568 ? 2.229 54.156 24.938 1 92.62 568 GLY B N 1
ATOM 11470 C CA . GLY B 1 568 ? 2.855 55 23.922 1 92.62 568 GLY B CA 1
ATOM 11471 C C . GLY B 1 568 ? 3.328 54.188 22.719 1 92.62 568 GLY B C 1
ATOM 11472 O O . GLY B 1 568 ? 3.129 54.625 21.578 1 92.62 568 GLY B O 1
ATOM 11473 N N . ALA B 1 569 ? 3.947 53.094 23.031 1 94.88 569 ALA B N 1
ATOM 11474 C CA . ALA B 1 569 ? 4.434 52.25 21.953 1 94.88 569 ALA B CA 1
ATOM 11475 C C . ALA B 1 569 ? 3.279 51.719 21.109 1 94.88 569 ALA B C 1
ATOM 11477 O O . ALA B 1 569 ? 3.373 51.656 19.891 1 94.88 569 ALA B O 1
ATOM 11478 N N . TYR B 1 570 ? 2.242 51.25 21.812 1 95.31 570 TYR B N 1
ATOM 11479 C CA . TYR B 1 570 ? 1.033 50.781 21.156 1 95.31 570 TYR B CA 1
ATOM 11480 C C . TYR B 1 570 ? 0.464 51.844 20.219 1 95.31 570 TYR B C 1
ATOM 11482 O O . TYR B 1 570 ? 0.131 51.562 19.062 1 95.31 570 TYR B O 1
ATOM 11490 N N . THR B 1 571 ? 0.353 53.031 20.656 1 93.94 571 THR B N 1
ATOM 11491 C CA . THR B 1 571 ? -0.212 54.125 19.875 1 93.94 571 THR B CA 1
ATOM 11492 C C . THR B 1 571 ? 0.657 54.438 18.656 1 93.94 571 THR B C 1
ATOM 11494 O O . THR B 1 571 ? 0.141 54.719 17.578 1 93.94 571 THR B O 1
ATOM 11497 N N . GLU B 1 572 ? 1.907 54.406 18.859 1 94.19 572 GLU B N 1
ATOM 11498 C CA . GLU B 1 572 ? 2.834 54.625 17.766 1 94.19 572 GLU B CA 1
ATOM 11499 C C . GLU B 1 572 ? 2.697 53.562 16.688 1 94.19 572 GLU B C 1
ATOM 11501 O O . GLU B 1 572 ? 2.76 53.875 15.492 1 94.19 572 GLU B O 1
ATOM 11506 N N . TYR B 1 573 ? 2.613 52.312 17.141 1 95.81 573 TYR B N 1
ATOM 11507 C CA . TYR B 1 573 ? 2.445 51.219 16.203 1 95.81 573 TYR B CA 1
ATOM 11508 C C . TYR B 1 573 ? 1.116 51.344 15.461 1 95.81 573 TYR B C 1
ATOM 11510 O O . TYR B 1 573 ? 1.059 51.156 14.242 1 95.81 573 TYR B O 1
ATOM 11518 N N . TYR B 1 574 ? 0.04 51.562 16.25 1 94.56 574 TYR B N 1
ATOM 11519 C CA . TYR B 1 574 ? -1.304 51.688 15.695 1 94.56 574 TYR B CA 1
ATOM 11520 C C . TYR B 1 574 ? -1.367 52.781 14.633 1 94.56 574 TYR B C 1
ATOM 11522 O O . TYR B 1 574 ? -1.968 52.594 13.57 1 94.56 574 TYR B O 1
ATOM 11530 N N . SER B 1 575 ? -0.706 53.906 14.852 1 90.31 575 SER B N 1
ATOM 11531 C CA . SER B 1 575 ? -0.822 55.094 14 1 90.31 575 SER B CA 1
ATOM 11532 C C . SER B 1 575 ? 0.274 55.125 12.945 1 90.31 575 SER B C 1
ATOM 11534 O O . SER B 1 575 ? 0.276 56 12.07 1 90.31 575 SER B O 1
ATOM 11536 N N . ARG B 1 576 ? 1.139 54.281 12.977 1 88.88 576 ARG B N 1
ATOM 11537 C CA . ARG B 1 576 ? 2.266 54.25 12.047 1 88.88 576 ARG B CA 1
ATOM 11538 C C . ARG B 1 576 ? 3.051 55.562 12.109 1 88.88 576 ARG B C 1
ATOM 11540 O O . ARG B 1 576 ? 3.348 56.156 11.078 1 88.88 576 ARG B O 1
ATOM 11547 N N . GLY B 1 577 ? 3.299 55.969 13.188 1 82.31 577 GLY B N 1
ATOM 11548 C CA . GLY B 1 577 ? 3.975 57.25 13.336 1 82.31 577 GLY B CA 1
ATOM 11549 C C . GLY B 1 577 ? 5.277 57.312 12.562 1 82.31 577 GLY B C 1
ATOM 11550 O O . GLY B 1 577 ? 6.082 56.375 12.594 1 82.31 577 GLY B O 1
ATOM 11551 N N . PRO B 1 578 ? 5.465 58.312 11.672 1 82.2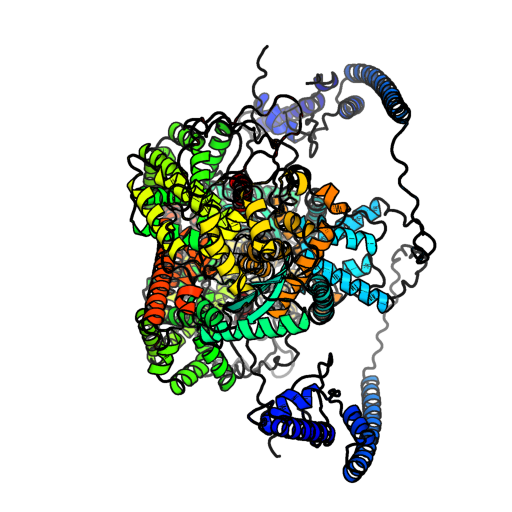5 578 PRO B N 1
ATOM 11552 C CA . PRO B 1 578 ? 6.652 58.406 10.82 1 82.25 578 PRO B CA 1
ATOM 11553 C C . PRO B 1 578 ? 7.953 58.406 11.617 1 82.25 578 PRO B C 1
ATOM 11555 O O . PRO B 1 578 ? 8.961 57.875 11.148 1 82.25 578 PRO B O 1
ATOM 11558 N N . ASN B 1 579 ? 8.055 58.938 12.789 1 83.69 579 ASN B N 1
ATOM 11559 C CA . ASN B 1 579 ? 9.289 59 13.562 1 83.69 579 ASN B CA 1
ATOM 11560 C C . ASN B 1 579 ? 9.336 57.906 14.633 1 83.69 579 ASN B C 1
ATOM 11562 O O . ASN B 1 579 ? 10.258 57.875 15.445 1 83.69 579 ASN B O 1
ATOM 11566 N N . SER B 1 580 ? 8.531 56.969 14.445 1 90.5 580 SER B N 1
ATOM 11567 C CA . SER B 1 580 ? 8.453 55.875 15.438 1 90.5 580 SER B CA 1
ATOM 11568 C C . SER B 1 580 ? 9.312 54.688 15.023 1 90.5 580 SER B C 1
ATOM 11570 O O . SER B 1 580 ? 9.562 54.469 13.836 1 90.5 580 SER B O 1
ATOM 11572 N N . ILE B 1 581 ? 9.805 53.938 16 1 92.31 581 ILE B N 1
ATOM 11573 C CA . ILE B 1 581 ? 10.555 52.719 15.734 1 92.31 581 ILE B CA 1
ATOM 11574 C C . ILE B 1 581 ? 9.648 51.719 15.039 1 92.31 581 ILE B C 1
ATOM 11576 O O . ILE B 1 581 ? 10.133 50.75 14.414 1 92.31 581 ILE B O 1
ATOM 11580 N N . PHE B 1 582 ? 8.344 52 15.117 1 94.56 582 PHE B N 1
ATOM 11581 C CA . PHE B 1 582 ? 7.375 51.062 14.547 1 94.56 582 PHE B CA 1
ATOM 11582 C C . PHE B 1 582 ? 6.895 51.531 13.188 1 94.56 582 PHE B C 1
ATOM 11584 O O . PHE B 1 582 ? 5.902 51.031 12.656 1 94.56 582 PHE B O 1
ATOM 11591 N N . SER B 1 583 ? 7.527 52.531 12.625 1 92.62 583 SER B N 1
ATOM 11592 C CA . SER B 1 583 ? 7.191 52.969 11.273 1 92.62 583 SER B CA 1
ATOM 11593 C C . SER B 1 583 ? 7.559 51.906 10.25 1 92.62 583 SER B C 1
ATOM 11595 O O . SER B 1 583 ? 8.383 51.031 10.523 1 92.62 583 SER B O 1
ATOM 11597 N N . ASP B 1 584 ? 6.992 51.938 9.117 1 91.31 584 ASP B N 1
ATOM 11598 C CA . ASP B 1 584 ? 7.25 50.969 8.062 1 91.31 584 ASP B CA 1
ATOM 11599 C C . ASP B 1 584 ? 8.727 50.969 7.676 1 91.31 584 ASP B C 1
ATOM 11601 O O . ASP B 1 584 ? 9.297 49.906 7.41 1 91.31 584 ASP B O 1
ATOM 11605 N N . GLU B 1 585 ? 9.289 52.094 7.648 1 90.19 585 GLU B N 1
ATOM 11606 C CA . GLU B 1 585 ? 10.695 52.219 7.27 1 90.19 585 GLU B CA 1
ATOM 11607 C C . GLU B 1 585 ? 11.617 51.688 8.344 1 90.19 585 GLU B C 1
ATOM 11609 O O . GLU B 1 585 ? 12.562 50.938 8.039 1 90.19 585 GLU B O 1
ATOM 11614 N N . ASN B 1 586 ? 11.242 52.062 9.562 1 91.25 586 ASN B N 1
ATOM 11615 C CA . ASN B 1 586 ? 12.109 51.625 10.656 1 91.25 586 ASN B CA 1
ATOM 11616 C C . ASN B 1 586 ? 11.992 50.125 10.922 1 91.25 586 ASN B C 1
ATOM 11618 O O . ASN B 1 586 ? 12.93 49.5 11.406 1 91.25 586 ASN B O 1
ATOM 11622 N N . MET B 1 587 ? 10.898 49.594 10.586 1 93.81 587 MET B N 1
ATOM 11623 C CA . MET B 1 587 ? 10.727 48.125 10.695 1 93.81 587 MET B CA 1
ATOM 11624 C C . MET B 1 587 ? 11.242 47.438 9.453 1 93.81 587 MET B C 1
ATOM 11626 O O . MET B 1 587 ? 11.211 46.188 9.375 1 93.81 587 MET B O 1
ATOM 11630 N N . CYS B 1 588 ? 11.719 48.094 8.484 1 92.62 588 CYS B N 1
ATOM 11631 C CA . CYS B 1 588 ? 12.328 47.594 7.266 1 92.62 588 CYS B CA 1
ATOM 11632 C C . CYS B 1 588 ? 11.391 46.625 6.543 1 92.62 588 CYS B C 1
ATOM 11634 O O . CYS B 1 588 ? 11.789 45.531 6.156 1 92.62 588 CYS B O 1
ATOM 11636 N N . LEU B 1 589 ? 10.156 46.969 6.477 1 92.19 589 LEU B N 1
ATOM 11637 C CA . LEU B 1 589 ? 9.148 46.062 5.93 1 92.19 589 LEU B CA 1
ATOM 11638 C C . LEU B 1 589 ? 9.414 45.781 4.457 1 92.19 589 LEU B C 1
ATOM 11640 O O . LEU B 1 589 ? 9.312 44.656 4.012 1 92.19 589 LEU B O 1
ATOM 11644 N N . SER B 1 590 ? 9.758 46.812 3.697 1 90.19 590 SER B N 1
ATOM 11645 C CA . SER B 1 590 ? 10.047 46.656 2.277 1 90.19 590 SER B CA 1
ATOM 11646 C C . SER B 1 590 ? 11.242 45.719 2.068 1 90.19 590 SER B C 1
ATOM 11648 O O . SER B 1 590 ? 11.242 44.906 1.156 1 90.19 590 SER B O 1
ATOM 11650 N N . MET B 1 591 ? 12.164 45.875 2.873 1 90.75 591 MET B N 1
ATOM 11651 C CA . MET B 1 591 ? 13.367 45.031 2.764 1 90.75 591 MET B CA 1
ATOM 11652 C C . MET B 1 591 ? 13.055 43.594 3.078 1 90.75 591 MET B C 1
ATOM 11654 O O . MET B 1 591 ? 13.531 42.688 2.395 1 90.75 591 MET B O 1
ATOM 11658 N N . HIS B 1 592 ? 12.312 43.406 4.102 1 91.75 592 HIS B N 1
ATOM 11659 C CA . HIS B 1 592 ? 11.922 42.062 4.457 1 91.75 592 HIS B CA 1
ATOM 11660 C C . HIS B 1 592 ? 11.141 41.406 3.326 1 91.75 592 HIS B C 1
ATOM 11662 O O . HIS B 1 592 ? 11.297 40.219 3.066 1 91.75 592 HIS B O 1
ATOM 11668 N N . GLU B 1 593 ? 10.359 42.031 2.748 1 88.25 593 GLU B N 1
ATOM 11669 C CA . GLU B 1 593 ? 9.578 41.531 1.624 1 88.25 593 GLU B CA 1
ATOM 11670 C C . GLU B 1 593 ? 10.484 41.156 0.446 1 88.25 593 GLU B C 1
ATOM 11672 O O . GLU B 1 593 ? 10.273 40.156 -0.218 1 88.25 593 GLU B O 1
ATOM 11677 N N . GLU B 1 594 ? 11.391 42.031 0.152 1 87.19 594 GLU B N 1
ATOM 11678 C CA . GLU B 1 594 ? 12.312 41.781 -0.949 1 87.19 594 GLU B CA 1
ATOM 11679 C C . GLU B 1 594 ? 13.164 40.531 -0.693 1 87.19 594 GLU B C 1
ATOM 11681 O O . GLU B 1 594 ? 13.398 39.75 -1.605 1 87.19 594 GLU B O 1
ATOM 11686 N N . ILE B 1 595 ? 13.617 40.438 0.481 1 87.12 595 ILE B N 1
ATOM 11687 C CA . ILE B 1 595 ? 14.422 39.281 0.848 1 87.12 595 ILE B CA 1
ATOM 11688 C C . ILE B 1 595 ? 13.594 38 0.697 1 87.12 595 ILE B C 1
ATOM 11690 O O . ILE B 1 595 ? 14.07 37 0.168 1 87.12 595 ILE B O 1
ATOM 11694 N N . ALA B 1 596 ? 12.414 38.062 1.229 1 85.25 596 ALA B N 1
ATOM 11695 C CA . ALA B 1 596 ? 11.523 36.906 1.134 1 85.25 596 ALA B CA 1
ATOM 11696 C C . ALA B 1 596 ? 11.234 36.562 -0.323 1 85.25 596 ALA B C 1
ATOM 11698 O O . ALA B 1 596 ? 11.211 35.375 -0.69 1 85.25 596 ALA B O 1
ATOM 11699 N N . HIS B 1 597 ? 11.062 37.5 -1.088 1 80.06 597 HIS B N 1
ATOM 11700 C CA . HIS B 1 597 ? 10.812 37.281 -2.51 1 80.06 597 HIS B CA 1
ATOM 11701 C C . HIS B 1 597 ? 12.023 36.688 -3.201 1 80.06 597 HIS B C 1
ATOM 11703 O O . HIS B 1 597 ? 11.875 35.781 -4.051 1 80.06 597 HIS B O 1
ATOM 11709 N N . ALA B 1 598 ? 13.109 37.156 -2.898 1 75.12 598 ALA B N 1
ATOM 11710 C CA . ALA B 1 598 ? 14.344 36.656 -3.482 1 75.12 598 ALA B CA 1
ATOM 11711 C C . ALA B 1 598 ? 14.555 35.188 -3.117 1 75.12 598 ALA B C 1
ATOM 11713 O O . ALA B 1 598 ? 15.109 34.406 -3.908 1 75.12 598 ALA B O 1
ATOM 11714 N N . GLN B 1 599 ? 14.117 34.875 -2.035 1 74.69 599 GLN B N 1
ATOM 11715 C CA . GLN B 1 599 ? 14.297 33.5 -1.566 1 74.69 599 GLN B CA 1
ATOM 11716 C C . GLN B 1 599 ? 13.102 32.625 -1.953 1 74.69 599 GLN B C 1
ATOM 11718 O O . GLN B 1 599 ? 13.117 31.422 -1.73 1 74.69 599 GLN B O 1
ATOM 11723 N N . GLY B 1 600 ? 12.109 33.156 -2.473 1 70.06 600 GLY B N 1
ATOM 11724 C CA . GLY B 1 600 ? 10.922 32.406 -2.867 1 70.06 600 GLY B CA 1
ATOM 11725 C C . GLY B 1 600 ? 10.109 31.906 -1.688 1 70.06 600 GLY B C 1
ATOM 11726 O O . GLY B 1 600 ? 9.516 30.828 -1.748 1 70.06 600 GLY B O 1
ATOM 11727 N N . LYS B 1 601 ? 10.227 32.625 -0.532 1 76.44 601 LYS B N 1
ATOM 11728 C CA . LYS B 1 601 ? 9.516 32.25 0.688 1 76.44 601 LYS B CA 1
ATOM 11729 C C . LYS B 1 601 ? 8.562 33.375 1.128 1 76.44 601 LYS B C 1
ATOM 11731 O O . LYS B 1 601 ? 8.57 34.469 0.56 1 76.44 601 LYS B O 1
ATOM 11736 N N . GLU B 1 602 ? 7.73 33 2.023 1 81.06 602 GLU B N 1
ATOM 11737 C CA . GLU B 1 602 ? 6.867 34.031 2.635 1 81.06 602 GLU B CA 1
ATOM 11738 C C . GLU B 1 602 ? 7.629 34.844 3.66 1 81.06 602 GLU B C 1
ATOM 11740 O O . GLU B 1 602 ? 8.57 34.375 4.293 1 81.06 602 GLU B O 1
ATOM 11745 N N . VAL B 1 603 ? 7.172 36.062 3.73 1 87.31 603 VAL B N 1
ATOM 11746 C CA . VAL B 1 603 ? 7.82 36.969 4.68 1 87.31 603 VAL B CA 1
ATOM 11747 C C . VAL B 1 603 ? 7.656 36.406 6.098 1 87.31 603 VAL B C 1
ATOM 11749 O O . VAL B 1 603 ? 6.566 35.969 6.477 1 87.31 603 VAL B O 1
ATOM 11752 N N . ASP B 1 604 ? 8.703 36.469 6.816 1 89.12 604 ASP B N 1
ATOM 11753 C CA . ASP B 1 604 ? 8.672 36.031 8.211 1 89.12 604 ASP B CA 1
ATOM 11754 C C . ASP B 1 604 ? 8.375 37.219 9.133 1 89.12 604 ASP B C 1
ATOM 11756 O O . ASP B 1 604 ? 9.289 37.938 9.547 1 89.12 604 ASP B O 1
ATOM 11760 N N . ILE B 1 605 ? 7.211 37.312 9.5 1 92.75 605 ILE B N 1
ATOM 11761 C CA . ILE B 1 605 ? 6.75 38.469 10.281 1 92.75 605 ILE B CA 1
ATOM 11762 C C . ILE B 1 605 ? 7.336 38.406 11.688 1 92.75 605 ILE B C 1
ATOM 11764 O O . ILE B 1 605 ? 7.523 39.438 12.336 1 92.75 605 ILE B O 1
ATOM 11768 N N . ILE B 1 606 ? 7.594 37.25 12.203 1 93.94 606 ILE B N 1
ATOM 11769 C CA . ILE B 1 606 ? 8.164 37.094 13.531 1 93.94 606 ILE B CA 1
ATOM 11770 C C . ILE B 1 606 ? 9.578 37.656 13.555 1 93.94 606 ILE B C 1
ATOM 11772 O O . ILE B 1 606 ? 9.984 38.312 14.523 1 93.94 606 ILE B O 1
ATOM 11776 N N . GLN B 1 607 ? 10.258 37.438 12.484 1 92.31 607 GLN B N 1
ATOM 11777 C CA . GLN B 1 607 ? 11.617 37.938 12.375 1 92.31 607 GLN B CA 1
ATOM 11778 C C . GLN B 1 607 ? 11.625 39.469 12.398 1 92.31 607 GLN B C 1
ATOM 11780 O O . GLN B 1 607 ? 12.555 40.094 12.93 1 92.31 607 GLN B O 1
ATOM 11785 N N . VAL B 1 608 ? 10.625 40.094 11.812 1 95.19 608 VAL B N 1
ATOM 11786 C CA . VAL B 1 608 ? 10.5 41.531 11.812 1 95.19 608 VAL B CA 1
ATOM 11787 C C . VAL B 1 608 ? 10.422 42.062 13.242 1 95.19 608 VAL B C 1
ATOM 11789 O O . VAL B 1 608 ? 11.094 43.031 13.602 1 95.19 608 VAL B O 1
ATOM 11792 N N . TRP B 1 609 ? 9.648 41.438 14.039 1 96.75 609 TRP B N 1
ATOM 11793 C CA . TRP B 1 609 ? 9.477 41.844 15.43 1 96.75 609 TRP B CA 1
ATOM 11794 C C . TRP B 1 609 ? 10.711 41.5 16.25 1 96.75 609 TRP B C 1
ATOM 11796 O O . TRP B 1 609 ? 11.102 42.25 17.141 1 96.75 609 TRP B O 1
ATOM 11806 N N . GLU B 1 610 ? 11.305 40.375 15.984 1 94.69 610 GLU B N 1
ATOM 11807 C CA . GLU B 1 610 ? 12.492 39.938 16.719 1 94.69 610 GLU B CA 1
ATOM 11808 C C . GLU B 1 610 ? 13.633 40.938 16.547 1 94.69 610 GLU B C 1
ATOM 11810 O O . GLU B 1 610 ? 14.43 41.156 17.453 1 94.69 610 GLU B O 1
ATOM 11815 N N . ALA B 1 611 ? 13.711 41.562 15.43 1 94.25 611 ALA B N 1
ATOM 11816 C CA . ALA B 1 611 ? 14.75 42.531 15.141 1 94.25 611 ALA B CA 1
ATOM 11817 C C . ALA B 1 611 ? 14.602 43.781 16.031 1 94.25 611 ALA B C 1
ATOM 11819 O O . ALA B 1 611 ? 15.555 44.531 16.219 1 94.25 611 ALA B O 1
ATOM 11820 N N . LEU B 1 612 ? 13.406 43.969 16.578 1 95.31 612 LEU B N 1
ATOM 11821 C CA . LEU B 1 612 ? 13.133 45.156 17.406 1 95.31 612 LEU B CA 1
ATOM 11822 C C . LEU B 1 612 ? 13.234 44.812 18.891 1 95.31 612 LEU B C 1
ATOM 11824 O O . LEU B 1 612 ? 13.156 45.688 19.734 1 95.31 612 LEU B O 1
ATOM 11828 N N . ASP B 1 613 ? 13.469 43.562 19.203 1 95.19 613 ASP B N 1
ATOM 11829 C CA . ASP B 1 613 ? 13.477 43.094 20.594 1 95.19 613 ASP B CA 1
ATOM 11830 C C . ASP B 1 613 ? 14.789 43.469 21.281 1 95.19 613 ASP B C 1
ATOM 11832 O O . ASP B 1 613 ? 15.859 43 20.875 1 95.19 613 ASP B O 1
ATOM 11836 N N . ASP B 1 614 ? 14.719 44.156 22.297 1 92.62 614 ASP B N 1
ATOM 11837 C CA . ASP B 1 614 ? 15.93 44.531 23.016 1 92.62 614 ASP B CA 1
ATOM 11838 C C . ASP B 1 614 ? 16.156 43.625 24.219 1 92.62 614 ASP B C 1
ATOM 11840 O O . ASP B 1 614 ? 17.078 43.844 25.016 1 92.62 614 ASP B O 1
ATOM 11844 N N . GLY B 1 615 ? 15.336 42.688 24.469 1 90.44 615 GLY B N 1
ATOM 11845 C CA . GLY B 1 615 ? 15.539 41.656 25.484 1 90.44 615 GLY B CA 1
ATOM 11846 C C . GLY B 1 615 ? 14.867 42 26.812 1 90.44 615 GLY B C 1
ATOM 11847 O O . GLY B 1 615 ? 14.648 41.125 27.641 1 90.44 615 GLY B O 1
ATOM 11848 N N . SER B 1 616 ? 14.406 43.219 26.953 1 90.94 616 SER B N 1
ATOM 11849 C CA . SER B 1 616 ? 13.828 43.656 28.219 1 90.94 616 SER B CA 1
ATOM 11850 C C . SER B 1 616 ? 12.328 43.375 28.266 1 90.94 616 SER B C 1
ATOM 11852 O O . SER B 1 616 ? 11.703 43.156 27.234 1 90.94 616 SER B O 1
ATOM 11854 N N . PHE B 1 617 ? 11.75 43.312 29.5 1 90.94 617 PHE B N 1
ATOM 11855 C CA . PHE B 1 617 ? 10.32 43.125 29.734 1 90.94 617 PHE B CA 1
ATOM 11856 C C . PHE B 1 617 ? 9.727 44.375 30.406 1 90.94 617 PHE B C 1
ATOM 11858 O O . PHE B 1 617 ? 9.141 44.281 31.484 1 90.94 617 PHE B O 1
ATOM 11865 N N . SER B 1 618 ? 9.977 45.469 29.703 1 89.62 618 SER B N 1
ATOM 11866 C CA . SER B 1 618 ? 9.508 46.75 30.266 1 89.62 618 SER B CA 1
ATOM 11867 C C . SER B 1 618 ? 9.258 47.781 29.156 1 89.62 618 SER B C 1
ATOM 11869 O O . SER B 1 618 ? 9.773 47.625 28.047 1 89.62 618 SER B O 1
ATOM 11871 N N . GLY B 1 619 ? 8.344 48.719 29.438 1 90.44 619 GLY B N 1
ATOM 11872 C CA . GLY B 1 619 ? 8.117 49.844 28.578 1 90.44 619 GLY B CA 1
ATOM 11873 C C . GLY B 1 619 ? 7.609 49.469 27.188 1 90.44 619 GLY B C 1
ATOM 11874 O O . GLY B 1 619 ? 6.648 48.719 27.062 1 90.44 619 GLY B O 1
ATOM 11875 N N . ARG B 1 620 ? 8.266 50.031 26.172 1 90.94 620 ARG B N 1
ATOM 11876 C CA . ARG B 1 620 ? 7.848 49.812 24.781 1 90.94 6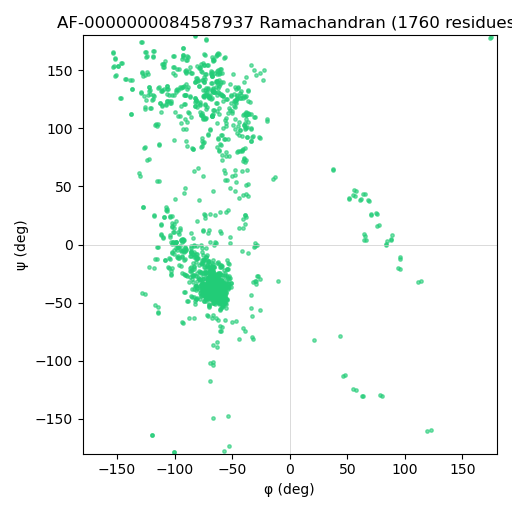20 ARG B CA 1
ATOM 11877 C C . ARG B 1 620 ? 8.008 48.375 24.359 1 90.94 620 ARG B C 1
ATOM 11879 O O . ARG B 1 620 ? 7.273 47.875 23.5 1 90.94 620 ARG B O 1
ATOM 11886 N N . ASN B 1 621 ? 8.953 47.688 25 1 95.31 621 ASN B N 1
ATOM 11887 C CA . ASN B 1 621 ? 9.305 46.344 24.578 1 95.31 621 ASN B CA 1
ATOM 11888 C C . ASN B 1 621 ? 8.219 45.344 24.953 1 95.31 621 ASN B C 1
ATOM 11890 O O . ASN B 1 621 ? 8.219 44.219 24.453 1 95.31 621 ASN B O 1
ATOM 11894 N N . TRP B 1 622 ? 7.238 45.688 25.766 1 94.75 622 TRP B N 1
ATOM 11895 C CA . TRP B 1 622 ? 6.086 44.844 26.031 1 94.75 622 TRP B CA 1
ATOM 11896 C C . TRP B 1 622 ? 5.305 44.562 24.766 1 94.75 622 TRP B C 1
ATOM 11898 O O . TRP B 1 622 ? 4.777 43.469 24.578 1 94.75 622 TRP B O 1
ATOM 11908 N N . LEU B 1 623 ? 5.242 45.594 23.938 1 96.44 623 LEU B N 1
ATOM 11909 C CA . LEU B 1 623 ? 4.523 45.406 22.672 1 96.44 623 LEU B CA 1
ATOM 11910 C C . LEU B 1 623 ? 5.242 44.406 21.781 1 96.44 623 LEU B C 1
ATOM 11912 O O . LEU B 1 623 ? 4.598 43.562 21.156 1 96.44 623 LEU B O 1
ATOM 11916 N N . VAL B 1 624 ? 6.539 44.469 21.781 1 97.19 624 VAL B N 1
ATOM 11917 C CA . VAL B 1 624 ? 7.367 43.594 20.969 1 97.19 624 VAL B CA 1
ATOM 11918 C C . VAL B 1 624 ? 7.262 42.156 21.469 1 97.19 624 VAL B C 1
ATOM 11920 O O . VAL B 1 624 ? 7.035 41.219 20.672 1 97.19 624 VAL B O 1
ATOM 11923 N N . LYS B 1 625 ? 7.363 42.031 22.75 1 96.81 625 LYS B N 1
ATOM 11924 C CA . LYS B 1 625 ? 7.289 40.688 23.344 1 96.81 625 LYS B CA 1
ATOM 11925 C C . LYS B 1 625 ? 5.918 40.062 23.109 1 96.81 625 LYS B C 1
ATOM 11927 O O . LYS B 1 625 ? 5.82 38.875 22.844 1 96.81 625 LYS B O 1
ATOM 11932 N N . LEU B 1 626 ? 4.902 40.844 23.281 1 97 626 LEU B N 1
ATOM 11933 C CA . LEU B 1 626 ? 3.545 40.344 23.078 1 97 626 LEU B CA 1
ATOM 11934 C C . LEU B 1 626 ? 3.338 39.906 21.625 1 97 626 LEU B C 1
ATOM 11936 O O . LEU B 1 626 ? 2.742 38.875 21.375 1 97 626 LEU B O 1
ATOM 11940 N N . ALA B 1 627 ? 3.811 40.719 20.672 1 98 627 ALA B N 1
ATOM 11941 C CA . ALA B 1 627 ? 3.68 40.406 19.25 1 98 627 ALA B CA 1
ATOM 11942 C C . ALA B 1 627 ? 4.379 39.094 18.922 1 98 627 ALA B C 1
ATOM 11944 O O . ALA B 1 627 ? 3.809 38.219 18.234 1 98 627 ALA B O 1
ATOM 11945 N N . ILE B 1 628 ? 5.562 38.906 19.406 1 97.5 628 ILE B N 1
ATOM 11946 C CA . ILE B 1 628 ? 6.34 37.719 19.141 1 97.5 628 ILE B CA 1
ATOM 11947 C C . ILE B 1 628 ? 5.617 36.5 19.703 1 97.5 628 ILE B C 1
ATOM 11949 O O . ILE B 1 628 ? 5.508 35.469 19.031 1 97.5 628 ILE B O 1
ATOM 11953 N N . ARG B 1 629 ? 5.117 36.625 20.844 1 97.19 629 ARG B N 1
ATOM 11954 C CA . ARG B 1 629 ? 4.449 35.531 21.516 1 97.19 629 ARG B CA 1
ATOM 11955 C C . ARG B 1 629 ? 3.189 35.094 20.766 1 97.19 629 ARG B C 1
ATOM 11957 O O . ARG B 1 629 ? 2.977 33.906 20.5 1 97.19 629 ARG B O 1
ATOM 11964 N N . ILE B 1 630 ? 2.383 36 20.391 1 97.31 630 ILE B N 1
ATOM 11965 C CA . ILE B 1 630 ? 1.115 35.75 19.719 1 97.31 630 ILE B CA 1
ATOM 11966 C C . ILE B 1 630 ? 1.38 35.156 18.344 1 97.31 630 ILE B C 1
ATOM 11968 O O . ILE B 1 630 ? 0.722 34.188 17.922 1 97.31 630 ILE B O 1
ATOM 11972 N N . LEU B 1 631 ? 2.35 35.719 17.656 1 97.06 631 LEU B N 1
ATOM 11973 C CA . LEU B 1 631 ? 2.631 35.281 16.281 1 97.06 631 LEU B CA 1
ATOM 11974 C C . LEU B 1 631 ? 3.357 33.938 16.266 1 97.06 631 LEU B C 1
ATOM 11976 O O . LEU B 1 631 ? 3.428 33.281 15.234 1 97.06 631 LEU B O 1
ATOM 11980 N N . SER B 1 632 ? 3.857 33.5 17.406 1 96.69 632 SER B N 1
ATOM 11981 C CA . SER B 1 632 ? 4.559 32.219 17.5 1 96.69 632 SER B CA 1
ATOM 11982 C C . SER B 1 632 ? 3.588 31.062 17.719 1 96.69 632 SER B C 1
ATOM 11984 O O . SER B 1 632 ? 3.975 29.891 17.656 1 96.69 632 SER B O 1
ATOM 11986 N N . VAL B 1 633 ? 2.334 31.375 17.938 1 96.81 633 VAL B N 1
ATOM 11987 C CA . VAL B 1 633 ? 1.322 30.344 18.156 1 96.81 633 VAL B CA 1
ATOM 11988 C C . VAL B 1 633 ? 0.99 29.672 16.812 1 96.81 633 VAL B C 1
ATOM 11990 O O . VAL B 1 633 ? 0.748 30.344 15.82 1 96.81 633 VAL B O 1
ATOM 11993 N N . VAL B 1 634 ? 1.055 28.375 16.812 1 95.69 634 VAL B N 1
ATOM 11994 C CA . VAL B 1 634 ? 0.716 27.594 15.633 1 95.69 634 VAL B CA 1
ATOM 11995 C C . VAL B 1 634 ? -0.713 27.062 15.75 1 95.69 634 VAL B C 1
ATOM 11997 O O . VAL B 1 634 ? -1.063 26.438 16.75 1 95.69 634 VAL B O 1
ATOM 12000 N N . ALA B 1 635 ? -1.469 27.25 14.719 1 94.94 635 ALA B N 1
ATOM 12001 C CA . ALA B 1 635 ? -2.908 27.031 14.836 1 94.94 635 ALA B CA 1
ATOM 12002 C C . ALA B 1 635 ? -3.328 25.75 14.125 1 94.94 635 ALA B C 1
ATOM 12004 O O . ALA B 1 635 ? -4.41 25.688 13.531 1 94.94 635 ALA B O 1
ATOM 12005 N N . ASN B 1 636 ? -2.48 24.812 14.047 1 92.06 636 ASN B N 1
ATOM 12006 C CA . ASN B 1 636 ? -2.857 23.531 13.438 1 92.06 636 ASN B CA 1
ATOM 12007 C C . ASN B 1 636 ? -2.023 22.375 13.984 1 92.06 636 ASN B C 1
ATOM 12009 O O . ASN B 1 636 ? -1.062 22.594 14.727 1 92.06 636 ASN B O 1
ATOM 12013 N N . SER B 1 637 ? -2.482 21.203 13.727 1 89.19 637 SER B N 1
ATOM 12014 C CA . SER B 1 637 ? -1.752 20 14.086 1 89.19 637 SER B CA 1
ATOM 12015 C C . SER B 1 637 ? -1.203 19.297 12.852 1 89.19 637 SER B C 1
ATOM 12017 O O . SER B 1 637 ? -1.083 18.062 12.836 1 89.19 637 SER B O 1
ATOM 12019 N N . ALA B 1 638 ? -0.997 19.969 11.773 1 85.38 638 ALA B N 1
ATOM 12020 C CA . ALA B 1 638 ? -0.541 19.422 10.5 1 85.38 638 ALA B CA 1
ATOM 12021 C C . ALA B 1 638 ? 0.815 18.734 10.648 1 85.38 638 ALA B C 1
ATOM 12023 O O . ALA B 1 638 ? 1.125 17.797 9.922 1 85.38 638 ALA B O 1
ATOM 12024 N N . GLY B 1 639 ? 1.631 19.25 11.578 1 86.88 639 GLY B N 1
ATOM 12025 C CA . GLY B 1 639 ? 2.896 18.578 11.836 1 86.88 639 GLY B CA 1
ATOM 12026 C C . GLY B 1 639 ? 2.74 17.109 12.164 1 86.88 639 GLY B C 1
ATOM 12027 O O . GLY B 1 639 ? 3.545 16.281 11.734 1 86.88 639 GLY B O 1
ATOM 12028 N N . CYS B 1 640 ? 1.713 16.812 12.891 1 91.5 640 CYS B N 1
ATOM 12029 C CA . CYS B 1 640 ? 1.438 15.414 13.234 1 91.5 640 CYS B CA 1
ATOM 12030 C C . CYS B 1 640 ? 1.028 14.617 12.008 1 91.5 640 CYS B C 1
ATOM 12032 O O . CYS B 1 640 ? 1.452 13.469 11.828 1 91.5 640 CYS B O 1
ATOM 12034 N N . GLU B 1 641 ? 0.227 15.18 11.18 1 85.31 641 GLU B N 1
ATOM 12035 C CA . GLU B 1 641 ? -0.219 14.492 9.969 1 85.31 641 GLU B CA 1
ATOM 12036 C C . GLU B 1 641 ? 0.955 14.203 9.039 1 85.31 641 GLU B C 1
ATOM 12038 O O . GLU B 1 641 ? 1.003 13.141 8.414 1 85.31 641 GLU B O 1
ATOM 12043 N N . ARG B 1 642 ? 1.797 15.133 8.961 1 86.44 642 ARG B N 1
ATOM 12044 C CA . ARG B 1 642 ? 2.996 14.914 8.156 1 86.44 642 ARG B CA 1
ATOM 12045 C C . ARG B 1 642 ? 3.852 13.797 8.742 1 86.44 642 ARG B C 1
ATOM 12047 O O . ARG B 1 642 ? 4.43 13 7.996 1 86.44 642 ARG B O 1
ATOM 12054 N N . LEU B 1 643 ? 3.953 13.852 10 1 92 643 LEU B N 1
ATOM 12055 C CA . LEU B 1 643 ? 4.672 12.773 10.672 1 92 643 LEU B CA 1
ATOM 12056 C C . LEU B 1 643 ? 4.051 11.414 10.344 1 92 643 LEU B C 1
ATOM 12058 O O . LEU B 1 643 ? 4.766 10.469 10.016 1 92 643 LEU B O 1
ATOM 12062 N N . PHE B 1 644 ? 2.764 11.344 10.453 1 89.94 644 PHE B N 1
ATOM 12063 C CA . PHE B 1 644 ? 2.07 10.094 10.188 1 89.94 644 PHE B CA 1
ATOM 12064 C C . PHE B 1 644 ? 2.268 9.656 8.742 1 89.94 644 PHE B C 1
ATOM 12066 O O . PHE B 1 644 ? 2.402 8.461 8.461 1 89.94 644 PHE B O 1
ATOM 12073 N N . SER B 1 645 ? 2.27 10.586 7.84 1 84.56 645 SER B N 1
ATOM 12074 C CA . SER B 1 645 ? 2.537 10.273 6.441 1 84.56 645 SER B CA 1
ATOM 12075 C C . SER B 1 645 ? 3.928 9.672 6.266 1 84.56 645 SER B C 1
ATOM 12077 O O . SER B 1 645 ? 4.102 8.703 5.527 1 84.56 645 SER B O 1
ATOM 12079 N N . GLN B 1 646 ? 4.859 10.211 6.887 1 90 646 GLN B N 1
ATOM 12080 C CA . GLN B 1 646 ? 6.223 9.695 6.82 1 90 646 GLN B CA 1
ATOM 12081 C C . GLN B 1 646 ? 6.324 8.32 7.469 1 90 646 GLN B C 1
ATOM 12083 O O . GLN B 1 646 ? 6.992 7.426 6.945 1 90 646 GLN B O 1
ATOM 12088 N N . MET B 1 647 ? 5.684 8.25 8.57 1 92.56 647 MET B N 1
ATOM 12089 C CA . MET B 1 647 ? 5.672 6.949 9.242 1 92.56 647 MET B CA 1
ATOM 12090 C C . MET B 1 647 ? 5.012 5.891 8.367 1 92.56 647 MET B C 1
ATOM 12092 O O . MET B 1 647 ? 5.445 4.738 8.352 1 92.56 647 MET B O 1
ATOM 12096 N N . GLY B 1 648 ? 4.004 6.305 7.645 1 87.38 648 GLY B N 1
ATOM 12097 C CA . GLY B 1 648 ? 3.314 5.391 6.746 1 87.38 648 GLY B CA 1
ATOM 12098 C C . GLY B 1 648 ? 4.188 4.91 5.602 1 87.38 648 GLY B C 1
ATOM 12099 O O . GLY B 1 648 ? 4.004 3.797 5.102 1 87.38 648 GLY B O 1
ATOM 12100 N N . ARG B 1 649 ? 5.133 5.633 5.227 1 85.12 649 ARG B N 1
ATOM 12101 C CA . ARG B 1 649 ? 6.051 5.25 4.16 1 85.12 649 ARG B CA 1
ATOM 12102 C C . ARG B 1 649 ? 7.047 4.199 4.648 1 85.12 649 ARG B C 1
ATOM 12104 O O . ARG B 1 649 ? 7.551 3.4 3.855 1 85.12 649 ARG B O 1
ATOM 12111 N N . ILE B 1 650 ? 7.285 4.297 5.832 1 89.94 650 ILE B N 1
ATOM 12112 C CA . ILE B 1 650 ? 8.25 3.375 6.426 1 89.94 650 ILE B CA 1
ATOM 12113 C C . ILE B 1 650 ? 7.531 2.113 6.902 1 89.94 650 ILE B C 1
ATOM 12115 O O . ILE B 1 650 ? 7.957 0.997 6.602 1 89.94 650 ILE B O 1
ATOM 12119 N N . HIS B 1 651 ? 6.477 2.369 7.609 1 88.31 651 HIS B N 1
ATOM 12120 C CA . HIS B 1 651 ? 5.691 1.285 8.188 1 88.31 651 HIS B CA 1
ATOM 12121 C C . HIS B 1 651 ? 4.695 0.725 7.176 1 88.31 651 HIS B C 1
ATOM 12123 O O . HIS B 1 651 ? 3.502 1.019 7.246 1 88.31 651 HIS B O 1
ATOM 12129 N N . THR B 1 652 ? 5.172 -0.127 6.363 1 83.44 652 THR B N 1
ATOM 12130 C CA . THR B 1 652 ? 4.359 -0.72 5.309 1 83.44 652 THR B CA 1
ATOM 12131 C C . THR B 1 652 ? 3.898 -2.119 5.703 1 83.44 652 THR B C 1
ATOM 12133 O O . THR B 1 652 ? 4.254 -2.619 6.773 1 83.44 652 THR B O 1
ATOM 12136 N N . LYS B 1 653 ? 3.176 -2.768 4.805 1 75 653 LYS B N 1
ATOM 12137 C CA . LYS B 1 653 ? 2.678 -4.117 5.062 1 75 653 LYS B CA 1
ATOM 12138 C C . LYS B 1 653 ? 3.828 -5.105 5.223 1 75 653 LYS B C 1
ATOM 12140 O O . LYS B 1 653 ? 3.709 -6.09 5.957 1 75 653 LYS B O 1
ATOM 12145 N N . TYR B 1 654 ? 4.938 -4.781 4.578 1 82.75 654 TYR B N 1
ATOM 12146 C CA . TYR B 1 654 ? 6.09 -5.676 4.641 1 82.75 654 TYR B CA 1
ATOM 12147 C C . TYR B 1 654 ? 6.949 -5.371 5.863 1 82.75 654 TYR B C 1
ATOM 12149 O O . TYR B 1 654 ? 7.852 -6.137 6.203 1 82.75 654 TYR B O 1
ATOM 12157 N N . ARG B 1 655 ? 6.605 -4.273 6.469 1 86.62 655 ARG B N 1
ATOM 12158 C CA . ARG B 1 655 ? 7.328 -3.852 7.668 1 86.62 655 ARG B CA 1
ATOM 12159 C C . ARG B 1 655 ? 6.367 -3.582 8.82 1 86.62 655 ARG B C 1
ATOM 12161 O O . ARG B 1 655 ? 6.582 -2.662 9.609 1 86.62 655 ARG B O 1
ATOM 12168 N N . ALA B 1 656 ? 5.309 -4.285 8.867 1 80.06 656 ALA B N 1
ATOM 12169 C CA . ALA B 1 656 ? 4.219 -4.031 9.805 1 80.06 656 ALA B CA 1
ATOM 12170 C C . ALA B 1 656 ? 4.633 -4.395 11.227 1 80.06 656 ALA B C 1
ATOM 12172 O O . ALA B 1 656 ? 4.051 -3.891 12.195 1 80.06 656 ALA B O 1
ATOM 12173 N N . ARG B 1 657 ? 5.738 -5.121 11.383 1 80.31 657 ARG B N 1
ATOM 12174 C CA . ARG B 1 657 ? 6.125 -5.598 12.711 1 80.31 657 ARG B CA 1
ATOM 12175 C C . ARG B 1 657 ? 7.191 -4.699 13.32 1 80.31 657 ARG B C 1
ATOM 12177 O O . ARG B 1 657 ? 7.668 -4.961 14.43 1 80.31 657 ARG B O 1
ATOM 12184 N N . LEU B 1 658 ? 7.516 -3.689 12.617 1 86.31 658 LEU B N 1
ATOM 12185 C CA . LEU B 1 658 ? 8.484 -2.744 13.156 1 86.31 658 LEU B CA 1
ATOM 12186 C C . LEU B 1 658 ? 7.934 -2.061 14.406 1 86.31 658 LEU B C 1
ATOM 12188 O O . LEU B 1 658 ? 6.758 -1.686 14.445 1 86.31 658 LEU B O 1
ATOM 12192 N N . ASP B 1 659 ? 8.867 -1.94 15.289 1 86.06 659 ASP B N 1
ATOM 12193 C CA . ASP B 1 659 ? 8.5 -1.234 16.516 1 86.06 659 ASP B CA 1
ATOM 12194 C C . ASP B 1 659 ? 8.227 0.242 16.234 1 86.06 659 ASP B C 1
ATOM 12196 O O . ASP B 1 659 ? 8.914 0.865 15.43 1 86.06 659 ASP B O 1
ATOM 12200 N N . LEU B 1 660 ? 7.242 0.731 17 1 89.56 660 LEU B N 1
ATOM 12201 C CA . LEU B 1 660 ? 6.824 2.117 16.828 1 89.56 660 LEU B CA 1
ATOM 12202 C C . LEU B 1 660 ? 7.984 3.072 17.078 1 89.56 660 LEU B C 1
ATOM 12204 O O . LEU B 1 660 ? 8.133 4.07 16.359 1 89.56 660 LEU B O 1
ATOM 12208 N N . LYS B 1 661 ? 8.766 2.787 18.031 1 91.12 661 LYS B N 1
ATOM 12209 C CA . LYS B 1 661 ? 9.898 3.648 18.375 1 91.12 661 LYS B CA 1
ATOM 12210 C C . LYS B 1 661 ? 10.914 3.693 17.25 1 91.12 661 LYS B C 1
ATOM 12212 O O . LYS B 1 661 ? 11.508 4.742 16.984 1 91.12 661 LYS B O 1
ATOM 12217 N N . ARG B 1 662 ? 11.102 2.641 16.641 1 92.75 662 ARG B N 1
ATOM 12218 C CA . ARG B 1 662 ? 12.047 2.578 15.531 1 92.75 662 ARG B CA 1
ATOM 12219 C C . ARG B 1 662 ? 11.531 3.375 14.336 1 92.75 662 ARG B C 1
ATOM 12221 O O . ARG B 1 662 ? 12.312 4.039 13.648 1 92.75 662 ARG B O 1
ATOM 12228 N N . VAL B 1 663 ? 10.266 3.229 14.086 1 93.88 663 VAL B N 1
ATOM 12229 C CA . VAL B 1 663 ? 9.656 3.984 12.992 1 93.88 663 VAL B CA 1
ATOM 12230 C C . VAL B 1 663 ? 9.797 5.48 13.258 1 93.88 663 VAL B C 1
ATOM 12232 O O . VAL B 1 663 ? 10.203 6.242 12.375 1 93.88 663 VAL B O 1
ATOM 12235 N N . ARG B 1 664 ? 9.461 5.871 14.453 1 95.75 664 ARG B N 1
ATOM 12236 C CA . ARG B 1 664 ? 9.617 7.266 14.852 1 95.75 664 ARG B CA 1
ATOM 12237 C C . ARG B 1 664 ? 11.055 7.73 14.672 1 95.75 664 ARG B C 1
ATOM 12239 O O . ARG B 1 664 ? 11.305 8.805 14.109 1 95.75 664 ARG B O 1
ATOM 12246 N N . ASN B 1 665 ? 11.984 6.918 15.211 1 96.75 665 ASN B N 1
ATOM 12247 C CA . ASN B 1 665 ? 13.398 7.27 15.148 1 96.75 665 ASN B CA 1
ATOM 12248 C C . ASN B 1 665 ? 13.875 7.445 13.711 1 96.75 665 ASN B C 1
ATOM 12250 O O . ASN B 1 665 ? 14.656 8.352 13.422 1 96.75 665 ASN B O 1
ATOM 12254 N N . ALA B 1 666 ? 13.398 6.613 12.891 1 96.19 666 ALA B N 1
ATOM 12255 C CA . ALA B 1 666 ? 13.781 6.719 11.484 1 96.19 666 ALA B CA 1
ATOM 12256 C C . ALA B 1 666 ? 13.305 8.039 10.883 1 96.19 666 ALA B C 1
ATOM 12258 O O . ALA B 1 666 ? 14.039 8.688 10.133 1 96.19 666 ALA B O 1
ATOM 12259 N N . VAL B 1 667 ? 12.148 8.453 11.219 1 95.69 667 VAL B N 1
ATOM 12260 C CA . VAL B 1 667 ? 11.586 9.688 10.68 1 95.69 667 VAL B CA 1
ATOM 12261 C C . VAL B 1 667 ? 12.352 10.891 11.242 1 95.69 667 VAL B C 1
ATOM 12263 O O . VAL B 1 667 ? 12.664 11.828 10.508 1 95.69 667 VAL B O 1
ATOM 12266 N N . VAL B 1 668 ? 12.625 10.828 12.547 1 96.88 668 VAL B N 1
ATOM 12267 C CA . VAL B 1 668 ? 13.344 11.914 13.195 1 96.88 668 VAL B CA 1
ATOM 12268 C C . VAL B 1 668 ? 14.703 12.109 12.531 1 96.88 668 VAL B C 1
ATOM 12270 O O . VAL B 1 668 ? 15.086 13.242 12.203 1 96.88 668 VAL B O 1
ATOM 12273 N N . LEU B 1 669 ? 15.344 11.055 12.344 1 97.12 669 LEU B N 1
ATOM 12274 C CA . LEU B 1 669 ? 16.656 11.125 11.719 1 97.12 669 LEU B CA 1
ATOM 12275 C C . LEU B 1 669 ? 16.547 11.602 10.281 1 97.12 669 LEU B C 1
ATOM 12277 O O . LEU B 1 669 ? 17.344 12.445 9.836 1 97.12 669 LEU B O 1
ATOM 12281 N N . LYS B 1 670 ? 15.633 11.078 9.547 1 94.44 670 LYS B N 1
ATOM 12282 C CA . LYS B 1 670 ? 15.445 11.469 8.156 1 94.44 670 LYS B CA 1
ATOM 12283 C C . LYS B 1 670 ? 15.203 12.969 8.023 1 94.44 670 LYS B C 1
ATOM 12285 O O . LYS B 1 670 ? 15.812 13.633 7.188 1 94.44 670 LYS B O 1
ATOM 12290 N N . ASN B 1 671 ? 14.297 13.43 8.82 1 91.5 671 ASN B N 1
ATOM 12291 C CA . ASN B 1 671 ? 13.977 14.852 8.781 1 91.5 671 ASN B CA 1
ATOM 12292 C C . ASN B 1 671 ? 15.211 15.711 9.07 1 91.5 671 ASN B C 1
ATOM 12294 O O . ASN B 1 671 ? 15.406 16.75 8.43 1 91.5 671 ASN B O 1
ATOM 12298 N N . SER B 1 672 ? 15.977 15.297 10 1 93.75 672 SER B N 1
ATOM 12299 C CA . SER B 1 672 ? 17.188 16.047 10.344 1 93.75 672 SER B CA 1
ATOM 12300 C C . SER B 1 672 ? 18.188 16.031 9.188 1 93.75 672 SER B C 1
ATOM 12302 O O . SER B 1 672 ? 18.781 17.047 8.859 1 93.75 672 SER B O 1
ATOM 12304 N N . LEU B 1 673 ? 18.406 14.891 8.617 1 92.38 673 LEU B N 1
ATOM 12305 C CA . LEU B 1 673 ? 19.344 14.758 7.512 1 92.38 673 LEU B CA 1
ATOM 12306 C C . LEU B 1 673 ? 18.922 15.625 6.332 1 92.38 673 LEU B C 1
ATOM 12308 O O . LEU B 1 673 ? 19.75 16.312 5.73 1 92.38 673 LEU B O 1
ATOM 12312 N N . MET B 1 674 ? 17.703 15.602 6.031 1 87 674 MET B N 1
ATOM 12313 C CA . MET B 1 674 ? 17.203 16.359 4.887 1 87 674 MET B CA 1
ATOM 12314 C C . MET B 1 674 ? 17.281 17.859 5.148 1 87 674 MET B C 1
ATOM 12316 O O . MET B 1 674 ? 17.562 18.641 4.238 1 87 674 MET B O 1
ATOM 12320 N N . ARG B 1 675 ? 17.062 18.203 6.344 1 85.56 675 ARG B N 1
ATOM 12321 C CA . ARG B 1 675 ? 17.188 19.609 6.707 1 85.56 675 ARG B CA 1
ATOM 12322 C C . ARG B 1 675 ? 18.625 20.078 6.578 1 85.56 675 ARG B C 1
ATOM 12324 O O . ARG B 1 675 ? 18.891 21.188 6.094 1 85.56 675 ARG B O 1
ATOM 12331 N N . GLN B 1 676 ? 19.5 19.312 7.062 1 84.56 676 GLN B N 1
ATOM 12332 C CA . GLN B 1 676 ? 20.906 19.656 6.977 1 84.56 676 GLN B CA 1
ATOM 12333 C C . GLN B 1 676 ? 21.344 19.812 5.523 1 84.56 676 GLN B C 1
ATOM 12335 O O . GLN B 1 676 ? 22.141 20.703 5.207 1 84.56 676 GLN B O 1
ATOM 12340 N N . PHE B 1 677 ? 20.859 19 4.773 1 81.56 677 PHE B N 1
ATOM 12341 C CA . PHE B 1 677 ? 21.203 19.094 3.357 1 81.56 677 PHE B CA 1
ATOM 12342 C C . PHE B 1 677 ? 20.609 20.359 2.744 1 81.56 677 PHE B C 1
ATOM 12344 O O . PHE B 1 677 ? 21.266 21.047 1.959 1 81.56 677 PHE B O 1
ATOM 12351 N N . GLU B 1 678 ? 19.359 20.641 3.051 1 76.62 678 GLU B N 1
ATOM 12352 C CA . GLU B 1 678 ? 18.703 21.812 2.498 1 76.62 678 GLU B CA 1
ATOM 12353 C C . GLU B 1 678 ? 19.422 23.094 2.93 1 76.62 678 GLU B C 1
ATOM 12355 O O . GLU B 1 678 ? 19.406 24.094 2.201 1 76.62 678 GLU B O 1
ATOM 12360 N N . GLU B 1 679 ? 19.953 23.047 4.078 1 75.06 679 GLU B N 1
ATOM 12361 C CA . GLU B 1 679 ? 20.656 24.203 4.602 1 75.06 679 GLU B CA 1
ATOM 12362 C C . GLU B 1 679 ? 22.094 24.281 4.07 1 75.06 679 GLU B C 1
ATOM 12364 O O . GLU B 1 679 ? 22.75 25.312 4.184 1 75.06 679 GLU B O 1
ATOM 12369 N N . SER B 1 680 ? 22.422 23.172 3.436 1 73.94 680 SER B N 1
ATOM 12370 C CA . SER B 1 680 ? 23.766 23.156 2.895 1 73.94 680 SER B CA 1
ATOM 12371 C C . SER B 1 680 ? 23.875 23.984 1.626 1 73.94 680 SER B C 1
ATOM 12373 O O . SER B 1 680 ? 22.891 24.156 0.903 1 73.94 680 SER B O 1
ATOM 12375 N N . PRO B 1 681 ? 24.875 24.625 1.477 1 63.78 681 PRO B N 1
ATOM 12376 C CA . PRO B 1 681 ? 25.062 25.469 0.289 1 63.78 681 PRO B CA 1
ATOM 12377 C C . PRO B 1 681 ? 24.875 24.688 -1.014 1 63.78 681 PRO B C 1
ATOM 12379 O O . PRO B 1 681 ? 24.438 25.266 -2.018 1 63.78 681 PRO B O 1
ATOM 12382 N N . GLU B 1 682 ? 25.109 23.438 -1.048 1 60.84 682 GLU B N 1
ATOM 12383 C CA . GLU B 1 682 ? 24.938 22.609 -2.246 1 60.84 682 GLU B CA 1
ATOM 12384 C C . GLU B 1 682 ? 23.484 22.562 -2.68 1 60.84 682 GLU B C 1
ATOM 12386 O O . GLU B 1 682 ? 23.188 22.562 -3.877 1 60.84 682 GLU B O 1
ATOM 12391 N N . ALA B 1 683 ? 22.641 22.406 -1.711 1 62.53 683 ALA B N 1
ATOM 12392 C CA . ALA B 1 683 ? 21.203 22.312 -1.991 1 62.53 683 ALA B CA 1
ATOM 12393 C C . ALA B 1 683 ? 20.656 23.625 -2.539 1 62.53 683 ALA B C 1
ATOM 12395 O O . ALA B 1 683 ? 19.75 23.641 -3.365 1 62.53 683 ALA B O 1
ATOM 12396 N N . LYS B 1 684 ? 21.047 24.812 -1.965 1 54.69 684 LYS B N 1
ATOM 12397 C CA . LYS B 1 684 ? 20.594 26.125 -2.393 1 54.69 684 LYS B CA 1
ATOM 12398 C C . LYS B 1 684 ? 20.781 26.312 -3.893 1 54.69 684 LYS B C 1
ATOM 12400 O O . LYS B 1 684 ? 19.984 26.984 -4.547 1 54.69 684 LYS B O 1
ATOM 12405 N N . HIS B 1 685 ? 21.75 25.641 -4.367 1 45.59 685 HIS B N 1
ATOM 12406 C CA . HIS B 1 685 ? 22 25.797 -5.793 1 45.59 685 HIS B CA 1
ATOM 12407 C C . HIS B 1 685 ? 21.094 24.906 -6.621 1 45.59 685 HIS B C 1
ATOM 12409 O O . HIS B 1 685 ? 20.688 25.266 -7.723 1 45.59 685 HIS B O 1
ATOM 12415 N N . ARG B 1 686 ? 20.812 23.734 -6.227 1 46.94 686 ARG B N 1
ATOM 12416 C CA . ARG B 1 686 ? 20.156 22.734 -7.055 1 46.94 686 ARG B CA 1
ATOM 12417 C C . ARG B 1 686 ? 18.641 22.844 -6.926 1 46.94 686 ARG B C 1
ATOM 12419 O O . ARG B 1 686 ? 17.891 22.234 -7.703 1 46.94 686 ARG B O 1
ATOM 12426 N N . ASN B 1 687 ? 18.188 23.297 -5.875 1 45.44 687 ASN B N 1
ATOM 12427 C CA . ASN B 1 687 ? 16.797 23.156 -5.441 1 45.44 687 ASN B CA 1
ATOM 12428 C C . ASN B 1 687 ? 15.836 23.906 -6.355 1 45.44 687 ASN B C 1
ATOM 12430 O O . ASN B 1 687 ? 14.664 24.062 -6.031 1 45.44 687 ASN B O 1
ATOM 12434 N N . LEU B 1 688 ? 16.359 24.547 -7.359 1 39.56 688 LEU B N 1
ATOM 12435 C CA . LEU B 1 688 ? 15.336 25.266 -8.109 1 39.56 688 LEU B CA 1
ATOM 12436 C C . LEU B 1 688 ? 14.273 24.297 -8.625 1 39.56 688 LEU B C 1
ATOM 12438 O O . LEU B 1 688 ? 13.102 24.672 -8.75 1 39.56 688 LEU B O 1
ATOM 12442 N N . LYS B 1 689 ? 14.555 23.172 -9.367 1 39.72 689 LYS B N 1
ATOM 12443 C CA . LYS B 1 689 ? 13.484 22.422 -10 1 39.72 689 LYS B CA 1
ATOM 12444 C C . LYS B 1 689 ? 12.867 21.422 -9.031 1 39.72 689 LYS B C 1
ATOM 12446 O O . LYS B 1 689 ? 13.57 20.562 -8.484 1 39.72 689 LYS B O 1
ATOM 12451 N N . ARG B 1 690 ? 11.953 21.812 -8.188 1 43 690 ARG B N 1
ATOM 12452 C CA . ARG B 1 690 ? 11.18 21.172 -7.129 1 43 690 ARG B CA 1
ATOM 12453 C C . ARG B 1 690 ? 10.797 19.75 -7.52 1 43 690 ARG B C 1
ATOM 12455 O O . ARG B 1 690 ? 9.781 19.531 -8.18 1 43 690 ARG B O 1
ATOM 12462 N N . LYS B 1 691 ? 11.781 18.844 -7.707 1 49.62 691 LYS B N 1
ATOM 12463 C CA . LYS B 1 691 ? 11.43 17.469 -8.055 1 49.62 691 LYS B CA 1
ATOM 12464 C C . LYS B 1 691 ? 10.836 16.734 -6.852 1 49.62 691 LYS B C 1
ATOM 12466 O O . LYS B 1 691 ? 11.281 16.922 -5.719 1 49.62 691 LYS B O 1
ATOM 12471 N N . ILE B 1 692 ? 9.562 16.328 -6.957 1 53.09 692 ILE B N 1
ATOM 12472 C CA . ILE B 1 692 ? 8.938 15.492 -5.941 1 53.09 692 ILE B CA 1
ATOM 12473 C C . ILE B 1 692 ? 9.797 14.25 -5.691 1 53.09 692 ILE B C 1
ATOM 12475 O O . ILE B 1 692 ? 9.766 13.305 -6.477 1 53.09 692 ILE B O 1
ATOM 12479 N N . ARG B 1 693 ? 10.727 14.258 -4.777 1 54.22 693 ARG B N 1
ATOM 12480 C CA . ARG B 1 693 ? 11.812 13.32 -4.543 1 54.22 693 ARG B CA 1
ATOM 12481 C C . ARG B 1 693 ? 11.273 11.93 -4.219 1 54.22 693 ARG B C 1
ATOM 12483 O O . ARG B 1 693 ? 11.961 10.93 -4.426 1 54.22 693 ARG B O 1
ATOM 12490 N N . ASP B 1 694 ? 10.016 11.852 -3.869 1 59.56 694 ASP B N 1
ATOM 12491 C CA . ASP B 1 694 ? 9.578 10.562 -3.336 1 59.56 694 ASP B CA 1
ATOM 12492 C C . ASP B 1 694 ? 9.016 9.672 -4.441 1 59.56 694 ASP B C 1
ATOM 12494 O O . ASP B 1 694 ? 8.766 8.484 -4.223 1 59.56 694 ASP B O 1
ATOM 12498 N N . TYR B 1 695 ? 8.93 10.25 -5.605 1 65.62 695 TYR B N 1
ATOM 12499 C CA . TYR B 1 695 ? 8.305 9.477 -6.672 1 65.62 695 TYR B CA 1
ATOM 12500 C C . TYR B 1 695 ? 9.312 9.141 -7.766 1 65.62 695 TYR B C 1
ATOM 12502 O O . TYR B 1 695 ? 10.188 9.953 -8.078 1 65.62 695 TYR B O 1
ATOM 12510 N N . ASP B 1 696 ? 9.266 7.898 -8.188 1 66.5 696 ASP B N 1
ATOM 12511 C CA . ASP B 1 696 ? 10.055 7.496 -9.344 1 66.5 696 ASP B CA 1
ATOM 12512 C C . ASP B 1 696 ? 9.406 7.98 -10.641 1 66.5 696 ASP B C 1
ATOM 12514 O O . ASP B 1 696 ? 8.32 7.535 -11.008 1 66.5 696 ASP B O 1
ATOM 12518 N N . GLU B 1 697 ? 9.805 9.25 -11.031 1 58.75 697 GLU B N 1
ATOM 12519 C CA . GLU B 1 697 ? 9.211 9.797 -12.25 1 58.75 697 GLU B CA 1
ATOM 12520 C C . GLU B 1 697 ? 9.992 9.367 -13.484 1 58.75 697 GLU B C 1
ATOM 12522 O O . GLU B 1 697 ? 11.195 9.117 -13.414 1 58.75 697 GLU B O 1
ATOM 12527 N N . GLU B 1 698 ? 9.258 8.797 -14.469 1 51.91 698 GLU B N 1
ATOM 12528 C CA . GLU B 1 698 ? 9.93 8.578 -15.75 1 51.91 698 GLU B CA 1
ATOM 12529 C C . GLU B 1 698 ? 10.469 9.891 -16.312 1 51.91 698 GLU B C 1
ATOM 12531 O O . GLU B 1 698 ? 9.781 10.914 -16.297 1 51.91 698 GLU B O 1
ATOM 12536 N N . GLU B 1 699 ? 11.766 10.094 -16.125 1 42.78 699 GLU B N 1
ATOM 12537 C CA . GLU B 1 699 ? 12.344 11.266 -16.766 1 42.78 699 GLU B CA 1
ATOM 12538 C C . GLU B 1 699 ? 11.734 11.492 -18.156 1 42.78 699 GLU B C 1
ATOM 12540 O O . GLU B 1 699 ? 11.906 10.68 -19.062 1 42.78 699 GLU B O 1
ATOM 12545 N N . VAL B 1 700 ? 10.492 11.945 -18.172 1 36.12 700 VAL B N 1
ATOM 12546 C CA . VAL B 1 700 ? 10.141 12.391 -19.516 1 36.12 700 VAL B CA 1
ATOM 12547 C C . VAL B 1 700 ? 11.25 13.266 -20.078 1 36.12 700 VAL B C 1
ATOM 12549 O O . VAL B 1 700 ? 11.891 14.023 -19.344 1 36.12 700 VAL B O 1
ATOM 12552 N N . GLY B 1 701 ? 11.805 13.062 -21.094 1 29.2 701 GLY B N 1
ATOM 12553 C CA . GLY B 1 701 ? 12.539 14.102 -21.812 1 29.2 701 GLY B CA 1
ATOM 12554 C C . GLY B 1 701 ? 11.977 15.484 -21.578 1 29.2 701 GLY B C 1
ATOM 12555 O O . GLY B 1 701 ? 10.805 15.633 -21.203 1 29.2 701 GLY B O 1
ATOM 12556 N N . ALA B 1 702 ? 12.828 16.547 -21.547 1 27.28 702 ALA B N 1
ATOM 12557 C CA . ALA B 1 702 ? 12.641 18 -21.562 1 27.28 702 ALA B CA 1
ATOM 12558 C C . ALA B 1 702 ? 11.391 18.391 -22.359 1 27.28 702 ALA B C 1
ATOM 12560 O O . ALA B 1 702 ? 11.195 19.547 -22.703 1 27.28 702 ALA B O 1
ATOM 12561 N N . SER B 1 703 ? 10.625 17.656 -22.969 1 25.38 703 SER B N 1
ATOM 12562 C CA . SER B 1 703 ? 9.688 18.469 -23.75 1 25.38 703 SER B CA 1
ATOM 12563 C C . SER B 1 703 ? 8.805 19.297 -22.844 1 25.38 703 SER B C 1
ATOM 12565 O O . SER B 1 703 ? 8.461 20.438 -23.172 1 25.38 703 SER B O 1
ATOM 12567 N N . GLN B 1 704 ? 7.93 18.719 -21.969 1 28.02 704 GLN B N 1
ATOM 12568 C CA . GLN B 1 704 ? 6.754 19.562 -21.734 1 28.02 704 GLN B CA 1
ATOM 12569 C C . GLN B 1 704 ? 7.051 20.656 -20.719 1 28.02 704 GLN B C 1
ATOM 12571 O O . GLN B 1 704 ? 6.664 20.562 -19.562 1 28.02 704 GLN B O 1
ATOM 12576 N N . ALA B 1 705 ? 8.086 21.062 -20.406 1 27.48 705 ALA B N 1
ATOM 12577 C CA . ALA B 1 705 ? 7.859 22.25 -19.594 1 27.48 705 ALA B CA 1
ATOM 12578 C C . ALA B 1 705 ? 6.945 23.25 -20.297 1 27.48 705 ALA B C 1
ATOM 12580 O O . ALA B 1 705 ? 6.902 24.422 -19.938 1 27.48 705 ALA B O 1
ATOM 12581 N N . LEU B 1 706 ? 6.434 22.938 -21.547 1 23.66 706 LEU B N 1
ATOM 12582 C CA . LEU B 1 706 ? 5.645 24.078 -21.984 1 23.66 706 LEU B CA 1
ATOM 12583 C C . LEU B 1 706 ? 4.383 24.219 -21.156 1 23.66 706 LEU B C 1
ATOM 12585 O O . LEU B 1 706 ? 3.355 23.609 -21.453 1 23.66 706 LEU B O 1
ATOM 12589 N N . VAL B 1 707 ? 4.285 23.797 -19.984 1 25.75 707 VAL B N 1
ATOM 12590 C CA . VAL B 1 707 ? 3.15 24.422 -19.328 1 25.75 707 VAL B CA 1
ATOM 12591 C C . VAL B 1 707 ? 3.096 25.906 -19.703 1 25.75 707 VAL B C 1
ATOM 12593 O O . VAL B 1 707 ? 3.992 26.672 -19.344 1 25.75 707 VAL B O 1
ATOM 12596 N N . ASN B 1 708 ? 2.572 26.203 -20.859 1 23.78 708 ASN B N 1
ATOM 12597 C CA . ASN B 1 708 ? 2.096 27.531 -21.234 1 23.78 708 ASN B CA 1
ATOM 12598 C C . ASN B 1 708 ? 1.328 28.188 -20.094 1 23.78 708 ASN B C 1
ATOM 12600 O O . ASN B 1 708 ? 0.651 27.516 -19.328 1 23.78 708 ASN B O 1
ATOM 12604 N N . ASP B 1 709 ? 1.603 29.406 -19.766 1 25.23 709 ASP B N 1
ATOM 12605 C CA . ASP B 1 709 ? 1.126 30.594 -19.047 1 25.23 709 ASP B CA 1
ATOM 12606 C C . ASP B 1 709 ? -0.363 30.812 -19.297 1 25.23 709 ASP B C 1
ATOM 12608 O O . ASP B 1 709 ? -0.901 31.859 -18.938 1 25.23 709 ASP B O 1
ATOM 12612 N N . THR B 1 710 ? -0.996 29.969 -20.234 1 24.83 710 THR B N 1
ATOM 12613 C CA . THR B 1 710 ? -2.311 30.469 -20.609 1 24.83 710 THR B CA 1
ATOM 12614 C C . THR B 1 710 ? -3.328 30.234 -19.5 1 24.83 710 THR B C 1
ATOM 12616 O O . THR B 1 710 ? -4.504 30.562 -19.656 1 24.83 710 THR B O 1
ATOM 12619 N N . SER B 1 711 ? -3.117 29.406 -18.641 1 26.14 711 SER B N 1
ATOM 12620 C CA . SER B 1 711 ? -4.281 29.297 -17.766 1 26.14 711 SER B CA 1
ATOM 12621 C C . SER B 1 711 ? -4.574 30.609 -17.078 1 26.14 711 SER B C 1
ATOM 12623 O O . SER B 1 711 ? -5.332 30.656 -16.094 1 26.14 711 SER B O 1
ATOM 12625 N N . SER B 1 712 ? -3.943 31.688 -17.5 1 25.44 712 SER B N 1
ATOM 12626 C CA . SER B 1 712 ? -4.289 33 -16.922 1 25.44 712 SER B CA 1
ATOM 12627 C C . SER B 1 712 ? -5.73 33.375 -17.234 1 25.44 712 SER B C 1
ATOM 12629 O O . SER B 1 712 ? -6.277 34.312 -16.641 1 25.44 712 SER B O 1
ATOM 12631 N N . GLU B 1 713 ? -6.234 32.906 -18.422 1 25.42 713 GLU B N 1
ATOM 12632 C CA . GLU B 1 713 ? -7.391 33.656 -18.859 1 25.42 713 GLU B CA 1
ATOM 12633 C C . GLU B 1 713 ? -8.648 33.25 -18.109 1 25.42 713 GLU B C 1
ATOM 12635 O O . GLU B 1 713 ? -9.633 34 -18.078 1 25.42 713 GLU B O 1
ATOM 12640 N N . ILE B 1 714 ? -8.812 32 -17.844 1 25.36 714 ILE B N 1
ATOM 12641 C CA . ILE B 1 714 ? -10.219 31.766 -17.531 1 25.36 714 ILE B CA 1
ATOM 12642 C C . ILE B 1 714 ? -10.578 32.5 -16.234 1 25.36 714 ILE B C 1
ATOM 12644 O O . ILE B 1 714 ? -11.758 32.625 -15.898 1 25.36 714 ILE B O 1
ATOM 12648 N N . ALA B 1 715 ? -9.656 32.688 -15.266 1 25.92 715 ALA B N 1
ATOM 12649 C CA . ALA B 1 715 ? -10.258 33.406 -14.133 1 25.92 715 ALA B CA 1
ATOM 12650 C C . ALA B 1 715 ? -10.688 34.812 -14.516 1 25.92 715 ALA B C 1
ATOM 12652 O O . ALA B 1 715 ? -11.016 35.625 -13.641 1 25.92 715 ALA B O 1
ATOM 12653 N N . GLN B 1 716 ? -10.539 35.25 -15.758 1 25.53 716 GLN B N 1
ATOM 12654 C CA . GLN B 1 716 ? -10.789 36.688 -15.898 1 25.53 716 GLN B CA 1
ATOM 12655 C C . GLN B 1 716 ? -12.266 37 -15.68 1 25.53 716 GLN B C 1
ATOM 12657 O O . GLN B 1 716 ? -12.641 38.188 -15.586 1 25.53 716 GLN B O 1
ATOM 12662 N N . SER B 1 717 ? -13.195 36.312 -16.141 1 24.83 717 SER B N 1
ATOM 12663 C CA . SER B 1 717 ? -14.367 37.188 -16.266 1 24.83 717 SER B CA 1
ATOM 12664 C C . SER B 1 717 ? -14.781 37.75 -14.906 1 24.83 717 SER B C 1
ATOM 12666 O O . SER B 1 717 ? -15.484 38.75 -14.836 1 24.83 717 SER B O 1
ATOM 12668 N N . SER B 1 718 ? -15.375 37.125 -13.977 1 25.06 718 SER B N 1
ATOM 12669 C CA . SER B 1 718 ? -16.031 38.125 -13.133 1 25.06 718 SER B CA 1
ATOM 12670 C C . SER B 1 718 ? -15.055 39.188 -12.672 1 25.06 718 SER B C 1
ATOM 12672 O O . SER B 1 718 ? -13.836 39.031 -12.805 1 25.06 718 SER B O 1
ATOM 12674 N N . THR B 1 719 ? -15.422 40.281 -11.656 1 24.25 719 THR B N 1
ATOM 12675 C CA . THR B 1 719 ? -14.836 41.531 -11.227 1 24.25 719 THR B CA 1
ATOM 12676 C C . THR B 1 719 ? -13.391 41.344 -10.773 1 24.25 719 THR B C 1
ATOM 12678 O O . THR B 1 719 ? -12.781 42.25 -10.195 1 24.25 719 THR B O 1
ATOM 12681 N N . THR B 1 720 ? -12.883 40.156 -10.547 1 24.17 720 THR B N 1
ATOM 12682 C CA . THR B 1 720 ? -11.586 40.438 -9.922 1 24.17 720 THR B CA 1
ATOM 12683 C C . THR B 1 720 ? -10.672 41.188 -10.875 1 24.17 720 THR B C 1
ATOM 12685 O O . THR B 1 720 ? -10.523 40.781 -12.039 1 24.17 720 THR B O 1
ATOM 12688 N N . HIS B 1 721 ? -10.422 42.531 -10.75 1 23.28 721 HIS B N 1
ATOM 12689 C CA . HIS B 1 721 ? -9.398 43.469 -11.219 1 23.28 721 HIS B CA 1
ATOM 12690 C C . HIS B 1 721 ? -8.109 42.719 -11.562 1 23.28 721 HIS B C 1
ATOM 12692 O O . HIS B 1 721 ? -7.867 41.625 -11.055 1 23.28 721 HIS B O 1
ATOM 12698 N N . SER B 1 722 ? -7.363 43.312 -12.57 1 25.97 722 SER B N 1
ATOM 12699 C CA . SER B 1 722 ? -6.086 43.094 -13.234 1 25.97 722 SER B CA 1
ATOM 12700 C C . SER B 1 722 ? -4.984 42.781 -12.227 1 25.97 722 SER B C 1
ATOM 12702 O O . SER B 1 722 ? -4.336 43.688 -11.703 1 25.97 722 SER B O 1
ATOM 12704 N N . LEU B 1 723 ? -5.219 42.031 -11.227 1 23.92 723 LEU B N 1
ATOM 12705 C CA . LEU B 1 723 ? -4.027 41.844 -10.414 1 23.92 723 LEU B CA 1
ATOM 12706 C C . LEU B 1 723 ? -2.834 41.438 -11.273 1 23.92 723 LEU B C 1
ATOM 12708 O O . LEU B 1 723 ? -2.738 40.312 -11.727 1 23.92 723 LEU B O 1
ATOM 12712 N N . ASN B 1 724 ? -2.391 42.281 -12.312 1 23.81 724 ASN B N 1
ATOM 12713 C CA . ASN B 1 724 ? -1.201 42.281 -13.156 1 23.81 724 ASN B CA 1
ATOM 12714 C C . ASN B 1 724 ? 0.02 41.75 -12.406 1 23.81 724 ASN B C 1
ATOM 12716 O O . ASN B 1 724 ? 0.8 40.969 -12.953 1 23.81 724 ASN B O 1
ATOM 12720 N N . ASP B 1 725 ? 0.603 42.75 -11.539 1 23.59 725 ASP B N 1
ATOM 12721 C CA . ASP B 1 725 ? 2.037 43 -11.555 1 23.59 725 ASP B CA 1
ATOM 12722 C C . ASP B 1 725 ? 2.826 41.812 -11.031 1 23.59 725 ASP B C 1
ATOM 12724 O O . ASP B 1 725 ? 3.76 41.344 -11.68 1 23.59 725 ASP B O 1
ATOM 12728 N N . SER B 1 726 ? 3.295 42.062 -9.656 1 23.05 726 SER B N 1
ATOM 12729 C CA . SER B 1 726 ? 4.594 41.719 -9.086 1 23.05 726 SER B CA 1
ATOM 12730 C C . SER B 1 726 ? 4.711 40.219 -8.859 1 23.05 726 SER B C 1
ATOM 12732 O O . SER B 1 726 ? 3.705 39.531 -8.648 1 23.05 726 SER B O 1
ATOM 12734 N N . ASN B 1 727 ? 5.926 39.625 -9.281 1 25.11 727 ASN B N 1
ATOM 12735 C CA . ASN B 1 727 ? 6.691 38.375 -9.25 1 25.11 727 ASN B CA 1
ATOM 12736 C C . ASN B 1 727 ? 6.664 37.75 -7.867 1 25.11 727 ASN B C 1
ATOM 12738 O O . ASN B 1 727 ? 7.715 37.438 -7.301 1 25.11 727 ASN B O 1
ATOM 12742 N N . ASP B 1 728 ? 5.801 38.188 -7.023 1 25.66 728 ASP B N 1
ATOM 12743 C CA . ASP B 1 728 ? 6.102 37.719 -5.684 1 25.66 728 ASP B CA 1
ATOM 12744 C C . ASP B 1 728 ? 6 36.188 -5.617 1 25.66 728 ASP B C 1
ATOM 12746 O O . ASP B 1 728 ? 4.918 35.625 -5.781 1 25.66 728 ASP B O 1
ATOM 12750 N N . ALA B 1 729 ? 7.082 35.562 -6.008 1 27.52 729 ALA B N 1
ATOM 12751 C CA . ALA B 1 729 ? 7.457 34.156 -5.973 1 27.52 729 ALA B CA 1
ATOM 12752 C C . ALA B 1 729 ? 7.352 33.594 -4.559 1 27.52 729 ALA B C 1
ATOM 12754 O O . ALA B 1 729 ? 8.359 33.5 -3.85 1 27.52 729 ALA B O 1
ATOM 12755 N N . SER B 1 730 ? 6.512 34.094 -3.732 1 26.61 730 SER B N 1
ATOM 12756 C CA . SER B 1 730 ? 6.648 33.469 -2.418 1 26.61 730 SER B CA 1
ATOM 12757 C C . SER B 1 730 ? 6.359 31.969 -2.482 1 26.61 730 SER B C 1
ATOM 12759 O O . SER B 1 730 ? 5.246 31.547 -2.816 1 26.61 730 SER B O 1
ATOM 12761 N N . VAL B 1 731 ? 7.34 31.234 -2.906 1 29.22 731 VAL B N 1
ATOM 12762 C CA . VAL B 1 731 ? 7.242 29.781 -2.834 1 29.22 731 VAL B CA 1
ATOM 12763 C C . VAL B 1 731 ? 7.074 29.344 -1.38 1 29.22 731 VAL B C 1
ATOM 12765 O O . VAL B 1 731 ? 7.887 29.703 -0.521 1 29.22 731 VAL B O 1
ATOM 12768 N N . THR B 1 732 ? 5.965 29.297 -0.904 1 31.03 732 THR B N 1
ATOM 12769 C CA . THR B 1 732 ? 5.809 28.609 0.373 1 31.03 732 THR B CA 1
ATOM 12770 C C . THR B 1 732 ? 6.625 27.312 0.398 1 31.03 732 THR B C 1
ATOM 12772 O O . THR B 1 732 ? 6.895 26.734 -0.649 1 31.03 732 THR B O 1
ATOM 12775 N N . GLU B 1 733 ? 7.414 27.172 1.426 1 32.19 733 GLU B N 1
ATOM 12776 C CA . GLU B 1 733 ? 8.266 26.016 1.66 1 32.19 733 GLU B CA 1
ATOM 12777 C C . GLU B 1 733 ? 7.594 24.734 1.183 1 32.19 733 GLU B C 1
ATOM 12779 O O . GLU B 1 733 ? 6.41 24.516 1.446 1 32.19 733 GLU B O 1
ATOM 12784 N N . PRO B 1 734 ? 8.156 24.219 0.214 1 31.47 734 PRO B N 1
ATOM 12785 C CA . PRO B 1 734 ? 7.594 22.984 -0.337 1 31.47 734 PRO B CA 1
ATOM 12786 C C . PRO B 1 734 ? 7.242 21.969 0.742 1 31.47 734 PRO B C 1
ATOM 12788 O O . PRO B 1 734 ? 8.016 21.766 1.683 1 31.47 734 PRO B O 1
ATOM 12791 N N . LEU B 1 735 ? 6.039 21.969 1.109 1 32.47 735 LEU B N 1
ATOM 12792 C CA . LEU B 1 735 ? 5.52 20.922 1.992 1 32.47 735 LEU B CA 1
ATOM 12793 C C . LEU B 1 735 ? 6.09 19.562 1.617 1 32.47 735 LEU B C 1
ATOM 12795 O O . LEU B 1 735 ? 6.27 19.266 0.435 1 32.47 735 LEU B O 1
ATOM 12799 N N . ASP B 1 736 ? 6.992 19.141 2.35 1 30.77 736 ASP B N 1
ATOM 12800 C CA . ASP B 1 736 ? 7.418 17.75 2.227 1 30.77 736 ASP B CA 1
ATOM 12801 C C . ASP B 1 736 ? 6.246 16.844 1.854 1 30.77 736 ASP B C 1
ATOM 12803 O O . ASP B 1 736 ? 5.238 16.797 2.566 1 30.77 736 ASP B O 1
ATOM 12807 N N . ASP B 1 737 ? 6.004 16.672 0.624 1 32.44 737 ASP B N 1
ATOM 12808 C CA . ASP B 1 737 ? 4.957 16.25 -0.308 1 32.44 737 ASP B CA 1
ATOM 12809 C C . ASP B 1 737 ? 4.402 14.883 0.059 1 32.44 737 ASP B C 1
ATOM 12811 O O . ASP B 1 737 ? 3.635 14.289 -0.703 1 32.44 737 ASP B O 1
ATOM 12815 N N . SER B 1 738 ? 5.133 14.219 0.88 1 30.81 738 SER B N 1
ATOM 12816 C CA . SER B 1 738 ? 4.766 12.805 0.941 1 30.81 738 SER B CA 1
ATOM 12817 C C . SER B 1 738 ? 3.412 12.617 1.616 1 30.81 738 SER B C 1
ATOM 12819 O O . SER B 1 738 ? 3.074 11.508 2.043 1 30.81 738 SER B O 1
ATOM 12821 N N . GLU B 1 739 ? 2.637 13.734 1.808 1 32.66 739 GLU B N 1
ATOM 12822 C CA . GLU B 1 739 ? 1.543 13.758 2.775 1 32.66 739 GLU B CA 1
ATOM 12823 C C . GLU B 1 739 ? 0.357 12.93 2.287 1 32.66 739 GLU B C 1
ATOM 12825 O O . GLU B 1 739 ? -0.749 13.047 2.818 1 32.66 739 GLU B O 1
ATOM 12830 N N . ILE B 1 740 ? 0.456 12.43 1.194 1 30.86 740 ILE B N 1
ATOM 12831 C CA . ILE B 1 740 ? -0.846 12.164 0.59 1 30.86 740 ILE B CA 1
ATOM 12832 C C . ILE B 1 740 ? -1.667 11.258 1.505 1 30.86 740 ILE B C 1
ATOM 12834 O O . ILE B 1 740 ? -2.898 11.305 1.489 1 30.86 740 ILE B O 1
ATOM 12838 N N . GLU B 1 741 ? -1.026 10.227 1.947 1 31.62 741 GLU B N 1
ATOM 12839 C CA . GLU B 1 741 ? -1.99 9.148 2.141 1 31.62 741 GLU B CA 1
ATOM 12840 C C . GLU B 1 741 ? -2.904 9.43 3.33 1 31.62 741 GLU B C 1
ATOM 12842 O O . GLU B 1 741 ? -4.09 9.086 3.303 1 31.62 741 GLU B O 1
ATOM 12847 N N . ASN B 1 742 ? -2.283 9.547 4.566 1 28.62 742 ASN B N 1
ATOM 12848 C CA . ASN B 1 742 ? -3.068 9.211 5.75 1 28.62 742 ASN B CA 1
ATOM 12849 C C . ASN B 1 742 ? -3.77 10.438 6.324 1 28.62 742 ASN B C 1
ATOM 12851 O O . ASN B 1 742 ? -3.176 11.195 7.102 1 28.62 742 ASN B O 1
ATOM 12855 N N . ASN B 1 743 ? -4.32 11.203 5.559 1 27.83 743 ASN B N 1
ATOM 12856 C CA . ASN B 1 743 ? -4.953 12.188 6.43 1 27.83 743 ASN B CA 1
ATOM 12857 C C . ASN B 1 743 ? -5.809 11.523 7.5 1 27.83 743 ASN B C 1
ATOM 12859 O O . ASN B 1 743 ? -6.434 10.492 7.246 1 27.83 743 ASN B O 1
ATOM 12863 N N . GLY B 1 744 ? -5.699 12.047 8.688 1 29.59 744 GLY B N 1
ATOM 12864 C CA . GLY B 1 744 ? -6.242 11.906 10.031 1 29.59 744 GLY B CA 1
ATOM 12865 C C . GLY B 1 744 ? -7.441 10.984 10.094 1 29.59 744 GLY B C 1
ATOM 12866 O O . GLY B 1 744 ? -8.094 10.875 11.133 1 29.59 744 GLY B O 1
ATOM 12867 N N . TYR B 1 745 ? -8.07 11.07 9 1 31.75 745 TYR B N 1
ATOM 12868 C CA . TYR B 1 745 ? -9.289 10.305 9.242 1 31.75 745 TYR B CA 1
ATOM 12869 C C . TYR B 1 745 ? -8.969 8.82 9.406 1 31.75 745 TYR B C 1
ATOM 12871 O O . TYR B 1 745 ? -8.094 8.281 8.719 1 31.75 745 TYR B O 1
ATOM 12879 N N . ASP B 1 746 ? -9.148 8.5 10.484 1 33.19 746 ASP B N 1
ATOM 12880 C CA . ASP B 1 746 ? -9 7.148 11.023 1 33.19 746 ASP B CA 1
ATOM 12881 C C . ASP B 1 746 ? -9.508 6.105 10.031 1 33.19 746 ASP B C 1
ATOM 12883 O O . ASP B 1 746 ? -10.594 5.555 10.195 1 33.19 746 ASP B O 1
ATOM 12887 N N . PHE B 1 747 ? -9.453 6.555 8.82 1 32.5 747 PHE B N 1
ATOM 12888 C CA . PHE B 1 747 ? -9.852 5.383 8.047 1 32.5 747 PHE B CA 1
ATOM 12889 C C . PHE B 1 747 ? -8.711 4.375 7.965 1 32.5 747 PHE B C 1
ATOM 12891 O O . PHE B 1 747 ? -7.543 4.758 7.879 1 32.5 747 PHE B O 1
ATOM 12898 N N . SER B 1 748 ? -8.805 3.467 8.469 1 32.84 748 SER B N 1
ATOM 12899 C CA . SER B 1 748 ? -7.824 2.41 8.266 1 32.84 748 SER B CA 1
ATOM 12900 C C . SER B 1 748 ? -7.508 2.225 6.781 1 32.84 748 SER B C 1
ATOM 12902 O O . SER B 1 748 ? -8.328 2.555 5.922 1 32.84 748 SER B O 1
ATOM 12904 N N . ASP B 1 749 ? -6.336 2.201 6.297 1 34.94 749 ASP B N 1
ATOM 12905 C CA . ASP B 1 749 ? -5.875 1.956 4.934 1 34.94 749 ASP B CA 1
ATOM 12906 C C . ASP B 1 749 ? -6.848 1.05 4.18 1 34.94 749 ASP B C 1
ATOM 12908 O O . ASP B 1 749 ? -7.094 1.25 2.99 1 34.94 749 ASP B O 1
ATOM 12912 N N . ALA B 1 750 ? -7.48 0.304 4.906 1 33.03 750 ALA B N 1
ATOM 12913 C CA . ALA B 1 750 ? -8.461 -0.665 4.414 1 33.03 750 ALA B CA 1
ATOM 12914 C C . ALA B 1 750 ? -9.75 0.026 3.99 1 33.03 750 ALA B C 1
ATOM 12916 O O . ALA B 1 750 ? -10.344 -0.329 2.969 1 33.03 750 ALA B O 1
ATOM 12917 N N . GLU B 1 751 ? -10.102 1.129 4.762 1 37.91 751 GLU B N 1
ATOM 12918 C CA . GLU B 1 751 ? -11.328 1.883 4.543 1 37.91 751 GLU B CA 1
ATOM 12919 C C . GLU B 1 751 ? -11.242 2.734 3.283 1 37.91 751 GLU B C 1
ATOM 12921 O O . GLU B 1 751 ? -12.211 2.855 2.537 1 37.91 751 GLU B O 1
ATOM 12926 N N . VAL B 1 752 ? -10.195 3.293 3.164 1 39.25 752 VAL B N 1
ATOM 12927 C CA . VAL B 1 752 ? -9.961 4.188 2.037 1 39.25 752 VAL B CA 1
ATOM 12928 C C . VAL B 1 752 ? -10 3.398 0.731 1 39.25 752 VAL B C 1
ATOM 12930 O O . VAL B 1 752 ? -10.602 3.838 -0.25 1 39.25 752 VAL B O 1
ATOM 12933 N N . GLU B 1 753 ? -9.469 2.248 0.653 1 38.56 753 GLU B N 1
ATOM 12934 C CA . GLU B 1 753 ? -9.375 1.423 -0.547 1 38.56 753 GLU B CA 1
ATOM 12935 C C . GLU B 1 753 ? -10.742 0.882 -0.955 1 38.56 753 GLU B C 1
ATOM 12937 O O . GLU B 1 753 ? -11.07 0.838 -2.143 1 38.56 753 GLU B O 1
ATOM 12942 N N . ILE B 1 754 ? -11.672 0.604 -0.025 1 35.62 754 ILE B N 1
ATOM 12943 C CA . ILE B 1 754 ? -13.039 0.118 -0.168 1 35.62 754 ILE B CA 1
ATOM 12944 C C . ILE B 1 754 ? -13.922 1.217 -0.762 1 35.62 754 ILE B C 1
ATOM 12946 O O . ILE B 1 754 ? -14.711 0.962 -1.674 1 35.62 754 ILE B O 1
ATOM 12950 N N . ALA B 1 755 ? -13.938 2.402 -0.194 1 37.69 755 ALA B N 1
ATOM 12951 C CA . ALA B 1 755 ? -14.789 3.523 -0.582 1 37.69 755 ALA B CA 1
ATOM 12952 C C . ALA B 1 755 ? -14.523 3.945 -2.023 1 37.69 755 ALA B C 1
ATOM 12954 O O . ALA B 1 755 ? -15.438 4.375 -2.732 1 37.69 755 ALA B O 1
ATOM 12955 N N . GLN B 1 756 ? -13.438 3.867 -2.492 1 38.75 756 GLN B N 1
ATOM 12956 C CA . GLN B 1 756 ? -13.078 4.379 -3.811 1 38.75 756 GLN B CA 1
ATOM 12957 C C . GLN B 1 756 ? -13.625 3.479 -4.918 1 38.75 756 GLN B C 1
ATOM 12959 O O . GLN B 1 756 ? -13.969 3.955 -6 1 38.75 756 GLN B O 1
ATOM 12964 N N . ARG B 1 757 ? -13.523 2.156 -4.988 1 40.66 757 ARG B N 1
ATOM 12965 C CA . ARG B 1 757 ? -13.875 1.301 -6.117 1 40.66 757 ARG B CA 1
ATOM 12966 C C . ARG B 1 757 ? -15.391 1.153 -6.234 1 40.66 757 ARG B C 1
ATOM 12968 O O . ARG B 1 757 ? -15.914 0.883 -7.32 1 40.66 757 ARG B O 1
ATOM 12975 N N . ASP B 1 758 ? -16.219 1.043 -5.109 1 40.44 758 ASP B N 1
ATOM 12976 C CA . ASP B 1 758 ? -17.625 0.769 -5.367 1 40.44 758 ASP B CA 1
ATOM 12977 C C . ASP B 1 758 ? -18.312 1.969 -6.02 1 40.44 758 ASP B C 1
ATOM 12979 O O . ASP B 1 758 ? -17.766 2.564 -6.953 1 40.44 758 ASP B O 1
ATOM 12983 N N . ASP B 1 759 ? -19.297 2.424 -5.168 1 46.91 759 ASP B N 1
ATOM 12984 C CA . ASP B 1 759 ? -20.25 3.438 -5.613 1 46.91 759 ASP B CA 1
ATOM 12985 C C . ASP B 1 759 ? -19.734 4.844 -5.305 1 46.91 759 ASP B C 1
ATOM 12987 O O . ASP B 1 759 ? -19.625 5.23 -4.141 1 46.91 759 ASP B O 1
ATOM 12991 N N . PRO B 1 760 ? -19.062 5.246 -6.258 1 48.88 760 PRO B N 1
ATOM 12992 C CA . PRO B 1 760 ? -18.625 6.633 -6.062 1 48.88 760 PRO B CA 1
ATOM 12993 C C . PRO B 1 760 ? -19.609 7.445 -5.215 1 48.88 760 PRO B C 1
ATOM 12995 O O . PRO B 1 760 ? -19.188 8.289 -4.418 1 48.88 760 PRO B O 1
ATOM 12998 N N . GLU B 1 761 ? -20.844 7.07 -5.355 1 54.38 761 GLU B N 1
ATOM 12999 C CA . GLU B 1 761 ? -21.844 7.762 -4.543 1 54.38 761 GLU B CA 1
ATOM 13000 C C . GLU B 1 761 ? -21.672 7.426 -3.062 1 54.38 761 GLU B C 1
ATOM 13002 O O . GLU B 1 761 ? -21.812 8.297 -2.201 1 54.38 761 GLU B O 1
ATOM 13007 N N . ARG B 1 762 ? -21.234 6.254 -2.951 1 57.69 762 ARG B N 1
ATOM 13008 C CA . ARG B 1 762 ? -21.078 5.816 -1.568 1 57.69 762 ARG B CA 1
ATOM 13009 C C . ARG B 1 762 ? -19.844 6.441 -0.928 1 57.69 762 ARG B C 1
ATOM 13011 O O . ARG B 1 762 ? -19.875 6.809 0.25 1 57.69 762 ARG B O 1
ATOM 13018 N N . MET B 1 763 ? -18.844 6.613 -1.774 1 61.09 763 MET B N 1
ATOM 13019 C CA . MET B 1 763 ? -17.641 7.262 -1.257 1 61.09 763 MET B CA 1
ATOM 13020 C C . MET B 1 763 ? -17.938 8.688 -0.82 1 61.09 763 MET B C 1
ATOM 13022 O O . MET B 1 763 ? -17.578 9.094 0.285 1 61.09 763 MET B O 1
ATOM 13026 N N . LEU B 1 764 ? -18.594 9.312 -1.693 1 64.06 764 LEU B N 1
ATOM 13027 C CA . LEU B 1 764 ? -18.938 10.703 -1.391 1 64.06 764 LEU B CA 1
ATOM 13028 C C . LEU B 1 764 ? -19.875 10.781 -0.19 1 64.06 764 LEU B C 1
ATOM 13030 O O . LEU B 1 764 ? -19.719 11.656 0.665 1 64.06 764 LEU B O 1
ATOM 13034 N N . ARG B 1 765 ? -20.719 9.766 -0.213 1 65.94 765 ARG B N 1
ATOM 13035 C CA . ARG B 1 765 ? -21.656 9.742 0.903 1 65.94 765 ARG B CA 1
ATOM 13036 C C . ARG B 1 765 ? -20.938 9.445 2.215 1 65.94 765 ARG B C 1
ATOM 13038 O O . ARG B 1 765 ? -21.234 10.055 3.244 1 65.94 765 ARG B O 1
ATOM 13045 N N . THR B 1 766 ? -20 8.602 2.025 1 65.31 766 THR B N 1
ATOM 13046 C CA . THR B 1 766 ? -19.25 8.242 3.225 1 65.31 766 THR B CA 1
ATOM 13047 C C . THR B 1 766 ? -18.391 9.414 3.703 1 65.31 766 THR B C 1
ATOM 13049 O O . THR B 1 766 ? -18.359 9.711 4.898 1 65.31 766 THR B O 1
ATOM 13052 N N . MET B 1 767 ? -17.766 10.031 2.752 1 67.88 767 MET B N 1
ATOM 13053 C CA . MET B 1 767 ? -16.969 11.203 3.098 1 67.88 767 MET B CA 1
ATOM 13054 C C . MET B 1 767 ? -17.844 12.305 3.672 1 67.88 767 MET B C 1
ATOM 13056 O O . MET B 1 767 ? -17.5 12.906 4.691 1 67.88 767 MET B O 1
ATOM 13060 N N . ALA B 1 768 ? -18.938 12.5 2.998 1 67.88 768 ALA B N 1
ATOM 13061 C CA . ALA B 1 768 ? -19.859 13.539 3.441 1 67.88 768 ALA B CA 1
ATOM 13062 C C . ALA B 1 768 ? -20.406 13.227 4.836 1 67.88 768 ALA B C 1
ATOM 13064 O O . ALA B 1 768 ? -20.453 14.117 5.695 1 67.88 768 ALA B O 1
ATOM 13065 N N . ASN B 1 769 ? -20.672 12 5.031 1 68.75 769 ASN B N 1
ATOM 13066 C CA . ASN B 1 769 ? -21.203 11.602 6.332 1 68.75 769 ASN B CA 1
ATOM 13067 C C . ASN B 1 769 ? -20.172 11.773 7.434 1 68.75 769 ASN B C 1
ATOM 13069 O O . ASN B 1 769 ? -20.5 12.195 8.539 1 68.75 769 ASN B O 1
ATOM 13073 N N . LYS B 1 770 ? -19.031 11.469 7.066 1 67.56 770 LYS B N 1
ATOM 13074 C CA . LYS B 1 770 ? -17.969 11.633 8.055 1 67.56 770 LYS B CA 1
ATOM 13075 C C . LYS B 1 770 ? -17.781 13.102 8.422 1 67.56 770 LYS B C 1
ATOM 13077 O O . LYS B 1 770 ? -17.672 13.445 9.602 1 67.56 770 LYS B O 1
ATOM 13082 N N . LEU B 1 771 ? -17.766 13.883 7.449 1 69.81 771 LEU B N 1
ATOM 13083 C CA . LEU B 1 771 ? -17.594 15.312 7.672 1 69.81 771 LEU B CA 1
ATOM 13084 C C . LEU B 1 771 ? -18.766 15.883 8.469 1 69.81 771 LEU B C 1
ATOM 13086 O O . LEU B 1 771 ? -18.562 16.703 9.367 1 69.81 771 LEU B O 1
ATOM 13090 N N . VAL B 1 772 ? -19.906 15.375 8.172 1 68.69 772 VAL B N 1
ATOM 13091 C CA . VAL B 1 772 ? -21.094 15.828 8.875 1 68.69 772 VAL B CA 1
ATOM 13092 C C . VAL B 1 772 ? -21.047 15.375 10.336 1 68.69 772 VAL B C 1
ATOM 13094 O O . VAL B 1 772 ? -21.328 16.156 11.242 1 68.69 772 VAL B O 1
ATOM 13097 N N . ASN B 1 773 ? -20.641 14.156 10.484 1 69.56 773 ASN B N 1
ATOM 13098 C CA . ASN B 1 773 ? -20.547 13.633 11.844 1 69.56 773 ASN B CA 1
ATOM 13099 C C . ASN B 1 773 ? -19.484 14.375 12.664 1 69.56 773 ASN B C 1
ATOM 13101 O O . ASN B 1 773 ? -19.688 14.648 13.844 1 69.56 773 ASN B O 1
ATOM 13105 N N . ASP B 1 774 ? -18.438 14.68 11.992 1 68.06 774 ASP B N 1
ATOM 13106 C CA . ASP B 1 774 ? -17.375 15.438 12.664 1 68.06 774 ASP B CA 1
ATOM 13107 C C . ASP B 1 774 ? -17.875 16.828 13.07 1 68.06 774 ASP B C 1
ATOM 13109 O O . ASP B 1 774 ? -17.594 17.297 14.18 1 68.06 774 ASP B O 1
ATOM 13113 N N . ALA B 1 775 ? -18.594 17.391 12.234 1 68 775 ALA B N 1
ATOM 13114 C CA . ALA B 1 775 ? -19.141 18.719 12.508 1 68 775 ALA B CA 1
ATOM 13115 C C . ALA B 1 775 ? -20.141 18.672 13.664 1 68 775 ALA B C 1
ATOM 13117 O O . ALA B 1 775 ? -20.109 19.531 14.547 1 68 775 ALA B O 1
ATOM 13118 N N . LEU B 1 776 ? -20.906 17.656 13.656 1 68.12 776 LEU B N 1
ATOM 13119 C CA . LEU B 1 776 ? -21.906 17.516 14.711 1 68.12 776 LEU B CA 1
ATOM 13120 C C . LEU B 1 776 ? -21.25 17.25 16.062 1 68.12 776 LEU B C 1
ATOM 13122 O O . LEU B 1 776 ? -21.672 17.781 17.078 1 68.12 776 LEU B O 1
ATOM 13126 N N . THR B 1 777 ? -20.25 16.422 16 1 68.06 777 THR B N 1
ATOM 13127 C CA . THR B 1 777 ? -19.531 16.094 17.219 1 68.06 777 THR B CA 1
ATOM 13128 C C . THR B 1 777 ? -18.844 17.328 17.781 1 68.06 777 THR B C 1
ATOM 13130 O O . THR B 1 777 ? -18.844 17.547 19 1 68.06 777 THR B O 1
ATOM 13133 N N . ASP B 1 778 ? -18.312 18.109 16.891 1 66.12 778 ASP B N 1
ATOM 13134 C CA . ASP B 1 778 ? -17.656 19.344 17.297 1 66.12 778 ASP B CA 1
ATOM 13135 C C . ASP B 1 778 ? -18.656 20.328 17.906 1 66.12 778 ASP B C 1
ATOM 13137 O O . ASP B 1 778 ? -18.375 20.953 18.938 1 66.12 778 ASP B O 1
ATOM 13141 N N . ASP B 1 779 ? -19.797 20.422 17.312 1 66.12 779 ASP B N 1
ATOM 13142 C CA . ASP B 1 779 ? -20.828 21.328 17.797 1 66.12 779 ASP B CA 1
ATOM 13143 C C . ASP B 1 779 ? -21.375 20.875 19.156 1 66.12 779 ASP B C 1
ATOM 13145 O O . ASP B 1 779 ? -21.625 21.703 20.047 1 66.12 779 ASP B O 1
ATOM 13149 N N . ALA B 1 780 ? -21.531 19.578 19.25 1 69.06 780 ALA B N 1
ATOM 13150 C CA . ALA B 1 780 ? -22.031 19.031 20.516 1 69.06 780 ALA B CA 1
ATOM 13151 C C . ALA B 1 780 ? -21.016 19.234 21.641 1 69.06 780 ALA B C 1
ATOM 13153 O O . ALA B 1 780 ? -21.391 19.547 22.766 1 69.06 780 ALA B O 1
ATOM 13154 N N . ALA B 1 781 ? -19.781 19.062 21.297 1 65.75 781 ALA B N 1
ATOM 13155 C CA . ALA B 1 781 ? -18.734 19.266 22.281 1 65.75 781 ALA B CA 1
ATOM 13156 C C . ALA B 1 781 ? -18.672 20.734 22.719 1 65.75 781 ALA B C 1
ATOM 13158 O O . ALA B 1 781 ? -18.531 21.031 23.906 1 65.75 781 ALA B O 1
ATOM 13159 N N . ALA B 1 782 ? -18.797 21.609 21.734 1 66.19 782 ALA B N 1
ATOM 13160 C CA . ALA B 1 782 ? -18.797 23.047 22.031 1 66.19 782 ALA B CA 1
ATOM 13161 C C . ALA B 1 782 ? -19.969 23.422 22.922 1 66.19 782 ALA B C 1
ATOM 13163 O O . ALA B 1 782 ? -19.828 24.219 23.844 1 66.19 782 ALA B O 1
ATOM 13164 N N . ALA B 1 783 ? -21.109 22.797 22.625 1 65.88 783 ALA B N 1
ATOM 13165 C CA . ALA B 1 783 ? -22.312 23.062 23.422 1 65.88 783 ALA B CA 1
ATOM 13166 C C . ALA B 1 783 ? -22.156 22.531 24.844 1 65.88 783 ALA B C 1
ATOM 13168 O O . ALA B 1 783 ? -22.578 23.188 25.797 1 65.88 783 ALA B O 1
ATOM 13169 N N . GLU B 1 784 ? -21.609 21.422 24.984 1 66.62 784 GLU B N 1
ATOM 13170 C CA . GLU B 1 784 ? -21.375 20.844 26.297 1 66.62 784 GLU B CA 1
ATOM 13171 C C . GLU B 1 784 ? -20.422 21.703 27.125 1 66.62 784 GLU B C 1
ATOM 13173 O O . GLU B 1 784 ? -20.656 21.938 28.312 1 66.62 784 GLU B O 1
ATOM 13178 N N . ILE B 1 785 ? -19.422 22.141 26.5 1 63.94 785 ILE B N 1
ATOM 13179 C CA . ILE B 1 785 ? -18.453 23.016 27.172 1 63.94 785 ILE B CA 1
ATOM 13180 C C . ILE B 1 785 ? -19.141 24.328 27.562 1 63.94 785 ILE B C 1
ATOM 13182 O O . ILE B 1 785 ? -18.922 24.828 28.672 1 63.94 785 ILE B O 1
ATOM 13186 N N . GLY B 1 786 ? -19.953 24.797 26.625 1 61.53 786 GLY B N 1
ATOM 13187 C CA . GLY B 1 786 ? -20.719 25.969 26.953 1 61.53 786 GLY B CA 1
ATOM 13188 C C . GLY B 1 786 ? -21.594 25.797 28.188 1 61.53 786 GLY B C 1
ATOM 13189 O O . GLY B 1 786 ? -21.688 26.688 29.031 1 61.53 786 GLY B O 1
ATOM 13190 N N . ARG B 1 787 ? -22.109 24.625 28.344 1 63.94 787 ARG B N 1
ATOM 13191 C CA . ARG B 1 787 ? -22.953 24.328 29.5 1 63.94 787 ARG B CA 1
ATOM 13192 C C . ARG B 1 787 ? -22.109 24.219 30.766 1 63.94 787 ARG B C 1
ATOM 13194 O O . ARG B 1 787 ? -22.516 24.719 31.812 1 63.94 787 ARG B O 1
ATOM 13201 N N . LEU B 1 788 ? -21.016 23.547 30.719 1 61.91 788 LEU B N 1
ATOM 13202 C CA . LEU B 1 788 ? -20.125 23.375 31.875 1 61.91 788 LEU B CA 1
ATOM 13203 C C . LEU B 1 788 ? -19.625 24.719 32.375 1 61.91 788 LEU B C 1
ATOM 13205 O O . LEU B 1 788 ? -19.531 24.922 33.594 1 61.91 788 LEU B O 1
ATOM 13209 N N . ILE B 1 789 ? -19.359 25.516 31.484 1 60.38 789 ILE B N 1
ATOM 13210 C CA . ILE B 1 789 ? -18.891 26.844 31.844 1 60.38 789 ILE B CA 1
ATOM 13211 C C . ILE B 1 789 ? -20 27.609 32.531 1 60.38 789 ILE B C 1
ATOM 13213 O O . ILE B 1 789 ? -19.766 28.297 33.531 1 60.38 789 ILE B O 1
ATOM 13217 N N . ARG B 1 790 ? -21.203 27.453 32.031 1 57.72 790 ARG B N 1
ATOM 13218 C CA . ARG B 1 790 ? -22.344 28.156 32.594 1 57.72 790 ARG B CA 1
ATOM 13219 C C . ARG B 1 790 ? -22.672 27.625 34 1 57.72 790 ARG B C 1
ATOM 13221 O O . ARG B 1 790 ? -23.062 28.391 34.875 1 57.72 790 ARG B O 1
ATOM 13228 N N . ASN B 1 791 ? -22.484 26.312 34.281 1 55.12 791 ASN B N 1
ATOM 13229 C CA . ASN B 1 791 ? -22.906 25.688 35.531 1 55.12 791 ASN B CA 1
ATOM 13230 C C . ASN B 1 791 ? -21.766 25.688 36.562 1 55.12 791 ASN B C 1
ATOM 13232 O O . ASN B 1 791 ? -21.938 25.188 37.688 1 55.12 791 ASN B O 1
ATOM 13236 N N . ALA B 1 792 ? -20.594 26.016 36.219 1 51.12 792 ALA B N 1
ATOM 13237 C CA . ALA B 1 792 ? -19.484 26 37.188 1 51.12 792 ALA B CA 1
ATOM 13238 C C . ALA B 1 792 ? -19.734 26.969 38.344 1 51.12 792 ALA B C 1
ATOM 13240 O O . ALA B 1 792 ? -20.266 28.062 38.125 1 51.12 792 ALA B O 1
ATOM 13241 N N . PRO B 1 793 ? -19.969 26.438 39.75 1 48.75 793 PRO B N 1
ATOM 13242 C CA . PRO B 1 793 ? -20.297 27.297 40.906 1 48.75 793 PRO B CA 1
ATOM 13243 C C . PRO B 1 793 ? -19.516 28.609 40.875 1 48.75 793 PRO B C 1
ATOM 13245 O O . PRO B 1 793 ? -20.047 29.641 41.281 1 48.75 793 PRO B O 1
ATOM 13248 N N . ASN B 1 794 ? -18.141 28.547 41.219 1 39.56 794 ASN B N 1
ATOM 13249 C CA . ASN B 1 794 ? -17.312 29.734 41.094 1 39.56 794 ASN B CA 1
ATOM 13250 C C . ASN B 1 794 ? -16.875 29.969 39.625 1 39.56 794 ASN B C 1
ATOM 13252 O O . ASN B 1 794 ? -15.859 29.406 39.219 1 39.56 794 ASN B O 1
ATOM 13256 N N . PRO B 1 795 ? -17.844 30.219 39 1 39.78 795 PRO B N 1
ATOM 13257 C CA . PRO B 1 795 ? -17.484 30.391 37.594 1 39.78 795 PRO B CA 1
ATOM 13258 C C . PRO B 1 795 ? -16.266 31.297 37.406 1 39.78 795 PRO B C 1
ATOM 13260 O O . PRO B 1 795 ? -16.312 32.5 37.75 1 39.78 795 PRO B O 1
ATOM 13263 N N . ASN B 1 796 ? -15.211 30.891 37.969 1 35.34 796 ASN B N 1
ATOM 13264 C CA . ASN B 1 796 ? -14.109 31.766 37.594 1 35.34 796 ASN B CA 1
ATOM 13265 C C . ASN B 1 796 ? -14.352 32.438 36.25 1 35.34 796 ASN B C 1
ATOM 13267 O O . ASN B 1 796 ? -14.516 31.766 35.25 1 35.34 796 ASN B O 1
ATOM 13271 N N . PRO B 1 797 ? -14.945 33.594 36.312 1 36.78 797 PRO B N 1
ATOM 13272 C CA . PRO B 1 797 ? -15.219 34.406 35.094 1 36.78 797 PRO B CA 1
ATOM 13273 C C . PRO B 1 797 ? -14.195 34.156 34 1 36.78 797 PRO B C 1
ATOM 13275 O O . PRO B 1 797 ? -14.422 34.562 32.844 1 36.78 797 PRO B O 1
ATOM 13278 N N . LEU B 1 798 ? -13.039 33.875 34.406 1 36.34 798 LEU B N 1
ATOM 13279 C CA . LEU B 1 798 ? -11.914 33.75 33.5 1 36.34 798 LEU B CA 1
ATOM 13280 C C . LEU B 1 798 ? -12.078 32.562 32.594 1 36.34 798 LEU B C 1
ATOM 13282 O O . LEU B 1 798 ? -11.453 32.469 31.531 1 36.34 798 LEU B O 1
ATOM 13286 N N . ILE B 1 799 ? -12.609 31.516 33.125 1 39.81 799 ILE B N 1
ATOM 13287 C CA . ILE B 1 799 ? -12.734 30.359 32.25 1 39.81 799 ILE B CA 1
ATOM 13288 C C . ILE B 1 799 ? -13.594 30.703 31.031 1 39.81 799 ILE B C 1
ATOM 13290 O O . ILE B 1 799 ? -13.266 30.328 29.906 1 39.81 799 ILE B O 1
ATOM 13294 N N . HIS B 1 800 ? -14.789 31.203 31.359 1 40.69 800 HIS B N 1
ATOM 13295 C CA . HIS B 1 800 ? -15.602 31.688 30.234 1 40.69 800 HIS B CA 1
ATOM 13296 C C . HIS B 1 800 ? -14.844 32.719 29.406 1 40.69 800 HIS B C 1
ATOM 13298 O O . HIS B 1 800 ? -14.875 32.656 28.172 1 40.69 800 HIS B O 1
ATOM 13304 N N . SER B 1 801 ? -14.406 33.719 30.141 1 38.03 801 SER B N 1
ATOM 13305 C CA . SER B 1 801 ? -13.602 34.781 29.547 1 38.03 801 SER B CA 1
ATOM 13306 C C . SER B 1 801 ? -12.336 34.219 28.906 1 38.03 801 SER B C 1
ATOM 13308 O O . SER B 1 801 ? -11.781 34.844 27.984 1 38.03 801 SER B O 1
ATOM 13310 N N . ALA B 1 802 ? -11.633 33.5 29.578 1 37.22 802 ALA B N 1
ATOM 13311 C CA . ALA B 1 802 ? -10.352 32.906 29.25 1 37.22 802 ALA B CA 1
ATOM 13312 C C . ALA B 1 802 ? -10.461 32.062 27.969 1 37.22 802 ALA B C 1
ATOM 13314 O O . ALA B 1 802 ? -9.516 32 27.188 1 37.22 802 ALA B O 1
ATOM 13315 N N . TYR B 1 803 ? -11.258 30.969 28.047 1 39.28 803 TYR B N 1
ATOM 13316 C CA . TYR B 1 803 ? -11.367 30.453 26.688 1 39.28 803 TYR B CA 1
ATOM 13317 C C . TYR B 1 803 ? -11.664 31.562 25.688 1 39.28 803 TYR B C 1
ATOM 13319 O O . TYR B 1 803 ? -11.125 31.578 24.594 1 39.28 803 TYR B O 1
ATOM 13327 N N . PHE B 1 804 ? -12.867 32.375 25.609 1 40.38 804 PHE B N 1
ATOM 13328 C CA . PHE B 1 804 ? -12.977 33.438 24.625 1 40.38 804 PHE B CA 1
ATOM 13329 C C . PHE B 1 804 ? -12.781 34.812 25.281 1 40.38 804 PHE B C 1
ATOM 13331 O O . PHE B 1 804 ? -12.93 35.844 24.641 1 40.38 804 PHE B O 1
ATOM 13338 N N . GLY B 1 805 ? -12.109 35 26.422 1 37.81 805 GLY B N 1
ATOM 13339 C CA . GLY B 1 805 ? -11.789 36.281 27.047 1 37.81 805 GLY B CA 1
ATOM 13340 C C . GLY B 1 805 ? -12.953 37.25 27.047 1 37.81 805 GLY B C 1
ATOM 13341 O O . GLY B 1 805 ? -12.945 38.219 27.781 1 37.81 805 GLY B O 1
ATOM 13342 N N . ARG B 1 806 ? -13.234 37.938 25.891 1 47.06 806 ARG B N 1
ATOM 13343 C CA . ARG B 1 806 ? -14.094 39.125 25.812 1 47.06 806 ARG B CA 1
ATOM 13344 C C . ARG B 1 806 ? -15.516 38.812 26.25 1 47.06 806 ARG B C 1
ATOM 13346 O O . ARG B 1 806 ? -16.031 37.719 25.953 1 47.06 806 ARG B O 1
ATOM 13353 N N . PRO B 1 807 ? -16.016 39.469 27.359 1 48.59 807 PRO B N 1
ATOM 13354 C CA . PRO B 1 807 ? -17.453 39.406 27.656 1 48.59 807 PRO B CA 1
ATOM 13355 C C . PRO B 1 807 ? -18.312 39.344 26.406 1 48.59 807 PRO B C 1
ATOM 13357 O O . PRO B 1 807 ? -19.344 38.656 26.406 1 48.59 807 PRO B O 1
ATOM 13360 N N . VAL B 1 808 ? -17.938 40.25 25.328 1 52.72 808 VAL B N 1
ATOM 13361 C CA . VAL B 1 808 ? -18.797 40.281 24.141 1 52.72 808 VAL B CA 1
ATOM 13362 C C . VAL B 1 808 ? -18.047 39.688 22.953 1 52.72 808 VAL B C 1
ATOM 13364 O O . VAL B 1 808 ? -16.922 40.094 22.656 1 52.72 808 VAL B O 1
ATOM 13367 N N . GLN B 1 809 ? -18.422 38.531 22.359 1 73.81 809 GLN B N 1
ATOM 13368 C CA . GLN B 1 809 ? -17.938 37.938 21.109 1 73.81 809 GLN B CA 1
ATOM 13369 C C . GLN B 1 809 ? -18.125 38.875 19.938 1 73.81 809 GLN B C 1
ATOM 13371 O O . GLN B 1 809 ? -19.141 39.562 19.844 1 73.81 809 GLN B O 1
ATOM 13376 N N . THR B 1 810 ? -17 39.156 19.266 1 85.06 810 THR B N 1
ATOM 13377 C CA . THR B 1 810 ? -17.078 39.938 18.031 1 85.06 810 THR B CA 1
ATOM 13378 C C . THR B 1 810 ? -17.359 39.062 16.844 1 85.06 810 THR B C 1
ATOM 13380 O O . THR B 1 810 ? -16.531 38.219 16.469 1 85.06 810 THR B O 1
ATOM 13383 N N . PRO B 1 811 ? -18.531 39.188 16.312 1 89.31 811 PRO B N 1
ATOM 13384 C CA . PRO B 1 811 ? -18.781 38.406 15.102 1 89.31 811 PRO B CA 1
ATOM 13385 C C . PRO B 1 811 ? -17.828 38.719 13.961 1 89.31 811 PRO B C 1
ATOM 13387 O O . PRO B 1 811 ? -17.312 39.844 13.891 1 89.31 811 PRO B O 1
ATOM 13390 N N . LEU B 1 812 ? -17.578 37.844 13.164 1 90.62 812 LEU B N 1
ATOM 13391 C CA . LEU B 1 812 ? -16.688 38.031 12.023 1 90.62 812 LEU B CA 1
ATOM 13392 C C . LEU B 1 812 ? -17.219 39.094 11.078 1 90.62 812 LEU B C 1
ATOM 13394 O O . LEU B 1 812 ? -16.453 39.844 10.469 1 90.62 812 LEU B O 1
ATOM 13398 N N . ALA B 1 813 ? -18.5 39.188 10.945 1 88.94 813 ALA B N 1
ATOM 13399 C CA . ALA B 1 813 ? -19.188 40.094 10.039 1 88.94 813 ALA B CA 1
ATOM 13400 C C . ALA B 1 813 ? -18.859 41.562 10.375 1 88.94 813 ALA B C 1
ATOM 13402 O O . ALA B 1 813 ? -18.906 42.438 9.508 1 88.94 813 ALA B O 1
ATOM 13403 N N . VAL B 1 814 ? -18.484 41.75 11.664 1 89.38 814 VAL B N 1
ATOM 13404 C CA . VAL B 1 814 ? -18.281 43.125 12.078 1 89.38 814 VAL B CA 1
ATOM 13405 C C . VAL B 1 814 ? -16.812 43.344 12.43 1 89.38 814 VAL B C 1
ATOM 13407 O O . VAL B 1 814 ? -16.391 44.438 12.773 1 89.38 814 VAL B O 1
ATOM 13410 N N . LEU B 1 815 ? -16.078 42.312 12.344 1 91.94 815 LEU B N 1
ATOM 13411 C CA . LEU B 1 815 ? -14.656 42.406 12.672 1 91.94 815 LEU B CA 1
ATOM 13412 C C . LEU B 1 815 ? -13.906 43.188 11.602 1 91.94 815 LEU B C 1
ATOM 13414 O O . LEU B 1 815 ? -13.109 44.094 11.914 1 91.94 815 LEU B O 1
ATOM 13418 N N . PHE B 1 816 ? -14.18 42.844 10.383 1 91.25 816 PHE B N 1
ATOM 13419 C CA . PHE B 1 816 ? -13.445 43.438 9.266 1 91.25 816 PHE B CA 1
ATOM 13420 C C . PHE B 1 816 ? -14.344 44.375 8.453 1 91.25 816 PHE B C 1
ATOM 13422 O O . PHE B 1 816 ? -15.57 44.25 8.492 1 91.25 816 PHE B O 1
ATOM 13429 N N . ASN B 1 817 ? -13.703 45.25 7.828 1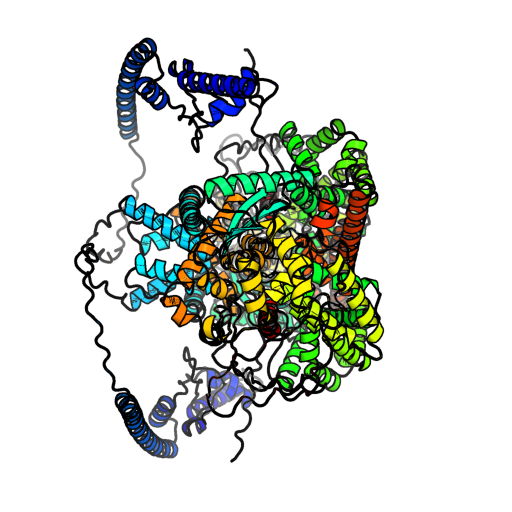 88.25 817 ASN B N 1
ATOM 13430 C CA . ASN B 1 817 ? -14.383 46.094 6.848 1 88.25 817 ASN B CA 1
ATOM 13431 C C . ASN B 1 817 ? -14.359 45.469 5.457 1 88.25 817 ASN B C 1
ATOM 13433 O O . ASN B 1 817 ? -13.328 45.469 4.785 1 88.25 817 ASN B O 1
ATOM 13437 N N . PHE B 1 818 ? -15.484 44.969 5.082 1 85.44 818 PHE B N 1
ATOM 13438 C CA . PHE B 1 818 ? -15.547 44.25 3.816 1 85.44 818 PHE B CA 1
ATOM 13439 C C . PHE B 1 818 ? -15.969 45.188 2.686 1 85.44 818 PHE B C 1
ATOM 13441 O O . PHE B 1 818 ? -16.141 44.75 1.544 1 85.44 818 PHE B O 1
ATOM 13448 N N . SER B 1 819 ? -16.172 46.438 2.898 1 72.62 819 SER B N 1
ATOM 13449 C CA . SER B 1 819 ? -16.609 47.375 1.883 1 72.62 819 SER B CA 1
ATOM 13450 C C . SER B 1 819 ? -15.523 47.625 0.841 1 72.62 819 SER B C 1
ATOM 13452 O O . SER B 1 819 ? -14.336 47.656 1.169 1 72.62 819 SER B O 1
ATOM 13454 N N . PRO B 1 820 ? -15.938 47.469 -0.437 1 59.09 820 PRO B N 1
ATOM 13455 C CA . PRO B 1 820 ? -14.945 47.75 -1.474 1 59.09 820 PRO B CA 1
ATOM 13456 C C . PRO B 1 820 ? -14.188 49.062 -1.227 1 59.09 820 PRO B C 1
ATOM 13458 O O . PRO B 1 820 ? -14.742 50 -0.646 1 59.09 820 PRO B O 1
ATOM 13461 N N . PRO B 1 821 ? -12.867 48.969 -1.176 1 46.12 821 PRO B N 1
ATOM 13462 C CA . PRO B 1 821 ? -12.164 50.25 -0.946 1 46.12 821 PRO B CA 1
ATOM 13463 C C . PRO B 1 821 ? -12.82 51.438 -1.652 1 46.12 821 PRO B C 1
ATOM 13465 O O . PRO B 1 821 ? -13.109 51.344 -2.85 1 46.12 821 PRO B O 1
ATOM 13468 N N . THR B 1 822 ? -13.695 52.156 -1.042 1 37.47 822 THR B N 1
ATOM 13469 C CA . THR B 1 822 ? -14.055 53.406 -1.647 1 37.47 822 THR B CA 1
ATOM 13470 C C . THR B 1 822 ? -12.82 54.094 -2.246 1 37.47 822 THR B C 1
ATOM 13472 O O . THR B 1 822 ? -11.711 53.969 -1.72 1 37.47 822 THR B O 1
ATOM 13475 N N . ASN B 1 823 ? -12.891 54.5 -3.557 1 33.47 823 ASN B N 1
ATOM 13476 C CA . ASN B 1 823 ? -11.898 55.312 -4.281 1 33.47 823 ASN B CA 1
ATOM 13477 C C . ASN B 1 823 ? -11.312 56.406 -3.398 1 33.47 823 ASN B C 1
ATOM 13479 O O . ASN B 1 823 ? -11.594 57.594 -3.605 1 33.47 823 ASN B O 1
ATOM 13483 N N . HIS B 1 824 ? -11.383 56.406 -2.184 1 32.16 824 HIS B N 1
ATOM 13484 C CA . HIS B 1 824 ? -10.719 57.625 -1.738 1 32.16 824 HIS B CA 1
ATOM 13485 C C . HIS B 1 824 ? -9.289 57.688 -2.275 1 32.16 824 HIS B C 1
ATOM 13487 O O . HIS B 1 824 ? -8.539 56.719 -2.197 1 32.16 824 HIS B O 1
ATOM 13493 N N . PRO B 1 825 ? -9.039 58.531 -3.225 1 30.48 825 PRO B N 1
ATOM 13494 C CA . PRO B 1 825 ? -7.695 58.719 -3.773 1 30.48 825 PRO B CA 1
ATOM 13495 C C . PRO B 1 825 ? -6.605 58.625 -2.707 1 30.48 825 PRO B C 1
ATOM 13497 O O . PRO B 1 825 ? -6.762 59.188 -1.613 1 30.48 825 PRO B O 1
ATOM 13500 N N . ALA B 1 826 ? -5.965 57.594 -2.598 1 34.09 826 ALA B N 1
ATOM 13501 C CA . ALA B 1 826 ? -4.793 57.656 -1.73 1 34.09 826 ALA B CA 1
ATOM 13502 C C . ALA B 1 826 ? -4.168 59.031 -1.74 1 34.09 826 ALA B C 1
ATOM 13504 O O . ALA B 1 826 ? -4.125 59.719 -2.779 1 34.09 826 ALA B O 1
ATOM 13505 N N . PRO B 1 827 ? -4.246 59.781 -0.704 1 33.06 827 PRO B N 1
ATOM 13506 C CA . PRO B 1 827 ? -3.605 61.062 -0.863 1 33.06 827 PRO B CA 1
ATOM 13507 C C . PRO B 1 827 ? -2.348 61.031 -1.729 1 33.06 827 PRO B C 1
ATOM 13509 O O . PRO B 1 827 ? -1.684 59.969 -1.788 1 33.06 827 PRO B O 1
ATOM 13512 N N . PRO B 1 828 ? -2.334 61.844 -2.814 1 29.55 828 PRO B N 1
ATOM 13513 C CA . PRO B 1 828 ? -1.15 61.812 -3.676 1 29.55 828 PRO B CA 1
ATOM 13514 C C . PRO B 1 828 ? 0.152 61.719 -2.889 1 29.55 828 PRO B C 1
ATOM 13516 O O . PRO B 1 828 ? 0.281 62.281 -1.808 1 29.55 828 PRO B O 1
ATOM 13519 N N . ALA B 1 829 ? 0.776 60.625 -3.002 1 30.44 829 ALA B N 1
ATOM 13520 C CA . ALA B 1 829 ? 2.104 60.594 -2.396 1 30.44 829 ALA B CA 1
ATOM 13521 C C . ALA B 1 829 ? 2.838 61.906 -2.576 1 30.44 829 ALA B C 1
ATOM 13523 O O . ALA B 1 829 ? 2.682 62.594 -3.6 1 30.44 829 ALA B O 1
ATOM 13524 N N . PRO B 1 830 ? 3.092 62.625 -1.524 1 28.77 830 PRO B N 1
ATOM 13525 C CA . PRO B 1 830 ? 3.896 63.812 -1.844 1 28.77 830 PRO B CA 1
ATOM 13526 C C . PRO B 1 830 ? 4.926 63.531 -2.939 1 28.77 830 PRO B C 1
ATOM 13528 O O . PRO B 1 830 ? 5.332 62.406 -3.146 1 28.77 830 PRO B O 1
ATOM 13531 N N . SER B 1 831 ? 5.098 64.375 -4.039 1 30.17 831 SER B N 1
ATOM 13532 C CA . SER B 1 831 ? 5.898 64.375 -5.258 1 30.17 831 SER B CA 1
ATOM 13533 C C . SER B 1 831 ? 7.238 63.688 -5.031 1 30.17 831 SER B C 1
ATOM 13535 O O . SER B 1 831 ? 7.871 63.219 -5.98 1 30.17 831 SER B O 1
ATOM 13537 N N . GLY B 1 832 ? 8.148 64.25 -4.051 1 29.5 832 GLY B N 1
ATOM 13538 C CA . GLY B 1 832 ? 9.578 64.062 -4.191 1 29.5 832 GLY B CA 1
ATOM 13539 C C . GLY B 1 832 ? 10.008 62.594 -4.098 1 29.5 832 GLY B C 1
ATOM 13540 O O . GLY B 1 832 ? 10.805 62.094 -4.914 1 29.5 832 GLY B O 1
ATOM 13541 N N . SER B 1 833 ? 10.203 62.031 -2.738 1 29.17 833 SER B N 1
ATOM 13542 C CA . SER B 1 833 ? 11.133 60.906 -2.58 1 29.17 833 SER B CA 1
ATOM 13543 C C . SER B 1 833 ? 10.539 59.625 -3.129 1 29.17 833 SER B C 1
ATOM 13545 O O . SER B 1 833 ? 9.359 59.312 -2.92 1 29.17 833 SER B O 1
ATOM 13547 N N . ASN B 1 834 ? 10.945 59.031 -4.25 1 32.12 834 ASN B N 1
ATOM 13548 C CA . ASN B 1 834 ? 10.859 57.75 -4.949 1 32.12 834 ASN B CA 1
ATOM 13549 C C . ASN B 1 834 ? 10.727 56.562 -3.973 1 32.12 834 ASN B C 1
ATOM 13551 O O . ASN B 1 834 ? 11.086 55.438 -4.301 1 32.12 834 ASN B O 1
ATOM 13555 N N . SER B 1 835 ? 10.664 56.719 -2.645 1 34.69 835 SER B N 1
ATOM 13556 C CA . SER B 1 835 ? 10.773 55.531 -1.778 1 34.69 835 SER B CA 1
ATOM 13557 C C . SER B 1 835 ? 9.547 54.656 -1.904 1 34.69 835 SER B C 1
ATOM 13559 O O . SER B 1 835 ? 8.414 55.125 -1.782 1 34.69 835 SER B O 1
ATOM 13561 N N . SER B 1 836 ? 9.508 53.531 -2.709 1 38.22 836 SER B N 1
ATOM 13562 C CA . SER B 1 836 ? 8.586 52.438 -2.951 1 38.22 836 SER B CA 1
ATOM 13563 C C . SER B 1 836 ? 7.949 51.938 -1.652 1 38.22 836 SER B C 1
ATOM 13565 O O . SER B 1 836 ? 8.594 51.25 -0.858 1 38.22 836 SER B O 1
ATOM 13567 N N . ALA B 1 837 ? 7.082 52.594 -1.006 1 44.38 837 ALA B N 1
ATOM 13568 C CA . ALA B 1 837 ? 6.332 52.188 0.177 1 44.38 837 ALA B CA 1
ATOM 13569 C C . ALA B 1 837 ? 5.734 50.781 -0.01 1 44.38 837 ALA B C 1
ATOM 13571 O O . ALA B 1 837 ? 5.285 50.438 -1.104 1 44.38 837 ALA B O 1
ATOM 13572 N N . PRO B 1 838 ? 6.094 49.906 0.908 1 48.62 838 PRO B N 1
ATOM 13573 C CA . PRO B 1 838 ? 5.559 48.562 0.811 1 48.62 838 PRO B CA 1
ATOM 13574 C C . PRO B 1 838 ? 4.039 48.531 0.64 1 48.62 838 PRO B C 1
ATOM 13576 O O . PRO B 1 838 ? 3.33 49.312 1.282 1 48.62 838 PRO B O 1
ATOM 13579 N N . LYS B 1 839 ? 3.51 48.094 -0.485 1 54.28 839 LYS B N 1
ATOM 13580 C CA . LYS B 1 839 ? 2.088 47.969 -0.801 1 54.28 839 LYS B CA 1
ATOM 13581 C C . LYS B 1 839 ? 1.325 47.281 0.321 1 54.28 839 LYS B C 1
ATOM 13583 O O . LYS B 1 839 ? 1.769 46.25 0.834 1 54.28 839 LYS B O 1
ATOM 13588 N N . ARG B 1 840 ? 0.361 47.938 0.94 1 59.94 840 ARG B N 1
ATOM 13589 C CA . ARG B 1 840 ? -0.538 47.406 1.958 1 59.94 840 ARG B CA 1
ATOM 13590 C C . ARG B 1 840 ? -1.187 46.094 1.488 1 59.94 840 ARG B C 1
ATOM 13592 O O . ARG B 1 840 ? -1.513 45.969 0.308 1 59.94 840 ARG B O 1
ATOM 13599 N N . LYS B 1 841 ? -1.042 45.062 2.426 1 72.69 841 LYS B N 1
ATOM 13600 C CA . LYS B 1 841 ? -1.582 43.75 2.109 1 72.69 841 LYS B CA 1
ATOM 13601 C C . LYS B 1 841 ? -3.021 43.625 2.598 1 72.69 841 LYS B C 1
ATOM 13603 O O . LYS B 1 841 ? -3.482 44.406 3.416 1 72.69 841 LYS B O 1
ATOM 13608 N N . SER B 1 842 ? -3.781 42.812 1.866 1 79.88 842 SER B N 1
ATOM 13609 C CA . SER B 1 842 ? -5.184 42.594 2.201 1 79.88 842 SER B CA 1
ATOM 13610 C C . SER B 1 842 ? -5.453 41.125 2.498 1 79.88 842 SER B C 1
ATOM 13612 O O . SER B 1 842 ? -4.547 40.406 2.893 1 79.88 842 SER B O 1
ATOM 13614 N N . PHE B 1 843 ? -6.664 40.812 2.479 1 82.19 843 PHE B N 1
ATOM 13615 C CA . PHE B 1 843 ? -7.137 39.5 2.873 1 82.19 843 PHE B CA 1
ATOM 13616 C C . PHE B 1 843 ? -6.414 38.406 2.09 1 82.19 843 PHE B C 1
ATOM 13618 O O . PHE B 1 843 ? -6.281 37.281 2.566 1 82.19 843 PHE B O 1
ATOM 13625 N N . ASP B 1 844 ? -5.848 38.719 0.982 1 78.88 844 ASP B N 1
ATOM 13626 C CA . ASP B 1 844 ? -5.332 37.719 0.074 1 78.88 844 ASP B CA 1
ATOM 13627 C C . ASP B 1 844 ? -3.816 37.562 0.207 1 78.88 844 ASP B C 1
ATOM 13629 O O . ASP B 1 844 ? -3.156 37.031 -0.683 1 78.88 844 ASP B O 1
ATOM 13633 N N . MET B 1 845 ? -3.342 38.094 1.25 1 82.94 845 MET B N 1
ATOM 13634 C CA . MET B 1 845 ? -1.898 38.094 1.468 1 82.94 845 MET B CA 1
ATOM 13635 C C . MET B 1 845 ? -1.323 36.688 1.304 1 82.94 845 MET B C 1
ATOM 13637 O O . MET B 1 845 ? -0.252 36.5 0.719 1 82.94 845 MET B O 1
ATOM 13641 N N . TYR B 1 846 ? -2.049 35.719 1.714 1 82.62 846 TYR B N 1
ATOM 13642 C CA . TYR B 1 846 ? -1.488 34.375 1.751 1 82.62 846 TYR B CA 1
ATOM 13643 C C . TYR B 1 846 ? -2.16 33.469 0.718 1 82.62 846 TYR B C 1
ATOM 13645 O O . TYR B 1 846 ? -1.891 32.281 0.663 1 82.62 846 TYR B O 1
ATOM 13653 N N . TRP B 1 847 ? -2.943 33.938 -0.116 1 84.81 847 TRP B N 1
ATOM 13654 C CA . TRP B 1 847 ? -3.75 33.188 -1.053 1 84.81 847 TRP B CA 1
ATOM 13655 C C . TRP B 1 847 ? -2.891 32.625 -2.188 1 84.81 847 TRP B C 1
ATOM 13657 O O . TRP B 1 847 ? -3.041 31.469 -2.588 1 84.81 847 TRP B O 1
ATOM 13667 N N . ARG B 1 848 ? -2.008 33.375 -2.629 1 78 848 ARG B N 1
ATOM 13668 C CA . ARG B 1 848 ? -1.187 32.938 -3.764 1 78 848 ARG B CA 1
ATOM 13669 C C . ARG B 1 848 ? -0.311 31.75 -3.398 1 78 848 ARG B C 1
ATOM 13671 O O . ARG B 1 848 ? -0.159 30.828 -4.195 1 78 848 ARG B O 1
ATOM 13678 N N . GLY B 1 849 ? 0.285 31.891 -2.273 1 76.75 849 GLY B N 1
ATOM 13679 C CA . GLY B 1 849 ? 1.076 30.75 -1.822 1 76.75 849 GLY B CA 1
ATOM 13680 C C . GLY B 1 849 ? 0.265 29.469 -1.681 1 76.75 849 GLY B C 1
ATOM 13681 O O . GLY B 1 849 ? 0.735 28.391 -2.033 1 76.75 849 GLY B O 1
ATOM 13682 N N . ALA B 1 850 ? -0.899 29.562 -1.33 1 84 850 ALA B N 1
ATOM 13683 C CA . ALA B 1 850 ? -1.774 28.422 -1.135 1 84 850 ALA B CA 1
ATOM 13684 C C . ALA B 1 850 ? -2.186 27.812 -2.473 1 84 850 ALA B C 1
ATOM 13686 O O . ALA B 1 850 ? -2.328 26.594 -2.588 1 84 850 ALA B O 1
ATOM 13687 N N . ILE B 1 851 ? -2.404 28.641 -3.447 1 83.19 851 ILE B N 1
ATOM 13688 C CA . ILE B 1 851 ? -2.779 28.156 -4.77 1 83.19 851 ILE B CA 1
ATOM 13689 C C . ILE B 1 851 ? -1.636 27.328 -5.363 1 83.19 851 ILE B C 1
ATOM 13691 O O . ILE B 1 851 ? -1.865 26.281 -5.969 1 83.19 851 ILE B O 1
ATOM 13695 N N . ARG B 1 852 ? -0.492 27.719 -5.141 1 79.12 852 ARG B N 1
ATOM 13696 C CA . ARG B 1 852 ? 0.666 26.969 -5.609 1 79.12 852 ARG B CA 1
ATOM 13697 C C . ARG B 1 852 ? 0.741 25.609 -4.934 1 79.12 852 ARG B C 1
ATOM 13699 O O . ARG B 1 852 ? 1.035 24.594 -5.586 1 79.12 852 ARG B O 1
ATOM 13706 N N . ASN B 1 853 ? 0.523 25.641 -3.699 1 78.75 853 ASN B N 1
ATOM 13707 C CA . ASN B 1 853 ? 0.517 24.375 -2.965 1 78.75 853 ASN B CA 1
ATOM 13708 C C . ASN B 1 853 ? -0.583 23.438 -3.463 1 78.75 853 ASN B C 1
ATOM 13710 O O . ASN B 1 853 ? -0.392 22.234 -3.523 1 78.75 853 ASN B O 1
ATOM 13714 N N . MET B 1 854 ? -1.61 24.062 -3.797 1 80.81 854 MET B N 1
ATOM 13715 C CA . MET B 1 854 ? -2.734 23.281 -4.316 1 80.81 854 MET B CA 1
ATOM 13716 C C . MET B 1 854 ? -2.379 22.641 -5.648 1 80.81 854 MET B C 1
ATOM 13718 O O . MET B 1 854 ? -2.699 21.469 -5.879 1 80.81 854 MET B O 1
ATOM 13722 N N . GLU B 1 855 ? -1.736 23.328 -6.461 1 79.56 855 GLU B N 1
ATOM 13723 C CA . GLU B 1 855 ? -1.33 22.781 -7.754 1 79.56 855 GLU B CA 1
ATOM 13724 C C . GLU B 1 855 ? -0.319 21.656 -7.59 1 79.56 855 GLU B C 1
ATOM 13726 O O . GLU B 1 855 ? -0.373 20.656 -8.312 1 79.56 855 GLU B O 1
ATOM 13731 N N . ARG B 1 856 ? 0.488 21.844 -6.676 1 78.31 856 ARG B N 1
ATOM 13732 C CA . ARG B 1 856 ? 1.453 20.797 -6.375 1 78.31 856 ARG B CA 1
ATOM 13733 C C . ARG B 1 856 ? 0.752 19.531 -5.883 1 78.31 856 ARG B C 1
ATOM 13735 O O . ARG B 1 856 ? 1.124 18.422 -6.262 1 78.31 856 ARG B O 1
ATOM 13742 N N . ARG B 1 857 ? -0.19 19.719 -5.133 1 79.62 857 ARG B N 1
ATOM 13743 C CA . ARG B 1 857 ? -0.943 18.578 -4.613 1 79.62 857 ARG B CA 1
ATOM 13744 C C . ARG B 1 857 ? -1.698 17.875 -5.727 1 79.62 857 ARG B C 1
ATOM 13746 O O . ARG B 1 857 ? -1.829 16.641 -5.711 1 79.62 857 ARG B O 1
ATOM 13753 N N . LEU B 1 858 ? -2.15 18.641 -6.602 1 78.12 858 LEU B N 1
ATOM 13754 C CA . LEU B 1 858 ? -2.822 18.062 -7.758 1 78.12 858 LEU B CA 1
ATOM 13755 C C . LEU B 1 858 ? -1.862 17.188 -8.562 1 78.12 858 LEU B C 1
ATOM 13757 O O . LEU B 1 858 ? -2.223 16.094 -8.984 1 78.12 858 LEU B O 1
ATOM 13761 N N . GLN B 1 859 ? -0.703 17.609 -8.672 1 76.19 859 GLN B N 1
ATOM 13762 C CA . GLN B 1 859 ? 0.312 16.844 -9.391 1 76.19 859 GLN B CA 1
ATOM 13763 C C . GLN B 1 859 ? 0.673 15.562 -8.648 1 76.19 859 GLN B C 1
ATOM 13765 O O . GLN B 1 859 ? 0.866 14.508 -9.258 1 76.19 859 GLN B O 1
ATOM 13770 N N . GLU B 1 860 ? 0.754 15.688 -7.406 1 75.06 860 GLU B N 1
ATOM 13771 C CA . GLU B 1 860 ? 1.079 14.531 -6.586 1 75.06 860 GLU B CA 1
ATOM 13772 C C . GLU B 1 860 ? -0 13.453 -6.699 1 75.06 860 GLU B C 1
ATOM 13774 O O . GLU B 1 860 ? 0.306 12.266 -6.758 1 75.06 860 GLU B O 1
ATOM 13779 N N . LEU B 1 861 ? -1.157 13.914 -6.664 1 75.69 861 LEU B N 1
ATOM 13780 C CA . LEU B 1 861 ? -2.264 12.969 -6.801 1 75.69 861 LEU B CA 1
ATOM 13781 C C . LEU B 1 861 ? -2.23 12.281 -8.156 1 75.69 861 LEU B C 1
ATOM 13783 O O . LEU B 1 861 ? -2.512 11.086 -8.266 1 75.69 861 LEU B O 1
ATOM 13787 N N . GLU B 1 862 ? -1.808 13.023 -9.094 1 76.06 862 GLU B N 1
ATOM 13788 C CA . GLU B 1 862 ? -1.688 12.469 -10.438 1 76.06 862 GLU B CA 1
ATOM 13789 C C . GLU B 1 862 ? -0.581 11.422 -10.508 1 76.06 862 GLU B C 1
ATOM 13791 O O . GLU B 1 862 ? -0.746 10.375 -11.141 1 76.06 862 GLU B O 1
ATOM 13796 N N . LEU B 1 863 ? 0.452 11.711 -9.852 1 71.44 863 LEU B N 1
ATOM 13797 C CA . LEU B 1 863 ? 1.599 10.812 -9.859 1 71.44 863 LEU B CA 1
ATOM 13798 C C . LEU B 1 863 ? 1.282 9.523 -9.109 1 71.44 863 LEU B C 1
ATOM 13800 O O . LEU B 1 863 ? 1.73 8.445 -9.5 1 71.44 863 LEU B O 1
ATOM 13804 N N . SER B 1 864 ? 0.534 9.695 -8.133 1 69.56 864 SER B N 1
ATOM 13805 C CA . SER B 1 864 ? 0.258 8.547 -7.285 1 69.56 864 SER B CA 1
ATOM 13806 C C . SER B 1 864 ? -0.777 7.625 -7.926 1 69.56 864 SER B C 1
ATOM 13808 O O . SER B 1 864 ? -0.84 6.434 -7.605 1 69.56 864 SER B O 1
ATOM 13810 N N . GLN B 1 865 ? -1.578 8.148 -8.797 1 67.5 865 GLN B N 1
ATOM 13811 C CA . GLN B 1 865 ? -2.639 7.332 -9.383 1 67.5 865 GLN B CA 1
ATOM 13812 C C . GLN B 1 865 ? -2.32 6.961 -10.828 1 67.5 865 GLN B C 1
ATOM 13814 O O . GLN B 1 865 ? -3.107 6.285 -11.492 1 67.5 865 GLN B O 1
ATOM 13819 N N . GLY B 1 866 ? -0.951 6.77 -11.344 1 58.72 866 GLY B N 1
ATOM 13820 C CA . GLY B 1 866 ? -0.333 6.094 -12.469 1 58.72 866 GLY B CA 1
ATOM 13821 C C . GLY B 1 866 ? -0.701 6.703 -13.805 1 58.72 866 GLY B C 1
ATOM 13822 O O . GLY B 1 866 ? -0.625 6.039 -14.844 1 58.72 866 GLY B O 1
ATOM 13823 N N . LEU B 1 867 ? -1.416 7.77 -14.125 1 50.94 867 LEU B N 1
ATOM 13824 C CA . LEU B 1 867 ? -1.769 7.883 -15.539 1 50.94 867 LEU B CA 1
ATOM 13825 C C . LEU B 1 867 ? -0.561 8.305 -16.375 1 50.94 867 LEU B C 1
ATOM 13827 O O . LEU B 1 867 ? 0.07 9.328 -16.078 1 50.94 867 LEU B O 1
ATOM 13831 N N . VAL B 1 868 ? 0.138 7.27 -16.766 1 42.47 868 VAL B N 1
ATOM 13832 C CA . VAL B 1 868 ? 1.164 7.617 -17.75 1 42.47 868 VAL B CA 1
ATOM 13833 C C . VAL B 1 868 ? 0.513 8.25 -18.969 1 42.47 868 VAL B C 1
ATOM 13835 O O . VAL B 1 868 ? -0.464 7.719 -19.5 1 42.47 868 VAL B O 1
ATOM 13838 N N . SER B 1 869 ? 0.425 9.57 -19.047 1 35.38 869 SER B N 1
ATOM 13839 C CA . SER B 1 869 ? 0.125 10.148 -20.359 1 35.38 869 SER B CA 1
ATOM 13840 C C . SER B 1 869 ? 0.736 9.32 -21.484 1 35.38 869 SER B C 1
ATOM 13842 O O . SER B 1 869 ? 1.935 9.031 -21.469 1 35.38 869 SER B O 1
ATOM 13844 N N . ALA B 1 870 ? -0.106 8.57 -22 1 33.41 870 ALA B N 1
ATOM 13845 C CA . ALA B 1 870 ? 0.367 8.023 -23.266 1 33.41 870 ALA B CA 1
ATOM 13846 C C . ALA B 1 870 ? 0.765 9.133 -24.234 1 33.41 870 ALA B C 1
ATOM 13848 O O . ALA B 1 870 ? -0.079 9.922 -24.672 1 33.41 870 ALA B O 1
ATOM 13849 N N . GLN B 1 871 ? 1.65 9.984 -24.094 1 27.14 871 GLN B N 1
ATOM 13850 C CA . GLN B 1 871 ? 1.958 10.859 -25.219 1 27.14 871 GLN B CA 1
ATOM 13851 C C . GLN B 1 871 ? 1.838 10.117 -26.547 1 27.14 871 GLN B C 1
ATOM 13853 O O . GLN B 1 871 ? 2.393 9.031 -26.703 1 27.14 871 GLN B O 1
ATOM 13858 N N . LYS B 1 872 ? 0.68 10.445 -27.281 1 28.77 872 LYS B N 1
ATOM 13859 C CA . LYS B 1 872 ? 0.768 10.102 -28.703 1 28.77 872 LYS B CA 1
ATOM 13860 C C . LYS B 1 872 ? 2.154 10.414 -29.25 1 28.77 872 LYS B C 1
ATOM 13862 O O . LYS B 1 872 ? 2.773 11.406 -28.875 1 28.77 872 LYS B O 1
ATOM 13867 N N . PRO B 1 873 ? 2.615 9.664 -29.984 1 26.5 873 PRO B N 1
ATOM 13868 C CA . PRO B 1 873 ? 3.715 10.203 -30.781 1 26.5 873 PRO B CA 1
ATOM 13869 C C . PRO B 1 873 ? 3.311 11.445 -31.578 1 26.5 873 PRO B C 1
ATOM 13871 O O . PRO B 1 873 ? 2.234 11.477 -32.188 1 26.5 873 PRO B O 1
ATOM 13874 N N . GLY B 1 874 ? 3.457 12.711 -31.047 1 23.66 874 GLY B N 1
ATOM 13875 C CA . GLY B 1 874 ? 3.236 13.961 -31.75 1 23.66 874 GLY B CA 1
ATOM 13876 C C . GLY B 1 874 ? 3.291 13.812 -33.25 1 23.66 874 GLY B C 1
ATOM 13877 O O . GLY B 1 874 ? 4.23 13.227 -33.781 1 23.66 874 GLY B O 1
ATOM 13878 N N . CYS B 1 875 ? 2.119 13.906 -33.906 1 22.5 875 CYS B N 1
ATOM 13879 C CA . CYS B 1 875 ? 2.031 14.375 -35.281 1 22.5 875 CYS B CA 1
ATOM 13880 C C . CYS B 1 875 ? 2.797 15.68 -35.469 1 22.5 875 CYS B C 1
ATOM 13882 O O . CYS B 1 875 ? 2.586 16.641 -34.719 1 22.5 875 CYS B O 1
ATOM 13884 N N . SER B 1 876 ? 3.938 15.719 -36.031 1 23.86 876 SER B N 1
ATOM 13885 C CA . SER B 1 876 ? 4.664 16.859 -36.594 1 23.86 876 SER B CA 1
ATOM 13886 C C . SER B 1 876 ? 3.736 17.781 -37.375 1 23.86 876 SER B C 1
ATOM 13888 O O . SER B 1 876 ? 3.066 17.359 -38.312 1 23.86 876 SER B O 1
ATOM 13890 N N . ALA B 1 877 ? 3.238 18.766 -36.75 1 22.2 877 ALA B N 1
ATOM 13891 C CA . ALA B 1 877 ? 2.619 19.875 -37.469 1 22.2 877 ALA B CA 1
ATOM 13892 C C . ALA B 1 877 ? 3.467 20.281 -38.688 1 22.2 877 ALA B C 1
ATOM 13894 O O . ALA B 1 877 ? 4.699 20.266 -38.625 1 22.2 877 ALA B O 1
ATOM 13895 N N . PRO B 1 878 ? 2.854 20.312 -39.875 1 22.83 878 PRO B N 1
ATOM 13896 C CA . PRO B 1 878 ? 3.535 20.797 -41.094 1 22.83 878 PRO B CA 1
ATOM 13897 C C . PRO B 1 878 ? 4.156 22.188 -40.906 1 22.83 878 PRO B C 1
ATOM 13899 O O . PRO B 1 878 ? 3.686 22.969 -40.094 1 22.83 878 PRO B O 1
ATOM 13902 N N . PRO B 1 879 ? 5.434 22.25 -41.031 1 23.92 879 PRO B N 1
ATOM 13903 C CA . PRO B 1 879 ? 6.031 23.594 -40.969 1 23.92 879 PRO B CA 1
ATOM 13904 C C . PRO B 1 879 ? 5.242 24.609 -41.781 1 23.92 879 PRO B C 1
ATOM 13906 O O . PRO B 1 879 ? 4.672 24.281 -42.812 1 23.92 879 PRO B O 1
ATOM 13909 N N . ASP B 1 880 ? 4.582 25.359 -41.062 1 18.62 880 ASP B N 1
ATOM 13910 C CA . ASP B 1 880 ? 4.066 26.578 -41.688 1 18.62 880 ASP B CA 1
ATOM 13911 C C . ASP B 1 880 ? 5.102 27.188 -42.656 1 18.62 880 ASP B C 1
ATOM 13913 O O . ASP B 1 880 ? 6.273 27.312 -42.281 1 18.62 880 ASP B O 1
ATOM 13917 N N . GLU B 1 881 ? 4.883 26.938 -43.906 1 21.2 881 GLU B N 1
ATOM 13918 C CA . GLU B 1 881 ? 5.328 27.656 -45.094 1 21.2 881 GLU B CA 1
ATOM 13919 C C . GLU B 1 881 ? 5.312 29.156 -44.875 1 21.2 881 GLU B C 1
ATOM 13921 O O . GLU B 1 881 ? 5.594 29.938 -45.781 1 21.2 881 GLU B O 1
ATOM 13926 N N . ARG B 1 882 ? 5.922 29.719 -43.781 1 18.91 882 ARG B N 1
ATOM 13927 C CA . ARG B 1 882 ? 6.484 30.969 -44.281 1 18.91 882 ARG B CA 1
ATOM 13928 C C . ARG B 1 882 ? 7.879 30.75 -44.875 1 18.91 882 ARG B C 1
ATOM 13930 O O . ARG B 1 882 ? 8.656 29.953 -44.344 1 18.91 882 ARG B O 1
#

Foldseek 3Di:
DDDQDPLLVQWDFPPDAADPDPPWTWTHGNLQLVVQLVVVQVVQVVCVVVPNDPDRDDSVCSRPPPSRVVTHTDTSDLVGSLVCLCVPPRHDPVVNVVSVVVVVVVVVVVVVVVVVVVVVVPPVPPDDDDPPDPDPDDDCPDCPDPDPPPVQAADDPVRLLVVLLVVLLVCLQQLNDLCVLVPPVVQVVCCVPVPRHDRDHSCCNLPPNLVVLLVVLVVVQLVVQAAWEKEWEKFWAQAQLRFIKMWIWIDTPNDIATDDIDGCVVDDLALVVVLVVVVVSVVVCCVRSVHHYQEYEYELFLSVVVNRLVVCVVALLHFYFYQVLLLLLLLVLLLVVVVDPLVVLLLLLLLLLLLLVVQVQSVVLLLVLCCVFVVWGFRQFFAFLQDPLSSLLNLVSVLVSLNSLVVCPVVADLVNQLPSQPDDPVSSVSSNVSSVCSPDPVSSVSSVVVNVLCVLSLLLSLQSLASFRALQSSLLSLLVLLLVLCPDDDPCVVVSVSSQVSSQVVLLQFQVLLSLVLNLLQLLANLPFFFCVVVCSPLVNVVVSVVVSLCSNVVNDPPDDADPLQSVLSSCLNVLPVPHCNHCVNLVVVVQLVVLQVLLADRDSLVSLVVVAPPDCHGNNSSSVSNNSSRNHGNRNSVVLQLSLQLNSNCDPVNVPDDPVSSSSSSSSNVVVVVVVCPDPVNSVVPPPPPLVSFDDDPPPPPDPVPPPPVVPPVPPDPPPCPPDDSSSNQHDQDNLSNPDDNSPNPNPVRRVVLRNDRSSSSSVSSSVVSNVSSVSSVVSSVVVVVCLVPPPPSVLCSVLSRRNDPDDDGSVNGGDSDDPDPPPPPPPPPDDPPPRDPRDHSCSCSVNSVVNSVVNSVVSSSVVDPPSPSDPDDDDDPPPD/DDDADPLLVQWDFPPDAADPDPPWTWTHGNLQLVVQLVVLQVVQVVCVVVPNDVDRDDSVCSRPPPSRVVTHTDTSDLVGSLVCLCVPPRHDPVSNVVSVVVVVVVVVVVVVVVVVVVVVVVVVPDDDDDDDDPDPDDDCPPCPDPDPPPVQAADDPVRLLVVLLVVLLVCLQQLNDLCVLVPPVVQVVCCPPVPNHDRDHSCCNLPPNLVVLLVVLVVVQLVVQAAFEKEWEKFWAQAQLRFIKMWIWIDTPNDIATDDIDGCVVDDLALVVVLVVVVVSVVVCCVRSVHHYQEYEYELFLSVVVNRLVVCVVALLHFYFYQVLLLLLLLVLLLVVVVDPLVVLLLLLLLLLLLLVVQVQSVVLLLVLCCVFVVWGFRQFFAFLLDPLSSLLNLVSVLVSLNSLVVSPVVADLVNQLPSQPDDPVSSVSSNVSSVCSPDPVSSVSSVVVNVLCVLSLLLSLQSLASFRALQLSLLSLLVLLLVLCPDDDPCVVVSVSSQVSSQVSCLLFQVLLSLVLNLLQLLARLPFFFCVVVCSPLVNVVVSVVLSLCSNVVNDPPDDADPLQSVLSSCLNVLPVPHCNHCVNLVVVVQLVVLQVLLADRDSLVSLVVVAPPDCHGNNSSSVSNNSSRNHGNRNSVVLLLSLQLNSNCDPVNVPDDPVSSSSSSSSNVVVVVVVCPDPVVSVVPPPVPLVSFDDDPPPPPPVPPPPPVVPPVPPDPPPCPPDDSSSNQHDQPNQSNPDDNSPNPNPVNRVVLRNDSSSSSSVSSSVVSNVSSVSSVVSSVVVVVCLVPPPPSVVCSVLSRRVDPDDDGSVNGGDSDDPDPPPPPPDPPDDPPPRDPRDHSCSCSVNSVVNSVVNSVVSSSVVDPPSPSDPDDPDPPPPD